Protein 2DM2 (pdb70)

Secondary structure (DSSP, 8-state):
-----S----BSS----EEEETT--EEEEEEB--SS--EEEEE-SS-B--TT-SSEEEEE-TT-EEEEEESS--TTT-S--EEEEE-TT--EEE---EEEE--S--SS--

Structure (mmCIF, N/CA/C/O backbone):
data_2DM2
#
_entry.id   2DM2
#
loop_
_atom_site.group_PDB
_atom_site.id
_atom_site.type_symbol
_atom_site.label_atom_id
_atom_site.label_alt_id
_atom_site.label_comp_id
_atom_site.label_asym_id
_atom_site.label_entity_id
_atom_site.label_seq_id
_atom_site.pdbx_PDB_ins_code
_atom_site.Cartn_x
_atom_site.Cartn_y
_atom_site.Cartn_z
_atom_site.occupancy
_atom_site.B_iso_or_equiv
_atom_site.auth_seq_id
_atom_site.auth_comp_id
_atom_site.auth_asym_id
_atom_site.auth_atom_id
_atom_site.pdbx_PDB_model_num
ATOM 1 N N . GLY A 1 1 ? 8.080 36.745 -7.159 1.00 0.00 1 GLY A N 1
ATOM 2 C CA . GLY A 1 1 ? 6.862 35.999 -6.902 1.00 0.00 1 GLY A CA 1
ATOM 3 C C . GLY A 1 1 ? 7.012 34.522 -7.207 1.00 0.00 1 GLY A C 1
ATOM 4 O O . GLY A 1 1 ? 6.721 34.078 -8.317 1.00 0.00 1 GLY A O 1
ATOM 8 N N . SER A 1 2 ? 7.469 33.759 -6.219 1.00 0.00 2 SER A N 1
ATOM 9 C CA . SER A 1 2 ? 7.663 32.323 -6.389 1.00 0.00 2 SER A CA 1
ATOM 10 C C . SER A 1 2 ? 6.350 31.638 -6.757 1.00 0.00 2 SER A C 1
ATOM 11 O O . SER A 1 2 ? 5.412 31.601 -5.961 1.00 0.00 2 SER A O 1
ATOM 19 N N . SER A 1 3 ? 6.292 31.096 -7.970 1.00 0.00 3 SER A N 1
ATOM 20 C CA . SER A 1 3 ? 5.094 30.415 -8.446 1.00 0.00 3 SER A CA 1
ATOM 21 C C . SER A 1 3 ? 5.094 28.951 -8.016 1.00 0.00 3 SER A C 1
ATOM 22 O O . SER A 1 3 ? 5.489 28.069 -8.777 1.00 0.00 3 SER A O 1
ATOM 30 N N . GLY A 1 4 ? 4.648 28.701 -6.789 1.00 0.00 4 GLY A N 1
ATOM 31 C CA . GLY A 1 4 ? 4.604 27.344 -6.277 1.00 0.00 4 GLY A CA 1
ATOM 32 C C . GLY A 1 4 ? 3.730 27.217 -5.045 1.00 0.00 4 GLY A C 1
ATOM 33 O O . GLY A 1 4 ? 3.445 28.208 -4.373 1.00 0.00 4 GLY A O 1
ATOM 37 N N . SER A 1 5 ? 3.302 25.993 -4.749 1.00 0.00 5 SER A N 1
ATOM 38 C CA . SER A 1 5 ? 2.451 25.740 -3.593 1.00 0.00 5 SER A CA 1
ATOM 39 C C . SER A 1 5 ? 3.221 25.003 -2.501 1.00 0.00 5 SER A C 1
ATOM 40 O O . SER A 1 5 ? 4.096 24.186 -2.788 1.00 0.00 5 SER A O 1
ATOM 48 N N . SER A 1 6 ? 2.890 25.300 -1.249 1.00 0.00 6 SER A N 1
ATOM 49 C CA . SER A 1 6 ? 3.552 24.669 -0.113 1.00 0.00 6 SER A CA 1
ATOM 50 C C . SER A 1 6 ? 2.552 23.889 0.735 1.00 0.00 6 SER A C 1
ATOM 51 O O . SER A 1 6 ? 2.743 23.715 1.938 1.00 0.00 6 SER A O 1
ATOM 59 N N . GLY A 1 7 ? 1.482 23.422 0.098 1.00 0.00 7 GLY A N 1
ATOM 60 C CA . GLY A 1 7 ? 0.467 22.666 0.808 1.00 0.00 7 GLY A CA 1
ATOM 61 C C . GLY A 1 7 ? 0.078 21.394 0.083 1.00 0.00 7 GLY A C 1
ATOM 62 O O . GLY A 1 7 ? -1.061 20.938 0.182 1.00 0.00 7 GLY A O 1
ATOM 66 N N . ALA A 1 8 ? 1.025 20.819 -0.650 1.00 0.00 8 ALA A N 1
ATOM 67 C CA . ALA A 1 8 ? 0.776 19.591 -1.395 1.00 0.00 8 ALA A CA 1
ATOM 68 C C . ALA A 1 8 ? 0.639 18.397 -0.456 1.00 0.00 8 ALA A C 1
ATOM 69 O O . ALA A 1 8 ? 1.113 18.413 0.680 1.00 0.00 8 ALA A O 1
ATOM 76 N N . PRO A 1 9 ? -0.024 17.336 -0.938 1.00 0.00 9 PRO A N 1
ATOM 77 C CA . PRO A 1 9 ? -0.239 16.114 -0.157 1.00 0.00 9 PRO A CA 1
ATOM 78 C C . PRO A 1 9 ? 1.052 15.332 0.060 1.00 0.00 9 PRO A C 1
ATOM 79 O O . PRO A 1 9 ? 2.009 15.470 -0.702 1.00 0.00 9 PRO A O 1
ATOM 90 N N . PHE A 1 10 ? 1.071 14.509 1.104 1.00 0.00 10 PHE A N 1
ATOM 91 C CA . PHE A 1 10 ? 2.245 13.704 1.421 1.00 0.00 10 PHE A CA 1
ATOM 92 C C . PHE A 1 10 ? 1.869 12.523 2.311 1.00 0.00 10 PHE A C 1
ATOM 93 O O . PHE A 1 10 ? 0.917 12.595 3.089 1.00 0.00 10 PHE A O 1
ATOM 110 N N . PHE A 1 11 ? 2.625 11.436 2.192 1.00 0.00 11 PHE A N 1
ATOM 111 C CA . PHE A 1 11 ? 2.371 10.238 2.983 1.00 0.00 11 PHE A CA 1
ATOM 112 C C . PHE A 1 11 ? 3.184 10.258 4.275 1.00 0.00 11 PHE A C 1
ATOM 113 O O . PHE A 1 11 ? 4.402 10.088 4.256 1.00 0.00 11 PHE A O 1
ATOM 130 N N . GLU A 1 12 ? 2.499 10.467 5.395 1.00 0.00 12 GLU A N 1
ATOM 131 C CA . GLU A 1 12 ? 3.157 10.511 6.695 1.00 0.00 12 GLU A CA 1
ATOM 132 C C . GLU A 1 12 ? 3.662 9.128 7.096 1.00 0.00 12 GLU A C 1
ATOM 133 O O . GLU A 1 12 ? 4.740 8.993 7.674 1.00 0.00 12 GLU A O 1
ATOM 145 N N . MET A 1 13 ? 2.873 8.104 6.786 1.00 0.00 13 MET A N 1
ATOM 146 C CA . MET A 1 13 ? 3.240 6.731 7.113 1.00 0.00 13 MET A CA 1
ATOM 147 C C . MET A 1 13 ? 3.169 5.840 5.877 1.00 0.00 13 MET A C 1
ATOM 148 O O . MET A 1 13 ? 2.113 5.299 5.549 1.00 0.00 13 MET A O 1
ATOM 162 N N . LYS A 1 14 ? 4.300 5.691 5.195 1.00 0.00 14 LYS A N 1
ATOM 163 C CA . LYS A 1 14 ? 4.367 4.865 3.996 1.00 0.00 14 LYS A CA 1
ATOM 164 C C . LYS A 1 14 ? 3.796 3.475 4.259 1.00 0.00 14 LYS A C 1
ATOM 165 O O . LYS A 1 14 ? 4.065 2.869 5.298 1.00 0.00 14 LYS A O 1
ATOM 184 N N . LEU A 1 15 ? 3.009 2.975 3.314 1.00 0.00 15 LEU A N 1
ATOM 185 C CA . LEU A 1 15 ? 2.402 1.655 3.443 1.00 0.00 15 LEU A CA 1
ATOM 186 C C . LEU A 1 15 ? 3.435 0.620 3.875 1.00 0.00 15 LEU A C 1
ATOM 187 O O . LEU A 1 15 ? 4.365 0.306 3.131 1.00 0.00 15 LEU A O 1
ATOM 203 N N . LYS A 1 16 ? 3.266 0.089 5.081 1.00 0.00 16 LYS A N 1
ATOM 204 C CA . LYS A 1 16 ? 4.181 -0.914 5.612 1.00 0.00 16 LYS A CA 1
ATOM 205 C C . LYS A 1 16 ? 3.970 -2.260 4.927 1.00 0.00 16 LYS A C 1
ATOM 206 O O . LYS A 1 16 ? 2.922 -2.506 4.329 1.00 0.00 16 LYS A O 1
ATOM 225 N N . HIS A 1 17 ? 4.972 -3.129 5.018 1.00 0.00 17 HIS A N 1
ATOM 226 C CA . HIS A 1 17 ? 4.895 -4.451 4.408 1.00 0.00 17 HIS A CA 1
ATOM 227 C C . HIS A 1 17 ? 4.630 -5.522 5.462 1.00 0.00 17 HIS A C 1
ATOM 228 O O . HIS A 1 17 ? 5.310 -5.578 6.488 1.00 0.00 17 HIS A O 1
ATOM 242 N N . TYR A 1 18 ? 3.639 -6.367 5.204 1.00 0.00 18 TYR A N 1
ATOM 243 C CA . TYR A 1 18 ? 3.283 -7.434 6.132 1.00 0.00 18 TYR A CA 1
ATOM 244 C C . TYR A 1 18 ? 3.275 -8.788 5.430 1.00 0.00 18 TYR A C 1
ATOM 245 O O . TYR A 1 18 ? 2.829 -8.906 4.288 1.00 0.00 18 TYR A O 1
ATOM 263 N N . LYS A 1 19 ? 3.771 -9.809 6.121 1.00 0.00 19 LYS A N 1
ATOM 264 C CA . LYS A 1 19 ? 3.821 -11.156 5.567 1.00 0.00 19 LYS A CA 1
ATOM 265 C C . LYS A 1 19 ? 2.877 -12.089 6.319 1.00 0.00 19 LYS A C 1
ATOM 266 O O . LYS A 1 19 ? 2.971 -12.229 7.539 1.00 0.00 19 LYS A O 1
ATOM 285 N N . ILE A 1 20 ? 1.971 -12.725 5.585 1.00 0.00 20 ILE A N 1
ATOM 286 C CA . ILE A 1 20 ? 1.013 -13.646 6.183 1.00 0.00 20 ILE A CA 1
ATOM 287 C C . ILE A 1 20 ? 0.759 -14.843 5.274 1.00 0.00 20 ILE A C 1
ATOM 288 O O . ILE A 1 20 ? 1.318 -14.936 4.181 1.00 0.00 20 ILE A O 1
ATOM 304 N N . PHE A 1 21 ? -0.089 -15.758 5.731 1.00 0.00 21 PHE A N 1
ATOM 305 C CA . PHE A 1 21 ? -0.419 -16.950 4.959 1.00 0.00 21 PHE A CA 1
ATOM 306 C C . PHE A 1 21 ? -1.779 -16.802 4.284 1.00 0.00 21 PHE A C 1
ATOM 307 O O . PHE A 1 21 ? -2.489 -15.822 4.505 1.00 0.00 21 PHE A O 1
ATOM 324 N N . GLU A 1 22 ? -2.134 -17.783 3.460 1.00 0.00 22 GLU A N 1
ATOM 325 C CA . GLU A 1 22 ? -3.408 -17.761 2.751 1.00 0.00 22 GLU A CA 1
ATOM 326 C C . GLU A 1 22 ? -4.574 -17.921 3.723 1.00 0.00 22 GLU A C 1
ATOM 327 O O . GLU A 1 22 ? -4.592 -18.839 4.541 1.00 0.00 22 GLU A O 1
ATOM 339 N N . GLY A 1 23 ? -5.546 -17.019 3.626 1.00 0.00 23 GLY A N 1
ATOM 340 C CA . GLY A 1 23 ? -6.702 -17.077 4.502 1.00 0.00 23 GLY A CA 1
ATOM 341 C C . GLY A 1 23 ? -6.617 -16.079 5.640 1.00 0.00 23 GLY A C 1
ATOM 342 O O . GLY A 1 23 ? -7.632 -15.532 6.072 1.00 0.00 23 GLY A O 1
ATOM 346 N N . MET A 1 24 ? -5.404 -15.841 6.127 1.00 0.00 24 MET A N 1
ATOM 347 C CA . MET A 1 24 ? -5.191 -14.902 7.223 1.00 0.00 24 MET A CA 1
ATOM 348 C C . MET A 1 24 ? -5.541 -13.480 6.795 1.00 0.00 24 MET A C 1
ATOM 349 O O . MET A 1 24 ? -5.250 -13.053 5.678 1.00 0.00 24 MET A O 1
ATOM 363 N N . PRO A 1 25 ? -6.179 -12.728 7.704 1.00 0.00 25 PRO A N 1
ATOM 364 C CA . PRO A 1 25 ? -6.582 -11.343 7.443 1.00 0.00 25 PRO A CA 1
ATOM 365 C C . PRO A 1 25 ? -5.387 -10.398 7.357 1.00 0.00 25 PRO A C 1
ATOM 366 O O . PRO A 1 25 ? -4.296 -10.717 7.830 1.00 0.00 25 PRO A O 1
ATOM 377 N N . VAL A 1 26 ? -5.601 -9.235 6.751 1.00 0.00 26 VAL A N 1
ATOM 378 C CA . VAL A 1 26 ? -4.542 -8.243 6.604 1.00 0.00 26 VAL A CA 1
ATOM 379 C C . VAL A 1 26 ? -5.069 -6.835 6.857 1.00 0.00 26 VAL A C 1
ATOM 380 O O . VAL A 1 26 ? -6.257 -6.563 6.680 1.00 0.00 26 VAL A O 1
ATOM 393 N N . THR A 1 27 ? -4.177 -5.941 7.273 1.00 0.00 27 THR A N 1
ATOM 394 C CA . THR A 1 27 ? -4.552 -4.561 7.552 1.00 0.00 27 THR A CA 1
ATOM 395 C C . THR A 1 27 ? -3.509 -3.589 7.012 1.00 0.00 27 THR A C 1
ATOM 396 O O . THR A 1 27 ? -2.317 -3.727 7.285 1.00 0.00 27 THR A O 1
ATOM 407 N N . PHE A 1 28 ? -3.966 -2.604 6.244 1.00 0.00 28 PHE A N 1
ATOM 408 C CA . PHE A 1 28 ? -3.071 -1.609 5.666 1.00 0.00 28 PHE A CA 1
ATOM 409 C C . PHE A 1 28 ? -3.471 -0.201 6.100 1.00 0.00 28 PHE A C 1
ATOM 410 O O . PHE A 1 28 ? -4.465 0.349 5.626 1.00 0.00 28 PHE A O 1
ATOM 427 N N . THR A 1 29 ? -2.687 0.376 7.006 1.00 0.00 29 THR A N 1
ATOM 428 C CA . THR A 1 29 ? -2.959 1.718 7.506 1.00 0.00 29 THR A CA 1
ATOM 429 C C . THR A 1 29 ? -1.978 2.730 6.926 1.00 0.00 29 THR A C 1
ATOM 430 O O . THR A 1 29 ? -0.790 2.442 6.775 1.00 0.00 29 THR A O 1
ATOM 441 N N . CYS A 1 30 ? -2.481 3.916 6.602 1.00 0.00 30 CYS A N 1
ATOM 442 C CA . CYS A 1 30 ? -1.648 4.972 6.038 1.00 0.00 30 CYS A CA 1
ATOM 443 C C . CYS A 1 30 ? -2.263 6.345 6.291 1.00 0.00 30 CYS A C 1
ATOM 444 O O . CYS A 1 30 ? -3.485 6.495 6.304 1.00 0.00 30 CYS A O 1
ATOM 452 N N . ARG A 1 31 ? -1.409 7.342 6.494 1.00 0.00 31 ARG A N 1
ATOM 453 C CA . ARG A 1 31 ? -1.869 8.702 6.750 1.00 0.00 31 ARG A CA 1
ATOM 454 C C . ARG A 1 31 ? -1.533 9.619 5.578 1.00 0.00 31 ARG A C 1
ATOM 455 O O . ARG A 1 31 ? -0.364 9.894 5.307 1.00 0.00 31 ARG A O 1
ATOM 476 N N . VAL A 1 32 ? -2.566 10.090 4.886 1.00 0.00 32 VAL A N 1
ATOM 477 C CA . VAL A 1 32 ? -2.380 10.976 3.743 1.00 0.00 32 VAL A CA 1
ATOM 478 C C . VAL A 1 32 ? -2.508 12.438 4.156 1.00 0.00 32 VAL A C 1
ATOM 479 O O . VAL A 1 32 ? -3.359 12.791 4.972 1.00 0.00 32 VAL A O 1
ATOM 492 N N . ALA A 1 33 ? -1.657 13.285 3.586 1.00 0.00 33 ALA A N 1
ATOM 493 C CA . ALA A 1 33 ? -1.676 14.710 3.893 1.00 0.00 33 ALA A CA 1
ATOM 494 C C . ALA A 1 33 ? -2.198 15.519 2.710 1.00 0.00 33 ALA A C 1
ATOM 495 O O . ALA A 1 33 ? -2.470 14.971 1.643 1.00 0.00 33 ALA A O 1
ATOM 502 N N . GLY A 1 34 ? -2.335 16.827 2.908 1.00 0.00 34 GLY A N 1
ATOM 503 C CA . GLY A 1 34 ? -2.824 17.690 1.849 1.00 0.00 34 GLY A CA 1
ATOM 504 C C . GLY A 1 34 ? -4.298 18.010 1.997 1.00 0.00 34 GLY A C 1
ATOM 505 O O . GLY A 1 34 ? -5.093 17.149 2.372 1.00 0.00 34 GLY A O 1
ATOM 509 N N . ASN A 1 35 ? -4.665 19.253 1.703 1.00 0.00 35 ASN A N 1
ATOM 510 C CA . ASN A 1 35 ? -6.054 19.686 1.807 1.00 0.00 35 ASN A CA 1
ATOM 511 C C . ASN A 1 35 ? -6.461 20.506 0.587 1.00 0.00 35 ASN A C 1
ATOM 512 O O . ASN A 1 35 ? -5.626 21.071 -0.120 1.00 0.00 35 ASN A O 1
ATOM 523 N N . PRO A 1 36 ? -7.777 20.574 0.332 1.00 0.00 36 PRO A N 1
ATOM 524 C CA . PRO A 1 36 ? -8.780 19.905 1.166 1.00 0.00 36 PRO A CA 1
ATOM 525 C C . PRO A 1 36 ? -8.732 18.387 1.026 1.00 0.00 36 PRO A C 1
ATOM 526 O O . PRO A 1 36 ? -8.042 17.855 0.156 1.00 0.00 36 PRO A O 1
ATOM 537 N N . LYS A 1 37 ? -9.469 17.695 1.887 1.00 0.00 37 LYS A N 1
ATOM 538 C CA . LYS A 1 37 ? -9.512 16.238 1.859 1.00 0.00 37 LYS A CA 1
ATOM 539 C C . LYS A 1 37 ? -9.419 15.718 0.428 1.00 0.00 37 LYS A C 1
ATOM 540 O O . LYS A 1 37 ? -10.407 15.665 -0.305 1.00 0.00 37 LYS A O 1
ATOM 559 N N . PRO A 1 38 ? -8.204 15.324 0.019 1.00 0.00 38 PRO A N 1
ATOM 560 C CA . PRO A 1 38 ? -7.953 14.800 -1.327 1.00 0.00 38 PRO A CA 1
ATOM 561 C C . PRO A 1 38 ? -8.578 13.425 -1.539 1.00 0.00 38 PRO A C 1
ATOM 562 O O . PRO A 1 38 ? -8.798 12.677 -0.586 1.00 0.00 38 PRO A O 1
ATOM 573 N N . LYS A 1 39 ? -8.862 13.096 -2.795 1.00 0.00 39 LYS A N 1
ATOM 574 C CA . LYS A 1 39 ? -9.460 11.810 -3.134 1.00 0.00 39 LYS A CA 1
ATOM 575 C C . LYS A 1 39 ? -8.457 10.677 -2.944 1.00 0.00 39 LYS A C 1
ATOM 576 O O . LYS A 1 39 ? -7.248 10.880 -3.061 1.00 0.00 39 LYS A O 1
ATOM 595 N N . ILE A 1 40 ? -8.966 9.485 -2.653 1.00 0.00 40 ILE A N 1
ATOM 596 C CA . ILE A 1 40 ? -8.114 8.320 -2.450 1.00 0.00 40 ILE A CA 1
ATOM 597 C C . ILE A 1 40 ? -8.562 7.153 -3.323 1.00 0.00 40 ILE A C 1
ATOM 598 O O . ILE A 1 40 ? -9.740 6.793 -3.341 1.00 0.00 40 ILE A O 1
ATOM 614 N N . TYR A 1 41 ? -7.615 6.564 -4.045 1.00 0.00 41 TYR A N 1
ATOM 615 C CA . TYR A 1 41 ? -7.912 5.437 -4.922 1.00 0.00 41 TYR A CA 1
ATOM 616 C C . TYR A 1 41 ? -6.971 4.269 -4.646 1.00 0.00 41 TYR A C 1
ATOM 617 O O . TYR A 1 41 ? -5.754 4.442 -4.577 1.00 0.00 41 TYR A O 1
ATOM 635 N N . TRP A 1 42 ? -7.543 3.081 -4.488 1.00 0.00 42 TRP A N 1
ATOM 636 C CA . TRP A 1 42 ? -6.755 1.883 -4.220 1.00 0.00 42 TRP A CA 1
ATOM 637 C C . TRP A 1 42 ? -6.632 1.021 -5.472 1.00 0.00 42 TRP A C 1
ATOM 638 O O . TRP A 1 42 ? -7.635 0.639 -6.075 1.00 0.00 42 TRP A O 1
ATOM 659 N N . PHE A 1 43 ? -5.397 0.718 -5.857 1.00 0.00 43 PHE A N 1
ATOM 660 C CA . PHE A 1 43 ? -5.143 -0.099 -7.038 1.00 0.00 43 PHE A CA 1
ATOM 661 C C . PHE A 1 43 ? -4.349 -1.350 -6.674 1.00 0.00 43 PHE A C 1
ATOM 662 O O . PHE A 1 43 ? -3.371 -1.283 -5.927 1.00 0.00 43 PHE A O 1
ATOM 679 N N . LYS A 1 44 ? -4.775 -2.490 -7.205 1.00 0.00 44 LYS A N 1
ATOM 680 C CA . LYS A 1 44 ? -4.106 -3.757 -6.938 1.00 0.00 44 LYS A CA 1
ATOM 681 C C . LYS A 1 44 ? -3.812 -4.501 -8.237 1.00 0.00 44 LYS A C 1
ATOM 682 O O . LYS A 1 44 ? -4.680 -4.629 -9.100 1.00 0.00 44 LYS A O 1
ATOM 701 N N . ASP A 1 45 ? -2.584 -4.991 -8.368 1.00 0.00 45 ASP A N 1
ATOM 702 C CA . ASP A 1 45 ? -2.177 -5.725 -9.560 1.00 0.00 45 ASP A CA 1
ATOM 703 C C . ASP A 1 45 ? -2.857 -5.162 -10.804 1.00 0.00 45 ASP A C 1
ATOM 704 O O . ASP A 1 45 ? -3.420 -5.906 -11.606 1.00 0.00 45 ASP A O 1
ATOM 713 N N . GLY A 1 46 ? -2.802 -3.842 -10.957 1.00 0.00 46 GLY A N 1
ATOM 714 C CA . GLY A 1 46 ? -3.418 -3.202 -12.104 1.00 0.00 46 GLY A CA 1
ATOM 715 C C . GLY A 1 46 ? -4.919 -3.410 -12.148 1.00 0.00 46 GLY A C 1
ATOM 716 O O . GLY A 1 46 ? -5.470 -3.796 -13.179 1.00 0.00 46 GLY A O 1
ATOM 720 N N . LYS A 1 47 ? -5.583 -3.157 -11.025 1.00 0.00 47 LYS A N 1
ATOM 721 C CA . LYS A 1 47 ? -7.029 -3.319 -10.938 1.00 0.00 47 LYS A CA 1
ATOM 722 C C . LYS A 1 47 ? -7.642 -2.255 -10.034 1.00 0.00 47 LYS A C 1
ATOM 723 O O . LYS A 1 47 ? -6.956 -1.668 -9.197 1.00 0.00 47 LYS A O 1
ATOM 742 N N . GLN A 1 48 ? -8.937 -2.011 -10.209 1.00 0.00 48 GLN A N 1
ATOM 743 C CA . GLN A 1 48 ? -9.642 -1.017 -9.407 1.00 0.00 48 GLN A CA 1
ATOM 744 C C . GLN A 1 48 ? -10.441 -1.684 -8.292 1.00 0.00 48 GLN A C 1
ATOM 745 O O . GLN A 1 48 ? -11.051 -2.734 -8.495 1.00 0.00 48 GLN A O 1
ATOM 759 N N . ILE A 1 49 ? -10.431 -1.068 -7.115 1.00 0.00 49 ILE A N 1
ATOM 760 C CA . ILE A 1 49 ? -11.155 -1.602 -5.968 1.00 0.00 49 ILE A CA 1
ATOM 761 C C . ILE A 1 49 ? -12.369 -0.741 -5.636 1.00 0.00 49 ILE A C 1
ATOM 762 O O . ILE A 1 49 ? -12.310 0.486 -5.700 1.00 0.00 49 ILE A O 1
ATOM 778 N N . SER A 1 50 ? -13.471 -1.395 -5.278 1.00 0.00 50 SER A N 1
ATOM 779 C CA . SER A 1 50 ? -14.701 -0.690 -4.937 1.00 0.00 50 SER A CA 1
ATOM 780 C C . SER A 1 50 ? -14.744 -0.362 -3.448 1.00 0.00 50 SER A C 1
ATOM 781 O O . SER A 1 50 ? -14.251 -1.114 -2.606 1.00 0.00 50 SER A O 1
ATOM 789 N N . PRO A 1 51 ? -15.348 0.787 -3.113 1.00 0.00 51 PRO A N 1
ATOM 790 C CA . PRO A 1 51 ? -15.471 1.242 -1.725 1.00 0.00 51 PRO A CA 1
ATOM 791 C C . PRO A 1 51 ? -16.440 0.384 -0.918 1.00 0.00 51 PRO A C 1
ATOM 792 O O . PRO A 1 51 ? -16.165 0.029 0.228 1.00 0.00 51 PRO A O 1
ATOM 803 N N . LYS A 1 52 ? -17.576 0.054 -1.523 1.00 0.00 52 LYS A N 1
ATOM 804 C CA . LYS A 1 52 ? -18.586 -0.764 -0.863 1.00 0.00 52 LYS A CA 1
ATOM 805 C C . LYS A 1 52 ? -18.378 -2.243 -1.174 1.00 0.00 52 LYS A C 1
ATOM 806 O O . LYS A 1 52 ? -19.338 -3.002 -1.298 1.00 0.00 52 LYS A O 1
ATOM 825 N N . SER A 1 53 ? -17.117 -2.645 -1.296 1.00 0.00 53 SER A N 1
ATOM 826 C CA . SER A 1 53 ? -16.782 -4.032 -1.594 1.00 0.00 53 SER A CA 1
ATOM 827 C C . SER A 1 53 ? -16.894 -4.899 -0.344 1.00 0.00 53 SER A C 1
ATOM 828 O O . SER A 1 53 ? -16.644 -4.436 0.770 1.00 0.00 53 SER A O 1
ATOM 836 N N . ASP A 1 54 ? -17.270 -6.158 -0.536 1.00 0.00 54 ASP A N 1
ATOM 837 C CA . ASP A 1 54 ? -17.414 -7.092 0.576 1.00 0.00 54 ASP A CA 1
ATOM 838 C C . ASP A 1 54 ? -16.058 -7.653 0.992 1.00 0.00 54 ASP A C 1
ATOM 839 O O . ASP A 1 54 ? -15.672 -7.572 2.159 1.00 0.00 54 ASP A O 1
ATOM 848 N N . HIS A 1 55 ? -15.339 -8.224 0.031 1.00 0.00 55 HIS A N 1
ATOM 849 C CA . HIS A 1 55 ? -14.026 -8.800 0.299 1.00 0.00 55 HIS A CA 1
ATOM 850 C C . HIS A 1 55 ? -13.139 -7.809 1.046 1.00 0.00 55 HIS A C 1
ATOM 851 O O . HIS A 1 55 ? -12.590 -8.125 2.102 1.00 0.00 55 HIS A O 1
ATOM 865 N N . TYR A 1 56 ? -13.003 -6.609 0.492 1.00 0.00 56 TYR A N 1
ATOM 866 C CA . TYR A 1 56 ? -12.181 -5.573 1.104 1.00 0.00 56 TYR A CA 1
ATOM 867 C C . TYR A 1 56 ? -13.038 -4.609 1.920 1.00 0.00 56 TYR A C 1
ATOM 868 O O . TYR A 1 56 ? -14.241 -4.481 1.690 1.00 0.00 56 TYR A O 1
ATOM 886 N N . THR A 1 57 ? -12.408 -3.932 2.875 1.00 0.00 57 THR A N 1
ATOM 887 C CA . THR A 1 57 ? -13.111 -2.980 3.727 1.00 0.00 57 THR A CA 1
ATOM 888 C C . THR A 1 57 ? -12.315 -1.689 3.880 1.00 0.00 57 THR A C 1
ATOM 889 O O . THR A 1 57 ? -11.296 -1.655 4.571 1.00 0.00 57 THR A O 1
ATOM 900 N N . ILE A 1 58 ? -12.787 -0.628 3.234 1.00 0.00 58 ILE A N 1
ATOM 901 C CA . ILE A 1 58 ? -12.120 0.666 3.302 1.00 0.00 58 ILE A CA 1
ATOM 902 C C . ILE A 1 58 ? -12.795 1.581 4.318 1.00 0.00 58 ILE A C 1
ATOM 903 O O . ILE A 1 58 ? -13.980 1.890 4.198 1.00 0.00 58 ILE A O 1
ATOM 919 N N . GLN A 1 59 ? -12.032 2.011 5.317 1.00 0.00 59 GLN A N 1
ATOM 920 C CA . GLN A 1 59 ? -12.556 2.892 6.354 1.00 0.00 59 GLN A CA 1
ATOM 921 C C . GLN A 1 59 ? -11.573 4.015 6.664 1.00 0.00 59 GLN A C 1
ATOM 922 O O . GLN A 1 59 ? -10.392 3.769 6.909 1.00 0.00 59 GLN A O 1
ATOM 936 N N . ARG A 1 60 ? -12.067 5.249 6.650 1.00 0.00 60 ARG A N 1
ATOM 937 C CA . ARG A 1 60 ? -11.231 6.410 6.928 1.00 0.00 60 ARG A CA 1
ATOM 938 C C . ARG A 1 60 ? -11.674 7.104 8.212 1.00 0.00 60 ARG A C 1
ATOM 939 O O . ARG A 1 60 ? -12.868 7.235 8.479 1.00 0.00 60 ARG A O 1
ATOM 960 N N . ASP A 1 61 ? -10.703 7.547 9.004 1.00 0.00 61 ASP A N 1
ATOM 961 C CA . ASP A 1 61 ? -10.992 8.228 10.260 1.00 0.00 61 ASP A CA 1
ATOM 962 C C . ASP A 1 61 ? -11.342 9.693 10.016 1.00 0.00 61 ASP A C 1
ATOM 963 O O . ASP A 1 61 ? -11.214 10.195 8.899 1.00 0.00 61 ASP A O 1
ATOM 972 N N . LEU A 1 62 ? -11.785 10.373 11.068 1.00 0.00 62 LEU A N 1
ATOM 973 C CA . LEU A 1 62 ? -12.154 11.781 10.968 1.00 0.00 62 LEU A CA 1
ATOM 974 C C . LEU A 1 62 ? -10.966 12.625 10.518 1.00 0.00 62 LEU A C 1
ATOM 975 O O . LEU A 1 62 ? -11.125 13.593 9.774 1.00 0.00 62 LEU A O 1
ATOM 991 N N . ASP A 1 63 ? -9.775 12.251 10.974 1.00 0.00 63 ASP A N 1
ATOM 992 C CA . ASP A 1 63 ? -8.559 12.972 10.616 1.00 0.00 63 ASP A CA 1
ATOM 993 C C . ASP A 1 63 ? -8.194 12.730 9.155 1.00 0.00 63 ASP A C 1
ATOM 994 O O . ASP A 1 63 ? -7.490 13.530 8.539 1.00 0.00 63 ASP A O 1
ATOM 1003 N N . GLY A 1 64 ? -8.677 11.620 8.605 1.00 0.00 64 GLY A N 1
ATOM 1004 C CA . GLY A 1 64 ? -8.390 11.292 7.221 1.00 0.00 64 GLY A CA 1
ATOM 1005 C C . GLY A 1 64 ? -7.359 10.189 7.088 1.00 0.00 64 GLY A C 1
ATOM 1006 O O . GLY A 1 64 ? -6.473 10.256 6.235 1.00 0.00 64 GLY A O 1
ATOM 1010 N N . THR A 1 65 ? -7.470 9.172 7.936 1.00 0.00 65 THR A N 1
ATOM 1011 C CA . THR A 1 65 ? -6.538 8.051 7.912 1.00 0.00 65 THR A CA 1
ATOM 1012 C C . THR A 1 65 ? -7.164 6.829 7.250 1.00 0.00 65 THR A C 1
ATOM 1013 O O . THR A 1 65 ? -7.961 6.119 7.863 1.00 0.00 65 THR A O 1
ATOM 1024 N N . CYS A 1 66 ? -6.797 6.589 5.996 1.00 0.00 66 CYS A N 1
ATOM 1025 C CA . CYS A 1 66 ? -7.323 5.452 5.250 1.00 0.00 66 CYS A CA 1
ATOM 1026 C C . CYS A 1 66 ? -6.824 4.137 5.840 1.00 0.00 66 CYS A C 1
ATOM 1027 O O . CYS A 1 66 ? -5.668 4.028 6.249 1.00 0.00 66 CYS A O 1
ATOM 1035 N N . SER A 1 67 ? -7.703 3.141 5.882 1.00 0.00 67 SER A N 1
ATOM 1036 C CA . SER A 1 67 ? -7.353 1.834 6.427 1.00 0.00 67 SER A CA 1
ATOM 1037 C C . SER A 1 67 ? -8.056 0.719 5.658 1.00 0.00 67 SER A C 1
ATOM 1038 O O . SER A 1 67 ? -9.277 0.577 5.724 1.00 0.00 67 SER A O 1
ATOM 1046 N N . LEU A 1 68 ? -7.275 -0.070 4.928 1.00 0.00 68 LEU A N 1
ATOM 1047 C CA . LEU A 1 68 ? -7.820 -1.173 4.145 1.00 0.00 68 LEU A CA 1
ATOM 1048 C C . LEU A 1 68 ? -7.703 -2.490 4.905 1.00 0.00 68 LEU A C 1
ATOM 1049 O O . LEU A 1 68 ? -6.615 -2.877 5.335 1.00 0.00 68 LEU A O 1
ATOM 1065 N N . HIS A 1 69 ? -8.829 -3.177 5.066 1.00 0.00 69 HIS A N 1
ATOM 1066 C CA . HIS A 1 69 ? -8.853 -4.453 5.773 1.00 0.00 69 HIS A CA 1
ATOM 1067 C C . HIS A 1 69 ? -9.293 -5.580 4.844 1.00 0.00 69 HIS A C 1
ATOM 1068 O O . HIS A 1 69 ? -9.996 -5.350 3.859 1.00 0.00 69 HIS A O 1
ATOM 1082 N N . THR A 1 70 ? -8.873 -6.801 5.162 1.00 0.00 70 THR A N 1
ATOM 1083 C CA . THR A 1 70 ? -9.222 -7.964 4.355 1.00 0.00 70 THR A CA 1
ATOM 1084 C C . THR A 1 70 ? -9.513 -9.175 5.234 1.00 0.00 70 THR A C 1
ATOM 1085 O O . THR A 1 70 ? -8.605 -9.752 5.834 1.00 0.00 70 THR A O 1
ATOM 1096 N N . THR A 1 71 ? -10.784 -9.558 5.305 1.00 0.00 71 THR A N 1
ATOM 1097 C CA . THR A 1 71 ? -11.194 -10.701 6.110 1.00 0.00 71 THR A CA 1
ATOM 1098 C C . THR A 1 71 ? -10.620 -11.999 5.555 1.00 0.00 71 THR A C 1
ATOM 1099 O O . THR A 1 71 ? -10.427 -12.967 6.290 1.00 0.00 71 THR A O 1
ATOM 1110 N N . ALA A 1 72 ? -10.349 -12.012 4.254 1.00 0.00 72 ALA A N 1
ATOM 1111 C CA . ALA A 1 72 ? -9.794 -13.191 3.601 1.00 0.00 72 ALA A CA 1
ATOM 1112 C C . ALA A 1 72 ? -8.806 -12.800 2.508 1.00 0.00 72 ALA A C 1
ATOM 1113 O O . ALA A 1 72 ? -9.154 -12.079 1.573 1.00 0.00 72 ALA A O 1
ATOM 1120 N N . SER A 1 73 ? -7.572 -13.279 2.632 1.00 0.00 73 SER A N 1
ATOM 1121 C CA . SER A 1 73 ? -6.533 -12.974 1.656 1.00 0.00 73 SER A CA 1
ATOM 1122 C C . SER A 1 73 ? -6.100 -14.234 0.912 1.00 0.00 73 SER A C 1
ATOM 1123 O O . SER A 1 73 ? -5.853 -15.276 1.521 1.00 0.00 73 SER A O 1
ATOM 1131 N N . THR A 1 74 ? -6.011 -14.132 -0.411 1.00 0.00 74 THR A N 1
ATOM 1132 C CA . THR A 1 74 ? -5.610 -15.262 -1.239 1.00 0.00 74 THR A CA 1
ATOM 1133 C C . THR A 1 74 ? -4.351 -14.940 -2.037 1.00 0.00 74 THR A C 1
ATOM 1134 O O . THR A 1 74 ? -3.908 -13.791 -2.080 1.00 0.00 74 THR A O 1
ATOM 1145 N N . LEU A 1 75 ? -3.779 -15.959 -2.668 1.00 0.00 75 LEU A N 1
ATOM 1146 C CA . LEU A 1 75 ? -2.571 -15.784 -3.466 1.00 0.00 75 LEU A CA 1
ATOM 1147 C C . LEU A 1 75 ? -2.747 -14.660 -4.481 1.00 0.00 75 LEU A C 1
ATOM 1148 O O . LEU A 1 75 ? -1.851 -13.837 -4.674 1.00 0.00 75 LEU A O 1
ATOM 1164 N N . ASP A 1 76 ? -3.907 -14.629 -5.127 1.00 0.00 76 ASP A N 1
ATOM 1165 C CA . ASP A 1 76 ? -4.203 -13.604 -6.121 1.00 0.00 76 ASP A CA 1
ATOM 1166 C C . ASP A 1 76 ? -4.098 -12.209 -5.511 1.00 0.00 76 ASP A C 1
ATOM 1167 O O . ASP A 1 76 ? -3.481 -11.313 -6.088 1.00 0.00 76 ASP A O 1
ATOM 1176 N N . ASP A 1 77 ? -4.704 -12.034 -4.342 1.00 0.00 77 ASP A N 1
ATOM 1177 C CA . ASP A 1 77 ? -4.679 -10.748 -3.653 1.00 0.00 77 ASP A CA 1
ATOM 1178 C C . ASP A 1 77 ? -3.271 -10.160 -3.652 1.00 0.00 77 ASP A C 1
ATOM 1179 O O . ASP A 1 77 ? -3.092 -8.953 -3.816 1.00 0.00 77 ASP A O 1
ATOM 1188 N N . ASP A 1 78 ? -2.276 -11.020 -3.464 1.00 0.00 78 ASP A N 1
ATOM 1189 C CA . ASP A 1 78 ? -0.884 -10.586 -3.441 1.00 0.00 78 ASP A CA 1
ATOM 1190 C C . ASP A 1 78 ? -0.581 -9.669 -4.621 1.00 0.00 78 ASP A C 1
ATOM 1191 O O . ASP A 1 78 ? -1.333 -9.624 -5.594 1.00 0.00 78 ASP A O 1
ATOM 1200 N N . GLY A 1 79 ? 0.525 -8.938 -4.528 1.00 0.00 79 GLY A N 1
ATOM 1201 C CA . GLY A 1 79 ? 0.907 -8.031 -5.594 1.00 0.00 79 GLY A CA 1
ATOM 1202 C C . GLY A 1 79 ? 1.445 -6.714 -5.070 1.00 0.00 79 GLY A C 1
ATOM 1203 O O . GLY A 1 79 ? 2.231 -6.689 -4.124 1.00 0.00 79 GLY A O 1
ATOM 1207 N N . ASN A 1 80 ? 1.021 -5.616 -5.688 1.00 0.00 80 ASN A N 1
ATOM 1208 C CA . ASN A 1 80 ? 1.467 -4.289 -5.280 1.00 0.00 80 ASN A CA 1
ATOM 1209 C C . ASN A 1 80 ? 0.290 -3.322 -5.195 1.00 0.00 80 ASN A C 1
ATOM 1210 O O . ASN A 1 80 ? -0.181 -2.810 -6.210 1.00 0.00 80 ASN A O 1
ATOM 1221 N N . TYR A 1 81 ? -0.179 -3.076 -3.977 1.00 0.00 81 TYR A N 1
ATOM 1222 C CA . TYR A 1 81 ? -1.302 -2.172 -3.758 1.00 0.00 81 TYR A CA 1
ATOM 1223 C C . TYR A 1 81 ? -0.848 -0.716 -3.812 1.00 0.00 81 TYR A C 1
ATOM 1224 O O . TYR A 1 81 ? -0.241 -0.207 -2.869 1.00 0.00 81 TYR A O 1
ATOM 1242 N N . THR A 1 82 ? -1.148 -0.050 -4.922 1.00 0.00 82 THR A N 1
ATOM 1243 C CA . THR A 1 82 ? -0.771 1.346 -5.101 1.00 0.00 82 THR A CA 1
ATOM 1244 C C . THR A 1 82 ? -1.942 2.275 -4.802 1.00 0.00 82 THR A C 1
ATOM 1245 O O . THR A 1 82 ? -3.058 2.053 -5.273 1.00 0.00 82 THR A O 1
ATOM 1256 N N . ILE A 1 83 ? -1.682 3.314 -4.016 1.00 0.00 83 ILE A N 1
ATOM 1257 C CA . ILE A 1 83 ? -2.715 4.277 -3.656 1.00 0.00 83 ILE A CA 1
ATOM 1258 C C . ILE A 1 83 ? -2.356 5.677 -4.142 1.00 0.00 83 ILE A C 1
ATOM 1259 O O . ILE A 1 83 ? -1.392 6.280 -3.670 1.00 0.00 83 ILE A O 1
ATOM 1275 N N . MET A 1 84 ? -3.138 6.189 -5.086 1.00 0.00 84 MET A N 1
ATOM 1276 C CA . MET A 1 84 ? -2.904 7.521 -5.633 1.00 0.00 84 MET A CA 1
ATOM 1277 C C . MET A 1 84 ? -3.897 8.527 -5.059 1.00 0.00 84 MET A C 1
ATOM 1278 O O . MET A 1 84 ? -5.099 8.269 -5.012 1.00 0.00 84 MET A O 1
ATOM 1292 N N . ALA A 1 85 ? -3.385 9.673 -4.623 1.00 0.00 85 ALA A N 1
ATOM 1293 C CA . ALA A 1 85 ? -4.227 10.718 -4.054 1.00 0.00 85 ALA A CA 1
ATOM 1294 C C . ALA A 1 85 ? -4.216 11.968 -4.928 1.00 0.00 85 ALA A C 1
ATOM 1295 O O . ALA A 1 85 ? -3.188 12.328 -5.501 1.00 0.00 85 ALA A O 1
ATOM 1302 N N . ALA A 1 86 ? -5.367 12.626 -5.025 1.00 0.00 86 ALA A N 1
ATOM 1303 C CA . ALA A 1 86 ? -5.489 13.837 -5.828 1.00 0.00 86 ALA A CA 1
ATOM 1304 C C . ALA A 1 86 ? -5.686 15.064 -4.945 1.00 0.00 86 ALA A C 1
ATOM 1305 O O . ALA A 1 86 ? -6.519 15.061 -4.039 1.00 0.00 86 ALA A O 1
ATOM 1312 N N . ASN A 1 87 ? -4.914 16.112 -5.214 1.00 0.00 87 ASN A N 1
ATOM 1313 C CA . ASN A 1 87 ? -5.004 17.346 -4.442 1.00 0.00 87 ASN A CA 1
ATOM 1314 C C . ASN A 1 87 ? -4.756 18.562 -5.329 1.00 0.00 87 ASN A C 1
ATOM 1315 O O . ASN A 1 87 ? -3.922 18.540 -6.235 1.00 0.00 87 ASN A O 1
ATOM 1326 N N . PRO A 1 88 ? -5.495 19.648 -5.064 1.00 0.00 88 PRO A N 1
ATOM 1327 C CA . PRO A 1 88 ? -5.373 20.895 -5.826 1.00 0.00 88 PRO A CA 1
ATOM 1328 C C . PRO A 1 88 ? -4.052 21.609 -5.561 1.00 0.00 88 PRO A C 1
ATOM 1329 O O . PRO A 1 88 ? -3.823 22.712 -6.057 1.00 0.00 88 PRO A O 1
ATOM 1340 N N . GLN A 1 89 ? -3.187 20.972 -4.778 1.00 0.00 89 GLN A N 1
ATOM 1341 C CA . GLN A 1 89 ? -1.889 21.548 -4.448 1.00 0.00 89 GLN A CA 1
ATOM 1342 C C . GLN A 1 89 ? -0.760 20.589 -4.810 1.00 0.00 89 GLN A C 1
ATOM 1343 O O . GLN A 1 89 ? 0.417 20.930 -4.700 1.00 0.00 89 GLN A O 1
ATOM 1357 N N . GLY A 1 90 ? -1.127 19.386 -5.241 1.00 0.00 90 GLY A N 1
ATOM 1358 C CA . GLY A 1 90 ? -0.133 18.395 -5.612 1.00 0.00 90 GLY A CA 1
ATOM 1359 C C . GLY A 1 90 ? -0.686 16.984 -5.591 1.00 0.00 90 GLY A C 1
ATOM 1360 O O . GLY A 1 90 ? -1.692 16.714 -4.934 1.00 0.00 90 GLY A O 1
ATOM 1364 N N . ARG A 1 91 ? -0.028 16.082 -6.312 1.00 0.00 91 ARG A N 1
ATOM 1365 C CA . ARG A 1 91 ? -0.461 14.691 -6.375 1.00 0.00 91 ARG A CA 1
ATOM 1366 C C . ARG A 1 91 ? 0.698 13.746 -6.073 1.00 0.00 91 ARG A C 1
ATOM 1367 O O . ARG A 1 91 ? 1.776 13.864 -6.657 1.00 0.00 91 ARG A O 1
ATOM 1388 N N . ILE A 1 92 ? 0.469 12.811 -5.157 1.00 0.00 92 ILE A N 1
ATOM 1389 C CA . ILE A 1 92 ? 1.494 11.847 -4.778 1.00 0.00 92 ILE A CA 1
ATOM 1390 C C . ILE A 1 92 ? 1.014 10.417 -5.004 1.00 0.00 92 ILE A C 1
ATOM 1391 O O . ILE A 1 92 ? -0.177 10.175 -5.200 1.00 0.00 92 ILE A O 1
ATOM 1407 N N . SER A 1 93 ? 1.949 9.473 -4.974 1.00 0.00 93 SER A N 1
ATOM 1408 C CA . SER A 1 93 ? 1.622 8.066 -5.177 1.00 0.00 93 SER A CA 1
ATOM 1409 C C . SER A 1 93 ? 2.560 7.169 -4.376 1.00 0.00 93 SER A C 1
ATOM 1410 O O . SER A 1 93 ? 3.653 7.584 -3.988 1.00 0.00 93 SER A O 1
ATOM 1418 N N . CYS A 1 94 ? 2.125 5.938 -4.131 1.00 0.00 94 CYS A N 1
ATOM 1419 C CA . CYS A 1 94 ? 2.925 4.981 -3.375 1.00 0.00 94 CYS A CA 1
ATOM 1420 C C . CYS A 1 94 ? 2.338 3.577 -3.483 1.00 0.00 94 CYS A C 1
ATOM 1421 O O . CYS A 1 94 ? 1.142 3.408 -3.725 1.00 0.00 94 CYS A O 1
ATOM 1429 N N . THR A 1 95 ? 3.188 2.570 -3.303 1.00 0.00 95 THR A N 1
ATOM 1430 C CA . THR A 1 95 ? 2.755 1.181 -3.382 1.00 0.00 95 THR A CA 1
ATOM 1431 C C . THR A 1 95 ? 3.418 0.336 -2.301 1.00 0.00 95 THR A C 1
ATOM 1432 O O . THR A 1 95 ? 4.375 0.769 -1.661 1.00 0.00 95 THR A O 1
ATOM 1443 N N . GLY A 1 96 ? 2.903 -0.874 -2.103 1.00 0.00 96 GLY A N 1
ATOM 1444 C CA . GLY A 1 96 ? 3.459 -1.761 -1.098 1.00 0.00 96 GLY A CA 1
ATOM 1445 C C . GLY A 1 96 ? 3.610 -3.184 -1.600 1.00 0.00 96 GLY A C 1
ATOM 1446 O O . GLY A 1 96 ? 3.137 -3.519 -2.686 1.00 0.00 96 GLY A O 1
ATOM 1450 N N . ARG A 1 97 ? 4.273 -4.021 -0.809 1.00 0.00 97 ARG A N 1
ATOM 1451 C CA . ARG A 1 97 ? 4.488 -5.415 -1.182 1.00 0.00 97 ARG A CA 1
ATOM 1452 C C . ARG A 1 97 ? 3.848 -6.354 -0.163 1.00 0.00 97 ARG A C 1
ATOM 1453 O O . ARG A 1 97 ? 3.912 -6.116 1.043 1.00 0.00 97 ARG A O 1
ATOM 1474 N N . LEU A 1 98 ? 3.232 -7.422 -0.657 1.00 0.00 98 LEU A N 1
ATOM 1475 C CA . LEU A 1 98 ? 2.580 -8.398 0.209 1.00 0.00 98 LEU A CA 1
ATOM 1476 C C . LEU A 1 98 ? 3.146 -9.795 -0.022 1.00 0.00 98 LEU A C 1
ATOM 1477 O O . LEU A 1 98 ? 3.605 -10.116 -1.118 1.00 0.00 98 LEU A O 1
ATOM 1493 N N . MET A 1 99 ? 3.107 -10.623 1.017 1.00 0.00 99 MET A N 1
ATOM 1494 C CA . MET A 1 99 ? 3.613 -11.988 0.925 1.00 0.00 99 MET A CA 1
ATOM 1495 C C . MET A 1 99 ? 2.586 -12.985 1.451 1.00 0.00 99 MET A C 1
ATOM 1496 O O . MET A 1 99 ? 2.363 -13.083 2.658 1.00 0.00 99 MET A O 1
ATOM 1510 N N . VAL A 1 100 ? 1.963 -13.724 0.539 1.00 0.00 100 VAL A N 1
ATOM 1511 C CA . VAL A 1 100 ? 0.960 -14.714 0.911 1.00 0.00 100 VAL A CA 1
ATOM 1512 C C . VAL A 1 100 ? 1.425 -16.124 0.567 1.00 0.00 100 VAL A C 1
ATOM 1513 O O . VAL A 1 100 ? 1.831 -16.395 -0.563 1.00 0.00 100 VAL A O 1
ATOM 1526 N N . GLN A 1 101 ? 1.363 -17.018 1.549 1.00 0.00 101 GLN A N 1
ATOM 1527 C CA . GLN A 1 101 ? 1.779 -18.401 1.349 1.00 0.00 101 GLN A CA 1
ATOM 1528 C C . GLN A 1 101 ? 0.575 -19.337 1.349 1.00 0.00 101 GLN A C 1
ATOM 1529 O O . GLN A 1 101 ? -0.295 -19.245 2.215 1.00 0.00 101 GLN A O 1
ATOM 1543 N N . ALA A 1 102 ? 0.532 -20.237 0.373 1.00 0.00 102 ALA A N 1
ATOM 1544 C CA . ALA A 1 102 ? -0.565 -21.191 0.261 1.00 0.00 102 ALA A CA 1
ATOM 1545 C C . ALA A 1 102 ? -0.576 -22.156 1.442 1.00 0.00 102 ALA A C 1
ATOM 1546 O O . ALA A 1 102 ? 0.303 -23.008 1.569 1.00 0.00 102 ALA A O 1
ATOM 1553 N N . VAL A 1 103 ? -1.577 -22.015 2.306 1.00 0.00 103 VAL A N 1
ATOM 1554 C CA . VAL A 1 103 ? -1.702 -22.874 3.477 1.00 0.00 103 VAL A CA 1
ATOM 1555 C C . VAL A 1 103 ? -2.935 -23.765 3.375 1.00 0.00 103 VAL A C 1
ATOM 1556 O O . VAL A 1 103 ? -3.093 -24.713 4.144 1.00 0.00 103 VAL A O 1
ATOM 1569 N N . ASN A 1 104 ? -3.805 -23.455 2.420 1.00 0.00 104 ASN A N 1
ATOM 1570 C CA . ASN A 1 104 ? -5.025 -24.228 2.217 1.00 0.00 104 ASN A CA 1
ATOM 1571 C C . ASN A 1 104 ? -5.316 -24.405 0.730 1.00 0.00 104 ASN A C 1
ATOM 1572 O O . ASN A 1 104 ? -4.936 -23.570 -0.091 1.00 0.00 104 ASN A O 1
ATOM 1583 N N . SER A 1 105 ? -5.993 -25.497 0.390 1.00 0.00 105 SER A N 1
ATOM 1584 C CA . SER A 1 105 ? -6.332 -25.785 -0.998 1.00 0.00 105 SER A CA 1
ATOM 1585 C C . SER A 1 105 ? -7.815 -25.537 -1.258 1.00 0.00 105 SER A C 1
ATOM 1586 O O . SER A 1 105 ? -8.660 -25.804 -0.404 1.00 0.00 105 SER A O 1
ATOM 1594 N N . GLY A 1 106 ? -8.124 -25.024 -2.445 1.00 0.00 106 GLY A N 1
ATOM 1595 C CA . GLY A 1 106 ? -9.505 -24.747 -2.797 1.00 0.00 106 GLY A CA 1
ATOM 1596 C C . GLY A 1 106 ? -10.395 -25.966 -2.653 1.00 0.00 106 GLY A C 1
ATOM 1597 O O . GLY A 1 106 ? -9.925 -27.081 -2.426 1.00 0.00 106 GLY A O 1
ATOM 1601 N N . PRO A 1 107 ? -11.713 -25.759 -2.786 1.00 0.00 107 PRO A N 1
ATOM 1602 C CA . PRO A 1 107 ? -12.699 -26.838 -2.672 1.00 0.00 107 PRO A CA 1
ATOM 1603 C C . PRO A 1 107 ? -12.634 -27.809 -3.846 1.00 0.00 107 PRO A C 1
ATOM 1604 O O . PRO A 1 107 ? -12.746 -29.022 -3.668 1.00 0.00 107 PRO A O 1
ATOM 1615 N N . SER A 1 108 ? -12.453 -27.267 -5.046 1.00 0.00 108 SER A N 1
ATOM 1616 C CA . SER A 1 108 ? -12.376 -28.086 -6.251 1.00 0.00 108 SER A CA 1
ATOM 1617 C C . SER A 1 108 ? -10.936 -28.503 -6.534 1.00 0.00 108 SER A C 1
ATOM 1618 O O . SER A 1 108 ? -10.044 -27.661 -6.640 1.00 0.00 108 SER A O 1
ATOM 1626 N N . SER A 1 109 ? -10.718 -29.808 -6.655 1.00 0.00 109 SER A N 1
ATOM 1627 C CA . SER A 1 109 ? -9.386 -30.339 -6.922 1.00 0.00 109 SER A CA 1
ATOM 1628 C C . SER A 1 109 ? -8.726 -29.593 -8.077 1.00 0.00 109 SER A C 1
ATOM 1629 O O . SER A 1 109 ? -8.956 -29.904 -9.245 1.00 0.00 109 SER A O 1
ATOM 1637 N N . GLY A 1 110 ? -7.902 -28.604 -7.742 1.00 0.00 110 GLY A N 1
ATOM 1638 C CA . GLY A 1 110 ? -7.221 -27.828 -8.761 1.00 0.00 110 GLY A CA 1
ATOM 1639 C C . GLY A 1 110 ? -6.403 -26.693 -8.177 1.00 0.00 110 GLY A C 1
ATOM 1640 O O . GLY A 1 110 ? -6.494 -26.405 -6.984 1.00 0.00 110 GLY A O 1
ATOM 1644 N N . GLY A 1 1 ? -7.137 34.910 -6.681 1.00 0.00 1 GLY A N 2
ATOM 1645 C CA . GLY A 1 1 ? -5.734 34.637 -6.928 1.00 0.00 1 GLY A CA 2
ATOM 1646 C C . GLY A 1 1 ? -4.974 34.310 -5.658 1.00 0.00 1 GLY A C 2
ATOM 1647 O O . GLY A 1 1 ? -5.446 34.587 -4.555 1.00 0.00 1 GLY A O 2
ATOM 1651 N N . SER A 1 2 ? -3.794 33.718 -5.812 1.00 0.00 2 SER A N 2
ATOM 1652 C CA . SER A 1 2 ? -2.969 33.348 -4.667 1.00 0.00 2 SER A CA 2
ATOM 1653 C C . SER A 1 2 ? -1.488 33.533 -4.983 1.00 0.00 2 SER A C 2
ATOM 1654 O O . SER A 1 2 ? -0.973 32.971 -5.950 1.00 0.00 2 SER A O 2
ATOM 1662 N N . SER A 1 3 ? -0.808 34.324 -4.159 1.00 0.00 3 SER A N 2
ATOM 1663 C CA . SER A 1 3 ? 0.613 34.587 -4.351 1.00 0.00 3 SER A CA 2
ATOM 1664 C C . SER A 1 3 ? 1.345 33.323 -4.792 1.00 0.00 3 SER A C 2
ATOM 1665 O O . SER A 1 3 ? 1.905 33.266 -5.886 1.00 0.00 3 SER A O 2
ATOM 1673 N N . GLY A 1 4 ? 1.335 32.310 -3.931 1.00 0.00 4 GLY A N 2
ATOM 1674 C CA . GLY A 1 4 ? 2.000 31.060 -4.248 1.00 0.00 4 GLY A CA 2
ATOM 1675 C C . GLY A 1 4 ? 2.180 30.174 -3.031 1.00 0.00 4 GLY A C 2
ATOM 1676 O O . GLY A 1 4 ? 3.300 29.973 -2.561 1.00 0.00 4 GLY A O 2
ATOM 1680 N N . SER A 1 5 ? 1.074 29.644 -2.518 1.00 0.00 5 SER A N 2
ATOM 1681 C CA . SER A 1 5 ? 1.114 28.779 -1.345 1.00 0.00 5 SER A CA 2
ATOM 1682 C C . SER A 1 5 ? 1.594 27.380 -1.717 1.00 0.00 5 SER A C 2
ATOM 1683 O O . SER A 1 5 ? 1.397 26.924 -2.844 1.00 0.00 5 SER A O 2
ATOM 1691 N N . SER A 1 6 ? 2.225 26.704 -0.763 1.00 0.00 6 SER A N 2
ATOM 1692 C CA . SER A 1 6 ? 2.737 25.358 -0.990 1.00 0.00 6 SER A CA 2
ATOM 1693 C C . SER A 1 6 ? 2.276 24.408 0.111 1.00 0.00 6 SER A C 2
ATOM 1694 O O . SER A 1 6 ? 2.803 24.425 1.222 1.00 0.00 6 SER A O 2
ATOM 1702 N N . GLY A 1 7 ? 1.287 23.577 -0.208 1.00 0.00 7 GLY A N 2
ATOM 1703 C CA . GLY A 1 7 ? 0.771 22.631 0.764 1.00 0.00 7 GLY A CA 2
ATOM 1704 C C . GLY A 1 7 ? 0.232 21.371 0.117 1.00 0.00 7 GLY A C 2
ATOM 1705 O O . GLY A 1 7 ? -0.893 20.957 0.391 1.00 0.00 7 GLY A O 2
ATOM 1709 N N . ALA A 1 8 ? 1.037 20.761 -0.747 1.00 0.00 8 ALA A N 2
ATOM 1710 C CA . ALA A 1 8 ? 0.635 19.540 -1.435 1.00 0.00 8 ALA A CA 2
ATOM 1711 C C . ALA A 1 8 ? 0.550 18.366 -0.465 1.00 0.00 8 ALA A C 2
ATOM 1712 O O . ALA A 1 8 ? 1.082 18.406 0.644 1.00 0.00 8 ALA A O 2
ATOM 1719 N N . PRO A 1 9 ? -0.136 17.295 -0.891 1.00 0.00 9 PRO A N 2
ATOM 1720 C CA . PRO A 1 9 ? -0.308 16.089 -0.075 1.00 0.00 9 PRO A CA 2
ATOM 1721 C C . PRO A 1 9 ? 0.994 15.312 0.091 1.00 0.00 9 PRO A C 2
ATOM 1722 O O . PRO A 1 9 ? 1.824 15.270 -0.817 1.00 0.00 9 PRO A O 2
ATOM 1733 N N . PHE A 1 10 ? 1.166 14.698 1.257 1.00 0.00 10 PHE A N 2
ATOM 1734 C CA . PHE A 1 10 ? 2.367 13.922 1.542 1.00 0.00 10 PHE A CA 2
ATOM 1735 C C . PHE A 1 10 ? 2.054 12.761 2.481 1.00 0.00 10 PHE A C 2
ATOM 1736 O O . PHE A 1 10 ? 1.349 12.925 3.477 1.00 0.00 10 PHE A O 2
ATOM 1753 N N . PHE A 1 11 ? 2.584 11.586 2.156 1.00 0.00 11 PHE A N 2
ATOM 1754 C CA . PHE A 1 11 ? 2.361 10.396 2.969 1.00 0.00 11 PHE A CA 2
ATOM 1755 C C . PHE A 1 11 ? 3.143 10.476 4.276 1.00 0.00 11 PHE A C 2
ATOM 1756 O O . PHE A 1 11 ? 4.370 10.383 4.283 1.00 0.00 11 PHE A O 2
ATOM 1773 N N . GLU A 1 12 ? 2.423 10.648 5.381 1.00 0.00 12 GLU A N 2
ATOM 1774 C CA . GLU A 1 12 ? 3.050 10.741 6.694 1.00 0.00 12 GLU A CA 2
ATOM 1775 C C . GLU A 1 12 ? 3.599 9.386 7.132 1.00 0.00 12 GLU A C 2
ATOM 1776 O O . GLU A 1 12 ? 4.684 9.301 7.707 1.00 0.00 12 GLU A O 2
ATOM 1788 N N . MET A 1 13 ? 2.841 8.330 6.857 1.00 0.00 13 MET A N 2
ATOM 1789 C CA . MET A 1 13 ? 3.252 6.979 7.222 1.00 0.00 13 MET A CA 2
ATOM 1790 C C . MET A 1 13 ? 3.227 6.057 6.007 1.00 0.00 13 MET A C 2
ATOM 1791 O O . MET A 1 13 ? 2.223 5.400 5.734 1.00 0.00 13 MET A O 2
ATOM 1805 N N . LYS A 1 14 ? 4.339 6.012 5.281 1.00 0.00 14 LYS A N 2
ATOM 1806 C CA . LYS A 1 14 ? 4.446 5.169 4.096 1.00 0.00 14 LYS A CA 2
ATOM 1807 C C . LYS A 1 14 ? 3.910 3.769 4.374 1.00 0.00 14 LYS A C 2
ATOM 1808 O O . LYS A 1 14 ? 3.907 3.309 5.517 1.00 0.00 14 LYS A O 2
ATOM 1827 N N . LEU A 1 15 ? 3.458 3.094 3.323 1.00 0.00 15 LEU A N 2
ATOM 1828 C CA . LEU A 1 15 ? 2.921 1.744 3.454 1.00 0.00 15 LEU A CA 2
ATOM 1829 C C . LEU A 1 15 ? 4.012 0.761 3.866 1.00 0.00 15 LEU A C 2
ATOM 1830 O O . LEU A 1 15 ? 5.111 0.768 3.310 1.00 0.00 15 LEU A O 2
ATOM 1846 N N . LYS A 1 16 ? 3.701 -0.085 4.842 1.00 0.00 16 LYS A N 2
ATOM 1847 C CA . LYS A 1 16 ? 4.653 -1.078 5.327 1.00 0.00 16 LYS A CA 2
ATOM 1848 C C . LYS A 1 16 ? 4.435 -2.422 4.640 1.00 0.00 16 LYS A C 2
ATOM 1849 O O . LYS A 1 16 ? 3.567 -2.556 3.777 1.00 0.00 16 LYS A O 2
ATOM 1868 N N . HIS A 1 17 ? 5.227 -3.416 5.030 1.00 0.00 17 HIS A N 2
ATOM 1869 C CA . HIS A 1 17 ? 5.118 -4.751 4.453 1.00 0.00 17 HIS A CA 2
ATOM 1870 C C . HIS A 1 17 ? 4.709 -5.770 5.513 1.00 0.00 17 HIS A C 2
ATOM 1871 O O . HIS A 1 17 ? 5.255 -5.785 6.616 1.00 0.00 17 HIS A O 2
ATOM 1885 N N . TYR A 1 18 ? 3.746 -6.618 5.171 1.00 0.00 18 TYR A N 2
ATOM 1886 C CA . TYR A 1 18 ? 3.262 -7.637 6.094 1.00 0.00 18 TYR A CA 2
ATOM 1887 C C . TYR A 1 18 ? 3.287 -9.017 5.444 1.00 0.00 18 TYR A C 2
ATOM 1888 O O . TYR A 1 18 ? 2.867 -9.185 4.299 1.00 0.00 18 TYR A O 2
ATOM 1906 N N . LYS A 1 19 ? 3.782 -10.004 6.184 1.00 0.00 19 LYS A N 2
ATOM 1907 C CA . LYS A 1 19 ? 3.861 -11.371 5.683 1.00 0.00 19 LYS A CA 2
ATOM 1908 C C . LYS A 1 19 ? 2.932 -12.292 6.467 1.00 0.00 19 LYS A C 2
ATOM 1909 O O . LYS A 1 19 ? 3.192 -12.609 7.628 1.00 0.00 19 LYS A O 2
ATOM 1928 N N . ILE A 1 20 ? 1.850 -12.719 5.825 1.00 0.00 20 ILE A N 2
ATOM 1929 C CA . ILE A 1 20 ? 0.884 -13.606 6.461 1.00 0.00 20 ILE A CA 2
ATOM 1930 C C . ILE A 1 20 ? 0.641 -14.851 5.616 1.00 0.00 20 ILE A C 2
ATOM 1931 O O . ILE A 1 20 ? 1.159 -14.972 4.506 1.00 0.00 20 ILE A O 2
ATOM 1947 N N . PHE A 1 21 ? -0.153 -15.775 6.148 1.00 0.00 21 PHE A N 2
ATOM 1948 C CA . PHE A 1 21 ? -0.466 -17.012 5.442 1.00 0.00 21 PHE A CA 2
ATOM 1949 C C . PHE A 1 21 ? -1.860 -16.947 4.824 1.00 0.00 21 PHE A C 2
ATOM 1950 O O . PHE A 1 21 ? -2.712 -16.180 5.270 1.00 0.00 21 PHE A O 2
ATOM 1967 N N . GLU A 1 22 ? -2.082 -17.758 3.794 1.00 0.00 22 GLU A N 2
ATOM 1968 C CA . GLU A 1 22 ? -3.372 -17.791 3.114 1.00 0.00 22 GLU A CA 2
ATOM 1969 C C . GLU A 1 22 ? -4.511 -17.952 4.116 1.00 0.00 22 GLU A C 2
ATOM 1970 O O . GLU A 1 22 ? -4.481 -18.836 4.971 1.00 0.00 22 GLU A O 2
ATOM 1982 N N . GLY A 1 23 ? -5.517 -17.089 4.003 1.00 0.00 23 GLY A N 2
ATOM 1983 C CA . GLY A 1 23 ? -6.652 -17.152 4.905 1.00 0.00 23 GLY A CA 2
ATOM 1984 C C . GLY A 1 23 ? -6.596 -16.087 5.983 1.00 0.00 23 GLY A C 2
ATOM 1985 O O . GLY A 1 23 ? -7.604 -15.451 6.289 1.00 0.00 23 GLY A O 2
ATOM 1989 N N . MET A 1 24 ? -5.414 -15.894 6.560 1.00 0.00 24 MET A N 2
ATOM 1990 C CA . MET A 1 24 ? -5.231 -14.900 7.611 1.00 0.00 24 MET A CA 2
ATOM 1991 C C . MET A 1 24 ? -5.562 -13.501 7.099 1.00 0.00 24 MET A C 2
ATOM 1992 O O . MET A 1 24 ? -5.229 -13.132 5.973 1.00 0.00 24 MET A O 2
ATOM 2006 N N . PRO A 1 25 ? -6.233 -12.704 7.943 1.00 0.00 25 PRO A N 2
ATOM 2007 C CA . PRO A 1 25 ? -6.622 -11.334 7.598 1.00 0.00 25 PRO A CA 2
ATOM 2008 C C . PRO A 1 25 ? -5.424 -10.395 7.509 1.00 0.00 25 PRO A C 2
ATOM 2009 O O . PRO A 1 25 ? -4.330 -10.724 7.968 1.00 0.00 25 PRO A O 2
ATOM 2020 N N . VAL A 1 26 ? -5.637 -9.225 6.916 1.00 0.00 26 VAL A N 2
ATOM 2021 C CA . VAL A 1 26 ? -4.575 -8.238 6.768 1.00 0.00 26 VAL A CA 2
ATOM 2022 C C . VAL A 1 26 ? -5.118 -6.820 6.909 1.00 0.00 26 VAL A C 2
ATOM 2023 O O . VAL A 1 26 ? -6.296 -6.566 6.654 1.00 0.00 26 VAL A O 2
ATOM 2036 N N . THR A 1 27 ? -4.252 -5.897 7.315 1.00 0.00 27 THR A N 2
ATOM 2037 C CA . THR A 1 27 ? -4.644 -4.505 7.491 1.00 0.00 27 THR A CA 2
ATOM 2038 C C . THR A 1 27 ? -3.580 -3.561 6.944 1.00 0.00 27 THR A C 2
ATOM 2039 O O . THR A 1 27 ? -2.403 -3.669 7.290 1.00 0.00 27 THR A O 2
ATOM 2050 N N . PHE A 1 28 ? -4.000 -2.634 6.089 1.00 0.00 28 PHE A N 2
ATOM 2051 C CA . PHE A 1 28 ? -3.081 -1.670 5.495 1.00 0.00 28 PHE A CA 2
ATOM 2052 C C . PHE A 1 28 ? -3.491 -0.242 5.844 1.00 0.00 28 PHE A C 2
ATOM 2053 O O . PHE A 1 28 ? -4.487 0.273 5.335 1.00 0.00 28 PHE A O 2
ATOM 2070 N N . THR A 1 29 ? -2.715 0.393 6.717 1.00 0.00 29 THR A N 2
ATOM 2071 C CA . THR A 1 29 ? -2.996 1.760 7.136 1.00 0.00 29 THR A CA 2
ATOM 2072 C C . THR A 1 29 ? -1.973 2.733 6.560 1.00 0.00 29 THR A C 2
ATOM 2073 O O . THR A 1 29 ? -0.785 2.421 6.475 1.00 0.00 29 THR A O 2
ATOM 2084 N N . CYS A 1 30 ? -2.442 3.913 6.168 1.00 0.00 30 CYS A N 2
ATOM 2085 C CA . CYS A 1 30 ? -1.567 4.932 5.600 1.00 0.00 30 CYS A CA 2
ATOM 2086 C C . CYS A 1 30 ? -2.095 6.331 5.901 1.00 0.00 30 CYS A C 2
ATOM 2087 O O . CYS A 1 30 ? -3.291 6.595 5.773 1.00 0.00 30 CYS A O 2
ATOM 2095 N N . ARG A 1 31 ? -1.196 7.223 6.303 1.00 0.00 31 ARG A N 2
ATOM 2096 C CA . ARG A 1 31 ? -1.572 8.595 6.626 1.00 0.00 31 ARG A CA 2
ATOM 2097 C C . ARG A 1 31 ? -1.295 9.525 5.449 1.00 0.00 31 ARG A C 2
ATOM 2098 O O . ARG A 1 31 ? -0.144 9.736 5.068 1.00 0.00 31 ARG A O 2
ATOM 2119 N N . VAL A 1 32 ? -2.359 10.079 4.876 1.00 0.00 32 VAL A N 2
ATOM 2120 C CA . VAL A 1 32 ? -2.231 10.988 3.743 1.00 0.00 32 VAL A CA 2
ATOM 2121 C C . VAL A 1 32 ? -2.394 12.439 4.181 1.00 0.00 32 VAL A C 2
ATOM 2122 O O . VAL A 1 32 ? -3.344 12.783 4.884 1.00 0.00 32 VAL A O 2
ATOM 2135 N N . ALA A 1 33 ? -1.461 13.287 3.760 1.00 0.00 33 ALA A N 2
ATOM 2136 C CA . ALA A 1 33 ? -1.502 14.702 4.107 1.00 0.00 33 ALA A CA 2
ATOM 2137 C C . ALA A 1 33 ? -1.996 15.540 2.933 1.00 0.00 33 ALA A C 2
ATOM 2138 O O . ALA A 1 33 ? -2.238 15.021 1.844 1.00 0.00 33 ALA A O 2
ATOM 2145 N N . GLY A 1 34 ? -2.145 16.842 3.162 1.00 0.00 34 GLY A N 2
ATOM 2146 C CA . GLY A 1 34 ? -2.610 17.731 2.114 1.00 0.00 34 GLY A CA 2
ATOM 2147 C C . GLY A 1 34 ? -4.076 18.086 2.263 1.00 0.00 34 GLY A C 2
ATOM 2148 O O . GLY A 1 34 ? -4.872 17.278 2.740 1.00 0.00 34 GLY A O 2
ATOM 2152 N N . ASN A 1 35 ? -4.434 19.299 1.855 1.00 0.00 35 ASN A N 2
ATOM 2153 C CA . ASN A 1 35 ? -5.815 19.760 1.948 1.00 0.00 35 ASN A CA 2
ATOM 2154 C C . ASN A 1 35 ? -6.192 20.598 0.729 1.00 0.00 35 ASN A C 2
ATOM 2155 O O . ASN A 1 35 ? -5.338 21.159 0.043 1.00 0.00 35 ASN A O 2
ATOM 2166 N N . PRO A 1 36 ? -7.502 20.685 0.454 1.00 0.00 36 PRO A N 2
ATOM 2167 C CA . PRO A 1 36 ? -8.527 20.020 1.264 1.00 0.00 36 PRO A CA 2
ATOM 2168 C C . PRO A 1 36 ? -8.496 18.504 1.108 1.00 0.00 36 PRO A C 2
ATOM 2169 O O . PRO A 1 36 ? -7.843 17.975 0.208 1.00 0.00 36 PRO A O 2
ATOM 2180 N N . LYS A 1 37 ? -9.205 17.808 1.990 1.00 0.00 37 LYS A N 2
ATOM 2181 C CA . LYS A 1 37 ? -9.260 16.352 1.951 1.00 0.00 37 LYS A CA 2
ATOM 2182 C C . LYS A 1 37 ? -9.157 15.842 0.517 1.00 0.00 37 LYS A C 2
ATOM 2183 O O . LYS A 1 37 ? -10.133 15.828 -0.234 1.00 0.00 37 LYS A O 2
ATOM 2202 N N . PRO A 1 38 ? -7.949 15.411 0.127 1.00 0.00 38 PRO A N 2
ATOM 2203 C CA . PRO A 1 38 ? -7.691 14.891 -1.219 1.00 0.00 38 PRO A CA 2
ATOM 2204 C C . PRO A 1 38 ? -8.357 13.540 -1.456 1.00 0.00 38 PRO A C 2
ATOM 2205 O O . PRO A 1 38 ? -8.500 12.737 -0.534 1.00 0.00 38 PRO A O 2
ATOM 2216 N N . LYS A 1 39 ? -8.762 13.294 -2.697 1.00 0.00 39 LYS A N 2
ATOM 2217 C CA . LYS A 1 39 ? -9.412 12.039 -3.056 1.00 0.00 39 LYS A CA 2
ATOM 2218 C C . LYS A 1 39 ? -8.398 10.901 -3.122 1.00 0.00 39 LYS A C 2
ATOM 2219 O O . LYS A 1 39 ? -7.365 11.015 -3.782 1.00 0.00 39 LYS A O 2
ATOM 2238 N N . ILE A 1 40 ? -8.701 9.805 -2.435 1.00 0.00 40 ILE A N 2
ATOM 2239 C CA . ILE A 1 40 ? -7.818 8.646 -2.418 1.00 0.00 40 ILE A CA 2
ATOM 2240 C C . ILE A 1 40 ? -8.371 7.520 -3.285 1.00 0.00 40 ILE A C 2
ATOM 2241 O O . ILE A 1 40 ? -9.577 7.272 -3.304 1.00 0.00 40 ILE A O 2
ATOM 2257 N N . TYR A 1 41 ? -7.482 6.841 -4.001 1.00 0.00 41 TYR A N 2
ATOM 2258 C CA . TYR A 1 41 ? -7.881 5.741 -4.872 1.00 0.00 41 TYR A CA 2
ATOM 2259 C C . TYR A 1 41 ? -6.928 4.559 -4.727 1.00 0.00 41 TYR A C 2
ATOM 2260 O O . TYR A 1 41 ? -5.722 4.690 -4.937 1.00 0.00 41 TYR A O 2
ATOM 2278 N N . TRP A 1 42 ? -7.478 3.405 -4.368 1.00 0.00 42 TRP A N 2
ATOM 2279 C CA . TRP A 1 42 ? -6.678 2.197 -4.195 1.00 0.00 42 TRP A CA 2
ATOM 2280 C C . TRP A 1 42 ? -6.599 1.407 -5.497 1.00 0.00 42 TRP A C 2
ATOM 2281 O O . TRP A 1 42 ? -7.612 1.176 -6.157 1.00 0.00 42 TRP A O 2
ATOM 2302 N N . PHE A 1 43 ? -5.389 0.993 -5.860 1.00 0.00 43 PHE A N 2
ATOM 2303 C CA . PHE A 1 43 ? -5.177 0.229 -7.083 1.00 0.00 43 PHE A CA 2
ATOM 2304 C C . PHE A 1 43 ? -4.453 -1.081 -6.787 1.00 0.00 43 PHE A C 2
ATOM 2305 O O . PHE A 1 43 ? -3.548 -1.130 -5.954 1.00 0.00 43 PHE A O 2
ATOM 2322 N N . LYS A 1 44 ? -4.860 -2.143 -7.475 1.00 0.00 44 LYS A N 2
ATOM 2323 C CA . LYS A 1 44 ? -4.251 -3.455 -7.289 1.00 0.00 44 LYS A CA 2
ATOM 2324 C C . LYS A 1 44 ? -3.796 -4.038 -8.623 1.00 0.00 44 LYS A C 2
ATOM 2325 O O . LYS A 1 44 ? -4.617 -4.452 -9.442 1.00 0.00 44 LYS A O 2
ATOM 2344 N N . ASP A 1 45 ? -2.485 -4.070 -8.833 1.00 0.00 45 ASP A N 2
ATOM 2345 C CA . ASP A 1 45 ? -1.921 -4.605 -10.067 1.00 0.00 45 ASP A CA 2
ATOM 2346 C C . ASP A 1 45 ? -2.516 -3.905 -11.285 1.00 0.00 45 ASP A C 2
ATOM 2347 O O . ASP A 1 45 ? -2.558 -4.468 -12.378 1.00 0.00 45 ASP A O 2
ATOM 2356 N N . GLY A 1 46 ? -2.976 -2.673 -11.087 1.00 0.00 46 GLY A N 2
ATOM 2357 C CA . GLY A 1 46 ? -3.563 -1.917 -12.178 1.00 0.00 46 GLY A CA 2
ATOM 2358 C C . GLY A 1 46 ? -5.065 -2.105 -12.271 1.00 0.00 46 GLY A C 2
ATOM 2359 O O . GLY A 1 46 ? -5.635 -2.081 -13.362 1.00 0.00 46 GLY A O 2
ATOM 2363 N N . LYS A 1 47 ? -5.708 -2.296 -11.124 1.00 0.00 47 LYS A N 2
ATOM 2364 C CA . LYS A 1 47 ? -7.152 -2.489 -11.080 1.00 0.00 47 LYS A CA 2
ATOM 2365 C C . LYS A 1 47 ? -7.788 -1.598 -10.018 1.00 0.00 47 LYS A C 2
ATOM 2366 O O . LYS A 1 47 ? -7.172 -1.299 -8.996 1.00 0.00 47 LYS A O 2
ATOM 2385 N N . GLN A 1 48 ? -9.025 -1.178 -10.268 1.00 0.00 48 GLN A N 2
ATOM 2386 C CA . GLN A 1 48 ? -9.743 -0.321 -9.332 1.00 0.00 48 GLN A CA 2
ATOM 2387 C C . GLN A 1 48 ? -10.590 -1.152 -8.373 1.00 0.00 48 GLN A C 2
ATOM 2388 O O . GLN A 1 48 ? -11.436 -1.938 -8.799 1.00 0.00 48 GLN A O 2
ATOM 2402 N N . ILE A 1 49 ? -10.356 -0.972 -7.078 1.00 0.00 49 ILE A N 2
ATOM 2403 C CA . ILE A 1 49 ? -11.098 -1.705 -6.059 1.00 0.00 49 ILE A CA 2
ATOM 2404 C C . ILE A 1 49 ? -12.371 -0.964 -5.667 1.00 0.00 49 ILE A C 2
ATOM 2405 O O . ILE A 1 49 ? -12.367 0.256 -5.504 1.00 0.00 49 ILE A O 2
ATOM 2421 N N . SER A 1 50 ? -13.461 -1.710 -5.517 1.00 0.00 50 SER A N 2
ATOM 2422 C CA . SER A 1 50 ? -14.744 -1.124 -5.145 1.00 0.00 50 SER A CA 2
ATOM 2423 C C . SER A 1 50 ? -14.808 -0.866 -3.643 1.00 0.00 50 SER A C 2
ATOM 2424 O O . SER A 1 50 ? -14.306 -1.643 -2.831 1.00 0.00 50 SER A O 2
ATOM 2432 N N . PRO A 1 51 ? -15.443 0.253 -3.263 1.00 0.00 51 PRO A N 2
ATOM 2433 C CA . PRO A 1 51 ? -15.590 0.641 -1.857 1.00 0.00 51 PRO A CA 2
ATOM 2434 C C . PRO A 1 51 ? -16.545 -0.274 -1.100 1.00 0.00 51 PRO A C 2
ATOM 2435 O O . PRO A 1 51 ? -16.474 -0.388 0.124 1.00 0.00 51 PRO A O 2
ATOM 2446 N N . LYS A 1 52 ? -17.439 -0.927 -1.835 1.00 0.00 52 LYS A N 2
ATOM 2447 C CA . LYS A 1 52 ? -18.409 -1.835 -1.234 1.00 0.00 52 LYS A CA 2
ATOM 2448 C C . LYS A 1 52 ? -18.054 -3.287 -1.536 1.00 0.00 52 LYS A C 2
ATOM 2449 O O . LYS A 1 52 ? -18.921 -4.162 -1.527 1.00 0.00 52 LYS A O 2
ATOM 2468 N N . SER A 1 53 ? -16.776 -3.537 -1.801 1.00 0.00 53 SER A N 2
ATOM 2469 C CA . SER A 1 53 ? -16.308 -4.883 -2.109 1.00 0.00 53 SER A CA 2
ATOM 2470 C C . SER A 1 53 ? -16.168 -5.713 -0.836 1.00 0.00 53 SER A C 2
ATOM 2471 O O . SER A 1 53 ? -15.329 -5.424 0.017 1.00 0.00 53 SER A O 2
ATOM 2479 N N . ASP A 1 54 ? -16.996 -6.745 -0.717 1.00 0.00 54 ASP A N 2
ATOM 2480 C CA . ASP A 1 54 ? -16.966 -7.619 0.450 1.00 0.00 54 ASP A CA 2
ATOM 2481 C C . ASP A 1 54 ? -15.539 -8.064 0.759 1.00 0.00 54 ASP A C 2
ATOM 2482 O O . ASP A 1 54 ? -15.164 -8.222 1.921 1.00 0.00 54 ASP A O 2
ATOM 2491 N N . HIS A 1 55 ? -14.748 -8.267 -0.290 1.00 0.00 55 HIS A N 2
ATOM 2492 C CA . HIS A 1 55 ? -13.363 -8.694 -0.132 1.00 0.00 55 HIS A CA 2
ATOM 2493 C C . HIS A 1 55 ? -12.546 -7.631 0.596 1.00 0.00 55 HIS A C 2
ATOM 2494 O O . HIS A 1 55 ? -12.034 -7.869 1.690 1.00 0.00 55 HIS A O 2
ATOM 2508 N N . TYR A 1 56 ? -12.427 -6.460 -0.019 1.00 0.00 56 TYR A N 2
ATOM 2509 C CA . TYR A 1 56 ? -11.669 -5.361 0.569 1.00 0.00 56 TYR A CA 2
ATOM 2510 C C . TYR A 1 56 ? -12.593 -4.394 1.303 1.00 0.00 56 TYR A C 2
ATOM 2511 O O . TYR A 1 56 ? -13.555 -3.880 0.732 1.00 0.00 56 TYR A O 2
ATOM 2529 N N . THR A 1 57 ? -12.293 -4.150 2.575 1.00 0.00 57 THR A N 2
ATOM 2530 C CA . THR A 1 57 ? -13.094 -3.246 3.390 1.00 0.00 57 THR A CA 2
ATOM 2531 C C . THR A 1 57 ? -12.352 -1.941 3.655 1.00 0.00 57 THR A C 2
ATOM 2532 O O . THR A 1 57 ? -11.349 -1.921 4.368 1.00 0.00 57 THR A O 2
ATOM 2543 N N . ILE A 1 58 ? -12.852 -0.854 3.077 1.00 0.00 58 ILE A N 2
ATOM 2544 C CA . ILE A 1 58 ? -12.236 0.456 3.253 1.00 0.00 58 ILE A CA 2
ATOM 2545 C C . ILE A 1 58 ? -13.047 1.320 4.213 1.00 0.00 58 ILE A C 2
ATOM 2546 O O . ILE A 1 58 ? -14.172 1.715 3.908 1.00 0.00 58 ILE A O 2
ATOM 2562 N N . GLN A 1 59 ? -12.467 1.610 5.373 1.00 0.00 59 GLN A N 2
ATOM 2563 C CA . GLN A 1 59 ? -13.136 2.428 6.377 1.00 0.00 59 GLN A CA 2
ATOM 2564 C C . GLN A 1 59 ? -12.324 3.682 6.687 1.00 0.00 59 GLN A C 2
ATOM 2565 O O . GLN A 1 59 ? -11.129 3.746 6.399 1.00 0.00 59 GLN A O 2
ATOM 2579 N N . ARG A 1 60 ? -12.982 4.677 7.274 1.00 0.00 60 ARG A N 2
ATOM 2580 C CA . ARG A 1 60 ? -12.321 5.929 7.620 1.00 0.00 60 ARG A CA 2
ATOM 2581 C C . ARG A 1 60 ? -12.063 6.011 9.122 1.00 0.00 60 ARG A C 2
ATOM 2582 O O . ARG A 1 60 ? -12.946 5.722 9.930 1.00 0.00 60 ARG A O 2
ATOM 2603 N N . ASP A 1 61 ? -10.849 6.405 9.488 1.00 0.00 61 ASP A N 2
ATOM 2604 C CA . ASP A 1 61 ? -10.474 6.525 10.892 1.00 0.00 61 ASP A CA 2
ATOM 2605 C C . ASP A 1 61 ? -10.829 7.907 11.433 1.00 0.00 61 ASP A C 2
ATOM 2606 O O . ASP A 1 61 ? -11.350 8.754 10.707 1.00 0.00 61 ASP A O 2
ATOM 2615 N N . LEU A 1 62 ? -10.544 8.127 12.712 1.00 0.00 62 LEU A N 2
ATOM 2616 C CA . LEU A 1 62 ? -10.834 9.406 13.351 1.00 0.00 62 LEU A CA 2
ATOM 2617 C C . LEU A 1 62 ? -10.038 10.533 12.700 1.00 0.00 62 LEU A C 2
ATOM 2618 O O . LEU A 1 62 ? -10.530 11.653 12.560 1.00 0.00 62 LEU A O 2
ATOM 2634 N N . ASP A 1 63 ? -8.809 10.228 12.301 1.00 0.00 63 ASP A N 2
ATOM 2635 C CA . ASP A 1 63 ? -7.946 11.214 11.661 1.00 0.00 63 ASP A CA 2
ATOM 2636 C C . ASP A 1 63 ? -7.966 11.051 10.144 1.00 0.00 63 ASP A C 2
ATOM 2637 O O . ASP A 1 63 ? -6.971 11.307 9.468 1.00 0.00 63 ASP A O 2
ATOM 2646 N N . GLY A 1 64 ? -9.108 10.621 9.615 1.00 0.00 64 GLY A N 2
ATOM 2647 C CA . GLY A 1 64 ? -9.237 10.430 8.182 1.00 0.00 64 GLY A CA 2
ATOM 2648 C C . GLY A 1 64 ? -8.148 9.540 7.616 1.00 0.00 64 GLY A C 2
ATOM 2649 O O . GLY A 1 64 ? -7.842 9.601 6.425 1.00 0.00 64 GLY A O 2
ATOM 2653 N N . THR A 1 65 ? -7.560 8.710 8.472 1.00 0.00 65 THR A N 2
ATOM 2654 C CA . THR A 1 65 ? -6.497 7.806 8.052 1.00 0.00 65 THR A CA 2
ATOM 2655 C C . THR A 1 65 ? -7.065 6.581 7.344 1.00 0.00 65 THR A C 2
ATOM 2656 O O . THR A 1 65 ? -7.817 5.804 7.934 1.00 0.00 65 THR A O 2
ATOM 2667 N N . CYS A 1 66 ? -6.702 6.414 6.077 1.00 0.00 66 CYS A N 2
ATOM 2668 C CA . CYS A 1 66 ? -7.176 5.283 5.288 1.00 0.00 66 CYS A CA 2
ATOM 2669 C C . CYS A 1 66 ? -6.652 3.967 5.854 1.00 0.00 66 CYS A C 2
ATOM 2670 O O . CYS A 1 66 ? -5.492 3.871 6.255 1.00 0.00 66 CYS A O 2
ATOM 2678 N N . SER A 1 67 ? -7.515 2.957 5.886 1.00 0.00 67 SER A N 2
ATOM 2679 C CA . SER A 1 67 ? -7.140 1.648 6.409 1.00 0.00 67 SER A CA 2
ATOM 2680 C C . SER A 1 67 ? -7.896 0.538 5.685 1.00 0.00 67 SER A C 2
ATOM 2681 O O . SER A 1 67 ? -9.121 0.448 5.768 1.00 0.00 67 SER A O 2
ATOM 2689 N N . LEU A 1 68 ? -7.156 -0.306 4.974 1.00 0.00 68 LEU A N 2
ATOM 2690 C CA . LEU A 1 68 ? -7.754 -1.412 4.234 1.00 0.00 68 LEU A CA 2
ATOM 2691 C C . LEU A 1 68 ? -7.783 -2.681 5.080 1.00 0.00 68 LEU A C 2
ATOM 2692 O O . LEU A 1 68 ? -6.910 -2.899 5.921 1.00 0.00 68 LEU A O 2
ATOM 2708 N N . HIS A 1 69 ? -8.791 -3.516 4.851 1.00 0.00 69 HIS A N 2
ATOM 2709 C CA . HIS A 1 69 ? -8.932 -4.765 5.591 1.00 0.00 69 HIS A CA 2
ATOM 2710 C C . HIS A 1 69 ? -9.384 -5.894 4.669 1.00 0.00 69 HIS A C 2
ATOM 2711 O O . HIS A 1 69 ? -10.279 -5.715 3.842 1.00 0.00 69 HIS A O 2
ATOM 2725 N N . THR A 1 70 ? -8.760 -7.059 4.817 1.00 0.00 70 THR A N 2
ATOM 2726 C CA . THR A 1 70 ? -9.096 -8.216 3.997 1.00 0.00 70 THR A CA 2
ATOM 2727 C C . THR A 1 70 ? -9.367 -9.442 4.862 1.00 0.00 70 THR A C 2
ATOM 2728 O O . THR A 1 70 ? -8.438 -10.104 5.326 1.00 0.00 70 THR A O 2
ATOM 2739 N N . THR A 1 71 ? -10.645 -9.740 5.074 1.00 0.00 71 THR A N 2
ATOM 2740 C CA . THR A 1 71 ? -11.037 -10.887 5.883 1.00 0.00 71 THR A CA 2
ATOM 2741 C C . THR A 1 71 ? -10.385 -12.168 5.375 1.00 0.00 71 THR A C 2
ATOM 2742 O O . THR A 1 71 ? -9.993 -13.030 6.161 1.00 0.00 71 THR A O 2
ATOM 2753 N N . ALA A 1 72 ? -10.270 -12.285 4.056 1.00 0.00 72 ALA A N 2
ATOM 2754 C CA . ALA A 1 72 ? -9.662 -13.460 3.444 1.00 0.00 72 ALA A CA 2
ATOM 2755 C C . ALA A 1 72 ? -8.568 -13.061 2.459 1.00 0.00 72 ALA A C 2
ATOM 2756 O O . ALA A 1 72 ? -8.805 -12.282 1.536 1.00 0.00 72 ALA A O 2
ATOM 2763 N N . SER A 1 73 ? -7.370 -13.601 2.662 1.00 0.00 73 SER A N 2
ATOM 2764 C CA . SER A 1 73 ? -6.239 -13.297 1.794 1.00 0.00 73 SER A CA 2
ATOM 2765 C C . SER A 1 73 ? -5.802 -14.536 1.018 1.00 0.00 73 SER A C 2
ATOM 2766 O O . SER A 1 73 ? -5.133 -15.419 1.557 1.00 0.00 73 SER A O 2
ATOM 2774 N N . THR A 1 74 ? -6.185 -14.596 -0.254 1.00 0.00 74 THR A N 2
ATOM 2775 C CA . THR A 1 74 ? -5.836 -15.725 -1.105 1.00 0.00 74 THR A CA 2
ATOM 2776 C C . THR A 1 74 ? -4.540 -15.462 -1.865 1.00 0.00 74 THR A C 2
ATOM 2777 O O . THR A 1 74 ? -4.051 -14.332 -1.904 1.00 0.00 74 THR A O 2
ATOM 2788 N N . LEU A 1 75 ? -3.990 -16.510 -2.467 1.00 0.00 75 LEU A N 2
ATOM 2789 C CA . LEU A 1 75 ? -2.750 -16.391 -3.227 1.00 0.00 75 LEU A CA 2
ATOM 2790 C C . LEU A 1 75 ? -2.923 -15.439 -4.407 1.00 0.00 75 LEU A C 2
ATOM 2791 O O . LEU A 1 75 ? -1.952 -15.067 -5.065 1.00 0.00 75 LEU A O 2
ATOM 2807 N N . ASP A 1 76 ? -4.166 -15.048 -4.667 1.00 0.00 76 ASP A N 2
ATOM 2808 C CA . ASP A 1 76 ? -4.466 -14.137 -5.765 1.00 0.00 76 ASP A CA 2
ATOM 2809 C C . ASP A 1 76 ? -4.424 -12.686 -5.295 1.00 0.00 76 ASP A C 2
ATOM 2810 O O . ASP A 1 76 ? -4.646 -11.763 -6.078 1.00 0.00 76 ASP A O 2
ATOM 2819 N N . ASP A 1 77 ? -4.138 -12.494 -4.012 1.00 0.00 77 ASP A N 2
ATOM 2820 C CA . ASP A 1 77 ? -4.065 -11.156 -3.436 1.00 0.00 77 ASP A CA 2
ATOM 2821 C C . ASP A 1 77 ? -2.618 -10.686 -3.333 1.00 0.00 77 ASP A C 2
ATOM 2822 O O . ASP A 1 77 ? -2.352 -9.530 -3.002 1.00 0.00 77 ASP A O 2
ATOM 2831 N N . ASP A 1 78 ? -1.686 -11.590 -3.617 1.00 0.00 78 ASP A N 2
ATOM 2832 C CA . ASP A 1 78 ? -0.265 -11.268 -3.556 1.00 0.00 78 ASP A CA 2
ATOM 2833 C C . ASP A 1 78 ? 0.176 -10.515 -4.807 1.00 0.00 78 ASP A C 2
ATOM 2834 O O . ASP A 1 78 ? 0.083 -11.032 -5.919 1.00 0.00 78 ASP A O 2
ATOM 2843 N N . GLY A 1 79 ? 0.655 -9.290 -4.616 1.00 0.00 79 GLY A N 2
ATOM 2844 C CA . GLY A 1 79 ? 1.102 -8.485 -5.738 1.00 0.00 79 GLY A CA 2
ATOM 2845 C C . GLY A 1 79 ? 1.755 -7.190 -5.299 1.00 0.00 79 GLY A C 2
ATOM 2846 O O . GLY A 1 79 ? 2.680 -7.197 -4.487 1.00 0.00 79 GLY A O 2
ATOM 2850 N N . ASN A 1 80 ? 1.274 -6.074 -5.837 1.00 0.00 80 ASN A N 2
ATOM 2851 C CA . ASN A 1 80 ? 1.819 -4.764 -5.497 1.00 0.00 80 ASN A CA 2
ATOM 2852 C C . ASN A 1 80 ? 0.715 -3.712 -5.450 1.00 0.00 80 ASN A C 2
ATOM 2853 O O . ASN A 1 80 ? 0.088 -3.408 -6.465 1.00 0.00 80 ASN A O 2
ATOM 2864 N N . TYR A 1 81 ? 0.484 -3.158 -4.264 1.00 0.00 81 TYR A N 2
ATOM 2865 C CA . TYR A 1 81 ? -0.544 -2.141 -4.083 1.00 0.00 81 TYR A CA 2
ATOM 2866 C C . TYR A 1 81 ? -0.068 -0.787 -4.601 1.00 0.00 81 TYR A C 2
ATOM 2867 O O . TYR A 1 81 ? 1.130 -0.508 -4.636 1.00 0.00 81 TYR A O 2
ATOM 2885 N N . THR A 1 82 ? -1.018 0.052 -5.003 1.00 0.00 82 THR A N 2
ATOM 2886 C CA . THR A 1 82 ? -0.698 1.377 -5.520 1.00 0.00 82 THR A CA 2
ATOM 2887 C C . THR A 1 82 ? -1.784 2.384 -5.160 1.00 0.00 82 THR A C 2
ATOM 2888 O O . THR A 1 82 ? -2.919 2.280 -5.626 1.00 0.00 82 THR A O 2
ATOM 2899 N N . ILE A 1 83 ? -1.429 3.359 -4.330 1.00 0.00 83 ILE A N 2
ATOM 2900 C CA . ILE A 1 83 ? -2.374 4.386 -3.910 1.00 0.00 83 ILE A CA 2
ATOM 2901 C C . ILE A 1 83 ? -1.933 5.766 -4.385 1.00 0.00 83 ILE A C 2
ATOM 2902 O O . ILE A 1 83 ? -0.739 6.048 -4.480 1.00 0.00 83 ILE A O 2
ATOM 2918 N N . MET A 1 84 ? -2.905 6.624 -4.679 1.00 0.00 84 MET A N 2
ATOM 2919 C CA . MET A 1 84 ? -2.616 7.976 -5.141 1.00 0.00 84 MET A CA 2
ATOM 2920 C C . MET A 1 84 ? -3.660 8.961 -4.624 1.00 0.00 84 MET A C 2
ATOM 2921 O O . MET A 1 84 ? -4.854 8.663 -4.608 1.00 0.00 84 MET A O 2
ATOM 2935 N N . ALA A 1 85 ? -3.202 10.136 -4.203 1.00 0.00 85 ALA A N 2
ATOM 2936 C CA . ALA A 1 85 ? -4.096 11.165 -3.688 1.00 0.00 85 ALA A CA 2
ATOM 2937 C C . ALA A 1 85 ? -4.217 12.328 -4.667 1.00 0.00 85 ALA A C 2
ATOM 2938 O O . ALA A 1 85 ? -3.253 12.684 -5.344 1.00 0.00 85 ALA A O 2
ATOM 2945 N N . ALA A 1 86 ? -5.407 12.915 -4.737 1.00 0.00 86 ALA A N 2
ATOM 2946 C CA . ALA A 1 86 ? -5.653 14.039 -5.632 1.00 0.00 86 ALA A CA 2
ATOM 2947 C C . ALA A 1 86 ? -5.767 15.346 -4.855 1.00 0.00 86 ALA A C 2
ATOM 2948 O O . ALA A 1 86 ? -6.546 15.450 -3.908 1.00 0.00 86 ALA A O 2
ATOM 2955 N N . ASN A 1 87 ? -4.984 16.341 -5.260 1.00 0.00 87 ASN A N 2
ATOM 2956 C CA . ASN A 1 87 ? -4.997 17.641 -4.600 1.00 0.00 87 ASN A CA 2
ATOM 2957 C C . ASN A 1 87 ? -4.741 18.762 -5.602 1.00 0.00 87 ASN A C 2
ATOM 2958 O O . ASN A 1 87 ? -3.949 18.627 -6.534 1.00 0.00 87 ASN A O 2
ATOM 2969 N N . PRO A 1 88 ? -5.428 19.898 -5.407 1.00 0.00 88 PRO A N 2
ATOM 2970 C CA . PRO A 1 88 ? -5.291 21.066 -6.282 1.00 0.00 88 PRO A CA 2
ATOM 2971 C C . PRO A 1 88 ? -3.934 21.746 -6.135 1.00 0.00 88 PRO A C 2
ATOM 2972 O O . PRO A 1 88 ? -3.683 22.787 -6.740 1.00 0.00 88 PRO A O 2
ATOM 2983 N N . GLN A 1 89 ? -3.063 21.148 -5.328 1.00 0.00 89 GLN A N 2
ATOM 2984 C CA . GLN A 1 89 ? -1.731 21.697 -5.102 1.00 0.00 89 GLN A CA 2
ATOM 2985 C C . GLN A 1 89 ? -0.655 20.663 -5.418 1.00 0.00 89 GLN A C 2
ATOM 2986 O O . GLN A 1 89 ? 0.534 20.979 -5.446 1.00 0.00 89 GLN A O 2
ATOM 3000 N N . GLY A 1 90 ? -1.081 19.426 -5.654 1.00 0.00 90 GLY A N 2
ATOM 3001 C CA . GLY A 1 90 ? -0.142 18.365 -5.964 1.00 0.00 90 GLY A CA 2
ATOM 3002 C C . GLY A 1 90 ? -0.708 16.988 -5.680 1.00 0.00 90 GLY A C 2
ATOM 3003 O O . GLY A 1 90 ? -1.441 16.799 -4.709 1.00 0.00 90 GLY A O 2
ATOM 3007 N N . ARG A 1 91 ? -0.369 16.023 -6.529 1.00 0.00 91 ARG A N 2
ATOM 3008 C CA . ARG A 1 91 ? -0.851 14.657 -6.365 1.00 0.00 91 ARG A CA 2
ATOM 3009 C C . ARG A 1 91 ? 0.312 13.690 -6.161 1.00 0.00 91 ARG A C 2
ATOM 3010 O O . ARG A 1 91 ? 1.226 13.621 -6.984 1.00 0.00 91 ARG A O 2
ATOM 3031 N N . ILE A 1 92 ? 0.272 12.948 -5.060 1.00 0.00 92 ILE A N 2
ATOM 3032 C CA . ILE A 1 92 ? 1.322 11.986 -4.749 1.00 0.00 92 ILE A CA 2
ATOM 3033 C C . ILE A 1 92 ? 0.817 10.555 -4.895 1.00 0.00 92 ILE A C 2
ATOM 3034 O O . ILE A 1 92 ? -0.375 10.324 -5.096 1.00 0.00 92 ILE A O 2
ATOM 3050 N N . SER A 1 93 ? 1.732 9.596 -4.790 1.00 0.00 93 SER A N 2
ATOM 3051 C CA . SER A 1 93 ? 1.380 8.187 -4.912 1.00 0.00 93 SER A CA 2
ATOM 3052 C C . SER A 1 93 ? 2.291 7.322 -4.046 1.00 0.00 93 SER A C 2
ATOM 3053 O O . SER A 1 93 ? 3.341 7.774 -3.586 1.00 0.00 93 SER A O 2
ATOM 3061 N N . CYS A 1 94 ? 1.883 6.077 -3.828 1.00 0.00 94 CYS A N 2
ATOM 3062 C CA . CYS A 1 94 ? 2.661 5.148 -3.016 1.00 0.00 94 CYS A CA 2
ATOM 3063 C C . CYS A 1 94 ? 2.569 3.732 -3.573 1.00 0.00 94 CYS A C 2
ATOM 3064 O O . CYS A 1 94 ? 1.885 3.486 -4.566 1.00 0.00 94 CYS A O 2
ATOM 3072 N N . THR A 1 95 ? 3.266 2.801 -2.927 1.00 0.00 95 THR A N 2
ATOM 3073 C CA . THR A 1 95 ? 3.266 1.409 -3.359 1.00 0.00 95 THR A CA 2
ATOM 3074 C C . THR A 1 95 ? 3.298 0.463 -2.165 1.00 0.00 95 THR A C 2
ATOM 3075 O O . THR A 1 95 ? 3.785 0.818 -1.092 1.00 0.00 95 THR A O 2
ATOM 3086 N N . GLY A 1 96 ? 2.777 -0.745 -2.358 1.00 0.00 96 GLY A N 2
ATOM 3087 C CA . GLY A 1 96 ? 2.757 -1.724 -1.287 1.00 0.00 96 GLY A CA 2
ATOM 3088 C C . GLY A 1 96 ? 3.049 -3.128 -1.780 1.00 0.00 96 GLY A C 2
ATOM 3089 O O . GLY A 1 96 ? 2.955 -3.405 -2.975 1.00 0.00 96 GLY A O 2
ATOM 3093 N N . ARG A 1 97 ? 3.406 -4.015 -0.856 1.00 0.00 97 ARG A N 2
ATOM 3094 C CA . ARG A 1 97 ? 3.716 -5.396 -1.204 1.00 0.00 97 ARG A CA 2
ATOM 3095 C C . ARG A 1 97 ? 3.063 -6.364 -0.221 1.00 0.00 97 ARG A C 2
ATOM 3096 O O . ARG A 1 97 ? 2.868 -6.038 0.951 1.00 0.00 97 ARG A O 2
ATOM 3117 N N . LEU A 1 98 ? 2.727 -7.554 -0.706 1.00 0.00 98 LEU A N 2
ATOM 3118 C CA . LEU A 1 98 ? 2.094 -8.569 0.129 1.00 0.00 98 LEU A CA 2
ATOM 3119 C C . LEU A 1 98 ? 2.706 -9.943 -0.128 1.00 0.00 98 LEU A C 2
ATOM 3120 O O . LEU A 1 98 ? 3.117 -10.251 -1.246 1.00 0.00 98 LEU A O 2
ATOM 3136 N N . MET A 1 99 ? 2.759 -10.765 0.915 1.00 0.00 99 MET A N 2
ATOM 3137 C CA . MET A 1 99 ? 3.317 -12.108 0.801 1.00 0.00 99 MET A CA 2
ATOM 3138 C C . MET A 1 99 ? 2.321 -13.154 1.293 1.00 0.00 99 MET A C 2
ATOM 3139 O O . MET A 1 99 ? 2.079 -13.277 2.494 1.00 0.00 99 MET A O 2
ATOM 3153 N N . VAL A 1 100 ? 1.747 -13.904 0.358 1.00 0.00 100 VAL A N 2
ATOM 3154 C CA . VAL A 1 100 ? 0.779 -14.940 0.698 1.00 0.00 100 VAL A CA 2
ATOM 3155 C C . VAL A 1 100 ? 1.364 -16.331 0.483 1.00 0.00 100 VAL A C 2
ATOM 3156 O O . VAL A 1 100 ? 1.899 -16.632 -0.584 1.00 0.00 100 VAL A O 2
ATOM 3169 N N . GLN A 1 101 ? 1.258 -17.176 1.504 1.00 0.00 101 GLN A N 2
ATOM 3170 C CA . GLN A 1 101 ? 1.777 -18.536 1.427 1.00 0.00 101 GLN A CA 2
ATOM 3171 C C . GLN A 1 101 ? 0.646 -19.556 1.504 1.00 0.00 101 GLN A C 2
ATOM 3172 O O . GLN A 1 101 ? -0.161 -19.533 2.432 1.00 0.00 101 GLN A O 2
ATOM 3186 N N . ALA A 1 102 ? 0.594 -20.450 0.522 1.00 0.00 102 ALA A N 2
ATOM 3187 C CA . ALA A 1 102 ? -0.438 -21.479 0.480 1.00 0.00 102 ALA A CA 2
ATOM 3188 C C . ALA A 1 102 ? -0.449 -22.297 1.767 1.00 0.00 102 ALA A C 2
ATOM 3189 O O . ALA A 1 102 ? 0.475 -23.066 2.034 1.00 0.00 102 ALA A O 2
ATOM 3196 N N . VAL A 1 103 ? -1.501 -22.127 2.561 1.00 0.00 103 VAL A N 2
ATOM 3197 C CA . VAL A 1 103 ? -1.633 -22.851 3.820 1.00 0.00 103 VAL A CA 2
ATOM 3198 C C . VAL A 1 103 ? -2.863 -23.752 3.810 1.00 0.00 103 VAL A C 2
ATOM 3199 O O . VAL A 1 103 ? -3.071 -24.546 4.727 1.00 0.00 103 VAL A O 2
ATOM 3212 N N . ASN A 1 104 ? -3.674 -23.625 2.765 1.00 0.00 104 ASN A N 2
ATOM 3213 C CA . ASN A 1 104 ? -4.884 -24.428 2.635 1.00 0.00 104 ASN A CA 2
ATOM 3214 C C . ASN A 1 104 ? -5.038 -24.954 1.211 1.00 0.00 104 ASN A C 2
ATOM 3215 O O . ASN A 1 104 ? -4.831 -24.223 0.243 1.00 0.00 104 ASN A O 2
ATOM 3226 N N . SER A 1 105 ? -5.401 -26.227 1.092 1.00 0.00 105 SER A N 2
ATOM 3227 C CA . SER A 1 105 ? -5.579 -26.852 -0.213 1.00 0.00 105 SER A CA 2
ATOM 3228 C C . SER A 1 105 ? -6.751 -27.829 -0.192 1.00 0.00 105 SER A C 2
ATOM 3229 O O . SER A 1 105 ? -7.128 -28.342 0.861 1.00 0.00 105 SER A O 2
ATOM 3237 N N . GLY A 1 106 ? -7.323 -28.083 -1.366 1.00 0.00 106 GLY A N 2
ATOM 3238 C CA . GLY A 1 106 ? -8.446 -28.997 -1.461 1.00 0.00 106 GLY A CA 2
ATOM 3239 C C . GLY A 1 106 ? -9.369 -28.663 -2.616 1.00 0.00 106 GLY A C 2
ATOM 3240 O O . GLY A 1 106 ? -9.731 -27.507 -2.834 1.00 0.00 106 GLY A O 2
ATOM 3244 N N . PRO A 1 107 ? -9.764 -29.692 -3.380 1.00 0.00 107 PRO A N 2
ATOM 3245 C CA . PRO A 1 107 ? -10.655 -29.526 -4.532 1.00 0.00 107 PRO A CA 2
ATOM 3246 C C . PRO A 1 107 ? -12.077 -29.161 -4.118 1.00 0.00 107 PRO A C 2
ATOM 3247 O O . PRO A 1 107 ? -12.670 -28.228 -4.658 1.00 0.00 107 PRO A O 2
ATOM 3258 N N . SER A 1 108 ? -12.617 -29.903 -3.157 1.00 0.00 108 SER A N 2
ATOM 3259 C CA . SER A 1 108 ? -13.971 -29.659 -2.673 1.00 0.00 108 SER A CA 2
ATOM 3260 C C . SER A 1 108 ? -13.968 -28.628 -1.548 1.00 0.00 108 SER A C 2
ATOM 3261 O O . SER A 1 108 ? -13.670 -28.949 -0.398 1.00 0.00 108 SER A O 2
ATOM 3269 N N . SER A 1 109 ? -14.302 -27.388 -1.890 1.00 0.00 109 SER A N 2
ATOM 3270 C CA . SER A 1 109 ? -14.334 -26.308 -0.911 1.00 0.00 109 SER A CA 2
ATOM 3271 C C . SER A 1 109 ? -14.867 -25.023 -1.538 1.00 0.00 109 SER A C 2
ATOM 3272 O O . SER A 1 109 ? -14.220 -24.423 -2.397 1.00 0.00 109 SER A O 2
ATOM 3280 N N . GLY A 1 110 ? -16.051 -24.605 -1.102 1.00 0.00 110 GLY A N 2
ATOM 3281 C CA . GLY A 1 110 ? -16.652 -23.394 -1.631 1.00 0.00 110 GLY A CA 2
ATOM 3282 C C . GLY A 1 110 ? -18.152 -23.350 -1.416 1.00 0.00 110 GLY A C 2
ATOM 3283 O O . GLY A 1 110 ? -18.677 -24.009 -0.519 1.00 0.00 110 GLY A O 2
ATOM 3287 N N . GLY A 1 1 ? 4.965 33.611 -1.579 1.00 0.00 1 GLY A N 3
ATOM 3288 C CA . GLY A 1 1 ? 6.213 32.869 -1.586 1.00 0.00 1 GLY A CA 3
ATOM 3289 C C . GLY A 1 1 ? 6.001 31.376 -1.431 1.00 0.00 1 GLY A C 3
ATOM 3290 O O . GLY A 1 1 ? 5.248 30.936 -0.562 1.00 0.00 1 GLY A O 3
ATOM 3294 N N . SER A 1 2 ? 6.664 30.595 -2.278 1.00 0.00 2 SER A N 3
ATOM 3295 C CA . SER A 1 2 ? 6.540 29.143 -2.234 1.00 0.00 2 SER A CA 3
ATOM 3296 C C . SER A 1 2 ? 7.636 28.530 -1.368 1.00 0.00 2 SER A C 3
ATOM 3297 O O . SER A 1 2 ? 8.221 27.505 -1.720 1.00 0.00 2 SER A O 3
ATOM 3305 N N . SER A 1 3 ? 7.909 29.165 -0.232 1.00 0.00 3 SER A N 3
ATOM 3306 C CA . SER A 1 3 ? 8.937 28.685 0.684 1.00 0.00 3 SER A CA 3
ATOM 3307 C C . SER A 1 3 ? 8.403 28.615 2.111 1.00 0.00 3 SER A C 3
ATOM 3308 O O . SER A 1 3 ? 8.524 29.569 2.879 1.00 0.00 3 SER A O 3
ATOM 3316 N N . GLY A 1 4 ? 7.810 27.477 2.460 1.00 0.00 4 GLY A N 3
ATOM 3317 C CA . GLY A 1 4 ? 7.265 27.302 3.794 1.00 0.00 4 GLY A CA 3
ATOM 3318 C C . GLY A 1 4 ? 6.985 25.849 4.119 1.00 0.00 4 GLY A C 3
ATOM 3319 O O . GLY A 1 4 ? 7.720 24.957 3.695 1.00 0.00 4 GLY A O 3
ATOM 3323 N N . SER A 1 5 ? 5.919 25.609 4.876 1.00 0.00 5 SER A N 3
ATOM 3324 C CA . SER A 1 5 ? 5.546 24.253 5.264 1.00 0.00 5 SER A CA 3
ATOM 3325 C C . SER A 1 5 ? 5.085 23.450 4.052 1.00 0.00 5 SER A C 3
ATOM 3326 O O . SER A 1 5 ? 4.713 24.014 3.023 1.00 0.00 5 SER A O 3
ATOM 3334 N N . SER A 1 6 ? 5.113 22.127 4.181 1.00 0.00 6 SER A N 3
ATOM 3335 C CA . SER A 1 6 ? 4.702 21.244 3.096 1.00 0.00 6 SER A CA 3
ATOM 3336 C C . SER A 1 6 ? 3.197 21.335 2.861 1.00 0.00 6 SER A C 3
ATOM 3337 O O . SER A 1 6 ? 2.403 20.815 3.644 1.00 0.00 6 SER A O 3
ATOM 3345 N N . GLY A 1 7 ? 2.813 22.002 1.777 1.00 0.00 7 GLY A N 3
ATOM 3346 C CA . GLY A 1 7 ? 1.405 22.150 1.457 1.00 0.00 7 GLY A CA 3
ATOM 3347 C C . GLY A 1 7 ? 0.834 20.926 0.770 1.00 0.00 7 GLY A C 3
ATOM 3348 O O . GLY A 1 7 ? -0.241 20.449 1.130 1.00 0.00 7 GLY A O 3
ATOM 3352 N N . ALA A 1 8 ? 1.555 20.417 -0.223 1.00 0.00 8 ALA A N 3
ATOM 3353 C CA . ALA A 1 8 ? 1.114 19.240 -0.962 1.00 0.00 8 ALA A CA 3
ATOM 3354 C C . ALA A 1 8 ? 0.977 18.033 -0.041 1.00 0.00 8 ALA A C 3
ATOM 3355 O O . ALA A 1 8 ? 1.505 18.007 1.071 1.00 0.00 8 ALA A O 3
ATOM 3362 N N . PRO A 1 9 ? 0.252 17.007 -0.512 1.00 0.00 9 PRO A N 3
ATOM 3363 C CA . PRO A 1 9 ? 0.029 15.778 0.254 1.00 0.00 9 PRO A CA 3
ATOM 3364 C C . PRO A 1 9 ? 1.298 14.944 0.394 1.00 0.00 9 PRO A C 3
ATOM 3365 O O . PRO A 1 9 ? 2.070 14.806 -0.555 1.00 0.00 9 PRO A O 3
ATOM 3376 N N . PHE A 1 10 ? 1.507 14.388 1.583 1.00 0.00 10 PHE A N 3
ATOM 3377 C CA . PHE A 1 10 ? 2.683 13.568 1.847 1.00 0.00 10 PHE A CA 3
ATOM 3378 C C . PHE A 1 10 ? 2.317 12.345 2.683 1.00 0.00 10 PHE A C 3
ATOM 3379 O O . PHE A 1 10 ? 1.642 12.458 3.707 1.00 0.00 10 PHE A O 3
ATOM 3396 N N . PHE A 1 11 ? 2.766 11.176 2.240 1.00 0.00 11 PHE A N 3
ATOM 3397 C CA . PHE A 1 11 ? 2.485 9.931 2.945 1.00 0.00 11 PHE A CA 3
ATOM 3398 C C . PHE A 1 11 ? 3.201 9.895 4.292 1.00 0.00 11 PHE A C 3
ATOM 3399 O O . PHE A 1 11 ? 4.400 9.629 4.362 1.00 0.00 11 PHE A O 3
ATOM 3416 N N . GLU A 1 12 ? 2.455 10.167 5.359 1.00 0.00 12 GLU A N 3
ATOM 3417 C CA . GLU A 1 12 ? 3.019 10.168 6.704 1.00 0.00 12 GLU A CA 3
ATOM 3418 C C . GLU A 1 12 ? 3.402 8.755 7.134 1.00 0.00 12 GLU A C 3
ATOM 3419 O O . GLU A 1 12 ? 4.451 8.542 7.741 1.00 0.00 12 GLU A O 3
ATOM 3431 N N . MET A 1 13 ? 2.543 7.792 6.814 1.00 0.00 13 MET A N 3
ATOM 3432 C CA . MET A 1 13 ? 2.791 6.399 7.167 1.00 0.00 13 MET A CA 3
ATOM 3433 C C . MET A 1 13 ? 2.861 5.526 5.918 1.00 0.00 13 MET A C 3
ATOM 3434 O O . MET A 1 13 ? 1.971 4.715 5.664 1.00 0.00 13 MET A O 3
ATOM 3448 N N . LYS A 1 14 ? 3.924 5.698 5.140 1.00 0.00 14 LYS A N 3
ATOM 3449 C CA . LYS A 1 14 ? 4.112 4.926 3.918 1.00 0.00 14 LYS A CA 3
ATOM 3450 C C . LYS A 1 14 ? 3.683 3.476 4.119 1.00 0.00 14 LYS A C 3
ATOM 3451 O O . LYS A 1 14 ? 4.025 2.851 5.124 1.00 0.00 14 LYS A O 3
ATOM 3470 N N . LEU A 1 15 ? 2.935 2.947 3.158 1.00 0.00 15 LEU A N 3
ATOM 3471 C CA . LEU A 1 15 ? 2.460 1.569 3.228 1.00 0.00 15 LEU A CA 3
ATOM 3472 C C . LEU A 1 15 ? 3.597 0.620 3.595 1.00 0.00 15 LEU A C 3
ATOM 3473 O O . LEU A 1 15 ? 4.553 0.457 2.836 1.00 0.00 15 LEU A O 3
ATOM 3489 N N . LYS A 1 16 ? 3.486 -0.005 4.761 1.00 0.00 16 LYS A N 3
ATOM 3490 C CA . LYS A 1 16 ? 4.501 -0.942 5.228 1.00 0.00 16 LYS A CA 3
ATOM 3491 C C . LYS A 1 16 ? 4.266 -2.333 4.648 1.00 0.00 16 LYS A C 3
ATOM 3492 O O . LYS A 1 16 ? 3.155 -2.664 4.234 1.00 0.00 16 LYS A O 3
ATOM 3511 N N . HIS A 1 17 ? 5.319 -3.144 4.624 1.00 0.00 17 HIS A N 3
ATOM 3512 C CA . HIS A 1 17 ? 5.226 -4.501 4.097 1.00 0.00 17 HIS A CA 3
ATOM 3513 C C . HIS A 1 17 ? 4.887 -5.493 5.206 1.00 0.00 17 HIS A C 3
ATOM 3514 O O . HIS A 1 17 ? 5.587 -5.574 6.215 1.00 0.00 17 HIS A O 3
ATOM 3528 N N . TYR A 1 18 ? 3.808 -6.243 5.011 1.00 0.00 18 TYR A N 3
ATOM 3529 C CA . TYR A 1 18 ? 3.374 -7.227 5.996 1.00 0.00 18 TYR A CA 3
ATOM 3530 C C . TYR A 1 18 ? 3.359 -8.629 5.395 1.00 0.00 18 TYR A C 3
ATOM 3531 O O . TYR A 1 18 ? 2.855 -8.840 4.291 1.00 0.00 18 TYR A O 3
ATOM 3549 N N . LYS A 1 19 ? 3.914 -9.587 6.130 1.00 0.00 19 LYS A N 3
ATOM 3550 C CA . LYS A 1 19 ? 3.964 -10.971 5.673 1.00 0.00 19 LYS A CA 3
ATOM 3551 C C . LYS A 1 19 ? 3.098 -11.866 6.554 1.00 0.00 19 LYS A C 3
ATOM 3552 O O . LYS A 1 19 ? 3.259 -11.893 7.775 1.00 0.00 19 LYS A O 3
ATOM 3571 N N . ILE A 1 20 ? 2.182 -12.597 5.928 1.00 0.00 20 ILE A N 3
ATOM 3572 C CA . ILE A 1 20 ? 1.294 -13.495 6.656 1.00 0.00 20 ILE A CA 3
ATOM 3573 C C . ILE A 1 20 ? 1.069 -14.790 5.884 1.00 0.00 20 ILE A C 3
ATOM 3574 O O . ILE A 1 20 ? 1.481 -14.918 4.731 1.00 0.00 20 ILE A O 3
ATOM 3590 N N . PHE A 1 21 ? 0.410 -15.749 6.526 1.00 0.00 21 PHE A N 3
ATOM 3591 C CA . PHE A 1 21 ? 0.129 -17.035 5.900 1.00 0.00 21 PHE A CA 3
ATOM 3592 C C . PHE A 1 21 ? -1.246 -17.029 5.238 1.00 0.00 21 PHE A C 3
ATOM 3593 O O . PHE A 1 21 ? -2.184 -16.411 5.740 1.00 0.00 21 PHE A O 3
ATOM 3610 N N . GLU A 1 22 ? -1.355 -17.720 4.108 1.00 0.00 22 GLU A N 3
ATOM 3611 C CA . GLU A 1 22 ? -2.615 -17.793 3.376 1.00 0.00 22 GLU A CA 3
ATOM 3612 C C . GLU A 1 22 ? -3.794 -17.921 4.336 1.00 0.00 22 GLU A C 3
ATOM 3613 O O . GLU A 1 22 ? -3.827 -18.814 5.181 1.00 0.00 22 GLU A O 3
ATOM 3625 N N . GLY A 1 23 ? -4.763 -17.020 4.198 1.00 0.00 23 GLY A N 3
ATOM 3626 C CA . GLY A 1 23 ? -5.931 -17.049 5.058 1.00 0.00 23 GLY A CA 3
ATOM 3627 C C . GLY A 1 23 ? -5.887 -15.978 6.131 1.00 0.00 23 GLY A C 3
ATOM 3628 O O . GLY A 1 23 ? -6.886 -15.308 6.389 1.00 0.00 23 GLY A O 3
ATOM 3632 N N . MET A 1 24 ? -4.726 -15.818 6.757 1.00 0.00 24 MET A N 3
ATOM 3633 C CA . MET A 1 24 ? -4.557 -14.821 7.809 1.00 0.00 24 MET A CA 3
ATOM 3634 C C . MET A 1 24 ? -4.996 -13.443 7.326 1.00 0.00 24 MET A C 3
ATOM 3635 O O . MET A 1 24 ? -4.739 -13.045 6.190 1.00 0.00 24 MET A O 3
ATOM 3649 N N . PRO A 1 25 ? -5.675 -12.695 8.209 1.00 0.00 25 PRO A N 3
ATOM 3650 C CA . PRO A 1 25 ? -6.164 -11.349 7.895 1.00 0.00 25 PRO A CA 3
ATOM 3651 C C . PRO A 1 25 ? -5.032 -10.337 7.761 1.00 0.00 25 PRO A C 3
ATOM 3652 O O . PRO A 1 25 ? -3.965 -10.502 8.353 1.00 0.00 25 PRO A O 3
ATOM 3663 N N . VAL A 1 26 ? -5.270 -9.289 6.979 1.00 0.00 26 VAL A N 3
ATOM 3664 C CA . VAL A 1 26 ? -4.270 -8.249 6.768 1.00 0.00 26 VAL A CA 3
ATOM 3665 C C . VAL A 1 26 ? -4.918 -6.872 6.685 1.00 0.00 26 VAL A C 3
ATOM 3666 O O . VAL A 1 26 ? -6.053 -6.733 6.226 1.00 0.00 26 VAL A O 3
ATOM 3679 N N . THR A 1 27 ? -4.190 -5.853 7.131 1.00 0.00 27 THR A N 3
ATOM 3680 C CA . THR A 1 27 ? -4.694 -4.486 7.109 1.00 0.00 27 THR A CA 3
ATOM 3681 C C . THR A 1 27 ? -3.599 -3.503 6.712 1.00 0.00 27 THR A C 3
ATOM 3682 O O . THR A 1 27 ? -2.493 -3.537 7.253 1.00 0.00 27 THR A O 3
ATOM 3693 N N . PHE A 1 28 ? -3.912 -2.626 5.763 1.00 0.00 28 PHE A N 3
ATOM 3694 C CA . PHE A 1 28 ? -2.953 -1.633 5.293 1.00 0.00 28 PHE A CA 3
ATOM 3695 C C . PHE A 1 28 ? -3.367 -0.230 5.726 1.00 0.00 28 PHE A C 3
ATOM 3696 O O . PHE A 1 28 ? -4.288 0.361 5.162 1.00 0.00 28 PHE A O 3
ATOM 3713 N N . THR A 1 29 ? -2.680 0.299 6.735 1.00 0.00 29 THR A N 3
ATOM 3714 C CA . THR A 1 29 ? -2.977 1.631 7.246 1.00 0.00 29 THR A CA 3
ATOM 3715 C C . THR A 1 29 ? -1.962 2.651 6.742 1.00 0.00 29 THR A C 3
ATOM 3716 O O . THR A 1 29 ? -0.753 2.438 6.838 1.00 0.00 29 THR A O 3
ATOM 3727 N N . CYS A 1 30 ? -2.461 3.760 6.208 1.00 0.00 30 CYS A N 3
ATOM 3728 C CA . CYS A 1 30 ? -1.597 4.815 5.689 1.00 0.00 30 CYS A CA 3
ATOM 3729 C C . CYS A 1 30 ? -2.217 6.189 5.920 1.00 0.00 30 CYS A C 3
ATOM 3730 O O . CYS A 1 30 ? -3.353 6.443 5.519 1.00 0.00 30 CYS A O 3
ATOM 3738 N N . ARG A 1 31 ? -1.464 7.070 6.570 1.00 0.00 31 ARG A N 3
ATOM 3739 C CA . ARG A 1 31 ? -1.941 8.417 6.857 1.00 0.00 31 ARG A CA 3
ATOM 3740 C C . ARG A 1 31 ? -1.516 9.390 5.761 1.00 0.00 31 ARG A C 3
ATOM 3741 O O . ARG A 1 31 ? -0.325 9.583 5.516 1.00 0.00 31 ARG A O 3
ATOM 3762 N N . VAL A 1 32 ? -2.498 10.000 5.105 1.00 0.00 32 VAL A N 3
ATOM 3763 C CA . VAL A 1 32 ? -2.226 10.952 4.035 1.00 0.00 32 VAL A CA 3
ATOM 3764 C C . VAL A 1 32 ? -2.395 12.387 4.521 1.00 0.00 32 VAL A C 3
ATOM 3765 O O . VAL A 1 32 ? -3.322 12.695 5.270 1.00 0.00 32 VAL A O 3
ATOM 3778 N N . ALA A 1 33 ? -1.493 13.263 4.090 1.00 0.00 3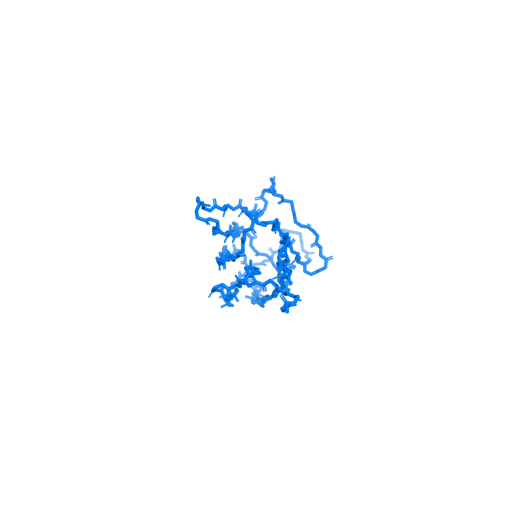3 ALA A N 3
ATOM 3779 C CA . ALA A 1 33 ? -1.544 14.667 4.479 1.00 0.00 33 ALA A CA 3
ATOM 3780 C C . ALA A 1 33 ? -1.960 15.547 3.306 1.00 0.00 33 ALA A C 3
ATOM 3781 O O . ALA A 1 33 ? -2.149 15.063 2.190 1.00 0.00 33 ALA A O 3
ATOM 3788 N N . GLY A 1 34 ? -2.101 16.843 3.565 1.00 0.00 34 GLY A N 3
ATOM 3789 C CA . GLY A 1 34 ? -2.495 17.770 2.520 1.00 0.00 34 GLY A CA 3
ATOM 3790 C C . GLY A 1 34 ? -3.943 18.201 2.643 1.00 0.00 34 GLY A C 3
ATOM 3791 O O . GLY A 1 34 ? -4.783 17.446 3.131 1.00 0.00 34 GLY A O 3
ATOM 3795 N N . ASN A 1 35 ? -4.236 19.420 2.201 1.00 0.00 35 ASN A N 3
ATOM 3796 C CA . ASN A 1 35 ? -5.592 19.952 2.266 1.00 0.00 35 ASN A CA 3
ATOM 3797 C C . ASN A 1 35 ? -5.913 20.778 1.024 1.00 0.00 35 ASN A C 3
ATOM 3798 O O . ASN A 1 35 ? -5.028 21.333 0.372 1.00 0.00 35 ASN A O 3
ATOM 3809 N N . PRO A 1 36 ? -7.209 20.864 0.689 1.00 0.00 36 PRO A N 3
ATOM 3810 C CA . PRO A 1 36 ? -8.270 20.208 1.458 1.00 0.00 36 PRO A CA 3
ATOM 3811 C C . PRO A 1 36 ? -8.234 18.690 1.318 1.00 0.00 36 PRO A C 3
ATOM 3812 O O . PRO A 1 36 ? -7.440 18.146 0.551 1.00 0.00 36 PRO A O 3
ATOM 3823 N N . LYS A 1 37 ? -9.099 18.011 2.063 1.00 0.00 37 LYS A N 3
ATOM 3824 C CA . LYS A 1 37 ? -9.168 16.555 2.021 1.00 0.00 37 LYS A CA 3
ATOM 3825 C C . LYS A 1 37 ? -8.890 16.037 0.614 1.00 0.00 37 LYS A C 3
ATOM 3826 O O . LYS A 1 37 ? -9.717 16.150 -0.290 1.00 0.00 37 LYS A O 3
ATOM 3845 N N . PRO A 1 38 ? -7.697 15.454 0.423 1.00 0.00 38 PRO A N 3
ATOM 3846 C CA . PRO A 1 38 ? -7.283 14.906 -0.872 1.00 0.00 38 PRO A CA 3
ATOM 3847 C C . PRO A 1 38 ? -8.066 13.652 -1.248 1.00 0.00 38 PRO A C 3
ATOM 3848 O O . PRO A 1 38 ? -8.348 12.806 -0.399 1.00 0.00 38 PRO A O 3
ATOM 3859 N N . LYS A 1 39 ? -8.414 13.538 -2.525 1.00 0.00 39 LYS A N 3
ATOM 3860 C CA . LYS A 1 39 ? -9.163 12.387 -3.014 1.00 0.00 39 LYS A CA 3
ATOM 3861 C C . LYS A 1 39 ? -8.278 11.146 -3.072 1.00 0.00 39 LYS A C 3
ATOM 3862 O O . LYS A 1 39 ? -7.283 11.116 -3.797 1.00 0.00 39 LYS A O 3
ATOM 3881 N N . ILE A 1 40 ? -8.647 10.126 -2.306 1.00 0.00 40 ILE A N 3
ATOM 3882 C CA . ILE A 1 40 ? -7.887 8.882 -2.273 1.00 0.00 40 ILE A CA 3
ATOM 3883 C C . ILE A 1 40 ? -8.450 7.868 -3.262 1.00 0.00 40 ILE A C 3
ATOM 3884 O O . ILE A 1 40 ? -9.664 7.771 -3.446 1.00 0.00 40 ILE A O 3
ATOM 3900 N N . TYR A 1 41 ? -7.561 7.112 -3.896 1.00 0.00 41 TYR A N 3
ATOM 3901 C CA . TYR A 1 41 ? -7.969 6.104 -4.868 1.00 0.00 41 TYR A CA 3
ATOM 3902 C C . TYR A 1 41 ? -7.187 4.808 -4.670 1.00 0.00 41 TYR A C 3
ATOM 3903 O O . TYR A 1 41 ? -5.957 4.799 -4.718 1.00 0.00 41 TYR A O 3
ATOM 3921 N N . TRP A 1 42 ? -7.911 3.717 -4.448 1.00 0.00 42 TRP A N 3
ATOM 3922 C CA . TRP A 1 42 ? -7.286 2.415 -4.243 1.00 0.00 42 TRP A CA 3
ATOM 3923 C C . TRP A 1 42 ? -7.248 1.619 -5.543 1.00 0.00 42 TRP A C 3
ATOM 3924 O O . TRP A 1 42 ? -8.281 1.388 -6.171 1.00 0.00 42 TRP A O 3
ATOM 3945 N N . PHE A 1 43 ? -6.051 1.201 -5.941 1.00 0.00 43 PHE A N 3
ATOM 3946 C CA . PHE A 1 43 ? -5.879 0.431 -7.168 1.00 0.00 43 PHE A CA 3
ATOM 3947 C C . PHE A 1 43 ? -5.241 -0.923 -6.874 1.00 0.00 43 PHE A C 3
ATOM 3948 O O . PHE A 1 43 ? -4.482 -1.071 -5.916 1.00 0.00 43 PHE A O 3
ATOM 3965 N N . LYS A 1 44 ? -5.555 -1.911 -7.706 1.00 0.00 44 LYS A N 3
ATOM 3966 C CA . LYS A 1 44 ? -5.013 -3.254 -7.538 1.00 0.00 44 LYS A CA 3
ATOM 3967 C C . LYS A 1 44 ? -4.447 -3.781 -8.853 1.00 0.00 44 LYS A C 3
ATOM 3968 O O . LYS A 1 44 ? -5.156 -3.862 -9.856 1.00 0.00 44 LYS A O 3
ATOM 3987 N N . ASP A 1 45 ? -3.168 -4.138 -8.841 1.00 0.00 45 ASP A N 3
ATOM 3988 C CA . ASP A 1 45 ? -2.508 -4.659 -10.032 1.00 0.00 45 ASP A CA 3
ATOM 3989 C C . ASP A 1 45 ? -2.955 -3.900 -11.277 1.00 0.00 45 ASP A C 3
ATOM 3990 O O . ASP A 1 45 ? -2.993 -4.455 -12.375 1.00 0.00 45 ASP A O 3
ATOM 3999 N N . GLY A 1 46 ? -3.296 -2.627 -11.098 1.00 0.00 46 GLY A N 3
ATOM 4000 C CA . GLY A 1 46 ? -3.738 -1.813 -12.216 1.00 0.00 46 GLY A CA 3
ATOM 4001 C C . GLY A 1 46 ? -5.228 -1.931 -12.465 1.00 0.00 46 GLY A C 3
ATOM 4002 O O . GLY A 1 46 ? -5.662 -2.132 -13.599 1.00 0.00 46 GLY A O 3
ATOM 4006 N N . LYS A 1 47 ? -6.016 -1.807 -11.402 1.00 0.00 47 LYS A N 3
ATOM 4007 C CA . LYS A 1 47 ? -7.467 -1.901 -11.508 1.00 0.00 47 LYS A CA 3
ATOM 4008 C C . LYS A 1 47 ? -8.146 -1.157 -10.363 1.00 0.00 47 LYS A C 3
ATOM 4009 O O . LYS A 1 47 ? -7.535 -0.911 -9.323 1.00 0.00 47 LYS A O 3
ATOM 4028 N N . GLN A 1 48 ? -9.412 -0.805 -10.560 1.00 0.00 48 GLN A N 3
ATOM 4029 C CA . GLN A 1 48 ? -10.173 -0.090 -9.542 1.00 0.00 48 GLN A CA 3
ATOM 4030 C C . GLN A 1 48 ? -10.806 -1.063 -8.553 1.00 0.00 48 GLN A C 3
ATOM 4031 O O . GLN A 1 48 ? -10.972 -2.247 -8.851 1.00 0.00 48 GLN A O 3
ATOM 4045 N N . ILE A 1 49 ? -11.157 -0.557 -7.376 1.00 0.00 49 ILE A N 3
ATOM 4046 C CA . ILE A 1 49 ? -11.772 -1.382 -6.343 1.00 0.00 49 ILE A CA 3
ATOM 4047 C C . ILE A 1 49 ? -13.110 -0.800 -5.899 1.00 0.00 49 ILE A C 3
ATOM 4048 O O . ILE A 1 49 ? -13.193 0.366 -5.512 1.00 0.00 49 ILE A O 3
ATOM 4064 N N . SER A 1 50 ? -14.154 -1.620 -5.955 1.00 0.00 50 SER A N 3
ATOM 4065 C CA . SER A 1 50 ? -15.489 -1.186 -5.560 1.00 0.00 50 SER A CA 3
ATOM 4066 C C . SER A 1 50 ? -15.548 -0.906 -4.061 1.00 0.00 50 SER A C 3
ATOM 4067 O O . SER A 1 50 ? -14.976 -1.630 -3.246 1.00 0.00 50 SER A O 3
ATOM 4075 N N . PRO A 1 51 ? -16.257 0.170 -3.689 1.00 0.00 51 PRO A N 3
ATOM 4076 C CA . PRO A 1 51 ? -16.409 0.572 -2.287 1.00 0.00 51 PRO A CA 3
ATOM 4077 C C . PRO A 1 51 ? -17.282 -0.398 -1.498 1.00 0.00 51 PRO A C 3
ATOM 4078 O O . PRO A 1 51 ? -16.945 -0.783 -0.378 1.00 0.00 51 PRO A O 3
ATOM 4089 N N . LYS A 1 52 ? -18.406 -0.790 -2.089 1.00 0.00 52 LYS A N 3
ATOM 4090 C CA . LYS A 1 52 ? -19.327 -1.717 -1.442 1.00 0.00 52 LYS A CA 3
ATOM 4091 C C . LYS A 1 52 ? -18.883 -3.161 -1.652 1.00 0.00 52 LYS A C 3
ATOM 4092 O O . LYS A 1 52 ? -19.712 -4.061 -1.788 1.00 0.00 52 LYS A O 3
ATOM 4111 N N . SER A 1 53 ? -17.572 -3.375 -1.675 1.00 0.00 53 SER A N 3
ATOM 4112 C CA . SER A 1 53 ? -17.018 -4.709 -1.870 1.00 0.00 53 SER A CA 3
ATOM 4113 C C . SER A 1 53 ? -17.015 -5.493 -0.561 1.00 0.00 53 SER A C 3
ATOM 4114 O O . SER A 1 53 ? -16.692 -4.953 0.498 1.00 0.00 53 SER A O 3
ATOM 4122 N N . ASP A 1 54 ? -17.376 -6.769 -0.641 1.00 0.00 54 ASP A N 3
ATOM 4123 C CA . ASP A 1 54 ? -17.414 -7.628 0.536 1.00 0.00 54 ASP A CA 3
ATOM 4124 C C . ASP A 1 54 ? -16.014 -8.113 0.901 1.00 0.00 54 ASP A C 3
ATOM 4125 O O . ASP A 1 54 ? -15.711 -8.344 2.072 1.00 0.00 54 ASP A O 3
ATOM 4134 N N . HIS A 1 55 ? -15.165 -8.266 -0.110 1.00 0.00 55 HIS A N 3
ATOM 4135 C CA . HIS A 1 55 ? -13.796 -8.724 0.104 1.00 0.00 55 HIS A CA 3
ATOM 4136 C C . HIS A 1 55 ? -12.995 -7.692 0.892 1.00 0.00 55 HIS A C 3
ATOM 4137 O O . HIS A 1 55 ? -12.582 -7.945 2.024 1.00 0.00 55 HIS A O 3
ATOM 4151 N N . TYR A 1 56 ? -12.778 -6.530 0.286 1.00 0.00 56 TYR A N 3
ATOM 4152 C CA . TYR A 1 56 ? -12.024 -5.461 0.929 1.00 0.00 56 TYR A CA 3
ATOM 4153 C C . TYR A 1 56 ? -12.954 -4.509 1.674 1.00 0.00 56 TYR A C 3
ATOM 4154 O O . TYR A 1 56 ? -14.008 -4.125 1.165 1.00 0.00 56 TYR A O 3
ATOM 4172 N N . THR A 1 57 ? -12.557 -4.131 2.885 1.00 0.00 57 THR A N 3
ATOM 4173 C CA . THR A 1 57 ? -13.354 -3.224 3.702 1.00 0.00 57 THR A CA 3
ATOM 4174 C C . THR A 1 57 ? -12.666 -1.873 3.855 1.00 0.00 57 THR A C 3
ATOM 4175 O O . THR A 1 57 ? -11.768 -1.713 4.682 1.00 0.00 57 THR A O 3
ATOM 4186 N N . ILE A 1 58 ? -13.093 -0.903 3.053 1.00 0.00 58 ILE A N 3
ATOM 4187 C CA . ILE A 1 58 ? -12.518 0.436 3.101 1.00 0.00 58 ILE A CA 3
ATOM 4188 C C . ILE A 1 58 ? -13.144 1.263 4.219 1.00 0.00 58 ILE A C 3
ATOM 4189 O O . ILE A 1 58 ? -14.306 1.658 4.135 1.00 0.00 58 ILE A O 3
ATOM 4205 N N . GLN A 1 59 ? -12.364 1.522 5.263 1.00 0.00 59 GLN A N 3
ATOM 4206 C CA . GLN A 1 59 ? -12.842 2.304 6.397 1.00 0.00 59 GLN A CA 3
ATOM 4207 C C . GLN A 1 59 ? -12.110 3.639 6.486 1.00 0.00 59 GLN A C 3
ATOM 4208 O O . GLN A 1 59 ? -10.934 3.691 6.846 1.00 0.00 59 GLN A O 3
ATOM 4222 N N . ARG A 1 60 ? -12.814 4.717 6.154 1.00 0.00 60 ARG A N 3
ATOM 4223 C CA . ARG A 1 60 ? -12.230 6.052 6.195 1.00 0.00 60 ARG A CA 3
ATOM 4224 C C . ARG A 1 60 ? -12.758 6.840 7.390 1.00 0.00 60 ARG A C 3
ATOM 4225 O O . ARG A 1 60 ? -13.965 6.892 7.628 1.00 0.00 60 ARG A O 3
ATOM 4246 N N . ASP A 1 61 ? -11.847 7.452 8.138 1.00 0.00 61 ASP A N 3
ATOM 4247 C CA . ASP A 1 61 ? -12.220 8.238 9.308 1.00 0.00 61 ASP A CA 3
ATOM 4248 C C . ASP A 1 61 ? -12.621 9.654 8.906 1.00 0.00 61 ASP A C 3
ATOM 4249 O O . ASP A 1 61 ? -12.653 9.989 7.721 1.00 0.00 61 ASP A O 3
ATOM 4258 N N . LEU A 1 62 ? -12.927 10.481 9.899 1.00 0.00 62 LEU A N 3
ATOM 4259 C CA . LEU A 1 62 ? -13.328 11.862 9.650 1.00 0.00 62 LEU A CA 3
ATOM 4260 C C . LEU A 1 62 ? -12.123 12.719 9.275 1.00 0.00 62 LEU A C 3
ATOM 4261 O O . LEU A 1 62 ? -12.168 13.484 8.312 1.00 0.00 62 LEU A O 3
ATOM 4277 N N . ASP A 1 63 ? -11.046 12.584 10.042 1.00 0.00 63 ASP A N 3
ATOM 4278 C CA . ASP A 1 63 ? -9.827 13.344 9.789 1.00 0.00 63 ASP A CA 3
ATOM 4279 C C . ASP A 1 63 ? -9.364 13.164 8.346 1.00 0.00 63 ASP A C 3
ATOM 4280 O O . ASP A 1 63 ? -8.919 14.114 7.704 1.00 0.00 63 ASP A O 3
ATOM 4289 N N . GLY A 1 64 ? -9.472 11.937 7.844 1.00 0.00 64 GLY A N 3
ATOM 4290 C CA . GLY A 1 64 ? -9.060 11.655 6.481 1.00 0.00 64 GLY A CA 3
ATOM 4291 C C . GLY A 1 64 ? -8.003 10.570 6.409 1.00 0.00 64 GLY A C 3
ATOM 4292 O O . GLY A 1 64 ? -6.986 10.728 5.733 1.00 0.00 64 GLY A O 3
ATOM 4296 N N . THR A 1 65 ? -8.243 9.465 7.107 1.00 0.00 65 THR A N 3
ATOM 4297 C CA . THR A 1 65 ? -7.304 8.351 7.121 1.00 0.00 65 THR A CA 3
ATOM 4298 C C . THR A 1 65 ? -7.876 7.140 6.394 1.00 0.00 65 THR A C 3
ATOM 4299 O O . THR A 1 65 ? -8.893 6.580 6.806 1.00 0.00 65 THR A O 3
ATOM 4310 N N . CYS A 1 66 ? -7.218 6.739 5.312 1.00 0.00 66 CYS A N 3
ATOM 4311 C CA . CYS A 1 66 ? -7.662 5.593 4.527 1.00 0.00 66 CYS A CA 3
ATOM 4312 C C . CYS A 1 66 ? -6.912 4.330 4.938 1.00 0.00 66 CYS A C 3
ATOM 4313 O O . CYS A 1 66 ? -5.705 4.362 5.176 1.00 0.00 66 CYS A O 3
ATOM 4321 N N . SER A 1 67 ? -7.637 3.218 5.020 1.00 0.00 67 SER A N 3
ATOM 4322 C CA . SER A 1 67 ? -7.042 1.945 5.408 1.00 0.00 67 SER A CA 3
ATOM 4323 C C . SER A 1 67 ? -7.809 0.778 4.794 1.00 0.00 67 SER A C 3
ATOM 4324 O O . SER A 1 67 ? -9.039 0.734 4.843 1.00 0.00 67 SER A O 3
ATOM 4332 N N . LEU A 1 68 ? -7.075 -0.167 4.217 1.00 0.00 68 LEU A N 3
ATOM 4333 C CA . LEU A 1 68 ? -7.685 -1.336 3.593 1.00 0.00 68 LEU A CA 3
ATOM 4334 C C . LEU A 1 68 ? -7.585 -2.554 4.505 1.00 0.00 68 LEU A C 3
ATOM 4335 O O . LEU A 1 68 ? -6.601 -2.724 5.226 1.00 0.00 68 LEU A O 3
ATOM 4351 N N . HIS A 1 69 ? -8.609 -3.401 4.467 1.00 0.00 69 HIS A N 3
ATOM 4352 C CA . HIS A 1 69 ? -8.636 -4.606 5.288 1.00 0.00 69 HIS A CA 3
ATOM 4353 C C . HIS A 1 69 ? -9.056 -5.817 4.462 1.00 0.00 69 HIS A C 3
ATOM 4354 O O . HIS A 1 69 ? -9.758 -5.686 3.459 1.00 0.00 69 HIS A O 3
ATOM 4368 N N . THR A 1 70 ? -8.622 -6.999 4.889 1.00 0.00 70 THR A N 3
ATOM 4369 C CA . THR A 1 70 ? -8.951 -8.234 4.189 1.00 0.00 70 THR A CA 3
ATOM 4370 C C . THR A 1 70 ? -9.123 -9.391 5.165 1.00 0.00 70 THR A C 3
ATOM 4371 O O . THR A 1 70 ? -8.160 -9.844 5.785 1.00 0.00 70 THR A O 3
ATOM 4382 N N . THR A 1 71 ? -10.357 -9.868 5.299 1.00 0.00 71 THR A N 3
ATOM 4383 C CA . THR A 1 71 ? -10.656 -10.973 6.200 1.00 0.00 71 THR A CA 3
ATOM 4384 C C . THR A 1 71 ? -10.036 -12.273 5.702 1.00 0.00 71 THR A C 3
ATOM 4385 O O . THR A 1 71 ? -9.633 -13.123 6.495 1.00 0.00 71 THR A O 3
ATOM 4396 N N . ALA A 1 72 ? -9.962 -12.421 4.383 1.00 0.00 72 ALA A N 3
ATOM 4397 C CA . ALA A 1 72 ? -9.388 -13.616 3.779 1.00 0.00 72 ALA A CA 3
ATOM 4398 C C . ALA A 1 72 ? -8.358 -13.254 2.715 1.00 0.00 72 ALA A C 3
ATOM 4399 O O . ALA A 1 72 ? -8.668 -12.557 1.749 1.00 0.00 72 ALA A O 3
ATOM 4406 N N . SER A 1 73 ? -7.130 -13.729 2.900 1.00 0.00 73 SER A N 3
ATOM 4407 C CA . SER A 1 73 ? -6.053 -13.451 1.958 1.00 0.00 73 SER A CA 3
ATOM 4408 C C . SER A 1 73 ? -5.604 -14.727 1.253 1.00 0.00 73 SER A C 3
ATOM 4409 O O . SER A 1 73 ? -4.907 -15.560 1.834 1.00 0.00 73 SER A O 3
ATOM 4417 N N . THR A 1 74 ? -6.009 -14.875 -0.004 1.00 0.00 74 THR A N 3
ATOM 4418 C CA . THR A 1 74 ? -5.650 -16.049 -0.790 1.00 0.00 74 THR A CA 3
ATOM 4419 C C . THR A 1 74 ? -4.335 -15.835 -1.530 1.00 0.00 74 THR A C 3
ATOM 4420 O O . THR A 1 74 ? -3.671 -14.813 -1.354 1.00 0.00 74 THR A O 3
ATOM 4431 N N . LEU A 1 75 ? -3.964 -16.805 -2.359 1.00 0.00 75 LEU A N 3
ATOM 4432 C CA . LEU A 1 75 ? -2.727 -16.722 -3.128 1.00 0.00 75 LEU A CA 3
ATOM 4433 C C . LEU A 1 75 ? -2.864 -15.726 -4.275 1.00 0.00 75 LEU A C 3
ATOM 4434 O O . LEU A 1 75 ? -1.877 -15.358 -4.912 1.00 0.00 75 LEU A O 3
ATOM 4450 N N . ASP A 1 76 ? -4.093 -15.292 -4.531 1.00 0.00 76 ASP A N 3
ATOM 4451 C CA . ASP A 1 76 ? -4.360 -14.336 -5.599 1.00 0.00 76 ASP A CA 3
ATOM 4452 C C . ASP A 1 76 ? -4.309 -12.905 -5.073 1.00 0.00 76 ASP A C 3
ATOM 4453 O O . ASP A 1 76 ? -3.790 -12.008 -5.736 1.00 0.00 76 ASP A O 3
ATOM 4462 N N . ASP A 1 77 ? -4.852 -12.700 -3.878 1.00 0.00 77 ASP A N 3
ATOM 4463 C CA . ASP A 1 77 ? -4.869 -11.379 -3.263 1.00 0.00 77 ASP A CA 3
ATOM 4464 C C . ASP A 1 77 ? -3.458 -10.810 -3.156 1.00 0.00 77 ASP A C 3
ATOM 4465 O O . ASP A 1 77 ? -3.275 -9.613 -2.939 1.00 0.00 77 ASP A O 3
ATOM 4474 N N . ASP A 1 78 ? -2.463 -11.678 -3.310 1.00 0.00 78 ASP A N 3
ATOM 4475 C CA . ASP A 1 78 ? -1.068 -11.263 -3.231 1.00 0.00 78 ASP A CA 3
ATOM 4476 C C . ASP A 1 78 ? -0.646 -10.530 -4.501 1.00 0.00 78 ASP A C 3
ATOM 4477 O O . ASP A 1 78 ? -0.848 -11.023 -5.610 1.00 0.00 78 ASP A O 3
ATOM 4486 N N . GLY A 1 79 ? -0.061 -9.349 -4.330 1.00 0.00 79 GLY A N 3
ATOM 4487 C CA . GLY A 1 79 ? 0.379 -8.566 -5.470 1.00 0.00 79 GLY A CA 3
ATOM 4488 C C . GLY A 1 79 ? 0.988 -7.239 -5.063 1.00 0.00 79 GLY A C 3
ATOM 4489 O O . GLY A 1 79 ? 1.888 -7.193 -4.226 1.00 0.00 79 GLY A O 3
ATOM 4493 N N . ASN A 1 80 ? 0.497 -6.157 -5.658 1.00 0.00 80 ASN A N 3
ATOM 4494 C CA . ASN A 1 80 ? 1.001 -4.823 -5.354 1.00 0.00 80 ASN A CA 3
ATOM 4495 C C . ASN A 1 80 ? -0.124 -3.794 -5.396 1.00 0.00 80 ASN A C 3
ATOM 4496 O O . ASN A 1 80 ? -0.665 -3.492 -6.460 1.00 0.00 80 ASN A O 3
ATOM 4507 N N . TYR A 1 81 ? -0.472 -3.258 -4.231 1.00 0.00 81 TYR A N 3
ATOM 4508 C CA . TYR A 1 81 ? -1.534 -2.264 -4.134 1.00 0.00 81 TYR A CA 3
ATOM 4509 C C . TYR A 1 81 ? -0.978 -0.853 -4.306 1.00 0.00 81 TYR A C 3
ATOM 4510 O O . TYR A 1 81 ? 0.087 -0.524 -3.782 1.00 0.00 81 TYR A O 3
ATOM 4528 N N . THR A 1 82 ? -1.707 -0.022 -5.044 1.00 0.00 82 THR A N 3
ATOM 4529 C CA . THR A 1 82 ? -1.289 1.352 -5.287 1.00 0.00 82 THR A CA 3
ATOM 4530 C C . THR A 1 82 ? -2.378 2.338 -4.881 1.00 0.00 82 THR A C 3
ATOM 4531 O O . THR A 1 82 ? -3.551 2.150 -5.205 1.00 0.00 82 THR A O 3
ATOM 4542 N N . ILE A 1 83 ? -1.983 3.390 -4.172 1.00 0.00 83 ILE A N 3
ATOM 4543 C CA . ILE A 1 83 ? -2.927 4.407 -3.724 1.00 0.00 83 ILE A CA 3
ATOM 4544 C C . ILE A 1 83 ? -2.444 5.806 -4.092 1.00 0.00 83 ILE A C 3
ATOM 4545 O O . ILE A 1 83 ? -1.459 6.298 -3.543 1.00 0.00 83 ILE A O 3
ATOM 4561 N N . MET A 1 84 ? -3.146 6.441 -5.025 1.00 0.00 84 MET A N 3
ATOM 4562 C CA . MET A 1 84 ? -2.790 7.785 -5.465 1.00 0.00 84 MET A CA 3
ATOM 4563 C C . MET A 1 84 ? -3.797 8.810 -4.952 1.00 0.00 84 MET A C 3
ATOM 4564 O O . MET A 1 84 ? -5.004 8.654 -5.137 1.00 0.00 84 MET A O 3
ATOM 4578 N N . ALA A 1 85 ? -3.293 9.856 -4.306 1.00 0.00 85 ALA A N 3
ATOM 4579 C CA . ALA A 1 85 ? -4.149 10.906 -3.768 1.00 0.00 85 ALA A CA 3
ATOM 4580 C C . ALA A 1 85 ? -4.157 12.129 -4.679 1.00 0.00 85 ALA A C 3
ATOM 4581 O O . ALA A 1 85 ? -3.184 12.395 -5.385 1.00 0.00 85 ALA A O 3
ATOM 4588 N N . ALA A 1 86 ? -5.260 12.870 -4.658 1.00 0.00 86 ALA A N 3
ATOM 4589 C CA . ALA A 1 86 ? -5.393 14.066 -5.482 1.00 0.00 86 ALA A CA 3
ATOM 4590 C C . ALA A 1 86 ? -5.505 15.317 -4.618 1.00 0.00 86 ALA A C 3
ATOM 4591 O O . ALA A 1 86 ? -6.318 15.376 -3.697 1.00 0.00 86 ALA A O 3
ATOM 4598 N N . ASN A 1 87 ? -4.681 16.316 -4.921 1.00 0.00 87 ASN A N 3
ATOM 4599 C CA . ASN A 1 87 ? -4.688 17.566 -4.171 1.00 0.00 87 ASN A CA 3
ATOM 4600 C C . ASN A 1 87 ? -4.400 18.752 -5.087 1.00 0.00 87 ASN A C 3
ATOM 4601 O O . ASN A 1 87 ? -3.591 18.671 -6.012 1.00 0.00 87 ASN A O 3
ATOM 4612 N N . PRO A 1 88 ? -5.077 19.880 -4.826 1.00 0.00 88 PRO A N 3
ATOM 4613 C CA . PRO A 1 88 ? -4.910 21.104 -5.615 1.00 0.00 88 PRO A CA 3
ATOM 4614 C C . PRO A 1 88 ? -3.548 21.754 -5.395 1.00 0.00 88 PRO A C 3
ATOM 4615 O O . PRO A 1 88 ? -3.272 22.831 -5.924 1.00 0.00 88 PRO A O 3
ATOM 4626 N N . GLN A 1 89 ? -2.702 21.093 -4.612 1.00 0.00 89 GLN A N 3
ATOM 4627 C CA . GLN A 1 89 ? -1.368 21.608 -4.323 1.00 0.00 89 GLN A CA 3
ATOM 4628 C C . GLN A 1 89 ? -0.298 20.586 -4.692 1.00 0.00 89 GLN A C 3
ATOM 4629 O O . GLN A 1 89 ? 0.896 20.878 -4.643 1.00 0.00 89 GLN A O 3
ATOM 4643 N N . GLY A 1 90 ? -0.735 19.386 -5.060 1.00 0.00 90 GLY A N 3
ATOM 4644 C CA . GLY A 1 90 ? 0.199 18.339 -5.432 1.00 0.00 90 GLY A CA 3
ATOM 4645 C C . GLY A 1 90 ? -0.385 16.951 -5.253 1.00 0.00 90 GLY A C 3
ATOM 4646 O O . GLY A 1 90 ? -1.135 16.703 -4.309 1.00 0.00 90 GLY A O 3
ATOM 4650 N N . ARG A 1 91 ? -0.042 16.045 -6.163 1.00 0.00 91 ARG A N 3
ATOM 4651 C CA . ARG A 1 91 ? -0.540 14.676 -6.103 1.00 0.00 91 ARG A CA 3
ATOM 4652 C C . ARG A 1 91 ? 0.610 13.685 -5.955 1.00 0.00 91 ARG A C 3
ATOM 4653 O O . ARG A 1 91 ? 1.575 13.720 -6.720 1.00 0.00 91 ARG A O 3
ATOM 4674 N N . ILE A 1 92 ? 0.502 12.804 -4.967 1.00 0.00 92 ILE A N 3
ATOM 4675 C CA . ILE A 1 92 ? 1.533 11.803 -4.719 1.00 0.00 92 ILE A CA 3
ATOM 4676 C C . ILE A 1 92 ? 1.003 10.395 -4.968 1.00 0.00 92 ILE A C 3
ATOM 4677 O O . ILE A 1 92 ? -0.203 10.188 -5.097 1.00 0.00 92 ILE A O 3
ATOM 4693 N N . SER A 1 93 ? 1.914 9.429 -5.032 1.00 0.00 93 SER A N 3
ATOM 4694 C CA . SER A 1 93 ? 1.539 8.040 -5.267 1.00 0.00 93 SER A CA 3
ATOM 4695 C C . SER A 1 93 ? 2.490 7.091 -4.544 1.00 0.00 93 SER A C 3
ATOM 4696 O O . SER A 1 93 ? 3.579 7.485 -4.127 1.00 0.00 93 SER A O 3
ATOM 4704 N N . CYS A 1 94 ? 2.070 5.839 -4.400 1.00 0.00 94 CYS A N 3
ATOM 4705 C CA . CYS A 1 94 ? 2.883 4.832 -3.727 1.00 0.00 94 CYS A CA 3
ATOM 4706 C C . CYS A 1 94 ? 2.421 3.426 -4.094 1.00 0.00 94 CYS A C 3
ATOM 4707 O O . CYS A 1 94 ? 1.454 3.251 -4.836 1.00 0.00 94 CYS A O 3
ATOM 4715 N N . THR A 1 95 ? 3.120 2.423 -3.570 1.00 0.00 95 THR A N 3
ATOM 4716 C CA . THR A 1 95 ? 2.784 1.032 -3.845 1.00 0.00 95 THR A CA 3
ATOM 4717 C C . THR A 1 95 ? 3.032 0.155 -2.623 1.00 0.00 95 THR A C 3
ATOM 4718 O O . THR A 1 95 ? 3.834 0.496 -1.755 1.00 0.00 95 THR A O 3
ATOM 4729 N N . GLY A 1 96 ? 2.339 -0.978 -2.563 1.00 0.00 96 GLY A N 3
ATOM 4730 C CA . GLY A 1 96 ? 2.500 -1.887 -1.443 1.00 0.00 96 GLY A CA 3
ATOM 4731 C C . GLY A 1 96 ? 2.852 -3.294 -1.884 1.00 0.00 96 GLY A C 3
ATOM 4732 O O . GLY A 1 96 ? 2.726 -3.633 -3.061 1.00 0.00 96 GLY A O 3
ATOM 4736 N N . ARG A 1 97 ? 3.296 -4.116 -0.938 1.00 0.00 97 ARG A N 3
ATOM 4737 C CA . ARG A 1 97 ? 3.670 -5.493 -1.237 1.00 0.00 97 ARG A CA 3
ATOM 4738 C C . ARG A 1 97 ? 3.105 -6.448 -0.190 1.00 0.00 97 ARG A C 3
ATOM 4739 O O . ARG A 1 97 ? 3.179 -6.185 1.011 1.00 0.00 97 ARG A O 3
ATOM 4760 N N . LEU A 1 98 ? 2.541 -7.558 -0.653 1.00 0.00 98 LEU A N 3
ATOM 4761 C CA . LEU A 1 98 ? 1.963 -8.554 0.243 1.00 0.00 98 LEU A CA 3
ATOM 4762 C C . LEU A 1 98 ? 2.626 -9.913 0.048 1.00 0.00 98 LEU A C 3
ATOM 4763 O O . LEU A 1 98 ? 3.015 -10.271 -1.064 1.00 0.00 98 LEU A O 3
ATOM 4779 N N . MET A 1 99 ? 2.750 -10.667 1.135 1.00 0.00 99 MET A N 3
ATOM 4780 C CA . MET A 1 99 ? 3.364 -11.989 1.082 1.00 0.00 99 MET A CA 3
ATOM 4781 C C . MET A 1 99 ? 2.427 -13.047 1.659 1.00 0.00 99 MET A C 3
ATOM 4782 O O . MET A 1 99 ? 2.322 -13.199 2.876 1.00 0.00 99 MET A O 3
ATOM 4796 N N . VAL A 1 100 ? 1.749 -13.774 0.777 1.00 0.00 100 VAL A N 3
ATOM 4797 C CA . VAL A 1 100 ? 0.822 -14.818 1.199 1.00 0.00 100 VAL A CA 3
ATOM 4798 C C . VAL A 1 100 ? 1.386 -16.204 0.908 1.00 0.00 100 VAL A C 3
ATOM 4799 O O . VAL A 1 100 ? 1.607 -16.564 -0.248 1.00 0.00 100 VAL A O 3
ATOM 4812 N N . GLN A 1 101 ? 1.616 -16.977 1.964 1.00 0.00 101 GLN A N 3
ATOM 4813 C CA . GLN A 1 101 ? 2.154 -18.325 1.821 1.00 0.00 101 GLN A CA 3
ATOM 4814 C C . GLN A 1 101 ? 1.041 -19.365 1.885 1.00 0.00 101 GLN A C 3
ATOM 4815 O O . GLN A 1 101 ? 0.344 -19.481 2.892 1.00 0.00 101 GLN A O 3
ATOM 4829 N N . ALA A 1 102 ? 0.881 -20.120 0.803 1.00 0.00 102 ALA A N 3
ATOM 4830 C CA . ALA A 1 102 ? -0.146 -21.152 0.737 1.00 0.00 102 ALA A CA 3
ATOM 4831 C C . ALA A 1 102 ? -0.249 -21.910 2.056 1.00 0.00 102 ALA A C 3
ATOM 4832 O O . ALA A 1 102 ? 0.761 -22.316 2.631 1.00 0.00 102 ALA A O 3
ATOM 4839 N N . VAL A 1 103 ? -1.476 -22.096 2.532 1.00 0.00 103 VAL A N 3
ATOM 4840 C CA . VAL A 1 103 ? -1.711 -22.806 3.784 1.00 0.00 103 VAL A CA 3
ATOM 4841 C C . VAL A 1 103 ? -2.920 -23.727 3.675 1.00 0.00 103 VAL A C 3
ATOM 4842 O O . VAL A 1 103 ? -4.056 -23.267 3.566 1.00 0.00 103 VAL A O 3
ATOM 4855 N N . ASN A 1 104 ? -2.668 -25.032 3.706 1.00 0.00 104 ASN A N 3
ATOM 4856 C CA . ASN A 1 104 ? -3.737 -26.019 3.611 1.00 0.00 104 ASN A CA 3
ATOM 4857 C C . ASN A 1 104 ? -4.826 -25.743 4.644 1.00 0.00 104 ASN A C 3
ATOM 4858 O O . ASN A 1 104 ? -4.574 -25.768 5.848 1.00 0.00 104 ASN A O 3
ATOM 4869 N N . SER A 1 105 ? -6.037 -25.481 4.163 1.00 0.00 105 SER A N 3
ATOM 4870 C CA . SER A 1 105 ? -7.164 -25.197 5.043 1.00 0.00 105 SER A CA 3
ATOM 4871 C C . SER A 1 105 ? -8.086 -26.408 5.154 1.00 0.00 105 SER A C 3
ATOM 4872 O O . SER A 1 105 ? -7.953 -27.374 4.404 1.00 0.00 105 SER A O 3
ATOM 4880 N N . GLY A 1 106 ? -9.021 -26.348 6.097 1.00 0.00 106 GLY A N 3
ATOM 4881 C CA . GLY A 1 106 ? -9.951 -27.445 6.290 1.00 0.00 106 GLY A CA 3
ATOM 4882 C C . GLY A 1 106 ? -9.422 -28.493 7.249 1.00 0.00 106 GLY A C 3
ATOM 4883 O O . GLY A 1 106 ? -8.354 -28.339 7.842 1.00 0.00 106 GLY A O 3
ATOM 4887 N N . PRO A 1 107 ? -10.180 -29.587 7.415 1.00 0.00 107 PRO A N 3
ATOM 4888 C CA . PRO A 1 107 ? -9.801 -30.684 8.309 1.00 0.00 107 PRO A CA 3
ATOM 4889 C C . PRO A 1 107 ? -8.605 -31.472 7.786 1.00 0.00 107 PRO A C 3
ATOM 4890 O O . PRO A 1 107 ? -8.610 -31.947 6.651 1.00 0.00 107 PRO A O 3
ATOM 4901 N N . SER A 1 108 ? -7.580 -31.608 8.622 1.00 0.00 108 SER A N 3
ATOM 4902 C CA . SER A 1 108 ? -6.375 -32.336 8.243 1.00 0.00 108 SER A CA 3
ATOM 4903 C C . SER A 1 108 ? -6.466 -33.798 8.669 1.00 0.00 108 SER A C 3
ATOM 4904 O O . SER A 1 108 ? -6.209 -34.136 9.824 1.00 0.00 108 SER A O 3
ATOM 4912 N N . SER A 1 109 ? -6.835 -34.661 7.728 1.00 0.00 109 SER A N 3
ATOM 4913 C CA . SER A 1 109 ? -6.965 -36.086 8.006 1.00 0.00 109 SER A CA 3
ATOM 4914 C C . SER A 1 109 ? -5.881 -36.552 8.974 1.00 0.00 109 SER A C 3
ATOM 4915 O O . SER A 1 109 ? -6.174 -37.124 10.023 1.00 0.00 109 SER A O 3
ATOM 4923 N N . GLY A 1 110 ? -4.626 -36.302 8.612 1.00 0.00 110 GLY A N 3
ATOM 4924 C CA . GLY A 1 110 ? -3.517 -36.701 9.458 1.00 0.00 110 GLY A CA 3
ATOM 4925 C C . GLY A 1 110 ? -2.533 -37.601 8.737 1.00 0.00 110 GLY A C 3
ATOM 4926 O O . GLY A 1 110 ? -1.343 -37.608 9.052 1.00 0.00 110 GLY A O 3
ATOM 4930 N N . GLY A 1 1 ? 6.246 37.927 1.322 1.00 0.00 1 GLY A N 4
ATOM 4931 C CA . GLY A 1 1 ? 5.450 36.831 0.802 1.00 0.00 1 GLY A CA 4
ATOM 4932 C C . GLY A 1 1 ? 5.604 36.663 -0.697 1.00 0.00 1 GLY A C 4
ATOM 4933 O O . GLY A 1 1 ? 5.314 37.582 -1.464 1.00 0.00 1 GLY A O 4
ATOM 4937 N N . SER A 1 2 ? 6.062 35.488 -1.116 1.00 0.00 2 SER A N 4
ATOM 4938 C CA . SER A 1 2 ? 6.259 35.205 -2.533 1.00 0.00 2 SER A CA 4
ATOM 4939 C C . SER A 1 2 ? 5.101 34.383 -3.089 1.00 0.00 2 SER A C 4
ATOM 4940 O O . SER A 1 2 ? 4.775 33.317 -2.566 1.00 0.00 2 SER A O 4
ATOM 4948 N N . SER A 1 3 ? 4.483 34.886 -4.153 1.00 0.00 3 SER A N 4
ATOM 4949 C CA . SER A 1 3 ? 3.359 34.201 -4.779 1.00 0.00 3 SER A CA 4
ATOM 4950 C C . SER A 1 3 ? 3.635 32.706 -4.903 1.00 0.00 3 SER A C 4
ATOM 4951 O O . SER A 1 3 ? 4.479 32.282 -5.692 1.00 0.00 3 SER A O 4
ATOM 4959 N N . GLY A 1 4 ? 2.915 31.910 -4.118 1.00 0.00 4 GLY A N 4
ATOM 4960 C CA . GLY A 1 4 ? 3.096 30.470 -4.155 1.00 0.00 4 GLY A CA 4
ATOM 4961 C C . GLY A 1 4 ? 2.981 29.836 -2.783 1.00 0.00 4 GLY A C 4
ATOM 4962 O O . GLY A 1 4 ? 3.849 30.024 -1.930 1.00 0.00 4 GLY A O 4
ATOM 4966 N N . SER A 1 5 ? 1.906 29.085 -2.568 1.00 0.00 5 SER A N 4
ATOM 4967 C CA . SER A 1 5 ? 1.678 28.426 -1.287 1.00 0.00 5 SER A CA 4
ATOM 4968 C C . SER A 1 5 ? 2.058 26.950 -1.361 1.00 0.00 5 SER A C 4
ATOM 4969 O O . SER A 1 5 ? 2.074 26.355 -2.438 1.00 0.00 5 SER A O 4
ATOM 4977 N N . SER A 1 6 ? 2.363 26.366 -0.207 1.00 0.00 6 SER A N 4
ATOM 4978 C CA . SER A 1 6 ? 2.747 24.961 -0.139 1.00 0.00 6 SER A CA 4
ATOM 4979 C C . SER A 1 6 ? 1.774 24.173 0.733 1.00 0.00 6 SER A C 4
ATOM 4980 O O . SER A 1 6 ? 1.734 24.347 1.950 1.00 0.00 6 SER A O 4
ATOM 4988 N N . GLY A 1 7 ? 0.991 23.305 0.100 1.00 0.00 7 GLY A N 4
ATOM 4989 C CA . GLY A 1 7 ? 0.028 22.503 0.832 1.00 0.00 7 GLY A CA 4
ATOM 4990 C C . GLY A 1 7 ? -0.240 21.168 0.166 1.00 0.00 7 GLY A C 4
ATOM 4991 O O . GLY A 1 7 ? -1.283 20.554 0.390 1.00 0.00 7 GLY A O 4
ATOM 4995 N N . ALA A 1 8 ? 0.703 20.719 -0.656 1.00 0.00 8 ALA A N 4
ATOM 4996 C CA . ALA A 1 8 ? 0.564 19.448 -1.355 1.00 0.00 8 ALA A CA 4
ATOM 4997 C C . ALA A 1 8 ? 0.501 18.284 -0.373 1.00 0.00 8 ALA A C 4
ATOM 4998 O O . ALA A 1 8 ? 1.016 18.353 0.743 1.00 0.00 8 ALA A O 4
ATOM 5005 N N . PRO A 1 9 ? -0.146 17.187 -0.794 1.00 0.00 9 PRO A N 4
ATOM 5006 C CA . PRO A 1 9 ? -0.292 15.986 0.035 1.00 0.00 9 PRO A CA 4
ATOM 5007 C C . PRO A 1 9 ? 1.031 15.252 0.229 1.00 0.00 9 PRO A C 4
ATOM 5008 O O . PRO A 1 9 ? 1.930 15.341 -0.607 1.00 0.00 9 PRO A O 4
ATOM 5019 N N . PHE A 1 10 ? 1.142 14.526 1.336 1.00 0.00 10 PHE A N 4
ATOM 5020 C CA . PHE A 1 10 ? 2.355 13.776 1.640 1.00 0.00 10 PHE A CA 4
ATOM 5021 C C . PHE A 1 10 ? 2.052 12.604 2.570 1.00 0.00 10 PHE A C 4
ATOM 5022 O O . PHE A 1 10 ? 1.389 12.766 3.594 1.00 0.00 10 PHE A O 4
ATOM 5039 N N . PHE A 1 11 ? 2.542 11.424 2.204 1.00 0.00 11 PHE A N 4
ATOM 5040 C CA . PHE A 1 11 ? 2.323 10.225 3.003 1.00 0.00 11 PHE A CA 4
ATOM 5041 C C . PHE A 1 11 ? 3.124 10.282 4.301 1.00 0.00 11 PHE A C 4
ATOM 5042 O O . PHE A 1 11 ? 4.348 10.161 4.293 1.00 0.00 11 PHE A O 4
ATOM 5059 N N . GLU A 1 12 ? 2.422 10.468 5.415 1.00 0.00 12 GLU A N 4
ATOM 5060 C CA . GLU A 1 12 ? 3.067 10.543 6.720 1.00 0.00 12 GLU A CA 4
ATOM 5061 C C . GLU A 1 12 ? 3.656 9.192 7.114 1.00 0.00 12 GLU A C 4
ATOM 5062 O O . GLU A 1 12 ? 4.768 9.117 7.637 1.00 0.00 12 GLU A O 4
ATOM 5074 N N . MET A 1 13 ? 2.902 8.128 6.861 1.00 0.00 13 MET A N 4
ATOM 5075 C CA . MET A 1 13 ? 3.349 6.779 7.188 1.00 0.00 13 MET A CA 4
ATOM 5076 C C . MET A 1 13 ? 3.178 5.844 5.995 1.00 0.00 13 MET A C 4
ATOM 5077 O O . MET A 1 13 ? 2.133 5.215 5.831 1.00 0.00 13 MET A O 4
ATOM 5091 N N . LYS A 1 14 ? 4.211 5.758 5.163 1.00 0.00 14 LYS A N 4
ATOM 5092 C CA . LYS A 1 14 ? 4.176 4.900 3.985 1.00 0.00 14 LYS A CA 4
ATOM 5093 C C . LYS A 1 14 ? 3.668 3.507 4.342 1.00 0.00 14 LYS A C 4
ATOM 5094 O O . LYS A 1 14 ? 3.749 3.082 5.495 1.00 0.00 14 LYS A O 4
ATOM 5113 N N . LEU A 1 15 ? 3.146 2.800 3.346 1.00 0.00 15 LEU A N 4
ATOM 5114 C CA . LEU A 1 15 ? 2.626 1.453 3.554 1.00 0.00 15 LEU A CA 4
ATOM 5115 C C . LEU A 1 15 ? 3.726 0.514 4.039 1.00 0.00 15 LEU A C 4
ATOM 5116 O O . LEU A 1 15 ? 4.840 0.522 3.515 1.00 0.00 15 LEU A O 4
ATOM 5132 N N . LYS A 1 16 ? 3.405 -0.297 5.042 1.00 0.00 16 LYS A N 4
ATOM 5133 C CA . LYS A 1 16 ? 4.364 -1.245 5.596 1.00 0.00 16 LYS A CA 4
ATOM 5134 C C . LYS A 1 16 ? 4.218 -2.614 4.938 1.00 0.00 16 LYS A C 4
ATOM 5135 O O . LYS A 1 16 ? 3.203 -2.903 4.304 1.00 0.00 16 LYS A O 4
ATOM 5154 N N . HIS A 1 17 ? 5.237 -3.452 5.095 1.00 0.00 17 HIS A N 4
ATOM 5155 C CA . HIS A 1 17 ? 5.221 -4.792 4.517 1.00 0.00 17 HIS A CA 4
ATOM 5156 C C . HIS A 1 17 ? 4.796 -5.826 5.556 1.00 0.00 17 HIS A C 4
ATOM 5157 O O . HIS A 1 17 ? 5.441 -5.979 6.594 1.00 0.00 17 HIS A O 4
ATOM 5171 N N . TYR A 1 18 ? 3.709 -6.533 5.269 1.00 0.00 18 TYR A N 4
ATOM 5172 C CA . TYR A 1 18 ? 3.196 -7.550 6.179 1.00 0.00 18 TYR A CA 4
ATOM 5173 C C . TYR A 1 18 ? 3.215 -8.927 5.523 1.00 0.00 18 TYR A C 4
ATOM 5174 O O . TYR A 1 18 ? 2.702 -9.109 4.419 1.00 0.00 18 TYR A O 4
ATOM 5192 N N . LYS A 1 19 ? 3.810 -9.895 6.212 1.00 0.00 19 LYS A N 4
ATOM 5193 C CA . LYS A 1 19 ? 3.895 -11.258 5.700 1.00 0.00 19 LYS A CA 4
ATOM 5194 C C . LYS A 1 19 ? 3.015 -12.201 6.514 1.00 0.00 19 LYS A C 4
ATOM 5195 O O . LYS A 1 19 ? 3.272 -12.441 7.694 1.00 0.00 19 LYS A O 4
ATOM 5214 N N . ILE A 1 20 ? 1.977 -12.733 5.876 1.00 0.00 20 ILE A N 4
ATOM 5215 C CA . ILE A 1 20 ? 1.062 -13.651 6.541 1.00 0.00 20 ILE A CA 4
ATOM 5216 C C . ILE A 1 20 ? 0.791 -14.879 5.677 1.00 0.00 20 ILE A C 4
ATOM 5217 O O . ILE A 1 20 ? 1.324 -15.005 4.574 1.00 0.00 20 ILE A O 4
ATOM 5233 N N . PHE A 1 21 ? -0.043 -15.780 6.185 1.00 0.00 21 PHE A N 4
ATOM 5234 C CA . PHE A 1 21 ? -0.386 -16.998 5.459 1.00 0.00 21 PHE A CA 4
ATOM 5235 C C . PHE A 1 21 ? -1.750 -16.865 4.787 1.00 0.00 21 PHE A C 4
ATOM 5236 O O . PHE A 1 21 ? -2.516 -15.952 5.092 1.00 0.00 21 PHE A O 4
ATOM 5253 N N . GLU A 1 22 ? -2.043 -17.782 3.871 1.00 0.00 22 GLU A N 4
ATOM 5254 C CA . GLU A 1 22 ? -3.313 -17.766 3.154 1.00 0.00 22 GLU A CA 4
ATOM 5255 C C . GLU A 1 22 ? -4.486 -17.897 4.122 1.00 0.00 22 GLU A C 4
ATOM 5256 O O . GLU A 1 22 ? -4.508 -18.789 4.970 1.00 0.00 22 GLU A O 4
ATOM 5268 N N . GLY A 1 23 ? -5.459 -17.001 3.990 1.00 0.00 23 GLY A N 4
ATOM 5269 C CA . GLY A 1 23 ? -6.620 -17.033 4.859 1.00 0.00 23 GLY A CA 4
ATOM 5270 C C . GLY A 1 23 ? -6.588 -15.942 5.910 1.00 0.00 23 GLY A C 4
ATOM 5271 O O . GLY A 1 23 ? -7.590 -15.266 6.143 1.00 0.00 23 GLY A O 4
ATOM 5275 N N . MET A 1 24 ? -5.435 -15.771 6.548 1.00 0.00 24 MET A N 4
ATOM 5276 C CA . MET A 1 24 ? -5.277 -14.754 7.582 1.00 0.00 24 MET A CA 4
ATOM 5277 C C . MET A 1 24 ? -5.578 -13.365 7.028 1.00 0.00 24 MET A C 4
ATOM 5278 O O . MET A 1 24 ? -5.211 -13.026 5.902 1.00 0.00 24 MET A O 4
ATOM 5292 N N . PRO A 1 25 ? -6.263 -12.541 7.835 1.00 0.00 25 PRO A N 4
ATOM 5293 C CA . PRO A 1 25 ? -6.628 -11.175 7.446 1.00 0.00 25 PRO A CA 4
ATOM 5294 C C . PRO A 1 25 ? -5.418 -10.251 7.367 1.00 0.00 25 PRO A C 4
ATOM 5295 O O . PRO A 1 25 ? -4.374 -10.527 7.959 1.00 0.00 25 PRO A O 4
ATOM 5306 N N . VAL A 1 26 ? -5.564 -9.153 6.633 1.00 0.00 26 VAL A N 4
ATOM 5307 C CA . VAL A 1 26 ? -4.483 -8.187 6.479 1.00 0.00 26 VAL A CA 4
ATOM 5308 C C . VAL A 1 26 ? -5.010 -6.758 6.534 1.00 0.00 26 VAL A C 4
ATOM 5309 O O . VAL A 1 26 ? -6.121 -6.475 6.083 1.00 0.00 26 VAL A O 4
ATOM 5322 N N . THR A 1 27 ? -4.206 -5.857 7.091 1.00 0.00 27 THR A N 4
ATOM 5323 C CA . THR A 1 27 ? -4.592 -4.456 7.207 1.00 0.00 27 THR A CA 4
ATOM 5324 C C . THR A 1 27 ? -3.470 -3.537 6.738 1.00 0.00 27 THR A C 4
ATOM 5325 O O . THR A 1 27 ? -2.296 -3.781 7.018 1.00 0.00 27 THR A O 4
ATOM 5336 N N . PHE A 1 28 ? -3.837 -2.478 6.025 1.00 0.00 28 PHE A N 4
ATOM 5337 C CA . PHE A 1 28 ? -2.861 -1.521 5.518 1.00 0.00 28 PHE A CA 4
ATOM 5338 C C . PHE A 1 28 ? -3.199 -0.105 5.973 1.00 0.00 28 PHE A C 4
ATOM 5339 O O . PHE A 1 28 ? -4.120 0.525 5.451 1.00 0.00 28 PHE A O 4
ATOM 5356 N N . THR A 1 29 ? -2.449 0.391 6.952 1.00 0.00 29 THR A N 4
ATOM 5357 C CA . THR A 1 29 ? -2.669 1.731 7.480 1.00 0.00 29 THR A CA 4
ATOM 5358 C C . THR A 1 29 ? -1.653 2.718 6.917 1.00 0.00 29 THR A C 4
ATOM 5359 O O . THR A 1 29 ? -0.464 2.412 6.819 1.00 0.00 29 THR A O 4
ATOM 5370 N N . CYS A 1 30 ? -2.128 3.903 6.548 1.00 0.00 30 CYS A N 4
ATOM 5371 C CA . CYS A 1 30 ? -1.260 4.936 5.994 1.00 0.00 30 CYS A CA 4
ATOM 5372 C C . CYS A 1 30 ? -1.882 6.318 6.164 1.00 0.00 30 CYS A C 4
ATOM 5373 O O . CYS A 1 30 ? -3.054 6.525 5.849 1.00 0.00 30 CYS A O 4
ATOM 5381 N N . ARG A 1 31 ? -1.090 7.260 6.666 1.00 0.00 31 ARG A N 4
ATOM 5382 C CA . ARG A 1 31 ? -1.564 8.622 6.880 1.00 0.00 31 ARG A CA 4
ATOM 5383 C C . ARG A 1 31 ? -1.264 9.499 5.669 1.00 0.00 31 ARG A C 4
ATOM 5384 O O . ARG A 1 31 ? -0.136 9.533 5.177 1.00 0.00 31 ARG A O 4
ATOM 5405 N N . VAL A 1 32 ? -2.283 10.207 5.191 1.00 0.00 32 VAL A N 4
ATOM 5406 C CA . VAL A 1 32 ? -2.129 11.086 4.037 1.00 0.00 32 VAL A CA 4
ATOM 5407 C C . VAL A 1 32 ? -2.349 12.544 4.423 1.00 0.00 32 VAL A C 4
ATOM 5408 O O . VAL A 1 32 ? -3.303 12.873 5.127 1.00 0.00 32 VAL A O 4
ATOM 5421 N N . ALA A 1 33 ? -1.460 13.415 3.956 1.00 0.00 33 ALA A N 4
ATOM 5422 C CA . ALA A 1 33 ? -1.559 14.839 4.250 1.00 0.00 33 ALA A CA 4
ATOM 5423 C C . ALA A 1 33 ? -2.137 15.605 3.065 1.00 0.00 33 ALA A C 4
ATOM 5424 O O . ALA A 1 33 ? -2.401 15.030 2.011 1.00 0.00 33 ALA A O 4
ATOM 5431 N N . GLY A 1 34 ? -2.330 16.908 3.247 1.00 0.00 34 GLY A N 4
ATOM 5432 C CA . GLY A 1 34 ? -2.877 17.732 2.184 1.00 0.00 34 GLY A CA 4
ATOM 5433 C C . GLY A 1 34 ? -4.327 18.101 2.424 1.00 0.00 34 GLY A C 4
ATOM 5434 O O . GLY A 1 34 ? -5.151 17.240 2.732 1.00 0.00 34 GLY A O 4
ATOM 5438 N N . ASN A 1 35 ? -4.641 19.385 2.283 1.00 0.00 35 ASN A N 4
ATOM 5439 C CA . ASN A 1 35 ? -6.002 19.866 2.489 1.00 0.00 35 ASN A CA 4
ATOM 5440 C C . ASN A 1 35 ? -6.481 20.674 1.287 1.00 0.00 35 ASN A C 4
ATOM 5441 O O . ASN A 1 35 ? -5.722 21.416 0.664 1.00 0.00 35 ASN A O 4
ATOM 5452 N N . PRO A 1 36 ? -7.772 20.527 0.952 1.00 0.00 36 PRO A N 4
ATOM 5453 C CA . PRO A 1 36 ? -8.685 19.646 1.686 1.00 0.00 36 PRO A CA 4
ATOM 5454 C C . PRO A 1 36 ? -8.362 18.171 1.475 1.00 0.00 36 PRO A C 4
ATOM 5455 O O . PRO A 1 36 ? -7.529 17.821 0.639 1.00 0.00 36 PRO A O 4
ATOM 5466 N N . LYS A 1 37 ? -9.026 17.310 2.238 1.00 0.00 37 LYS A N 4
ATOM 5467 C CA . LYS A 1 37 ? -8.811 15.871 2.135 1.00 0.00 37 LYS A CA 4
ATOM 5468 C C . LYS A 1 37 ? -8.825 15.423 0.677 1.00 0.00 37 LYS A C 4
ATOM 5469 O O . LYS A 1 37 ? -9.847 15.482 -0.007 1.00 0.00 37 LYS A O 4
ATOM 5488 N N . PRO A 1 38 ? -7.664 14.962 0.188 1.00 0.00 38 PRO A N 4
ATOM 5489 C CA . PRO A 1 38 ? -7.517 14.493 -1.193 1.00 0.00 38 PRO A CA 4
ATOM 5490 C C . PRO A 1 38 ? -8.255 13.182 -1.441 1.00 0.00 38 PRO A C 4
ATOM 5491 O O . PRO A 1 38 ? -8.498 12.409 -0.514 1.00 0.00 38 PRO A O 4
ATOM 5502 N N . LYS A 1 39 ? -8.608 12.936 -2.698 1.00 0.00 39 LYS A N 4
ATOM 5503 C CA . LYS A 1 39 ? -9.317 11.717 -3.070 1.00 0.00 39 LYS A CA 4
ATOM 5504 C C . LYS A 1 39 ? -8.377 10.515 -3.056 1.00 0.00 39 LYS A C 4
ATOM 5505 O O . LYS A 1 39 ? -7.379 10.488 -3.776 1.00 0.00 39 LYS A O 4
ATOM 5524 N N . ILE A 1 40 ? -8.704 9.524 -2.234 1.00 0.00 40 ILE A N 4
ATOM 5525 C CA . ILE A 1 40 ? -7.891 8.319 -2.129 1.00 0.00 40 ILE A CA 4
ATOM 5526 C C . ILE A 1 40 ? -8.451 7.200 -3.000 1.00 0.00 40 ILE A C 4
ATOM 5527 O O . ILE A 1 40 ? -9.666 7.062 -3.146 1.00 0.00 40 ILE A O 4
ATOM 5543 N N . TYR A 1 41 ? -7.558 6.402 -3.575 1.00 0.00 41 TYR A N 4
ATOM 5544 C CA . TYR A 1 41 ? -7.963 5.294 -4.432 1.00 0.00 41 TYR A CA 4
ATOM 5545 C C . TYR A 1 41 ? -7.008 4.113 -4.284 1.00 0.00 41 TYR A C 4
ATOM 5546 O O . TYR A 1 41 ? -5.795 4.260 -4.434 1.00 0.00 41 TYR A O 4
ATOM 5564 N N . TRP A 1 42 ? -7.565 2.944 -3.991 1.00 0.00 42 TRP A N 4
ATOM 5565 C CA . TRP A 1 42 ? -6.764 1.737 -3.823 1.00 0.00 42 TRP A CA 4
ATOM 5566 C C . TRP A 1 42 ? -6.731 0.922 -5.111 1.00 0.00 42 TRP A C 4
ATOM 5567 O O . TRP A 1 42 ? -7.771 0.491 -5.611 1.00 0.00 42 TRP A O 4
ATOM 5588 N N . PHE A 1 43 ? -5.532 0.714 -5.645 1.00 0.00 43 PHE A N 4
ATOM 5589 C CA . PHE A 1 43 ? -5.365 -0.049 -6.876 1.00 0.00 43 PHE A CA 4
ATOM 5590 C C . PHE A 1 43 ? -4.773 -1.426 -6.587 1.00 0.00 43 PHE A C 4
ATOM 5591 O O . PHE A 1 43 ? -3.725 -1.543 -5.951 1.00 0.00 43 PHE A O 4
ATOM 5608 N N . LYS A 1 44 ? -5.452 -2.466 -7.058 1.00 0.00 44 LYS A N 4
ATOM 5609 C CA . LYS A 1 44 ? -4.996 -3.835 -6.852 1.00 0.00 44 LYS A CA 4
ATOM 5610 C C . LYS A 1 44 ? -4.621 -4.489 -8.178 1.00 0.00 44 LYS A C 4
ATOM 5611 O O . LYS A 1 44 ? -5.481 -4.737 -9.024 1.00 0.00 44 LYS A O 4
ATOM 5630 N N . ASP A 1 45 ? -3.334 -4.768 -8.352 1.00 0.00 45 ASP A N 4
ATOM 5631 C CA . ASP A 1 45 ? -2.846 -5.396 -9.575 1.00 0.00 45 ASP A CA 4
ATOM 5632 C C . ASP A 1 45 ? -3.385 -4.676 -10.808 1.00 0.00 45 ASP A C 4
ATOM 5633 O O . ASP A 1 45 ? -3.877 -5.307 -11.742 1.00 0.00 45 ASP A O 4
ATOM 5642 N N . GLY A 1 46 ? -3.289 -3.350 -10.802 1.00 0.00 46 GLY A N 4
ATOM 5643 C CA . GLY A 1 46 ? -3.771 -2.566 -11.924 1.00 0.00 46 GLY A CA 4
ATOM 5644 C C . GLY A 1 46 ? -5.273 -2.669 -12.100 1.00 0.00 46 GLY A C 4
ATOM 5645 O O . GLY A 1 46 ? -5.776 -2.677 -13.224 1.00 0.00 46 GLY A O 4
ATOM 5649 N N . LYS A 1 47 ? -5.993 -2.750 -10.986 1.00 0.00 47 LYS A N 4
ATOM 5650 C CA . LYS A 1 47 ? -7.447 -2.854 -11.020 1.00 0.00 47 LYS A CA 4
ATOM 5651 C C . LYS A 1 47 ? -8.085 -1.891 -10.024 1.00 0.00 47 LYS A C 4
ATOM 5652 O O . LYS A 1 47 ? -7.472 -1.528 -9.020 1.00 0.00 47 LYS A O 4
ATOM 5671 N N . GLN A 1 48 ? -9.318 -1.484 -10.307 1.00 0.00 48 GLN A N 4
ATOM 5672 C CA . GLN A 1 48 ? -10.038 -0.565 -9.433 1.00 0.00 48 GLN A CA 4
ATOM 5673 C C . GLN A 1 48 ? -10.798 -1.324 -8.351 1.00 0.00 48 GLN A C 4
ATOM 5674 O O . GLN A 1 48 ? -11.434 -2.342 -8.624 1.00 0.00 48 GLN A O 4
ATOM 5688 N N . ILE A 1 49 ? -10.726 -0.823 -7.122 1.00 0.00 49 ILE A N 4
ATOM 5689 C CA . ILE A 1 49 ? -11.407 -1.454 -5.999 1.00 0.00 49 ILE A CA 4
ATOM 5690 C C . ILE A 1 49 ? -12.520 -0.562 -5.460 1.00 0.00 49 ILE A C 4
ATOM 5691 O O . ILE A 1 49 ? -12.398 0.663 -5.450 1.00 0.00 49 ILE A O 4
ATOM 5707 N N . SER A 1 50 ? -13.605 -1.185 -5.010 1.00 0.00 50 SER A N 4
ATOM 5708 C CA . SER A 1 50 ? -14.741 -0.448 -4.470 1.00 0.00 50 SER A CA 4
ATOM 5709 C C . SER A 1 50 ? -14.665 -0.371 -2.948 1.00 0.00 50 SER A C 4
ATOM 5710 O O . SER A 1 50 ? -14.242 -1.310 -2.274 1.00 0.00 50 SER A O 4
ATOM 5718 N N . PRO A 1 51 ? -15.086 0.775 -2.392 1.00 0.00 51 PRO A N 4
ATOM 5719 C CA . PRO A 1 51 ? -15.077 1.002 -0.944 1.00 0.00 51 PRO A CA 4
ATOM 5720 C C . PRO A 1 51 ? -16.115 0.155 -0.217 1.00 0.00 51 PRO A C 4
ATOM 5721 O O . PRO A 1 51 ? -15.887 -0.298 0.905 1.00 0.00 51 PRO A O 4
ATOM 5732 N N . LYS A 1 52 ? -17.257 -0.057 -0.864 1.00 0.00 52 LYS A N 4
ATOM 5733 C CA . LYS A 1 52 ? -18.331 -0.853 -0.280 1.00 0.00 52 LYS A CA 4
ATOM 5734 C C . LYS A 1 52 ? -18.041 -2.344 -0.419 1.00 0.00 52 LYS A C 4
ATOM 5735 O O . LYS A 1 52 ? -18.603 -3.165 0.305 1.00 0.00 52 LYS A O 4
ATOM 5754 N N . SER A 1 53 ? -17.158 -2.686 -1.352 1.00 0.00 53 SER A N 4
ATOM 5755 C CA . SER A 1 53 ? -16.796 -4.079 -1.587 1.00 0.00 53 SER A CA 4
ATOM 5756 C C . SER A 1 53 ? -16.761 -4.859 -0.277 1.00 0.00 53 SER A C 4
ATOM 5757 O O . SER A 1 53 ? -16.334 -4.342 0.756 1.00 0.00 53 SER A O 4
ATOM 5765 N N . ASP A 1 54 ? -17.214 -6.107 -0.327 1.00 0.00 54 ASP A N 4
ATOM 5766 C CA . ASP A 1 54 ? -17.235 -6.961 0.855 1.00 0.00 54 ASP A CA 4
ATOM 5767 C C . ASP A 1 54 ? -15.842 -7.504 1.158 1.00 0.00 54 ASP A C 4
ATOM 5768 O O . ASP A 1 54 ? -15.381 -7.460 2.299 1.00 0.00 54 ASP A O 4
ATOM 5777 N N . HIS A 1 55 ? -15.175 -8.017 0.128 1.00 0.00 55 HIS A N 4
ATOM 5778 C CA . HIS A 1 55 ? -13.835 -8.570 0.284 1.00 0.00 55 HIS A CA 4
ATOM 5779 C C . HIS A 1 55 ? -12.878 -7.523 0.846 1.00 0.00 55 HIS A C 4
ATOM 5780 O O . HIS A 1 55 ? -12.196 -7.762 1.843 1.00 0.00 55 HIS A O 4
ATOM 5794 N N . TYR A 1 56 ? -12.831 -6.363 0.200 1.00 0.00 56 TYR A N 4
ATOM 5795 C CA . TYR A 1 56 ? -11.956 -5.281 0.633 1.00 0.00 56 TYR A CA 4
ATOM 5796 C C . TYR A 1 56 ? -12.745 -4.203 1.369 1.00 0.00 56 TYR A C 4
ATOM 5797 O O . TYR A 1 56 ? -13.783 -3.741 0.893 1.00 0.00 56 TYR A O 4
ATOM 5815 N N . THR A 1 57 ? -12.245 -3.804 2.535 1.00 0.00 57 THR A N 4
ATOM 5816 C CA . THR A 1 57 ? -12.902 -2.781 3.338 1.00 0.00 57 THR A CA 4
ATOM 5817 C C . THR A 1 57 ? -12.024 -1.542 3.476 1.00 0.00 57 THR A C 4
ATOM 5818 O O . THR A 1 57 ? -10.926 -1.607 4.030 1.00 0.00 57 THR A O 4
ATOM 5829 N N . ILE A 1 58 ? -12.514 -0.416 2.971 1.00 0.00 58 ILE A N 4
ATOM 5830 C CA . ILE A 1 58 ? -11.774 0.838 3.040 1.00 0.00 58 ILE A CA 4
ATOM 5831 C C . ILE A 1 58 ? -12.530 1.878 3.859 1.00 0.00 58 ILE A C 4
ATOM 5832 O O . ILE A 1 58 ? -13.475 2.498 3.372 1.00 0.00 58 ILE A O 4
ATOM 5848 N N . GLN A 1 59 ? -12.105 2.065 5.105 1.00 0.00 59 GLN A N 4
ATOM 5849 C CA . GLN A 1 59 ? -12.742 3.032 5.991 1.00 0.00 59 GLN A CA 4
ATOM 5850 C C . GLN A 1 59 ? -11.783 4.166 6.338 1.00 0.00 59 GLN A C 4
ATOM 5851 O O . GLN A 1 59 ? -10.657 3.928 6.775 1.00 0.00 59 GLN A O 4
ATOM 5865 N N . ARG A 1 60 ? -12.237 5.400 6.141 1.00 0.00 60 ARG A N 4
ATOM 5866 C CA . ARG A 1 60 ? -11.419 6.571 6.432 1.00 0.00 60 ARG A CA 4
ATOM 5867 C C . ARG A 1 60 ? -11.783 7.165 7.789 1.00 0.00 60 ARG A C 4
ATOM 5868 O O . ARG A 1 60 ? -12.940 7.506 8.039 1.00 0.00 60 ARG A O 4
ATOM 5889 N N . ASP A 1 61 ? -10.790 7.286 8.663 1.00 0.00 61 ASP A N 4
ATOM 5890 C CA . ASP A 1 61 ? -11.005 7.839 9.994 1.00 0.00 61 ASP A CA 4
ATOM 5891 C C . ASP A 1 61 ? -11.346 9.324 9.917 1.00 0.00 61 ASP A C 4
ATOM 5892 O O . ASP A 1 61 ? -11.196 9.953 8.869 1.00 0.00 61 ASP A O 4
ATOM 5901 N N . LEU A 1 62 ? -11.808 9.878 11.033 1.00 0.00 62 LEU A N 4
ATOM 5902 C CA . LEU A 1 62 ? -12.172 11.290 11.092 1.00 0.00 62 LEU A CA 4
ATOM 5903 C C . LEU A 1 62 ? -11.013 12.171 10.635 1.00 0.00 62 LEU A C 4
ATOM 5904 O O . LEU A 1 62 ? -11.166 12.998 9.737 1.00 0.00 62 LEU A O 4
ATOM 5920 N N . ASP A 1 63 ? -9.855 11.985 11.259 1.00 0.00 63 ASP A N 4
ATOM 5921 C CA . ASP A 1 63 ? -8.669 12.761 10.915 1.00 0.00 63 ASP A CA 4
ATOM 5922 C C . ASP A 1 63 ? -8.445 12.771 9.406 1.00 0.00 63 ASP A C 4
ATOM 5923 O O . ASP A 1 63 ? -8.089 13.797 8.828 1.00 0.00 63 ASP A O 4
ATOM 5932 N N . GLY A 1 64 ? -8.655 11.620 8.774 1.00 0.00 64 GLY A N 4
ATOM 5933 C CA . GLY A 1 64 ? -8.470 11.518 7.338 1.00 0.00 64 GLY A CA 4
ATOM 5934 C C . GLY A 1 64 ? -7.461 10.452 6.958 1.00 0.00 64 GLY A C 4
ATOM 5935 O O . GLY A 1 64 ? -6.662 10.641 6.040 1.00 0.00 64 GLY A O 4
ATOM 5939 N N . THR A 1 65 ? -7.495 9.328 7.666 1.00 0.00 65 THR A N 4
ATOM 5940 C CA . THR A 1 65 ? -6.576 8.229 7.400 1.00 0.00 65 THR A CA 4
ATOM 5941 C C . THR A 1 65 ? -7.272 7.099 6.649 1.00 0.00 65 THR A C 4
ATOM 5942 O O . THR A 1 65 ? -8.289 6.574 7.103 1.00 0.00 65 THR A O 4
ATOM 5953 N N . CYS A 1 66 ? -6.718 6.730 5.500 1.00 0.00 66 CYS A N 4
ATOM 5954 C CA . CYS A 1 66 ? -7.286 5.661 4.686 1.00 0.00 66 CYS A CA 4
ATOM 5955 C C . CYS A 1 66 ? -6.602 4.330 4.981 1.00 0.00 66 CYS A C 4
ATOM 5956 O O . CYS A 1 66 ? -5.378 4.221 4.914 1.00 0.00 66 CYS A O 4
ATOM 5964 N N . SER A 1 67 ? -7.402 3.320 5.310 1.00 0.00 67 SER A N 4
ATOM 5965 C CA . SER A 1 67 ? -6.873 1.997 5.622 1.00 0.00 67 SER A CA 4
ATOM 5966 C C . SER A 1 67 ? -7.648 0.914 4.877 1.00 0.00 67 SER A C 4
ATOM 5967 O O . SER A 1 67 ? -8.842 1.060 4.610 1.00 0.00 67 SER A O 4
ATOM 5975 N N . LEU A 1 68 ? -6.960 -0.173 4.544 1.00 0.00 68 LEU A N 4
ATOM 5976 C CA . LEU A 1 68 ? -7.582 -1.282 3.830 1.00 0.00 68 LEU A CA 4
ATOM 5977 C C . LEU A 1 68 ? -7.564 -2.552 4.675 1.00 0.00 68 LEU A C 4
ATOM 5978 O O . LEU A 1 68 ? -6.635 -2.782 5.450 1.00 0.00 68 LEU A O 4
ATOM 5994 N N . HIS A 1 69 ? -8.596 -3.375 4.519 1.00 0.00 69 HIS A N 4
ATOM 5995 C CA . HIS A 1 69 ? -8.697 -4.624 5.266 1.00 0.00 69 HIS A CA 4
ATOM 5996 C C . HIS A 1 69 ? -9.266 -5.736 4.390 1.00 0.00 69 HIS A C 4
ATOM 5997 O O . HIS A 1 69 ? -10.143 -5.499 3.558 1.00 0.00 69 HIS A O 4
ATOM 6011 N N . THR A 1 70 ? -8.762 -6.951 4.582 1.00 0.00 70 THR A N 4
ATOM 6012 C CA . THR A 1 70 ? -9.218 -8.099 3.809 1.00 0.00 70 THR A CA 4
ATOM 6013 C C . THR A 1 70 ? -9.458 -9.307 4.707 1.00 0.00 70 THR A C 4
ATOM 6014 O O . THR A 1 70 ? -8.518 -9.998 5.102 1.00 0.00 70 THR A O 4
ATOM 6025 N N . THR A 1 71 ? -10.724 -9.558 5.028 1.00 0.00 71 THR A N 4
ATOM 6026 C CA . THR A 1 71 ? -11.088 -10.683 5.881 1.00 0.00 71 THR A CA 4
ATOM 6027 C C . THR A 1 71 ? -10.482 -11.983 5.364 1.00 0.00 71 THR A C 4
ATOM 6028 O O . THR A 1 71 ? -10.171 -12.886 6.141 1.00 0.00 71 THR A O 4
ATOM 6039 N N . ALA A 1 72 ? -10.315 -12.071 4.049 1.00 0.00 72 ALA A N 4
ATOM 6040 C CA . ALA A 1 72 ? -9.744 -13.260 3.429 1.00 0.00 72 ALA A CA 4
ATOM 6041 C C . ALA A 1 72 ? -8.645 -12.889 2.439 1.00 0.00 72 ALA A C 4
ATOM 6042 O O . ALA A 1 72 ? -8.887 -12.167 1.472 1.00 0.00 72 ALA A O 4
ATOM 6049 N N . SER A 1 73 ? -7.438 -13.387 2.686 1.00 0.00 73 SER A N 4
ATOM 6050 C CA . SER A 1 73 ? -6.301 -13.104 1.818 1.00 0.00 73 SER A CA 4
ATOM 6051 C C . SER A 1 73 ? -5.858 -14.361 1.076 1.00 0.00 73 SER A C 4
ATOM 6052 O O . SER A 1 73 ? -5.483 -15.360 1.690 1.00 0.00 73 SER A O 4
ATOM 6060 N N . THR A 1 74 ? -5.905 -14.304 -0.252 1.00 0.00 74 THR A N 4
ATOM 6061 C CA . THR A 1 74 ? -5.510 -15.436 -1.080 1.00 0.00 74 THR A CA 4
ATOM 6062 C C . THR A 1 74 ? -4.240 -15.127 -1.865 1.00 0.00 74 THR A C 4
ATOM 6063 O O . THR A 1 74 ? -3.791 -13.981 -1.913 1.00 0.00 74 THR A O 4
ATOM 6074 N N . LEU A 1 75 ? -3.667 -16.155 -2.481 1.00 0.00 75 LEU A N 4
ATOM 6075 C CA . LEU A 1 75 ? -2.448 -15.992 -3.266 1.00 0.00 75 LEU A CA 4
ATOM 6076 C C . LEU A 1 75 ? -2.654 -14.979 -4.388 1.00 0.00 75 LEU A C 4
ATOM 6077 O O . LEU A 1 75 ? -1.813 -14.108 -4.614 1.00 0.00 75 LEU A O 4
ATOM 6093 N N . ASP A 1 76 ? -3.777 -15.098 -5.087 1.00 0.00 76 ASP A N 4
ATOM 6094 C CA . ASP A 1 76 ? -4.096 -14.191 -6.183 1.00 0.00 76 ASP A CA 4
ATOM 6095 C C . ASP A 1 76 ? -4.013 -12.737 -5.727 1.00 0.00 76 ASP A C 4
ATOM 6096 O O . ASP A 1 76 ? -3.380 -11.907 -6.379 1.00 0.00 76 ASP A O 4
ATOM 6105 N N . ASP A 1 77 ? -4.658 -12.437 -4.605 1.00 0.00 77 ASP A N 4
ATOM 6106 C CA . ASP A 1 77 ? -4.658 -11.084 -4.061 1.00 0.00 77 ASP A CA 4
ATOM 6107 C C . ASP A 1 77 ? -3.240 -10.525 -3.996 1.00 0.00 77 ASP A C 4
ATOM 6108 O O . ASP A 1 77 ? -3.004 -9.366 -4.336 1.00 0.00 77 ASP A O 4
ATOM 6117 N N . ASP A 1 78 ? -2.301 -11.356 -3.556 1.00 0.00 78 ASP A N 4
ATOM 6118 C CA . ASP A 1 78 ? -0.907 -10.944 -3.447 1.00 0.00 78 ASP A CA 4
ATOM 6119 C C . ASP A 1 78 ? -0.501 -10.077 -4.635 1.00 0.00 78 ASP A C 4
ATOM 6120 O O . ASP A 1 78 ? -1.132 -10.117 -5.690 1.00 0.00 78 ASP A O 4
ATOM 6129 N N . GLY A 1 79 ? 0.557 -9.292 -4.454 1.00 0.00 79 GLY A N 4
ATOM 6130 C CA . GLY A 1 79 ? 1.028 -8.425 -5.518 1.00 0.00 79 GLY A CA 4
ATOM 6131 C C . GLY A 1 79 ? 1.537 -7.095 -5.000 1.00 0.00 79 GLY A C 4
ATOM 6132 O O . GLY A 1 79 ? 2.275 -7.046 -4.017 1.00 0.00 79 GLY A O 4
ATOM 6136 N N . ASN A 1 80 ? 1.144 -6.013 -5.664 1.00 0.00 80 ASN A N 4
ATOM 6137 C CA . ASN A 1 80 ? 1.568 -4.675 -5.266 1.00 0.00 80 ASN A CA 4
ATOM 6138 C C . ASN A 1 80 ? 0.400 -3.695 -5.322 1.00 0.00 80 ASN A C 4
ATOM 6139 O O . ASN A 1 80 ? -0.110 -3.382 -6.399 1.00 0.00 80 ASN A O 4
ATOM 6150 N N . TYR A 1 81 ? -0.018 -3.214 -4.157 1.00 0.00 81 TYR A N 4
ATOM 6151 C CA . TYR A 1 81 ? -1.126 -2.270 -4.073 1.00 0.00 81 TYR A CA 4
ATOM 6152 C C . TYR A 1 81 ? -0.632 -0.834 -4.221 1.00 0.00 81 TYR A C 4
ATOM 6153 O O . TYR A 1 81 ? 0.311 -0.417 -3.549 1.00 0.00 81 TYR A O 4
ATOM 6171 N N . THR A 1 82 ? -1.277 -0.082 -5.107 1.00 0.00 82 THR A N 4
ATOM 6172 C CA . THR A 1 82 ? -0.905 1.307 -5.345 1.00 0.00 82 THR A CA 4
ATOM 6173 C C . THR A 1 82 ? -2.030 2.254 -4.942 1.00 0.00 82 THR A C 4
ATOM 6174 O O . THR A 1 82 ? -3.174 2.089 -5.365 1.00 0.00 82 THR A O 4
ATOM 6185 N N . ILE A 1 83 ? -1.696 3.247 -4.125 1.00 0.00 83 ILE A N 4
ATOM 6186 C CA . ILE A 1 83 ? -2.678 4.222 -3.667 1.00 0.00 83 ILE A CA 4
ATOM 6187 C C . ILE A 1 83 ? -2.358 5.616 -4.197 1.00 0.00 83 ILE A C 4
ATOM 6188 O O . ILE A 1 83 ? -1.308 6.180 -3.891 1.00 0.00 83 ILE A O 4
ATOM 6204 N N . MET A 1 84 ? -3.270 6.166 -4.991 1.00 0.00 84 MET A N 4
ATOM 6205 C CA . MET A 1 84 ? -3.086 7.496 -5.560 1.00 0.00 84 MET A CA 4
ATOM 6206 C C . MET A 1 84 ? -3.877 8.538 -4.776 1.00 0.00 84 MET A C 4
ATOM 6207 O O . MET A 1 84 ? -4.950 8.248 -4.249 1.00 0.00 84 MET A O 4
ATOM 6221 N N . ALA A 1 85 ? -3.338 9.750 -4.702 1.00 0.00 85 ALA A N 4
ATOM 6222 C CA . ALA A 1 85 ? -3.995 10.835 -3.984 1.00 0.00 85 ALA A CA 4
ATOM 6223 C C . ALA A 1 85 ? -4.103 12.084 -4.853 1.00 0.00 85 ALA A C 4
ATOM 6224 O O . ALA A 1 85 ? -3.120 12.525 -5.447 1.00 0.00 85 ALA A O 4
ATOM 6231 N N . ALA A 1 86 ? -5.304 12.648 -4.924 1.00 0.00 86 ALA A N 4
ATOM 6232 C CA . ALA A 1 86 ? -5.540 13.846 -5.719 1.00 0.00 86 ALA A CA 4
ATOM 6233 C C . ALA A 1 86 ? -5.714 15.071 -4.829 1.00 0.00 86 ALA A C 4
ATOM 6234 O O . ALA A 1 86 ? -6.507 15.058 -3.888 1.00 0.00 86 ALA A O 4
ATOM 6241 N N . ASN A 1 87 ? -4.969 16.129 -5.131 1.00 0.00 87 ASN A N 4
ATOM 6242 C CA . ASN A 1 87 ? -5.041 17.362 -4.357 1.00 0.00 87 ASN A CA 4
ATOM 6243 C C . ASN A 1 87 ? -4.814 18.579 -5.248 1.00 0.00 87 ASN A C 4
ATOM 6244 O O . ASN A 1 87 ? -4.005 18.557 -6.176 1.00 0.00 87 ASN A O 4
ATOM 6255 N N . PRO A 1 88 ? -5.544 19.667 -4.962 1.00 0.00 88 PRO A N 4
ATOM 6256 C CA . PRO A 1 88 ? -5.439 20.914 -5.725 1.00 0.00 88 PRO A CA 4
ATOM 6257 C C . PRO A 1 88 ? -4.110 21.625 -5.495 1.00 0.00 88 PRO A C 4
ATOM 6258 O O . PRO A 1 88 ? -3.894 22.731 -5.989 1.00 0.00 88 PRO A O 4
ATOM 6269 N N . GLN A 1 89 ? -3.223 20.982 -4.742 1.00 0.00 89 GLN A N 4
ATOM 6270 C CA . GLN A 1 89 ? -1.915 21.555 -4.447 1.00 0.00 89 GLN A CA 4
ATOM 6271 C C . GLN A 1 89 ? -0.799 20.587 -4.826 1.00 0.00 89 GLN A C 4
ATOM 6272 O O . GLN A 1 89 ? 0.382 20.918 -4.731 1.00 0.00 89 GLN A O 4
ATOM 6286 N N . GLY A 1 90 ? -1.182 19.389 -5.256 1.00 0.00 90 GLY A N 4
ATOM 6287 C CA . GLY A 1 90 ? -0.202 18.391 -5.643 1.00 0.00 90 GLY A CA 4
ATOM 6288 C C . GLY A 1 90 ? -0.720 16.976 -5.481 1.00 0.00 90 GLY A C 4
ATOM 6289 O O . GLY A 1 90 ? -1.514 16.698 -4.582 1.00 0.00 90 GLY A O 4
ATOM 6293 N N . ARG A 1 91 ? -0.271 16.079 -6.353 1.00 0.00 91 ARG A N 4
ATOM 6294 C CA . ARG A 1 91 ? -0.696 14.686 -6.303 1.00 0.00 91 ARG A CA 4
ATOM 6295 C C . ARG A 1 91 ? 0.468 13.775 -5.926 1.00 0.00 91 ARG A C 4
ATOM 6296 O O . ARG A 1 91 ? 1.618 14.046 -6.271 1.00 0.00 91 ARG A O 4
ATOM 6317 N N . ILE A 1 92 ? 0.161 12.695 -5.216 1.00 0.00 92 ILE A N 4
ATOM 6318 C CA . ILE A 1 92 ? 1.182 11.744 -4.792 1.00 0.00 92 ILE A CA 4
ATOM 6319 C C . ILE A 1 92 ? 0.673 10.310 -4.892 1.00 0.00 92 ILE A C 4
ATOM 6320 O O . ILE A 1 92 ? -0.524 10.075 -5.053 1.00 0.00 92 ILE A O 4
ATOM 6336 N N . SER A 1 93 ? 1.591 9.354 -4.794 1.00 0.00 93 SER A N 4
ATOM 6337 C CA . SER A 1 93 ? 1.236 7.942 -4.875 1.00 0.00 93 SER A CA 4
ATOM 6338 C C . SER A 1 93 ? 2.173 7.096 -4.018 1.00 0.00 93 SER A C 4
ATOM 6339 O O . SER A 1 93 ? 3.305 7.493 -3.740 1.00 0.00 93 SER A O 4
ATOM 6347 N N . CYS A 1 94 ? 1.693 5.929 -3.603 1.00 0.00 94 CYS A N 4
ATOM 6348 C CA . CYS A 1 94 ? 2.486 5.026 -2.777 1.00 0.00 94 CYS A CA 4
ATOM 6349 C C . CYS A 1 94 ? 2.579 3.645 -3.416 1.00 0.00 94 CYS A C 4
ATOM 6350 O O . CYS A 1 94 ? 1.883 3.350 -4.389 1.00 0.00 94 CYS A O 4
ATOM 6358 N N . THR A 1 95 ? 3.444 2.800 -2.864 1.00 0.00 95 THR A N 4
ATOM 6359 C CA . THR A 1 95 ? 3.631 1.450 -3.382 1.00 0.00 95 THR A CA 4
ATOM 6360 C C . THR A 1 95 ? 3.718 0.434 -2.249 1.00 0.00 95 THR A C 4
ATOM 6361 O O . THR A 1 95 ? 4.630 0.485 -1.425 1.00 0.00 95 THR A O 4
ATOM 6372 N N . GLY A 1 96 ? 2.763 -0.491 -2.214 1.00 0.00 96 GLY A N 4
ATOM 6373 C CA . GLY A 1 96 ? 2.751 -1.506 -1.178 1.00 0.00 96 GLY A CA 4
ATOM 6374 C C . GLY A 1 96 ? 3.013 -2.896 -1.725 1.00 0.00 96 GLY A C 4
ATOM 6375 O O . GLY A 1 96 ? 2.859 -3.138 -2.922 1.00 0.00 96 GLY A O 4
ATOM 6379 N N . ARG A 1 97 ? 3.410 -3.811 -0.846 1.00 0.00 97 ARG A N 4
ATOM 6380 C CA . ARG A 1 97 ? 3.696 -5.182 -1.249 1.00 0.00 97 ARG A CA 4
ATOM 6381 C C . ARG A 1 97 ? 3.112 -6.176 -0.249 1.00 0.00 97 ARG A C 4
ATOM 6382 O O . ARG A 1 97 ? 3.217 -5.986 0.964 1.00 0.00 97 ARG A O 4
ATOM 6403 N N . LEU A 1 98 ? 2.496 -7.233 -0.765 1.00 0.00 98 LEU A N 4
ATOM 6404 C CA . LEU A 1 98 ? 1.894 -8.257 0.083 1.00 0.00 98 LEU A CA 4
ATOM 6405 C C . LEU A 1 98 ? 2.496 -9.628 -0.208 1.00 0.00 98 LEU A C 4
ATOM 6406 O O . LEU A 1 98 ? 2.836 -9.938 -1.349 1.00 0.00 98 LEU A O 4
ATOM 6422 N N . MET A 1 99 ? 2.623 -10.445 0.833 1.00 0.00 99 MET A N 4
ATOM 6423 C CA . MET A 1 99 ? 3.181 -11.785 0.688 1.00 0.00 99 MET A CA 4
ATOM 6424 C C . MET A 1 99 ? 2.266 -12.826 1.323 1.00 0.00 99 MET A C 4
ATOM 6425 O O . MET A 1 99 ? 1.989 -12.776 2.522 1.00 0.00 99 MET A O 4
ATOM 6439 N N . VAL A 1 100 ? 1.799 -13.771 0.512 1.00 0.00 100 VAL A N 4
ATOM 6440 C CA . VAL A 1 100 ? 0.915 -14.825 0.996 1.00 0.00 100 VAL A CA 4
ATOM 6441 C C . VAL A 1 100 ? 1.452 -16.204 0.627 1.00 0.00 100 VAL A C 4
ATOM 6442 O O . VAL A 1 100 ? 1.784 -16.462 -0.529 1.00 0.00 100 VAL A O 4
ATOM 6455 N N . GLN A 1 101 ? 1.534 -17.085 1.618 1.00 0.00 101 GLN A N 4
ATOM 6456 C CA . GLN A 1 101 ? 2.030 -18.438 1.398 1.00 0.00 101 GLN A CA 4
ATOM 6457 C C . GLN A 1 101 ? 0.876 -19.426 1.260 1.00 0.00 101 GLN A C 4
ATOM 6458 O O . GLN A 1 101 ? -0.098 -19.365 2.009 1.00 0.00 101 GLN A O 4
ATOM 6472 N N . ALA A 1 102 ? 0.994 -20.334 0.297 1.00 0.00 102 ALA A N 4
ATOM 6473 C CA . ALA A 1 102 ? -0.039 -21.336 0.062 1.00 0.00 102 ALA A CA 4
ATOM 6474 C C . ALA A 1 102 ? -0.067 -22.369 1.184 1.00 0.00 102 ALA A C 4
ATOM 6475 O O . ALA A 1 102 ? 0.861 -23.163 1.334 1.00 0.00 102 ALA A O 4
ATOM 6482 N N . VAL A 1 103 ? -1.139 -22.352 1.970 1.00 0.00 103 VAL A N 4
ATOM 6483 C CA . VAL A 1 103 ? -1.288 -23.287 3.079 1.00 0.00 103 VAL A CA 4
ATOM 6484 C C . VAL A 1 103 ? -2.558 -24.118 2.929 1.00 0.00 103 VAL A C 4
ATOM 6485 O O . VAL A 1 103 ? -2.575 -25.306 3.248 1.00 0.00 103 VAL A O 4
ATOM 6498 N N . ASN A 1 104 ? -3.619 -23.484 2.441 1.00 0.00 104 ASN A N 4
ATOM 6499 C CA . ASN A 1 104 ? -4.894 -24.166 2.249 1.00 0.00 104 ASN A CA 4
ATOM 6500 C C . ASN A 1 104 ? -4.986 -24.762 0.848 1.00 0.00 104 ASN A C 4
ATOM 6501 O O . ASN A 1 104 ? -5.507 -24.133 -0.073 1.00 0.00 104 ASN A O 4
ATOM 6512 N N . SER A 1 105 ? -4.478 -25.981 0.695 1.00 0.00 105 SER A N 4
ATOM 6513 C CA . SER A 1 105 ? -4.500 -26.662 -0.594 1.00 0.00 105 SER A CA 4
ATOM 6514 C C . SER A 1 105 ? -5.898 -27.186 -0.908 1.00 0.00 105 SER A C 4
ATOM 6515 O O . SER A 1 105 ? -6.531 -27.835 -0.076 1.00 0.00 105 SER A O 4
ATOM 6523 N N . GLY A 1 106 ? -6.373 -26.900 -2.116 1.00 0.00 106 GLY A N 4
ATOM 6524 C CA . GLY A 1 106 ? -7.693 -27.349 -2.520 1.00 0.00 106 GLY A CA 4
ATOM 6525 C C . GLY A 1 106 ? -7.922 -27.208 -4.012 1.00 0.00 106 GLY A C 4
ATOM 6526 O O . GLY A 1 106 ? -7.301 -26.382 -4.682 1.00 0.00 106 GLY A O 4
ATOM 6530 N N . PRO A 1 107 ? -8.832 -28.030 -4.555 1.00 0.00 107 PRO A N 4
ATOM 6531 C CA . PRO A 1 107 ? -9.161 -28.014 -5.983 1.00 0.00 107 PRO A CA 4
ATOM 6532 C C . PRO A 1 107 ? -9.915 -26.752 -6.389 1.00 0.00 107 PRO A C 4
ATOM 6533 O O .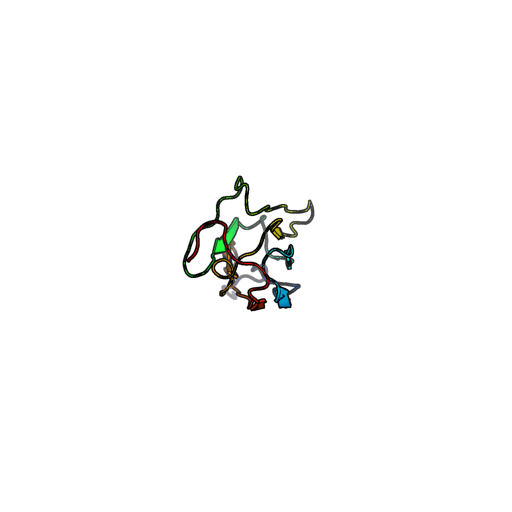 PRO A 1 107 ? -10.448 -26.036 -5.542 1.00 0.00 107 PRO A O 4
ATOM 6544 N N . SER A 1 108 ? -9.956 -26.486 -7.691 1.00 0.00 108 SER A N 4
ATOM 6545 C CA . SER A 1 108 ? -10.642 -25.309 -8.210 1.00 0.00 108 SER A CA 4
ATOM 6546 C C . SER A 1 108 ? -12.082 -25.256 -7.710 1.00 0.00 108 SER A C 4
ATOM 6547 O O . SER A 1 108 ? -12.538 -24.230 -7.204 1.00 0.00 108 SER A O 4
ATOM 6555 N N . SER A 1 109 ? -12.794 -26.368 -7.857 1.00 0.00 109 SER A N 4
ATOM 6556 C CA . SER A 1 109 ? -14.185 -26.449 -7.424 1.00 0.00 109 SER A CA 4
ATOM 6557 C C . SER A 1 109 ? -14.341 -25.930 -5.998 1.00 0.00 109 SER A C 4
ATOM 6558 O O . SER A 1 109 ? -13.577 -26.294 -5.106 1.00 0.00 109 SER A O 4
ATOM 6566 N N . GLY A 1 110 ? -15.338 -25.075 -5.792 1.00 0.00 110 GLY A N 4
ATOM 6567 C CA . GLY A 1 110 ? -15.578 -24.518 -4.474 1.00 0.00 110 GLY A CA 4
ATOM 6568 C C . GLY A 1 110 ? -15.330 -23.024 -4.421 1.00 0.00 110 GLY A C 4
ATOM 6569 O O . GLY A 1 110 ? -16.270 -22.235 -4.324 1.00 0.00 110 GLY A O 4
ATOM 6573 N N . GLY A 1 1 ? -1.691 19.672 -16.728 1.00 0.00 1 GLY A N 5
ATOM 6574 C CA . GLY A 1 1 ? -0.812 20.711 -16.223 1.00 0.00 1 GLY A CA 5
ATOM 6575 C C . GLY A 1 1 ? -0.709 20.699 -14.711 1.00 0.00 1 GLY A C 5
ATOM 6576 O O . GLY A 1 1 ? -1.616 20.232 -14.024 1.00 0.00 1 GLY A O 5
ATOM 6580 N N . SER A 1 2 ? 0.402 21.213 -14.192 1.00 0.00 2 SER A N 5
ATOM 6581 C CA . SER A 1 2 ? 0.623 21.255 -12.751 1.00 0.00 2 SER A CA 5
ATOM 6582 C C . SER A 1 2 ? 1.250 22.583 -12.336 1.00 0.00 2 SER A C 5
ATOM 6583 O O . SER A 1 2 ? 2.212 23.046 -12.949 1.00 0.00 2 SER A O 5
ATOM 6591 N N . SER A 1 3 ? 0.697 23.190 -11.291 1.00 0.00 3 SER A N 5
ATOM 6592 C CA . SER A 1 3 ? 1.199 24.467 -10.796 1.00 0.00 3 SER A CA 5
ATOM 6593 C C . SER A 1 3 ? 2.450 24.266 -9.946 1.00 0.00 3 SER A C 5
ATOM 6594 O O . SER A 1 3 ? 3.523 24.770 -10.273 1.00 0.00 3 SER A O 5
ATOM 6602 N N . GLY A 1 4 ? 2.302 23.525 -8.852 1.00 0.00 4 GLY A N 5
ATOM 6603 C CA . GLY A 1 4 ? 3.427 23.270 -7.971 1.00 0.00 4 GLY A CA 5
ATOM 6604 C C . GLY A 1 4 ? 3.546 24.304 -6.869 1.00 0.00 4 GLY A C 5
ATOM 6605 O O . GLY A 1 4 ? 4.555 25.003 -6.771 1.00 0.00 4 GLY A O 5
ATOM 6609 N N . SER A 1 5 ? 2.514 24.403 -6.038 1.00 0.00 5 SER A N 5
ATOM 6610 C CA . SER A 1 5 ? 2.505 25.364 -4.941 1.00 0.00 5 SER A CA 5
ATOM 6611 C C . SER A 1 5 ? 2.825 24.678 -3.616 1.00 0.00 5 SER A C 5
ATOM 6612 O O . SER A 1 5 ? 2.672 23.464 -3.480 1.00 0.00 5 SER A O 5
ATOM 6620 N N . SER A 1 6 ? 3.271 25.465 -2.642 1.00 0.00 6 SER A N 5
ATOM 6621 C CA . SER A 1 6 ? 3.618 24.934 -1.329 1.00 0.00 6 SER A CA 5
ATOM 6622 C C . SER A 1 6 ? 2.368 24.480 -0.580 1.00 0.00 6 SER A C 5
ATOM 6623 O O . SER A 1 6 ? 1.542 25.297 -0.176 1.00 0.00 6 SER A O 5
ATOM 6631 N N . GLY A 1 7 ? 2.238 23.170 -0.398 1.00 0.00 7 GLY A N 5
ATOM 6632 C CA . GLY A 1 7 ? 1.088 22.629 0.302 1.00 0.00 7 GLY A CA 5
ATOM 6633 C C . GLY A 1 7 ? 0.529 21.390 -0.371 1.00 0.00 7 GLY A C 5
ATOM 6634 O O . GLY A 1 7 ? -0.677 21.148 -0.337 1.00 0.00 7 GLY A O 5
ATOM 6638 N N . ALA A 1 8 ? 1.408 20.605 -0.985 1.00 0.00 8 ALA A N 5
ATOM 6639 C CA . ALA A 1 8 ? 0.996 19.386 -1.669 1.00 0.00 8 ALA A CA 5
ATOM 6640 C C . ALA A 1 8 ? 0.871 18.223 -0.690 1.00 0.00 8 ALA A C 5
ATOM 6641 O O . ALA A 1 8 ? 1.362 18.275 0.439 1.00 0.00 8 ALA A O 5
ATOM 6648 N N . PRO A 1 9 ? 0.199 17.149 -1.128 1.00 0.00 9 PRO A N 5
ATOM 6649 C CA . PRO A 1 9 ? -0.007 15.953 -0.305 1.00 0.00 9 PRO A CA 5
ATOM 6650 C C . PRO A 1 9 ? 1.285 15.175 -0.082 1.00 0.00 9 PRO A C 5
ATOM 6651 O O . PRO A 1 9 ? 2.123 15.072 -0.978 1.00 0.00 9 PRO A O 5
ATOM 6662 N N . PHE A 1 10 ? 1.441 14.627 1.119 1.00 0.00 10 PHE A N 5
ATOM 6663 C CA . PHE A 1 10 ? 2.632 13.858 1.461 1.00 0.00 10 PHE A CA 5
ATOM 6664 C C . PHE A 1 10 ? 2.279 12.684 2.369 1.00 0.00 10 PHE A C 5
ATOM 6665 O O . PHE A 1 10 ? 1.595 12.849 3.379 1.00 0.00 10 PHE A O 5
ATOM 6682 N N . PHE A 1 11 ? 2.750 11.497 2.001 1.00 0.00 11 PHE A N 5
ATOM 6683 C CA . PHE A 1 11 ? 2.483 10.294 2.781 1.00 0.00 11 PHE A CA 5
ATOM 6684 C C . PHE A 1 11 ? 3.172 10.363 4.141 1.00 0.00 11 PHE A C 5
ATOM 6685 O O . PHE A 1 11 ? 4.395 10.268 4.233 1.00 0.00 11 PHE A O 5
ATOM 6702 N N . GLU A 1 12 ? 2.377 10.530 5.192 1.00 0.00 12 GLU A N 5
ATOM 6703 C CA . GLU A 1 12 ? 2.910 10.614 6.547 1.00 0.00 12 GLU A CA 5
ATOM 6704 C C . GLU A 1 12 ? 3.293 9.232 7.067 1.00 0.00 12 GLU A C 5
ATOM 6705 O O . GLU A 1 12 ? 4.329 9.064 7.709 1.00 0.00 12 GLU A O 5
ATOM 6717 N N . MET A 1 13 ? 2.448 8.245 6.786 1.00 0.00 13 MET A N 5
ATOM 6718 C CA . MET A 1 13 ? 2.698 6.877 7.225 1.00 0.00 13 MET A CA 5
ATOM 6719 C C . MET A 1 13 ? 2.594 5.903 6.056 1.00 0.00 13 MET A C 5
ATOM 6720 O O . MET A 1 13 ? 1.582 5.221 5.891 1.00 0.00 13 MET A O 5
ATOM 6734 N N . LYS A 1 14 ? 3.646 5.844 5.246 1.00 0.00 14 LYS A N 5
ATOM 6735 C CA . LYS A 1 14 ? 3.674 4.953 4.092 1.00 0.00 14 LYS A CA 5
ATOM 6736 C C . LYS A 1 14 ? 3.255 3.540 4.485 1.00 0.00 14 LYS A C 5
ATOM 6737 O O . LYS A 1 14 ? 3.494 3.101 5.611 1.00 0.00 14 LYS A O 5
ATOM 6756 N N . LEU A 1 15 ? 2.630 2.832 3.551 1.00 0.00 15 LEU A N 5
ATOM 6757 C CA . LEU A 1 15 ? 2.180 1.467 3.799 1.00 0.00 15 LEU A CA 5
ATOM 6758 C C . LEU A 1 15 ? 3.316 0.608 4.344 1.00 0.00 15 LEU A C 5
ATOM 6759 O O . LEU A 1 15 ? 4.476 0.784 3.970 1.00 0.00 15 LEU A O 5
ATOM 6775 N N . LYS A 1 16 ? 2.976 -0.323 5.229 1.00 0.00 16 LYS A N 5
ATOM 6776 C CA . LYS A 1 16 ? 3.967 -1.212 5.824 1.00 0.00 16 LYS A CA 5
ATOM 6777 C C . LYS A 1 16 ? 3.914 -2.593 5.180 1.00 0.00 16 LYS A C 5
ATOM 6778 O O . LYS A 1 16 ? 2.870 -3.020 4.686 1.00 0.00 16 LYS A O 5
ATOM 6797 N N . HIS A 1 17 ? 5.047 -3.290 5.191 1.00 0.00 17 HIS A N 5
ATOM 6798 C CA . HIS A 1 17 ? 5.128 -4.625 4.609 1.00 0.00 17 HIS A CA 5
ATOM 6799 C C . HIS A 1 17 ? 4.737 -5.688 5.631 1.00 0.00 17 HIS A C 5
ATOM 6800 O O . HIS A 1 17 ? 5.360 -5.807 6.687 1.00 0.00 17 HIS A O 5
ATOM 6814 N N . TYR A 1 18 ? 3.702 -6.456 5.312 1.00 0.00 18 TYR A N 5
ATOM 6815 C CA . TYR A 1 18 ? 3.226 -7.507 6.203 1.00 0.00 18 TYR A CA 5
ATOM 6816 C C . TYR A 1 18 ? 3.275 -8.868 5.516 1.00 0.00 18 TYR A C 5
ATOM 6817 O O . TYR A 1 18 ? 2.894 -9.005 4.354 1.00 0.00 18 TYR A O 5
ATOM 6835 N N . LYS A 1 19 ? 3.746 -9.875 6.245 1.00 0.00 19 LYS A N 5
ATOM 6836 C CA . LYS A 1 19 ? 3.844 -11.228 5.709 1.00 0.00 19 LYS A CA 5
ATOM 6837 C C . LYS A 1 19 ? 2.908 -12.176 6.452 1.00 0.00 19 LYS A C 5
ATOM 6838 O O . LYS A 1 19 ? 3.000 -12.325 7.671 1.00 0.00 19 LYS A O 5
ATOM 6857 N N . ILE A 1 20 ? 2.010 -12.815 5.711 1.00 0.00 20 ILE A N 5
ATOM 6858 C CA . ILE A 1 20 ? 1.060 -13.751 6.300 1.00 0.00 20 ILE A CA 5
ATOM 6859 C C . ILE A 1 20 ? 0.838 -14.955 5.390 1.00 0.00 20 ILE A C 5
ATOM 6860 O O . ILE A 1 20 ? 1.399 -15.032 4.297 1.00 0.00 20 ILE A O 5
ATOM 6876 N N . PHE A 1 21 ? 0.015 -15.892 5.849 1.00 0.00 21 PHE A N 5
ATOM 6877 C CA . PHE A 1 21 ? -0.282 -17.092 5.076 1.00 0.00 21 PHE A CA 5
ATOM 6878 C C . PHE A 1 21 ? -1.675 -17.010 4.458 1.00 0.00 21 PHE A C 5
ATOM 6879 O O . PHE A 1 21 ? -2.605 -16.481 5.066 1.00 0.00 21 PHE A O 5
ATOM 6896 N N . GLU A 1 22 ? -1.809 -17.536 3.244 1.00 0.00 22 GLU A N 5
ATOM 6897 C CA . GLU A 1 22 ? -3.088 -17.521 2.543 1.00 0.00 22 GLU A CA 5
ATOM 6898 C C . GLU A 1 22 ? -4.235 -17.845 3.496 1.00 0.00 22 GLU A C 5
ATOM 6899 O O . GLU A 1 22 ? -4.234 -18.883 4.156 1.00 0.00 22 GLU A O 5
ATOM 6911 N N . GLY A 1 23 ? -5.213 -16.947 3.561 1.00 0.00 23 GLY A N 5
ATOM 6912 C CA . GLY A 1 23 ? -6.353 -17.154 4.436 1.00 0.00 23 GLY A CA 5
ATOM 6913 C C . GLY A 1 23 ? -6.347 -16.217 5.627 1.00 0.00 23 GLY A C 5
ATOM 6914 O O . GLY A 1 23 ? -7.393 -15.712 6.033 1.00 0.00 23 GLY A O 5
ATOM 6918 N N . MET A 1 24 ? -5.166 -15.987 6.191 1.00 0.00 24 MET A N 5
ATOM 6919 C CA . MET A 1 24 ? -5.029 -15.105 7.344 1.00 0.00 24 MET A CA 5
ATOM 6920 C C . MET A 1 24 ? -5.378 -13.667 6.974 1.00 0.00 24 MET A C 5
ATOM 6921 O O . MET A 1 24 ? -5.023 -13.173 5.903 1.00 0.00 24 MET A O 5
ATOM 6935 N N . PRO A 1 25 ? -6.090 -12.979 7.878 1.00 0.00 25 PRO A N 5
ATOM 6936 C CA . PRO A 1 25 ? -6.503 -11.588 7.668 1.00 0.00 25 PRO A CA 5
ATOM 6937 C C . PRO A 1 25 ? -5.325 -10.620 7.714 1.00 0.00 25 PRO A C 5
ATOM 6938 O O . PRO A 1 25 ? -4.312 -10.890 8.360 1.00 0.00 25 PRO A O 5
ATOM 6949 N N . VAL A 1 26 ? -5.464 -9.492 7.026 1.00 0.00 26 VAL A N 5
ATOM 6950 C CA . VAL A 1 26 ? -4.412 -8.483 6.990 1.00 0.00 26 VAL A CA 5
ATOM 6951 C C . VAL A 1 26 ? -4.994 -7.078 7.100 1.00 0.00 26 VAL A C 5
ATOM 6952 O O . VAL A 1 26 ? -6.177 -6.861 6.835 1.00 0.00 26 VAL A O 5
ATOM 6965 N N . THR A 1 27 ? -4.154 -6.125 7.492 1.00 0.00 27 THR A N 5
ATOM 6966 C CA . THR A 1 27 ? -4.584 -4.740 7.638 1.00 0.00 27 THR A CA 5
ATOM 6967 C C . THR A 1 27 ? -3.538 -3.779 7.085 1.00 0.00 27 THR A C 5
ATOM 6968 O O . THR A 1 27 ? -2.336 -3.996 7.241 1.00 0.00 27 THR A O 5
ATOM 6979 N N . PHE A 1 28 ? -4.003 -2.714 6.439 1.00 0.00 28 PHE A N 5
ATOM 6980 C CA . PHE A 1 28 ? -3.107 -1.719 5.862 1.00 0.00 28 PHE A CA 5
ATOM 6981 C C . PHE A 1 28 ? -3.541 -0.308 6.248 1.00 0.00 28 PHE A C 5
ATOM 6982 O O . PHE A 1 28 ? -4.533 0.212 5.734 1.00 0.00 28 PHE A O 5
ATOM 6999 N N . THR A 1 29 ? -2.793 0.308 7.157 1.00 0.00 29 THR A N 5
ATOM 7000 C CA . THR A 1 29 ? -3.100 1.658 7.614 1.00 0.00 29 THR A CA 5
ATOM 7001 C C . THR A 1 29 ? -2.116 2.670 7.039 1.00 0.00 29 THR A C 5
ATOM 7002 O O . THR A 1 29 ? -0.918 2.400 6.944 1.00 0.00 29 THR A O 5
ATOM 7013 N N . CYS A 1 30 ? -2.627 3.835 6.659 1.00 0.00 30 CYS A N 5
ATOM 7014 C CA . CYS A 1 30 ? -1.792 4.889 6.094 1.00 0.00 30 CYS A CA 5
ATOM 7015 C C . CYS A 1 30 ? -2.429 6.259 6.303 1.00 0.00 30 CYS A C 5
ATOM 7016 O O . CYS A 1 30 ? -3.645 6.414 6.188 1.00 0.00 30 CYS A O 5
ATOM 7024 N N . ARG A 1 31 ? -1.600 7.250 6.614 1.00 0.00 31 ARG A N 5
ATOM 7025 C CA . ARG A 1 31 ? -2.082 8.607 6.843 1.00 0.00 31 ARG A CA 5
ATOM 7026 C C . ARG A 1 31 ? -1.626 9.542 5.726 1.00 0.00 31 ARG A C 5
ATOM 7027 O O . ARG A 1 31 ? -0.447 9.882 5.630 1.00 0.00 31 ARG A O 5
ATOM 7048 N N . VAL A 1 32 ? -2.568 9.953 4.884 1.00 0.00 32 VAL A N 5
ATOM 7049 C CA . VAL A 1 32 ? -2.264 10.849 3.774 1.00 0.00 32 VAL A CA 5
ATOM 7050 C C . VAL A 1 32 ? -2.469 12.306 4.172 1.00 0.00 32 VAL A C 5
ATOM 7051 O O . VAL A 1 32 ? -3.464 12.651 4.809 1.00 0.00 32 VAL A O 5
ATOM 7064 N N . ALA A 1 33 ? -1.523 13.157 3.791 1.00 0.00 33 ALA A N 5
ATOM 7065 C CA . ALA A 1 33 ? -1.601 14.578 4.105 1.00 0.00 33 ALA A CA 5
ATOM 7066 C C . ALA A 1 33 ? -2.049 15.385 2.892 1.00 0.00 33 ALA A C 5
ATOM 7067 O O . ALA A 1 33 ? -2.140 14.859 1.783 1.00 0.00 33 ALA A O 5
ATOM 7074 N N . GLY A 1 34 ? -2.330 16.666 3.110 1.00 0.00 34 GLY A N 5
ATOM 7075 C CA . GLY A 1 34 ? -2.767 17.525 2.024 1.00 0.00 34 GLY A CA 5
ATOM 7076 C C . GLY A 1 34 ? -4.208 17.968 2.179 1.00 0.00 34 GLY A C 5
ATOM 7077 O O . GLY A 1 34 ? -5.068 17.180 2.568 1.00 0.00 34 GLY A O 5
ATOM 7081 N N . ASN A 1 35 ? -4.471 19.235 1.876 1.00 0.00 35 ASN A N 5
ATOM 7082 C CA . ASN A 1 35 ? -5.819 19.783 1.987 1.00 0.00 35 ASN A CA 5
ATOM 7083 C C . ASN A 1 35 ? -6.173 20.609 0.753 1.00 0.00 35 ASN A C 5
ATOM 7084 O O . ASN A 1 35 ? -5.309 21.189 0.095 1.00 0.00 35 ASN A O 5
ATOM 7095 N N . PRO A 1 36 ? -7.474 20.664 0.432 1.00 0.00 36 PRO A N 5
ATOM 7096 C CA . PRO A 1 36 ? -8.511 19.977 1.208 1.00 0.00 36 PRO A CA 5
ATOM 7097 C C . PRO A 1 36 ? -8.438 18.462 1.058 1.00 0.00 36 PRO A C 5
ATOM 7098 O O . PRO A 1 36 ? -7.613 17.940 0.308 1.00 0.00 36 PRO A O 5
ATOM 7109 N N . LYS A 1 37 ? -9.307 17.759 1.777 1.00 0.00 37 LYS A N 5
ATOM 7110 C CA . LYS A 1 37 ? -9.343 16.302 1.723 1.00 0.00 37 LYS A CA 5
ATOM 7111 C C . LYS A 1 37 ? -9.141 15.805 0.295 1.00 0.00 37 LYS A C 5
ATOM 7112 O O . LYS A 1 37 ? -10.020 15.921 -0.559 1.00 0.00 37 LYS A O 5
ATOM 7131 N N . PRO A 1 38 ? -7.956 15.236 0.028 1.00 0.00 38 PRO A N 5
ATOM 7132 C CA . PRO A 1 38 ? -7.611 14.708 -1.295 1.00 0.00 38 PRO A CA 5
ATOM 7133 C C . PRO A 1 38 ? -8.403 13.452 -1.642 1.00 0.00 38 PRO A C 5
ATOM 7134 O O . PRO A 1 38 ? -8.883 12.744 -0.757 1.00 0.00 38 PRO A O 5
ATOM 7145 N N . LYS A 1 39 ? -8.535 13.180 -2.936 1.00 0.00 39 LYS A N 5
ATOM 7146 C CA . LYS A 1 39 ? -9.267 12.008 -3.401 1.00 0.00 39 LYS A CA 5
ATOM 7147 C C . LYS A 1 39 ? -8.367 10.776 -3.419 1.00 0.00 39 LYS A C 5
ATOM 7148 O O . LYS A 1 39 ? -7.491 10.649 -4.275 1.00 0.00 39 LYS A O 5
ATOM 7167 N N . ILE A 1 40 ? -8.590 9.872 -2.472 1.00 0.00 40 ILE A N 5
ATOM 7168 C CA . ILE A 1 40 ? -7.800 8.650 -2.382 1.00 0.00 40 ILE A CA 5
ATOM 7169 C C . ILE A 1 40 ? -8.372 7.558 -3.281 1.00 0.00 40 ILE A C 5
ATOM 7170 O O . ILE A 1 40 ? -9.587 7.461 -3.460 1.00 0.00 40 ILE A O 5
ATOM 7186 N N . TYR A 1 41 ? -7.490 6.739 -3.842 1.00 0.00 41 TYR A N 5
ATOM 7187 C CA . TYR A 1 41 ? -7.907 5.654 -4.722 1.00 0.00 41 TYR A CA 5
ATOM 7188 C C . TYR A 1 41 ? -7.004 4.436 -4.552 1.00 0.00 41 TYR A C 5
ATOM 7189 O O . TYR A 1 41 ? -5.793 4.515 -4.756 1.00 0.00 41 TYR A O 5
ATOM 7207 N N . TRP A 1 42 ? -7.603 3.312 -4.177 1.00 0.00 42 TRP A N 5
ATOM 7208 C CA . TRP A 1 42 ? -6.854 2.076 -3.979 1.00 0.00 42 TRP A CA 5
ATOM 7209 C C . TRP A 1 42 ? -6.903 1.204 -5.228 1.00 0.00 42 TRP A C 5
ATOM 7210 O O . TRP A 1 42 ? -7.981 0.848 -5.706 1.00 0.00 42 TRP A O 5
ATOM 7231 N N . PHE A 1 43 ? -5.731 0.862 -5.753 1.00 0.00 43 PHE A N 5
ATOM 7232 C CA . PHE A 1 43 ? -5.642 0.030 -6.948 1.00 0.00 43 PHE A CA 5
ATOM 7233 C C . PHE A 1 43 ? -4.970 -1.303 -6.634 1.00 0.00 43 PHE A C 5
ATOM 7234 O O . PHE A 1 43 ? -4.146 -1.397 -5.724 1.00 0.00 43 PHE A O 5
ATOM 7251 N N . LYS A 1 44 ? -5.327 -2.332 -7.394 1.00 0.00 44 LYS A N 5
ATOM 7252 C CA . LYS A 1 44 ? -4.759 -3.661 -7.200 1.00 0.00 44 LYS A CA 5
ATOM 7253 C C . LYS A 1 44 ? -4.293 -4.253 -8.526 1.00 0.00 44 LYS A C 5
ATOM 7254 O O . LYS A 1 44 ? -5.046 -4.287 -9.500 1.00 0.00 44 LYS A O 5
ATOM 7273 N N . ASP A 1 45 ? -3.050 -4.719 -8.556 1.00 0.00 45 ASP A N 5
ATOM 7274 C CA . ASP A 1 45 ? -2.485 -5.313 -9.763 1.00 0.00 45 ASP A CA 5
ATOM 7275 C C . ASP A 1 45 ? -3.002 -4.604 -11.010 1.00 0.00 45 ASP A C 5
ATOM 7276 O O . ASP A 1 45 ? -3.213 -5.228 -12.049 1.00 0.00 45 ASP A O 5
ATOM 7285 N N . GLY A 1 46 ? -3.206 -3.294 -10.900 1.00 0.00 46 GLY A N 5
ATOM 7286 C CA . GLY A 1 46 ? -3.698 -2.523 -12.026 1.00 0.00 46 GLY A CA 5
ATOM 7287 C C . GLY A 1 46 ? -5.205 -2.610 -12.174 1.00 0.00 46 GLY A C 5
ATOM 7288 O O . GLY A 1 46 ? -5.716 -2.831 -13.272 1.00 0.00 46 GLY A O 5
ATOM 7292 N N . LYS A 1 47 ? -5.918 -2.436 -11.066 1.00 0.00 47 LYS A N 5
ATOM 7293 C CA . LYS A 1 47 ? -7.374 -2.496 -11.076 1.00 0.00 47 LYS A CA 5
ATOM 7294 C C . LYS A 1 47 ? -7.967 -1.496 -10.089 1.00 0.00 47 LYS A C 5
ATOM 7295 O O . LYS A 1 47 ? -7.244 -0.882 -9.305 1.00 0.00 47 LYS A O 5
ATOM 7314 N N . GLN A 1 48 ? -9.286 -1.339 -10.133 1.00 0.00 48 GLN A N 5
ATOM 7315 C CA . GLN A 1 48 ? -9.975 -0.413 -9.241 1.00 0.00 48 GLN A CA 5
ATOM 7316 C C . GLN A 1 48 ? -10.530 -1.143 -8.022 1.00 0.00 48 GLN A C 5
ATOM 7317 O O . GLN A 1 48 ? -10.921 -2.307 -8.109 1.00 0.00 48 GLN A O 5
ATOM 7331 N N . ILE A 1 49 ? -10.560 -0.452 -6.888 1.00 0.00 49 ILE A N 5
ATOM 7332 C CA . ILE A 1 49 ? -11.068 -1.035 -5.652 1.00 0.00 49 ILE A CA 5
ATOM 7333 C C . ILE A 1 49 ? -12.237 -0.224 -5.102 1.00 0.00 49 ILE A C 5
ATOM 7334 O O . ILE A 1 49 ? -12.106 0.970 -4.836 1.00 0.00 49 ILE A O 5
ATOM 7350 N N . SER A 1 50 ? -13.379 -0.883 -4.931 1.00 0.00 50 SER A N 5
ATOM 7351 C CA . SER A 1 50 ? -14.572 -0.223 -4.414 1.00 0.00 50 SER A CA 5
ATOM 7352 C C . SER A 1 50 ? -14.542 -0.164 -2.890 1.00 0.00 50 SER A C 5
ATOM 7353 O O . SER A 1 50 ? -14.086 -1.089 -2.216 1.00 0.00 50 SER A O 5
ATOM 7361 N N . PRO A 1 51 ? -15.040 0.949 -2.331 1.00 0.00 51 PRO A N 5
ATOM 7362 C CA . PRO A 1 51 ? -15.083 1.156 -0.881 1.00 0.00 51 PRO A CA 5
ATOM 7363 C C . PRO A 1 51 ? -16.093 0.243 -0.194 1.00 0.00 51 PRO A C 5
ATOM 7364 O O . PRO A 1 51 ? -15.797 -0.363 0.836 1.00 0.00 51 PRO A O 5
ATOM 7375 N N . LYS A 1 52 ? -17.286 0.148 -0.772 1.00 0.00 52 LYS A N 5
ATOM 7376 C CA . LYS A 1 52 ? -18.340 -0.693 -0.217 1.00 0.00 52 LYS A CA 5
ATOM 7377 C C . LYS A 1 52 ? -18.206 -2.130 -0.711 1.00 0.00 52 LYS A C 5
ATOM 7378 O O . LYS A 1 52 ? -19.192 -2.862 -0.794 1.00 0.00 52 LYS A O 5
ATOM 7397 N N . SER A 1 53 ? -16.980 -2.527 -1.036 1.00 0.00 53 SER A N 5
ATOM 7398 C CA . SER A 1 53 ? -16.718 -3.876 -1.524 1.00 0.00 53 SER A CA 5
ATOM 7399 C C . SER A 1 53 ? -16.794 -4.890 -0.387 1.00 0.00 53 SER A C 5
ATOM 7400 O O . SER A 1 53 ? -16.392 -4.605 0.741 1.00 0.00 53 SER A O 5
ATOM 7408 N N . ASP A 1 54 ? -17.313 -6.074 -0.692 1.00 0.00 54 ASP A N 5
ATOM 7409 C CA . ASP A 1 54 ? -17.442 -7.132 0.304 1.00 0.00 54 ASP A CA 5
ATOM 7410 C C . ASP A 1 54 ? -16.074 -7.691 0.682 1.00 0.00 54 ASP A C 5
ATOM 7411 O O . ASP A 1 54 ? -15.793 -7.930 1.857 1.00 0.00 54 ASP A O 5
ATOM 7420 N N . HIS A 1 55 ? -15.227 -7.899 -0.321 1.00 0.00 55 HIS A N 5
ATOM 7421 C CA . HIS A 1 55 ? -13.888 -8.431 -0.093 1.00 0.00 55 HIS A CA 5
ATOM 7422 C C . HIS A 1 55 ? -13.051 -7.460 0.734 1.00 0.00 55 HIS A C 5
ATOM 7423 O O . HIS A 1 55 ? -12.718 -7.738 1.887 1.00 0.00 55 HIS A O 5
ATOM 7437 N N . TYR A 1 56 ? -12.714 -6.322 0.139 1.00 0.00 56 TYR A N 5
ATOM 7438 C CA . TYR A 1 56 ? -11.913 -5.311 0.820 1.00 0.00 56 TYR A CA 5
ATOM 7439 C C . TYR A 1 56 ? -12.803 -4.326 1.572 1.00 0.00 56 TYR A C 5
ATOM 7440 O O . TYR A 1 56 ? -13.768 -3.797 1.020 1.00 0.00 56 TYR A O 5
ATOM 7458 N N . THR A 1 57 ? -12.470 -4.084 2.836 1.00 0.00 57 THR A N 5
ATOM 7459 C CA . THR A 1 57 ? -13.238 -3.163 3.665 1.00 0.00 57 THR A CA 5
ATOM 7460 C C . THR A 1 57 ? -12.433 -1.908 3.982 1.00 0.00 57 THR A C 5
ATOM 7461 O O . THR A 1 57 ? -11.595 -1.908 4.885 1.00 0.00 57 THR A O 5
ATOM 7472 N N . ILE A 1 58 ? -12.694 -0.839 3.237 1.00 0.00 58 ILE A N 5
ATOM 7473 C CA . ILE A 1 58 ? -11.995 0.423 3.441 1.00 0.00 58 ILE A CA 5
ATOM 7474 C C . ILE A 1 58 ? -12.719 1.294 4.461 1.00 0.00 58 ILE A C 5
ATOM 7475 O O . ILE A 1 58 ? -13.901 1.598 4.304 1.00 0.00 58 ILE A O 5
ATOM 7491 N N . GLN A 1 59 ? -12.002 1.693 5.506 1.00 0.00 59 GLN A N 5
ATOM 7492 C CA . GLN A 1 59 ? -12.577 2.530 6.552 1.00 0.00 59 GLN A CA 5
ATOM 7493 C C . GLN A 1 59 ? -11.743 3.790 6.761 1.00 0.00 59 GLN A C 5
ATOM 7494 O O . GLN A 1 59 ? -10.609 3.725 7.236 1.00 0.00 59 GLN A O 5
ATOM 7508 N N . ARG A 1 60 ? -12.312 4.937 6.402 1.00 0.00 60 ARG A N 5
ATOM 7509 C CA . ARG A 1 60 ? -11.620 6.212 6.548 1.00 0.00 60 ARG A CA 5
ATOM 7510 C C . ARG A 1 60 ? -12.042 6.914 7.835 1.00 0.00 60 ARG A C 5
ATOM 7511 O O . ARG A 1 60 ? -13.230 7.002 8.146 1.00 0.00 60 ARG A O 5
ATOM 7532 N N . ASP A 1 61 ? -11.061 7.413 8.579 1.00 0.00 61 ASP A N 5
ATOM 7533 C CA . ASP A 1 61 ? -11.329 8.109 9.832 1.00 0.00 61 ASP A CA 5
ATOM 7534 C C . ASP A 1 61 ? -11.356 9.619 9.621 1.00 0.00 61 ASP A C 5
ATOM 7535 O O . ASP A 1 61 ? -10.766 10.134 8.670 1.00 0.00 61 ASP A O 5
ATOM 7544 N N . LEU A 1 62 ? -12.046 10.324 10.511 1.00 0.00 62 LEU A N 5
ATOM 7545 C CA . LEU A 1 62 ? -12.151 11.776 10.422 1.00 0.00 62 LEU A CA 5
ATOM 7546 C C . LEU A 1 62 ? -10.770 12.424 10.434 1.00 0.00 62 LEU A C 5
ATOM 7547 O O . LEU A 1 62 ? -10.583 13.520 9.905 1.00 0.00 62 LEU A O 5
ATOM 7563 N N . ASP A 1 63 ? -9.806 11.738 11.038 1.00 0.00 63 ASP A N 5
ATOM 7564 C CA . ASP A 1 63 ? -8.441 12.245 11.116 1.00 0.00 63 ASP A CA 5
ATOM 7565 C C . ASP A 1 63 ? -7.759 12.180 9.753 1.00 0.00 63 ASP A C 5
ATOM 7566 O O . ASP A 1 63 ? -6.652 12.688 9.576 1.00 0.00 63 ASP A O 5
ATOM 7575 N N . GLY A 1 64 ? -8.426 11.549 8.792 1.00 0.00 64 GLY A N 5
ATOM 7576 C CA . GLY A 1 64 ? -7.868 11.427 7.458 1.00 0.00 64 GLY A CA 5
ATOM 7577 C C . GLY A 1 64 ? -6.919 10.252 7.331 1.00 0.00 64 GLY A C 5
ATOM 7578 O O . GLY A 1 64 ? -6.034 10.248 6.474 1.00 0.00 64 GLY A O 5
ATOM 7582 N N . THR A 1 65 ? -7.100 9.252 8.188 1.00 0.00 65 THR A N 5
ATOM 7583 C CA . THR A 1 65 ? -6.251 8.068 8.171 1.00 0.00 65 THR A CA 5
ATOM 7584 C C . THR A 1 65 ? -6.939 6.908 7.460 1.00 0.00 65 THR A C 5
ATOM 7585 O O . THR A 1 65 ? -7.814 6.252 8.026 1.00 0.00 65 THR A O 5
ATOM 7596 N N . CYS A 1 66 ? -6.539 6.660 6.218 1.00 0.00 66 CYS A N 5
ATOM 7597 C CA . CYS A 1 66 ? -7.118 5.579 5.429 1.00 0.00 66 CYS A CA 5
ATOM 7598 C C . CYS A 1 66 ? -6.739 4.220 6.009 1.00 0.00 66 CYS A C 5
ATOM 7599 O O . CYS A 1 66 ? -5.670 4.061 6.598 1.00 0.00 66 CYS A O 5
ATOM 7607 N N . SER A 1 67 ? -7.624 3.242 5.839 1.00 0.00 67 SER A N 5
ATOM 7608 C CA . SER A 1 67 ? -7.385 1.898 6.350 1.00 0.00 67 SER A CA 5
ATOM 7609 C C . SER A 1 67 ? -7.980 0.848 5.417 1.00 0.00 67 SER A C 5
ATOM 7610 O O . SER A 1 67 ? -8.973 1.099 4.733 1.00 0.00 67 SER A O 5
ATOM 7618 N N . LEU A 1 68 ? -7.365 -0.330 5.393 1.00 0.00 68 LEU A N 5
ATOM 7619 C CA . LEU A 1 68 ? -7.832 -1.420 4.544 1.00 0.00 68 LEU A CA 5
ATOM 7620 C C . LEU A 1 68 ? -7.795 -2.748 5.293 1.00 0.00 68 LEU A C 5
ATOM 7621 O O . LEU A 1 68 ? -6.794 -3.090 5.922 1.00 0.00 68 LEU A O 5
ATOM 7637 N N . HIS A 1 69 ? -8.892 -3.494 5.218 1.00 0.00 69 HIS A N 5
ATOM 7638 C CA . HIS A 1 69 ? -8.984 -4.787 5.887 1.00 0.00 69 HIS A CA 5
ATOM 7639 C C . HIS A 1 69 ? -9.343 -5.889 4.894 1.00 0.00 69 HIS A C 5
ATOM 7640 O O . HIS A 1 69 ? -10.012 -5.641 3.890 1.00 0.00 69 HIS A O 5
ATOM 7654 N N . THR A 1 70 ? -8.893 -7.106 5.180 1.00 0.00 70 THR A N 5
ATOM 7655 C CA . THR A 1 70 ? -9.164 -8.245 4.311 1.00 0.00 70 THR A CA 5
ATOM 7656 C C . THR A 1 70 ? -9.389 -9.515 5.124 1.00 0.00 70 THR A C 5
ATOM 7657 O O . THR A 1 70 ? -8.444 -10.103 5.650 1.00 0.00 70 THR A O 5
ATOM 7668 N N . THR A 1 71 ? -10.646 -9.935 5.222 1.00 0.00 71 THR A N 5
ATOM 7669 C CA . THR A 1 71 ? -10.995 -11.136 5.971 1.00 0.00 71 THR A CA 5
ATOM 7670 C C . THR A 1 71 ? -10.397 -12.380 5.324 1.00 0.00 71 THR A C 5
ATOM 7671 O O . THR A 1 71 ? -10.024 -13.330 6.012 1.00 0.00 71 THR A O 5
ATOM 7682 N N . ALA A 1 72 ? -10.309 -12.368 3.998 1.00 0.00 72 ALA A N 5
ATOM 7683 C CA . ALA A 1 72 ? -9.753 -13.495 3.259 1.00 0.00 72 ALA A CA 5
ATOM 7684 C C . ALA A 1 72 ? -8.691 -13.031 2.268 1.00 0.00 72 ALA A C 5
ATOM 7685 O O . ALA A 1 72 ? -8.991 -12.318 1.311 1.00 0.00 72 ALA A O 5
ATOM 7692 N N . SER A 1 73 ? -7.449 -13.441 2.504 1.00 0.00 73 SER A N 5
ATOM 7693 C CA . SER A 1 73 ? -6.341 -13.064 1.635 1.00 0.00 73 SER A CA 5
ATOM 7694 C C . SER A 1 73 ? -5.852 -14.262 0.827 1.00 0.00 73 SER A C 5
ATOM 7695 O O . SER A 1 73 ? -5.126 -15.116 1.338 1.00 0.00 73 SER A O 5
ATOM 7703 N N . THR A 1 74 ? -6.254 -14.319 -0.439 1.00 0.00 74 THR A N 5
ATOM 7704 C CA . THR A 1 74 ? -5.859 -15.412 -1.318 1.00 0.00 74 THR A CA 5
ATOM 7705 C C . THR A 1 74 ? -4.631 -15.040 -2.140 1.00 0.00 74 THR A C 5
ATOM 7706 O O . THR A 1 74 ? -4.237 -13.874 -2.194 1.00 0.00 74 THR A O 5
ATOM 7717 N N . LEU A 1 75 ? -4.029 -16.036 -2.781 1.00 0.00 75 LEU A N 5
ATOM 7718 C CA . LEU A 1 75 ? -2.845 -15.813 -3.603 1.00 0.00 75 LEU A CA 5
ATOM 7719 C C . LEU A 1 75 ? -3.044 -14.620 -4.532 1.00 0.00 75 LEU A C 5
ATOM 7720 O O . LEU A 1 75 ? -2.080 -13.980 -4.953 1.00 0.00 75 LEU A O 5
ATOM 7736 N N . ASP A 1 76 ? -4.301 -14.326 -4.848 1.00 0.00 76 ASP A N 5
ATOM 7737 C CA . ASP A 1 76 ? -4.628 -13.208 -5.726 1.00 0.00 76 ASP A CA 5
ATOM 7738 C C . ASP A 1 76 ? -4.552 -11.885 -4.971 1.00 0.00 76 ASP A C 5
ATOM 7739 O O . ASP A 1 76 ? -4.107 -10.874 -5.513 1.00 0.00 76 ASP A O 5
ATOM 7748 N N . ASP A 1 77 ? -4.992 -11.899 -3.717 1.00 0.00 77 ASP A N 5
ATOM 7749 C CA . ASP A 1 77 ? -4.974 -10.700 -2.887 1.00 0.00 77 ASP A CA 5
ATOM 7750 C C . ASP A 1 77 ? -3.550 -10.182 -2.711 1.00 0.00 77 ASP A C 5
ATOM 7751 O O . ASP A 1 77 ? -3.340 -9.006 -2.414 1.00 0.00 77 ASP A O 5
ATOM 7760 N N . ASP A 1 78 ? -2.577 -11.068 -2.895 1.00 0.00 78 ASP A N 5
ATOM 7761 C CA . ASP A 1 78 ? -1.173 -10.700 -2.756 1.00 0.00 78 ASP A CA 5
ATOM 7762 C C . ASP A 1 78 ? -0.633 -10.114 -4.057 1.00 0.00 78 ASP A C 5
ATOM 7763 O O . ASP A 1 78 ? -1.082 -10.473 -5.145 1.00 0.00 78 ASP A O 5
ATOM 7772 N N . GLY A 1 79 ? 0.332 -9.208 -3.937 1.00 0.00 79 GLY A N 5
ATOM 7773 C CA . GLY A 1 79 ? 0.916 -8.586 -5.111 1.00 0.00 79 GLY A CA 5
ATOM 7774 C C . GLY A 1 79 ? 1.544 -7.241 -4.803 1.00 0.00 79 GLY A C 5
ATOM 7775 O O . GLY A 1 79 ? 2.490 -7.154 -4.022 1.00 0.00 79 GLY A O 5
ATOM 7779 N N . ASN A 1 80 ? 1.016 -6.188 -5.420 1.00 0.00 80 ASN A N 5
ATOM 7780 C CA . ASN A 1 80 ? 1.532 -4.840 -5.209 1.00 0.00 80 ASN A CA 5
ATOM 7781 C C . ASN A 1 80 ? 0.406 -3.813 -5.254 1.00 0.00 80 ASN A C 5
ATOM 7782 O O . ASN A 1 80 ? -0.124 -3.504 -6.322 1.00 0.00 80 ASN A O 5
ATOM 7793 N N . TYR A 1 81 ? 0.045 -3.286 -4.089 1.00 0.00 81 TYR A N 5
ATOM 7794 C CA . TYR A 1 81 ? -1.020 -2.295 -3.996 1.00 0.00 81 TYR A CA 5
ATOM 7795 C C . TYR A 1 81 ? -0.507 -0.908 -4.372 1.00 0.00 81 TYR A C 5
ATOM 7796 O O . TYR A 1 81 ? 0.658 -0.581 -4.146 1.00 0.00 81 TYR A O 5
ATOM 7814 N N . THR A 1 82 ? -1.388 -0.095 -4.947 1.00 0.00 82 THR A N 5
ATOM 7815 C CA . THR A 1 82 ? -1.027 1.257 -5.356 1.00 0.00 82 THR A CA 5
ATOM 7816 C C . THR A 1 82 ? -2.115 2.255 -4.979 1.00 0.00 82 THR A C 5
ATOM 7817 O O . THR A 1 82 ? -3.293 2.042 -5.269 1.00 0.00 82 THR A O 5
ATOM 7828 N N . ILE A 1 83 ? -1.714 3.344 -4.332 1.00 0.00 83 ILE A N 5
ATOM 7829 C CA . ILE A 1 83 ? -2.657 4.375 -3.917 1.00 0.00 83 ILE A CA 5
ATOM 7830 C C . ILE A 1 83 ? -2.205 5.754 -4.386 1.00 0.00 83 ILE A C 5
ATOM 7831 O O . ILE A 1 83 ? -1.049 6.135 -4.204 1.00 0.00 83 ILE A O 5
ATOM 7847 N N . MET A 1 84 ? -3.125 6.499 -4.990 1.00 0.00 84 MET A N 5
ATOM 7848 C CA . MET A 1 84 ? -2.822 7.837 -5.483 1.00 0.00 84 MET A CA 5
ATOM 7849 C C . MET A 1 84 ? -3.790 8.863 -4.903 1.00 0.00 84 MET A C 5
ATOM 7850 O O . MET A 1 84 ? -4.921 8.531 -4.548 1.00 0.00 84 MET A O 5
ATOM 7864 N N . ALA A 1 85 ? -3.339 10.109 -4.809 1.00 0.00 85 ALA A N 5
ATOM 7865 C CA . ALA A 1 85 ? -4.167 11.183 -4.274 1.00 0.00 85 ALA A CA 5
ATOM 7866 C C . ALA A 1 85 ? -4.280 12.335 -5.266 1.00 0.00 85 ALA A C 5
ATOM 7867 O O . ALA A 1 85 ? -3.483 12.446 -6.197 1.00 0.00 85 ALA A O 5
ATOM 7874 N N . ALA A 1 86 ? -5.276 13.191 -5.060 1.00 0.00 86 ALA A N 5
ATOM 7875 C CA . ALA A 1 86 ? -5.493 14.336 -5.936 1.00 0.00 86 ALA A CA 5
ATOM 7876 C C . ALA A 1 86 ? -5.733 15.607 -5.128 1.00 0.00 86 ALA A C 5
ATOM 7877 O O . ALA A 1 86 ? -6.700 15.700 -4.373 1.00 0.00 86 ALA A O 5
ATOM 7884 N N . ASN A 1 87 ? -4.847 16.584 -5.293 1.00 0.00 87 ASN A N 5
ATOM 7885 C CA . ASN A 1 87 ? -4.963 17.849 -4.578 1.00 0.00 87 ASN A CA 5
ATOM 7886 C C . ASN A 1 87 ? -4.715 19.028 -5.514 1.00 0.00 87 ASN A C 5
ATOM 7887 O O . ASN A 1 87 ? -4.001 18.921 -6.511 1.00 0.00 87 ASN A O 5
ATOM 7898 N N . PRO A 1 88 ? -5.318 20.181 -5.187 1.00 0.00 88 PRO A N 5
ATOM 7899 C CA . PRO A 1 88 ? -5.177 21.402 -5.985 1.00 0.00 88 PRO A CA 5
ATOM 7900 C C . PRO A 1 88 ? -3.775 21.996 -5.893 1.00 0.00 88 PRO A C 5
ATOM 7901 O O . PRO A 1 88 ? -3.499 23.047 -6.470 1.00 0.00 88 PRO A O 5
ATOM 7912 N N . GLN A 1 89 ? -2.895 21.315 -5.167 1.00 0.00 89 GLN A N 5
ATOM 7913 C CA . GLN A 1 89 ? -1.522 21.776 -5.000 1.00 0.00 89 GLN A CA 5
ATOM 7914 C C . GLN A 1 89 ? -0.533 20.746 -5.536 1.00 0.00 89 GLN A C 5
ATOM 7915 O O . GLN A 1 89 ? 0.622 21.065 -5.813 1.00 0.00 89 GLN A O 5
ATOM 7929 N N . GLY A 1 90 ? -0.995 19.507 -5.679 1.00 0.00 90 GLY A N 5
ATOM 7930 C CA . GLY A 1 90 ? -0.138 18.449 -6.180 1.00 0.00 90 GLY A CA 5
ATOM 7931 C C . GLY A 1 90 ? -0.677 17.068 -5.865 1.00 0.00 90 GLY A C 5
ATOM 7932 O O . GLY A 1 90 ? -1.516 16.909 -4.977 1.00 0.00 90 GLY A O 5
ATOM 7936 N N . ARG A 1 91 ? -0.197 16.066 -6.594 1.00 0.00 91 ARG A N 5
ATOM 7937 C CA . ARG A 1 91 ? -0.639 14.692 -6.390 1.00 0.00 91 ARG A CA 5
ATOM 7938 C C . ARG A 1 91 ? 0.550 13.772 -6.126 1.00 0.00 91 ARG A C 5
ATOM 7939 O O . ARG A 1 91 ? 1.632 13.967 -6.680 1.00 0.00 91 ARG A O 5
ATOM 7960 N N . ILE A 1 92 ? 0.340 12.772 -5.278 1.00 0.00 92 ILE A N 5
ATOM 7961 C CA . ILE A 1 92 ? 1.394 11.822 -4.942 1.00 0.00 92 ILE A CA 5
ATOM 7962 C C . ILE A 1 92 ? 0.907 10.385 -5.090 1.00 0.00 92 ILE A C 5
ATOM 7963 O O . ILE A 1 92 ? -0.281 10.140 -5.297 1.00 0.00 92 ILE A O 5
ATOM 7979 N N . SER A 1 93 ? 1.833 9.438 -4.980 1.00 0.00 93 SER A N 5
ATOM 7980 C CA . SER A 1 93 ? 1.498 8.024 -5.103 1.00 0.00 93 SER A CA 5
ATOM 7981 C C . SER A 1 93 ? 2.402 7.172 -4.217 1.00 0.00 93 SER A C 5
ATOM 7982 O O . SER A 1 93 ? 3.474 7.613 -3.800 1.00 0.00 93 SER A O 5
ATOM 7990 N N . CYS A 1 94 ? 1.962 5.951 -3.934 1.00 0.00 94 CYS A N 5
ATOM 7991 C CA . CYS A 1 94 ? 2.730 5.037 -3.096 1.00 0.00 94 CYS A CA 5
ATOM 7992 C C . CYS A 1 94 ? 2.571 3.597 -3.575 1.00 0.00 94 CYS A C 5
ATOM 7993 O O . CYS A 1 94 ? 1.642 3.277 -4.318 1.00 0.00 94 CYS A O 5
ATOM 8001 N N . THR A 1 95 ? 3.485 2.732 -3.147 1.00 0.00 95 THR A N 5
ATOM 8002 C CA . THR A 1 95 ? 3.448 1.328 -3.533 1.00 0.00 95 THR A CA 5
ATOM 8003 C C . THR A 1 95 ? 3.744 0.422 -2.344 1.00 0.00 95 THR A C 5
ATOM 8004 O O . THR A 1 95 ? 4.615 0.717 -1.527 1.00 0.00 95 THR A O 5
ATOM 8015 N N . GLY A 1 96 ? 3.011 -0.684 -2.251 1.00 0.00 96 GLY A N 5
ATOM 8016 C CA . GLY A 1 96 ? 3.210 -1.617 -1.158 1.00 0.00 96 GLY A CA 5
ATOM 8017 C C . GLY A 1 96 ? 3.510 -3.022 -1.641 1.00 0.00 96 GLY A C 5
ATOM 8018 O O . GLY A 1 96 ? 3.401 -3.312 -2.833 1.00 0.00 96 GLY A O 5
ATOM 8022 N N . ARG A 1 97 ? 3.888 -3.897 -0.715 1.00 0.00 97 ARG A N 5
ATOM 8023 C CA . ARG A 1 97 ? 4.207 -5.279 -1.054 1.00 0.00 97 ARG A CA 5
ATOM 8024 C C . ARG A 1 97 ? 3.607 -6.241 -0.033 1.00 0.00 97 ARG A C 5
ATOM 8025 O O . ARG A 1 97 ? 3.670 -6.002 1.174 1.00 0.00 97 ARG A O 5
ATOM 8046 N N . LEU A 1 98 ? 3.026 -7.329 -0.525 1.00 0.00 98 LEU A N 5
ATOM 8047 C CA . LEU A 1 98 ? 2.413 -8.329 0.344 1.00 0.00 98 LEU A CA 5
ATOM 8048 C C . LEU A 1 98 ? 2.996 -9.713 0.077 1.00 0.00 98 LEU A C 5
ATOM 8049 O O . LEU A 1 98 ? 3.421 -10.013 -1.038 1.00 0.00 98 LEU A O 5
ATOM 8065 N N . MET A 1 99 ? 3.010 -10.552 1.108 1.00 0.00 99 MET A N 5
ATOM 8066 C CA . MET A 1 99 ? 3.537 -11.906 0.983 1.00 0.00 99 MET A CA 5
ATOM 8067 C C . MET A 1 99 ? 2.537 -12.930 1.511 1.00 0.00 99 MET A C 5
ATOM 8068 O O . MET A 1 99 ? 2.281 -12.999 2.713 1.00 0.00 99 MET A O 5
ATOM 8082 N N . VAL A 1 100 ? 1.974 -13.723 0.605 1.00 0.00 100 VAL A N 5
ATOM 8083 C CA . VAL A 1 100 ? 1.003 -14.743 0.980 1.00 0.00 100 VAL A CA 5
ATOM 8084 C C . VAL A 1 100 ? 1.454 -16.126 0.524 1.00 0.00 100 VAL A C 5
ATOM 8085 O O . VAL A 1 100 ? 1.727 -16.342 -0.656 1.00 0.00 100 VAL A O 5
ATOM 8098 N N . GLN A 1 101 ? 1.530 -17.059 1.468 1.00 0.00 101 GLN A N 5
ATOM 8099 C CA . GLN A 1 101 ? 1.948 -18.422 1.162 1.00 0.00 101 GLN A CA 5
ATOM 8100 C C . GLN A 1 101 ? 0.741 -19.343 1.014 1.00 0.00 101 GLN A C 5
ATOM 8101 O O . GLN A 1 101 ? -0.119 -19.400 1.893 1.00 0.00 101 GLN A O 5
ATOM 8115 N N . ALA A 1 102 ? 0.684 -20.061 -0.102 1.00 0.00 102 ALA A N 5
ATOM 8116 C CA . ALA A 1 102 ? -0.417 -20.980 -0.364 1.00 0.00 102 ALA A CA 5
ATOM 8117 C C . ALA A 1 102 ? -0.778 -21.774 0.886 1.00 0.00 102 ALA A C 5
ATOM 8118 O O . ALA A 1 102 ? 0.084 -22.392 1.512 1.00 0.00 102 ALA A O 5
ATOM 8125 N N . VAL A 1 103 ? -2.057 -21.753 1.247 1.00 0.00 103 VAL A N 5
ATOM 8126 C CA . VAL A 1 103 ? -2.532 -22.471 2.423 1.00 0.00 103 VAL A CA 5
ATOM 8127 C C . VAL A 1 103 ? -3.795 -23.266 2.109 1.00 0.00 103 VAL A C 5
ATOM 8128 O O . VAL A 1 103 ? -4.801 -23.155 2.808 1.00 0.00 103 VAL A O 5
ATOM 8141 N N . ASN A 1 104 ? -3.734 -24.069 1.051 1.00 0.00 104 ASN A N 5
ATOM 8142 C CA . ASN A 1 104 ? -4.873 -24.884 0.644 1.00 0.00 104 ASN A CA 5
ATOM 8143 C C . ASN A 1 104 ? -4.426 -26.292 0.264 1.00 0.00 104 ASN A C 5
ATOM 8144 O O . ASN A 1 104 ? -3.362 -26.479 -0.327 1.00 0.00 104 ASN 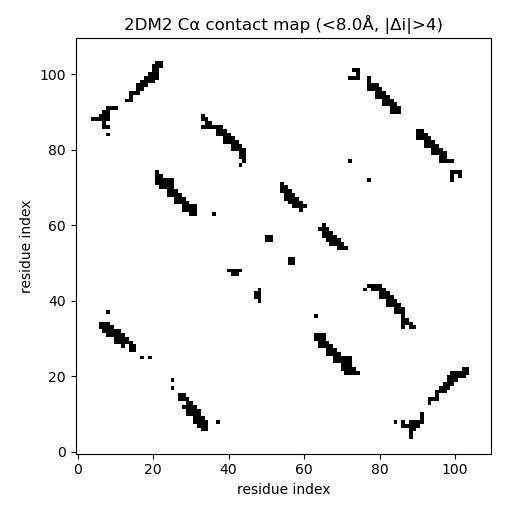A O 5
ATOM 8155 N N . SER A 1 105 ? -5.247 -27.280 0.606 1.00 0.00 105 SER A N 5
ATOM 8156 C CA . SER A 1 105 ? -4.935 -28.672 0.304 1.00 0.00 105 SER A CA 5
ATOM 8157 C C . SER A 1 105 ? -6.159 -29.395 -0.251 1.00 0.00 105 SER A C 5
ATOM 8158 O O . SER A 1 105 ? -7.294 -28.975 -0.032 1.00 0.00 105 SER A O 5
ATOM 8166 N N . GLY A 1 106 ? -5.918 -30.486 -0.972 1.00 0.00 106 GLY A N 5
ATOM 8167 C CA . GLY A 1 106 ? -7.009 -31.250 -1.548 1.00 0.00 106 GLY A CA 5
ATOM 8168 C C . GLY A 1 106 ? -7.816 -30.446 -2.547 1.00 0.00 106 GLY A C 5
ATOM 8169 O O . GLY A 1 106 ? -7.797 -29.215 -2.546 1.00 0.00 106 GLY A O 5
ATOM 8173 N N . PRO A 1 107 ? -8.545 -31.148 -3.427 1.00 0.00 107 PRO A N 5
ATOM 8174 C CA . PRO A 1 107 ? -9.375 -30.512 -4.454 1.00 0.00 107 PRO A CA 5
ATOM 8175 C C . PRO A 1 107 ? -10.590 -29.806 -3.862 1.00 0.00 107 PRO A C 5
ATOM 8176 O O . PRO A 1 107 ? -11.270 -29.040 -4.546 1.00 0.00 107 PRO A O 5
ATOM 8187 N N . SER A 1 108 ? -10.858 -30.068 -2.587 1.00 0.00 108 SER A N 5
ATOM 8188 C CA . SER A 1 108 ? -11.994 -29.460 -1.903 1.00 0.00 108 SER A CA 5
ATOM 8189 C C . SER A 1 108 ? -11.726 -27.987 -1.609 1.00 0.00 108 SER A C 5
ATOM 8190 O O . SER A 1 108 ? -10.575 -27.554 -1.548 1.00 0.00 108 SER A O 5
ATOM 8198 N N . SER A 1 109 ? -12.798 -27.222 -1.429 1.00 0.00 109 SER A N 5
ATOM 8199 C CA . SER A 1 109 ? -12.680 -25.796 -1.146 1.00 0.00 109 SER A CA 5
ATOM 8200 C C . SER A 1 109 ? -13.348 -25.449 0.181 1.00 0.00 109 SER A C 5
ATOM 8201 O O . SER A 1 109 ? -14.410 -25.976 0.511 1.00 0.00 109 SER A O 5
ATOM 8209 N N . GLY A 1 110 ? -12.716 -24.558 0.940 1.00 0.00 110 GLY A N 5
ATOM 8210 C CA . GLY A 1 110 ? -13.262 -24.155 2.222 1.00 0.00 110 GLY A CA 5
ATOM 8211 C C . GLY A 1 110 ? -12.220 -24.155 3.322 1.00 0.00 110 GLY A C 5
ATOM 8212 O O . GLY A 1 110 ? -12.152 -23.222 4.122 1.00 0.00 110 GLY A O 5
ATOM 8216 N N . GLY A 1 1 ? -3.413 22.762 -10.085 1.00 0.00 1 GLY A N 6
ATOM 8217 C CA . GLY A 1 1 ? -2.202 23.553 -9.963 1.00 0.00 1 GLY A CA 6
ATOM 8218 C C . GLY A 1 1 ? -2.490 25.029 -9.775 1.00 0.00 1 GLY A C 6
ATOM 8219 O O . GLY A 1 1 ? -2.426 25.807 -10.726 1.00 0.00 1 GLY A O 6
ATOM 8223 N N . SER A 1 2 ? -2.811 25.416 -8.544 1.00 0.00 2 SER A N 6
ATOM 8224 C CA . SER A 1 2 ? -3.115 26.808 -8.235 1.00 0.00 2 SER A CA 6
ATOM 8225 C C . SER A 1 2 ? -2.031 27.418 -7.353 1.00 0.00 2 SER A C 6
ATOM 8226 O O . SER A 1 2 ? -1.134 26.720 -6.879 1.00 0.00 2 SER A O 6
ATOM 8234 N N . SER A 1 3 ? -2.119 28.727 -7.137 1.00 0.00 3 SER A N 6
ATOM 8235 C CA . SER A 1 3 ? -1.144 29.434 -6.315 1.00 0.00 3 SER A CA 6
ATOM 8236 C C . SER A 1 3 ? -1.828 30.146 -5.152 1.00 0.00 3 SER A C 6
ATOM 8237 O O . SER A 1 3 ? -1.199 30.450 -4.139 1.00 0.00 3 SER A O 6
ATOM 8245 N N . GLY A 1 4 ? -3.122 30.409 -5.306 1.00 0.00 4 GLY A N 6
ATOM 8246 C CA . GLY A 1 4 ? -3.872 31.083 -4.262 1.00 0.00 4 GLY A CA 6
ATOM 8247 C C . GLY A 1 4 ? -3.728 30.404 -2.914 1.00 0.00 4 GLY A C 6
ATOM 8248 O O . GLY A 1 4 ? -3.558 31.068 -1.892 1.00 0.00 4 GLY A O 6
ATOM 8252 N N . SER A 1 5 ? -3.796 29.077 -2.912 1.00 0.00 5 SER A N 6
ATOM 8253 C CA . SER A 1 5 ? -3.678 28.307 -1.679 1.00 0.00 5 SER A CA 6
ATOM 8254 C C . SER A 1 5 ? -2.759 27.105 -1.874 1.00 0.00 5 SER A C 6
ATOM 8255 O O . SER A 1 5 ? -2.819 26.425 -2.898 1.00 0.00 5 SER A O 6
ATOM 8263 N N . SER A 1 6 ? -1.909 26.851 -0.885 1.00 0.00 6 SER A N 6
ATOM 8264 C CA . SER A 1 6 ? -0.974 25.734 -0.948 1.00 0.00 6 SER A CA 6
ATOM 8265 C C . SER A 1 6 ? -1.246 24.733 0.171 1.00 0.00 6 SER A C 6
ATOM 8266 O O . SER A 1 6 ? -1.625 25.111 1.278 1.00 0.00 6 SER A O 6
ATOM 8274 N N . GLY A 1 7 ? -1.051 23.452 -0.129 1.00 0.00 7 GLY A N 6
ATOM 8275 C CA . GLY A 1 7 ? -1.280 22.416 0.860 1.00 0.00 7 GLY A CA 6
ATOM 8276 C C . GLY A 1 7 ? -1.496 21.053 0.233 1.00 0.00 7 GLY A C 6
ATOM 8277 O O . GLY A 1 7 ? -2.409 20.323 0.618 1.00 0.00 7 GLY A O 6
ATOM 8281 N N . ALA A 1 8 ? -0.656 20.710 -0.738 1.00 0.00 8 ALA A N 6
ATOM 8282 C CA . ALA A 1 8 ? -0.760 19.426 -1.420 1.00 0.00 8 ALA A CA 6
ATOM 8283 C C . ALA A 1 8 ? -0.601 18.269 -0.439 1.00 0.00 8 ALA A C 6
ATOM 8284 O O . ALA A 1 8 ? -0.010 18.409 0.633 1.00 0.00 8 ALA A O 6
ATOM 8291 N N . PRO A 1 9 ? -1.139 17.099 -0.811 1.00 0.00 9 PRO A N 6
ATOM 8292 C CA . PRO A 1 9 ? -1.070 15.895 0.023 1.00 0.00 9 PRO A CA 6
ATOM 8293 C C . PRO A 1 9 ? 0.343 15.329 0.107 1.00 0.00 9 PRO A C 6
ATOM 8294 O O . PRO A 1 9 ? 1.154 15.518 -0.800 1.00 0.00 9 PRO A O 6
ATOM 8305 N N . PHE A 1 10 ? 0.633 14.634 1.203 1.00 0.00 10 PHE A N 6
ATOM 8306 C CA . PHE A 1 10 ? 1.949 14.041 1.406 1.00 0.00 10 PHE A CA 6
ATOM 8307 C C . PHE A 1 10 ? 1.866 12.842 2.346 1.00 0.00 10 PHE A C 6
ATOM 8308 O O . PHE A 1 10 ? 1.256 12.916 3.412 1.00 0.00 10 PHE A O 6
ATOM 8325 N N . PHE A 1 11 ? 2.484 11.737 1.942 1.00 0.00 11 PHE A N 6
ATOM 8326 C CA . PHE A 1 11 ? 2.480 10.520 2.746 1.00 0.00 11 PHE A CA 6
ATOM 8327 C C . PHE A 1 11 ? 3.436 10.646 3.928 1.00 0.00 11 PHE A C 6
ATOM 8328 O O . PHE A 1 11 ? 4.654 10.585 3.762 1.00 0.00 11 PHE A O 6
ATOM 8345 N N . GLU A 1 12 ? 2.875 10.823 5.120 1.00 0.00 12 GLU A N 6
ATOM 8346 C CA . GLU A 1 12 ? 3.678 10.959 6.329 1.00 0.00 12 GLU A CA 6
ATOM 8347 C C . GLU A 1 12 ? 4.273 9.615 6.741 1.00 0.00 12 GLU A C 6
ATOM 8348 O O . GLU A 1 12 ? 5.300 9.560 7.417 1.00 0.00 12 GLU A O 6
ATOM 8360 N N . MET A 1 13 ? 3.620 8.534 6.328 1.00 0.00 13 MET A N 6
ATOM 8361 C CA . MET A 1 13 ? 4.084 7.190 6.654 1.00 0.00 13 MET A CA 6
ATOM 8362 C C . MET A 1 13 ? 3.824 6.230 5.497 1.00 0.00 13 MET A C 6
ATOM 8363 O O . MET A 1 13 ? 2.709 6.154 4.979 1.00 0.00 13 MET A O 6
ATOM 8377 N N . LYS A 1 14 ? 4.859 5.500 5.096 1.00 0.00 14 LYS A N 6
ATOM 8378 C CA . LYS A 1 14 ? 4.743 4.544 4.002 1.00 0.00 14 LYS A CA 6
ATOM 8379 C C . LYS A 1 14 ? 4.174 3.217 4.496 1.00 0.00 14 LYS A C 6
ATOM 8380 O O . LYS A 1 14 ? 3.939 3.038 5.691 1.00 0.00 14 LYS A O 6
ATOM 8399 N N . LEU A 1 15 ? 3.956 2.291 3.569 1.00 0.00 15 LEU A N 6
ATOM 8400 C CA . LEU A 1 15 ? 3.416 0.979 3.910 1.00 0.00 15 LEU A CA 6
ATOM 8401 C C . LEU A 1 15 ? 4.537 -0.039 4.098 1.00 0.00 15 LEU A C 6
ATOM 8402 O O . LEU A 1 15 ? 5.513 -0.049 3.347 1.00 0.00 15 LEU A O 6
ATOM 8418 N N . LYS A 1 16 ? 4.389 -0.895 5.103 1.00 0.00 16 LYS A N 6
ATOM 8419 C CA . LYS A 1 16 ? 5.386 -1.921 5.388 1.00 0.00 16 LYS A CA 6
ATOM 8420 C C . LYS A 1 16 ? 5.012 -3.242 4.723 1.00 0.00 16 LYS A C 6
ATOM 8421 O O . LYS A 1 16 ? 3.958 -3.358 4.097 1.00 0.00 16 LYS A O 6
ATOM 8440 N N . HIS A 1 17 ? 5.882 -4.237 4.865 1.00 0.00 17 HIS A N 6
ATOM 8441 C CA . HIS A 1 17 ? 5.642 -5.552 4.280 1.00 0.00 17 HIS A CA 6
ATOM 8442 C C . HIS A 1 17 ? 5.171 -6.541 5.342 1.00 0.00 17 HIS A C 6
ATOM 8443 O O . HIS A 1 17 ? 5.737 -6.611 6.433 1.00 0.00 17 HIS A O 6
ATOM 8457 N N . TYR A 1 18 ? 4.133 -7.303 5.015 1.00 0.00 18 TYR A N 6
ATOM 8458 C CA . TYR A 1 18 ? 3.585 -8.285 5.941 1.00 0.00 18 TYR A CA 6
ATOM 8459 C C . TYR A 1 18 ? 3.323 -9.613 5.236 1.00 0.00 18 TYR A C 6
ATOM 8460 O O . TYR A 1 18 ? 2.870 -9.643 4.092 1.00 0.00 18 TYR A O 6
ATOM 8478 N N . LYS A 1 19 ? 3.612 -10.710 5.928 1.00 0.00 19 LYS A N 6
ATOM 8479 C CA . LYS A 1 19 ? 3.408 -12.042 5.371 1.00 0.00 19 LYS A CA 6
ATOM 8480 C C . LYS A 1 19 ? 2.362 -12.811 6.172 1.00 0.00 19 LYS A C 6
ATOM 8481 O O . LYS A 1 19 ? 2.553 -13.087 7.356 1.00 0.00 19 LYS A O 6
ATOM 8500 N N . ILE A 1 20 ? 1.258 -13.155 5.517 1.00 0.00 20 ILE A N 6
ATOM 8501 C CA . ILE A 1 20 ? 0.183 -13.895 6.168 1.00 0.00 20 ILE A CA 6
ATOM 8502 C C . ILE A 1 20 ? -0.185 -15.142 5.372 1.00 0.00 20 ILE A C 6
ATOM 8503 O O . ILE A 1 20 ? 0.406 -15.424 4.329 1.00 0.00 20 ILE A O 6
ATOM 8519 N N . PHE A 1 21 ? -1.168 -15.886 5.870 1.00 0.00 21 PHE A N 6
ATOM 8520 C CA . PHE A 1 21 ? -1.617 -17.104 5.205 1.00 0.00 21 PHE A CA 6
ATOM 8521 C C . PHE A 1 21 ? -2.902 -16.853 4.420 1.00 0.00 21 PHE A C 6
ATOM 8522 O O . PHE A 1 21 ? -3.698 -15.984 4.776 1.00 0.00 21 PHE A O 6
ATOM 8539 N N . GLU A 1 22 ? -3.095 -17.620 3.352 1.00 0.00 22 GLU A N 6
ATOM 8540 C CA . GLU A 1 22 ? -4.281 -17.480 2.516 1.00 0.00 22 GLU A CA 6
ATOM 8541 C C . GLU A 1 22 ? -5.550 -17.509 3.363 1.00 0.00 22 GLU A C 6
ATOM 8542 O O . GLU A 1 22 ? -5.713 -18.370 4.227 1.00 0.00 22 GLU A O 6
ATOM 8554 N N . GLY A 1 23 ? -6.446 -16.560 3.110 1.00 0.00 23 GLY A N 6
ATOM 8555 C CA . GLY A 1 23 ? -7.688 -16.493 3.858 1.00 0.00 23 GLY A CA 6
ATOM 8556 C C . GLY A 1 23 ? -7.600 -15.559 5.048 1.00 0.00 23 GLY A C 6
ATOM 8557 O O . GLY A 1 23 ? -8.610 -15.020 5.498 1.00 0.00 23 GLY A O 6
ATOM 8561 N N . MET A 1 24 ? -6.388 -15.366 5.558 1.00 0.00 24 MET A N 6
ATOM 8562 C CA . MET A 1 24 ? -6.172 -14.490 6.704 1.00 0.00 24 MET A CA 6
ATOM 8563 C C . MET A 1 24 ? -6.355 -13.028 6.312 1.00 0.00 24 MET A C 6
ATOM 8564 O O . MET A 1 24 ? -5.945 -12.593 5.235 1.00 0.00 24 MET A O 6
ATOM 8578 N N . PRO A 1 25 ? -6.985 -12.249 7.204 1.00 0.00 25 PRO A N 6
ATOM 8579 C CA . PRO A 1 25 ? -7.236 -10.823 6.972 1.00 0.00 25 PRO A CA 6
ATOM 8580 C C . PRO A 1 25 ? -5.956 -9.996 7.008 1.00 0.00 25 PRO A C 6
ATOM 8581 O O . PRO A 1 25 ? -4.979 -10.373 7.656 1.00 0.00 25 PRO A O 6
ATOM 8592 N N . VAL A 1 26 ? -5.967 -8.866 6.308 1.00 0.00 26 VAL A N 6
ATOM 8593 C CA . VAL A 1 26 ? -4.807 -7.984 6.261 1.00 0.00 26 VAL A CA 6
ATOM 8594 C C . VAL A 1 26 ? -5.221 -6.524 6.402 1.00 0.00 26 VAL A C 6
ATOM 8595 O O . VAL A 1 26 ? -6.331 -6.142 6.030 1.00 0.00 26 VAL A O 6
ATOM 8608 N N . THR A 1 27 ? -4.320 -5.708 6.942 1.00 0.00 27 THR A N 6
ATOM 8609 C CA . THR A 1 27 ? -4.591 -4.289 7.132 1.00 0.00 27 THR A CA 6
ATOM 8610 C C . THR A 1 27 ? -3.399 -3.440 6.705 1.00 0.00 27 THR A C 6
ATOM 8611 O O . THR A 1 27 ? -2.250 -3.869 6.806 1.00 0.00 27 THR A O 6
ATOM 8622 N N . PHE A 1 28 ? -3.681 -2.232 6.226 1.00 0.00 28 PHE A N 6
ATOM 8623 C CA . PHE A 1 28 ? -2.632 -1.322 5.783 1.00 0.00 28 PHE A CA 6
ATOM 8624 C C . PHE A 1 28 ? -2.913 0.103 6.252 1.00 0.00 28 PHE A C 6
ATOM 8625 O O . PHE A 1 28 ? -3.780 0.789 5.710 1.00 0.00 28 PHE A O 6
ATOM 8642 N N . THR A 1 29 ? -2.174 0.542 7.266 1.00 0.00 29 THR A N 6
ATOM 8643 C CA . THR A 1 29 ? -2.343 1.883 7.811 1.00 0.00 29 THR A CA 6
ATOM 8644 C C . THR A 1 29 ? -1.359 2.861 7.181 1.00 0.00 29 THR A C 6
ATOM 8645 O O . THR A 1 29 ? -0.169 2.568 7.062 1.00 0.00 29 THR A O 6
ATOM 8656 N N . CYS A 1 30 ? -1.862 4.023 6.780 1.00 0.00 30 CYS A N 6
ATOM 8657 C CA . CYS A 1 30 ? -1.025 5.046 6.161 1.00 0.00 30 CYS A CA 6
ATOM 8658 C C . CYS A 1 30 ? -1.557 6.442 6.468 1.00 0.00 30 CYS A C 6
ATOM 8659 O O . CYS A 1 30 ? -2.766 6.675 6.444 1.00 0.00 30 CYS A O 6
ATOM 8667 N N . ARG A 1 31 ? -0.647 7.366 6.757 1.00 0.00 31 ARG A N 6
ATOM 8668 C CA . ARG A 1 31 ? -1.025 8.739 7.071 1.00 0.00 31 ARG A CA 6
ATOM 8669 C C . ARG A 1 31 ? -0.957 9.619 5.827 1.00 0.00 31 ARG A C 6
ATOM 8670 O O . ARG A 1 31 ? 0.124 9.902 5.311 1.00 0.00 31 ARG A O 6
ATOM 8691 N N . VAL A 1 32 ? -2.121 10.050 5.349 1.00 0.00 32 VAL A N 6
ATOM 8692 C CA . VAL A 1 32 ? -2.194 10.899 4.166 1.00 0.00 32 VAL A CA 6
ATOM 8693 C C . VAL A 1 32 ? -2.460 12.351 4.547 1.00 0.00 32 VAL A C 6
ATOM 8694 O O . VAL A 1 32 ? -3.249 12.632 5.448 1.00 0.00 32 VAL A O 6
ATOM 8707 N N . ALA A 1 33 ? -1.797 13.270 3.853 1.00 0.00 33 ALA A N 6
ATOM 8708 C CA . ALA A 1 33 ? -1.963 14.694 4.117 1.00 0.00 33 ALA A CA 6
ATOM 8709 C C . ALA A 1 33 ? -2.658 15.390 2.952 1.00 0.00 33 ALA A C 6
ATOM 8710 O O . ALA A 1 33 ? -2.955 14.769 1.932 1.00 0.00 33 ALA A O 6
ATOM 8717 N N . GLY A 1 34 ? -2.914 16.685 3.110 1.00 0.00 34 GLY A N 6
ATOM 8718 C CA . GLY A 1 34 ? -3.573 17.444 2.063 1.00 0.00 34 GLY A CA 6
ATOM 8719 C C . GLY A 1 34 ? -5.054 17.630 2.326 1.00 0.00 34 GLY A C 6
ATOM 8720 O O . GLY A 1 34 ? -5.669 16.838 3.039 1.00 0.00 34 GLY A O 6
ATOM 8724 N N . ASN A 1 35 ? -5.629 18.680 1.749 1.00 0.00 35 ASN A N 6
ATOM 8725 C CA . ASN A 1 35 ? -7.047 18.969 1.926 1.00 0.00 35 ASN A CA 6
ATOM 8726 C C . ASN A 1 35 ? -7.606 19.715 0.718 1.00 0.00 35 ASN A C 6
ATOM 8727 O O . ASN A 1 35 ? -6.878 20.364 -0.033 1.00 0.00 35 ASN A O 6
ATOM 8738 N N . PRO A 1 36 ? -8.930 19.622 0.526 1.00 0.00 36 PRO A N 6
ATOM 8739 C CA . PRO A 1 36 ? -9.807 18.852 1.413 1.00 0.00 36 PRO A CA 6
ATOM 8740 C C . PRO A 1 36 ? -9.584 17.349 1.286 1.00 0.00 36 PRO A C 6
ATOM 8741 O O . PRO A 1 36 ? -8.809 16.894 0.444 1.00 0.00 36 PRO A O 6
ATOM 8752 N N . LYS A 1 37 ? -10.268 16.581 2.128 1.00 0.00 37 LYS A N 6
ATOM 8753 C CA . LYS A 1 37 ? -10.147 15.128 2.109 1.00 0.00 37 LYS A CA 6
ATOM 8754 C C . LYS A 1 37 ? -9.959 14.615 0.685 1.00 0.00 37 LYS A C 6
ATOM 8755 O O . LYS A 1 37 ? -10.912 14.479 -0.082 1.00 0.00 37 LYS A O 6
ATOM 8774 N N . PRO A 1 38 ? -8.702 14.323 0.321 1.00 0.00 38 PRO A N 6
ATOM 8775 C CA . PRO A 1 38 ? -8.360 13.819 -1.012 1.00 0.00 38 PRO A CA 6
ATOM 8776 C C . PRO A 1 38 ? -8.861 12.397 -1.240 1.00 0.00 38 PRO A C 6
ATOM 8777 O O . PRO A 1 38 ? -8.821 11.561 -0.337 1.00 0.00 38 PRO A O 6
ATOM 8788 N N . LYS A 1 39 ? -9.331 12.128 -2.453 1.00 0.00 39 LYS A N 6
ATOM 8789 C CA . LYS A 1 39 ? -9.839 10.806 -2.802 1.00 0.00 39 LYS A CA 6
ATOM 8790 C C . LYS A 1 39 ? -8.705 9.787 -2.862 1.00 0.00 39 LYS A C 6
ATOM 8791 O O . LYS A 1 39 ? -7.736 9.965 -3.601 1.00 0.00 39 LYS A O 6
ATOM 8810 N N . ILE A 1 40 ? -8.835 8.71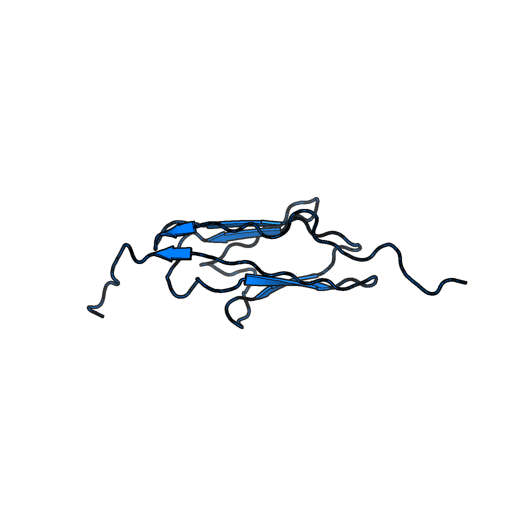9 -2.083 1.00 0.00 40 ILE A N 6
ATOM 8811 C CA . ILE A 1 40 ? -7.822 7.670 -2.050 1.00 0.00 40 ILE A CA 6
ATOM 8812 C C . ILE A 1 40 ? -8.130 6.577 -3.068 1.00 0.00 40 ILE A C 6
ATOM 8813 O O . ILE A 1 40 ? -9.261 6.098 -3.157 1.00 0.00 40 ILE A O 6
ATOM 8829 N N . TYR A 1 41 ? -7.117 6.185 -3.832 1.00 0.00 41 TYR A N 6
ATOM 8830 C CA . TYR A 1 41 ? -7.279 5.148 -4.844 1.00 0.00 41 TYR A CA 6
ATOM 8831 C C . TYR A 1 41 ? -6.204 4.075 -4.701 1.00 0.00 41 TYR A C 6
ATOM 8832 O O . TYR A 1 41 ? -5.009 4.366 -4.756 1.00 0.00 41 TYR A O 6
ATOM 8850 N N . TRP A 1 42 ? -6.638 2.833 -4.518 1.00 0.00 42 TRP A N 6
ATOM 8851 C CA . TRP A 1 42 ? -5.714 1.715 -4.368 1.00 0.00 42 TRP A CA 6
ATOM 8852 C C . TRP A 1 42 ? -5.608 0.919 -5.664 1.00 0.00 42 TRP A C 6
ATOM 8853 O O . TRP A 1 42 ? -6.613 0.454 -6.203 1.00 0.00 42 TRP A O 6
ATOM 8874 N N . PHE A 1 43 ? -4.385 0.765 -6.161 1.00 0.00 43 PHE A N 6
ATOM 8875 C CA . PHE A 1 43 ? -4.148 0.025 -7.395 1.00 0.00 43 PHE A CA 6
ATOM 8876 C C . PHE A 1 43 ? -3.453 -1.302 -7.108 1.00 0.00 43 PHE A C 6
ATOM 8877 O O . PHE A 1 43 ? -2.411 -1.342 -6.454 1.00 0.00 43 PHE A O 6
ATOM 8894 N N . LYS A 1 44 ? -4.038 -2.388 -7.602 1.00 0.00 44 LYS A N 6
ATOM 8895 C CA . LYS A 1 44 ? -3.476 -3.719 -7.401 1.00 0.00 44 LYS A CA 6
ATOM 8896 C C . LYS A 1 44 ? -2.934 -4.284 -8.710 1.00 0.00 44 LYS A C 6
ATOM 8897 O O . LYS A 1 44 ? -3.691 -4.781 -9.544 1.00 0.00 44 LYS A O 6
ATOM 8916 N N . ASP A 1 45 ? -1.619 -4.205 -8.883 1.00 0.00 45 ASP A N 6
ATOM 8917 C CA . ASP A 1 45 ? -0.975 -4.711 -10.090 1.00 0.00 45 ASP A CA 6
ATOM 8918 C C . ASP A 1 45 ? -1.653 -4.159 -11.340 1.00 0.00 45 ASP A C 6
ATOM 8919 O O . ASP A 1 45 ? -1.787 -4.856 -12.345 1.00 0.00 45 ASP A O 6
ATOM 8928 N N . GLY A 1 46 ? -2.081 -2.902 -11.270 1.00 0.00 46 GLY A N 6
ATOM 8929 C CA . GLY A 1 46 ? -2.742 -2.279 -12.401 1.00 0.00 46 GLY A CA 6
ATOM 8930 C C . GLY A 1 46 ? -4.234 -2.546 -12.421 1.00 0.00 46 GLY A C 6
ATOM 8931 O O . GLY A 1 46 ? -4.847 -2.606 -13.487 1.00 0.00 46 GLY A O 6
ATOM 8935 N N . LYS A 1 47 ? -4.820 -2.710 -11.240 1.00 0.00 47 LYS A N 6
ATOM 8936 C CA . LYS A 1 47 ? -6.249 -2.973 -11.125 1.00 0.00 47 LYS A CA 6
ATOM 8937 C C . LYS A 1 47 ? -6.896 -2.030 -10.115 1.00 0.00 47 LYS A C 6
ATOM 8938 O O . LYS A 1 47 ? -6.352 -1.795 -9.036 1.00 0.00 47 LYS A O 6
ATOM 8957 N N . GLN A 1 48 ? -8.060 -1.497 -10.471 1.00 0.00 48 GLN A N 6
ATOM 8958 C CA . GLN A 1 48 ? -8.780 -0.581 -9.595 1.00 0.00 48 GLN A CA 6
ATOM 8959 C C . GLN A 1 48 ? -9.499 -1.342 -8.485 1.00 0.00 48 GLN A C 6
ATOM 8960 O O . GLN A 1 48 ? -10.157 -2.352 -8.737 1.00 0.00 48 GLN A O 6
ATOM 8974 N N . ILE A 1 49 ? -9.369 -0.850 -7.257 1.00 0.00 49 ILE A N 6
ATOM 8975 C CA . ILE A 1 49 ? -10.007 -1.484 -6.110 1.00 0.00 49 ILE A CA 6
ATOM 8976 C C . ILE A 1 49 ? -11.154 -0.632 -5.579 1.00 0.00 49 ILE A C 6
ATOM 8977 O O . ILE A 1 49 ? -10.933 0.408 -4.958 1.00 0.00 49 ILE A O 6
ATOM 8993 N N . SER A 1 50 ? -12.381 -1.080 -5.827 1.00 0.00 50 SER A N 6
ATOM 8994 C CA . SER A 1 50 ? -13.565 -0.358 -5.376 1.00 0.00 50 SER A CA 6
ATOM 8995 C C . SER A 1 50 ? -13.723 -0.466 -3.862 1.00 0.00 50 SER A C 6
ATOM 8996 O O . SER A 1 50 ? -13.432 -1.497 -3.254 1.00 0.00 50 SER A O 6
ATOM 9004 N N . PRO A 1 51 ? -14.196 0.623 -3.238 1.00 0.00 51 PRO A N 6
ATOM 9005 C CA . PRO A 1 51 ? -14.405 0.676 -1.788 1.00 0.00 51 PRO A CA 6
ATOM 9006 C C . PRO A 1 51 ? -15.564 -0.206 -1.337 1.00 0.00 51 PRO A C 6
ATOM 9007 O O . PRO A 1 51 ? -15.544 -0.761 -0.238 1.00 0.00 51 PRO A O 6
ATOM 9018 N N . LYS A 1 52 ? -16.573 -0.333 -2.192 1.00 0.00 52 LYS A N 6
ATOM 9019 C CA . LYS A 1 52 ? -17.741 -1.149 -1.883 1.00 0.00 52 LYS A CA 6
ATOM 9020 C C . LYS A 1 52 ? -17.415 -2.634 -2.008 1.00 0.00 52 LYS A C 6
ATOM 9021 O O . LYS A 1 52 ? -18.140 -3.484 -1.491 1.00 0.00 52 LYS A O 6
ATOM 9040 N N . SER A 1 53 ? -16.319 -2.939 -2.696 1.00 0.00 53 SER A N 6
ATOM 9041 C CA . SER A 1 53 ? -15.899 -4.322 -2.890 1.00 0.00 53 SER A CA 6
ATOM 9042 C C . SER A 1 53 ? -15.688 -5.019 -1.550 1.00 0.00 53 SER A C 6
ATOM 9043 O O . SER A 1 53 ? -14.632 -4.890 -0.930 1.00 0.00 53 SER A O 6
ATOM 9051 N N . ASP A 1 54 ? -16.700 -5.758 -1.109 1.00 0.00 54 ASP A N 6
ATOM 9052 C CA . ASP A 1 54 ? -16.627 -6.477 0.158 1.00 0.00 54 ASP A CA 6
ATOM 9053 C C . ASP A 1 54 ? -15.220 -7.019 0.394 1.00 0.00 54 ASP A C 6
ATOM 9054 O O . ASP A 1 54 ? -14.722 -7.011 1.520 1.00 0.00 54 ASP A O 6
ATOM 9063 N N . HIS A 1 55 ? -14.586 -7.490 -0.674 1.00 0.00 55 HIS A N 6
ATOM 9064 C CA . HIS A 1 55 ? -13.236 -8.036 -0.583 1.00 0.00 55 HIS A CA 6
ATOM 9065 C C . HIS A 1 55 ? -12.301 -7.058 0.121 1.00 0.00 55 HIS A C 6
ATOM 9066 O O . HIS A 1 55 ? -11.605 -7.423 1.070 1.00 0.00 55 HIS A O 6
ATOM 9080 N N . TYR A 1 56 ? -12.288 -5.816 -0.349 1.00 0.00 56 TYR A N 6
ATOM 9081 C CA . TYR A 1 56 ? -11.436 -4.787 0.233 1.00 0.00 56 TYR A CA 6
ATOM 9082 C C . TYR A 1 56 ? -12.263 -3.777 1.023 1.00 0.00 56 TYR A C 6
ATOM 9083 O O . TYR A 1 56 ? -13.407 -3.484 0.674 1.00 0.00 56 TYR A O 6
ATOM 9101 N N . THR A 1 57 ? -11.675 -3.247 2.092 1.00 0.00 57 THR A N 6
ATOM 9102 C CA . THR A 1 57 ? -12.356 -2.271 2.933 1.00 0.00 57 THR A CA 6
ATOM 9103 C C . THR A 1 57 ? -11.467 -1.062 3.202 1.00 0.00 57 THR A C 6
ATOM 9104 O O . THR A 1 57 ? -10.460 -1.164 3.903 1.00 0.00 57 THR A O 6
ATOM 9115 N N . ILE A 1 58 ? -11.845 0.082 2.641 1.00 0.00 58 ILE A N 6
ATOM 9116 C CA . ILE A 1 58 ? -11.082 1.310 2.822 1.00 0.00 58 ILE A CA 6
ATOM 9117 C C . ILE A 1 58 ? -11.809 2.276 3.752 1.00 0.00 58 ILE A C 6
ATOM 9118 O O . ILE A 1 58 ? -12.718 2.991 3.332 1.00 0.00 58 ILE A O 6
ATOM 9134 N N . GLN A 1 59 ? -11.400 2.292 5.017 1.00 0.00 59 GLN A N 6
ATOM 9135 C CA . GLN A 1 59 ? -12.011 3.171 6.006 1.00 0.00 59 GLN A CA 6
ATOM 9136 C C . GLN A 1 59 ? -11.278 4.506 6.075 1.00 0.00 59 GLN A C 6
ATOM 9137 O O . GLN A 1 59 ? -10.072 4.576 5.833 1.00 0.00 59 GLN A O 6
ATOM 9151 N N . ARG A 1 60 ? -12.012 5.563 6.407 1.00 0.00 60 ARG A N 6
ATOM 9152 C CA . ARG A 1 60 ? -11.431 6.896 6.507 1.00 0.00 60 ARG A CA 6
ATOM 9153 C C . ARG A 1 60 ? -11.823 7.563 7.822 1.00 0.00 60 ARG A C 6
ATOM 9154 O O . ARG A 1 60 ? -13.007 7.726 8.118 1.00 0.00 60 ARG A O 6
ATOM 9175 N N . ASP A 1 61 ? -10.822 7.947 8.606 1.00 0.00 61 ASP A N 6
ATOM 9176 C CA . ASP A 1 61 ? -11.062 8.597 9.889 1.00 0.00 61 ASP A CA 6
ATOM 9177 C C . ASP A 1 61 ? -11.188 10.108 9.718 1.00 0.00 61 ASP A C 6
ATOM 9178 O O . ASP A 1 61 ? -10.873 10.652 8.659 1.00 0.00 61 ASP A O 6
ATOM 9187 N N . LEU A 1 62 ? -11.651 10.780 10.766 1.00 0.00 62 LEU A N 6
ATOM 9188 C CA . LEU A 1 62 ? -11.819 12.229 10.732 1.00 0.00 62 LEU A CA 6
ATOM 9189 C C . LEU A 1 62 ? -10.474 12.931 10.575 1.00 0.00 62 LEU A C 6
ATOM 9190 O O . LEU A 1 62 ? -10.216 13.581 9.563 1.00 0.00 62 LEU A O 6
ATOM 9206 N N . ASP A 1 63 ? -9.620 12.792 11.583 1.00 0.00 63 ASP A N 6
ATOM 9207 C CA . ASP A 1 63 ? -8.299 13.410 11.557 1.00 0.00 63 ASP A CA 6
ATOM 9208 C C . ASP A 1 63 ? -7.732 13.419 10.140 1.00 0.00 63 ASP A C 6
ATOM 9209 O O . ASP A 1 63 ? -7.138 14.405 9.705 1.00 0.00 63 ASP A O 6
ATOM 9218 N N . GLY A 1 64 ? -7.919 12.313 9.426 1.00 0.00 64 GLY A N 6
ATOM 9219 C CA . GLY A 1 64 ? -7.420 12.215 8.067 1.00 0.00 64 GLY A CA 6
ATOM 9220 C C . GLY A 1 64 ? -6.496 11.029 7.873 1.00 0.00 64 GLY A C 6
ATOM 9221 O O . GLY A 1 64 ? -5.523 11.105 7.122 1.00 0.00 64 GLY A O 6
ATOM 9225 N N . THR A 1 65 ? -6.799 9.927 8.553 1.00 0.00 65 THR A N 6
ATOM 9226 C CA . THR A 1 65 ? -5.988 8.721 8.455 1.00 0.00 65 THR A CA 6
ATOM 9227 C C . THR A 1 65 ? -6.716 7.630 7.678 1.00 0.00 65 THR A C 6
ATOM 9228 O O . THR A 1 65 ? -7.764 7.145 8.106 1.00 0.00 65 THR A O 6
ATOM 9239 N N . CYS A 1 66 ? -6.155 7.248 6.536 1.00 0.00 66 CYS A N 6
ATOM 9240 C CA . CYS A 1 66 ? -6.752 6.214 5.699 1.00 0.00 66 CYS A CA 6
ATOM 9241 C C . CYS A 1 66 ? -6.127 4.853 5.987 1.00 0.00 66 CYS A C 6
ATOM 9242 O O . CYS A 1 66 ? -4.956 4.763 6.356 1.00 0.00 66 CYS A O 6
ATOM 9250 N N . SER A 1 67 ? -6.916 3.797 5.818 1.00 0.00 67 SER A N 6
ATOM 9251 C CA . SER A 1 67 ? -6.441 2.440 6.065 1.00 0.00 67 SER A CA 6
ATOM 9252 C C . SER A 1 67 ? -7.214 1.432 5.222 1.00 0.00 67 SER A C 6
ATOM 9253 O O . SER A 1 67 ? -8.419 1.576 5.010 1.00 0.00 67 SER A O 6
ATOM 9261 N N . LEU A 1 68 ? -6.513 0.411 4.742 1.00 0.00 68 LEU A N 6
ATOM 9262 C CA . LEU A 1 68 ? -7.133 -0.624 3.920 1.00 0.00 68 LEU A CA 6
ATOM 9263 C C . LEU A 1 68 ? -7.181 -1.954 4.665 1.00 0.00 68 LEU A C 6
ATOM 9264 O O . LEU A 1 68 ? -6.236 -2.320 5.365 1.00 0.00 68 LEU A O 6
ATOM 9280 N N . HIS A 1 69 ? -8.287 -2.675 4.507 1.00 0.00 69 HIS A N 6
ATOM 9281 C CA . HIS A 1 69 ? -8.457 -3.967 5.162 1.00 0.00 69 HIS A CA 6
ATOM 9282 C C . HIS A 1 69 ? -9.071 -4.985 4.206 1.00 0.00 69 HIS A C 6
ATOM 9283 O O . HIS A 1 69 ? -10.058 -4.698 3.527 1.00 0.00 69 HIS A O 6
ATOM 9297 N N . THR A 1 70 ? -8.481 -6.175 4.156 1.00 0.00 70 THR A N 6
ATOM 9298 C CA . THR A 1 70 ? -8.969 -7.234 3.282 1.00 0.00 70 THR A CA 6
ATOM 9299 C C . THR A 1 70 ? -9.438 -8.440 4.088 1.00 0.00 70 THR A C 6
ATOM 9300 O O . THR A 1 70 ? -8.628 -9.240 4.557 1.00 0.00 70 THR A O 6
ATOM 9311 N N . THR A 1 71 ? -10.752 -8.566 4.246 1.00 0.00 71 THR A N 6
ATOM 9312 C CA . THR A 1 71 ? -11.329 -9.674 4.996 1.00 0.00 71 THR A CA 6
ATOM 9313 C C . THR A 1 71 ? -10.769 -11.010 4.521 1.00 0.00 71 THR A C 6
ATOM 9314 O O . THR A 1 71 ? -10.608 -11.941 5.309 1.00 0.00 71 THR A O 6
ATOM 9325 N N . ALA A 1 72 ? -10.473 -11.096 3.229 1.00 0.00 72 ALA A N 6
ATOM 9326 C CA . ALA A 1 72 ? -9.927 -12.318 2.650 1.00 0.00 72 ALA A CA 6
ATOM 9327 C C . ALA A 1 72 ? -8.777 -12.008 1.698 1.00 0.00 72 ALA A C 6
ATOM 9328 O O . ALA A 1 72 ? -8.920 -11.207 0.775 1.00 0.00 72 ALA A O 6
ATOM 9335 N N . SER A 1 73 ? -7.635 -12.648 1.930 1.00 0.00 73 SER A N 6
ATOM 9336 C CA . SER A 1 73 ? -6.458 -12.438 1.096 1.00 0.00 73 SER A CA 6
ATOM 9337 C C . SER A 1 73 ? -6.105 -13.706 0.324 1.00 0.00 73 SER A C 6
ATOM 9338 O O . SER A 1 73 ? -5.815 -14.747 0.915 1.00 0.00 73 SER A O 6
ATOM 9346 N N . THR A 1 74 ? -6.132 -13.611 -1.002 1.00 0.00 74 THR A N 6
ATOM 9347 C CA . THR A 1 74 ? -5.817 -14.749 -1.856 1.00 0.00 74 THR A CA 6
ATOM 9348 C C . THR A 1 74 ? -4.437 -14.597 -2.487 1.00 0.00 74 THR A C 6
ATOM 9349 O O . THR A 1 74 ? -3.905 -13.490 -2.583 1.00 0.00 74 THR A O 6
ATOM 9360 N N . LEU A 1 75 ? -3.862 -15.715 -2.916 1.00 0.00 75 LEU A N 6
ATOM 9361 C CA . LEU A 1 75 ? -2.543 -15.707 -3.540 1.00 0.00 75 LEU A CA 6
ATOM 9362 C C . LEU A 1 75 ? -2.502 -14.732 -4.712 1.00 0.00 75 LEU A C 6
ATOM 9363 O O . LEU A 1 75 ? -1.445 -14.200 -5.053 1.00 0.00 75 LEU A O 6
ATOM 9379 N N . ASP A 1 76 ? -3.658 -14.501 -5.324 1.00 0.00 76 ASP A N 6
ATOM 9380 C CA . ASP A 1 76 ? -3.754 -13.587 -6.457 1.00 0.00 76 ASP A CA 6
ATOM 9381 C C . ASP A 1 76 ? -3.722 -12.136 -5.988 1.00 0.00 76 ASP A C 6
ATOM 9382 O O . ASP A 1 76 ? -3.234 -11.255 -6.697 1.00 0.00 76 ASP A O 6
ATOM 9391 N N . ASP A 1 77 ? -4.246 -11.894 -4.792 1.00 0.00 77 ASP A N 6
ATOM 9392 C CA . ASP A 1 77 ? -4.278 -10.549 -4.229 1.00 0.00 77 ASP A CA 6
ATOM 9393 C C . ASP A 1 77 ? -2.865 -9.998 -4.058 1.00 0.00 77 ASP A C 6
ATOM 9394 O O . ASP A 1 77 ? -2.601 -8.834 -4.360 1.00 0.00 77 ASP A O 6
ATOM 9403 N N . ASP A 1 78 ? -1.962 -10.842 -3.570 1.00 0.00 78 ASP A N 6
ATOM 9404 C CA . ASP A 1 78 ? -0.576 -10.440 -3.359 1.00 0.00 78 ASP A CA 6
ATOM 9405 C C . ASP A 1 78 ? -0.048 -9.660 -4.558 1.00 0.00 78 ASP A C 6
ATOM 9406 O O . ASP A 1 78 ? -0.605 -9.731 -5.653 1.00 0.00 78 ASP A O 6
ATOM 9415 N N . GLY A 1 79 ? 1.032 -8.913 -4.343 1.00 0.00 79 GLY A N 6
ATOM 9416 C CA . GLY A 1 79 ? 1.617 -8.129 -5.415 1.00 0.00 79 GLY A CA 6
ATOM 9417 C C . GLY A 1 79 ? 2.090 -6.768 -4.946 1.00 0.00 79 GLY A C 6
ATOM 9418 O O . GLY A 1 79 ? 2.831 -6.663 -3.970 1.00 0.00 79 GLY A O 6
ATOM 9422 N N . ASN A 1 80 ? 1.661 -5.721 -5.644 1.00 0.00 80 ASN A N 6
ATOM 9423 C CA . ASN A 1 80 ? 2.047 -4.359 -5.294 1.00 0.00 80 ASN A CA 6
ATOM 9424 C C . ASN A 1 80 ? 0.821 -3.456 -5.188 1.00 0.00 80 ASN A C 6
ATOM 9425 O O . ASN A 1 80 ? 0.136 -3.203 -6.179 1.00 0.00 80 ASN A O 6
ATOM 9436 N N . TYR A 1 81 ? 0.552 -2.974 -3.980 1.00 0.00 81 TYR A N 6
ATOM 9437 C CA . TYR A 1 81 ? -0.591 -2.101 -3.743 1.00 0.00 81 TYR A CA 6
ATOM 9438 C C . TYR A 1 81 ? -0.175 -0.634 -3.787 1.00 0.00 81 TYR A C 6
ATOM 9439 O O . TYR A 1 81 ? 0.406 -0.111 -2.835 1.00 0.00 81 TYR A O 6
ATOM 9457 N N . THR A 1 82 ? -0.477 0.027 -4.900 1.00 0.00 82 THR A N 6
ATOM 9458 C CA . THR A 1 82 ? -0.135 1.433 -5.071 1.00 0.00 82 THR A CA 6
ATOM 9459 C C . THR A 1 82 ? -1.324 2.331 -4.749 1.00 0.00 82 THR A C 6
ATOM 9460 O O . THR A 1 82 ? -2.285 2.404 -5.515 1.00 0.00 82 THR A O 6
ATOM 9471 N N . ILE A 1 83 ? -1.252 3.015 -3.612 1.00 0.00 83 ILE A N 6
ATOM 9472 C CA . ILE A 1 83 ? -2.323 3.910 -3.190 1.00 0.00 83 ILE A CA 6
ATOM 9473 C C . ILE A 1 83 ? -1.998 5.358 -3.540 1.00 0.00 83 ILE A C 6
ATOM 9474 O O . ILE A 1 83 ? -1.078 5.952 -2.978 1.00 0.00 83 ILE A O 6
ATOM 9490 N N . MET A 1 84 ? -2.761 5.921 -4.471 1.00 0.00 84 MET A N 6
ATOM 9491 C CA . MET A 1 84 ? -2.557 7.302 -4.893 1.00 0.00 84 MET A CA 6
ATOM 9492 C C . MET A 1 84 ? -3.714 8.186 -4.440 1.00 0.00 84 MET A C 6
ATOM 9493 O O . MET A 1 84 ? -4.881 7.838 -4.618 1.00 0.00 84 MET A O 6
ATOM 9507 N N . ALA A 1 85 ? -3.382 9.332 -3.852 1.00 0.00 85 ALA A N 6
ATOM 9508 C CA . ALA A 1 85 ? -4.394 10.266 -3.375 1.00 0.00 85 ALA A CA 6
ATOM 9509 C C . ALA A 1 85 ? -4.632 11.382 -4.387 1.00 0.00 85 ALA A C 6
ATOM 9510 O O . ALA A 1 85 ? -3.706 11.827 -5.064 1.00 0.00 85 ALA A O 6
ATOM 9517 N N . ALA A 1 86 ? -5.880 11.828 -4.486 1.00 0.00 86 ALA A N 6
ATOM 9518 C CA . ALA A 1 86 ? -6.239 12.892 -5.415 1.00 0.00 86 ALA A CA 6
ATOM 9519 C C . ALA A 1 86 ? -6.574 14.180 -4.671 1.00 0.00 86 ALA A C 6
ATOM 9520 O O . ALA A 1 86 ? -7.396 14.183 -3.756 1.00 0.00 86 ALA A O 6
ATOM 9527 N N . ASN A 1 87 ? -5.932 15.273 -5.070 1.00 0.00 87 ASN A N 6
ATOM 9528 C CA . ASN A 1 87 ? -6.162 16.568 -4.440 1.00 0.00 87 ASN A CA 6
ATOM 9529 C C . ASN A 1 87 ? -6.036 17.698 -5.457 1.00 0.00 87 ASN A C 6
ATOM 9530 O O . ASN A 1 87 ? -5.200 17.664 -6.360 1.00 0.00 87 ASN A O 6
ATOM 9541 N N . PRO A 1 88 ? -6.886 18.725 -5.308 1.00 0.00 88 PRO A N 6
ATOM 9542 C CA . PRO A 1 88 ? -6.890 19.886 -6.203 1.00 0.00 88 PRO A CA 6
ATOM 9543 C C . PRO A 1 88 ? -5.652 20.758 -6.027 1.00 0.00 88 PRO A C 6
ATOM 9544 O O . PRO A 1 88 ? -5.535 21.816 -6.644 1.00 0.00 88 PRO A O 6
ATOM 9555 N N . GLN A 1 89 ? -4.731 20.306 -5.182 1.00 0.00 89 GLN A N 6
ATOM 9556 C CA . GLN A 1 89 ? -3.501 21.046 -4.925 1.00 0.00 89 GLN A CA 6
ATOM 9557 C C . GLN A 1 89 ? -2.277 20.168 -5.163 1.00 0.00 89 GLN A C 6
ATOM 9558 O O . GLN A 1 89 ? -1.142 20.639 -5.106 1.00 0.00 89 GLN A O 6
ATOM 9572 N N . GLY A 1 90 ? -2.516 18.888 -5.430 1.00 0.00 90 GLY A N 6
ATOM 9573 C CA . GLY A 1 90 ? -1.423 17.964 -5.672 1.00 0.00 90 GLY A CA 6
ATOM 9574 C C . GLY A 1 90 ? -1.812 16.524 -5.405 1.00 0.00 90 GLY A C 6
ATOM 9575 O O . GLY A 1 90 ? -2.587 16.242 -4.491 1.00 0.00 90 GLY A O 6
ATOM 9579 N N . ARG A 1 91 ? -1.274 15.609 -6.205 1.00 0.00 91 ARG A N 6
ATOM 9580 C CA . ARG A 1 91 ? -1.571 14.190 -6.052 1.00 0.00 91 ARG A CA 6
ATOM 9581 C C . ARG A 1 91 ? -0.291 13.386 -5.840 1.00 0.00 91 ARG A C 6
ATOM 9582 O O . ARG A 1 91 ? 0.682 13.544 -6.578 1.00 0.00 91 ARG A O 6
ATOM 9603 N N . ILE A 1 92 ? -0.300 12.526 -4.827 1.00 0.00 92 ILE A N 6
ATOM 9604 C CA . ILE A 1 92 ? 0.859 11.698 -4.519 1.00 0.00 92 ILE A CA 6
ATOM 9605 C C . ILE A 1 92 ? 0.528 10.215 -4.657 1.00 0.00 92 ILE A C 6
ATOM 9606 O O . ILE A 1 92 ? -0.626 9.844 -4.866 1.00 0.00 92 ILE A O 6
ATOM 9622 N N . SER A 1 93 ? 1.550 9.373 -4.538 1.00 0.00 93 SER A N 6
ATOM 9623 C CA . SER A 1 93 ? 1.368 7.931 -4.651 1.00 0.00 93 SER A CA 6
ATOM 9624 C C . SER A 1 93 ? 2.354 7.187 -3.756 1.00 0.00 93 SER A C 6
ATOM 9625 O O . SER A 1 93 ? 3.466 7.657 -3.514 1.00 0.00 93 SER A O 6
ATOM 9633 N N . CYS A 1 94 ? 1.938 6.024 -3.266 1.00 0.00 94 CYS A N 6
ATOM 9634 C CA . CYS A 1 94 ? 2.783 5.214 -2.396 1.00 0.00 94 CYS A CA 6
ATOM 9635 C C . CYS A 1 94 ? 2.948 3.805 -2.956 1.00 0.00 94 CYS A C 6
ATOM 9636 O O . CYS A 1 94 ? 2.337 3.451 -3.965 1.00 0.00 94 CYS A O 6
ATOM 9644 N N . THR A 1 95 ? 3.779 3.005 -2.296 1.00 0.00 95 THR A N 6
ATOM 9645 C CA . THR A 1 95 ? 4.028 1.636 -2.729 1.00 0.00 95 THR A CA 6
ATOM 9646 C C . THR A 1 95 ? 3.929 0.663 -1.560 1.00 0.00 95 THR A C 6
ATOM 9647 O O . THR A 1 95 ? 4.242 1.011 -0.422 1.00 0.00 95 THR A O 6
ATOM 9658 N N . GLY A 1 96 ? 3.492 -0.559 -1.848 1.00 0.00 96 GLY A N 6
ATOM 9659 C CA . GLY A 1 96 ? 3.360 -1.564 -0.810 1.00 0.00 96 GLY A CA 6
ATOM 9660 C C . GLY A 1 96 ? 3.439 -2.976 -1.356 1.00 0.00 96 GLY A C 6
ATOM 9661 O O . GLY A 1 96 ? 2.952 -3.253 -2.452 1.00 0.00 96 GLY A O 6
ATOM 9665 N N . ARG A 1 97 ? 4.054 -3.872 -0.591 1.00 0.00 97 ARG A N 6
ATOM 9666 C CA . ARG A 1 97 ? 4.197 -5.262 -1.006 1.00 0.00 97 ARG A CA 6
ATOM 9667 C C . ARG A 1 97 ? 3.535 -6.200 -0.001 1.00 0.00 97 ARG A C 6
ATOM 9668 O O . ARG A 1 97 ? 3.608 -5.983 1.209 1.00 0.00 97 ARG A O 6
ATOM 9689 N N . LEU A 1 98 ? 2.888 -7.243 -0.510 1.00 0.00 98 LEU A N 6
ATOM 9690 C CA . LEU A 1 98 ? 2.212 -8.215 0.342 1.00 0.00 98 LEU A CA 6
ATOM 9691 C C . LEU A 1 98 ? 2.733 -9.624 0.080 1.00 0.00 98 LEU A C 6
ATOM 9692 O O . LEU A 1 98 ? 3.106 -9.960 -1.043 1.00 0.00 98 LEU A O 6
ATOM 9708 N N . MET A 1 99 ? 2.754 -10.445 1.125 1.00 0.00 99 MET A N 6
ATOM 9709 C CA . MET A 1 99 ? 3.226 -11.820 1.007 1.00 0.00 99 MET A CA 6
ATOM 9710 C C . MET A 1 99 ? 2.166 -12.802 1.495 1.00 0.00 99 MET A C 6
ATOM 9711 O O . MET A 1 99 ? 1.991 -12.995 2.698 1.00 0.00 99 MET A O 6
ATOM 9725 N N . VAL A 1 100 ? 1.461 -13.421 0.553 1.00 0.00 100 VAL A N 6
ATOM 9726 C CA . VAL A 1 100 ? 0.419 -14.385 0.887 1.00 0.00 100 VAL A CA 6
ATOM 9727 C C . VAL A 1 100 ? 0.928 -15.815 0.748 1.00 0.00 100 VAL A C 6
ATOM 9728 O O . VAL A 1 100 ? 1.382 -16.221 -0.322 1.00 0.00 100 VAL A O 6
ATOM 9741 N N . GLN A 1 101 ? 0.848 -16.574 1.836 1.00 0.00 101 GLN A N 6
ATOM 9742 C CA . GLN A 1 101 ? 1.301 -17.960 1.835 1.00 0.00 101 GLN A CA 6
ATOM 9743 C C . GLN A 1 101 ? 0.118 -18.920 1.760 1.00 0.00 101 GLN A C 6
ATOM 9744 O O . GLN A 1 101 ? -0.802 -18.850 2.574 1.00 0.00 101 GLN A O 6
ATOM 9758 N N . ALA A 1 102 ? 0.149 -19.814 0.777 1.00 0.00 102 ALA A N 6
ATOM 9759 C CA . ALA A 1 102 ? -0.920 -20.788 0.597 1.00 0.00 102 ALA A CA 6
ATOM 9760 C C . ALA A 1 102 ? -1.104 -21.639 1.848 1.00 0.00 102 ALA A C 6
ATOM 9761 O O . ALA A 1 102 ? -0.131 -22.093 2.451 1.00 0.00 102 ALA A O 6
ATOM 9768 N N . VAL A 1 103 ? -2.358 -21.852 2.235 1.00 0.00 103 VAL A N 6
ATOM 9769 C CA . VAL A 1 103 ? -2.669 -22.650 3.415 1.00 0.00 103 VAL A CA 6
ATOM 9770 C C . VAL A 1 103 ? -3.846 -23.582 3.153 1.00 0.00 103 VAL A C 6
ATOM 9771 O O . VAL A 1 103 ? -4.988 -23.140 3.038 1.00 0.00 103 VAL A O 6
ATOM 9784 N N . ASN A 1 104 ? -3.559 -24.877 3.061 1.00 0.00 104 ASN A N 6
ATOM 9785 C CA . ASN A 1 104 ? -4.595 -25.873 2.813 1.00 0.00 104 ASN A CA 6
ATOM 9786 C C . ASN A 1 104 ? -5.707 -25.772 3.853 1.00 0.00 104 ASN A C 6
ATOM 9787 O O . ASN A 1 104 ? -5.507 -26.091 5.025 1.00 0.00 104 ASN A O 6
ATOM 9798 N N . SER A 1 105 ? -6.881 -25.328 3.414 1.00 0.00 105 SER A N 6
ATOM 9799 C CA . SER A 1 105 ? -8.024 -25.182 4.306 1.00 0.00 105 SER A CA 6
ATOM 9800 C C . SER A 1 105 ? -9.295 -24.883 3.516 1.00 0.00 105 SER A C 6
ATOM 9801 O O . SER A 1 105 ? -9.277 -24.109 2.560 1.00 0.00 105 SER A O 6
ATOM 9809 N N . GLY A 1 106 ? -10.398 -25.503 3.925 1.00 0.00 106 GLY A N 6
ATOM 9810 C CA . GLY A 1 106 ? -11.663 -25.292 3.245 1.00 0.00 106 GLY A CA 6
ATOM 9811 C C . GLY A 1 106 ? -12.705 -26.324 3.627 1.00 0.00 106 GLY A C 6
ATOM 9812 O O . GLY A 1 106 ? -12.391 -27.481 3.908 1.00 0.00 106 GLY A O 6
ATOM 9816 N N . PRO A 1 107 ? -13.980 -25.906 3.641 1.00 0.00 107 PRO A N 6
ATOM 9817 C CA . PRO A 1 107 ? -15.098 -26.787 3.991 1.00 0.00 107 PRO A CA 6
ATOM 9818 C C . PRO A 1 107 ? -15.356 -27.847 2.926 1.00 0.00 107 PRO A C 6
ATOM 9819 O O . PRO A 1 107 ? -14.676 -27.889 1.901 1.00 0.00 107 PRO A O 6
ATOM 9830 N N . SER A 1 108 ? -16.342 -28.703 3.176 1.00 0.00 108 SER A N 6
ATOM 9831 C CA . SER A 1 108 ? -16.687 -29.766 2.240 1.00 0.00 108 SER A CA 6
ATOM 9832 C C . SER A 1 108 ? -18.195 -29.992 2.206 1.00 0.00 108 SER A C 6
ATOM 9833 O O . SER A 1 108 ? -18.813 -30.288 3.228 1.00 0.00 108 SER A O 6
ATOM 9841 N N . SER A 1 109 ? -18.782 -29.849 1.021 1.00 0.00 109 SER A N 6
ATOM 9842 C CA . SER A 1 109 ? -20.219 -30.034 0.853 1.00 0.00 109 SER A CA 6
ATOM 9843 C C . SER A 1 109 ? -20.510 -31.174 -0.117 1.00 0.00 109 SER A C 6
ATOM 9844 O O . SER A 1 109 ? -19.636 -31.603 -0.869 1.00 0.00 109 SER A O 6
ATOM 9852 N N . GLY A 1 110 ? -21.747 -31.662 -0.093 1.00 0.00 110 GLY A N 6
ATOM 9853 C CA . GLY A 1 110 ? -22.133 -32.749 -0.974 1.00 0.00 110 GLY A CA 6
ATOM 9854 C C . GLY A 1 110 ? -22.487 -34.013 -0.215 1.00 0.00 110 GLY A C 6
ATOM 9855 O O . GLY A 1 110 ? -23.660 -34.289 0.031 1.00 0.00 110 GLY A O 6
ATOM 9859 N N . GLY A 1 1 ? 5.222 27.212 -10.846 1.00 0.00 1 GLY A N 7
ATOM 9860 C CA . GLY A 1 1 ? 6.244 27.329 -9.823 1.00 0.00 1 GLY A CA 7
ATOM 9861 C C . GLY A 1 1 ? 5.895 28.363 -8.771 1.00 0.00 1 GLY A C 7
ATOM 9862 O O . GLY A 1 1 ? 6.346 29.506 -8.841 1.00 0.00 1 GLY A O 7
ATOM 9866 N N . SER A 1 2 ? 5.089 27.962 -7.793 1.00 0.00 2 SER A N 7
ATOM 9867 C CA . SER A 1 2 ? 4.676 28.864 -6.724 1.00 0.00 2 SER A CA 7
ATOM 9868 C C . SER A 1 2 ? 5.620 28.760 -5.530 1.00 0.00 2 SER A C 7
ATOM 9869 O O . SER A 1 2 ? 5.586 27.785 -4.781 1.00 0.00 2 SER A O 7
ATOM 9877 N N . SER A 1 3 ? 6.462 29.774 -5.360 1.00 0.00 3 SER A N 7
ATOM 9878 C CA . SER A 1 3 ? 7.419 29.797 -4.260 1.00 0.00 3 SER A CA 7
ATOM 9879 C C . SER A 1 3 ? 6.864 30.577 -3.073 1.00 0.00 3 SER A C 7
ATOM 9880 O O . SER A 1 3 ? 7.467 31.547 -2.616 1.00 0.00 3 SER A O 7
ATOM 9888 N N . GLY A 1 4 ? 5.708 30.145 -2.577 1.00 0.00 4 GLY A N 7
ATOM 9889 C CA . GLY A 1 4 ? 5.089 30.814 -1.448 1.00 0.00 4 GLY A CA 7
ATOM 9890 C C . GLY A 1 4 ? 4.511 29.838 -0.442 1.00 0.00 4 GLY A C 7
ATOM 9891 O O . GLY A 1 4 ? 5.250 29.154 0.264 1.00 0.00 4 GLY A O 7
ATOM 9895 N N . SER A 1 5 ? 3.185 29.776 -0.376 1.00 0.00 5 SER A N 7
ATOM 9896 C CA . SER A 1 5 ? 2.507 28.881 0.555 1.00 0.00 5 SER A CA 7
ATOM 9897 C C . SER A 1 5 ? 2.004 27.631 -0.162 1.00 0.00 5 SER A C 7
ATOM 9898 O O . SER A 1 5 ? 0.929 27.637 -0.761 1.00 0.00 5 SER A O 7
ATOM 9906 N N . SER A 1 6 ? 2.789 26.561 -0.095 1.00 0.00 6 SER A N 7
ATOM 9907 C CA . SER A 1 6 ? 2.426 25.305 -0.740 1.00 0.00 6 SER A CA 7
ATOM 9908 C C . SER A 1 6 ? 1.767 24.354 0.255 1.00 0.00 6 SER A C 7
ATOM 9909 O O . SER A 1 6 ? 2.173 24.271 1.413 1.00 0.00 6 SER A O 7
ATOM 9917 N N . GLY A 1 7 ? 0.747 23.638 -0.208 1.00 0.00 7 GLY A N 7
ATOM 9918 C CA . GLY A 1 7 ? 0.047 22.702 0.653 1.00 0.00 7 GLY A CA 7
ATOM 9919 C C . GLY A 1 7 ? -0.173 21.357 -0.011 1.00 0.00 7 GLY A C 7
ATOM 9920 O O . GLY A 1 7 ? -1.237 20.755 0.130 1.00 0.00 7 GLY A O 7
ATOM 9924 N N . ALA A 1 8 ? 0.835 20.886 -0.737 1.00 0.00 8 ALA A N 7
ATOM 9925 C CA . ALA A 1 8 ? 0.747 19.603 -1.425 1.00 0.00 8 ALA A CA 7
ATOM 9926 C C . ALA A 1 8 ? 0.671 18.451 -0.429 1.00 0.00 8 ALA A C 7
ATOM 9927 O O . ALA A 1 8 ? 1.172 18.533 0.692 1.00 0.00 8 ALA A O 7
ATOM 9934 N N . PRO A 1 9 ? 0.028 17.350 -0.846 1.00 0.00 9 PRO A N 7
ATOM 9935 C CA . PRO A 1 9 ? -0.129 16.159 -0.005 1.00 0.00 9 PRO A CA 7
ATOM 9936 C C . PRO A 1 9 ? 1.190 15.426 0.213 1.00 0.00 9 PRO A C 7
ATOM 9937 O O . PRO A 1 9 ? 2.120 15.550 -0.584 1.00 0.00 9 PRO A O 7
ATOM 9948 N N . PHE A 1 10 ? 1.264 14.661 1.297 1.00 0.00 10 PHE A N 7
ATOM 9949 C CA . PHE A 1 10 ? 2.469 13.907 1.621 1.00 0.00 10 PHE A CA 7
ATOM 9950 C C . PHE A 1 10 ? 2.148 12.738 2.547 1.00 0.00 10 PHE A C 7
ATOM 9951 O O . PHE A 1 10 ? 1.517 12.912 3.589 1.00 0.00 10 PHE A O 7
ATOM 9968 N N . PHE A 1 11 ? 2.586 11.545 2.157 1.00 0.00 11 PHE A N 7
ATOM 9969 C CA . PHE A 1 11 ? 2.344 10.345 2.950 1.00 0.00 11 PHE A CA 7
ATOM 9970 C C . PHE A 1 11 ? 3.137 10.386 4.253 1.00 0.00 11 PHE A C 7
ATOM 9971 O O . PHE A 1 11 ? 4.367 10.370 4.243 1.00 0.00 11 PHE A O 7
ATOM 9988 N N . GLU A 1 12 ? 2.422 10.439 5.372 1.00 0.00 12 GLU A N 7
ATOM 9989 C CA . GLU A 1 12 ? 3.058 10.483 6.684 1.00 0.00 12 GLU A CA 7
ATOM 9990 C C . GLU A 1 12 ? 3.410 9.079 7.166 1.00 0.00 12 GLU A C 7
ATOM 9991 O O . GLU A 1 12 ? 4.350 8.893 7.938 1.00 0.00 12 GLU A O 7
ATOM 10003 N N . MET A 1 13 ? 2.647 8.093 6.704 1.00 0.00 13 MET A N 7
ATOM 10004 C CA . MET A 1 13 ? 2.878 6.705 7.088 1.00 0.00 13 MET A CA 7
ATOM 10005 C C . MET A 1 13 ? 2.825 5.789 5.870 1.00 0.00 13 MET A C 7
ATOM 10006 O O . MET A 1 13 ? 1.797 5.172 5.588 1.00 0.00 13 MET A O 7
ATOM 10020 N N . LYS A 1 14 ? 3.938 5.704 5.149 1.00 0.00 14 LYS A N 7
ATOM 10021 C CA . LYS A 1 14 ? 4.019 4.862 3.962 1.00 0.00 14 LYS A CA 7
ATOM 10022 C C . LYS A 1 14 ? 3.515 3.453 4.258 1.00 0.00 14 LYS A C 7
ATOM 10023 O O . LYS A 1 14 ? 3.472 3.028 5.413 1.00 0.00 14 LYS A O 7
ATOM 10042 N N . LEU A 1 15 ? 3.136 2.732 3.208 1.00 0.00 15 LEU A N 7
ATOM 10043 C CA . LEU A 1 15 ? 2.637 1.370 3.356 1.00 0.00 15 LEU A CA 7
ATOM 10044 C C . LEU A 1 15 ? 3.779 0.398 3.634 1.00 0.00 15 LEU A C 7
ATOM 10045 O O . LEU A 1 15 ? 4.741 0.319 2.870 1.00 0.00 15 LEU A O 7
ATOM 10061 N N . LYS A 1 16 ? 3.665 -0.342 4.732 1.00 0.00 16 LYS A N 7
ATOM 10062 C CA . LYS A 1 16 ? 4.686 -1.312 5.110 1.00 0.00 16 LYS A CA 7
ATOM 10063 C C . LYS A 1 16 ? 4.354 -2.695 4.559 1.00 0.00 16 LYS A C 7
ATOM 10064 O O . LYS A 1 16 ? 3.227 -2.949 4.132 1.00 0.00 16 LYS A O 7
ATOM 10083 N N . HIS A 1 17 ? 5.340 -3.586 4.573 1.00 0.00 17 HIS A N 7
ATOM 10084 C CA . HIS A 1 17 ? 5.151 -4.944 4.077 1.00 0.00 17 HIS A CA 7
ATOM 10085 C C . HIS A 1 17 ? 4.756 -5.886 5.209 1.00 0.00 17 HIS A C 7
ATOM 10086 O O . HIS A 1 17 ? 5.335 -5.845 6.295 1.00 0.00 17 HIS A O 7
ATOM 10100 N N . TYR A 1 18 ? 3.766 -6.733 4.949 1.00 0.00 18 TYR A N 7
ATOM 10101 C CA . TYR A 1 18 ? 3.291 -7.684 5.948 1.00 0.00 18 TYR A CA 7
ATOM 10102 C C . TYR A 1 18 ? 3.147 -9.079 5.347 1.00 0.00 18 TYR A C 7
ATOM 10103 O O . TYR A 1 18 ? 2.391 -9.284 4.397 1.00 0.00 18 TYR A O 7
ATOM 10121 N N . LYS A 1 19 ? 3.878 -10.036 5.909 1.00 0.00 19 LYS A N 7
ATOM 10122 C CA . LYS A 1 19 ? 3.833 -11.413 5.432 1.00 0.00 19 LYS A CA 7
ATOM 10123 C C . LYS A 1 19 ? 2.880 -12.251 6.279 1.00 0.00 19 LYS A C 7
ATOM 10124 O O . LYS A 1 19 ? 3.024 -12.328 7.500 1.00 0.00 19 LYS A O 7
ATOM 10143 N N . ILE A 1 20 ? 1.908 -12.876 5.624 1.00 0.00 20 ILE A N 7
ATOM 10144 C CA . ILE A 1 20 ? 0.934 -13.710 6.318 1.00 0.00 20 ILE A CA 7
ATOM 10145 C C . ILE A 1 20 ? 0.737 -15.040 5.598 1.00 0.00 20 ILE A C 7
ATOM 10146 O O . ILE A 1 20 ? 1.249 -15.244 4.497 1.00 0.00 20 ILE A O 7
ATOM 10162 N N . PHE A 1 21 ? -0.009 -15.942 6.227 1.00 0.00 21 PHE A N 7
ATOM 10163 C CA . PHE A 1 21 ? -0.275 -17.253 5.647 1.00 0.00 21 PHE A CA 7
ATOM 10164 C C . PHE A 1 21 ? -1.608 -17.260 4.905 1.00 0.00 21 PHE A C 7
ATOM 10165 O O . PHE A 1 21 ? -2.577 -16.640 5.344 1.00 0.00 21 PHE A O 7
ATOM 10182 N N . GLU A 1 22 ? -1.649 -17.965 3.779 1.00 0.00 22 GLU A N 7
ATOM 10183 C CA . GLU A 1 22 ? -2.863 -18.051 2.976 1.00 0.00 22 GLU A CA 7
ATOM 10184 C C . GLU A 1 22 ? -4.093 -18.205 3.864 1.00 0.00 22 GLU A C 7
ATOM 10185 O O . GLU A 1 22 ? -4.223 -19.183 4.600 1.00 0.00 22 GLU A O 7
ATOM 10197 N N . GLY A 1 23 ? -4.995 -17.231 3.791 1.00 0.00 23 GLY A N 7
ATOM 10198 C CA . GLY A 1 23 ? -6.203 -17.276 4.594 1.00 0.00 23 GLY A CA 7
ATOM 10199 C C . GLY A 1 23 ? -6.219 -16.217 5.678 1.00 0.00 23 GLY A C 7
ATOM 10200 O O . GLY A 1 23 ? -7.232 -15.550 5.888 1.00 0.00 23 GLY A O 7
ATOM 10204 N N . MET A 1 24 ? -5.095 -16.062 6.368 1.00 0.00 24 MET A N 7
ATOM 10205 C CA . MET A 1 24 ? -4.984 -15.076 7.437 1.00 0.00 24 MET A CA 7
ATOM 10206 C C . MET A 1 24 ? -5.339 -13.682 6.929 1.00 0.00 24 MET A C 7
ATOM 10207 O O . MET A 1 24 ? -5.020 -13.306 5.801 1.00 0.00 24 MET A O 7
ATOM 10221 N N . PRO A 1 25 ? -6.014 -12.895 7.780 1.00 0.00 25 PRO A N 7
ATOM 10222 C CA . PRO A 1 25 ? -6.426 -11.530 7.439 1.00 0.00 25 PRO A CA 7
ATOM 10223 C C . PRO A 1 25 ? -5.242 -10.574 7.341 1.00 0.00 25 PRO A C 7
ATOM 10224 O O . PRO A 1 25 ? -4.099 -10.959 7.589 1.00 0.00 25 PRO A O 7
ATOM 10235 N N . VAL A 1 26 ? -5.523 -9.327 6.978 1.00 0.00 26 VAL A N 7
ATOM 10236 C CA . VAL A 1 26 ? -4.481 -8.315 6.850 1.00 0.00 26 VAL A CA 7
ATOM 10237 C C . VAL A 1 26 ? -5.055 -6.912 7.007 1.00 0.00 26 VAL A C 7
ATOM 10238 O O . VAL A 1 26 ? -6.228 -6.672 6.718 1.00 0.00 26 VAL A O 7
ATOM 10251 N N . THR A 1 27 ? -4.221 -5.985 7.468 1.00 0.00 27 THR A N 7
ATOM 10252 C CA . THR A 1 27 ? -4.645 -4.605 7.665 1.00 0.00 27 THR A CA 7
ATOM 10253 C C . THR A 1 27 ? -3.612 -3.628 7.114 1.00 0.00 27 THR A C 7
ATOM 10254 O O . THR A 1 27 ? -2.416 -3.762 7.374 1.00 0.00 27 THR A O 7
ATOM 10265 N N . PHE A 1 28 ? -4.081 -2.645 6.353 1.00 0.00 28 PHE A N 7
ATOM 10266 C CA . PHE A 1 28 ? -3.197 -1.646 5.765 1.00 0.00 28 PHE A CA 7
ATOM 10267 C C . PHE A 1 28 ? -3.618 -0.238 6.176 1.00 0.00 28 PHE A C 7
ATOM 10268 O O . PHE A 1 28 ? -4.627 0.285 5.700 1.00 0.00 28 PHE A O 7
ATOM 10285 N N . THR A 1 29 ? -2.839 0.372 7.064 1.00 0.00 29 THR A N 7
ATOM 10286 C CA . THR A 1 29 ? -3.131 1.717 7.541 1.00 0.00 29 THR A CA 7
ATOM 10287 C C . THR A 1 29 ? -2.064 2.706 7.084 1.00 0.00 29 THR A C 7
ATOM 10288 O O . THR A 1 29 ? -0.869 2.476 7.275 1.00 0.00 29 THR A O 7
ATOM 10299 N N . CYS A 1 30 ? -2.502 3.806 6.482 1.00 0.00 30 CYS A N 7
ATOM 10300 C CA . CYS A 1 30 ? -1.584 4.831 5.998 1.00 0.00 30 CYS A CA 7
ATOM 10301 C C . CYS A 1 30 ? -2.134 6.227 6.271 1.00 0.00 30 CYS A C 7
ATOM 10302 O O . CYS A 1 30 ? -3.347 6.426 6.331 1.00 0.00 30 CYS A O 7
ATOM 10310 N N . ARG A 1 31 ? -1.233 7.190 6.438 1.00 0.00 31 ARG A N 7
ATOM 10311 C CA . ARG A 1 31 ? -1.628 8.567 6.708 1.00 0.00 31 ARG A CA 7
ATOM 10312 C C . ARG A 1 31 ? -1.278 9.473 5.531 1.00 0.00 31 ARG A C 7
ATOM 10313 O O . ARG A 1 31 ? -0.124 9.541 5.107 1.00 0.00 31 ARG A O 7
ATOM 10334 N N . VAL A 1 32 ? -2.283 10.169 5.008 1.00 0.00 32 VAL A N 7
ATOM 10335 C CA . VAL A 1 32 ? -2.082 11.072 3.881 1.00 0.00 32 VAL A CA 7
ATOM 10336 C C . VAL A 1 32 ? -2.291 12.524 4.296 1.00 0.00 32 VAL A C 7
ATOM 10337 O O . VAL A 1 32 ? -3.199 12.835 5.066 1.00 0.00 32 VAL A O 7
ATOM 10350 N N . ALA A 1 33 ? -1.446 13.410 3.779 1.00 0.00 33 ALA A N 7
ATOM 10351 C CA . ALA A 1 33 ? -1.540 14.830 4.094 1.00 0.00 33 ALA A CA 7
ATOM 10352 C C . ALA A 1 33 ? -2.029 15.627 2.890 1.00 0.00 33 ALA A C 7
ATOM 10353 O O . ALA A 1 33 ? -2.238 15.076 1.811 1.00 0.00 33 ALA A O 7
ATOM 10360 N N . GLY A 1 34 ? -2.213 16.930 3.084 1.00 0.00 34 GLY A N 7
ATOM 10361 C CA . GLY A 1 34 ? -2.678 17.782 2.005 1.00 0.00 34 GLY A CA 7
ATOM 10362 C C . GLY A 1 34 ? -4.065 18.338 2.262 1.00 0.00 34 GLY A C 7
ATOM 10363 O O . GLY A 1 34 ? -4.916 17.659 2.834 1.00 0.00 34 GLY A O 7
ATOM 10367 N N . ASN A 1 35 ? -4.292 19.577 1.838 1.00 0.00 35 ASN A N 7
ATOM 10368 C CA . ASN A 1 35 ? -5.585 20.224 2.028 1.00 0.00 35 ASN A CA 7
ATOM 10369 C C . ASN A 1 35 ? -6.006 20.977 0.769 1.00 0.00 35 ASN A C 7
ATOM 10370 O O . ASN A 1 35 ? -5.188 21.579 0.073 1.00 0.00 35 ASN A O 7
ATOM 10381 N N . PRO A 1 36 ? -7.313 20.944 0.469 1.00 0.00 36 PRO A N 7
ATOM 10382 C CA . PRO A 1 36 ? -8.295 20.230 1.290 1.00 0.00 36 PRO A CA 7
ATOM 10383 C C . PRO A 1 36 ? -8.136 18.716 1.199 1.00 0.00 36 PRO A C 7
ATOM 10384 O O . PRO A 1 36 ? -7.165 18.216 0.630 1.00 0.00 36 PRO A O 7
ATOM 10395 N N . LYS A 1 37 ? -9.096 17.990 1.763 1.00 0.00 37 LYS A N 7
ATOM 10396 C CA . LYS A 1 37 ? -9.064 16.533 1.745 1.00 0.00 37 LYS A CA 7
ATOM 10397 C C . LYS A 1 37 ? -8.902 16.010 0.321 1.00 0.00 37 LYS A C 7
ATOM 10398 O O . LYS A 1 37 ? -9.820 16.072 -0.497 1.00 0.00 37 LYS A O 7
ATOM 10417 N N . PRO A 1 38 ? -7.707 15.481 0.017 1.00 0.00 38 PRO A N 7
ATOM 10418 C CA . PRO A 1 38 ? -7.398 14.935 -1.308 1.00 0.00 38 PRO A CA 7
ATOM 10419 C C . PRO A 1 38 ? -8.153 13.641 -1.593 1.00 0.00 38 PRO A C 7
ATOM 10420 O O . PRO A 1 38 ? -8.331 12.806 -0.707 1.00 0.00 38 PRO A O 7
ATOM 10431 N N . LYS A 1 39 ? -8.595 13.481 -2.836 1.00 0.00 39 LYS A N 7
ATOM 10432 C CA . LYS A 1 39 ? -9.330 12.288 -3.239 1.00 0.00 39 LYS A CA 7
ATOM 10433 C C . LYS A 1 39 ? -8.412 11.070 -3.276 1.00 0.00 39 LYS A C 7
ATOM 10434 O O . LYS A 1 39 ? -7.498 10.996 -4.097 1.00 0.00 39 LYS A O 7
ATOM 10453 N N . ILE A 1 40 ? -8.663 10.119 -2.383 1.00 0.00 40 ILE A N 7
ATOM 10454 C CA . ILE A 1 40 ? -7.861 8.904 -2.317 1.00 0.00 40 ILE A CA 7
ATOM 10455 C C . ILE A 1 40 ? -8.474 7.793 -3.163 1.00 0.00 40 ILE A C 7
ATOM 10456 O O . ILE A 1 40 ? -9.694 7.633 -3.207 1.00 0.00 40 ILE A O 7
ATOM 10472 N N . TYR A 1 41 ? -7.619 7.028 -3.833 1.00 0.00 41 TYR A N 7
ATOM 10473 C CA . TYR A 1 41 ? -8.076 5.932 -4.679 1.00 0.00 41 TYR A CA 7
ATOM 10474 C C . TYR A 1 41 ? -7.214 4.690 -4.474 1.00 0.00 41 TYR A C 7
ATOM 10475 O O . TYR A 1 41 ? -5.986 4.760 -4.513 1.00 0.00 41 TYR A O 7
ATOM 10493 N N . TRP A 1 42 ? -7.867 3.554 -4.256 1.00 0.00 42 TRP A N 7
ATOM 10494 C CA . TRP A 1 42 ? -7.162 2.295 -4.046 1.00 0.00 42 TRP A CA 7
ATOM 10495 C C . TRP A 1 42 ? -7.141 1.462 -5.323 1.00 0.00 42 TRP A C 7
ATOM 10496 O O . TRP A 1 42 ? -8.189 1.149 -5.888 1.00 0.00 42 TRP A O 7
ATOM 10517 N N . PHE A 1 43 ? -5.942 1.107 -5.773 1.00 0.00 43 PHE A N 7
ATOM 10518 C CA . PHE A 1 43 ? -5.786 0.311 -6.984 1.00 0.00 43 PHE A CA 7
ATOM 10519 C C . PHE A 1 43 ? -5.087 -1.011 -6.680 1.00 0.00 43 PHE A C 7
ATOM 10520 O O . PHE A 1 43 ? -4.306 -1.111 -5.734 1.00 0.00 43 PHE A O 7
ATOM 10537 N N . LYS A 1 44 ? -5.375 -2.026 -7.489 1.00 0.00 44 LYS A N 7
ATOM 10538 C CA . LYS A 1 44 ? -4.776 -3.342 -7.309 1.00 0.00 44 LYS A CA 7
ATOM 10539 C C . LYS A 1 44 ? -4.226 -3.875 -8.629 1.00 0.00 44 LYS A C 7
ATOM 10540 O O . LYS A 1 44 ? -4.920 -3.875 -9.646 1.00 0.00 44 LYS A O 7
ATOM 10559 N N . ASP A 1 45 ? -2.978 -4.329 -8.604 1.00 0.00 45 ASP A N 7
ATOM 10560 C CA . ASP A 1 45 ? -2.336 -4.867 -9.798 1.00 0.00 45 ASP A CA 7
ATOM 10561 C C . ASP A 1 45 ? -2.754 -4.084 -11.039 1.00 0.00 45 ASP A C 7
ATOM 10562 O O . ASP A 1 45 ? -2.796 -4.626 -12.142 1.00 0.00 45 ASP A O 7
ATOM 10571 N N . GLY A 1 46 ? -3.063 -2.805 -10.850 1.00 0.00 46 GLY A N 7
ATOM 10572 C CA . GLY A 1 46 ? -3.475 -1.969 -11.962 1.00 0.00 46 GLY A CA 7
ATOM 10573 C C . GLY A 1 46 ? -4.958 -2.081 -12.254 1.00 0.00 46 GLY A C 7
ATOM 10574 O O . GLY A 1 46 ? -5.359 -2.320 -13.393 1.00 0.00 46 GLY A O 7
ATOM 10578 N N . LYS A 1 47 ? -5.777 -1.910 -11.221 1.00 0.00 47 LYS A N 7
ATOM 10579 C CA . LYS A 1 47 ? -7.225 -1.993 -11.371 1.00 0.00 47 LYS A CA 7
ATOM 10580 C C . LYS A 1 47 ? -7.931 -1.124 -10.334 1.00 0.00 47 LYS A C 7
ATOM 10581 O O . LYS A 1 47 ? -7.301 -0.615 -9.408 1.00 0.00 47 LYS A O 7
ATOM 10600 N N . GLN A 1 48 ? -9.240 -0.962 -10.497 1.00 0.00 48 GLN A N 7
ATOM 10601 C CA . GLN A 1 48 ? -10.029 -0.155 -9.574 1.00 0.00 48 GLN A CA 7
ATOM 10602 C C . GLN A 1 48 ? -10.797 -1.040 -8.597 1.00 0.00 48 GLN A C 7
ATOM 10603 O O . GLN A 1 48 ? -11.552 -1.922 -9.006 1.00 0.00 48 GLN A O 7
ATOM 10617 N N . ILE A 1 49 ? -10.597 -0.799 -7.306 1.00 0.00 49 ILE A N 7
ATOM 10618 C CA . ILE A 1 49 ? -11.271 -1.573 -6.271 1.00 0.00 49 ILE A CA 7
ATOM 10619 C C . ILE A 1 49 ? -12.570 -0.902 -5.840 1.00 0.00 49 ILE A C 7
ATOM 10620 O O . ILE A 1 49 ? -12.651 0.324 -5.763 1.00 0.00 49 ILE A O 7
ATOM 10636 N N . SER A 1 50 ? -13.585 -1.713 -5.559 1.00 0.00 50 SER A N 7
ATOM 10637 C CA . SER A 1 50 ? -14.882 -1.197 -5.136 1.00 0.00 50 SER A CA 7
ATOM 10638 C C . SER A 1 50 ? -14.959 -1.100 -3.616 1.00 0.00 50 SER A C 7
ATOM 10639 O O . SER A 1 50 ? -14.469 -1.964 -2.887 1.00 0.00 50 SER A O 7
ATOM 10647 N N . PRO A 1 51 ? -15.588 -0.023 -3.124 1.00 0.00 51 PRO A N 7
ATOM 10648 C CA . PRO A 1 51 ? -15.746 0.214 -1.686 1.00 0.00 51 PRO A CA 7
ATOM 10649 C C . PRO A 1 51 ? -16.715 -0.769 -1.039 1.00 0.00 51 PRO A C 7
ATOM 10650 O O . PRO A 1 51 ? -16.481 -1.250 0.070 1.00 0.00 51 PRO A O 7
ATOM 10661 N N . LYS A 1 52 ? -17.805 -1.066 -1.739 1.00 0.00 52 LYS A N 7
ATOM 10662 C CA . LYS A 1 52 ? -18.810 -1.994 -1.235 1.00 0.00 52 LYS A CA 7
ATOM 10663 C C . LYS A 1 52 ? -18.422 -3.436 -1.542 1.00 0.00 52 LYS A C 7
ATOM 10664 O O . LYS A 1 52 ? -19.282 -4.281 -1.792 1.00 0.00 52 LYS A O 7
ATOM 10683 N N . SER A 1 53 ? -17.122 -3.712 -1.520 1.00 0.00 53 SER A N 7
ATOM 10684 C CA . SER A 1 53 ? -16.620 -5.052 -1.798 1.00 0.00 53 SER A CA 7
ATOM 10685 C C . SER A 1 53 ? -16.570 -5.890 -0.524 1.00 0.00 53 SER A C 7
ATOM 10686 O O . SER A 1 53 ? -15.617 -5.806 0.251 1.00 0.00 53 SER A O 7
ATOM 10694 N N . ASP A 1 54 ? -17.604 -6.697 -0.314 1.00 0.00 54 ASP A N 7
ATOM 10695 C CA . ASP A 1 54 ? -17.680 -7.551 0.866 1.00 0.00 54 ASP A CA 7
ATOM 10696 C C . ASP A 1 54 ? -16.294 -8.044 1.270 1.00 0.00 54 ASP A C 7
ATOM 10697 O O . ASP A 1 54 ? -16.012 -8.234 2.453 1.00 0.00 54 ASP A O 7
ATOM 10706 N N . HIS A 1 55 ? -15.433 -8.251 0.279 1.00 0.00 55 HIS A N 7
ATOM 10707 C CA . HIS A 1 55 ? -14.076 -8.722 0.531 1.00 0.00 55 HIS A CA 7
ATOM 10708 C C . HIS A 1 55 ? -13.246 -7.644 1.222 1.00 0.00 55 HIS A C 7
ATOM 10709 O O . HIS A 1 55 ? -12.832 -7.806 2.370 1.00 0.00 55 HIS A O 7
ATOM 10723 N N . TYR A 1 56 ? -13.006 -6.545 0.515 1.00 0.00 56 TYR A N 7
ATOM 10724 C CA . TYR A 1 56 ? -12.223 -5.442 1.059 1.00 0.00 56 TYR A CA 7
ATOM 10725 C C . TYR A 1 56 ? -13.123 -4.429 1.761 1.00 0.00 56 TYR A C 7
ATOM 10726 O O . TYR A 1 56 ? -14.238 -4.156 1.315 1.00 0.00 56 TYR A O 7
ATOM 10744 N N . THR A 1 57 ? -12.630 -3.873 2.863 1.00 0.00 57 THR A N 7
ATOM 10745 C CA . THR A 1 57 ? -13.387 -2.891 3.628 1.00 0.00 57 THR A CA 7
ATOM 10746 C C . THR A 1 57 ? -12.566 -1.629 3.869 1.00 0.00 57 THR A C 7
ATOM 10747 O O . THR A 1 57 ? -11.732 -1.584 4.774 1.00 0.00 57 THR A O 7
ATOM 10758 N N . ILE A 1 58 ? -12.807 -0.607 3.055 1.00 0.00 58 ILE A N 7
ATOM 10759 C CA . ILE A 1 58 ? -12.090 0.655 3.182 1.00 0.00 58 ILE A CA 7
ATOM 10760 C C . ILE A 1 58 ? -12.754 1.563 4.211 1.00 0.00 58 ILE A C 7
ATOM 10761 O O . ILE A 1 58 ? -13.831 2.108 3.969 1.00 0.00 58 ILE A O 7
ATOM 10777 N N . GLN A 1 59 ? -12.103 1.723 5.359 1.00 0.00 59 GLN A N 7
ATOM 10778 C CA . GLN A 1 59 ? -12.631 2.567 6.425 1.00 0.00 59 GLN A CA 7
ATOM 10779 C C . GLN A 1 59 ? -11.896 3.902 6.477 1.00 0.00 59 GLN A C 7
ATOM 10780 O O . GLN A 1 59 ? -10.667 3.948 6.408 1.00 0.00 59 GLN A O 7
ATOM 10794 N N . ARG A 1 60 ? -12.655 4.986 6.599 1.00 0.00 60 ARG A N 7
ATOM 10795 C CA . ARG A 1 60 ? -12.075 6.322 6.658 1.00 0.00 60 ARG A CA 7
ATOM 10796 C C . ARG A 1 60 ? -12.543 7.062 7.908 1.00 0.00 60 ARG A C 7
ATOM 10797 O O . ARG A 1 60 ? -13.729 7.059 8.236 1.00 0.00 60 ARG A O 7
ATOM 10818 N N . ASP A 1 61 ? -11.602 7.695 8.601 1.00 0.00 61 ASP A N 7
ATOM 10819 C CA . ASP A 1 61 ? -11.918 8.440 9.814 1.00 0.00 61 ASP A CA 7
ATOM 10820 C C . ASP A 1 61 ? -12.298 9.880 9.484 1.00 0.00 61 ASP A C 7
ATOM 10821 O O . ASP A 1 61 ? -12.117 10.338 8.355 1.00 0.00 61 ASP A O 7
ATOM 10830 N N . LEU A 1 62 ? -12.826 10.589 10.476 1.00 0.00 62 LEU A N 7
ATOM 10831 C CA . LEU A 1 62 ? -13.234 11.977 10.291 1.00 0.00 62 LEU A CA 7
ATOM 10832 C C . LEU A 1 62 ? -12.018 12.893 10.197 1.00 0.00 62 LEU A C 7
ATOM 10833 O O . LEU A 1 62 ? -12.151 14.097 9.976 1.00 0.00 62 LEU A O 7
ATOM 10849 N N . ASP A 1 63 ? -10.834 12.315 10.364 1.00 0.00 63 ASP A N 7
ATOM 10850 C CA . ASP A 1 63 ? -9.593 13.079 10.295 1.00 0.00 63 ASP A CA 7
ATOM 10851 C C . ASP A 1 63 ? -8.995 13.018 8.894 1.00 0.00 63 ASP A C 7
ATOM 10852 O O . ASP A 1 63 ? -8.404 13.986 8.417 1.00 0.00 63 ASP A O 7
ATOM 10861 N N . GLY A 1 64 ? -9.151 11.872 8.238 1.00 0.00 64 GLY A N 7
ATOM 10862 C CA . GLY A 1 64 ? -8.620 11.705 6.898 1.00 0.00 64 GLY A CA 7
ATOM 10863 C C . GLY A 1 64 ? -7.637 10.555 6.803 1.00 0.00 64 GLY A C 7
ATOM 10864 O O . GLY A 1 64 ? -6.703 10.590 6.001 1.00 0.00 64 GLY A O 7
ATOM 10868 N N . THR A 1 65 ? -7.844 9.531 7.626 1.00 0.00 65 THR A N 7
ATOM 10869 C CA . THR A 1 65 ? -6.968 8.367 7.633 1.00 0.00 65 THR A CA 7
ATOM 10870 C C . THR A 1 65 ? -7.636 7.171 6.965 1.00 0.00 65 THR A C 7
ATOM 10871 O O . THR A 1 65 ? -8.692 6.713 7.403 1.00 0.00 65 THR A O 7
ATOM 10882 N N . CYS A 1 66 ? -7.016 6.670 5.903 1.00 0.00 66 CYS A N 7
ATOM 10883 C CA . CYS A 1 66 ? -7.551 5.526 5.173 1.00 0.00 66 CYS A CA 7
ATOM 10884 C C . CYS A 1 66 ? -6.972 4.221 5.708 1.00 0.00 66 CYS A C 7
ATOM 10885 O O . CYS A 1 66 ? -5.843 4.185 6.196 1.00 0.00 66 CYS A O 7
ATOM 10893 N N . SER A 1 67 ? -7.754 3.150 5.613 1.00 0.00 67 SER A N 7
ATOM 10894 C CA . SER A 1 67 ? -7.320 1.842 6.092 1.00 0.00 67 SER A CA 7
ATOM 10895 C C . SER A 1 67 ? -8.025 0.724 5.330 1.00 0.00 67 SER A C 7
ATOM 10896 O O . SER A 1 67 ? -9.242 0.755 5.143 1.00 0.00 67 SER A O 7
ATOM 10904 N N . LEU A 1 68 ? -7.252 -0.264 4.893 1.00 0.00 68 LEU A N 7
ATOM 10905 C CA . LEU A 1 68 ? -7.800 -1.394 4.151 1.00 0.00 68 LEU A CA 7
ATOM 10906 C C . LEU A 1 68 ? -7.792 -2.660 5.002 1.00 0.00 68 LEU A C 7
ATOM 10907 O O . LEU A 1 68 ? -6.825 -2.936 5.714 1.00 0.00 68 LEU A O 7
ATOM 10923 N N . HIS A 1 69 ? -8.874 -3.427 4.923 1.00 0.00 69 HIS A N 7
ATOM 10924 C CA . HIS A 1 69 ? -8.990 -4.666 5.684 1.00 0.00 69 HIS A CA 7
ATOM 10925 C C . HIS A 1 69 ? -9.392 -5.825 4.777 1.00 0.00 69 HIS A C 7
ATOM 10926 O O . HIS A 1 69 ? -10.250 -5.678 3.906 1.00 0.00 69 HIS A O 7
ATOM 10940 N N . THR A 1 70 ? -8.766 -6.979 4.987 1.00 0.00 70 THR A N 7
ATOM 10941 C CA . THR A 1 70 ? -9.057 -8.163 4.188 1.00 0.00 70 THR A CA 7
ATOM 10942 C C . THR A 1 70 ? -9.353 -9.367 5.075 1.00 0.00 70 THR A C 7
ATOM 10943 O O . THR A 1 70 ? -8.447 -9.945 5.678 1.00 0.00 70 THR A O 7
ATOM 10954 N N . THR A 1 71 ? -10.626 -9.741 5.151 1.00 0.00 71 THR A N 7
ATOM 10955 C CA . THR A 1 71 ? -11.041 -10.877 5.966 1.00 0.00 71 THR A CA 7
ATOM 10956 C C . THR A 1 71 ? -10.459 -12.180 5.430 1.00 0.00 71 THR A C 7
ATOM 10957 O O . THR A 1 71 ? -10.204 -13.115 6.189 1.00 0.00 71 THR A O 7
ATOM 10968 N N . ALA A 1 72 ? -10.249 -12.234 4.119 1.00 0.00 72 ALA A N 7
ATOM 10969 C CA . ALA A 1 72 ? -9.694 -13.422 3.482 1.00 0.00 72 ALA A CA 7
ATOM 10970 C C . ALA A 1 72 ? -8.598 -13.051 2.489 1.00 0.00 72 ALA A C 7
ATOM 10971 O O . ALA A 1 72 ? -8.809 -12.230 1.596 1.00 0.00 72 ALA A O 7
ATOM 10978 N N . SER A 1 73 ? -7.429 -13.661 2.650 1.00 0.00 73 SER A N 7
ATOM 10979 C CA . SER A 1 73 ? -6.298 -13.391 1.770 1.00 0.00 73 SER A CA 7
ATOM 10980 C C . SER A 1 73 ? -5.932 -14.632 0.960 1.00 0.00 73 SER A C 7
ATOM 10981 O O . SER A 1 73 ? -5.432 -15.617 1.504 1.00 0.00 73 SER A O 7
ATOM 10989 N N . THR A 1 74 ? -6.184 -14.576 -0.344 1.00 0.00 74 THR A N 7
ATOM 10990 C CA . THR A 1 74 ? -5.883 -15.693 -1.229 1.00 0.00 74 THR A CA 7
ATOM 10991 C C . THR A 1 74 ? -4.521 -15.519 -1.891 1.00 0.00 74 THR A C 7
ATOM 10992 O O . THR A 1 74 ? -4.002 -14.406 -1.983 1.00 0.00 74 THR A O 7
ATOM 11003 N N . LEU A 1 75 ? -3.947 -16.624 -2.352 1.00 0.00 75 LEU A N 7
ATOM 11004 C CA . LEU A 1 75 ? -2.644 -16.593 -3.007 1.00 0.00 75 LEU A CA 7
ATOM 11005 C C . LEU A 1 75 ? -2.637 -15.594 -4.160 1.00 0.00 75 LEU A C 7
ATOM 11006 O O . LEU A 1 75 ? -1.659 -14.875 -4.366 1.00 0.00 75 LEU A O 7
ATOM 11022 N N . ASP A 1 76 ? -3.735 -15.552 -4.906 1.00 0.00 76 ASP A N 7
ATOM 11023 C CA . ASP A 1 76 ? -3.858 -14.639 -6.036 1.00 0.00 76 ASP A CA 7
ATOM 11024 C C . ASP A 1 76 ? -3.895 -13.189 -5.561 1.00 0.00 76 ASP A C 7
ATOM 11025 O O . ASP A 1 76 ? -3.515 -12.276 -6.293 1.00 0.00 76 ASP A O 7
ATOM 11034 N N . ASP A 1 77 ? -4.356 -12.987 -4.332 1.00 0.00 77 ASP A N 7
ATOM 11035 C CA . ASP A 1 77 ? -4.443 -11.649 -3.758 1.00 0.00 77 ASP A CA 7
ATOM 11036 C C . ASP A 1 77 ? -3.070 -10.987 -3.712 1.00 0.00 77 ASP A C 7
ATOM 11037 O O . ASP A 1 77 ? -2.951 -9.770 -3.856 1.00 0.00 77 ASP A O 7
ATOM 11046 N N . ASP A 1 78 ? -2.035 -11.795 -3.510 1.00 0.00 78 ASP A N 7
ATOM 11047 C CA . ASP A 1 78 ? -0.670 -11.288 -3.445 1.00 0.00 78 ASP A CA 7
ATOM 11048 C C . ASP A 1 78 ? -0.313 -10.523 -4.715 1.00 0.00 78 ASP A C 7
ATOM 11049 O O . ASP A 1 78 ? -0.624 -10.960 -5.823 1.00 0.00 78 ASP A O 7
ATOM 11058 N N . GLY A 1 79 ? 0.341 -9.378 -4.547 1.00 0.00 79 GLY A N 7
ATOM 11059 C CA . GLY A 1 79 ? 0.728 -8.569 -5.688 1.00 0.00 79 GLY A CA 7
ATOM 11060 C C . GLY A 1 79 ? 1.383 -7.265 -5.279 1.00 0.00 79 GLY A C 7
ATOM 11061 O O . GLY A 1 79 ? 2.333 -7.258 -4.499 1.00 0.00 79 GLY A O 7
ATOM 11065 N N . ASN A 1 80 ? 0.873 -6.157 -5.810 1.00 0.00 80 ASN A N 7
ATOM 11066 C CA . ASN A 1 80 ? 1.416 -4.841 -5.497 1.00 0.00 80 ASN A CA 7
ATOM 11067 C C . ASN A 1 80 ? 0.311 -3.789 -5.470 1.00 0.00 80 ASN A C 7
ATOM 11068 O O . ASN A 1 80 ? -0.201 -3.385 -6.514 1.00 0.00 80 ASN A O 7
ATOM 11079 N N . TYR A 1 81 ? -0.050 -3.350 -4.269 1.00 0.00 81 TYR A N 7
ATOM 11080 C CA . TYR A 1 81 ? -1.095 -2.346 -4.106 1.00 0.00 81 TYR A CA 7
ATOM 11081 C C . TYR A 1 81 ? -0.560 -0.948 -4.400 1.00 0.00 81 TYR A C 7
ATOM 11082 O O . TYR A 1 81 ? 0.611 -0.654 -4.156 1.00 0.00 81 TYR A O 7
ATOM 11100 N N . THR A 1 82 ? -1.426 -0.088 -4.926 1.00 0.00 82 THR A N 7
ATOM 11101 C CA . THR A 1 82 ? -1.043 1.279 -5.254 1.00 0.00 82 THR A CA 7
ATOM 11102 C C . THR A 1 82 ? -2.149 2.263 -4.892 1.00 0.00 82 THR A C 7
ATOM 11103 O O . THR A 1 82 ? -3.314 2.055 -5.234 1.00 0.00 82 THR A O 7
ATOM 11114 N N . ILE A 1 83 ? -1.778 3.334 -4.200 1.00 0.00 83 ILE A N 7
ATOM 11115 C CA . ILE A 1 83 ? -2.740 4.351 -3.793 1.00 0.00 83 ILE A CA 7
ATOM 11116 C C . ILE A 1 83 ? -2.265 5.746 -4.187 1.00 0.00 83 ILE A C 7
ATOM 11117 O O . ILE A 1 83 ? -1.208 6.199 -3.749 1.00 0.00 83 ILE A O 7
ATOM 11133 N N . MET A 1 84 ? -3.055 6.421 -5.016 1.00 0.00 84 MET A N 7
ATOM 11134 C CA . MET A 1 84 ? -2.716 7.766 -5.466 1.00 0.00 84 MET A CA 7
ATOM 11135 C C . MET A 1 84 ? -3.713 8.787 -4.927 1.00 0.00 84 MET A C 7
ATOM 11136 O O . MET A 1 84 ? -4.920 8.548 -4.922 1.00 0.00 84 MET A O 7
ATOM 11150 N N . ALA A 1 85 ? -3.200 9.926 -4.473 1.00 0.00 85 ALA A N 7
ATOM 11151 C CA . ALA A 1 85 ? -4.045 10.984 -3.933 1.00 0.00 85 ALA A CA 7
ATOM 11152 C C . ALA A 1 85 ? -4.065 12.196 -4.858 1.00 0.00 85 ALA A C 7
ATOM 11153 O O . ALA A 1 85 ? -3.057 12.532 -5.478 1.00 0.00 85 ALA A O 7
ATOM 11160 N N . ALA A 1 86 ? -5.220 12.848 -4.946 1.00 0.00 86 ALA A N 7
ATOM 11161 C CA . ALA A 1 86 ? -5.371 14.024 -5.794 1.00 0.00 86 ALA A CA 7
ATOM 11162 C C . ALA A 1 86 ? -5.525 15.289 -4.956 1.00 0.00 86 ALA A C 7
ATOM 11163 O O . ALA A 1 86 ? -6.347 15.342 -4.042 1.00 0.00 86 ALA A O 7
ATOM 11170 N N . ASN A 1 87 ? -4.730 16.305 -5.274 1.00 0.00 87 ASN A N 7
ATOM 11171 C CA . ASN A 1 87 ? -4.778 17.570 -4.550 1.00 0.00 87 ASN A CA 7
ATOM 11172 C C . ASN A 1 87 ? -4.472 18.741 -5.478 1.00 0.00 87 ASN A C 7
ATOM 11173 O O . ASN A 1 87 ? -3.640 18.649 -6.381 1.00 0.00 87 ASN A O 7
ATOM 11184 N N . PRO A 1 88 ? -5.160 19.870 -5.252 1.00 0.00 88 PRO A N 7
ATOM 11185 C CA . PRO A 1 88 ? -4.978 21.082 -6.057 1.00 0.00 88 PRO A CA 7
ATOM 11186 C C . PRO A 1 88 ? -3.625 21.741 -5.815 1.00 0.00 88 PRO A C 7
ATOM 11187 O O . PRO A 1 88 ? -3.344 22.815 -6.347 1.00 0.00 88 PRO A O 7
ATOM 11198 N N . GLN A 1 89 ? -2.792 21.092 -5.008 1.00 0.00 89 GLN A N 7
ATOM 11199 C CA . GLN A 1 89 ? -1.468 21.618 -4.696 1.00 0.00 89 GLN A CA 7
ATOM 11200 C C . GLN A 1 89 ? -0.387 20.584 -4.997 1.00 0.00 89 GLN A C 7
ATOM 11201 O O . GLN A 1 89 ? 0.804 20.859 -4.858 1.00 0.00 89 GLN A O 7
ATOM 11215 N N . GLY A 1 90 ? -0.812 19.394 -5.410 1.00 0.00 90 GLY A N 7
ATOM 11216 C CA . GLY A 1 90 ? 0.132 18.337 -5.724 1.00 0.00 90 GLY A CA 7
ATOM 11217 C C . GLY A 1 90 ? -0.455 16.955 -5.517 1.00 0.00 90 GLY A C 7
ATOM 11218 O O . GLY A 1 90 ? -1.284 16.752 -4.630 1.00 0.00 90 GLY A O 7
ATOM 11222 N N . ARG A 1 91 ? -0.025 16.003 -6.338 1.00 0.00 91 ARG A N 7
ATOM 11223 C CA . ARG A 1 91 ? -0.515 14.633 -6.242 1.00 0.00 91 ARG A CA 7
ATOM 11224 C C . ARG A 1 91 ? 0.635 13.658 -6.010 1.00 0.00 91 ARG A C 7
ATOM 11225 O O . ARG A 1 91 ? 1.659 13.716 -6.692 1.00 0.00 91 ARG A O 7
ATOM 11246 N N . ILE A 1 92 ? 0.461 12.765 -5.042 1.00 0.00 92 ILE A N 7
ATOM 11247 C CA . ILE A 1 92 ? 1.484 11.778 -4.720 1.00 0.00 92 ILE A CA 7
ATOM 11248 C C . ILE A 1 92 ? 0.982 10.361 -4.979 1.00 0.00 92 ILE A C 7
ATOM 11249 O O . ILE A 1 92 ? -0.199 10.151 -5.255 1.00 0.00 92 ILE A O 7
ATOM 11265 N N . SER A 1 93 ? 1.887 9.393 -4.886 1.00 0.00 93 SER A N 7
ATOM 11266 C CA . SER A 1 93 ? 1.538 7.995 -5.112 1.00 0.00 93 SER A CA 7
ATOM 11267 C C . SER A 1 93 ? 2.402 7.073 -4.258 1.00 0.00 93 SER A C 7
ATOM 11268 O O . SER A 1 93 ? 3.578 7.352 -4.019 1.00 0.00 93 SER A O 7
ATOM 11276 N N . CYS A 1 94 ? 1.811 5.975 -3.800 1.00 0.00 94 CYS A N 7
ATOM 11277 C CA . CYS A 1 94 ? 2.526 5.011 -2.971 1.00 0.00 94 CYS A CA 7
ATOM 11278 C C . CYS A 1 94 ? 2.340 3.594 -3.501 1.00 0.00 94 CYS A C 7
ATOM 11279 O O . CYS A 1 94 ? 1.555 3.361 -4.421 1.00 0.00 94 CYS A O 7
ATOM 11287 N N . THR A 1 95 ? 3.068 2.648 -2.916 1.00 0.00 95 THR A N 7
ATOM 11288 C CA . THR A 1 95 ? 2.985 1.253 -3.331 1.00 0.00 95 THR A CA 7
ATOM 11289 C C . THR A 1 95 ? 3.195 0.314 -2.149 1.00 0.00 95 THR A C 7
ATOM 11290 O O . THR A 1 95 ? 3.876 0.658 -1.183 1.00 0.00 95 THR A O 7
ATOM 11301 N N . GLY A 1 96 ? 2.605 -0.875 -2.231 1.00 0.00 96 GLY A N 7
ATOM 11302 C CA . GLY A 1 96 ? 2.739 -1.845 -1.161 1.00 0.00 96 GLY A CA 7
ATOM 11303 C C . GLY A 1 96 ? 2.843 -3.267 -1.677 1.00 0.00 96 GLY A C 7
ATOM 11304 O O . GLY A 1 96 ? 2.324 -3.585 -2.747 1.00 0.00 96 GLY A O 7
ATOM 11308 N N . ARG A 1 97 ? 3.517 -4.123 -0.916 1.00 0.00 97 ARG A N 7
ATOM 11309 C CA . ARG A 1 97 ? 3.690 -5.518 -1.304 1.00 0.00 97 ARG A CA 7
ATOM 11310 C C . ARG A 1 97 ? 3.103 -6.452 -0.250 1.00 0.00 97 ARG A C 7
ATOM 11311 O O . ARG A 1 97 ? 3.207 -6.196 0.950 1.00 0.00 97 ARG A O 7
ATOM 11332 N N . LEU A 1 98 ? 2.485 -7.536 -0.706 1.00 0.00 98 LEU A N 7
ATOM 11333 C CA . LEU A 1 98 ? 1.880 -8.509 0.197 1.00 0.00 98 LEU A CA 7
ATOM 11334 C C . LEU A 1 98 ? 2.496 -9.891 0.000 1.00 0.00 98 LEU A C 7
ATOM 11335 O O . LEU A 1 98 ? 2.554 -10.401 -1.118 1.00 0.00 98 LEU A O 7
ATOM 11351 N N . MET A 1 99 ? 2.953 -10.491 1.094 1.00 0.00 99 MET A N 7
ATOM 11352 C CA . MET A 1 99 ? 3.561 -11.815 1.042 1.00 0.00 99 MET A CA 7
ATOM 11353 C C . MET A 1 99 ? 2.595 -12.878 1.556 1.00 0.00 99 MET A C 7
ATOM 11354 O O . MET A 1 99 ? 2.318 -12.953 2.753 1.00 0.00 99 MET A O 7
ATOM 11368 N N . VAL A 1 100 ? 2.084 -13.698 0.643 1.00 0.00 100 VAL A N 7
ATOM 11369 C CA . VAL A 1 100 ? 1.150 -14.757 1.005 1.00 0.00 100 VAL A CA 7
ATOM 11370 C C . VAL A 1 100 ? 1.786 -16.133 0.837 1.00 0.00 100 VAL A C 7
ATOM 11371 O O . VAL A 1 100 ? 2.188 -16.511 -0.263 1.00 0.00 100 VAL A O 7
ATOM 11384 N N . GLN A 1 101 ? 1.873 -16.876 1.935 1.00 0.00 101 GLN A N 7
ATOM 11385 C CA . GLN A 1 101 ? 2.461 -18.210 1.909 1.00 0.00 101 GLN A CA 7
ATOM 11386 C C . GLN A 1 101 ? 1.382 -19.278 1.762 1.00 0.00 101 GLN A C 7
ATOM 11387 O O . GLN A 1 101 ? 0.554 -19.465 2.654 1.00 0.00 101 GLN A O 7
ATOM 11401 N N . ALA A 1 102 ? 1.396 -19.975 0.631 1.00 0.00 102 ALA A N 7
ATOM 11402 C CA . ALA A 1 102 ? 0.420 -21.025 0.367 1.00 0.00 102 ALA A CA 7
ATOM 11403 C C . ALA A 1 102 ? 0.199 -21.891 1.603 1.00 0.00 102 ALA A C 7
ATOM 11404 O O . ALA A 1 102 ? 1.148 -22.247 2.301 1.00 0.00 102 ALA A O 7
ATOM 11411 N N . VAL A 1 103 ? -1.059 -22.227 1.867 1.00 0.00 103 VAL A N 7
ATOM 11412 C CA . VAL A 1 103 ? -1.405 -23.053 3.018 1.00 0.00 103 VAL A CA 7
ATOM 11413 C C . VAL A 1 103 ? -2.461 -24.090 2.654 1.00 0.00 103 VAL A C 7
ATOM 11414 O O . VAL A 1 103 ? -3.609 -23.749 2.371 1.00 0.00 103 VAL A O 7
ATOM 11427 N N . ASN A 1 104 ? -2.064 -25.359 2.663 1.00 0.00 104 ASN A N 7
ATOM 11428 C CA . ASN A 1 104 ? -2.977 -26.447 2.333 1.00 0.00 104 ASN A CA 7
ATOM 11429 C C . ASN A 1 104 ? -2.849 -27.588 3.338 1.00 0.00 104 ASN A C 7
ATOM 11430 O O . ASN A 1 104 ? -1.744 -27.961 3.732 1.00 0.00 104 ASN A O 7
ATOM 11441 N N . SER A 1 105 ? -3.987 -28.139 3.748 1.00 0.00 105 SER A N 7
ATOM 11442 C CA . SER A 1 105 ? -4.003 -29.235 4.709 1.00 0.00 105 SER A CA 7
ATOM 11443 C C . SER A 1 105 ? -3.669 -30.559 4.028 1.00 0.00 105 SER A C 7
ATOM 11444 O O . SER A 1 105 ? -4.497 -31.132 3.320 1.00 0.00 105 SER A O 7
ATOM 11452 N N . GLY A 1 106 ? -2.450 -31.040 4.249 1.00 0.00 106 GLY A N 7
ATOM 11453 C CA . GLY A 1 106 ? -2.027 -32.293 3.651 1.00 0.00 106 GLY A CA 7
ATOM 11454 C C . GLY A 1 106 ? -2.247 -33.478 4.570 1.00 0.00 106 GLY A C 7
ATOM 11455 O O . GLY A 1 106 ? -2.505 -33.325 5.764 1.00 0.00 106 GLY A O 7
ATOM 11459 N N . PRO A 1 107 ? -2.146 -34.693 4.010 1.00 0.00 107 PRO A N 7
ATOM 11460 C CA . PRO A 1 107 ? -2.334 -35.933 4.770 1.00 0.00 107 PRO A CA 7
ATOM 11461 C C . PRO A 1 107 ? -1.199 -36.186 5.756 1.00 0.00 107 PRO A C 7
ATOM 11462 O O . PRO A 1 107 ? -0.156 -35.534 5.698 1.00 0.00 107 PRO A O 7
ATOM 11473 N N . SER A 1 108 ? -1.408 -37.136 6.661 1.00 0.00 108 SER A N 7
ATOM 11474 C CA . SER A 1 108 ? -0.403 -37.473 7.663 1.00 0.00 108 SER A CA 7
ATOM 11475 C C . SER A 1 108 ? 0.231 -38.828 7.362 1.00 0.00 108 SER A C 7
ATOM 11476 O O . SER A 1 108 ? -0.404 -39.871 7.517 1.00 0.00 108 SER A O 7
ATOM 11484 N N . SER A 1 109 ? 1.488 -38.803 6.931 1.00 0.00 109 SER A N 7
ATOM 11485 C CA . SER A 1 109 ? 2.208 -40.028 6.604 1.00 0.00 109 SER A CA 7
ATOM 11486 C C . SER A 1 109 ? 1.281 -41.043 5.942 1.00 0.00 109 SER A C 7
ATOM 11487 O O . SER A 1 109 ? 1.324 -42.234 6.249 1.00 0.00 109 SER A O 7
ATOM 11495 N N . GLY A 1 110 ? 0.442 -40.562 5.030 1.00 0.00 110 GLY A N 7
ATOM 11496 C CA . GLY A 1 110 ? -0.485 -41.439 4.338 1.00 0.00 110 GLY A CA 7
ATOM 11497 C C . GLY A 1 110 ? -1.369 -42.218 5.292 1.00 0.00 110 GLY A C 7
ATOM 11498 O O . GLY A 1 110 ? -2.124 -43.094 4.873 1.00 0.00 110 GLY A O 7
ATOM 11502 N N . GLY A 1 1 ? 3.899 31.797 -6.319 1.00 0.00 1 GLY A N 8
ATOM 11503 C CA . GLY A 1 1 ? 4.989 31.524 -5.401 1.00 0.00 1 GLY A CA 8
ATOM 11504 C C . GLY A 1 1 ? 4.710 30.331 -4.509 1.00 0.00 1 GLY A C 8
ATOM 11505 O O . GLY A 1 1 ? 4.643 29.196 -4.981 1.00 0.00 1 GLY A O 8
ATOM 11509 N N . SER A 1 2 ? 4.548 30.586 -3.214 1.00 0.00 2 SER A N 8
ATOM 11510 C CA . SER A 1 2 ? 4.281 29.523 -2.253 1.00 0.00 2 SER A CA 8
ATOM 11511 C C . SER A 1 2 ? 3.993 30.101 -0.870 1.00 0.00 2 SER A C 8
ATOM 11512 O O . SER A 1 2 ? 4.875 30.666 -0.225 1.00 0.00 2 SER A O 8
ATOM 11520 N N . SER A 1 3 ? 2.750 29.955 -0.423 1.00 0.00 3 SER A N 8
ATOM 11521 C CA . SER A 1 3 ? 2.342 30.465 0.881 1.00 0.00 3 SER A CA 8
ATOM 11522 C C . SER A 1 3 ? 2.193 29.327 1.887 1.00 0.00 3 SER A C 8
ATOM 11523 O O . SER A 1 3 ? 1.186 28.621 1.898 1.00 0.00 3 SER A O 8
ATOM 11531 N N . GLY A 1 4 ? 3.205 29.157 2.733 1.00 0.00 4 GLY A N 8
ATOM 11532 C CA . GLY A 1 4 ? 3.168 28.104 3.731 1.00 0.00 4 GLY A CA 8
ATOM 11533 C C . GLY A 1 4 ? 4.430 27.264 3.735 1.00 0.00 4 GLY A C 8
ATOM 11534 O O . GLY A 1 4 ? 5.460 27.677 3.201 1.00 0.00 4 GLY A O 8
ATOM 11538 N N . SER A 1 5 ? 4.351 26.084 4.340 1.00 0.00 5 SER A N 8
ATOM 11539 C CA . SER A 1 5 ? 5.498 25.186 4.417 1.00 0.00 5 SER A CA 8
ATOM 11540 C C . SER A 1 5 ? 5.234 23.900 3.640 1.00 0.00 5 SER A C 8
ATOM 11541 O O . SER A 1 5 ? 6.013 23.517 2.767 1.00 0.00 5 SER A O 8
ATOM 11549 N N . SER A 1 6 ? 4.128 23.237 3.964 1.00 0.00 6 SER A N 8
ATOM 11550 C CA . SER A 1 6 ? 3.762 21.991 3.300 1.00 0.00 6 SER A CA 8
ATOM 11551 C C . SER A 1 6 ? 2.289 22.001 2.901 1.00 0.00 6 SER A C 8
ATOM 11552 O O . SER A 1 6 ? 1.413 21.701 3.711 1.00 0.00 6 SER A O 8
ATOM 11560 N N . GLY A 1 7 ? 2.025 22.349 1.645 1.00 0.00 7 GLY A N 8
ATOM 11561 C CA . GLY A 1 7 ? 0.658 22.393 1.160 1.00 0.00 7 GLY A CA 8
ATOM 11562 C C . GLY A 1 7 ? 0.257 21.119 0.442 1.00 0.00 7 GLY A C 8
ATOM 11563 O O . GLY A 1 7 ? -0.794 20.545 0.723 1.00 0.00 7 GLY A O 8
ATOM 11567 N N . ALA A 1 8 ? 1.097 20.678 -0.490 1.00 0.00 8 ALA A N 8
ATOM 11568 C CA . ALA A 1 8 ? 0.824 19.465 -1.250 1.00 0.00 8 ALA A CA 8
ATOM 11569 C C . ALA A 1 8 ? 0.708 18.254 -0.330 1.00 0.00 8 ALA A C 8
ATOM 11570 O O . ALA A 1 8 ? 1.175 18.263 0.810 1.00 0.00 8 ALA A O 8
ATOM 11577 N N . PRO A 1 9 ? 0.069 17.187 -0.832 1.00 0.00 9 PRO A N 8
ATOM 11578 C CA . PRO A 1 9 ? -0.124 15.950 -0.070 1.00 0.00 9 PRO A CA 8
ATOM 11579 C C . PRO A 1 9 ? 1.181 15.191 0.143 1.00 0.00 9 PRO A C 8
ATOM 11580 O O . PRO A 1 9 ? 2.055 15.184 -0.724 1.00 0.00 9 PRO A O 8
ATOM 11591 N N . PHE A 1 10 ? 1.306 14.552 1.302 1.00 0.00 10 PHE A N 8
ATOM 11592 C CA . PHE A 1 10 ? 2.505 13.789 1.629 1.00 0.00 10 PHE A CA 8
ATOM 11593 C C . PHE A 1 10 ? 2.182 12.657 2.599 1.00 0.00 10 PHE A C 8
ATOM 11594 O O . PHE A 1 10 ? 1.613 12.883 3.667 1.00 0.00 10 PHE A O 8
ATOM 11611 N N . PHE A 1 11 ? 2.549 11.438 2.219 1.00 0.00 11 PHE A N 8
ATOM 11612 C CA . PHE A 1 11 ? 2.297 10.268 3.053 1.00 0.00 11 PHE A CA 8
ATOM 11613 C C . PHE A 1 11 ? 3.149 10.310 4.319 1.00 0.00 11 PHE A C 8
ATOM 11614 O O . PHE A 1 11 ? 4.376 10.240 4.256 1.00 0.00 11 PHE A O 8
ATOM 11631 N N . GLU A 1 12 ? 2.487 10.426 5.466 1.00 0.00 12 GLU A N 8
ATOM 11632 C CA . GLU A 1 12 ? 3.183 10.478 6.746 1.00 0.00 12 GLU A CA 8
ATOM 11633 C C . GLU A 1 12 ? 3.700 9.098 7.142 1.00 0.00 12 GLU A C 8
ATOM 11634 O O . GLU A 1 12 ? 4.823 8.959 7.626 1.00 0.00 12 GLU A O 8
ATOM 11646 N N . MET A 1 13 ? 2.871 8.080 6.933 1.00 0.00 13 MET A N 8
ATOM 11647 C CA . MET A 1 13 ? 3.244 6.711 7.267 1.00 0.00 13 MET A CA 8
ATOM 11648 C C . MET A 1 13 ? 3.086 5.794 6.058 1.00 0.00 13 MET A C 8
ATOM 11649 O O . MET A 1 13 ? 2.123 5.033 5.964 1.00 0.00 13 MET A O 8
ATOM 11663 N N . LYS A 1 14 ? 4.038 5.871 5.134 1.00 0.00 14 LYS A N 8
ATOM 11664 C CA . LYS A 1 14 ? 4.006 5.048 3.931 1.00 0.00 14 LYS A CA 8
ATOM 11665 C C . LYS A 1 14 ? 3.536 3.633 4.252 1.00 0.00 14 LYS A C 8
ATOM 11666 O O . LYS A 1 14 ? 3.771 3.124 5.349 1.00 0.00 14 LYS A O 8
ATOM 11685 N N . LEU A 1 15 ? 2.874 3.002 3.290 1.00 0.00 15 LEU A N 8
ATOM 11686 C CA . LEU A 1 15 ? 2.372 1.644 3.470 1.00 0.00 15 LEU A CA 8
ATOM 11687 C C . LEU A 1 15 ? 3.492 0.703 3.902 1.00 0.00 15 LEU A C 8
ATOM 11688 O O . LEU A 1 15 ? 4.514 0.584 3.226 1.00 0.00 15 LEU A O 8
ATOM 11704 N N . LYS A 1 16 ? 3.292 0.033 5.032 1.00 0.00 16 LYS A N 8
ATOM 11705 C CA . LYS A 1 16 ? 4.283 -0.901 5.554 1.00 0.00 16 LYS A CA 8
ATOM 11706 C C . LYS A 1 16 ? 4.119 -2.278 4.920 1.00 0.00 16 LYS A C 8
ATOM 11707 O O . LYS A 1 16 ? 3.018 -2.666 4.529 1.00 0.00 16 LYS A O 8
ATOM 11726 N N . HIS A 1 17 ? 5.222 -3.015 4.822 1.00 0.00 17 HIS A N 8
ATOM 11727 C CA . HIS A 1 17 ? 5.199 -4.350 4.237 1.00 0.00 17 HIS A CA 8
ATOM 11728 C C . HIS A 1 17 ? 4.882 -5.402 5.296 1.00 0.00 17 HIS A C 8
ATOM 11729 O O . HIS A 1 17 ? 5.408 -5.356 6.408 1.00 0.00 17 HIS A O 8
ATOM 11743 N N . TYR A 1 18 ? 4.019 -6.348 4.943 1.00 0.00 18 TYR A N 8
ATOM 11744 C CA . TYR A 1 18 ? 3.630 -7.409 5.864 1.00 0.00 18 TYR A CA 8
ATOM 11745 C C . TYR A 1 18 ? 3.674 -8.771 5.176 1.00 0.00 18 TYR A C 8
ATOM 11746 O O . TYR A 1 18 ? 3.533 -8.869 3.957 1.00 0.00 18 TYR A O 8
ATOM 11764 N N . LYS A 1 19 ? 3.870 -9.820 5.968 1.00 0.00 19 LYS A N 8
ATOM 11765 C CA . LYS A 1 19 ? 3.931 -11.177 5.439 1.00 0.00 19 LYS A CA 8
ATOM 11766 C C . LYS A 1 19 ? 3.011 -12.108 6.221 1.00 0.00 19 LYS A C 8
ATOM 11767 O O . LYS A 1 19 ? 3.247 -12.385 7.398 1.00 0.00 19 LYS A O 8
ATOM 11786 N N . ILE A 1 20 ? 1.962 -12.589 5.561 1.00 0.00 20 ILE A N 8
ATOM 11787 C CA . ILE A 1 20 ? 1.009 -13.491 6.196 1.00 0.00 20 ILE A CA 8
ATOM 11788 C C . ILE A 1 20 ? 0.747 -14.714 5.324 1.00 0.00 20 ILE A C 8
ATOM 11789 O O . ILE A 1 20 ? 1.318 -14.854 4.243 1.00 0.00 20 ILE A O 8
ATOM 11805 N N . PHE A 1 21 ? -0.123 -15.599 5.802 1.00 0.00 21 PHE A N 8
ATOM 11806 C CA . PHE A 1 21 ? -0.462 -16.811 5.066 1.00 0.00 21 PHE A CA 8
ATOM 11807 C C . PHE A 1 21 ? -1.869 -16.717 4.482 1.00 0.00 21 PHE A C 8
ATOM 11808 O O . PHE A 1 21 ? -2.652 -15.847 4.862 1.00 0.00 21 PHE A O 8
ATOM 11825 N N . GLU A 1 22 ? -2.180 -17.617 3.555 1.00 0.00 22 GLU A N 8
ATOM 11826 C CA . GLU A 1 22 ? -3.491 -17.635 2.917 1.00 0.00 22 GLU A CA 8
ATOM 11827 C C . GLU A 1 22 ? -4.601 -17.756 3.957 1.00 0.00 22 GLU A C 8
ATOM 11828 O O . GLU A 1 22 ? -4.538 -18.597 4.853 1.00 0.00 22 GLU A O 8
ATOM 11840 N N . GLY A 1 23 ? -5.617 -16.907 3.831 1.00 0.00 23 GLY A N 8
ATOM 11841 C CA . GLY A 1 23 ? -6.726 -16.935 4.767 1.00 0.00 23 GLY A CA 8
ATOM 11842 C C . GLY A 1 23 ? -6.586 -15.896 5.862 1.00 0.00 23 GLY A C 8
ATOM 11843 O O . GLY A 1 23 ? -7.563 -15.252 6.244 1.00 0.00 23 GLY A O 8
ATOM 11847 N N . MET A 1 24 ? -5.369 -15.734 6.370 1.00 0.00 24 MET A N 8
ATOM 11848 C CA . MET A 1 24 ? -5.106 -14.766 7.429 1.00 0.00 24 MET A CA 8
ATOM 11849 C C . MET A 1 24 ? -5.457 -13.353 6.974 1.00 0.00 24 MET A C 8
ATOM 11850 O O . MET A 1 24 ? -5.169 -12.949 5.847 1.00 0.00 24 MET A O 8
ATOM 11864 N N . PRO A 1 25 ? -6.095 -12.584 7.868 1.00 0.00 25 PRO A N 8
ATOM 11865 C CA . PRO A 1 25 ? -6.499 -11.204 7.580 1.00 0.00 25 PRO A CA 8
ATOM 11866 C C . PRO A 1 25 ? -5.305 -10.261 7.473 1.00 0.00 25 PRO A C 8
ATOM 11867 O O . PRO A 1 25 ? -4.273 -10.475 8.109 1.00 0.00 25 PRO A O 8
ATOM 11878 N N . VAL A 1 26 ? -5.453 -9.217 6.664 1.00 0.00 26 VAL A N 8
ATOM 11879 C CA . VAL A 1 26 ? -4.388 -8.240 6.475 1.00 0.00 26 VAL A CA 8
ATOM 11880 C C . VAL A 1 26 ? -4.901 -6.819 6.685 1.00 0.00 26 VAL A C 8
ATOM 11881 O O . VAL A 1 26 ? -6.051 -6.509 6.372 1.00 0.00 26 VAL A O 8
ATOM 11894 N N . THR A 1 27 ? -4.040 -5.958 7.218 1.00 0.00 27 THR A N 8
ATOM 11895 C CA . THR A 1 27 ? -4.405 -4.570 7.471 1.00 0.00 27 THR A CA 8
ATOM 11896 C C . THR A 1 27 ? -3.321 -3.617 6.980 1.00 0.00 27 THR A C 8
ATOM 11897 O O . THR A 1 27 ? -2.143 -3.786 7.296 1.00 0.00 27 THR A O 8
ATOM 11908 N N . PHE A 1 28 ? -3.726 -2.616 6.206 1.00 0.00 28 PHE A N 8
ATOM 11909 C CA . PHE A 1 28 ? -2.788 -1.636 5.671 1.00 0.00 28 PHE A CA 8
ATOM 11910 C C . PHE A 1 28 ? -3.165 -0.224 6.112 1.00 0.00 28 PHE A C 8
ATOM 11911 O O . PHE A 1 28 ? -4.111 0.369 5.594 1.00 0.00 28 PHE A O 8
ATOM 11928 N N . THR A 1 29 ? -2.418 0.308 7.075 1.00 0.00 29 THR A N 8
ATOM 11929 C CA . THR A 1 29 ? -2.674 1.648 7.588 1.00 0.00 29 THR A CA 8
ATOM 11930 C C . THR A 1 29 ? -1.740 2.669 6.950 1.00 0.00 29 THR A C 8
ATOM 11931 O O . THR A 1 29 ? -0.546 2.413 6.782 1.00 0.00 29 THR A O 8
ATOM 11942 N N . CYS A 1 30 ? -2.288 3.825 6.595 1.00 0.00 30 CYS A N 8
ATOM 11943 C CA . CYS A 1 30 ? -1.503 4.886 5.975 1.00 0.00 30 CYS A CA 8
ATOM 11944 C C . CYS A 1 30 ? -2.188 6.239 6.141 1.00 0.00 30 CYS A C 8
ATOM 11945 O O . CYS A 1 30 ? -3.362 6.397 5.806 1.00 0.00 30 CYS A O 8
ATOM 11953 N N . ARG A 1 31 ? -1.447 7.211 6.662 1.00 0.00 31 ARG A N 8
ATOM 11954 C CA . ARG A 1 31 ? -1.983 8.549 6.876 1.00 0.00 31 ARG A CA 8
ATOM 11955 C C . ARG A 1 31 ? -1.645 9.465 5.703 1.00 0.00 31 ARG A C 8
ATOM 11956 O O . ARG A 1 31 ? -0.475 9.724 5.422 1.00 0.00 31 ARG A O 8
ATOM 11977 N N . VAL A 1 32 ? -2.677 9.952 5.022 1.00 0.00 32 VAL A N 8
ATOM 11978 C CA . VAL A 1 32 ? -2.490 10.839 3.880 1.00 0.00 32 VAL A CA 8
ATOM 11979 C C . VAL A 1 32 ? -2.716 12.295 4.272 1.00 0.00 32 VAL A C 8
ATOM 11980 O O . VAL A 1 32 ? -3.725 12.632 4.891 1.00 0.00 32 VAL A O 8
ATOM 11993 N N . ALA A 1 33 ? -1.771 13.154 3.907 1.00 0.00 33 ALA A N 8
ATOM 11994 C CA . ALA A 1 33 ? -1.868 14.575 4.218 1.00 0.00 33 ALA A CA 8
ATOM 11995 C C . ALA A 1 33 ? -2.344 15.370 3.007 1.00 0.00 33 ALA A C 8
ATOM 11996 O O . ALA A 1 33 ? -2.521 14.820 1.921 1.00 0.00 33 ALA A O 8
ATOM 12003 N N . GLY A 1 34 ? -2.551 16.669 3.203 1.00 0.00 34 GLY A N 8
ATOM 12004 C CA . GLY A 1 34 ? -3.006 17.519 2.118 1.00 0.00 34 GLY A CA 8
ATOM 12005 C C . GLY A 1 34 ? -4.466 17.905 2.256 1.00 0.00 34 GLY A C 8
ATOM 12006 O O . GLY A 1 34 ? -5.298 17.083 2.639 1.00 0.00 34 GLY A O 8
ATOM 12010 N N . ASN A 1 35 ? -4.777 19.159 1.946 1.00 0.00 35 ASN A N 8
ATOM 12011 C CA . ASN A 1 35 ? -6.146 19.653 2.040 1.00 0.00 35 ASN A CA 8
ATOM 12012 C C . ASN A 1 35 ? -6.522 20.454 0.798 1.00 0.00 35 ASN A C 8
ATOM 12013 O O . ASN A 1 35 ? -5.679 21.072 0.148 1.00 0.00 35 ASN A O 8
ATOM 12024 N N . PRO A 1 36 ? -7.820 20.445 0.458 1.00 0.00 36 PRO A N 8
ATOM 12025 C CA . PRO A 1 36 ? -8.833 19.713 1.224 1.00 0.00 36 PRO A CA 8
ATOM 12026 C C . PRO A 1 36 ? -8.685 18.201 1.084 1.00 0.00 36 PRO A C 8
ATOM 12027 O O . PRO A 1 36 ? -7.766 17.715 0.425 1.00 0.00 36 PRO A O 8
ATOM 12038 N N . LYS A 1 37 ? -9.597 17.462 1.707 1.00 0.00 37 LYS A N 8
ATOM 12039 C CA . LYS A 1 37 ? -9.570 16.005 1.651 1.00 0.00 37 LYS A CA 8
ATOM 12040 C C . LYS A 1 37 ? -9.343 15.520 0.223 1.00 0.00 37 LYS A C 8
ATOM 12041 O O . LYS A 1 37 ? -10.212 15.635 -0.642 1.00 0.00 37 LYS A O 8
ATOM 12060 N N . PRO A 1 38 ? -8.150 14.962 -0.031 1.00 0.00 38 PRO A N 8
ATOM 12061 C CA . PRO A 1 38 ? -7.784 14.446 -1.353 1.00 0.00 38 PRO A CA 8
ATOM 12062 C C . PRO A 1 38 ? -8.561 13.186 -1.720 1.00 0.00 38 PRO A C 8
ATOM 12063 O O . PRO A 1 38 ? -9.057 12.474 -0.846 1.00 0.00 38 PRO A O 8
ATOM 12074 N N . LYS A 1 39 ? -8.662 12.915 -3.016 1.00 0.00 39 LYS A N 8
ATOM 12075 C CA . LYS A 1 39 ? -9.377 11.740 -3.500 1.00 0.00 39 LYS A CA 8
ATOM 12076 C C . LYS A 1 39 ? -8.497 10.497 -3.421 1.00 0.00 39 LYS A C 8
ATOM 12077 O O . LYS A 1 39 ? -7.571 10.330 -4.216 1.00 0.00 39 LYS A O 8
ATOM 12096 N N . ILE A 1 40 ? -8.793 9.627 -2.461 1.00 0.00 40 ILE A N 8
ATOM 12097 C CA . ILE A 1 40 ? -8.029 8.399 -2.282 1.00 0.00 40 ILE A CA 8
ATOM 12098 C C . ILE A 1 40 ? -8.552 7.289 -3.188 1.00 0.00 40 ILE A C 8
ATOM 12099 O O . ILE A 1 40 ? -9.762 7.096 -3.315 1.00 0.00 40 ILE A O 8
ATOM 12115 N N . TYR A 1 41 ? -7.634 6.562 -3.814 1.00 0.00 41 TYR A N 8
ATOM 12116 C CA . TYR A 1 41 ? -8.002 5.471 -4.709 1.00 0.00 41 TYR A CA 8
ATOM 12117 C C . TYR A 1 41 ? -7.066 4.280 -4.531 1.00 0.00 41 TYR A C 8
ATOM 12118 O O . TYR A 1 41 ? -5.855 4.394 -4.725 1.00 0.00 41 TYR A O 8
ATOM 12136 N N . TRP A 1 42 ? -7.635 3.139 -4.161 1.00 0.00 42 TRP A N 8
ATOM 12137 C CA . TRP A 1 42 ? -6.852 1.925 -3.957 1.00 0.00 42 TRP A CA 8
ATOM 12138 C C . TRP A 1 42 ? -6.919 1.021 -5.183 1.00 0.00 42 TRP A C 8
ATOM 12139 O O . TRP A 1 42 ? -7.973 0.875 -5.801 1.00 0.00 42 TRP A O 8
ATOM 12160 N N . PHE A 1 43 ? -5.788 0.416 -5.529 1.00 0.00 43 PHE A N 8
ATOM 12161 C CA . PHE A 1 43 ? -5.719 -0.473 -6.683 1.00 0.00 43 PHE A CA 8
ATOM 12162 C C . PHE A 1 43 ? -4.941 -1.742 -6.346 1.00 0.00 43 PHE A C 8
ATOM 12163 O O . PHE A 1 43 ? -4.225 -1.798 -5.345 1.00 0.00 43 PHE A O 8
ATOM 12180 N N . LYS A 1 44 ? -5.087 -2.759 -7.187 1.00 0.00 44 LYS A N 8
ATOM 12181 C CA . LYS A 1 44 ? -4.399 -4.028 -6.981 1.00 0.00 44 LYS A CA 8
ATOM 12182 C C . LYS A 1 44 ? -3.804 -4.543 -8.288 1.00 0.00 44 LYS A C 8
ATOM 12183 O O . LYS A 1 44 ? -4.496 -4.637 -9.302 1.00 0.00 44 LYS A O 8
ATOM 12202 N N . ASP A 1 45 ? -2.518 -4.877 -8.257 1.00 0.00 45 ASP A N 8
ATOM 12203 C CA . ASP A 1 45 ? -1.832 -5.385 -9.438 1.00 0.00 45 ASP A CA 8
ATOM 12204 C C . ASP A 1 45 ? -2.319 -4.676 -10.698 1.00 0.00 45 ASP A C 8
ATOM 12205 O O . ASP A 1 45 ? -2.302 -5.244 -11.789 1.00 0.00 45 ASP A O 8
ATOM 12214 N N . GLY A 1 46 ? -2.755 -3.430 -10.538 1.00 0.00 46 GLY A N 8
ATOM 12215 C CA . GLY A 1 46 ? -3.243 -2.664 -11.670 1.00 0.00 46 GLY A CA 8
ATOM 12216 C C . GLY A 1 46 ? -4.734 -2.835 -11.887 1.00 0.00 46 GLY A C 8
ATOM 12217 O O . GLY A 1 46 ? -5.191 -2.988 -13.020 1.00 0.00 46 GLY A O 8
ATOM 12221 N N . LYS A 1 47 ? -5.495 -2.812 -10.798 1.00 0.00 47 LYS A N 8
ATOM 12222 C CA . LYS A 1 47 ? -6.943 -2.966 -10.873 1.00 0.00 47 LYS A CA 8
ATOM 12223 C C . LYS A 1 47 ? -7.641 -2.036 -9.886 1.00 0.00 47 LYS A C 8
ATOM 12224 O O . LYS A 1 47 ? -6.998 -1.439 -9.023 1.00 0.00 47 LYS A O 8
ATOM 12243 N N . GLN A 1 48 ? -8.958 -1.921 -10.018 1.00 0.00 48 GLN A N 8
ATOM 12244 C CA . GLN A 1 48 ? -9.742 -1.065 -9.136 1.00 0.00 48 GLN A CA 8
ATOM 12245 C C . GLN A 1 48 ? -10.453 -1.889 -8.068 1.00 0.00 48 GLN A C 8
ATOM 12246 O O . GLN A 1 48 ? -11.292 -2.735 -8.380 1.00 0.00 48 GLN A O 8
ATOM 12260 N N . ILE A 1 49 ? -10.113 -1.636 -6.809 1.00 0.00 49 ILE A N 8
ATOM 12261 C CA . ILE A 1 49 ? -10.721 -2.354 -5.695 1.00 0.00 49 ILE A CA 8
ATOM 12262 C C . ILE A 1 49 ? -12.021 -1.690 -5.257 1.00 0.00 49 ILE A C 8
ATOM 12263 O O . ILE A 1 49 ? -12.070 -0.480 -5.037 1.00 0.00 49 ILE A O 8
ATOM 12279 N N . SER A 1 50 ? -13.074 -2.491 -5.129 1.00 0.00 50 SER A N 8
ATOM 12280 C CA . SER A 1 50 ? -14.377 -1.982 -4.718 1.00 0.00 50 SER A CA 8
ATOM 12281 C C . SER A 1 50 ? -14.390 -1.661 -3.227 1.00 0.00 50 SER A C 8
ATOM 12282 O O . SER A 1 50 ? -13.742 -2.326 -2.418 1.00 0.00 50 SER A O 8
ATOM 12290 N N . PRO A 1 51 ? -15.145 -0.618 -2.853 1.00 0.00 51 PRO A N 8
ATOM 12291 C CA . PRO A 1 51 ? -15.262 -0.185 -1.457 1.00 0.00 51 PRO A CA 8
ATOM 12292 C C . PRO A 1 51 ? -16.041 -1.180 -0.604 1.00 0.00 51 PRO A C 8
ATOM 12293 O O . PRO A 1 51 ? -15.625 -1.526 0.502 1.00 0.00 51 PRO A O 8
ATOM 12304 N N . LYS A 1 52 ? -17.174 -1.639 -1.126 1.00 0.00 52 LYS A N 8
ATOM 12305 C CA . LYS A 1 52 ? -18.012 -2.596 -0.414 1.00 0.00 52 LYS A CA 8
ATOM 12306 C C . LYS A 1 52 ? -17.730 -4.020 -0.882 1.00 0.00 52 LYS A C 8
ATOM 12307 O O . LYS A 1 52 ? -18.642 -4.839 -0.996 1.00 0.00 52 LYS A O 8
ATOM 12326 N N . SER A 1 53 ? -16.461 -4.309 -1.152 1.00 0.00 53 SER A N 8
ATOM 12327 C CA . SER A 1 53 ? -16.059 -5.634 -1.610 1.00 0.00 53 SER A CA 8
ATOM 12328 C C . SER A 1 53 ? -16.521 -6.710 -0.633 1.00 0.00 53 SER A C 8
ATOM 12329 O O . SER A 1 53 ? -17.234 -6.425 0.330 1.00 0.00 53 SER A O 8
ATOM 12337 N N . ASP A 1 54 ? -16.110 -7.947 -0.887 1.00 0.00 54 ASP A N 8
ATOM 12338 C CA . ASP A 1 54 ? -16.480 -9.068 -0.030 1.00 0.00 54 ASP A CA 8
ATOM 12339 C C . ASP A 1 54 ? -15.585 -9.127 1.203 1.00 0.00 54 ASP A C 8
ATOM 12340 O O . ASP A 1 54 ? -16.023 -9.526 2.283 1.00 0.00 54 ASP A O 8
ATOM 12349 N N . HIS A 1 55 ? -14.328 -8.728 1.036 1.00 0.00 55 HIS A N 8
ATOM 12350 C CA . HIS A 1 55 ? -13.370 -8.737 2.136 1.00 0.00 55 HIS A CA 8
ATOM 12351 C C . HIS A 1 55 ? -12.673 -7.385 2.259 1.00 0.00 55 HIS A C 8
ATOM 12352 O O . HIS A 1 55 ? -12.246 -6.993 3.346 1.00 0.00 55 HIS A O 8
ATOM 12366 N N . TYR A 1 56 ? -12.561 -6.678 1.140 1.00 0.00 56 TYR A N 8
ATOM 12367 C CA . TYR A 1 56 ? -11.913 -5.372 1.123 1.00 0.00 56 TYR A CA 8
ATOM 12368 C C . TYR A 1 56 ? -12.833 -4.300 1.700 1.00 0.00 56 TYR A C 8
ATOM 12369 O O . TYR A 1 56 ? -13.955 -4.108 1.230 1.00 0.00 56 TYR A O 8
ATOM 12387 N N . THR A 1 57 ? -12.348 -3.602 2.723 1.00 0.00 57 THR A N 8
ATOM 12388 C CA . THR A 1 57 ? -13.125 -2.549 3.365 1.00 0.00 57 THR A CA 8
ATOM 12389 C C . THR A 1 57 ? -12.286 -1.292 3.566 1.00 0.00 57 THR A C 8
ATOM 12390 O O . THR A 1 57 ? -11.550 -1.177 4.546 1.00 0.00 57 THR A O 8
ATOM 12401 N N . ILE A 1 58 ? -12.403 -0.353 2.633 1.00 0.00 58 ILE A N 8
ATOM 12402 C CA . ILE A 1 58 ? -11.656 0.896 2.710 1.00 0.00 58 ILE A CA 8
ATOM 12403 C C . ILE A 1 58 ? -12.420 1.945 3.511 1.00 0.00 58 ILE A C 8
ATOM 12404 O O . ILE A 1 58 ? -13.346 2.575 3.002 1.00 0.00 58 ILE A O 8
ATOM 12420 N N . GLN A 1 59 ? -12.024 2.126 4.767 1.00 0.00 59 GLN A N 8
ATOM 12421 C CA . GLN A 1 59 ? -12.672 3.100 5.638 1.00 0.00 59 GLN A CA 8
ATOM 12422 C C . GLN A 1 59 ? -11.643 4.024 6.281 1.00 0.00 59 GLN A C 8
ATOM 12423 O O . GLN A 1 59 ? -10.654 3.566 6.853 1.00 0.00 59 GLN A O 8
ATOM 12437 N N . ARG A 1 60 ? -11.882 5.328 6.181 1.00 0.00 60 ARG A N 8
ATOM 12438 C CA . ARG A 1 60 ? -10.975 6.317 6.752 1.00 0.00 60 ARG A CA 8
ATOM 12439 C C . ARG A 1 60 ? -11.667 7.120 7.849 1.00 0.00 60 ARG A C 8
ATOM 12440 O O . ARG A 1 60 ? -12.892 7.242 7.864 1.00 0.00 60 ARG A O 8
ATOM 12461 N N . ASP A 1 61 ? -10.874 7.665 8.765 1.00 0.00 61 ASP A N 8
ATOM 12462 C CA . ASP A 1 61 ? -11.410 8.458 9.866 1.00 0.00 61 ASP A CA 8
ATOM 12463 C C . ASP A 1 61 ? -11.505 9.930 9.479 1.00 0.00 61 ASP A C 8
ATOM 12464 O O . ASP A 1 61 ? -10.913 10.363 8.490 1.00 0.00 61 ASP A O 8
ATOM 12473 N N . LEU A 1 62 ? -12.254 10.696 10.265 1.00 0.00 62 LEU A N 8
ATOM 12474 C CA . LEU A 1 62 ? -12.428 12.120 10.005 1.00 0.00 62 LEU A CA 8
ATOM 12475 C C . LEU A 1 62 ? -11.083 12.798 9.762 1.00 0.00 62 LEU A C 8
ATOM 12476 O O . LEU A 1 62 ? -10.991 13.760 9.000 1.00 0.00 62 LEU A O 8
ATOM 12492 N N . ASP A 1 63 ? -10.044 12.288 10.412 1.00 0.00 63 ASP A N 8
ATOM 12493 C CA . ASP A 1 63 ? -8.703 12.841 10.265 1.00 0.00 63 ASP A CA 8
ATOM 12494 C C . ASP A 1 63 ? -8.171 12.609 8.854 1.00 0.00 63 ASP A C 8
ATOM 12495 O O . ASP A 1 63 ? -7.452 13.442 8.305 1.00 0.00 63 ASP A O 8
ATOM 12504 N N . GLY A 1 64 ? -8.531 11.468 8.272 1.00 0.00 64 GLY A N 8
ATOM 12505 C CA . GLY A 1 64 ? -8.080 11.146 6.930 1.00 0.00 64 GLY A CA 8
ATOM 12506 C C . GLY A 1 64 ? -7.106 9.985 6.909 1.00 0.00 64 GLY A C 8
ATOM 12507 O O . GLY A 1 64 ? -6.136 9.992 6.150 1.00 0.00 64 GLY A O 8
ATOM 12511 N N . THR A 1 65 ? -7.361 8.985 7.746 1.00 0.00 65 THR A N 8
ATOM 12512 C CA . THR A 1 65 ? -6.498 7.813 7.823 1.00 0.00 65 THR A CA 8
ATOM 12513 C C . THR A 1 65 ? -7.161 6.599 7.183 1.00 0.00 65 THR A C 8
ATOM 12514 O O . THR A 1 65 ? -7.989 5.932 7.805 1.00 0.00 65 THR A O 8
ATOM 12525 N N . CYS A 1 66 ? -6.791 6.316 5.939 1.00 0.00 66 CYS A N 8
ATOM 12526 C CA . CYS A 1 66 ? -7.351 5.180 5.215 1.00 0.00 66 CYS A CA 8
ATOM 12527 C C . CYS A 1 66 ? -6.719 3.873 5.681 1.00 0.00 66 CYS A C 8
ATOM 12528 O O . CYS A 1 66 ? -5.521 3.815 5.959 1.00 0.00 66 CYS A O 8
ATOM 12536 N N . SER A 1 67 ? -7.533 2.825 5.766 1.00 0.00 67 SER A N 8
ATOM 12537 C CA . SER A 1 67 ? -7.055 1.519 6.204 1.00 0.00 67 SER A CA 8
ATOM 12538 C C . SER A 1 67 ? -7.796 0.399 5.480 1.00 0.00 67 SER A C 8
ATOM 12539 O O . SER A 1 67 ? -9.017 0.278 5.585 1.00 0.00 67 SER A O 8
ATOM 12547 N N . LEU A 1 68 ? -7.048 -0.418 4.747 1.00 0.00 68 LEU A N 8
ATOM 12548 C CA . LEU A 1 68 ? -7.632 -1.530 4.005 1.00 0.00 68 LEU A CA 8
ATOM 12549 C C . LEU A 1 68 ? -7.638 -2.803 4.846 1.00 0.00 68 LEU A C 8
ATOM 12550 O O . LEU A 1 68 ? -6.626 -3.168 5.444 1.00 0.00 68 LEU A O 8
ATOM 12566 N N . HIS A 1 69 ? -8.784 -3.475 4.885 1.00 0.00 69 HIS A N 8
ATOM 12567 C CA . HIS A 1 69 ? -8.920 -4.710 5.650 1.00 0.00 69 HIS A CA 8
ATOM 12568 C C . HIS A 1 69 ? -9.473 -5.832 4.777 1.00 0.00 69 HIS A C 8
ATOM 12569 O O . HIS A 1 69 ? -10.385 -5.620 3.977 1.00 0.00 69 HIS A O 8
ATOM 12583 N N . THR A 1 70 ? -8.914 -7.028 4.934 1.00 0.00 70 THR A N 8
ATOM 12584 C CA . THR A 1 70 ? -9.349 -8.183 4.160 1.00 0.00 70 THR A CA 8
ATOM 12585 C C . THR A 1 70 ? -9.507 -9.412 5.047 1.00 0.00 70 THR A C 8
ATOM 12586 O O . THR A 1 70 ? -8.527 -10.071 5.395 1.00 0.00 70 THR A O 8
ATOM 12597 N N . THR A 1 71 ? -10.749 -9.718 5.411 1.00 0.00 71 THR A N 8
ATOM 12598 C CA . THR A 1 71 ? -11.036 -10.868 6.259 1.00 0.00 71 THR A CA 8
ATOM 12599 C C . THR A 1 71 ? -10.465 -12.148 5.660 1.00 0.00 71 THR A C 8
ATOM 12600 O O . THR A 1 71 ? -9.965 -13.012 6.380 1.00 0.00 71 THR A O 8
ATOM 12611 N N . ALA A 1 72 ? -10.542 -12.264 4.339 1.00 0.00 72 ALA A N 8
ATOM 12612 C CA . ALA A 1 72 ? -10.029 -13.438 3.643 1.00 0.00 72 ALA A CA 8
ATOM 12613 C C . ALA A 1 72 ? -9.009 -13.045 2.581 1.00 0.00 72 ALA A C 8
ATOM 12614 O O . ALA A 1 72 ? -9.320 -12.298 1.653 1.00 0.00 72 ALA A O 8
ATOM 12621 N N . SER A 1 73 ? -7.788 -13.552 2.723 1.00 0.00 73 SER A N 8
ATOM 12622 C CA . SER A 1 73 ? -6.720 -13.250 1.778 1.00 0.00 73 SER A CA 8
ATOM 12623 C C . SER A 1 73 ? -6.416 -14.458 0.898 1.00 0.00 73 SER A C 8
ATOM 12624 O O . SER A 1 73 ? -6.095 -15.539 1.394 1.00 0.00 73 SER A O 8
ATOM 12632 N N . THR A 1 74 ? -6.518 -14.268 -0.414 1.00 0.00 74 THR A N 8
ATOM 12633 C CA . THR A 1 74 ? -6.256 -15.341 -1.365 1.00 0.00 74 THR A CA 8
ATOM 12634 C C . THR A 1 74 ? -4.923 -15.132 -2.075 1.00 0.00 74 THR A C 8
ATOM 12635 O O . THR A 1 74 ? -4.423 -14.009 -2.162 1.00 0.00 74 THR A O 8
ATOM 12646 N N . LEU A 1 75 ? -4.352 -16.218 -2.583 1.00 0.00 75 LEU A N 8
ATOM 12647 C CA . LEU A 1 75 ? -3.077 -16.154 -3.288 1.00 0.00 75 LEU A CA 8
ATOM 12648 C C . LEU A 1 75 ? -3.043 -14.968 -4.246 1.00 0.00 75 LEU A C 8
ATOM 12649 O O . LEU A 1 75 ? -1.972 -14.484 -4.614 1.00 0.00 75 LEU A O 8
ATOM 12665 N N . ASP A 1 76 ? -4.222 -14.502 -4.644 1.00 0.00 76 ASP A N 8
ATOM 12666 C CA . ASP A 1 76 ? -4.327 -13.369 -5.556 1.00 0.00 76 ASP A CA 8
ATOM 12667 C C . ASP A 1 76 ? -4.172 -12.050 -4.806 1.00 0.00 76 ASP A C 8
ATOM 12668 O O . ASP A 1 76 ? -3.412 -11.175 -5.220 1.00 0.00 76 ASP A O 8
ATOM 12677 N N . ASP A 1 77 ? -4.898 -11.915 -3.702 1.00 0.00 77 ASP A N 8
ATOM 12678 C CA . ASP A 1 77 ? -4.841 -10.703 -2.893 1.00 0.00 77 ASP A CA 8
ATOM 12679 C C . ASP A 1 77 ? -3.402 -10.221 -2.737 1.00 0.00 77 ASP A C 8
ATOM 12680 O O . ASP A 1 77 ? -3.155 -9.036 -2.510 1.00 0.00 77 ASP A O 8
ATOM 12689 N N . ASP A 1 78 ? -2.457 -11.146 -2.858 1.00 0.00 78 ASP A N 8
ATOM 12690 C CA . ASP A 1 78 ? -1.043 -10.816 -2.730 1.00 0.00 78 ASP A CA 8
ATOM 12691 C C . ASP A 1 78 ? -0.561 -10.016 -3.936 1.00 0.00 78 ASP A C 8
ATOM 12692 O O . ASP A 1 78 ? -1.192 -10.023 -4.992 1.00 0.00 78 ASP A O 8
ATOM 12701 N N . GLY A 1 79 ? 0.563 -9.324 -3.770 1.00 0.00 79 GLY A N 8
ATOM 12702 C CA . GLY A 1 79 ? 1.110 -8.527 -4.853 1.00 0.00 79 GLY A CA 8
ATOM 12703 C C . GLY A 1 79 ? 1.663 -7.200 -4.373 1.00 0.00 79 GLY A C 8
ATOM 12704 O O . GLY A 1 79 ? 2.489 -7.157 -3.462 1.00 0.00 79 GLY A O 8
ATOM 12708 N N . ASN A 1 80 ? 1.208 -6.114 -4.990 1.00 0.00 80 ASN A N 8
ATOM 12709 C CA . ASN A 1 80 ? 1.665 -4.778 -4.622 1.00 0.00 80 ASN A CA 8
ATOM 12710 C C . ASN A 1 80 ? 0.541 -3.758 -4.775 1.00 0.00 80 ASN A C 8
ATOM 12711 O O . ASN A 1 80 ? 0.168 -3.394 -5.891 1.00 0.00 80 ASN A O 8
ATOM 12722 N N . TYR A 1 81 ? 0.007 -3.300 -3.649 1.00 0.00 81 TYR A N 8
ATOM 12723 C CA . TYR A 1 81 ? -1.075 -2.322 -3.657 1.00 0.00 81 TYR A CA 8
ATOM 12724 C C . TYR A 1 81 ? -0.542 -0.923 -3.951 1.00 0.00 81 TYR A C 8
ATOM 12725 O O . TYR A 1 81 ? 0.598 -0.597 -3.622 1.00 0.00 81 TYR A O 8
ATOM 12743 N N . THR A 1 82 ? -1.378 -0.098 -4.575 1.00 0.00 82 THR A N 8
ATOM 12744 C CA . THR A 1 82 ? -0.994 1.266 -4.914 1.00 0.00 82 THR A CA 8
ATOM 12745 C C . THR A 1 82 ? -2.138 2.240 -4.659 1.00 0.00 82 THR A C 8
ATOM 12746 O O . THR A 1 82 ? -3.235 2.078 -5.196 1.00 0.00 82 THR A O 8
ATOM 12757 N N . ILE A 1 83 ? -1.877 3.250 -3.836 1.00 0.00 83 ILE A N 8
ATOM 12758 C CA . ILE A 1 83 ? -2.886 4.251 -3.511 1.00 0.00 83 ILE A CA 8
ATOM 12759 C C . ILE A 1 83 ? -2.587 5.577 -4.203 1.00 0.00 83 ILE A C 8
ATOM 12760 O O . ILE A 1 83 ? -1.445 6.034 -4.222 1.00 0.00 83 ILE A O 8
ATOM 12776 N N . MET A 1 84 ? -3.622 6.190 -4.767 1.00 0.00 84 MET A N 8
ATOM 12777 C CA . MET A 1 84 ? -3.471 7.466 -5.456 1.00 0.00 84 MET A CA 8
ATOM 12778 C C . MET A 1 84 ? -4.213 8.575 -4.716 1.00 0.00 84 MET A C 8
ATOM 12779 O O . MET A 1 84 ? -5.278 8.348 -4.145 1.00 0.00 84 MET A O 8
ATOM 12793 N N . ALA A 1 85 ? -3.641 9.775 -4.732 1.00 0.00 85 ALA A N 8
ATOM 12794 C CA . ALA A 1 85 ? -4.249 10.919 -4.064 1.00 0.00 85 ALA A CA 8
ATOM 12795 C C . ALA A 1 85 ? -4.189 12.164 -4.942 1.00 0.00 85 ALA A C 8
ATOM 12796 O O . ALA A 1 85 ? -3.139 12.496 -5.492 1.00 0.00 85 ALA A O 8
ATOM 12803 N N . ALA A 1 86 ? -5.321 12.848 -5.070 1.00 0.00 86 ALA A N 8
ATOM 12804 C CA . ALA A 1 86 ? -5.395 14.057 -5.881 1.00 0.00 86 ALA A CA 8
ATOM 12805 C C . ALA A 1 86 ? -5.651 15.285 -5.014 1.00 0.00 86 ALA A C 8
ATOM 12806 O O . ALA A 1 86 ? -6.557 15.291 -4.183 1.00 0.00 86 ALA A O 8
ATOM 12813 N N . ASN A 1 87 ? -4.844 16.322 -5.213 1.00 0.00 87 ASN A N 8
ATOM 12814 C CA . ASN A 1 87 ? -4.983 17.556 -4.448 1.00 0.00 87 ASN A CA 8
ATOM 12815 C C . ASN A 1 87 ? -4.761 18.776 -5.337 1.00 0.00 87 ASN A C 8
ATOM 12816 O O . ASN A 1 87 ? -4.001 18.739 -6.305 1.00 0.00 87 ASN A O 8
ATOM 12827 N N . PRO A 1 88 ? -5.439 19.883 -5.002 1.00 0.00 88 PRO A N 8
ATOM 12828 C CA . PRO A 1 88 ? -5.332 21.136 -5.756 1.00 0.00 88 PRO A CA 8
ATOM 12829 C C . PRO A 1 88 ? -3.971 21.800 -5.586 1.00 0.00 88 PRO A C 8
ATOM 12830 O O . PRO A 1 88 ? -3.736 22.894 -6.100 1.00 0.00 88 PRO A O 8
ATOM 12841 N N . GLN A 1 89 ? -3.077 21.133 -4.863 1.00 0.00 89 GLN A N 8
ATOM 12842 C CA . GLN A 1 89 ? -1.739 21.660 -4.626 1.00 0.00 89 GLN A CA 8
ATOM 12843 C C . GLN A 1 89 ? -0.677 20.724 -5.193 1.00 0.00 89 GLN A C 8
ATOM 12844 O O . GLN A 1 89 ? 0.439 21.145 -5.495 1.00 0.00 89 GLN A O 8
ATOM 12858 N N . GLY A 1 90 ? -1.032 19.450 -5.334 1.00 0.00 90 GLY A N 8
ATOM 12859 C CA . GLY A 1 90 ? -0.097 18.474 -5.864 1.00 0.00 90 GLY A CA 8
ATOM 12860 C C . GLY A 1 90 ? -0.638 17.059 -5.800 1.00 0.00 90 GLY A C 8
ATOM 12861 O O . GLY A 1 90 ? -1.596 16.786 -5.076 1.00 0.00 90 GLY A O 8
ATOM 12865 N N . ARG A 1 91 ? -0.026 16.159 -6.561 1.00 0.00 91 ARG A N 8
ATOM 12866 C CA . ARG A 1 91 ? -0.454 14.765 -6.590 1.00 0.00 91 ARG A CA 8
ATOM 12867 C C . ARG A 1 91 ? 0.695 13.835 -6.210 1.00 0.00 91 ARG A C 8
ATOM 12868 O O . ARG A 1 91 ? 1.829 14.022 -6.651 1.00 0.00 91 ARG A O 8
ATOM 12889 N N . ILE A 1 92 ? 0.392 12.835 -5.390 1.00 0.00 92 ILE A N 8
ATOM 12890 C CA . ILE A 1 92 ? 1.399 11.876 -4.951 1.00 0.00 92 ILE A CA 8
ATOM 12891 C C . ILE A 1 92 ? 0.904 10.444 -5.119 1.00 0.00 92 ILE A C 8
ATOM 12892 O O . ILE A 1 92 ? -0.269 10.212 -5.412 1.00 0.00 92 ILE A O 8
ATOM 12908 N N . SER A 1 93 ? 1.805 9.486 -4.928 1.00 0.00 93 SER A N 8
ATOM 12909 C CA . SER A 1 93 ? 1.461 8.075 -5.059 1.00 0.00 93 SER A CA 8
ATOM 12910 C C . SER A 1 93 ? 2.300 7.220 -4.114 1.00 0.00 93 SER A C 8
ATOM 12911 O O . SER A 1 93 ? 3.366 7.640 -3.661 1.00 0.00 93 SER A O 8
ATOM 12919 N N . CYS A 1 94 ? 1.812 6.020 -3.821 1.00 0.00 94 CYS A N 8
ATOM 12920 C CA . CYS A 1 94 ? 2.515 5.106 -2.929 1.00 0.00 94 CYS A CA 8
ATOM 12921 C C . CYS A 1 94 ? 2.535 3.693 -3.503 1.00 0.00 94 CYS A C 8
ATOM 12922 O O . CYS A 1 94 ? 1.786 3.376 -4.428 1.00 0.00 94 CYS A O 8
ATOM 12930 N N . THR A 1 95 ? 3.398 2.847 -2.951 1.00 0.00 95 THR A N 8
ATOM 12931 C CA . THR A 1 95 ? 3.518 1.469 -3.410 1.00 0.00 95 THR A CA 8
ATOM 12932 C C . THR A 1 95 ? 3.735 0.516 -2.239 1.00 0.00 95 THR A C 8
ATOM 12933 O O . THR A 1 95 ? 4.623 0.724 -1.413 1.00 0.00 95 THR A O 8
ATOM 12944 N N . GLY A 1 96 ? 2.918 -0.531 -2.175 1.00 0.00 96 GLY A N 8
ATOM 12945 C CA . GLY A 1 96 ? 3.038 -1.500 -1.101 1.00 0.00 96 GLY A CA 8
ATOM 12946 C C . GLY A 1 96 ? 3.307 -2.901 -1.613 1.00 0.00 96 GLY A C 8
ATOM 12947 O O . GLY A 1 96 ? 3.232 -3.155 -2.815 1.00 0.00 96 GLY A O 8
ATOM 12951 N N . ARG A 1 97 ? 3.625 -3.813 -0.699 1.00 0.00 97 ARG A N 8
ATOM 12952 C CA . ARG A 1 97 ? 3.909 -5.195 -1.065 1.00 0.00 97 ARG A CA 8
ATOM 12953 C C . ARG A 1 97 ? 3.223 -6.163 -0.106 1.00 0.00 97 ARG A C 8
ATOM 12954 O O . ARG A 1 97 ? 2.977 -5.834 1.055 1.00 0.00 97 ARG A O 8
ATOM 12975 N N . LEU A 1 98 ? 2.918 -7.359 -0.599 1.00 0.00 98 LEU A N 8
ATOM 12976 C CA . LEU A 1 98 ? 2.260 -8.376 0.214 1.00 0.00 98 LEU A CA 8
ATOM 12977 C C . LEU A 1 98 ? 2.769 -9.769 -0.140 1.00 0.00 98 LEU A C 8
ATOM 12978 O O . LEU A 1 98 ? 3.056 -10.059 -1.301 1.00 0.00 98 LEU A O 8
ATOM 12994 N N . MET A 1 99 ? 2.877 -10.628 0.868 1.00 0.00 99 MET A N 8
ATOM 12995 C CA . MET A 1 99 ? 3.349 -11.993 0.662 1.00 0.00 99 MET A CA 8
ATOM 12996 C C . MET A 1 99 ? 2.343 -13.003 1.204 1.00 0.00 99 MET A C 8
ATOM 12997 O O . MET A 1 99 ? 2.023 -12.999 2.393 1.00 0.00 99 MET A O 8
ATOM 13011 N N . VAL A 1 100 ? 1.847 -13.868 0.325 1.00 0.00 100 VAL A N 8
ATOM 13012 C CA . VAL A 1 100 ? 0.878 -14.885 0.715 1.00 0.00 100 VAL A CA 8
ATOM 13013 C C . VAL A 1 100 ? 1.443 -16.287 0.519 1.00 0.00 100 VAL A C 8
ATOM 13014 O O . VAL A 1 100 ? 1.939 -16.621 -0.557 1.00 0.00 100 VAL A O 8
ATOM 13027 N N . GLN A 1 101 ? 1.363 -17.103 1.564 1.00 0.00 101 GLN A N 8
ATOM 13028 C CA . GLN A 1 101 ? 1.867 -18.470 1.506 1.00 0.00 101 GLN A CA 8
ATOM 13029 C C . GLN A 1 101 ? 0.719 -19.474 1.498 1.00 0.00 101 GLN A C 8
ATOM 13030 O O . GLN A 1 101 ? 0.038 -19.660 2.506 1.00 0.00 101 GLN A O 8
ATOM 13044 N N . ALA A 1 102 ? 0.510 -20.117 0.355 1.00 0.00 102 ALA A N 8
ATOM 13045 C CA . ALA A 1 102 ? -0.555 -21.103 0.217 1.00 0.00 102 ALA A CA 8
ATOM 13046 C C . ALA A 1 102 ? -0.564 -22.070 1.396 1.00 0.00 102 ALA A C 8
ATOM 13047 O O . ALA A 1 102 ? 0.363 -22.860 1.571 1.00 0.00 102 ALA A O 8
ATOM 13054 N N . VAL A 1 103 ? -1.619 -22.001 2.203 1.00 0.00 103 VAL A N 8
ATOM 13055 C CA . VAL A 1 103 ? -1.749 -22.871 3.366 1.00 0.00 103 VAL A CA 8
ATOM 13056 C C . VAL A 1 103 ? -3.080 -23.613 3.351 1.00 0.00 103 VAL A C 8
ATOM 13057 O O . VAL A 1 103 ? -3.300 -24.532 4.139 1.00 0.00 103 VAL A O 8
ATOM 13070 N N . ASN A 1 104 ? -3.967 -23.208 2.447 1.00 0.00 104 ASN A N 8
ATOM 13071 C CA . ASN A 1 104 ? -5.279 -23.835 2.329 1.00 0.00 104 ASN A CA 8
ATOM 13072 C C . ASN A 1 104 ? -5.422 -24.548 0.988 1.00 0.00 104 ASN A C 8
ATOM 13073 O O . ASN A 1 104 ? -5.967 -23.994 0.033 1.00 0.00 104 ASN A O 8
ATOM 13084 N N . SER A 1 105 ? -4.928 -25.781 0.923 1.00 0.00 105 SER A N 8
ATOM 13085 C CA . SER A 1 105 ? -4.998 -26.569 -0.301 1.00 0.00 105 SER A CA 8
ATOM 13086 C C . SER A 1 105 ? -6.214 -27.490 -0.286 1.00 0.00 105 SER A C 8
ATOM 13087 O O . SER A 1 105 ? -6.248 -28.504 -0.981 1.00 0.00 105 SER A O 8
ATOM 13095 N N . GLY A 1 106 ? -7.213 -27.128 0.513 1.00 0.00 106 GLY A N 8
ATOM 13096 C CA . GLY A 1 106 ? -8.418 -27.931 0.605 1.00 0.00 106 GLY A CA 8
ATOM 13097 C C . GLY A 1 106 ? -9.569 -27.344 -0.188 1.00 0.00 106 GLY A C 8
ATOM 13098 O O . GLY A 1 106 ? -9.635 -26.137 -0.426 1.00 0.00 106 GLY A O 8
ATOM 13102 N N . PRO A 1 107 ? -10.502 -28.208 -0.614 1.00 0.00 107 PRO A N 8
ATOM 13103 C CA . PRO A 1 107 ? -11.671 -27.791 -1.393 1.00 0.00 107 PRO A CA 8
ATOM 13104 C C . PRO A 1 107 ? -12.661 -26.980 -0.563 1.00 0.00 107 PRO A C 8
ATOM 13105 O O . PRO A 1 107 ? -13.402 -26.155 -1.096 1.00 0.00 107 PRO A O 8
ATOM 13116 N N . SER A 1 108 ? -12.667 -27.221 0.744 1.00 0.00 108 SER A N 8
ATOM 13117 C CA . SER A 1 108 ? -13.569 -26.516 1.647 1.00 0.00 108 SER A CA 8
ATOM 13118 C C . SER A 1 108 ? -12.931 -25.225 2.152 1.00 0.00 108 SER A C 8
ATOM 13119 O O . SER A 1 108 ? -12.004 -25.253 2.960 1.00 0.00 108 SER A O 8
ATOM 13127 N N . SER A 1 109 ? -13.437 -24.094 1.669 1.00 0.00 109 SER A N 8
ATOM 13128 C CA . SER A 1 109 ? -12.915 -22.792 2.068 1.00 0.00 109 SER A CA 8
ATOM 13129 C C . SER A 1 109 ? -13.847 -22.117 3.070 1.00 0.00 109 SER A C 8
ATOM 13130 O O . SER A 1 109 ? -15.031 -21.921 2.799 1.00 0.00 109 SER A O 8
ATOM 13138 N N . GLY A 1 110 ? -13.302 -21.765 4.231 1.00 0.00 110 GLY A N 8
ATOM 13139 C CA . GLY A 1 110 ? -14.098 -21.116 5.257 1.00 0.00 110 GLY A CA 8
ATOM 13140 C C . GLY A 1 110 ? -13.523 -19.778 5.676 1.00 0.00 110 GLY A C 8
ATOM 13141 O O . GLY A 1 110 ? -12.471 -19.719 6.313 1.00 0.00 110 GLY A O 8
ATOM 13145 N N . GLY A 1 1 ? 10.987 27.282 -3.159 1.00 0.00 1 GLY A N 9
ATOM 13146 C CA . GLY A 1 1 ? 12.276 26.640 -3.342 1.00 0.00 1 GLY A CA 9
ATOM 13147 C C . GLY A 1 1 ? 12.313 25.754 -4.571 1.00 0.00 1 GLY A C 9
ATOM 13148 O O . GLY A 1 1 ? 11.270 25.366 -5.096 1.00 0.00 1 GLY A O 9
ATOM 13152 N N . SER A 1 2 ? 13.518 25.435 -5.032 1.00 0.00 2 SER A N 9
ATOM 13153 C CA . SER A 1 2 ? 13.687 24.594 -6.211 1.00 0.00 2 SER A CA 9
ATOM 13154 C C . SER A 1 2 ? 13.116 23.200 -5.970 1.00 0.00 2 SER A C 9
ATOM 13155 O O . SER A 1 2 ? 12.428 22.642 -6.825 1.00 0.00 2 SER A O 9
ATOM 13163 N N . SER A 1 3 ? 13.408 22.643 -4.799 1.00 0.00 3 SER A N 9
ATOM 13164 C CA . SER A 1 3 ? 12.927 21.312 -4.446 1.00 0.00 3 SER A CA 9
ATOM 13165 C C . SER A 1 3 ? 12.204 21.335 -3.103 1.00 0.00 3 SER A C 9
ATOM 13166 O O . SER A 1 3 ? 12.789 21.031 -2.064 1.00 0.00 3 SER A O 9
ATOM 13174 N N . GLY A 1 4 ? 10.925 21.697 -3.132 1.00 0.00 4 GLY A N 9
ATOM 13175 C CA . GLY A 1 4 ? 10.141 21.754 -1.912 1.00 0.00 4 GLY A CA 9
ATOM 13176 C C . GLY A 1 4 ? 8.785 22.398 -2.123 1.00 0.00 4 GLY A C 9
ATOM 13177 O O . GLY A 1 4 ? 8.668 23.623 -2.138 1.00 0.00 4 GLY A O 9
ATOM 13181 N N . SER A 1 5 ? 7.758 21.570 -2.288 1.00 0.00 5 SER A N 9
ATOM 13182 C CA . SER A 1 5 ? 6.404 22.066 -2.506 1.00 0.00 5 SER A CA 9
ATOM 13183 C C . SER A 1 5 ? 5.625 22.109 -1.195 1.00 0.00 5 SER A C 9
ATOM 13184 O O . SER A 1 5 ? 5.593 21.132 -0.446 1.00 0.00 5 SER A O 9
ATOM 13192 N N . SER A 1 6 ? 4.997 23.248 -0.924 1.00 0.00 6 SER A N 9
ATOM 13193 C CA . SER A 1 6 ? 4.220 23.422 0.298 1.00 0.00 6 SER A CA 9
ATOM 13194 C C . SER A 1 6 ? 2.727 23.479 -0.011 1.00 0.00 6 SER A C 9
ATOM 13195 O O . SER A 1 6 ? 2.293 24.211 -0.899 1.00 0.00 6 SER A O 9
ATOM 13203 N N . GLY A 1 7 ? 1.946 22.700 0.731 1.00 0.00 7 GLY A N 9
ATOM 13204 C CA . GLY A 1 7 ? 0.510 22.675 0.522 1.00 0.00 7 GLY A CA 9
ATOM 13205 C C . GLY A 1 7 ? 0.035 21.372 -0.089 1.00 0.00 7 GLY A C 9
ATOM 13206 O O . GLY A 1 7 ? -1.060 20.899 0.214 1.00 0.00 7 GLY A O 9
ATOM 13210 N N . ALA A 1 8 ? 0.859 20.790 -0.954 1.00 0.00 8 ALA A N 9
ATOM 13211 C CA . ALA A 1 8 ? 0.517 19.534 -1.609 1.00 0.00 8 ALA A CA 9
ATOM 13212 C C . ALA A 1 8 ? 0.482 18.385 -0.607 1.00 0.00 8 ALA A C 9
ATOM 13213 O O . ALA A 1 8 ? 1.020 18.474 0.496 1.00 0.00 8 ALA A O 9
ATOM 13220 N N . PRO A 1 9 ? -0.167 17.278 -0.998 1.00 0.00 9 PRO A N 9
ATOM 13221 C CA . PRO A 1 9 ? -0.288 16.089 -0.148 1.00 0.00 9 PRO A CA 9
ATOM 13222 C C . PRO A 1 9 ? 1.043 15.365 0.029 1.00 0.00 9 PRO A C 9
ATOM 13223 O O . PRO A 1 9 ? 1.906 15.409 -0.848 1.00 0.00 9 PRO A O 9
ATOM 13234 N N . PHE A 1 10 ? 1.201 14.699 1.167 1.00 0.00 10 PHE A N 9
ATOM 13235 C CA . PHE A 1 10 ? 2.427 13.966 1.460 1.00 0.00 10 PHE A CA 9
ATOM 13236 C C . PHE A 1 10 ? 2.150 12.795 2.398 1.00 0.00 10 PHE A C 9
ATOM 13237 O O . PHE A 1 10 ? 1.360 12.909 3.335 1.00 0.00 10 PHE A O 9
ATOM 13254 N N . PHE A 1 11 ? 2.806 11.668 2.138 1.00 0.00 11 PHE A N 9
ATOM 13255 C CA . PHE A 1 11 ? 2.630 10.475 2.958 1.00 0.00 11 PHE A CA 9
ATOM 13256 C C . PHE A 1 11 ? 3.447 10.572 4.243 1.00 0.00 11 PHE A C 9
ATOM 13257 O O . PHE A 1 11 ? 4.677 10.591 4.208 1.00 0.00 11 PHE A O 9
ATOM 13274 N N . GLU A 1 12 ? 2.754 10.633 5.375 1.00 0.00 12 GLU A N 9
ATOM 13275 C CA . GLU A 1 12 ? 3.415 10.730 6.671 1.00 0.00 12 GLU A CA 9
ATOM 13276 C C . GLU A 1 12 ? 3.920 9.364 7.127 1.00 0.00 12 GLU A C 9
ATOM 13277 O O . GLU A 1 12 ? 4.976 9.257 7.750 1.00 0.00 12 GLU A O 9
ATOM 13289 N N . MET A 1 13 ? 3.157 8.323 6.813 1.00 0.00 13 MET A N 9
ATOM 13290 C CA . MET A 1 13 ? 3.526 6.963 7.190 1.00 0.00 13 MET A CA 9
ATOM 13291 C C . MET A 1 13 ? 3.399 6.016 6.002 1.00 0.00 13 MET A C 9
ATOM 13292 O O . MET A 1 13 ? 2.336 5.444 5.761 1.00 0.00 13 MET A O 9
ATOM 13306 N N . LYS A 1 14 ? 4.490 5.854 5.261 1.00 0.00 14 LYS A N 9
ATOM 13307 C CA . LYS A 1 14 ? 4.502 4.975 4.097 1.00 0.00 14 LYS A CA 9
ATOM 13308 C C . LYS A 1 14 ? 3.852 3.634 4.422 1.00 0.00 14 LYS A C 9
ATOM 13309 O O . LYS A 1 14 ? 3.663 3.291 5.589 1.00 0.00 14 LYS A O 9
ATOM 13328 N N . LEU A 1 15 ? 3.514 2.879 3.382 1.00 0.00 15 LEU A N 9
ATOM 13329 C CA . LEU A 1 15 ? 2.886 1.574 3.557 1.00 0.00 15 LEU A CA 9
ATOM 13330 C C . LEU A 1 15 ? 3.904 0.538 4.023 1.00 0.00 15 LEU A C 9
ATOM 13331 O O . LEU A 1 15 ? 4.932 0.328 3.379 1.00 0.00 15 LEU A O 9
ATOM 13347 N N . LYS A 1 16 ? 3.611 -0.109 5.146 1.00 0.00 16 LYS A N 9
ATOM 13348 C CA . LYS A 1 16 ? 4.498 -1.126 5.697 1.00 0.00 16 LYS A CA 9
ATOM 13349 C C . LYS A 1 16 ? 4.259 -2.476 5.030 1.00 0.00 16 LYS A C 9
ATOM 13350 O O . LYS A 1 16 ? 3.152 -2.769 4.577 1.00 0.00 16 LYS A O 9
ATOM 13369 N N . HIS A 1 17 ? 5.304 -3.296 4.973 1.00 0.00 17 HIS A N 9
ATOM 13370 C CA . HIS A 1 17 ? 5.207 -4.617 4.362 1.00 0.00 17 HIS A CA 9
ATOM 13371 C C . HIS A 1 17 ? 4.796 -5.664 5.394 1.00 0.00 17 HIS A C 9
ATOM 13372 O O . HIS A 1 17 ? 5.405 -5.773 6.458 1.00 0.00 17 HIS A O 9
ATOM 13386 N N . TYR A 1 18 ? 3.761 -6.431 5.072 1.00 0.00 18 TYR A N 9
ATOM 13387 C CA . TYR A 1 18 ? 3.267 -7.466 5.972 1.00 0.00 18 TYR A CA 9
ATOM 13388 C C . TYR A 1 18 ? 3.324 -8.838 5.307 1.00 0.00 18 TYR A C 9
ATOM 13389 O O . TYR A 1 18 ? 2.965 -8.992 4.139 1.00 0.00 18 TYR A O 9
ATOM 13407 N N . LYS A 1 19 ? 3.779 -9.834 6.060 1.00 0.00 19 LYS A N 9
ATOM 13408 C CA . LYS A 1 19 ? 3.883 -11.195 5.548 1.00 0.00 19 LYS A CA 9
ATOM 13409 C C . LYS A 1 19 ? 2.966 -12.139 6.320 1.00 0.00 19 LYS A C 9
ATOM 13410 O O . LYS A 1 19 ? 3.181 -12.397 7.504 1.00 0.00 19 LYS A O 9
ATOM 13429 N N . ILE A 1 20 ? 1.944 -12.651 5.641 1.00 0.00 20 ILE A N 9
ATOM 13430 C CA . ILE A 1 20 ? 0.997 -13.567 6.263 1.00 0.00 20 ILE A CA 9
ATOM 13431 C C . ILE A 1 20 ? 0.761 -14.793 5.387 1.00 0.00 20 ILE A C 9
ATOM 13432 O O . ILE A 1 20 ? 1.333 -14.914 4.303 1.00 0.00 20 ILE A O 9
ATOM 13448 N N . PHE A 1 21 ? -0.086 -15.700 5.862 1.00 0.00 21 PHE A N 9
ATOM 13449 C CA . PHE A 1 21 ? -0.398 -16.916 5.122 1.00 0.00 21 PHE A CA 9
ATOM 13450 C C . PHE A 1 21 ? -1.744 -16.790 4.412 1.00 0.00 21 PHE A C 9
ATOM 13451 O O . PHE A 1 21 ? -2.520 -15.878 4.691 1.00 0.00 21 PHE A O 9
ATOM 13468 N N . GLU A 1 22 ? -2.010 -17.714 3.494 1.00 0.00 22 GLU A N 9
ATOM 13469 C CA . GLU A 1 22 ? -3.260 -17.705 2.743 1.00 0.00 22 GLU A CA 9
ATOM 13470 C C . GLU A 1 22 ? -4.456 -17.866 3.677 1.00 0.00 22 GLU A C 9
ATOM 13471 O O . GLU A 1 22 ? -4.485 -18.762 4.519 1.00 0.00 22 GLU A O 9
ATOM 13483 N N . GLY A 1 23 ? -5.444 -16.988 3.521 1.00 0.00 23 GLY A N 9
ATOM 13484 C CA . GLY A 1 23 ? -6.629 -17.049 4.357 1.00 0.00 23 GLY A CA 9
ATOM 13485 C C . GLY A 1 23 ? -6.583 -16.056 5.501 1.00 0.00 23 GLY A C 9
ATOM 13486 O O . GLY A 1 23 ? -7.597 -15.452 5.848 1.00 0.00 23 GLY A O 9
ATOM 13490 N N . MET A 1 24 ? -5.403 -15.887 6.089 1.00 0.00 24 MET A N 9
ATOM 13491 C CA . MET A 1 24 ? -5.229 -14.960 7.201 1.00 0.00 24 MET A CA 9
ATOM 13492 C C . MET A 1 24 ? -5.573 -13.535 6.780 1.00 0.00 24 MET A C 9
ATOM 13493 O O . MET A 1 24 ? -5.282 -13.104 5.663 1.00 0.00 24 MET A O 9
ATOM 13507 N N . PRO A 1 25 ? -6.208 -12.783 7.692 1.00 0.00 25 PRO A N 9
ATOM 13508 C CA . PRO A 1 25 ? -6.604 -11.395 7.437 1.00 0.00 25 PRO A CA 9
ATOM 13509 C C . PRO A 1 25 ? -5.406 -10.456 7.353 1.00 0.00 25 PRO A C 9
ATOM 13510 O O . PRO A 1 25 ? -4.334 -10.752 7.881 1.00 0.00 25 PRO A O 9
ATOM 13521 N N . VAL A 1 26 ? -5.595 -9.321 6.687 1.00 0.00 26 VAL A N 9
ATOM 13522 C CA . VAL A 1 26 ? -4.530 -8.337 6.535 1.00 0.00 26 VAL A CA 9
ATOM 13523 C C . VAL A 1 26 ? -5.070 -6.918 6.668 1.00 0.00 26 VAL A C 9
ATOM 13524 O O . VAL A 1 26 ? -6.233 -6.653 6.364 1.00 0.00 26 VAL A O 9
ATOM 13537 N N . THR A 1 27 ? -4.217 -6.006 7.126 1.00 0.00 27 THR A N 9
ATOM 13538 C CA . THR A 1 27 ? -4.608 -4.613 7.300 1.00 0.00 27 THR A CA 9
ATOM 13539 C C . THR A 1 27 ? -3.542 -3.671 6.754 1.00 0.00 27 THR A C 9
ATOM 13540 O O . THR A 1 27 ? -2.345 -3.911 6.915 1.00 0.00 27 THR A O 9
ATOM 13551 N N . PHE A 1 28 ? -3.983 -2.596 6.108 1.00 0.00 28 PHE A N 9
ATOM 13552 C CA . PHE A 1 28 ? -3.066 -1.617 5.538 1.00 0.00 28 PHE A CA 9
ATOM 13553 C C . PHE A 1 28 ? -3.433 -0.204 5.984 1.00 0.00 28 PHE A C 9
ATOM 13554 O O . PHE A 1 28 ? -4.450 0.348 5.564 1.00 0.00 28 PHE A O 9
ATOM 13571 N N . THR A 1 29 ? -2.596 0.376 6.839 1.00 0.00 29 THR A N 9
ATOM 13572 C CA . THR A 1 29 ? -2.831 1.723 7.344 1.00 0.00 29 THR A CA 9
ATOM 13573 C C . THR A 1 29 ? -1.832 2.713 6.757 1.00 0.00 29 THR A C 9
ATOM 13574 O O . THR A 1 29 ? -0.658 2.389 6.573 1.00 0.00 29 THR A O 9
ATOM 13585 N N . CYS A 1 30 ? -2.304 3.919 6.465 1.00 0.00 30 CYS A N 9
ATOM 13586 C CA . CYS A 1 30 ? -1.450 4.958 5.898 1.00 0.00 30 CYS A CA 9
ATOM 13587 C C . CYS A 1 30 ? -2.050 6.341 6.129 1.00 0.00 30 CYS A C 9
ATOM 13588 O O . CYS A 1 30 ? -3.223 6.576 5.836 1.00 0.00 30 CYS A O 9
ATOM 13596 N N . ARG A 1 31 ? -1.239 7.251 6.657 1.00 0.00 31 ARG A N 9
ATOM 13597 C CA . ARG A 1 31 ? -1.691 8.611 6.930 1.00 0.00 31 ARG A CA 9
ATOM 13598 C C . ARG A 1 31 ? -1.340 9.542 5.774 1.00 0.00 31 ARG A C 9
ATOM 13599 O O . ARG A 1 31 ? -0.167 9.772 5.481 1.00 0.00 31 ARG A O 9
ATOM 13620 N N . VAL A 1 32 ? -2.366 10.076 5.118 1.00 0.00 32 VAL A N 9
ATOM 13621 C CA . VAL A 1 32 ? -2.167 10.983 3.994 1.00 0.00 32 VAL A CA 9
ATOM 13622 C C . VAL A 1 32 ? -2.383 12.433 4.414 1.00 0.00 32 VAL A C 9
ATOM 13623 O O . VAL A 1 32 ? -3.329 12.747 5.135 1.00 0.00 32 VAL A O 9
ATOM 13636 N N . ALA A 1 33 ? -1.498 13.313 3.956 1.00 0.00 33 ALA A N 9
ATOM 13637 C CA . ALA A 1 33 ? -1.593 14.731 4.281 1.00 0.00 33 ALA A CA 9
ATOM 13638 C C . ALA A 1 33 ? -2.114 15.533 3.094 1.00 0.00 33 ALA A C 9
ATOM 13639 O O . ALA A 1 33 ? -2.342 14.987 2.015 1.00 0.00 33 ALA A O 9
ATOM 13646 N N . GLY A 1 34 ? -2.301 16.834 3.300 1.00 0.00 34 GLY A N 9
ATOM 13647 C CA . GLY A 1 34 ? -2.795 17.689 2.237 1.00 0.00 34 GLY A CA 9
ATOM 13648 C C . GLY A 1 34 ? -4.245 18.083 2.435 1.00 0.00 34 GLY A C 9
ATOM 13649 O O . GLY A 1 34 ? -5.057 17.277 2.887 1.00 0.00 34 GLY A O 9
ATOM 13653 N N . ASN A 1 35 ? -4.571 19.326 2.098 1.00 0.00 35 ASN A N 9
ATOM 13654 C CA . ASN A 1 35 ? -5.933 19.825 2.244 1.00 0.00 35 ASN A CA 9
ATOM 13655 C C . ASN A 1 35 ? -6.329 20.686 1.048 1.00 0.00 35 ASN A C 9
ATOM 13656 O O . ASN A 1 35 ? -5.505 21.380 0.452 1.00 0.00 35 ASN A O 9
ATOM 13667 N N . PRO A 1 36 ? -7.620 20.640 0.687 1.00 0.00 36 PRO A N 9
ATOM 13668 C CA . PRO A 1 36 ? -8.609 19.816 1.388 1.00 0.00 36 PRO A CA 9
ATOM 13669 C C . PRO A 1 36 ? -8.390 18.325 1.157 1.00 0.00 36 PRO A C 9
ATOM 13670 O O . PRO A 1 36 ? -7.768 17.923 0.173 1.00 0.00 36 PRO A O 9
ATOM 13681 N N . LYS A 1 37 ? -8.905 17.507 2.069 1.00 0.00 37 LYS A N 9
ATOM 13682 C CA . LYS A 1 37 ? -8.768 16.059 1.965 1.00 0.00 37 LYS A CA 9
ATOM 13683 C C . LYS A 1 37 ? -8.748 15.619 0.504 1.00 0.00 37 LYS A C 9
ATOM 13684 O O . LYS A 1 37 ? -9.749 15.704 -0.208 1.00 0.00 37 LYS A O 9
ATOM 13703 N N . PRO A 1 38 ? -7.584 15.134 0.047 1.00 0.00 38 PRO A N 9
ATOM 13704 C CA . PRO A 1 38 ? -7.408 14.669 -1.332 1.00 0.00 38 PRO A CA 9
ATOM 13705 C C . PRO A 1 38 ? -8.167 13.376 -1.609 1.00 0.00 38 PRO A C 9
ATOM 13706 O O . PRO A 1 38 ? -8.461 12.607 -0.692 1.00 0.00 38 PRO A O 9
ATOM 13717 N N . LYS A 1 39 ? -8.483 13.140 -2.878 1.00 0.00 39 LYS A N 9
ATOM 13718 C CA . LYS A 1 39 ? -9.207 11.939 -3.276 1.00 0.00 39 LYS A CA 9
ATOM 13719 C C . LYS A 1 39 ? -8.306 10.711 -3.203 1.00 0.00 39 LYS A C 9
ATOM 13720 O O . LYS A 1 39 ? -7.335 10.597 -3.951 1.00 0.00 39 LYS A O 9
ATOM 13739 N N . ILE A 1 40 ? -8.634 9.795 -2.298 1.00 0.00 40 ILE A N 9
ATOM 13740 C CA . ILE A 1 40 ? -7.855 8.574 -2.130 1.00 0.00 40 ILE A CA 9
ATOM 13741 C C . ILE A 1 40 ? -8.341 7.478 -3.072 1.00 0.00 40 ILE A C 9
ATOM 13742 O O . ILE A 1 40 ? -9.544 7.274 -3.236 1.00 0.00 40 ILE A O 9
ATOM 13758 N N . TYR A 1 41 ? -7.398 6.773 -3.687 1.00 0.00 41 TYR A N 9
ATOM 13759 C CA . TYR A 1 41 ? -7.730 5.697 -4.613 1.00 0.00 41 TYR A CA 9
ATOM 13760 C C . TYR A 1 41 ? -6.804 4.501 -4.413 1.00 0.00 41 TYR A C 9
ATOM 13761 O O . TYR A 1 41 ? -5.581 4.634 -4.464 1.00 0.00 41 TYR A O 9
ATOM 13779 N N . TRP A 1 42 ? -7.396 3.335 -4.185 1.00 0.00 42 TRP A N 9
ATOM 13780 C CA . TRP A 1 42 ? -6.626 2.114 -3.977 1.00 0.00 42 TRP A CA 9
ATOM 13781 C C . TRP A 1 42 ? -6.567 1.284 -5.254 1.00 0.00 42 TRP A C 9
ATOM 13782 O O . TRP A 1 42 ? -7.599 0.905 -5.808 1.00 0.00 42 TRP A O 9
ATOM 13803 N N . PHE A 1 43 ? -5.353 1.003 -5.717 1.00 0.00 43 PHE A N 9
ATOM 13804 C CA . PHE A 1 43 ? -5.160 0.217 -6.930 1.00 0.00 43 PHE A CA 9
ATOM 13805 C C . PHE A 1 43 ? -4.567 -1.150 -6.604 1.00 0.00 43 PHE A C 9
ATOM 13806 O O . PHE A 1 43 ? -3.528 -1.249 -5.951 1.00 0.00 43 PHE A O 9
ATOM 13823 N N . LYS A 1 44 ? -5.235 -2.203 -7.064 1.00 0.00 44 LYS A N 9
ATOM 13824 C CA . LYS A 1 44 ? -4.775 -3.565 -6.823 1.00 0.00 44 LYS A CA 9
ATOM 13825 C C . LYS A 1 44 ? -4.363 -4.239 -8.128 1.00 0.00 44 LYS A C 9
ATOM 13826 O O . LYS A 1 44 ? -5.211 -4.663 -8.914 1.00 0.00 44 LYS A O 9
ATOM 13845 N N . ASP A 1 45 ? -3.057 -4.336 -8.351 1.00 0.00 45 ASP A N 9
ATOM 13846 C CA . ASP A 1 45 ? -2.532 -4.961 -9.559 1.00 0.00 45 ASP A CA 9
ATOM 13847 C C . ASP A 1 45 ? -3.154 -4.340 -10.806 1.00 0.00 45 ASP A C 9
ATOM 13848 O O . ASP A 1 45 ? -3.600 -5.047 -11.709 1.00 0.00 45 ASP A O 9
ATOM 13857 N N . GLY A 1 46 ? -3.180 -3.011 -10.849 1.00 0.00 46 GLY A N 9
ATOM 13858 C CA . GLY A 1 46 ? -3.750 -2.316 -11.988 1.00 0.00 46 GLY A CA 9
ATOM 13859 C C . GLY A 1 46 ? -5.260 -2.442 -12.049 1.00 0.00 46 GLY A C 9
ATOM 13860 O O . GLY A 1 46 ? -5.840 -2.541 -13.130 1.00 0.00 46 GLY A O 9
ATOM 13864 N N . LYS A 1 47 ? -5.899 -2.440 -10.884 1.00 0.00 47 LYS A N 9
ATOM 13865 C CA . LYS A 1 47 ? -7.350 -2.555 -10.807 1.00 0.00 47 LYS A CA 9
ATOM 13866 C C . LYS A 1 47 ? -7.923 -1.557 -9.805 1.00 0.00 47 LYS A C 9
ATOM 13867 O O . LYS A 1 47 ? -7.262 -1.191 -8.834 1.00 0.00 47 LYS A O 9
ATOM 13886 N N . GLN A 1 48 ? -9.155 -1.121 -10.049 1.00 0.00 48 GLN A N 9
ATOM 13887 C CA . GLN A 1 48 ? -9.815 -0.166 -9.168 1.00 0.00 48 GLN A CA 9
ATOM 13888 C C . GLN A 1 48 ? -10.650 -0.885 -8.113 1.00 0.00 48 GLN A C 9
ATOM 13889 O O . GLN A 1 48 ? -11.609 -1.586 -8.438 1.00 0.00 48 GLN A O 9
ATOM 13903 N N . ILE A 1 49 ? -10.278 -0.708 -6.850 1.00 0.00 49 ILE A N 9
ATOM 13904 C CA . ILE A 1 49 ? -10.993 -1.340 -5.748 1.00 0.00 49 ILE A CA 9
ATOM 13905 C C . ILE A 1 49 ? -12.197 -0.506 -5.324 1.00 0.00 49 ILE A C 9
ATOM 13906 O O . ILE A 1 49 ? -12.083 0.700 -5.105 1.00 0.00 49 ILE A O 9
ATOM 13922 N N . SER A 1 50 ? -13.349 -1.158 -5.207 1.00 0.00 50 SER A N 9
ATOM 13923 C CA . SER A 1 50 ? -14.576 -0.476 -4.811 1.00 0.00 50 SER A CA 9
ATOM 13924 C C . SER A 1 50 ? -14.583 -0.199 -3.310 1.00 0.00 50 SER A C 9
ATOM 13925 O O . SER A 1 50 ? -14.090 -0.988 -2.505 1.00 0.00 50 SER A O 9
ATOM 13933 N N . PRO A 1 51 ? -15.155 0.951 -2.925 1.00 0.00 51 PRO A N 9
ATOM 13934 C CA . PRO A 1 51 ? -15.241 1.361 -1.520 1.00 0.00 51 PRO A CA 9
ATOM 13935 C C . PRO A 1 51 ? -16.212 0.496 -0.722 1.00 0.00 51 PRO A C 9
ATOM 13936 O O . PRO A 1 51 ? -15.876 -0.006 0.351 1.00 0.00 51 PRO A O 9
ATOM 13947 N N . LYS A 1 52 ? -17.418 0.325 -1.253 1.00 0.00 52 LYS A N 9
ATOM 13948 C CA . LYS A 1 52 ? -18.438 -0.481 -0.593 1.00 0.00 52 LYS A CA 9
ATOM 13949 C C . LYS A 1 52 ? -18.353 -1.937 -1.037 1.00 0.00 52 LYS A C 9
ATOM 13950 O O . LYS A 1 52 ? -19.374 -2.596 -1.237 1.00 0.00 52 LYS A O 9
ATOM 13969 N N . SER A 1 53 ? -17.130 -2.435 -1.188 1.00 0.00 53 SER A N 9
ATOM 13970 C CA . SER A 1 53 ? -16.912 -3.813 -1.611 1.00 0.00 53 SER A CA 9
ATOM 13971 C C . SER A 1 53 ? -17.020 -4.768 -0.426 1.00 0.00 53 SER A C 9
ATOM 13972 O O . SER A 1 53 ? -16.887 -4.361 0.728 1.00 0.00 53 SER A O 9
ATOM 13980 N N . ASP A 1 54 ? -17.262 -6.041 -0.720 1.00 0.00 54 ASP A N 9
ATOM 13981 C CA . ASP A 1 54 ? -17.387 -7.056 0.319 1.00 0.00 54 ASP A CA 9
ATOM 13982 C C . ASP A 1 54 ? -16.023 -7.633 0.682 1.00 0.00 54 ASP A C 9
ATOM 13983 O O . ASP A 1 54 ? -15.625 -7.628 1.848 1.00 0.00 54 ASP A O 9
ATOM 13992 N N . HIS A 1 55 ? -15.310 -8.132 -0.323 1.00 0.00 55 HIS A N 9
ATOM 13993 C CA . HIS A 1 55 ? -13.990 -8.713 -0.110 1.00 0.00 55 HIS A CA 9
ATOM 13994 C C . HIS A 1 55 ? -13.100 -7.764 0.687 1.00 0.00 55 HIS A C 9
ATOM 13995 O O . HIS A 1 55 ? -12.371 -8.187 1.584 1.00 0.00 55 HIS A O 9
ATOM 14009 N N . TYR A 1 56 ? -13.165 -6.480 0.353 1.00 0.00 56 TYR A N 9
ATOM 14010 C CA . TYR A 1 56 ? -12.363 -5.471 1.035 1.00 0.00 56 TYR A CA 9
ATOM 14011 C C . TYR A 1 56 ? -13.244 -4.546 1.868 1.00 0.00 56 TYR A C 9
ATOM 14012 O O . TYR A 1 56 ? -14.406 -4.309 1.535 1.00 0.00 56 TYR A O 9
ATOM 14030 N N . THR A 1 57 ? -12.683 -4.025 2.954 1.00 0.00 57 THR A N 9
ATOM 14031 C CA . THR A 1 57 ? -13.416 -3.126 3.837 1.00 0.00 57 THR A CA 9
ATOM 14032 C C . THR A 1 57 ? -12.630 -1.845 4.094 1.00 0.00 57 THR A C 9
ATOM 14033 O O . THR A 1 57 ? -11.727 -1.818 4.930 1.00 0.00 57 THR A O 9
ATOM 14044 N N . ILE A 1 58 ? -12.979 -0.787 3.371 1.00 0.00 58 ILE A N 9
ATOM 14045 C CA . ILE A 1 58 ? -12.307 0.497 3.522 1.00 0.00 58 ILE A CA 9
ATOM 14046 C C . ILE A 1 58 ? -13.047 1.392 4.510 1.00 0.00 58 ILE A C 9
ATOM 14047 O O . ILE A 1 58 ? -14.203 1.753 4.289 1.00 0.00 58 ILE A O 9
ATOM 14063 N N . GLN A 1 59 ? -12.373 1.748 5.599 1.00 0.00 59 GLN A N 9
ATOM 14064 C CA . GLN A 1 59 ? -12.968 2.602 6.620 1.00 0.00 59 GLN A CA 9
ATOM 14065 C C . GLN A 1 59 ? -12.260 3.952 6.679 1.00 0.00 59 GLN A C 9
ATOM 14066 O O . GLN A 1 59 ? -11.110 4.043 7.109 1.00 0.00 59 GLN A O 9
ATOM 14080 N N . ARG A 1 60 ? -12.956 4.998 6.245 1.00 0.00 60 ARG A N 9
ATOM 14081 C CA . ARG A 1 60 ? -12.393 6.344 6.248 1.00 0.00 60 ARG A CA 9
ATOM 14082 C C . ARG A 1 60 ? -12.732 7.072 7.545 1.00 0.00 60 ARG A C 9
ATOM 14083 O O . ARG A 1 60 ? -13.903 7.275 7.867 1.00 0.00 60 ARG A O 9
ATOM 14104 N N . ASP A 1 61 ? -11.701 7.463 8.285 1.00 0.00 61 ASP A N 9
ATOM 14105 C CA . ASP A 1 61 ? -11.889 8.169 9.547 1.00 0.00 61 ASP A CA 9
ATOM 14106 C C . ASP A 1 61 ? -12.026 9.670 9.314 1.00 0.00 61 ASP A C 9
ATOM 14107 O O . ASP A 1 61 ? -11.856 10.154 8.194 1.00 0.00 61 ASP A O 9
ATOM 14116 N N . LEU A 1 62 ? -12.337 10.403 10.378 1.00 0.00 62 LEU A N 9
ATOM 14117 C CA . LEU A 1 62 ? -12.499 11.850 10.289 1.00 0.00 62 LEU A CA 9
ATOM 14118 C C . LEU A 1 62 ? -11.156 12.535 10.057 1.00 0.00 62 LEU A C 9
ATOM 14119 O O . LEU A 1 62 ? -10.973 13.245 9.068 1.00 0.00 62 LEU A O 9
ATOM 14135 N N . ASP A 1 63 ? -10.220 12.315 10.973 1.00 0.00 63 ASP A N 9
ATOM 14136 C CA . ASP A 1 63 ? -8.892 12.909 10.867 1.00 0.00 63 ASP A CA 9
ATOM 14137 C C . ASP A 1 63 ? -8.383 12.847 9.431 1.00 0.00 63 ASP A C 9
ATOM 14138 O O . ASP A 1 63 ? -7.809 13.809 8.923 1.00 0.00 63 ASP A O 9
ATOM 14147 N N . GLY A 1 64 ? -8.596 11.707 8.781 1.00 0.00 64 GLY A N 9
ATOM 14148 C CA . GLY A 1 64 ? -8.151 11.540 7.410 1.00 0.00 64 GLY A CA 9
ATOM 14149 C C . GLY A 1 64 ? -7.187 10.381 7.250 1.00 0.00 64 GLY A C 9
ATOM 14150 O O . GLY A 1 64 ? -6.196 10.483 6.525 1.00 0.00 64 GLY A O 9
ATOM 14154 N N . THR A 1 65 ? -7.474 9.275 7.930 1.00 0.00 65 THR A N 9
ATOM 14155 C CA . THR A 1 65 ? -6.624 8.094 7.863 1.00 0.00 65 THR A CA 9
ATOM 14156 C C . THR A 1 65 ? -7.341 6.939 7.172 1.00 0.00 65 THR A C 9
ATOM 14157 O O . THR A 1 65 ? -8.451 6.568 7.555 1.00 0.00 65 THR A O 9
ATOM 14168 N N . CYS A 1 66 ? -6.700 6.375 6.155 1.00 0.00 66 CYS A N 9
ATOM 14169 C CA . CYS A 1 66 ? -7.277 5.261 5.411 1.00 0.00 66 CYS A CA 9
ATOM 14170 C C . CYS A 1 66 ? -6.807 3.926 5.978 1.00 0.00 66 CYS A C 9
ATOM 14171 O O . CYS A 1 66 ? -5.709 3.825 6.526 1.00 0.00 66 CYS A O 9
ATOM 14179 N N . SER A 1 67 ? -7.646 2.904 5.845 1.00 0.00 67 SER A N 9
ATOM 14180 C CA . SER A 1 67 ? -7.319 1.575 6.350 1.00 0.00 67 SER A CA 9
ATOM 14181 C C . SER A 1 67 ? -8.070 0.499 5.572 1.00 0.00 67 SER A C 9
ATOM 14182 O O . SER A 1 67 ? -9.301 0.472 5.557 1.00 0.00 67 SER A O 9
ATOM 14190 N N . LEU A 1 68 ? -7.320 -0.387 4.927 1.00 0.00 68 LEU A N 9
ATOM 14191 C CA . LEU A 1 68 ? -7.913 -1.468 4.146 1.00 0.00 68 LEU A CA 9
ATOM 14192 C C . LEU A 1 68 ? -7.808 -2.797 4.888 1.00 0.00 68 LEU A C 9
ATOM 14193 O O . LEU A 1 68 ? -6.713 -3.245 5.228 1.00 0.00 68 LEU A O 9
ATOM 14209 N N . HIS A 1 69 ? -8.955 -3.423 5.133 1.00 0.00 69 HIS A N 9
ATOM 14210 C CA . HIS A 1 69 ? -8.992 -4.703 5.833 1.00 0.00 69 HIS A CA 9
ATOM 14211 C C . HIS A 1 69 ? -9.537 -5.802 4.925 1.00 0.00 69 HIS A C 9
ATOM 14212 O O . HIS A 1 69 ? -10.560 -5.626 4.263 1.00 0.00 69 HIS A O 9
ATOM 14226 N N . THR A 1 70 ? -8.845 -6.937 4.898 1.00 0.00 70 THR A N 9
ATOM 14227 C CA . THR A 1 70 ? -9.258 -8.064 4.071 1.00 0.00 70 THR A CA 9
ATOM 14228 C C . THR A 1 70 ? -9.512 -9.304 4.919 1.00 0.00 70 THR A C 9
ATOM 14229 O O . THR A 1 70 ? -8.576 -10.001 5.315 1.00 0.00 70 THR A O 9
ATOM 14240 N N . THR A 1 71 ? -10.783 -9.578 5.194 1.00 0.00 71 THR A N 9
ATOM 14241 C CA . THR A 1 71 ? -11.160 -10.735 5.995 1.00 0.00 71 THR A CA 9
ATOM 14242 C C . THR A 1 71 ? -10.586 -12.020 5.410 1.00 0.00 71 THR A C 9
ATOM 14243 O O . THR A 1 71 ? -10.177 -12.919 6.144 1.00 0.00 71 THR A O 9
ATOM 14254 N N . ALA A 1 72 ? -10.557 -12.099 4.084 1.00 0.00 72 ALA A N 9
ATOM 14255 C CA . ALA A 1 72 ? -10.030 -13.274 3.400 1.00 0.00 72 ALA A CA 9
ATOM 14256 C C . ALA A 1 72 ? -9.006 -12.879 2.341 1.00 0.00 72 ALA A C 9
ATOM 14257 O O . ALA A 1 72 ? -9.338 -12.213 1.361 1.00 0.00 72 ALA A O 9
ATOM 14264 N N . SER A 1 73 ? -7.760 -13.294 2.546 1.00 0.00 73 SER A N 9
ATOM 14265 C CA . SER A 1 73 ? -6.687 -12.979 1.610 1.00 0.00 73 SER A CA 9
ATOM 14266 C C . SER A 1 73 ? -6.200 -14.238 0.898 1.00 0.00 73 SER A C 9
ATOM 14267 O O . SER A 1 73 ? -5.460 -15.041 1.467 1.00 0.00 73 SER A O 9
ATOM 14275 N N . THR A 1 74 ? -6.622 -14.404 -0.351 1.00 0.00 74 THR A N 9
ATOM 14276 C CA . THR A 1 74 ? -6.232 -15.565 -1.142 1.00 0.00 74 THR A CA 9
ATOM 14277 C C . THR A 1 74 ? -4.898 -15.331 -1.841 1.00 0.00 74 THR A C 9
ATOM 14278 O O . THR A 1 74 ? -4.430 -14.196 -1.944 1.00 0.00 74 THR A O 9
ATOM 14289 N N . LEU A 1 75 ? -4.289 -16.410 -2.320 1.00 0.00 75 LEU A N 9
ATOM 14290 C CA . LEU A 1 75 ? -3.007 -16.321 -3.011 1.00 0.00 75 LEU A CA 9
ATOM 14291 C C . LEU A 1 75 ? -3.011 -15.179 -4.021 1.00 0.00 75 LEU A C 9
ATOM 14292 O O . LEU A 1 75 ? -2.058 -14.403 -4.100 1.00 0.00 75 LEU A O 9
ATOM 14308 N N . ASP A 1 76 ? -4.089 -15.081 -4.792 1.00 0.00 76 ASP A N 9
ATOM 14309 C CA . ASP A 1 76 ? -4.218 -14.031 -5.795 1.00 0.00 76 ASP A CA 9
ATOM 14310 C C . ASP A 1 76 ? -3.870 -12.668 -5.204 1.00 0.00 76 ASP A C 9
ATOM 14311 O O . ASP A 1 76 ? -3.061 -11.926 -5.763 1.00 0.00 76 ASP A O 9
ATOM 14320 N N . ASP A 1 77 ? -4.486 -12.345 -4.073 1.00 0.00 77 ASP A N 9
ATOM 14321 C CA . ASP A 1 77 ? -4.241 -11.071 -3.406 1.00 0.00 77 ASP A CA 9
ATOM 14322 C C . ASP A 1 77 ? -2.777 -10.662 -3.537 1.00 0.00 77 ASP A C 9
ATOM 14323 O O . ASP A 1 77 ? -2.470 -9.509 -3.841 1.00 0.00 77 ASP A O 9
ATOM 14332 N N . ASP A 1 78 ? -1.879 -11.612 -3.305 1.00 0.00 78 ASP A N 9
ATOM 14333 C CA . ASP A 1 78 ? -0.447 -11.351 -3.397 1.00 0.00 78 ASP A CA 9
ATOM 14334 C C . ASP A 1 78 ? -0.128 -10.504 -4.625 1.00 0.00 78 ASP A C 9
ATOM 14335 O O . ASP A 1 78 ? -0.493 -10.856 -5.746 1.00 0.00 78 ASP A O 9
ATOM 14344 N N . GLY A 1 79 ? 0.556 -9.385 -4.405 1.00 0.00 79 GLY A N 9
ATOM 14345 C CA . GLY A 1 79 ? 0.912 -8.506 -5.503 1.00 0.00 79 GLY A CA 9
ATOM 14346 C C . GLY A 1 79 ? 1.534 -7.207 -5.028 1.00 0.00 79 GLY A C 9
ATOM 14347 O O . GLY A 1 79 ? 2.395 -7.209 -4.149 1.00 0.00 79 GLY A O 9
ATOM 14351 N N . ASN A 1 80 ? 1.097 -6.096 -5.610 1.00 0.00 80 ASN A N 9
ATOM 14352 C CA . ASN A 1 80 ? 1.618 -4.784 -5.242 1.00 0.00 80 ASN A CA 9
ATOM 14353 C C . ASN A 1 80 ? 0.503 -3.743 -5.217 1.00 0.00 80 ASN A C 9
ATOM 14354 O O . ASN A 1 80 ? -0.087 -3.425 -6.250 1.00 0.00 80 ASN A O 9
ATOM 14365 N N . TYR A 1 81 ? 0.220 -3.216 -4.031 1.00 0.00 81 TYR A N 9
ATOM 14366 C CA . TYR A 1 81 ? -0.825 -2.212 -3.871 1.00 0.00 81 TYR A CA 9
ATOM 14367 C C . TYR A 1 81 ? -0.299 -0.819 -4.205 1.00 0.00 81 TYR A C 9
ATOM 14368 O O . TYR A 1 81 ? 0.823 -0.462 -3.843 1.00 0.00 81 TYR A O 9
ATOM 14386 N N . THR A 1 82 ? -1.118 -0.034 -4.898 1.00 0.00 82 THR A N 9
ATOM 14387 C CA . THR A 1 82 ? -0.737 1.319 -5.282 1.00 0.00 82 THR A CA 9
ATOM 14388 C C . THR A 1 82 ? -1.851 2.312 -4.972 1.00 0.00 82 THR A C 9
ATOM 14389 O O . THR A 1 82 ? -2.981 2.156 -5.434 1.00 0.00 82 THR A O 9
ATOM 14400 N N . ILE A 1 83 ? -1.524 3.334 -4.188 1.00 0.00 83 ILE A N 9
ATOM 14401 C CA . ILE A 1 83 ? -2.498 4.354 -3.818 1.00 0.00 83 ILE A CA 9
ATOM 14402 C C . ILE A 1 83 ? -1.997 5.749 -4.180 1.00 0.00 83 ILE A C 9
ATOM 14403 O O . ILE A 1 83 ? -0.867 6.116 -3.861 1.00 0.00 83 ILE A O 9
ATOM 14419 N N . MET A 1 84 ? -2.848 6.522 -4.847 1.00 0.00 84 MET A N 9
ATOM 14420 C CA . MET A 1 84 ? -2.493 7.878 -5.250 1.00 0.00 84 MET A CA 9
ATOM 14421 C C . MET A 1 84 ? -3.505 8.886 -4.716 1.00 0.00 84 MET A C 9
ATOM 14422 O O . MET A 1 84 ? -4.714 8.678 -4.814 1.00 0.00 84 MET A O 9
ATOM 14436 N N . ALA A 1 85 ? -3.002 9.979 -4.151 1.00 0.00 85 ALA A N 9
ATOM 14437 C CA . ALA A 1 85 ? -3.863 11.020 -3.603 1.00 0.00 85 ALA A CA 9
ATOM 14438 C C . ALA A 1 85 ? -4.060 12.153 -4.604 1.00 0.00 85 ALA A C 9
ATOM 14439 O O . ALA A 1 85 ? -3.124 12.550 -5.298 1.00 0.00 85 ALA A O 9
ATOM 14446 N N . ALA A 1 86 ? -5.283 12.669 -4.674 1.00 0.00 86 ALA A N 9
ATOM 14447 C CA . ALA A 1 86 ? -5.601 13.757 -5.590 1.00 0.00 86 ALA A CA 9
ATOM 14448 C C . ALA A 1 86 ? -5.754 15.077 -4.842 1.00 0.00 86 ALA A C 9
ATOM 14449 O O . ALA A 1 86 ? -6.518 15.173 -3.883 1.00 0.00 86 ALA A O 9
ATOM 14456 N N . ASN A 1 87 ? -5.021 16.093 -5.287 1.00 0.00 87 ASN A N 9
ATOM 14457 C CA . ASN A 1 87 ? -5.074 17.407 -4.658 1.00 0.00 87 ASN A CA 9
ATOM 14458 C C . ASN A 1 87 ? -4.871 18.513 -5.690 1.00 0.00 87 ASN A C 9
ATOM 14459 O O . ASN A 1 87 ? -4.097 18.377 -6.638 1.00 0.00 87 ASN A O 9
ATOM 14470 N N . PRO A 1 88 ? -5.581 19.635 -5.503 1.00 0.00 88 PRO A N 9
ATOM 14471 C CA . PRO A 1 88 ? -5.496 20.786 -6.407 1.00 0.00 88 PRO A CA 9
ATOM 14472 C C . PRO A 1 88 ? -4.154 21.503 -6.306 1.00 0.00 88 PRO A C 9
ATOM 14473 O O . PRO A 1 88 ? -3.950 22.547 -6.925 1.00 0.00 88 PRO A O 9
ATOM 14484 N N . GLN A 1 89 ? -3.241 20.934 -5.524 1.00 0.00 89 GLN A N 9
ATOM 14485 C CA . GLN A 1 89 ? -1.918 21.521 -5.344 1.00 0.00 89 GLN A CA 9
ATOM 14486 C C . GLN A 1 89 ? -0.825 20.496 -5.628 1.00 0.00 89 GLN A C 9
ATOM 14487 O O . GLN A 1 89 ? 0.356 20.834 -5.689 1.00 0.00 89 GLN A O 9
ATOM 14501 N N . GLY A 1 90 ? -1.228 19.241 -5.802 1.00 0.00 90 GLY A N 9
ATOM 14502 C CA . GLY A 1 90 ? -0.271 18.186 -6.077 1.00 0.00 90 GLY A CA 9
ATOM 14503 C C . GLY A 1 90 ? -0.810 16.810 -5.738 1.00 0.00 90 GLY A C 9
ATOM 14504 O O . GLY A 1 90 ? -1.539 16.646 -4.759 1.00 0.00 90 GLY A O 9
ATOM 14508 N N . ARG A 1 91 ? -0.453 15.820 -6.549 1.00 0.00 91 ARG A N 9
ATOM 14509 C CA . ARG A 1 91 ? -0.908 14.452 -6.331 1.00 0.00 91 ARG A CA 9
ATOM 14510 C C . ARG A 1 91 ? 0.273 13.519 -6.080 1.00 0.00 91 ARG A C 9
ATOM 14511 O O . ARG A 1 91 ? 1.223 13.481 -6.862 1.00 0.00 91 ARG A O 9
ATOM 14532 N N . ILE A 1 92 ? 0.206 12.770 -4.984 1.00 0.00 92 ILE A N 9
ATOM 14533 C CA . ILE A 1 92 ? 1.269 11.838 -4.631 1.00 0.00 92 ILE A CA 9
ATOM 14534 C C . ILE A 1 92 ? 0.814 10.393 -4.807 1.00 0.00 92 ILE A C 9
ATOM 14535 O O . ILE A 1 92 ? -0.374 10.122 -4.977 1.00 0.00 92 ILE A O 9
ATOM 14551 N N . SER A 1 93 ? 1.768 9.469 -4.763 1.00 0.00 93 SER A N 9
ATOM 14552 C CA . SER A 1 93 ? 1.466 8.051 -4.920 1.00 0.00 93 SER A CA 9
ATOM 14553 C C . SER A 1 93 ? 2.398 7.199 -4.063 1.00 0.00 93 SER A C 9
ATOM 14554 O O . SER A 1 93 ? 3.570 7.532 -3.881 1.00 0.00 93 SER A O 9
ATOM 14562 N N . CYS A 1 94 ? 1.868 6.099 -3.538 1.00 0.00 94 CYS A N 9
ATOM 14563 C CA . CYS A 1 94 ? 2.651 5.199 -2.699 1.00 0.00 94 CYS A CA 9
ATOM 14564 C C . CYS A 1 94 ? 2.715 3.803 -3.311 1.00 0.00 94 CYS A C 9
ATOM 14565 O O . CYS A 1 94 ? 2.130 3.547 -4.364 1.00 0.00 94 CYS A O 9
ATOM 14573 N N . THR A 1 95 ? 3.430 2.902 -2.644 1.00 0.00 95 THR A N 9
ATOM 14574 C CA . THR A 1 95 ? 3.573 1.533 -3.123 1.00 0.00 95 THR A CA 9
ATOM 14575 C C . THR A 1 95 ? 3.605 0.546 -1.962 1.00 0.00 95 THR A C 9
ATOM 14576 O O . THR A 1 95 ? 4.008 0.890 -0.852 1.00 0.00 95 THR A O 9
ATOM 14587 N N . GLY A 1 96 ? 3.177 -0.686 -2.226 1.00 0.00 96 GLY A N 9
ATOM 14588 C CA . GLY A 1 96 ? 3.166 -1.705 -1.194 1.00 0.00 96 GLY A CA 9
ATOM 14589 C C . GLY A 1 96 ? 3.317 -3.104 -1.758 1.00 0.00 96 GLY A C 9
ATOM 14590 O O . GLY A 1 96 ? 3.078 -3.331 -2.944 1.00 0.00 96 GLY A O 9
ATOM 14594 N N . ARG A 1 97 ? 3.716 -4.043 -0.907 1.00 0.00 97 ARG A N 9
ATOM 14595 C CA . ARG A 1 97 ? 3.902 -5.427 -1.328 1.00 0.00 97 ARG A CA 9
ATOM 14596 C C . ARG A 1 97 ? 3.270 -6.389 -0.327 1.00 0.00 97 ARG A C 9
ATOM 14597 O O . ARG A 1 97 ? 3.246 -6.123 0.876 1.00 0.00 97 ARG A O 9
ATOM 14618 N N . LEU A 1 98 ? 2.761 -7.508 -0.830 1.00 0.00 98 LEU A N 9
ATOM 14619 C CA . LEU A 1 98 ? 2.129 -8.511 0.021 1.00 0.00 98 LEU A CA 9
ATOM 14620 C C . LEU A 1 98 ? 2.758 -9.883 -0.196 1.00 0.00 98 LEU A C 9
ATOM 14621 O O . LEU A 1 98 ? 3.308 -10.164 -1.261 1.00 0.00 98 LEU A O 9
ATOM 14637 N N . MET A 1 99 ? 2.671 -10.736 0.820 1.00 0.00 99 MET A N 9
ATOM 14638 C CA . MET A 1 99 ? 3.229 -12.080 0.738 1.00 0.00 99 MET A CA 9
ATOM 14639 C C . MET A 1 99 ? 2.237 -13.113 1.263 1.00 0.00 99 MET A C 9
ATOM 14640 O O . MET A 1 99 ? 2.077 -13.277 2.473 1.00 0.00 99 MET A O 9
ATOM 14654 N N . VAL A 1 100 ? 1.571 -13.808 0.346 1.00 0.00 100 VAL A N 9
ATOM 14655 C CA . VAL A 1 100 ? 0.595 -14.825 0.716 1.00 0.00 100 VAL A CA 9
ATOM 14656 C C . VAL A 1 100 ? 1.154 -16.227 0.501 1.00 0.00 100 VAL A C 9
ATOM 14657 O O . VAL A 1 100 ? 1.390 -16.643 -0.633 1.00 0.00 100 VAL A O 9
ATOM 14670 N N . GLN A 1 101 ? 1.362 -16.951 1.596 1.00 0.00 101 GLN A N 9
ATOM 14671 C CA . GLN A 1 101 ? 1.893 -18.307 1.526 1.00 0.00 101 GLN A CA 9
ATOM 14672 C C . GLN A 1 101 ? 0.766 -19.334 1.533 1.00 0.00 101 GLN A C 9
ATOM 14673 O O . GLN A 1 101 ? -0.018 -19.404 2.479 1.00 0.00 101 GLN A O 9
ATOM 14687 N N . ALA A 1 102 ? 0.690 -20.129 0.470 1.00 0.00 102 ALA A N 9
ATOM 14688 C CA . ALA A 1 102 ? -0.340 -21.153 0.354 1.00 0.00 102 ALA A CA 9
ATOM 14689 C C . ALA A 1 102 ? -0.391 -22.024 1.605 1.00 0.00 102 ALA A C 9
ATOM 14690 O O . ALA A 1 102 ? 0.643 -22.446 2.122 1.00 0.00 102 ALA A O 9
ATOM 14697 N N . VAL A 1 103 ? -1.601 -22.289 2.087 1.00 0.00 103 VAL A N 9
ATOM 14698 C CA . VAL A 1 103 ? -1.787 -23.110 3.277 1.00 0.00 103 VAL A CA 9
ATOM 14699 C C . VAL A 1 103 ? -2.979 -24.048 3.117 1.00 0.00 103 VAL A C 9
ATOM 14700 O O . VAL A 1 103 ? -4.129 -23.613 3.129 1.00 0.00 103 VAL A O 9
ATOM 14713 N N . ASN A 1 104 ? -2.694 -25.338 2.968 1.00 0.00 104 ASN A N 9
ATOM 14714 C CA . ASN A 1 104 ? -3.743 -26.338 2.806 1.00 0.00 104 ASN A CA 9
ATOM 14715 C C . ASN A 1 104 ? -3.879 -27.192 4.062 1.00 0.00 104 ASN A C 9
ATOM 14716 O O . ASN A 1 104 ? -3.452 -28.346 4.090 1.00 0.00 104 ASN A O 9
ATOM 14727 N N . SER A 1 105 ? -4.478 -26.617 5.100 1.00 0.00 105 SER A N 9
ATOM 14728 C CA . SER A 1 105 ? -4.668 -27.324 6.361 1.00 0.00 105 SER A CA 9
ATOM 14729 C C . SER A 1 105 ? -5.088 -28.770 6.115 1.00 0.00 105 SER A C 9
ATOM 14730 O O . SER A 1 105 ? -6.142 -29.033 5.539 1.00 0.00 105 SER A O 9
ATOM 14738 N N . GLY A 1 106 ? -4.253 -29.706 6.558 1.00 0.00 106 GLY A N 9
ATOM 14739 C CA . GLY A 1 106 ? -4.553 -31.114 6.377 1.00 0.00 106 GLY A CA 9
ATOM 14740 C C . GLY A 1 106 ? -3.775 -32.000 7.330 1.00 0.00 106 GLY A C 9
ATOM 14741 O O . GLY A 1 106 ? -3.117 -31.525 8.256 1.00 0.00 106 GLY A O 9
ATOM 14745 N N . PRO A 1 107 ? -3.847 -33.321 7.107 1.00 0.00 107 PRO A N 9
ATOM 14746 C CA . PRO A 1 107 ? -3.151 -34.303 7.944 1.00 0.00 107 PRO A CA 9
ATOM 14747 C C . PRO A 1 107 ? -1.638 -34.254 7.758 1.00 0.00 107 PRO A C 9
ATOM 14748 O O . PRO A 1 107 ? -1.139 -33.656 6.805 1.00 0.00 107 PRO A O 9
ATOM 14759 N N . SER A 1 108 ? -0.913 -34.888 8.674 1.00 0.00 108 SER A N 9
ATOM 14760 C CA . SER A 1 108 ? 0.543 -34.914 8.613 1.00 0.00 108 SER A CA 9
ATOM 14761 C C . SER A 1 108 ? 1.064 -36.347 8.676 1.00 0.00 108 SER A C 9
ATOM 14762 O O . SER A 1 108 ? 1.883 -36.758 7.854 1.00 0.00 108 SER A O 9
ATOM 14770 N N . SER A 1 109 ? 0.583 -37.102 9.658 1.00 0.00 109 SER A N 9
ATOM 14771 C CA . SER A 1 109 ? 1.002 -38.488 9.832 1.00 0.00 109 SER A CA 9
ATOM 14772 C C . SER A 1 109 ? 0.388 -39.380 8.757 1.00 0.00 109 SER A C 9
ATOM 14773 O O . SER A 1 109 ? -0.783 -39.236 8.409 1.00 0.00 109 SER A O 9
ATOM 14781 N N . GLY A 1 110 ? 1.189 -40.304 8.235 1.00 0.00 110 GLY A N 9
ATOM 14782 C CA . GLY A 1 110 ? 0.708 -41.207 7.205 1.00 0.00 110 GLY A CA 9
ATOM 14783 C C . GLY A 1 110 ? 1.219 -42.621 7.390 1.00 0.00 110 GLY A C 9
ATOM 14784 O O . GLY A 1 110 ? 0.872 -43.519 6.622 1.00 0.00 110 GLY A O 9
ATOM 14788 N N . GLY A 1 1 ? -7.688 36.081 6.447 1.00 0.00 1 GLY A N 10
ATOM 14789 C CA . GLY A 1 1 ? -6.333 36.599 6.471 1.00 0.00 1 GLY A CA 10
ATOM 14790 C C . GLY A 1 1 ? -5.293 35.499 6.552 1.00 0.00 1 GLY A C 10
ATOM 14791 O O . GLY A 1 1 ? -4.367 35.569 7.360 1.00 0.00 1 GLY A O 10
ATOM 14795 N N . SER A 1 2 ? -5.447 34.478 5.715 1.00 0.00 2 SER A N 10
ATOM 14796 C CA . SER A 1 2 ? -4.517 33.355 5.699 1.00 0.00 2 SER A CA 10
ATOM 14797 C C . SER A 1 2 ? -4.392 32.773 4.294 1.00 0.00 2 SER A C 10
ATOM 14798 O O . SER A 1 2 ? -5.378 32.662 3.567 1.00 0.00 2 SER A O 10
ATOM 14806 N N . SER A 1 3 ? -3.171 32.403 3.921 1.00 0.00 3 SER A N 10
ATOM 14807 C CA . SER A 1 3 ? -2.915 31.835 2.602 1.00 0.00 3 SER A CA 10
ATOM 14808 C C . SER A 1 3 ? -1.780 30.816 2.660 1.00 0.00 3 SER A C 10
ATOM 14809 O O . SER A 1 3 ? -0.677 31.125 3.108 1.00 0.00 3 SER A O 10
ATOM 14817 N N . GLY A 1 4 ? -2.061 29.600 2.204 1.00 0.00 4 GLY A N 10
ATOM 14818 C CA . GLY A 1 4 ? -1.056 28.553 2.212 1.00 0.00 4 GLY A CA 10
ATOM 14819 C C . GLY A 1 4 ? -0.256 28.508 0.925 1.00 0.00 4 GLY A C 10
ATOM 14820 O O . GLY A 1 4 ? -0.820 28.575 -0.167 1.00 0.00 4 GLY A O 10
ATOM 14824 N N . SER A 1 5 ? 1.062 28.394 1.054 1.00 0.00 5 SER A N 10
ATOM 14825 C CA . SER A 1 5 ? 1.942 28.344 -0.108 1.00 0.00 5 SER A CA 10
ATOM 14826 C C . SER A 1 5 ? 2.250 26.901 -0.496 1.00 0.00 5 SER A C 10
ATOM 14827 O O . SER A 1 5 ? 2.171 26.531 -1.667 1.00 0.00 5 SER A O 10
ATOM 14835 N N . SER A 1 6 ? 2.601 26.091 0.497 1.00 0.00 6 SER A N 10
ATOM 14836 C CA . SER A 1 6 ? 2.925 24.689 0.261 1.00 0.00 6 SER A CA 10
ATOM 14837 C C . SER A 1 6 ? 2.045 23.777 1.111 1.00 0.00 6 SER A C 10
ATOM 14838 O O . SER A 1 6 ? 2.367 23.480 2.260 1.00 0.00 6 SER A O 10
ATOM 14846 N N . GLY A 1 7 ? 0.930 23.337 0.536 1.00 0.00 7 GLY A N 10
ATOM 14847 C CA . GLY A 1 7 ? 0.020 22.464 1.253 1.00 0.00 7 GLY A CA 10
ATOM 14848 C C . GLY A 1 7 ? -0.276 21.185 0.495 1.00 0.00 7 GLY A C 10
ATOM 14849 O O . GLY A 1 7 ? -1.387 20.659 0.561 1.00 0.00 7 GLY A O 10
ATOM 14853 N N . ALA A 1 8 ? 0.720 20.683 -0.227 1.00 0.00 8 ALA A N 10
ATOM 14854 C CA . ALA A 1 8 ? 0.562 19.458 -1.000 1.00 0.00 8 ALA A CA 10
ATOM 14855 C C . ALA A 1 8 ? 0.510 18.236 -0.089 1.00 0.00 8 ALA A C 10
ATOM 14856 O O . ALA A 1 8 ? 1.001 18.252 1.040 1.00 0.00 8 ALA A O 10
ATOM 14863 N N . PRO A 1 9 ? -0.101 17.151 -0.587 1.00 0.00 9 PRO A N 10
ATOM 14864 C CA . PRO A 1 9 ? -0.232 15.900 0.166 1.00 0.00 9 PRO A CA 10
ATOM 14865 C C . PRO A 1 9 ? 1.105 15.188 0.344 1.00 0.00 9 PRO A C 10
ATOM 14866 O O . PRO A 1 9 ? 1.980 15.265 -0.519 1.00 0.00 9 PRO A O 10
ATOM 14877 N N . PHE A 1 10 ? 1.255 14.494 1.467 1.00 0.00 10 PHE A N 10
ATOM 14878 C CA . PHE A 1 10 ? 2.486 13.768 1.758 1.00 0.00 10 PHE A CA 10
ATOM 14879 C C . PHE A 1 10 ? 2.197 12.516 2.582 1.00 0.00 10 PHE A C 10
ATOM 14880 O O . PHE A 1 10 ? 1.460 12.564 3.566 1.00 0.00 10 PHE A O 10
ATOM 14897 N N . PHE A 1 11 ? 2.784 11.397 2.171 1.00 0.00 11 PHE A N 10
ATOM 14898 C CA . PHE A 1 11 ? 2.589 10.131 2.869 1.00 0.00 11 PHE A CA 10
ATOM 14899 C C . PHE A 1 11 ? 3.347 10.118 4.192 1.00 0.00 11 PHE A C 10
ATOM 14900 O O . PHE A 1 11 ? 4.566 9.947 4.219 1.00 0.00 11 PHE A O 10
ATOM 14917 N N . GLU A 1 12 ? 2.617 10.300 5.288 1.00 0.00 12 GLU A N 10
ATOM 14918 C CA . GLU A 1 12 ? 3.221 10.310 6.615 1.00 0.00 12 GLU A CA 10
ATOM 14919 C C . GLU A 1 12 ? 3.701 8.916 7.005 1.00 0.00 12 GLU A C 10
ATOM 14920 O O . GLU A 1 12 ? 4.793 8.754 7.549 1.00 0.00 12 GLU A O 10
ATOM 14932 N N . MET A 1 13 ? 2.877 7.912 6.724 1.00 0.00 13 MET A N 10
ATOM 14933 C CA . MET A 1 13 ? 3.218 6.531 7.044 1.00 0.00 13 MET A CA 10
ATOM 14934 C C . MET A 1 13 ? 3.121 5.645 5.806 1.00 0.00 13 MET A C 10
ATOM 14935 O O . MET A 1 13 ? 2.093 5.015 5.559 1.00 0.00 13 MET A O 10
ATOM 14949 N N . LYS A 1 14 ? 4.198 5.603 5.029 1.00 0.00 14 LYS A N 10
ATOM 14950 C CA . LYS A 1 14 ? 4.236 4.794 3.816 1.00 0.00 14 LYS A CA 10
ATOM 14951 C C . LYS A 1 14 ? 3.637 3.413 4.064 1.00 0.00 14 LYS A C 10
ATOM 14952 O O . LYS A 1 14 ? 3.659 2.909 5.187 1.00 0.00 14 LYS A O 10
ATOM 14971 N N . LEU A 1 15 ? 3.105 2.807 3.009 1.00 0.00 15 LEU A N 10
ATOM 14972 C CA . LEU A 1 15 ? 2.502 1.482 3.112 1.00 0.00 15 LEU A CA 10
ATOM 14973 C C . LEU A 1 15 ? 3.497 0.473 3.674 1.00 0.00 15 LEU A C 10
ATOM 14974 O O . LEU A 1 15 ? 4.375 -0.013 2.962 1.00 0.00 15 LEU A O 10
ATOM 14990 N N . LYS A 1 16 ? 3.352 0.159 4.957 1.00 0.00 16 LYS A N 10
ATOM 14991 C CA . LYS A 1 16 ? 4.235 -0.796 5.617 1.00 0.00 16 LYS A CA 10
ATOM 14992 C C . LYS A 1 16 ? 4.077 -2.188 5.014 1.00 0.00 16 LYS A C 10
ATOM 14993 O O . LYS A 1 16 ? 3.037 -2.514 4.441 1.00 0.00 16 LYS A O 10
ATOM 15012 N N . HIS A 1 17 ? 5.116 -3.007 5.149 1.00 0.00 17 HIS A N 10
ATOM 15013 C CA . HIS A 1 17 ? 5.091 -4.366 4.620 1.00 0.00 17 HIS A CA 10
ATOM 15014 C C . HIS A 1 17 ? 4.648 -5.359 5.691 1.00 0.00 17 HIS A C 10
ATOM 15015 O O . HIS A 1 17 ? 5.013 -5.230 6.859 1.00 0.00 17 HIS A O 10
ATOM 15029 N N . TYR A 1 18 ? 3.859 -6.347 5.284 1.00 0.00 18 TYR A N 10
ATOM 15030 C CA . TYR A 1 18 ? 3.364 -7.359 6.209 1.00 0.00 18 TYR A CA 10
ATOM 15031 C C . TYR A 1 18 ? 3.507 -8.757 5.615 1.00 0.00 18 TYR A C 10
ATOM 15032 O O . TYR A 1 18 ? 3.398 -8.944 4.403 1.00 0.00 18 TYR A O 10
ATOM 15050 N N . LYS A 1 19 ? 3.750 -9.738 6.478 1.00 0.00 19 LYS A N 10
ATOM 15051 C CA . LYS A 1 19 ? 3.907 -11.120 6.042 1.00 0.00 19 LYS A CA 10
ATOM 15052 C C . LYS A 1 19 ? 2.889 -12.026 6.729 1.00 0.00 19 LYS A C 10
ATOM 15053 O O . LYS A 1 19 ? 2.889 -12.156 7.954 1.00 0.00 19 LYS A O 10
ATOM 15072 N N . ILE A 1 20 ? 2.027 -12.649 5.934 1.00 0.00 20 ILE A N 10
ATOM 15073 C CA . ILE A 1 20 ? 1.007 -13.544 6.467 1.00 0.00 20 ILE A CA 10
ATOM 15074 C C . ILE A 1 20 ? 0.828 -14.767 5.573 1.00 0.00 20 ILE A C 10
ATOM 15075 O O . ILE A 1 20 ? 1.515 -14.917 4.562 1.00 0.00 20 ILE A O 10
ATOM 15091 N N . PHE A 1 21 ? -0.101 -15.639 5.952 1.00 0.00 21 PHE A N 10
ATOM 15092 C CA . PHE A 1 21 ? -0.372 -16.849 5.185 1.00 0.00 21 PHE A CA 10
ATOM 15093 C C . PHE A 1 21 ? -1.735 -16.767 4.504 1.00 0.00 21 PHE A C 10
ATOM 15094 O O . PHE A 1 21 ? -2.494 -15.824 4.724 1.00 0.00 21 PHE A O 10
ATOM 15111 N N . GLU A 1 22 ? -2.036 -17.762 3.675 1.00 0.00 22 GLU A N 10
ATOM 15112 C CA . GLU A 1 22 ? -3.307 -17.802 2.961 1.00 0.00 22 GLU A CA 10
ATOM 15113 C C . GLU A 1 22 ? -4.477 -17.887 3.936 1.00 0.00 22 GLU A C 10
ATOM 15114 O O . GLU A 1 22 ? -4.498 -18.736 4.826 1.00 0.00 22 GLU A O 10
ATOM 15126 N N . GLY A 1 23 ? -5.451 -16.998 3.762 1.00 0.00 23 GLY A N 10
ATOM 15127 C CA . GLY A 1 23 ? -6.611 -16.988 4.633 1.00 0.00 23 GLY A CA 10
ATOM 15128 C C . GLY A 1 23 ? -6.510 -15.936 5.720 1.00 0.00 23 GLY A C 10
ATOM 15129 O O . GLY A 1 23 ? -7.478 -15.229 6.000 1.00 0.00 23 GLY A O 10
ATOM 15133 N N . MET A 1 24 ? -5.337 -15.834 6.336 1.00 0.00 24 MET A N 10
ATOM 15134 C CA . MET A 1 24 ? -5.115 -14.861 7.399 1.00 0.00 24 MET A CA 10
ATOM 15135 C C . MET A 1 24 ? -5.461 -13.452 6.928 1.00 0.00 24 MET A C 10
ATOM 15136 O O . MET A 1 24 ? -5.169 -13.060 5.798 1.00 0.00 24 MET A O 10
ATOM 15150 N N . PRO A 1 25 ? -6.099 -12.672 7.813 1.00 0.00 25 PRO A N 10
ATOM 15151 C CA . PRO A 1 25 ? -6.499 -11.295 7.509 1.00 0.00 25 PRO A CA 10
ATOM 15152 C C . PRO A 1 25 ? -5.303 -10.355 7.395 1.00 0.00 25 PRO A C 10
ATOM 15153 O O . PRO A 1 25 ? -4.238 -10.620 7.952 1.00 0.00 25 PRO A O 10
ATOM 15164 N N . VAL A 1 26 ? -5.487 -9.257 6.670 1.00 0.00 26 VAL A N 10
ATOM 15165 C CA . VAL A 1 26 ? -4.423 -8.277 6.484 1.00 0.00 26 VAL A CA 10
ATOM 15166 C C . VAL A 1 26 ? -4.951 -6.856 6.643 1.00 0.00 26 VAL A C 10
ATOM 15167 O O . VAL A 1 26 ? -6.050 -6.535 6.190 1.00 0.00 26 VAL A O 10
ATOM 15180 N N . THR A 1 27 ? -4.160 -6.005 7.290 1.00 0.00 27 THR A N 10
ATOM 15181 C CA . THR A 1 27 ? -4.547 -4.617 7.509 1.00 0.00 27 THR A CA 10
ATOM 15182 C C . THR A 1 27 ? -3.495 -3.659 6.963 1.00 0.00 27 THR A C 10
ATOM 15183 O O . THR A 1 27 ? -2.316 -3.756 7.305 1.00 0.00 27 THR A O 10
ATOM 15194 N N . PHE A 1 28 ? -3.927 -2.735 6.112 1.00 0.00 28 PHE A N 10
ATOM 15195 C CA . PHE A 1 28 ? -3.021 -1.759 5.518 1.00 0.00 28 PHE A CA 10
ATOM 15196 C C . PHE A 1 28 ? -3.401 -0.340 5.933 1.00 0.00 28 PHE A C 10
ATOM 15197 O O . PHE A 1 28 ? -4.376 0.225 5.435 1.00 0.00 28 PHE A O 10
ATOM 15214 N N . THR A 1 29 ? -2.625 0.230 6.849 1.00 0.00 29 THR A N 10
ATOM 15215 C CA . THR A 1 29 ? -2.880 1.581 7.334 1.00 0.00 29 THR A CA 10
ATOM 15216 C C . THR A 1 29 ? -1.840 2.560 6.803 1.00 0.00 29 THR A C 10
ATOM 15217 O O . THR A 1 29 ? -0.663 2.221 6.673 1.00 0.00 29 THR A O 10
ATOM 15228 N N . CYS A 1 30 ? -2.281 3.776 6.498 1.00 0.00 30 CYS A N 10
ATOM 15229 C CA . CYS A 1 30 ? -1.386 4.806 5.981 1.00 0.00 30 CYS A CA 10
ATOM 15230 C C . CYS A 1 30 ? -1.928 6.199 6.285 1.00 0.00 30 CYS A C 10
ATOM 15231 O O . CYS A 1 30 ? -3.133 6.439 6.203 1.00 0.00 30 CYS A O 10
ATOM 15239 N N . ARG A 1 31 ? -1.030 7.113 6.639 1.00 0.00 31 ARG A N 10
ATOM 15240 C CA . ARG A 1 31 ? -1.418 8.481 6.959 1.00 0.00 31 ARG A CA 10
ATOM 15241 C C . ARG A 1 31 ? -1.162 9.410 5.775 1.00 0.00 31 ARG A C 10
ATOM 15242 O O . ARG A 1 31 ? -0.016 9.740 5.469 1.00 0.00 31 ARG A O 10
ATOM 15263 N N . VAL A 1 32 ? -2.236 9.827 5.113 1.00 0.00 32 VAL A N 10
ATOM 15264 C CA . VAL A 1 32 ? -2.128 10.717 3.964 1.00 0.00 32 VAL A CA 10
ATOM 15265 C C . VAL A 1 32 ? -2.431 12.159 4.355 1.00 0.00 32 VAL A C 10
ATOM 15266 O O . VAL A 1 32 ? -3.423 12.435 5.030 1.00 0.00 32 VAL A O 10
ATOM 15279 N N . ALA A 1 33 ? -1.570 13.076 3.926 1.00 0.00 33 ALA A N 10
ATOM 15280 C CA . ALA A 1 33 ? -1.747 14.491 4.230 1.00 0.00 33 ALA A CA 10
ATOM 15281 C C . ALA A 1 33 ? -2.392 15.227 3.061 1.00 0.00 33 ALA A C 10
ATOM 15282 O O . ALA A 1 33 ? -2.582 14.659 1.986 1.00 0.00 33 ALA A O 10
ATOM 15289 N N . GLY A 1 34 ? -2.729 16.495 3.278 1.00 0.00 34 GLY A N 10
ATOM 15290 C CA . GLY A 1 34 ? -3.351 17.287 2.234 1.00 0.00 34 GLY A CA 10
ATOM 15291 C C . GLY A 1 34 ? -4.641 17.938 2.690 1.00 0.00 34 GLY A C 10
ATOM 15292 O O . GLY A 1 34 ? -5.491 17.288 3.297 1.00 0.00 34 GLY A O 10
ATOM 15296 N N . ASN A 1 35 ? -4.788 19.226 2.398 1.00 0.00 35 ASN A N 10
ATOM 15297 C CA . ASN A 1 35 ? -5.984 19.966 2.784 1.00 0.00 35 ASN A CA 10
ATOM 15298 C C . ASN A 1 35 ? -6.457 20.868 1.648 1.00 0.00 35 ASN A C 10
ATOM 15299 O O . ASN A 1 35 ? -5.714 21.707 1.138 1.00 0.00 35 ASN A O 10
ATOM 15310 N N . PRO A 1 36 ? -7.723 20.692 1.241 1.00 0.00 36 PRO A N 10
ATOM 15311 C CA . PRO A 1 36 ? -8.615 19.695 1.840 1.00 0.00 36 PRO A CA 10
ATOM 15312 C C . PRO A 1 36 ? -8.203 18.268 1.497 1.00 0.00 36 PRO A C 10
ATOM 15313 O O . PRO A 1 36 ? -7.502 18.032 0.513 1.00 0.00 36 PRO A O 10
ATOM 15324 N N . LYS A 1 37 ? -8.643 17.317 2.315 1.00 0.00 37 LYS A N 10
ATOM 15325 C CA . LYS A 1 37 ? -8.322 15.912 2.099 1.00 0.00 37 LYS A CA 10
ATOM 15326 C C . LYS A 1 37 ? -8.375 15.564 0.615 1.00 0.00 37 LYS A C 10
ATOM 15327 O O . LYS A 1 37 ? -9.393 15.742 -0.053 1.00 0.00 37 LYS A O 10
ATOM 15346 N N . PRO A 1 38 ? -7.253 15.054 0.085 1.00 0.00 38 PRO A N 10
ATOM 15347 C CA . PRO A 1 38 ? -7.147 14.669 -1.325 1.00 0.00 38 PRO A CA 10
ATOM 15348 C C . PRO A 1 38 ? -7.980 13.434 -1.653 1.00 0.00 38 PRO A C 10
ATOM 15349 O O . PRO A 1 38 ? -8.282 12.625 -0.775 1.00 0.00 38 PRO A O 10
ATOM 15360 N N . LYS A 1 39 ? -8.348 13.293 -2.922 1.00 0.00 39 LYS A N 10
ATOM 15361 C CA . LYS A 1 39 ? -9.144 12.155 -3.366 1.00 0.00 39 LYS A CA 10
ATOM 15362 C C . LYS A 1 39 ? -8.320 10.872 -3.343 1.00 0.00 39 LYS A C 10
ATOM 15363 O O . LYS A 1 39 ? -7.373 10.718 -4.115 1.00 0.00 39 LYS A O 10
ATOM 15382 N N . ILE A 1 40 ? -8.688 9.954 -2.456 1.00 0.00 40 ILE A N 10
ATOM 15383 C CA . ILE A 1 40 ? -7.984 8.684 -2.335 1.00 0.00 40 ILE A CA 10
ATOM 15384 C C . ILE A 1 40 ? -8.510 7.666 -3.341 1.00 0.00 40 ILE A C 10
ATOM 15385 O O . ILE A 1 40 ? -9.701 7.645 -3.654 1.00 0.00 40 ILE A O 10
ATOM 15401 N N . TYR A 1 41 ? -7.616 6.821 -3.843 1.00 0.00 41 TYR A N 10
ATOM 15402 C CA . TYR A 1 41 ? -7.990 5.800 -4.814 1.00 0.00 41 TYR A CA 10
ATOM 15403 C C . TYR A 1 41 ? -7.106 4.565 -4.674 1.00 0.00 41 TYR A C 10
ATOM 15404 O O . TYR A 1 41 ? -5.886 4.641 -4.819 1.00 0.00 41 TYR A O 10
ATOM 15422 N N . TRP A 1 42 ? -7.731 3.427 -4.392 1.00 0.00 42 TRP A N 10
ATOM 15423 C CA . TRP A 1 42 ? -7.003 2.174 -4.232 1.00 0.00 42 TRP A CA 10
ATOM 15424 C C . TRP A 1 42 ? -6.971 1.392 -5.541 1.00 0.00 42 TRP A C 10
ATOM 15425 O O . TRP A 1 42 ? -7.997 1.224 -6.200 1.00 0.00 42 TRP A O 10
ATOM 15446 N N . PHE A 1 43 ? -5.787 0.916 -5.912 1.00 0.00 43 PHE A N 10
ATOM 15447 C CA . PHE A 1 43 ? -5.623 0.152 -7.143 1.00 0.00 43 PHE A CA 10
ATOM 15448 C C . PHE A 1 43 ? -4.839 -1.132 -6.886 1.00 0.00 43 PHE A C 10
ATOM 15449 O O . PHE A 1 43 ? -3.710 -1.096 -6.395 1.00 0.00 43 PHE A O 10
ATOM 15466 N N . LYS A 1 44 ? -5.445 -2.266 -7.221 1.00 0.00 44 LYS A N 10
ATOM 15467 C CA . LYS A 1 44 ? -4.806 -3.562 -7.028 1.00 0.00 44 LYS A CA 10
ATOM 15468 C C . LYS A 1 44 ? -4.366 -4.155 -8.363 1.00 0.00 44 LYS A C 10
ATOM 15469 O O . LYS A 1 44 ? -5.167 -4.287 -9.288 1.00 0.00 44 LYS A O 10
ATOM 15488 N N . ASP A 1 45 ? -3.090 -4.513 -8.454 1.00 0.00 45 ASP A N 10
ATOM 15489 C CA . ASP A 1 45 ? -2.544 -5.095 -9.674 1.00 0.00 45 ASP A CA 10
ATOM 15490 C C . ASP A 1 45 ? -3.087 -4.380 -10.908 1.00 0.00 45 ASP A C 10
ATOM 15491 O O . ASP A 1 45 ? -3.187 -4.966 -11.984 1.00 0.00 45 ASP A O 10
ATOM 15500 N N . GLY A 1 46 ? -3.437 -3.107 -10.742 1.00 0.00 46 GLY A N 10
ATOM 15501 C CA . GLY A 1 46 ? -3.966 -2.333 -11.849 1.00 0.00 46 GLY A CA 10
ATOM 15502 C C . GLY A 1 46 ? -5.456 -2.537 -12.039 1.00 0.00 46 GLY A C 10
ATOM 15503 O O . GLY A 1 46 ? -5.943 -2.605 -13.168 1.00 0.00 46 GLY A O 10
ATOM 15507 N N . LYS A 1 47 ? -6.184 -2.637 -10.931 1.00 0.00 47 LYS A N 10
ATOM 15508 C CA . LYS A 1 47 ? -7.628 -2.835 -10.979 1.00 0.00 47 LYS A CA 10
ATOM 15509 C C . LYS A 1 47 ? -8.322 -2.045 -9.874 1.00 0.00 47 LYS A C 10
ATOM 15510 O O . LYS A 1 47 ? -7.845 -1.997 -8.741 1.00 0.00 47 LYS A O 10
ATOM 15529 N N . GLN A 1 48 ? -9.450 -1.430 -10.212 1.00 0.00 48 GLN A N 10
ATOM 15530 C CA . GLN A 1 48 ? -10.210 -0.644 -9.248 1.00 0.00 48 GLN A CA 10
ATOM 15531 C C . GLN A 1 48 ? -10.948 -1.550 -8.267 1.00 0.00 48 GLN A C 10
ATOM 15532 O O . GLN A 1 48 ? -11.550 -2.548 -8.663 1.00 0.00 48 GLN A O 10
ATOM 15546 N N . ILE A 1 49 ? -10.896 -1.195 -6.988 1.00 0.00 49 ILE A N 10
ATOM 15547 C CA . ILE A 1 49 ? -11.560 -1.976 -5.952 1.00 0.00 49 ILE A CA 10
ATOM 15548 C C . ILE A 1 49 ? -12.787 -1.246 -5.415 1.00 0.00 49 ILE A C 10
ATOM 15549 O O . ILE A 1 49 ? -12.669 -0.216 -4.752 1.00 0.00 49 ILE A O 10
ATOM 15565 N N . SER A 1 50 ? -13.966 -1.789 -5.705 1.00 0.00 50 SER A N 10
ATOM 15566 C CA . SER A 1 50 ? -15.215 -1.188 -5.253 1.00 0.00 50 SER A CA 10
ATOM 15567 C C . SER A 1 50 ? -15.312 -1.216 -3.731 1.00 0.00 50 SER A C 10
ATOM 15568 O O . SER A 1 50 ? -14.882 -2.163 -3.073 1.00 0.00 50 SER A O 10
ATOM 15576 N N . PRO A 1 51 ? -15.891 -0.151 -3.157 1.00 0.00 51 PRO A N 10
ATOM 15577 C CA . PRO A 1 51 ? -16.059 -0.028 -1.706 1.00 0.00 51 PRO A CA 10
ATOM 15578 C C . PRO A 1 51 ? -17.090 -1.008 -1.156 1.00 0.00 51 PRO A C 10
ATOM 15579 O O . PRO A 1 51 ? -16.936 -1.535 -0.054 1.00 0.00 51 PRO A O 10
ATOM 15590 N N . LYS A 1 52 ? -18.143 -1.248 -1.931 1.00 0.00 52 LYS A N 10
ATOM 15591 C CA . LYS A 1 52 ? -19.200 -2.166 -1.523 1.00 0.00 52 LYS A CA 10
ATOM 15592 C C . LYS A 1 52 ? -18.660 -3.585 -1.374 1.00 0.00 52 LYS A C 10
ATOM 15593 O O . LYS A 1 52 ? -19.029 -4.305 -0.447 1.00 0.00 52 LYS A O 10
ATOM 15612 N N . SER A 1 53 ? -17.784 -3.980 -2.293 1.00 0.00 53 SER A N 10
ATOM 15613 C CA . SER A 1 53 ? -17.195 -5.313 -2.264 1.00 0.00 53 SER A CA 10
ATOM 15614 C C . SER A 1 53 ? -16.889 -5.742 -0.832 1.00 0.00 53 SER A C 10
ATOM 15615 O O . SER A 1 53 ? -15.832 -5.422 -0.289 1.00 0.00 53 SER A O 10
ATOM 15623 N N . ASP A 1 54 ? -17.823 -6.468 -0.227 1.00 0.00 54 ASP A N 10
ATOM 15624 C CA . ASP A 1 54 ? -17.654 -6.942 1.142 1.00 0.00 54 ASP A CA 10
ATOM 15625 C C . ASP A 1 54 ? -16.230 -7.435 1.375 1.00 0.00 54 ASP A C 10
ATOM 15626 O O . ASP A 1 54 ? -15.656 -7.225 2.444 1.00 0.00 54 ASP A O 10
ATOM 15635 N N . HIS A 1 55 ? -15.664 -8.092 0.367 1.00 0.00 55 HIS A N 10
ATOM 15636 C CA . HIS A 1 55 ? -14.306 -8.615 0.462 1.00 0.00 55 HIS A CA 10
ATOM 15637 C C . HIS A 1 55 ? -13.378 -7.602 1.127 1.00 0.00 55 HIS A C 10
ATOM 15638 O O . HIS A 1 55 ? -12.789 -7.878 2.173 1.00 0.00 55 HIS A O 10
ATOM 15652 N N . TYR A 1 56 ? -13.253 -6.431 0.514 1.00 0.00 56 TYR A N 10
ATOM 15653 C CA . TYR A 1 56 ? -12.395 -5.378 1.045 1.00 0.00 56 TYR A CA 10
ATOM 15654 C C . TYR A 1 56 ? -13.214 -4.336 1.800 1.00 0.00 56 TYR A C 10
ATOM 15655 O O . TYR A 1 56 ? -14.262 -3.892 1.329 1.00 0.00 56 TYR A O 10
ATOM 15673 N N . THR A 1 57 ? -12.729 -3.949 2.975 1.00 0.00 57 THR A N 10
ATOM 15674 C CA . THR A 1 57 ? -13.414 -2.960 3.797 1.00 0.00 57 THR A CA 10
ATOM 15675 C C . THR A 1 57 ? -12.618 -1.662 3.875 1.00 0.00 57 THR A C 10
ATOM 15676 O O . THR A 1 57 ? -11.596 -1.590 4.558 1.00 0.00 57 THR A O 10
ATOM 15687 N N . ILE A 1 58 ? -13.092 -0.640 3.171 1.00 0.00 58 ILE A N 10
ATOM 15688 C CA . ILE A 1 58 ? -12.425 0.656 3.163 1.00 0.00 58 ILE A CA 10
ATOM 15689 C C . ILE A 1 58 ? -13.080 1.618 4.147 1.00 0.00 58 ILE A C 10
ATOM 15690 O O . ILE A 1 58 ? -14.251 1.968 4.001 1.00 0.00 58 ILE A O 10
ATOM 15706 N N . GLN A 1 59 ? -12.316 2.044 5.148 1.00 0.00 59 GLN A N 10
ATOM 15707 C CA . GLN A 1 59 ? -12.822 2.967 6.156 1.00 0.00 59 GLN A CA 10
ATOM 15708 C C . GLN A 1 59 ? -11.930 4.200 6.263 1.00 0.00 59 GLN A C 10
ATOM 15709 O O . GLN A 1 59 ? -10.722 4.087 6.469 1.00 0.00 59 GLN A O 10
ATOM 15723 N N . ARG A 1 60 ? -12.534 5.375 6.120 1.00 0.00 60 ARG A N 10
ATOM 15724 C CA . ARG A 1 60 ? -11.793 6.629 6.198 1.00 0.00 60 ARG A CA 10
ATOM 15725 C C . ARG A 1 60 ? -12.180 7.411 7.450 1.00 0.00 60 ARG A C 10
ATOM 15726 O O . ARG A 1 60 ? -13.356 7.693 7.680 1.00 0.00 60 ARG A O 10
ATOM 15747 N N . ASP A 1 61 ? -11.183 7.757 8.256 1.00 0.00 61 ASP A N 10
ATOM 15748 C CA . ASP A 1 61 ? -11.418 8.507 9.485 1.00 0.00 61 ASP A CA 10
ATOM 15749 C C . ASP A 1 61 ? -11.465 10.006 9.206 1.00 0.00 61 ASP A C 10
ATOM 15750 O O . ASP A 1 61 ? -10.903 10.483 8.219 1.00 0.00 61 ASP A O 10
ATOM 15759 N N . LEU A 1 62 ? -12.140 10.744 10.080 1.00 0.00 62 LEU A N 10
ATOM 15760 C CA . LEU A 1 62 ? -12.262 12.190 9.928 1.00 0.00 62 LEU A CA 10
ATOM 15761 C C . LEU A 1 62 ? -10.923 12.812 9.546 1.00 0.00 62 LEU A C 10
ATOM 15762 O O . LEU A 1 62 ? -10.777 13.383 8.465 1.00 0.00 62 LEU A O 10
ATOM 15778 N N . ASP A 1 63 ? -9.947 12.697 10.441 1.00 0.00 63 ASP A N 10
ATOM 15779 C CA . ASP A 1 63 ? -8.618 13.246 10.197 1.00 0.00 63 ASP A CA 10
ATOM 15780 C C . ASP A 1 63 ? -8.210 13.053 8.740 1.00 0.00 63 ASP A C 10
ATOM 15781 O O . ASP A 1 63 ? -7.629 13.946 8.124 1.00 0.00 63 ASP A O 10
ATOM 15790 N N . GLY A 1 64 ? -8.516 11.880 8.194 1.00 0.00 64 GLY A N 10
ATOM 15791 C CA . GLY A 1 64 ? -8.172 11.591 6.814 1.00 0.00 64 GLY A CA 10
ATOM 15792 C C . GLY A 1 64 ? -7.228 10.412 6.687 1.00 0.00 64 GLY A C 10
ATOM 15793 O O . GLY A 1 64 ? -6.304 10.431 5.872 1.00 0.00 64 GLY A O 10
ATOM 15797 N N . THR A 1 65 ? -7.458 9.381 7.495 1.00 0.00 65 THR A N 10
ATOM 15798 C CA . THR A 1 65 ? -6.619 8.190 7.471 1.00 0.00 65 THR A CA 10
ATOM 15799 C C . THR A 1 65 ? -7.308 7.047 6.734 1.00 0.00 65 THR A C 10
ATOM 15800 O O . THR A 1 65 ? -8.520 6.864 6.849 1.00 0.00 65 THR A O 10
ATOM 15811 N N . CYS A 1 66 ? -6.528 6.282 5.979 1.00 0.00 66 CYS A N 10
ATOM 15812 C CA . CYS A 1 66 ? -7.064 5.156 5.222 1.00 0.00 66 CYS A CA 10
ATOM 15813 C C . CYS A 1 66 ? -6.633 3.830 5.842 1.00 0.00 66 CYS A C 10
ATOM 15814 O O . CYS A 1 66 ? -5.531 3.713 6.377 1.00 0.00 66 CYS A O 10
ATOM 15822 N N . SER A 1 67 ? -7.510 2.834 5.766 1.00 0.00 67 SER A N 10
ATOM 15823 C CA . SER A 1 67 ? -7.223 1.518 6.324 1.00 0.00 67 SER A CA 10
ATOM 15824 C C . SER A 1 67 ? -7.977 0.430 5.566 1.00 0.00 67 SER A C 10
ATOM 15825 O O . SER A 1 67 ? -9.205 0.350 5.630 1.00 0.00 67 SER A O 10
ATOM 15833 N N . LEU A 1 68 ? -7.235 -0.405 4.848 1.00 0.00 68 LEU A N 10
ATOM 15834 C CA . LEU A 1 68 ? -7.832 -1.490 4.077 1.00 0.00 68 LEU A CA 10
ATOM 15835 C C . LEU A 1 68 ? -7.772 -2.804 4.848 1.00 0.00 68 LEU A C 10
ATOM 15836 O O . LEU A 1 68 ? -6.695 -3.261 5.234 1.00 0.00 68 LEU A O 10
ATOM 15852 N N . HIS A 1 69 ? -8.935 -3.410 5.068 1.00 0.00 69 HIS A N 10
ATOM 15853 C CA . HIS A 1 69 ? -9.014 -4.674 5.791 1.00 0.00 69 HIS A CA 10
ATOM 15854 C C . HIS A 1 69 ? -9.524 -5.789 4.882 1.00 0.00 69 HIS A C 10
ATOM 15855 O O . HIS A 1 69 ? -10.401 -5.570 4.045 1.00 0.00 69 HIS A O 10
ATOM 15869 N N . THR A 1 70 ? -8.969 -6.985 5.051 1.00 0.00 70 THR A N 10
ATOM 15870 C CA . THR A 1 70 ? -9.366 -8.133 4.246 1.00 0.00 70 THR A CA 10
ATOM 15871 C C . THR A 1 70 ? -9.560 -9.372 5.113 1.00 0.00 70 THR A C 10
ATOM 15872 O O . THR A 1 70 ? -8.593 -10.022 5.511 1.00 0.00 70 THR A O 10
ATOM 15883 N N . THR A 1 71 ? -10.816 -9.695 5.402 1.00 0.00 71 THR A N 10
ATOM 15884 C CA . THR A 1 71 ? -11.137 -10.857 6.222 1.00 0.00 71 THR A CA 10
ATOM 15885 C C . THR A 1 71 ? -10.592 -12.137 5.600 1.00 0.00 71 THR A C 10
ATOM 15886 O O . THR A 1 71 ? -10.268 -13.092 6.305 1.00 0.00 71 THR A O 10
ATOM 15897 N N . ALA A 1 72 ? -10.492 -12.149 4.275 1.00 0.00 72 ALA A N 10
ATOM 15898 C CA . ALA A 1 72 ? -9.982 -13.311 3.558 1.00 0.00 72 ALA A CA 10
ATOM 15899 C C . ALA A 1 72 ? -8.915 -12.908 2.546 1.00 0.00 72 ALA A C 10
ATOM 15900 O O . ALA A 1 72 ? -9.190 -12.172 1.599 1.00 0.00 72 ALA A O 10
ATOM 15907 N N . SER A 1 73 ? -7.695 -13.395 2.754 1.00 0.00 73 SER A N 10
ATOM 15908 C CA . SER A 1 73 ? -6.585 -13.081 1.862 1.00 0.00 73 SER A CA 10
ATOM 15909 C C . SER A 1 73 ? -6.127 -14.325 1.106 1.00 0.00 73 SER A C 10
ATOM 15910 O O . SER A 1 73 ? -5.407 -15.165 1.646 1.00 0.00 73 SER A O 10
ATOM 15918 N N . THR A 1 74 ? -6.551 -14.436 -0.149 1.00 0.00 74 THR A N 10
ATOM 15919 C CA . THR A 1 74 ? -6.187 -15.576 -0.981 1.00 0.00 74 THR A CA 10
ATOM 15920 C C . THR A 1 74 ? -4.895 -15.309 -1.745 1.00 0.00 74 THR A C 10
ATOM 15921 O O . THR A 1 74 ? -4.561 -14.160 -2.037 1.00 0.00 74 THR A O 10
ATOM 15932 N N . LEU A 1 75 ? -4.173 -16.376 -2.067 1.00 0.00 75 LEU A N 10
ATOM 15933 C CA . LEU A 1 75 ? -2.916 -16.257 -2.799 1.00 0.00 75 LEU A CA 10
ATOM 15934 C C . LEU A 1 75 ? -2.981 -15.117 -3.810 1.00 0.00 75 LEU A C 10
ATOM 15935 O O . LEU A 1 75 ? -2.040 -14.335 -3.940 1.00 0.00 75 LEU A O 10
ATOM 15951 N N . ASP A 1 76 ? -4.099 -15.029 -4.523 1.00 0.00 76 ASP A N 10
ATOM 15952 C CA . ASP A 1 76 ? -4.289 -13.983 -5.521 1.00 0.00 76 ASP A CA 10
ATOM 15953 C C . ASP A 1 76 ? -3.980 -12.609 -4.933 1.00 0.00 76 ASP A C 10
ATOM 15954 O O . ASP A 1 76 ? -3.244 -11.820 -5.527 1.00 0.00 76 ASP A O 10
ATOM 15963 N N . ASP A 1 77 ? -4.547 -12.330 -3.765 1.00 0.00 77 ASP A N 10
ATOM 15964 C CA . ASP A 1 77 ? -4.332 -11.051 -3.097 1.00 0.00 77 ASP A CA 10
ATOM 15965 C C . ASP A 1 77 ? -2.864 -10.641 -3.169 1.00 0.00 77 ASP A C 10
ATOM 15966 O O . ASP A 1 77 ? -2.546 -9.476 -3.409 1.00 0.00 77 ASP A O 10
ATOM 15975 N N . ASP A 1 78 ? -1.975 -11.605 -2.958 1.00 0.00 78 ASP A N 10
ATOM 15976 C CA . ASP A 1 78 ? -0.540 -11.343 -2.998 1.00 0.00 78 ASP A CA 10
ATOM 15977 C C . ASP A 1 78 ? -0.153 -10.635 -4.292 1.00 0.00 78 ASP A C 10
ATOM 15978 O O . ASP A 1 78 ? -0.311 -11.182 -5.383 1.00 0.00 78 ASP A O 10
ATOM 15987 N N . GLY A 1 79 ? 0.353 -9.412 -4.163 1.00 0.00 79 GLY A N 10
ATOM 15988 C CA . GLY A 1 79 ? 0.753 -8.647 -5.330 1.00 0.00 79 GLY A CA 10
ATOM 15989 C C . GLY A 1 79 ? 1.321 -7.290 -4.967 1.00 0.00 79 GLY A C 10
ATOM 15990 O O . GLY A 1 79 ? 2.261 -7.193 -4.179 1.00 0.00 79 GLY A O 10
ATOM 15994 N N . ASN A 1 80 ? 0.750 -6.237 -5.544 1.00 0.00 80 ASN A N 10
ATOM 15995 C CA . ASN A 1 80 ? 1.207 -4.878 -5.278 1.00 0.00 80 ASN A CA 10
ATOM 15996 C C . ASN A 1 80 ? 0.035 -3.901 -5.273 1.00 0.00 80 ASN A C 10
ATOM 15997 O O . ASN A 1 80 ? -0.754 -3.857 -6.217 1.00 0.00 80 ASN A O 10
ATOM 16008 N N . TYR A 1 81 ? -0.072 -3.120 -4.204 1.00 0.00 81 TYR A N 10
ATOM 16009 C CA . TYR A 1 81 ? -1.148 -2.145 -4.074 1.00 0.00 81 TYR A CA 10
ATOM 16010 C C . TYR A 1 81 ? -0.640 -0.733 -4.349 1.00 0.00 81 TYR A C 10
ATOM 16011 O O . TYR A 1 81 ? 0.432 -0.344 -3.884 1.00 0.00 81 TYR A O 10
ATOM 16029 N N . THR A 1 82 ? -1.418 0.032 -5.109 1.00 0.00 82 THR A N 10
ATOM 16030 C CA . THR A 1 82 ? -1.048 1.401 -5.447 1.00 0.00 82 THR A CA 10
ATOM 16031 C C . THR A 1 82 ? -2.165 2.375 -5.092 1.00 0.00 82 THR A C 10
ATOM 16032 O O . THR A 1 82 ? -3.306 2.212 -5.526 1.00 0.00 82 THR A O 10
ATOM 16043 N N . ILE A 1 83 ? -1.830 3.389 -4.301 1.00 0.00 83 ILE A N 10
ATOM 16044 C CA . ILE A 1 83 ? -2.805 4.391 -3.890 1.00 0.00 83 ILE A CA 10
ATOM 16045 C C . ILE A 1 83 ? -2.367 5.790 -4.310 1.00 0.00 83 ILE A C 10
ATOM 16046 O O . ILE A 1 83 ? -1.372 6.316 -3.812 1.00 0.00 83 ILE A O 10
ATOM 16062 N N . MET A 1 84 ? -3.118 6.388 -5.229 1.00 0.00 84 MET A N 10
ATOM 16063 C CA . MET A 1 84 ? -2.809 7.728 -5.715 1.00 0.00 84 MET A CA 10
ATOM 16064 C C . MET A 1 84 ? -3.808 8.746 -5.175 1.00 0.00 84 MET A C 10
ATOM 16065 O O . MET A 1 84 ? -5.016 8.601 -5.358 1.00 0.00 84 MET A O 10
ATOM 16079 N N . ALA A 1 85 ? -3.295 9.776 -4.508 1.00 0.00 85 ALA A N 10
ATOM 16080 C CA . ALA A 1 85 ? -4.143 10.818 -3.944 1.00 0.00 85 ALA A CA 10
ATOM 16081 C C . ALA A 1 85 ? -4.138 12.065 -4.821 1.00 0.00 85 ALA A C 10
ATOM 16082 O O . ALA A 1 85 ? -3.104 12.446 -5.369 1.00 0.00 85 ALA A O 10
ATOM 16089 N N . ALA A 1 86 ? -5.300 12.697 -4.950 1.00 0.00 86 ALA A N 10
ATOM 16090 C CA . ALA A 1 86 ? -5.428 13.903 -5.760 1.00 0.00 86 ALA A CA 10
ATOM 16091 C C . ALA A 1 86 ? -5.660 15.130 -4.885 1.00 0.00 86 ALA A C 10
ATOM 16092 O O . ALA A 1 86 ? -6.525 15.126 -4.011 1.00 0.00 86 ALA A O 10
ATOM 16099 N N . ASN A 1 87 ? -4.879 16.179 -5.126 1.00 0.00 87 ASN A N 10
ATOM 16100 C CA . ASN A 1 87 ? -4.999 17.413 -4.359 1.00 0.00 87 ASN A CA 10
ATOM 16101 C C . ASN A 1 87 ? -4.734 18.629 -5.240 1.00 0.00 87 ASN A C 10
ATOM 16102 O O . ASN A 1 87 ? -3.874 18.613 -6.122 1.00 0.00 87 ASN A O 10
ATOM 16113 N N . PRO A 1 88 ? -5.488 19.712 -4.998 1.00 0.00 88 PRO A N 10
ATOM 16114 C CA . PRO A 1 88 ? -5.352 20.958 -5.758 1.00 0.00 88 PRO A CA 10
ATOM 16115 C C . PRO A 1 88 ? -4.043 21.681 -5.456 1.00 0.00 88 PRO A C 10
ATOM 16116 O O . PRO A 1 88 ? -3.810 22.788 -5.941 1.00 0.00 88 PRO A O 10
ATOM 16127 N N . GLN A 1 89 ? -3.194 21.048 -4.654 1.00 0.00 89 GLN A N 10
ATOM 16128 C CA . GLN A 1 89 ? -1.909 21.632 -4.288 1.00 0.00 89 GLN A CA 10
ATOM 16129 C C . GLN A 1 89 ? -0.765 20.677 -4.613 1.00 0.00 89 GLN A C 10
ATOM 16130 O O . GLN A 1 89 ? 0.407 21.031 -4.486 1.00 0.00 89 GLN A O 10
ATOM 16144 N N . GLY A 1 90 ? -1.113 19.464 -5.032 1.00 0.00 90 GLY A N 10
ATOM 16145 C CA . GLY A 1 90 ? -0.104 18.477 -5.367 1.00 0.00 90 GLY A CA 10
ATOM 16146 C C . GLY A 1 90 ? -0.623 17.057 -5.261 1.00 0.00 90 GLY A C 10
ATOM 16147 O O . GLY A 1 90 ? -1.448 16.754 -4.399 1.00 0.00 90 GLY A O 10
ATOM 16151 N N . ARG A 1 91 ? -0.142 16.185 -6.140 1.00 0.00 91 ARG A N 10
ATOM 16152 C CA . ARG A 1 91 ? -0.565 14.790 -6.143 1.00 0.00 91 ARG A CA 10
ATOM 16153 C C . ARG A 1 91 ? 0.632 13.858 -5.978 1.00 0.00 91 ARG A C 10
ATOM 16154 O O . ARG A 1 91 ? 1.667 14.042 -6.618 1.00 0.00 91 ARG A O 10
ATOM 16175 N N . ILE A 1 92 ? 0.482 12.859 -5.115 1.00 0.00 92 ILE A N 10
ATOM 16176 C CA . ILE A 1 92 ? 1.550 11.898 -4.866 1.00 0.00 92 ILE A CA 10
ATOM 16177 C C . ILE A 1 92 ? 1.080 10.472 -5.132 1.00 0.00 92 ILE A C 10
ATOM 16178 O O . ILE A 1 92 ? -0.110 10.227 -5.331 1.00 0.00 92 ILE A O 10
ATOM 16194 N N . SER A 1 93 ? 2.022 9.535 -5.133 1.00 0.00 93 SER A N 10
ATOM 16195 C CA . SER A 1 93 ? 1.706 8.133 -5.377 1.00 0.00 93 SER A CA 10
ATOM 16196 C C . SER A 1 93 ? 2.661 7.219 -4.615 1.00 0.00 93 SER A C 10
ATOM 16197 O O . SER A 1 93 ? 3.711 7.657 -4.141 1.00 0.00 93 SER A O 10
ATOM 16205 N N . CYS A 1 94 ? 2.291 5.949 -4.501 1.00 0.00 94 CYS A N 10
ATOM 16206 C CA . CYS A 1 94 ? 3.114 4.973 -3.797 1.00 0.00 94 CYS A CA 10
ATOM 16207 C C . CYS A 1 94 ? 2.723 3.550 -4.184 1.00 0.00 94 CYS A C 10
ATOM 16208 O O . CYS A 1 94 ? 1.806 3.341 -4.979 1.00 0.00 94 CYS A O 10
ATOM 16216 N N . THR A 1 95 ? 3.425 2.573 -3.618 1.00 0.00 95 THR A N 10
ATOM 16217 C CA . THR A 1 95 ? 3.152 1.171 -3.906 1.00 0.00 95 THR A CA 10
ATOM 16218 C C . THR A 1 95 ? 3.351 0.307 -2.666 1.00 0.00 95 THR A C 10
ATOM 16219 O O . THR A 1 95 ? 4.065 0.688 -1.739 1.00 0.00 95 THR A O 10
ATOM 16230 N N . GLY A 1 96 ? 2.714 -0.861 -2.655 1.00 0.00 96 GLY A N 10
ATOM 16231 C CA . GLY A 1 96 ? 2.834 -1.761 -1.524 1.00 0.00 96 GLY A CA 10
ATOM 16232 C C . GLY A 1 96 ? 3.181 -3.176 -1.943 1.00 0.00 96 GLY A C 10
ATOM 16233 O O . GLY A 1 96 ? 3.103 -3.517 -3.123 1.00 0.00 96 GLY A O 10
ATOM 16237 N N . ARG A 1 97 ? 3.565 -4.001 -0.975 1.00 0.00 97 ARG A N 10
ATOM 16238 C CA . ARG A 1 97 ? 3.927 -5.386 -1.250 1.00 0.00 97 ARG A CA 10
ATOM 16239 C C . ARG A 1 97 ? 3.354 -6.320 -0.188 1.00 0.00 97 ARG A C 10
ATOM 16240 O O . ARG A 1 97 ? 3.394 -6.018 1.006 1.00 0.00 97 ARG A O 10
ATOM 16261 N N . LEU A 1 98 ? 2.821 -7.453 -0.629 1.00 0.00 98 LEU A N 10
ATOM 16262 C CA . LEU A 1 98 ? 2.238 -8.431 0.283 1.00 0.00 98 LEU A CA 10
ATOM 16263 C C . LEU A 1 98 ? 2.931 -9.783 0.146 1.00 0.00 98 LEU A C 10
ATOM 16264 O O . LEU A 1 98 ? 3.415 -10.138 -0.929 1.00 0.00 98 LEU A O 10
ATOM 16280 N N . MET A 1 99 ? 2.972 -10.535 1.241 1.00 0.00 99 MET A N 10
ATOM 16281 C CA . MET A 1 99 ? 3.602 -11.850 1.242 1.00 0.00 99 MET A CA 10
ATOM 16282 C C . MET A 1 99 ? 2.645 -12.911 1.775 1.00 0.00 99 MET A C 10
ATOM 16283 O O . MET A 1 99 ? 2.452 -13.037 2.984 1.00 0.00 99 MET A O 10
ATOM 16297 N N . VAL A 1 100 ? 2.047 -13.674 0.865 1.00 0.00 100 VAL A N 10
ATOM 16298 C CA . VAL A 1 100 ? 1.110 -14.725 1.243 1.00 0.00 100 VAL A CA 10
ATOM 16299 C C . VAL A 1 100 ? 1.645 -16.101 0.863 1.00 0.00 100 VAL A C 10
ATOM 16300 O O . VAL A 1 100 ? 1.920 -16.369 -0.306 1.00 0.00 100 VAL A O 10
ATOM 16313 N N . GLN A 1 101 ? 1.790 -16.970 1.859 1.00 0.00 101 GLN A N 10
ATOM 16314 C CA . GLN A 1 101 ? 2.292 -18.319 1.628 1.00 0.00 101 GLN A CA 10
ATOM 16315 C C . GLN A 1 101 ? 1.157 -19.337 1.670 1.00 0.00 101 GLN A C 10
ATOM 16316 O O . GLN A 1 101 ? 0.354 -19.347 2.602 1.00 0.00 101 GLN A O 10
ATOM 16330 N N . ALA A 1 102 ? 1.098 -20.192 0.654 1.00 0.00 102 ALA A N 10
ATOM 16331 C CA . ALA A 1 102 ? 0.062 -21.215 0.576 1.00 0.00 102 ALA A CA 10
ATOM 16332 C C . ALA A 1 102 ? 0.055 -22.085 1.828 1.00 0.00 102 ALA A C 10
ATOM 16333 O O . ALA A 1 102 ? 0.952 -22.903 2.033 1.00 0.00 102 ALA A O 10
ATOM 16340 N N . VAL A 1 103 ? -0.962 -21.902 2.664 1.00 0.00 103 VAL A N 10
ATOM 16341 C CA . VAL A 1 103 ? -1.087 -22.671 3.897 1.00 0.00 103 VAL A CA 10
ATOM 16342 C C . VAL A 1 103 ? -2.161 -23.745 3.768 1.00 0.00 103 VAL A C 10
ATOM 16343 O O . VAL A 1 103 ? -2.088 -24.790 4.413 1.00 0.00 103 VAL A O 10
ATOM 16356 N N . ASN A 1 104 ? -3.158 -23.480 2.930 1.00 0.00 104 ASN A N 10
ATOM 16357 C CA . ASN A 1 104 ? -4.249 -24.424 2.717 1.00 0.00 104 ASN A CA 10
ATOM 16358 C C . ASN A 1 104 ? -3.712 -25.789 2.296 1.00 0.00 104 ASN A C 10
ATOM 16359 O O . ASN A 1 104 ? -4.166 -26.823 2.785 1.00 0.00 104 ASN A O 10
ATOM 16370 N N . SER A 1 105 ? -2.743 -25.783 1.387 1.00 0.00 105 SER A N 10
ATOM 16371 C CA . SER A 1 105 ? -2.146 -27.020 0.897 1.00 0.00 105 SER A CA 10
ATOM 16372 C C . SER A 1 105 ? -1.771 -27.938 2.057 1.00 0.00 105 SER A C 10
ATOM 16373 O O . SER A 1 105 ? -1.117 -27.518 3.010 1.00 0.00 105 SER A O 10
ATOM 16381 N N . GLY A 1 106 ? -2.192 -29.196 1.967 1.00 0.00 106 GLY A N 10
ATOM 16382 C CA . GLY A 1 106 ? -1.892 -30.155 3.015 1.00 0.00 106 GLY A CA 10
ATOM 16383 C C . GLY A 1 106 ? -2.913 -31.274 3.086 1.00 0.00 106 GLY A C 10
ATOM 16384 O O . GLY A 1 106 ? -3.942 -31.248 2.411 1.00 0.00 106 GLY A O 10
ATOM 16388 N N . PRO A 1 107 ? -2.630 -32.286 3.920 1.00 0.00 107 PRO A N 10
ATOM 16389 C CA . PRO A 1 107 ? -3.518 -33.438 4.096 1.00 0.00 107 PRO A CA 10
ATOM 16390 C C . PRO A 1 107 ? -4.808 -33.071 4.822 1.00 0.00 107 PRO A C 10
ATOM 16391 O O . PRO A 1 107 ? -5.654 -33.928 5.076 1.00 0.00 107 PRO A O 10
ATOM 16402 N N . SER A 1 108 ? -4.951 -31.792 5.153 1.00 0.00 108 SER A N 10
ATOM 16403 C CA . SER A 1 108 ? -6.136 -31.311 5.854 1.00 0.00 108 SER A CA 10
ATOM 16404 C C . SER A 1 108 ? -6.298 -32.018 7.196 1.00 0.00 108 SER A C 10
ATOM 16405 O O . SER A 1 108 ? -7.354 -32.578 7.492 1.00 0.00 108 SER A O 10
ATOM 16413 N N . SER A 1 109 ? -5.243 -31.988 8.004 1.00 0.00 109 SER A N 10
ATOM 16414 C CA . SER A 1 109 ? -5.266 -32.629 9.314 1.00 0.00 109 SER A CA 10
ATOM 16415 C C . SER A 1 109 ? -5.509 -31.603 10.417 1.00 0.00 109 SER A C 10
ATOM 16416 O O . SER A 1 109 ? -5.030 -30.472 10.345 1.00 0.00 109 SER A O 10
ATOM 16424 N N . GLY A 1 110 ? -6.259 -32.007 11.438 1.00 0.00 110 GLY A N 10
ATOM 16425 C CA . GLY A 1 110 ? -6.554 -31.113 12.542 1.00 0.00 110 GLY A CA 10
ATOM 16426 C C . GLY A 1 110 ? -7.877 -31.432 13.209 1.00 0.00 110 GLY A C 10
ATOM 16427 O O . GLY A 1 110 ? -8.385 -32.547 13.093 1.00 0.00 110 GLY A O 10
ATOM 16431 N N . GLY A 1 1 ? 17.249 28.531 -3.790 1.00 0.00 1 GLY A N 11
ATOM 16432 C CA . GLY A 1 1 ? 16.622 29.831 -3.938 1.00 0.00 1 GLY A CA 11
ATOM 16433 C C . GLY A 1 1 ? 15.594 30.105 -2.858 1.00 0.00 1 GLY A C 11
ATOM 16434 O O . GLY A 1 1 ? 15.795 30.969 -2.005 1.00 0.00 1 GLY A O 11
ATOM 16438 N N . SER A 1 2 ? 14.488 29.369 -2.896 1.00 0.00 2 SER A N 11
ATOM 16439 C CA . SER A 1 2 ? 13.421 29.541 -1.916 1.00 0.00 2 SER A CA 11
ATOM 16440 C C . SER A 1 2 ? 13.332 28.330 -0.992 1.00 0.00 2 SER A C 11
ATOM 16441 O O . SER A 1 2 ? 13.937 27.290 -1.253 1.00 0.00 2 SER A O 11
ATOM 16449 N N . SER A 1 3 ? 12.573 28.473 0.089 1.00 0.00 3 SER A N 11
ATOM 16450 C CA . SER A 1 3 ? 12.406 27.393 1.055 1.00 0.00 3 SER A CA 11
ATOM 16451 C C . SER A 1 3 ? 11.034 27.464 1.718 1.00 0.00 3 SER A C 11
ATOM 16452 O O . SER A 1 3 ? 10.371 28.500 1.690 1.00 0.00 3 SER A O 11
ATOM 16460 N N . GLY A 1 4 ? 10.613 26.352 2.313 1.00 0.00 4 GLY A N 11
ATOM 16461 C CA . GLY A 1 4 ? 9.322 26.307 2.975 1.00 0.00 4 GLY A CA 11
ATOM 16462 C C . GLY A 1 4 ? 8.216 25.831 2.055 1.00 0.00 4 GLY A C 11
ATOM 16463 O O . GLY A 1 4 ? 7.616 26.625 1.331 1.00 0.00 4 GLY A O 11
ATOM 16467 N N . SER A 1 5 ? 7.946 24.530 2.081 1.00 0.00 5 SER A N 11
ATOM 16468 C CA . SER A 1 5 ? 6.908 23.947 1.239 1.00 0.00 5 SER A CA 11
ATOM 16469 C C . SER A 1 5 ? 5.778 23.372 2.088 1.00 0.00 5 SER A C 11
ATOM 16470 O O . SER A 1 5 ? 6.006 22.525 2.952 1.00 0.00 5 SER A O 11
ATOM 16478 N N . SER A 1 6 ? 4.560 23.838 1.836 1.00 0.00 6 SER A N 11
ATOM 16479 C CA . SER A 1 6 ? 3.394 23.374 2.579 1.00 0.00 6 SER A CA 11
ATOM 16480 C C . SER A 1 6 ? 2.119 23.566 1.764 1.00 0.00 6 SER A C 11
ATOM 16481 O O . SER A 1 6 ? 1.968 24.555 1.049 1.00 0.00 6 SER A O 11
ATOM 16489 N N . GLY A 1 7 ? 1.201 22.610 1.879 1.00 0.00 7 GLY A N 11
ATOM 16490 C CA . GLY A 1 7 ? -0.050 22.692 1.148 1.00 0.00 7 GLY A CA 11
ATOM 16491 C C . GLY A 1 7 ? -0.362 21.417 0.389 1.00 0.00 7 GLY A C 11
ATOM 16492 O O . GLY A 1 7 ? -1.507 20.966 0.364 1.00 0.00 7 GLY A O 11
ATOM 16496 N N . ALA A 1 8 ? 0.658 20.836 -0.233 1.00 0.00 8 ALA A N 11
ATOM 16497 C CA . ALA A 1 8 ? 0.487 19.606 -0.997 1.00 0.00 8 ALA A CA 11
ATOM 16498 C C . ALA A 1 8 ? 0.392 18.396 -0.074 1.00 0.00 8 ALA A C 11
ATOM 16499 O O . ALA A 1 8 ? 0.856 18.417 1.067 1.00 0.00 8 ALA A O 11
ATOM 16506 N N . PRO A 1 9 ? -0.222 17.315 -0.575 1.00 0.00 9 PRO A N 11
ATOM 16507 C CA . PRO A 1 9 ? -0.392 16.075 0.188 1.00 0.00 9 PRO A CA 11
ATOM 16508 C C . PRO A 1 9 ? 0.928 15.344 0.407 1.00 0.00 9 PRO A C 11
ATOM 16509 O O . PRO A 1 9 ? 1.826 15.398 -0.433 1.00 0.00 9 PRO A O 11
ATOM 16520 N N . PHE A 1 10 ? 1.039 14.660 1.541 1.00 0.00 10 PHE A N 11
ATOM 16521 C CA . PHE A 1 10 ? 2.251 13.918 1.871 1.00 0.00 10 PHE A CA 11
ATOM 16522 C C . PHE A 1 10 ? 1.925 12.698 2.728 1.00 0.00 10 PHE A C 11
ATOM 16523 O O . PHE A 1 10 ? 1.126 12.777 3.662 1.00 0.00 10 PHE A O 11
ATOM 16540 N N . PHE A 1 11 ? 2.550 11.571 2.405 1.00 0.00 11 PHE A N 11
ATOM 16541 C CA . PHE A 1 11 ? 2.326 10.334 3.144 1.00 0.00 11 PHE A CA 11
ATOM 16542 C C . PHE A 1 11 ? 3.108 10.334 4.454 1.00 0.00 11 PHE A C 11
ATOM 16543 O O . PHE A 1 11 ? 4.334 10.226 4.457 1.00 0.00 11 PHE A O 11
ATOM 16560 N N . GLU A 1 12 ? 2.389 10.458 5.566 1.00 0.00 12 GLU A N 11
ATOM 16561 C CA . GLU A 1 12 ? 3.016 10.474 6.882 1.00 0.00 12 GLU A CA 11
ATOM 16562 C C . GLU A 1 12 ? 3.454 9.071 7.293 1.00 0.00 12 GLU A C 11
ATOM 16563 O O . GLU A 1 12 ? 4.528 8.888 7.867 1.00 0.00 12 GLU A O 11
ATOM 16575 N N . MET A 1 13 ? 2.615 8.084 6.996 1.00 0.00 13 MET A N 11
ATOM 16576 C CA . MET A 1 13 ? 2.916 6.698 7.334 1.00 0.00 13 MET A CA 11
ATOM 16577 C C . MET A 1 13 ? 2.716 5.788 6.126 1.00 0.00 13 MET A C 11
ATOM 16578 O O . MET A 1 13 ? 1.738 5.044 6.051 1.00 0.00 13 MET A O 11
ATOM 16592 N N . LYS A 1 14 ? 3.647 5.853 5.181 1.00 0.00 14 LYS A N 11
ATOM 16593 C CA . LYS A 1 14 ? 3.574 5.035 3.976 1.00 0.00 14 LYS A CA 11
ATOM 16594 C C . LYS A 1 14 ? 3.160 3.606 4.313 1.00 0.00 14 LYS A C 11
ATOM 16595 O O . LYS A 1 14 ? 3.218 3.189 5.470 1.00 0.00 14 LYS A O 11
ATOM 16614 N N . LEU A 1 15 ? 2.743 2.861 3.296 1.00 0.00 15 LEU A N 11
ATOM 16615 C CA . LEU A 1 15 ? 2.321 1.477 3.484 1.00 0.00 15 LEU A CA 11
ATOM 16616 C C . LEU A 1 15 ? 3.500 0.598 3.888 1.00 0.00 15 LEU A C 11
ATOM 16617 O O . LEU A 1 15 ? 4.556 0.628 3.256 1.00 0.00 15 LEU A O 11
ATOM 16633 N N . LYS A 1 16 ? 3.312 -0.186 4.944 1.00 0.00 16 LYS A N 11
ATOM 16634 C CA . LYS A 1 16 ? 4.358 -1.078 5.431 1.00 0.00 16 LYS A CA 11
ATOM 16635 C C . LYS A 1 16 ? 4.227 -2.463 4.806 1.00 0.00 16 LYS A C 11
ATOM 16636 O O . LYS A 1 16 ? 3.151 -2.849 4.347 1.00 0.00 16 LYS A O 11
ATOM 16655 N N . HIS A 1 17 ? 5.328 -3.208 4.793 1.00 0.00 17 HIS A N 11
ATOM 16656 C CA . HIS A 1 17 ? 5.335 -4.552 4.226 1.00 0.00 17 HIS A CA 11
ATOM 16657 C C . HIS A 1 17 ? 4.956 -5.588 5.280 1.00 0.00 17 HIS A C 11
ATOM 16658 O O . HIS A 1 17 ? 5.494 -5.587 6.387 1.00 0.00 17 HIS A O 11
ATOM 16672 N N . TYR A 1 18 ? 4.027 -6.470 4.928 1.00 0.00 18 TYR A N 11
ATOM 16673 C CA . TYR A 1 18 ? 3.574 -7.509 5.844 1.00 0.00 18 TYR A CA 11
ATOM 16674 C C . TYR A 1 18 ? 3.617 -8.881 5.177 1.00 0.00 18 TYR A C 11
ATOM 16675 O O . TYR A 1 18 ? 3.335 -9.014 3.986 1.00 0.00 18 TYR A O 11
ATOM 16693 N N . LYS A 1 19 ? 3.971 -9.898 5.954 1.00 0.00 19 LYS A N 11
ATOM 16694 C CA . LYS A 1 19 ? 4.050 -11.261 5.442 1.00 0.00 19 LYS A CA 11
ATOM 16695 C C . LYS A 1 19 ? 3.205 -12.210 6.287 1.00 0.00 19 LYS A C 11
ATOM 16696 O O . LYS A 1 19 ? 3.531 -12.484 7.442 1.00 0.00 19 LYS A O 11
ATOM 16715 N N . ILE A 1 20 ? 2.121 -12.708 5.703 1.00 0.00 20 ILE A N 11
ATOM 16716 C CA . ILE A 1 20 ? 1.232 -13.628 6.402 1.00 0.00 20 ILE A CA 11
ATOM 16717 C C . ILE A 1 20 ? 0.977 -14.883 5.573 1.00 0.00 20 ILE A C 11
ATOM 16718 O O . ILE A 1 20 ? 1.479 -15.015 4.456 1.00 0.00 20 ILE A O 11
ATOM 16734 N N . PHE A 1 21 ? 0.193 -15.802 6.127 1.00 0.00 21 PHE A N 11
ATOM 16735 C CA . PHE A 1 21 ? -0.130 -17.046 5.439 1.00 0.00 21 PHE A CA 11
ATOM 16736 C C . PHE A 1 21 ? -1.484 -16.947 4.742 1.00 0.00 21 PHE A C 11
ATOM 16737 O O . PHE A 1 21 ? -2.267 -16.036 5.012 1.00 0.00 21 PHE A O 11
ATOM 16754 N N . GLU A 1 22 ? -1.752 -17.890 3.844 1.00 0.00 22 GLU A N 11
ATOM 16755 C CA . GLU A 1 22 ? -3.010 -17.908 3.108 1.00 0.00 22 GLU A CA 11
ATOM 16756 C C . GLU A 1 22 ? -4.199 -17.949 4.064 1.00 0.00 22 GLU A C 11
ATOM 16757 O O . GLU A 1 22 ? -4.232 -18.748 4.998 1.00 0.00 22 GLU A O 11
ATOM 16769 N N . GLY A 1 23 ? -5.176 -17.079 3.822 1.00 0.00 23 GLY A N 11
ATOM 16770 C CA . GLY A 1 23 ? -6.353 -17.031 4.669 1.00 0.00 23 GLY A CA 11
ATOM 16771 C C . GLY A 1 23 ? -6.230 -16.001 5.775 1.00 0.00 23 GLY A C 11
ATOM 16772 O O . GLY A 1 23 ? -7.183 -15.280 6.069 1.00 0.00 23 GLY A O 11
ATOM 16776 N N . MET A 1 24 ? -5.054 -15.933 6.390 1.00 0.00 24 MET A N 11
ATOM 16777 C CA . MET A 1 24 ? -4.810 -14.984 7.470 1.00 0.00 24 MET A CA 11
ATOM 16778 C C . MET A 1 24 ? -5.189 -13.568 7.045 1.00 0.00 24 MET A C 11
ATOM 16779 O O . MET A 1 24 ? -4.939 -13.146 5.916 1.00 0.00 24 MET A O 11
ATOM 16793 N N . PRO A 1 25 ? -5.805 -12.817 7.969 1.00 0.00 25 PRO A N 11
ATOM 16794 C CA . PRO A 1 25 ? -6.231 -11.438 7.713 1.00 0.00 25 PRO A CA 11
ATOM 16795 C C . PRO A 1 25 ? -5.050 -10.482 7.583 1.00 0.00 25 PRO A C 11
ATOM 16796 O O . PRO A 1 25 ? -3.943 -10.782 8.029 1.00 0.00 25 PRO A O 11
ATOM 16807 N N . VAL A 1 26 ? -5.293 -9.329 6.968 1.00 0.00 26 VAL A N 11
ATOM 16808 C CA . VAL A 1 26 ? -4.250 -8.327 6.780 1.00 0.00 26 VAL A CA 11
ATOM 16809 C C . VAL A 1 26 ? -4.828 -6.917 6.817 1.00 0.00 26 VAL A C 11
ATOM 16810 O O . VAL A 1 26 ? -5.962 -6.688 6.395 1.00 0.00 26 VAL A O 11
ATOM 16823 N N . THR A 1 27 ? -4.041 -5.974 7.325 1.00 0.00 27 THR A N 11
ATOM 16824 C CA . THR A 1 27 ? -4.475 -4.585 7.417 1.00 0.00 27 THR A CA 11
ATOM 16825 C C . THR A 1 27 ? -3.379 -3.635 6.949 1.00 0.00 27 THR A C 11
ATOM 16826 O O . THR A 1 27 ? -2.208 -3.804 7.292 1.00 0.00 27 THR A O 11
ATOM 16837 N N . PHE A 1 28 ? -3.765 -2.634 6.165 1.00 0.00 28 PHE A N 11
ATOM 16838 C CA . PHE A 1 28 ? -2.814 -1.656 5.649 1.00 0.00 28 PHE A CA 11
ATOM 16839 C C . PHE A 1 28 ? -3.224 -0.240 6.043 1.00 0.00 28 PHE A C 11
ATOM 16840 O O . PHE A 1 28 ? -4.153 0.332 5.472 1.00 0.00 28 PHE A O 11
ATOM 16857 N N . THR A 1 29 ? -2.524 0.321 7.024 1.00 0.00 29 THR A N 11
ATOM 16858 C CA . THR A 1 29 ? -2.814 1.669 7.496 1.00 0.00 29 THR A CA 11
ATOM 16859 C C . THR A 1 29 ? -1.896 2.692 6.837 1.00 0.00 29 THR A C 11
ATOM 16860 O O . THR A 1 29 ? -0.691 2.471 6.714 1.00 0.00 29 THR A O 11
ATOM 16871 N N . CYS A 1 30 ? -2.473 3.812 6.415 1.00 0.00 30 CYS A N 11
ATOM 16872 C CA . CYS A 1 30 ? -1.706 4.871 5.767 1.00 0.00 30 CYS A CA 11
ATOM 16873 C C . CYS A 1 30 ? -2.350 6.233 6.007 1.00 0.00 30 CYS A C 11
ATOM 16874 O O . CYS A 1 30 ? -3.555 6.401 5.823 1.00 0.00 30 CYS A O 11
ATOM 16882 N N . ARG A 1 31 ? -1.538 7.201 6.419 1.00 0.00 31 ARG A N 11
ATOM 16883 C CA . ARG A 1 31 ? -2.028 8.547 6.686 1.00 0.00 31 ARG A CA 11
ATOM 16884 C C . ARG A 1 31 ? -1.737 9.475 5.510 1.00 0.00 31 ARG A C 11
ATOM 16885 O O . ARG A 1 31 ? -0.586 9.640 5.106 1.00 0.00 31 ARG A O 11
ATOM 16906 N N . VAL A 1 32 ? -2.789 10.079 4.966 1.00 0.00 32 VAL A N 11
ATOM 16907 C CA . VAL A 1 32 ? -2.646 10.991 3.837 1.00 0.00 32 VAL A CA 11
ATOM 16908 C C . VAL A 1 32 ? -2.909 12.433 4.258 1.00 0.00 32 VAL A C 11
ATOM 16909 O O . VAL A 1 32 ? -3.882 12.719 4.955 1.00 0.00 32 VAL A O 11
ATOM 16922 N N . ALA A 1 33 ? -2.034 13.337 3.830 1.00 0.00 33 ALA A N 11
ATOM 16923 C CA . ALA A 1 33 ? -2.173 14.750 4.161 1.00 0.00 33 ALA A CA 11
ATOM 16924 C C . ALA A 1 33 ? -2.581 15.563 2.937 1.00 0.00 33 ALA A C 11
ATOM 16925 O O . ALA A 1 33 ? -2.653 15.038 1.827 1.00 0.00 33 ALA A O 11
ATOM 16932 N N . GLY A 1 34 ? -2.849 16.848 3.148 1.00 0.00 34 GLY A N 11
ATOM 16933 C CA . GLY A 1 34 ? -3.248 17.712 2.053 1.00 0.00 34 GLY A CA 11
ATOM 16934 C C . GLY A 1 34 ? -4.628 18.306 2.256 1.00 0.00 34 GLY A C 11
ATOM 16935 O O . GLY A 1 34 ? -5.529 17.640 2.763 1.00 0.00 34 GLY A O 11
ATOM 16939 N N . ASN A 1 35 ? -4.793 19.565 1.861 1.00 0.00 35 ASN A N 11
ATOM 16940 C CA . ASN A 1 35 ? -6.072 20.250 2.005 1.00 0.00 35 ASN A CA 11
ATOM 16941 C C . ASN A 1 35 ? -6.433 21.003 0.728 1.00 0.00 35 ASN A C 11
ATOM 16942 O O . ASN A 1 35 ? -5.590 21.637 0.093 1.00 0.00 35 ASN A O 11
ATOM 16953 N N . PRO A 1 36 ? -7.715 20.932 0.342 1.00 0.00 36 PRO A N 11
ATOM 16954 C CA . PRO A 1 36 ? -8.727 20.179 1.089 1.00 0.00 36 PRO A CA 11
ATOM 16955 C C . PRO A 1 36 ? -8.514 18.672 0.996 1.00 0.00 36 PRO A C 11
ATOM 16956 O O . PRO A 1 36 ? -7.531 18.208 0.417 1.00 0.00 36 PRO A O 11
ATOM 16967 N N . LYS A 1 37 ? -9.441 17.912 1.569 1.00 0.00 37 LYS A N 11
ATOM 16968 C CA . LYS A 1 37 ? -9.357 16.456 1.549 1.00 0.00 37 LYS A CA 11
ATOM 16969 C C . LYS A 1 37 ? -9.081 15.946 0.138 1.00 0.00 37 LYS A C 11
ATOM 16970 O O . LYS A 1 37 ? -9.896 16.095 -0.772 1.00 0.00 37 LYS A O 11
ATOM 16989 N N . PRO A 1 38 ? -7.905 15.329 -0.049 1.00 0.00 38 PRO A N 11
ATOM 16990 C CA . PRO A 1 38 ? -7.495 14.782 -1.346 1.00 0.00 38 PRO A CA 11
ATOM 16991 C C . PRO A 1 38 ? -8.313 13.558 -1.744 1.00 0.00 38 PRO A C 11
ATOM 16992 O O . PRO A 1 38 ? -8.882 12.875 -0.892 1.00 0.00 38 PRO A O 11
ATOM 17003 N N . LYS A 1 39 ? -8.367 13.285 -3.043 1.00 0.00 39 LYS A N 11
ATOM 17004 C CA . LYS A 1 39 ? -9.113 12.141 -3.554 1.00 0.00 39 LYS A CA 11
ATOM 17005 C C . LYS A 1 39 ? -8.287 10.863 -3.452 1.00 0.00 39 LYS A C 11
ATOM 17006 O O . LYS A 1 39 ? -7.251 10.729 -4.104 1.00 0.00 39 LYS A O 11
ATOM 17025 N N . ILE A 1 40 ? -8.753 9.926 -2.633 1.00 0.00 40 ILE A N 11
ATOM 17026 C CA . ILE A 1 40 ? -8.058 8.658 -2.449 1.00 0.00 40 ILE A CA 11
ATOM 17027 C C . ILE A 1 40 ? -8.516 7.627 -3.475 1.00 0.00 40 ILE A C 11
ATOM 17028 O O . ILE A 1 40 ? -9.706 7.515 -3.770 1.00 0.00 40 ILE A O 11
ATOM 17044 N N . TYR A 1 41 ? -7.563 6.874 -4.013 1.00 0.00 41 TYR A N 11
ATOM 17045 C CA . TYR A 1 41 ? -7.868 5.851 -5.007 1.00 0.00 41 TYR A CA 11
ATOM 17046 C C . TYR A 1 41 ? -7.017 4.605 -4.785 1.00 0.00 41 TYR A C 11
ATOM 17047 O O . TYR A 1 41 ? -5.787 4.666 -4.816 1.00 0.00 41 TYR A O 11
ATOM 17065 N N . TRP A 1 42 ? -7.679 3.476 -4.562 1.00 0.00 42 TRP A N 11
ATOM 17066 C CA . TRP A 1 42 ? -6.984 2.214 -4.335 1.00 0.00 42 TRP A CA 11
ATOM 17067 C C . TRP A 1 42 ? -6.980 1.360 -5.598 1.00 0.00 42 TRP A C 11
ATOM 17068 O O . TRP A 1 42 ? -8.022 1.149 -6.220 1.00 0.00 42 TRP A O 11
ATOM 17089 N N . PHE A 1 43 ? -5.803 0.870 -5.972 1.00 0.00 43 PHE A N 11
ATOM 17090 C CA . PHE A 1 43 ? -5.664 0.039 -7.162 1.00 0.00 43 PHE A CA 11
ATOM 17091 C C . PHE A 1 43 ? -5.099 -1.333 -6.805 1.00 0.00 43 PHE A C 11
ATOM 17092 O O . PHE A 1 43 ? -4.490 -1.511 -5.750 1.00 0.00 43 PHE A O 11
ATOM 17109 N N . LYS A 1 44 ? -5.304 -2.300 -7.692 1.00 0.00 44 LYS A N 11
ATOM 17110 C CA . LYS A 1 44 ? -4.816 -3.656 -7.473 1.00 0.00 44 LYS A CA 11
ATOM 17111 C C . LYS A 1 44 ? -4.225 -4.235 -8.755 1.00 0.00 44 LYS A C 11
ATOM 17112 O O . LYS A 1 44 ? -4.922 -4.384 -9.759 1.00 0.00 44 LYS A O 11
ATOM 17131 N N . ASP A 1 45 ? -2.938 -4.561 -8.713 1.00 0.00 45 ASP A N 11
ATOM 17132 C CA . ASP A 1 45 ? -2.254 -5.126 -9.870 1.00 0.00 45 ASP A CA 11
ATOM 17133 C C . ASP A 1 45 ? -2.738 -4.472 -11.161 1.00 0.00 45 ASP A C 11
ATOM 17134 O O . ASP A 1 45 ? -2.765 -5.103 -12.216 1.00 0.00 45 ASP A O 11
ATOM 17143 N N . GLY A 1 46 ? -3.120 -3.202 -11.067 1.00 0.00 46 GLY A N 11
ATOM 17144 C CA . GLY A 1 46 ? -3.599 -2.483 -12.233 1.00 0.00 46 GLY A CA 11
ATOM 17145 C C . GLY A 1 46 ? -5.099 -2.606 -12.414 1.00 0.00 46 GLY A C 11
ATOM 17146 O O . GLY A 1 46 ? -5.585 -2.794 -13.530 1.00 0.00 46 GLY A O 11
ATOM 17150 N N . LYS A 1 47 ? -5.837 -2.501 -11.314 1.00 0.00 47 LYS A N 11
ATOM 17151 C CA . LYS A 1 47 ? -7.291 -2.602 -11.355 1.00 0.00 47 LYS A CA 11
ATOM 17152 C C . LYS A 1 47 ? -7.929 -1.683 -10.318 1.00 0.00 47 LYS A C 11
ATOM 17153 O O . LYS A 1 47 ? -7.302 -1.330 -9.320 1.00 0.00 47 LYS A O 11
ATOM 17172 N N . GLN A 1 48 ? -9.178 -1.301 -10.562 1.00 0.00 48 GLN A N 11
ATOM 17173 C CA . GLN A 1 48 ? -9.901 -0.423 -9.649 1.00 0.00 48 GLN A CA 11
ATOM 17174 C C . GLN A 1 48 ? -10.623 -1.230 -8.575 1.00 0.00 48 GLN A C 11
ATOM 17175 O O . GLN A 1 48 ? -11.140 -2.315 -8.843 1.00 0.00 48 GLN A O 11
ATOM 17189 N N . ILE A 1 49 ? -10.653 -0.694 -7.360 1.00 0.00 49 ILE A N 11
ATOM 17190 C CA . ILE A 1 49 ? -11.312 -1.365 -6.246 1.00 0.00 49 ILE A CA 11
ATOM 17191 C C . ILE A 1 49 ? -12.485 -0.541 -5.725 1.00 0.00 49 ILE A C 11
ATOM 17192 O O . ILE A 1 49 ? -12.368 0.668 -5.525 1.00 0.00 49 ILE A O 11
ATOM 17208 N N . SER A 1 50 ? -13.616 -1.205 -5.506 1.00 0.00 50 SER A N 11
ATOM 17209 C CA . SER A 1 50 ? -14.812 -0.534 -5.009 1.00 0.00 50 SER A CA 11
ATOM 17210 C C . SER A 1 50 ? -14.718 -0.300 -3.504 1.00 0.00 50 SER A C 11
ATOM 17211 O O . SER A 1 50 ? -14.201 -1.127 -2.753 1.00 0.00 50 SER A O 11
ATOM 17219 N N . PRO A 1 51 ? -15.231 0.854 -3.053 1.00 0.00 51 PRO A N 11
ATOM 17220 C CA . PRO A 1 51 ? -15.218 1.225 -1.635 1.00 0.00 51 PRO A CA 11
ATOM 17221 C C . PRO A 1 51 ? -16.164 0.366 -0.803 1.00 0.00 51 PRO A C 11
ATOM 17222 O O . PRO A 1 51 ? -15.833 -0.042 0.311 1.00 0.00 51 PRO A O 11
ATOM 17233 N N . LYS A 1 52 ? -17.345 0.094 -1.349 1.00 0.00 52 LYS A N 11
ATOM 17234 C CA . LYS A 1 52 ? -18.339 -0.718 -0.659 1.00 0.00 52 LYS A CA 11
ATOM 17235 C C . LYS A 1 52 ? -18.177 -2.193 -1.012 1.00 0.00 52 LYS A C 11
ATOM 17236 O O . LYS A 1 52 ? -19.152 -2.945 -1.041 1.00 0.00 52 LYS A O 11
ATOM 17255 N N . SER A 1 53 ? -16.940 -2.601 -1.277 1.00 0.00 53 SER A N 11
ATOM 17256 C CA . SER A 1 53 ? -16.651 -3.986 -1.630 1.00 0.00 53 SER A CA 11
ATOM 17257 C C . SER A 1 53 ? -16.786 -4.896 -0.413 1.00 0.00 53 SER A C 11
ATOM 17258 O O . SER A 1 53 ? -16.648 -4.451 0.727 1.00 0.00 53 SER A O 11
ATOM 17266 N N . ASP A 1 54 ? -17.056 -6.172 -0.664 1.00 0.00 54 ASP A N 11
ATOM 17267 C CA . ASP A 1 54 ? -17.208 -7.147 0.411 1.00 0.00 54 ASP A CA 11
ATOM 17268 C C . ASP A 1 54 ? -15.856 -7.728 0.813 1.00 0.00 54 ASP A C 11
ATOM 17269 O O . ASP A 1 54 ? -15.639 -8.074 1.974 1.00 0.00 54 ASP A O 11
ATOM 17278 N N . HIS A 1 55 ? -14.951 -7.833 -0.155 1.00 0.00 55 HIS A N 11
ATOM 17279 C CA . HIS A 1 55 ? -13.620 -8.373 0.098 1.00 0.00 55 HIS A CA 11
ATOM 17280 C C . HIS A 1 55 ? -12.757 -7.362 0.847 1.00 0.00 55 HIS A C 11
ATOM 17281 O O . HIS A 1 55 ? -12.419 -7.564 2.014 1.00 0.00 55 HIS A O 11
ATOM 17295 N N . TYR A 1 56 ? -12.404 -6.276 0.169 1.00 0.00 56 TYR A N 11
ATOM 17296 C CA . TYR A 1 56 ? -11.578 -5.235 0.769 1.00 0.00 56 TYR A CA 11
ATOM 17297 C C . TYR A 1 56 ? -12.443 -4.162 1.422 1.00 0.00 56 TYR A C 11
ATOM 17298 O O . TYR A 1 56 ? -13.340 -3.600 0.791 1.00 0.00 56 TYR A O 11
ATOM 17316 N N . THR A 1 57 ? -12.168 -3.880 2.692 1.00 0.00 57 THR A N 11
ATOM 17317 C CA . THR A 1 57 ? -12.920 -2.875 3.432 1.00 0.00 57 THR A CA 11
ATOM 17318 C C . THR A 1 57 ? -12.083 -1.622 3.663 1.00 0.00 57 THR A C 11
ATOM 17319 O O . THR A 1 57 ? -11.141 -1.631 4.455 1.00 0.00 57 THR A O 11
ATOM 17330 N N . ILE A 1 58 ? -12.433 -0.546 2.966 1.00 0.00 58 ILE A N 11
ATOM 17331 C CA . ILE A 1 58 ? -11.715 0.716 3.097 1.00 0.00 58 ILE A CA 11
ATOM 17332 C C . ILE A 1 58 ? -12.381 1.624 4.125 1.00 0.00 58 ILE A C 11
ATOM 17333 O O . ILE A 1 58 ? -13.519 2.054 3.941 1.00 0.00 58 ILE A O 11
ATOM 17349 N N . GLN A 1 59 ? -11.663 1.912 5.206 1.00 0.00 59 GLN A N 11
ATOM 17350 C CA . GLN A 1 59 ? -12.186 2.771 6.262 1.00 0.00 59 GLN A CA 11
ATOM 17351 C C . GLN A 1 59 ? -11.386 4.066 6.356 1.00 0.00 59 GLN A C 11
ATOM 17352 O O . GLN A 1 59 ? -10.168 4.069 6.177 1.00 0.00 59 GLN A O 11
ATOM 17366 N N . ARG A 1 60 ? -12.079 5.165 6.638 1.00 0.00 60 ARG A N 11
ATOM 17367 C CA . ARG A 1 60 ? -11.433 6.467 6.754 1.00 0.00 60 ARG A CA 11
ATOM 17368 C C . ARG A 1 60 ? -12.014 7.260 7.920 1.00 0.00 60 ARG A C 11
ATOM 17369 O O . ARG A 1 60 ? -13.196 7.133 8.243 1.00 0.00 60 ARG A O 11
ATOM 17390 N N . ASP A 1 61 ? -11.177 8.077 8.549 1.00 0.00 61 ASP A N 11
ATOM 17391 C CA . ASP A 1 61 ? -11.607 8.891 9.680 1.00 0.00 61 ASP A CA 11
ATOM 17392 C C . ASP A 1 61 ? -11.790 10.347 9.263 1.00 0.00 61 ASP A C 11
ATOM 17393 O O . ASP A 1 61 ? -11.577 10.703 8.103 1.00 0.00 61 ASP A O 11
ATOM 17402 N N . LEU A 1 62 ? -12.186 11.184 10.215 1.00 0.00 62 LEU A N 11
ATOM 17403 C CA . LEU A 1 62 ? -12.399 12.602 9.946 1.00 0.00 62 LEU A CA 11
ATOM 17404 C C . LEU A 1 62 ? -11.085 13.293 9.596 1.00 0.00 62 LEU A C 11
ATOM 17405 O O . LEU A 1 62 ? -11.061 14.241 8.811 1.00 0.00 62 LEU A O 11
ATOM 17421 N N . ASP A 1 63 ? -9.995 12.811 10.182 1.00 0.00 63 ASP A N 11
ATOM 17422 C CA . ASP A 1 63 ? -8.676 13.380 9.929 1.00 0.00 63 ASP A CA 11
ATOM 17423 C C . ASP A 1 63 ? -8.191 13.027 8.526 1.00 0.00 63 ASP A C 11
ATOM 17424 O O . ASP A 1 63 ? -7.362 13.730 7.950 1.00 0.00 63 ASP A O 11
ATOM 17433 N N . GLY A 1 64 ? -8.715 11.933 7.982 1.00 0.00 64 GLY A N 11
ATOM 17434 C CA . GLY A 1 64 ? -8.324 11.506 6.652 1.00 0.00 64 GLY A CA 11
ATOM 17435 C C . GLY A 1 64 ? -7.408 10.298 6.677 1.00 0.00 64 GLY A C 11
ATOM 17436 O O . GLY A 1 64 ? -6.661 10.054 5.729 1.00 0.00 64 GLY A O 11
ATOM 17440 N N . THR A 1 65 ? -7.463 9.538 7.767 1.00 0.00 65 THR A N 11
ATOM 17441 C CA . THR A 1 65 ? -6.630 8.351 7.914 1.00 0.00 65 THR A CA 11
ATOM 17442 C C . THR A 1 65 ? -7.225 7.166 7.161 1.00 0.00 65 THR A C 11
ATOM 17443 O O . THR A 1 65 ? -8.136 6.499 7.653 1.00 0.00 65 THR A O 11
ATOM 17454 N N . CYS A 1 66 ? -6.704 6.909 5.966 1.00 0.00 66 CYS A N 11
ATOM 17455 C CA . CYS A 1 66 ? -7.183 5.803 5.145 1.00 0.00 66 CYS A CA 11
ATOM 17456 C C . CYS A 1 66 ? -6.554 4.486 5.585 1.00 0.00 66 CYS A C 11
ATOM 17457 O O . CYS A 1 66 ? -5.372 4.434 5.927 1.00 0.00 66 CYS A O 11
ATOM 17465 N N . SER A 1 67 ? -7.352 3.423 5.576 1.00 0.00 67 SER A N 11
ATOM 17466 C CA . SER A 1 67 ? -6.874 2.105 5.980 1.00 0.00 67 SER A CA 11
ATOM 17467 C C . SER A 1 67 ? -7.653 1.003 5.268 1.00 0.00 67 SER A C 11
ATOM 17468 O O . SER A 1 67 ? -8.874 1.082 5.126 1.00 0.00 67 SER A O 11
ATOM 17476 N N . LEU A 1 68 ? -6.938 -0.023 4.821 1.00 0.00 68 LEU A N 11
ATOM 17477 C CA . LEU A 1 68 ? -7.560 -1.143 4.123 1.00 0.00 68 LEU A CA 11
ATOM 17478 C C . LEU A 1 68 ? -7.578 -2.390 5.001 1.00 0.00 68 LEU A C 11
ATOM 17479 O O . LEU A 1 68 ? -6.726 -2.561 5.873 1.00 0.00 68 LEU A O 11
ATOM 17495 N N . HIS A 1 69 ? -8.555 -3.260 4.764 1.00 0.00 69 HIS A N 11
ATOM 17496 C CA . HIS A 1 69 ? -8.683 -4.493 5.531 1.00 0.00 69 HIS A CA 11
ATOM 17497 C C . HIS A 1 69 ? -9.065 -5.660 4.625 1.00 0.00 69 HIS A C 11
ATOM 17498 O O . HIS A 1 69 ? -9.732 -5.476 3.606 1.00 0.00 69 HIS A O 11
ATOM 17512 N N . THR A 1 70 ? -8.638 -6.861 5.003 1.00 0.00 70 THR A N 11
ATOM 17513 C CA . THR A 1 70 ? -8.934 -8.057 4.224 1.00 0.00 70 THR A CA 11
ATOM 17514 C C . THR A 1 70 ? -9.134 -9.267 5.129 1.00 0.00 70 THR A C 11
ATOM 17515 O O . THR A 1 70 ? -8.175 -9.815 5.673 1.00 0.00 70 THR A O 11
ATOM 17526 N N . THR A 1 71 ? -10.388 -9.681 5.287 1.00 0.00 71 THR A N 11
ATOM 17527 C CA . THR A 1 71 ? -10.714 -10.826 6.127 1.00 0.00 71 THR A CA 11
ATOM 17528 C C . THR A 1 71 ? -10.186 -12.121 5.520 1.00 0.00 71 THR A C 11
ATOM 17529 O O . THR A 1 71 ? -9.752 -13.022 6.237 1.00 0.00 71 THR A O 11
ATOM 17540 N N . ALA A 1 72 ? -10.226 -12.207 4.194 1.00 0.00 72 ALA A N 11
ATOM 17541 C CA . ALA A 1 72 ? -9.749 -13.392 3.491 1.00 0.00 72 ALA A CA 11
ATOM 17542 C C . ALA A 1 72 ? -8.681 -13.028 2.465 1.00 0.00 72 ALA A C 11
ATOM 17543 O O . ALA A 1 72 ? -8.954 -12.323 1.494 1.00 0.00 72 ALA A O 11
ATOM 17550 N N . SER A 1 73 ? -7.463 -13.513 2.688 1.00 0.00 73 SER A N 11
ATOM 17551 C CA . SER A 1 73 ? -6.353 -13.235 1.784 1.00 0.00 73 SER A CA 11
ATOM 17552 C C . SER A 1 73 ? -5.947 -14.491 1.020 1.00 0.00 73 SER A C 11
ATOM 17553 O O . SER A 1 73 ? -5.262 -15.364 1.554 1.00 0.00 73 SER A O 11
ATOM 17561 N N . THR A 1 74 ? -6.374 -14.576 -0.236 1.00 0.00 74 THR A N 11
ATOM 17562 C CA . THR A 1 74 ? -6.057 -15.725 -1.075 1.00 0.00 74 THR A CA 11
ATOM 17563 C C . THR A 1 74 ? -4.838 -15.449 -1.948 1.00 0.00 74 THR A C 11
ATOM 17564 O O . THR A 1 74 ? -4.528 -14.296 -2.252 1.00 0.00 74 THR A O 11
ATOM 17575 N N . LEU A 1 75 ? -4.151 -16.512 -2.349 1.00 0.00 75 LEU A N 11
ATOM 17576 C CA . LEU A 1 75 ? -2.965 -16.384 -3.189 1.00 0.00 75 LEU A CA 11
ATOM 17577 C C . LEU A 1 75 ? -3.184 -15.349 -4.288 1.00 0.00 75 LEU A C 11
ATOM 17578 O O . LEU A 1 75 ? -2.275 -14.594 -4.634 1.00 0.00 75 LEU A O 11
ATOM 17594 N N . ASP A 1 76 ? -4.396 -15.318 -4.830 1.00 0.00 76 ASP A N 11
ATOM 17595 C CA . ASP A 1 76 ? -4.737 -14.374 -5.888 1.00 0.00 76 ASP A CA 11
ATOM 17596 C C . ASP A 1 76 ? -4.649 -12.937 -5.382 1.00 0.00 76 ASP A C 11
ATOM 17597 O O . ASP A 1 76 ? -4.150 -12.053 -6.078 1.00 0.00 76 ASP A O 11
ATOM 17606 N N . ASP A 1 77 ? -5.138 -12.712 -4.168 1.00 0.00 77 ASP A N 11
ATOM 17607 C CA . ASP A 1 77 ? -5.115 -11.383 -3.568 1.00 0.00 77 ASP A CA 11
ATOM 17608 C C . ASP A 1 77 ? -3.696 -10.823 -3.544 1.00 0.00 77 ASP A C 11
ATOM 17609 O O . ASP A 1 77 ? -3.475 -9.652 -3.853 1.00 0.00 77 ASP A O 11
ATOM 17618 N N . ASP A 1 78 ? -2.739 -11.666 -3.173 1.00 0.00 78 ASP A N 11
ATOM 17619 C CA . ASP A 1 78 ? -1.341 -11.255 -3.107 1.00 0.00 78 ASP A CA 11
ATOM 17620 C C . ASP A 1 78 ? -0.948 -10.467 -4.353 1.00 0.00 78 ASP A C 11
ATOM 17621 O O . ASP A 1 78 ? -1.562 -10.608 -5.409 1.00 0.00 78 ASP A O 11
ATOM 17630 N N . GLY A 1 79 ? 0.081 -9.635 -4.220 1.00 0.00 79 GLY A N 11
ATOM 17631 C CA . GLY A 1 79 ? 0.538 -8.835 -5.342 1.00 0.00 79 GLY A CA 11
ATOM 17632 C C . GLY A 1 79 ? 1.152 -7.520 -4.904 1.00 0.00 79 GLY A C 11
ATOM 17633 O O . GLY A 1 79 ? 1.942 -7.479 -3.963 1.00 0.00 79 GLY A O 11
ATOM 17637 N N . ASN A 1 80 ? 0.788 -6.442 -5.591 1.00 0.00 80 ASN A N 11
ATOM 17638 C CA . ASN A 1 80 ? 1.311 -5.119 -5.269 1.00 0.00 80 ASN A CA 11
ATOM 17639 C C . ASN A 1 80 ? 0.216 -4.061 -5.371 1.00 0.00 80 ASN A C 11
ATOM 17640 O O . ASN A 1 80 ? -0.231 -3.719 -6.466 1.00 0.00 80 ASN A O 11
ATOM 17651 N N . TYR A 1 81 ? -0.212 -3.548 -4.223 1.00 0.00 81 TYR A N 11
ATOM 17652 C CA . TYR A 1 81 ? -1.256 -2.531 -4.183 1.00 0.00 81 TYR A CA 11
ATOM 17653 C C . TYR A 1 81 ? -0.675 -1.143 -4.433 1.00 0.00 81 TYR A C 11
ATOM 17654 O O . TYR A 1 81 ? 0.499 -0.890 -4.162 1.00 0.00 81 TYR A O 11
ATOM 17672 N N . THR A 1 82 ? -1.506 -0.245 -4.954 1.00 0.00 82 THR A N 11
ATOM 17673 C CA . THR A 1 82 ? -1.077 1.117 -5.242 1.00 0.00 82 THR A CA 11
ATOM 17674 C C . THR A 1 82 ? -2.180 2.120 -4.925 1.00 0.00 82 THR A C 11
ATOM 17675 O O . THR A 1 82 ? -3.350 1.887 -5.230 1.00 0.00 82 THR A O 11
ATOM 17686 N N . ILE A 1 83 ? -1.800 3.236 -4.312 1.00 0.00 83 ILE A N 11
ATOM 17687 C CA . ILE A 1 83 ? -2.758 4.275 -3.956 1.00 0.00 83 ILE A CA 11
ATOM 17688 C C . ILE A 1 83 ? -2.225 5.659 -4.309 1.00 0.00 83 ILE A C 11
ATOM 17689 O O . ILE A 1 83 ? -1.130 6.038 -3.894 1.00 0.00 83 ILE A O 11
ATOM 17705 N N . MET A 1 84 ? -3.007 6.411 -5.077 1.00 0.00 84 MET A N 11
ATOM 17706 C CA . MET A 1 84 ? -2.615 7.755 -5.483 1.00 0.00 84 MET A CA 11
ATOM 17707 C C . MET A 1 84 ? -3.646 8.784 -5.030 1.00 0.00 84 MET A C 11
ATOM 17708 O O . MET A 1 84 ? -4.849 8.587 -5.202 1.00 0.00 84 MET A O 11
ATOM 17722 N N . ALA A 1 85 ? -3.168 9.880 -4.450 1.00 0.00 85 ALA A N 11
ATOM 17723 C CA . ALA A 1 85 ? -4.049 10.939 -3.974 1.00 0.00 85 ALA A CA 11
ATOM 17724 C C . ALA A 1 85 ? -4.056 12.121 -4.938 1.00 0.00 85 ALA A C 11
ATOM 17725 O O . ALA A 1 85 ? -3.070 12.378 -5.627 1.00 0.00 85 ALA A O 11
ATOM 17732 N N . ALA A 1 86 ? -5.174 12.837 -4.979 1.00 0.00 86 ALA A N 11
ATOM 17733 C CA . ALA A 1 86 ? -5.309 13.993 -5.857 1.00 0.00 86 ALA A CA 11
ATOM 17734 C C . ALA A 1 86 ? -5.534 15.269 -5.054 1.00 0.00 86 ALA A C 11
ATOM 17735 O O . ALA A 1 86 ? -6.413 15.326 -4.195 1.00 0.00 86 ALA A O 11
ATOM 17742 N N . ASN A 1 87 ? -4.734 16.292 -5.338 1.00 0.00 87 ASN A N 11
ATOM 17743 C CA . ASN A 1 87 ? -4.846 17.568 -4.640 1.00 0.00 87 ASN A CA 11
ATOM 17744 C C . ASN A 1 87 ? -4.496 18.727 -5.567 1.00 0.00 87 ASN A C 11
ATOM 17745 O O . ASN A 1 87 ? -3.600 18.634 -6.408 1.00 0.00 87 ASN A O 11
ATOM 17756 N N . PRO A 1 88 ? -5.217 19.848 -5.412 1.00 0.00 88 PRO A N 11
ATOM 17757 C CA . PRO A 1 88 ? -4.999 21.048 -6.226 1.00 0.00 88 PRO A CA 11
ATOM 17758 C C . PRO A 1 88 ? -3.678 21.736 -5.901 1.00 0.00 88 PRO A C 11
ATOM 17759 O O . PRO A 1 88 ? -3.380 22.807 -6.430 1.00 0.00 88 PRO A O 11
ATOM 17770 N N . GLN A 1 89 ? -2.890 21.115 -5.029 1.00 0.00 89 GLN A N 11
ATOM 17771 C CA . GLN A 1 89 ? -1.601 21.669 -4.635 1.00 0.00 89 GLN A CA 11
ATOM 17772 C C . GLN A 1 89 ? -0.484 20.651 -4.842 1.00 0.00 89 GLN A C 11
ATOM 17773 O O . GLN A 1 89 ? 0.689 20.947 -4.618 1.00 0.00 89 GLN A O 11
ATOM 17787 N N . GLY A 1 90 ? -0.858 19.449 -5.272 1.00 0.00 90 GLY A N 11
ATOM 17788 C CA . GLY A 1 90 ? 0.124 18.405 -5.501 1.00 0.00 90 GLY A CA 11
ATOM 17789 C C . GLY A 1 90 ? -0.449 17.016 -5.302 1.00 0.00 90 GLY A C 11
ATOM 17790 O O . GLY A 1 90 ? -1.309 16.809 -4.445 1.00 0.00 90 GLY A O 11
ATOM 17794 N N . ARG A 1 91 ? 0.025 16.062 -6.096 1.00 0.00 91 ARG A N 11
ATOM 17795 C CA . ARG A 1 91 ? -0.448 14.687 -6.005 1.00 0.00 91 ARG A CA 11
ATOM 17796 C C . ARG A 1 91 ? 0.700 13.738 -5.674 1.00 0.00 91 ARG A C 11
ATOM 17797 O O . ARG A 1 91 ? 1.852 13.997 -6.022 1.00 0.00 91 ARG A O 11
ATOM 17818 N N . ILE A 1 92 ? 0.377 12.638 -5.001 1.00 0.00 92 ILE A N 11
ATOM 17819 C CA . ILE A 1 92 ? 1.381 11.651 -4.624 1.00 0.00 92 ILE A CA 11
ATOM 17820 C C . ILE A 1 92 ? 0.860 10.232 -4.828 1.00 0.00 92 ILE A C 11
ATOM 17821 O O . ILE A 1 92 ? -0.320 10.028 -5.111 1.00 0.00 92 ILE A O 11
ATOM 17837 N N . SER A 1 93 ? 1.749 9.255 -4.679 1.00 0.00 93 SER A N 11
ATOM 17838 C CA . SER A 1 93 ? 1.380 7.854 -4.848 1.00 0.00 93 SER A CA 11
ATOM 17839 C C . SER A 1 93 ? 2.202 6.961 -3.925 1.00 0.00 93 SER A C 11
ATOM 17840 O O . SER A 1 93 ? 3.252 7.366 -3.424 1.00 0.00 93 SER A O 11
ATOM 17848 N N . CYS A 1 94 ? 1.717 5.744 -3.705 1.00 0.00 94 CYS A N 11
ATOM 17849 C CA . CYS A 1 94 ? 2.406 4.791 -2.841 1.00 0.00 94 CYS A CA 11
ATOM 17850 C C . CYS A 1 94 ? 2.475 3.415 -3.495 1.00 0.00 94 CYS A C 11
ATOM 17851 O O . CYS A 1 94 ? 1.924 3.200 -4.576 1.00 0.00 94 CYS A O 11
ATOM 17859 N N . THR A 1 95 ? 3.157 2.485 -2.834 1.00 0.00 95 THR A N 11
ATOM 17860 C CA . THR A 1 95 ? 3.301 1.130 -3.352 1.00 0.00 95 THR A CA 11
ATOM 17861 C C . THR A 1 95 ? 3.376 0.113 -2.219 1.00 0.00 95 THR A C 11
ATOM 17862 O O . THR A 1 95 ? 4.331 0.103 -1.443 1.00 0.00 95 THR A O 11
ATOM 17873 N N . GLY A 1 96 ? 2.363 -0.743 -2.130 1.00 0.00 96 GLY A N 11
ATOM 17874 C CA . GLY A 1 96 ? 2.335 -1.753 -1.088 1.00 0.00 96 GLY A CA 11
ATOM 17875 C C . GLY A 1 96 ? 2.643 -3.139 -1.617 1.00 0.00 96 GLY A C 11
ATOM 17876 O O . GLY A 1 96 ? 2.554 -3.387 -2.820 1.00 0.00 96 GLY A O 11
ATOM 17880 N N . ARG A 1 97 ? 3.008 -4.047 -0.717 1.00 0.00 97 ARG A N 11
ATOM 17881 C CA . ARG A 1 97 ? 3.333 -5.415 -1.100 1.00 0.00 97 ARG A CA 11
ATOM 17882 C C . ARG A 1 97 ? 2.745 -6.412 -0.106 1.00 0.00 97 ARG A C 11
ATOM 17883 O O . ARG A 1 97 ? 2.621 -6.120 1.084 1.00 0.00 97 ARG A O 11
ATOM 17904 N N . LEU A 1 98 ? 2.384 -7.591 -0.602 1.00 0.00 98 LEU A N 11
ATOM 17905 C CA . LEU A 1 98 ? 1.808 -8.632 0.243 1.00 0.00 98 LEU A CA 11
ATOM 17906 C C . LEU A 1 98 ? 2.380 -10.000 -0.115 1.00 0.00 98 LEU A C 11
ATOM 17907 O O . LEU A 1 98 ? 2.477 -10.356 -1.289 1.00 0.00 98 LEU A O 11
ATOM 17923 N N . MET A 1 99 ? 2.755 -10.764 0.906 1.00 0.00 99 MET A N 11
ATOM 17924 C CA . MET A 1 99 ? 3.314 -12.095 0.700 1.00 0.00 99 MET A CA 11
ATOM 17925 C C . MET A 1 99 ? 2.384 -13.168 1.259 1.00 0.00 99 MET A C 11
ATOM 17926 O O . MET A 1 99 ? 2.328 -13.385 2.469 1.00 0.00 99 MET A O 11
ATOM 17940 N N . VAL A 1 100 ? 1.655 -13.835 0.369 1.00 0.00 100 VAL A N 11
ATOM 17941 C CA . VAL A 1 100 ? 0.728 -14.885 0.774 1.00 0.00 100 VAL A CA 11
ATOM 17942 C C . VAL A 1 100 ? 1.340 -16.266 0.571 1.00 0.00 100 VAL A C 11
ATOM 17943 O O . VAL A 1 100 ? 1.820 -16.589 -0.516 1.00 0.00 100 VAL A O 11
ATOM 17956 N N . GLN A 1 101 ? 1.320 -17.077 1.623 1.00 0.00 101 GLN A N 11
ATOM 17957 C CA . GLN A 1 101 ? 1.873 -18.425 1.560 1.00 0.00 101 GLN A CA 11
ATOM 17958 C C . GLN A 1 101 ? 0.765 -19.472 1.612 1.00 0.00 101 GLN A C 11
ATOM 17959 O O . GLN A 1 101 ? 0.038 -19.571 2.600 1.00 0.00 101 GLN A O 11
ATOM 17973 N N . ALA A 1 102 ? 0.642 -20.250 0.542 1.00 0.00 102 ALA A N 11
ATOM 17974 C CA . ALA A 1 102 ? -0.376 -21.290 0.467 1.00 0.00 102 ALA A CA 11
ATOM 17975 C C . ALA A 1 102 ? -0.251 -22.266 1.633 1.00 0.00 102 ALA A C 11
ATOM 17976 O O . ALA A 1 102 ? 0.733 -22.997 1.741 1.00 0.00 102 ALA A O 11
ATOM 17983 N N . VAL A 1 103 ? -1.255 -22.271 2.504 1.00 0.00 103 VAL A N 11
ATOM 17984 C CA . VAL A 1 103 ? -1.258 -23.157 3.662 1.00 0.00 103 VAL A CA 11
ATOM 17985 C C . VAL A 1 103 ? -2.541 -23.977 3.724 1.00 0.00 103 VAL A C 11
ATOM 17986 O O . VAL A 1 103 ? -2.750 -24.752 4.656 1.00 0.00 103 VAL A O 11
ATOM 17999 N N . ASN A 1 104 ? -3.398 -23.800 2.723 1.00 0.00 104 ASN A N 11
ATOM 18000 C CA . ASN A 1 104 ? -4.663 -24.525 2.663 1.00 0.00 104 ASN A CA 11
ATOM 18001 C C . ASN A 1 104 ? -5.306 -24.384 1.287 1.00 0.00 104 ASN A C 11
ATOM 18002 O O . ASN A 1 104 ? -5.430 -23.279 0.759 1.00 0.00 104 ASN A O 11
ATOM 18013 N N . SER A 1 105 ? -5.713 -25.511 0.712 1.00 0.00 105 SER A N 11
ATOM 18014 C CA . SER A 1 105 ? -6.341 -25.514 -0.604 1.00 0.00 105 SER A CA 11
ATOM 18015 C C . SER A 1 105 ? -7.592 -24.640 -0.612 1.00 0.00 105 SER A C 11
ATOM 18016 O O . SER A 1 105 ? -8.393 -24.675 0.321 1.00 0.00 105 SER A O 11
ATOM 18024 N N . GLY A 1 106 ? -7.751 -23.856 -1.674 1.00 0.00 106 GLY A N 11
ATOM 18025 C CA . GLY A 1 106 ? -8.906 -22.983 -1.784 1.00 0.00 106 GLY A CA 11
ATOM 18026 C C . GLY A 1 106 ? -10.021 -23.599 -2.605 1.00 0.00 106 GLY A C 11
ATOM 18027 O O . GLY A 1 106 ? -10.068 -24.811 -2.819 1.00 0.00 106 GLY A O 11
ATOM 18031 N N . PRO A 1 107 ? -10.948 -22.754 -3.079 1.00 0.00 107 PRO A N 11
ATOM 18032 C CA . PRO A 1 107 ? -12.087 -23.200 -3.888 1.00 0.00 107 PRO A CA 11
ATOM 18033 C C . PRO A 1 107 ? -11.664 -23.669 -5.275 1.00 0.00 107 PRO A C 11
ATOM 18034 O O . PRO A 1 107 ? -12.486 -24.150 -6.056 1.00 0.00 107 PRO A O 11
ATOM 18045 N N . SER A 1 108 ? -10.377 -23.527 -5.577 1.00 0.00 108 SER A N 11
ATOM 18046 C CA . SER A 1 108 ? -9.846 -23.934 -6.872 1.00 0.00 108 SER A CA 11
ATOM 18047 C C . SER A 1 108 ? -10.395 -25.298 -7.281 1.00 0.00 108 SER A C 11
ATOM 18048 O O . SER A 1 108 ? -10.350 -26.254 -6.507 1.00 0.00 108 SER A O 11
ATOM 18056 N N . SER A 1 109 ? -10.913 -25.378 -8.502 1.00 0.00 109 SER A N 11
ATOM 18057 C CA . SER A 1 109 ? -11.475 -26.623 -9.013 1.00 0.00 109 SER A CA 11
ATOM 18058 C C . SER A 1 109 ? -10.382 -27.668 -9.218 1.00 0.00 109 SER A C 11
ATOM 18059 O O . SER A 1 109 ? -9.367 -27.404 -9.861 1.00 0.00 109 SER A O 11
ATOM 18067 N N . GLY A 1 110 ? -10.599 -28.858 -8.665 1.00 0.00 110 GLY A N 11
ATOM 18068 C CA . GLY A 1 110 ? -9.626 -29.926 -8.798 1.00 0.00 110 GLY A CA 11
ATOM 18069 C C . GLY A 1 110 ? -9.593 -30.834 -7.584 1.00 0.00 110 GLY A C 11
ATOM 18070 O O . GLY A 1 110 ? -8.698 -31.668 -7.449 1.00 0.00 110 GLY A O 11
ATOM 18074 N N . GLY A 1 1 ? 0.785 29.430 -11.310 1.00 0.00 1 GLY A N 12
ATOM 18075 C CA . GLY A 1 1 ? 1.662 29.869 -10.240 1.00 0.00 1 GLY A CA 12
ATOM 18076 C C . GLY A 1 1 ? 0.898 30.418 -9.052 1.00 0.00 1 GLY A C 12
ATOM 18077 O O . GLY A 1 1 ? -0.053 31.183 -9.216 1.00 0.00 1 GLY A O 12
ATOM 18081 N N . SER A 1 2 ? 1.313 30.026 -7.852 1.00 0.00 2 SER A N 12
ATOM 18082 C CA . SER A 1 2 ? 0.657 30.480 -6.631 1.00 0.00 2 SER A CA 12
ATOM 18083 C C . SER A 1 2 ? 1.532 31.481 -5.884 1.00 0.00 2 SER A C 12
ATOM 18084 O O . SER A 1 2 ? 1.067 32.545 -5.475 1.00 0.00 2 SER A O 12
ATOM 18092 N N . SER A 1 3 ? 2.803 31.132 -5.709 1.00 0.00 3 SER A N 12
ATOM 18093 C CA . SER A 1 3 ? 3.744 31.998 -5.008 1.00 0.00 3 SER A CA 12
ATOM 18094 C C . SER A 1 3 ? 3.169 32.454 -3.670 1.00 0.00 3 SER A C 12
ATOM 18095 O O . SER A 1 3 ? 3.271 33.624 -3.305 1.00 0.00 3 SER A O 12
ATOM 18103 N N . GLY A 1 4 ? 2.564 31.519 -2.943 1.00 0.00 4 GLY A N 12
ATOM 18104 C CA . GLY A 1 4 ? 1.982 31.844 -1.654 1.00 0.00 4 GLY A CA 12
ATOM 18105 C C . GLY A 1 4 ? 2.259 30.782 -0.609 1.00 0.00 4 GLY A C 12
ATOM 18106 O O . GLY A 1 4 ? 3.020 31.010 0.331 1.00 0.00 4 GLY A O 12
ATOM 18110 N N . SER A 1 5 ? 1.638 29.618 -0.771 1.00 0.00 5 SER A N 12
ATOM 18111 C CA . SER A 1 5 ? 1.817 28.518 0.170 1.00 0.00 5 SER A CA 12
ATOM 18112 C C . SER A 1 5 ? 1.570 27.175 -0.511 1.00 0.00 5 SER A C 12
ATOM 18113 O O . SER A 1 5 ? 0.550 26.981 -1.172 1.00 0.00 5 SER A O 12
ATOM 18121 N N . SER A 1 6 ? 2.511 26.251 -0.343 1.00 0.00 6 SER A N 12
ATOM 18122 C CA . SER A 1 6 ? 2.398 24.928 -0.944 1.00 0.00 6 SER A CA 12
ATOM 18123 C C . SER A 1 6 ? 1.899 23.909 0.076 1.00 0.00 6 SER A C 12
ATOM 18124 O O . SER A 1 6 ? 2.642 23.484 0.960 1.00 0.00 6 SER A O 12
ATOM 18132 N N . GLY A 1 7 ? 0.634 23.521 -0.053 1.00 0.00 7 GLY A N 12
ATOM 18133 C CA . GLY A 1 7 ? 0.056 22.556 0.864 1.00 0.00 7 GLY A CA 12
ATOM 18134 C C . GLY A 1 7 ? -0.301 21.250 0.181 1.00 0.00 7 GLY A C 12
ATOM 18135 O O . GLY A 1 7 ? -1.364 20.683 0.430 1.00 0.00 7 GLY A O 12
ATOM 18139 N N . ALA A 1 8 ? 0.588 20.773 -0.683 1.00 0.00 8 ALA A N 12
ATOM 18140 C CA . ALA A 1 8 ? 0.361 19.527 -1.403 1.00 0.00 8 ALA A CA 12
ATOM 18141 C C . ALA A 1 8 ? 0.337 18.338 -0.448 1.00 0.00 8 ALA A C 12
ATOM 18142 O O . ALA A 1 8 ? 0.848 18.399 0.670 1.00 0.00 8 ALA A O 12
ATOM 18149 N N . PRO A 1 9 ? -0.271 17.230 -0.897 1.00 0.00 9 PRO A N 12
ATOM 18150 C CA . PRO A 1 9 ? -0.376 16.005 -0.098 1.00 0.00 9 PRO A CA 12
ATOM 18151 C C . PRO A 1 9 ? 0.971 15.312 0.082 1.00 0.00 9 PRO A C 12
ATOM 18152 O O . PRO A 1 9 ? 1.768 15.232 -0.853 1.00 0.00 9 PRO A O 12
ATOM 18163 N N . PHE A 1 10 ? 1.218 14.813 1.288 1.00 0.00 10 PHE A N 12
ATOM 18164 C CA . PHE A 1 10 ? 2.469 14.127 1.590 1.00 0.00 10 PHE A CA 12
ATOM 18165 C C . PHE A 1 10 ? 2.232 12.955 2.538 1.00 0.00 10 PHE A C 12
ATOM 18166 O O . PHE A 1 10 ? 1.657 13.120 3.614 1.00 0.00 10 PHE A O 12
ATOM 18183 N N . PHE A 1 11 ? 2.677 11.772 2.129 1.00 0.00 11 PHE A N 12
ATOM 18184 C CA . PHE A 1 11 ? 2.513 10.571 2.941 1.00 0.00 11 PHE A CA 12
ATOM 18185 C C . PHE A 1 11 ? 3.266 10.700 4.262 1.00 0.00 11 PHE A C 12
ATOM 18186 O O . PHE A 1 11 ? 4.493 10.792 4.281 1.00 0.00 11 PHE A O 12
ATOM 18203 N N . GLU A 1 12 ? 2.521 10.706 5.362 1.00 0.00 12 GLU A N 12
ATOM 18204 C CA . GLU A 1 12 ? 3.118 10.825 6.687 1.00 0.00 12 GLU A CA 12
ATOM 18205 C C . GLU A 1 12 ? 3.679 9.484 7.154 1.00 0.00 12 GLU A C 12
ATOM 18206 O O . GLU A 1 12 ? 4.737 9.426 7.780 1.00 0.00 12 GLU A O 12
ATOM 18218 N N . MET A 1 13 ? 2.961 8.409 6.844 1.00 0.00 13 MET A N 12
ATOM 18219 C CA . MET A 1 13 ? 3.387 7.069 7.231 1.00 0.00 13 MET A CA 12
ATOM 18220 C C . MET A 1 13 ? 3.311 6.112 6.046 1.00 0.00 13 MET A C 12
ATOM 18221 O O . MET A 1 13 ? 2.271 5.503 5.792 1.00 0.00 13 MET A O 12
ATOM 18235 N N . LYS A 1 14 ? 4.418 5.982 5.323 1.00 0.00 14 LYS A N 12
ATOM 18236 C CA . LYS A 1 14 ? 4.478 5.098 4.165 1.00 0.00 14 LYS A CA 12
ATOM 18237 C C . LYS A 1 14 ? 3.853 3.743 4.482 1.00 0.00 14 LYS A C 12
ATOM 18238 O O . LYS A 1 14 ? 3.773 3.342 5.644 1.00 0.00 14 LYS A O 12
ATOM 18257 N N . LEU A 1 15 ? 3.414 3.042 3.443 1.00 0.00 15 LEU A N 12
ATOM 18258 C CA . LEU A 1 15 ? 2.798 1.730 3.611 1.00 0.00 15 LEU A CA 12
ATOM 18259 C C . LEU A 1 15 ? 3.799 0.727 4.177 1.00 0.00 15 LEU A C 12
ATOM 18260 O O . LEU A 1 15 ? 4.937 0.641 3.715 1.00 0.00 15 LEU A O 12
ATOM 18276 N N . LYS A 1 16 ? 3.366 -0.033 5.177 1.00 0.00 16 LYS A N 12
ATOM 18277 C CA . LYS A 1 16 ? 4.222 -1.033 5.804 1.00 0.00 16 LYS A CA 12
ATOM 18278 C C . LYS A 1 16 ? 4.056 -2.391 5.129 1.00 0.00 16 LYS A C 12
ATOM 18279 O O . LYS A 1 16 ? 3.011 -2.682 4.546 1.00 0.00 16 LYS A O 12
ATOM 18298 N N . HIS A 1 17 ? 5.093 -3.219 5.213 1.00 0.00 17 HIS A N 12
ATOM 18299 C CA . HIS A 1 17 ? 5.061 -4.547 4.611 1.00 0.00 17 HIS A CA 12
ATOM 18300 C C . HIS A 1 17 ? 4.647 -5.598 5.637 1.00 0.00 17 HIS A C 12
ATOM 18301 O O . HIS A 1 17 ? 5.278 -5.740 6.684 1.00 0.00 17 HIS A O 12
ATOM 18315 N N . TYR A 1 18 ? 3.584 -6.332 5.329 1.00 0.00 18 TYR A N 12
ATOM 18316 C CA . TYR A 1 18 ? 3.084 -7.368 6.225 1.00 0.00 18 TYR A CA 12
ATOM 18317 C C . TYR A 1 18 ? 3.075 -8.728 5.535 1.00 0.00 18 TYR A C 12
ATOM 18318 O O . TYR A 1 18 ? 2.494 -8.890 4.461 1.00 0.00 18 TYR A O 12
ATOM 18336 N N . LYS A 1 19 ? 3.724 -9.705 6.159 1.00 0.00 19 LYS A N 12
ATOM 18337 C CA . LYS A 1 19 ? 3.791 -11.054 5.609 1.00 0.00 19 LYS A CA 12
ATOM 18338 C C . LYS A 1 19 ? 2.816 -11.983 6.324 1.00 0.00 19 LYS A C 12
ATOM 18339 O O . LYS A 1 19 ? 2.863 -12.125 7.546 1.00 0.00 19 LYS A O 12
ATOM 18358 N N . ILE A 1 20 ? 1.934 -12.613 5.555 1.00 0.00 20 ILE A N 12
ATOM 18359 C CA . ILE A 1 20 ? 0.950 -13.530 6.116 1.00 0.00 20 ILE A CA 12
ATOM 18360 C C . ILE A 1 20 ? 0.734 -14.731 5.202 1.00 0.00 20 ILE A C 12
ATOM 18361 O O . ILE A 1 20 ? 1.307 -14.809 4.115 1.00 0.00 20 ILE A O 12
ATOM 18377 N N . PHE A 1 21 ? -0.097 -15.667 5.649 1.00 0.00 21 PHE A N 12
ATOM 18378 C CA . PHE A 1 21 ? -0.389 -16.865 4.871 1.00 0.00 21 PHE A CA 12
ATOM 18379 C C . PHE A 1 21 ? -1.747 -16.750 4.185 1.00 0.00 21 PHE A C 12
ATOM 18380 O O . PHE A 1 21 ? -2.466 -15.769 4.370 1.00 0.00 21 PHE A O 12
ATOM 18397 N N . GLU A 1 22 ? -2.090 -17.759 3.390 1.00 0.00 22 GLU A N 12
ATOM 18398 C CA . GLU A 1 22 ? -3.360 -17.770 2.675 1.00 0.00 22 GLU A CA 12
ATOM 18399 C C . GLU A 1 22 ? -4.528 -17.943 3.642 1.00 0.00 22 GLU A C 12
ATOM 18400 O O . GLU A 1 22 ? -4.589 -18.917 4.390 1.00 0.00 22 GLU A O 12
ATOM 18412 N N . GLY A 1 23 ? -5.453 -16.988 3.619 1.00 0.00 23 GLY A N 12
ATOM 18413 C CA . GLY A 1 23 ? -6.606 -17.052 4.498 1.00 0.00 23 GLY A CA 12
ATOM 18414 C C . GLY A 1 23 ? -6.553 -16.013 5.601 1.00 0.00 23 GLY A C 12
ATOM 18415 O O . GLY A 1 23 ? -7.559 -15.375 5.910 1.00 0.00 23 GLY A O 12
ATOM 18419 N N . MET A 1 24 ? -5.377 -15.844 6.196 1.00 0.00 24 MET A N 12
ATOM 18420 C CA . MET A 1 24 ? -5.197 -14.876 7.271 1.00 0.00 24 MET A CA 12
ATOM 18421 C C . MET A 1 24 ? -5.561 -13.470 6.803 1.00 0.00 24 MET A C 12
ATOM 18422 O O . MET A 1 24 ? -5.322 -13.091 5.657 1.00 0.00 24 MET A O 12
ATOM 18436 N N . PRO A 1 25 ? -6.152 -12.678 7.710 1.00 0.00 25 PRO A N 12
ATOM 18437 C CA . PRO A 1 25 ? -6.560 -11.302 7.412 1.00 0.00 25 PRO A CA 12
ATOM 18438 C C . PRO A 1 25 ? -5.367 -10.369 7.230 1.00 0.00 25 PRO A C 12
ATOM 18439 O O . PRO A 1 25 ? -4.244 -10.701 7.609 1.00 0.00 25 PRO A O 12
ATOM 18450 N N . VAL A 1 26 ? -5.618 -9.201 6.649 1.00 0.00 26 VAL A N 12
ATOM 18451 C CA . VAL A 1 26 ? -4.565 -8.219 6.418 1.00 0.00 26 VAL A CA 12
ATOM 18452 C C . VAL A 1 26 ? -5.070 -6.803 6.669 1.00 0.00 26 VAL A C 12
ATOM 18453 O O . VAL A 1 26 ? -6.242 -6.500 6.445 1.00 0.00 26 VAL A O 12
ATOM 18466 N N . THR A 1 27 ? -4.176 -5.936 7.135 1.00 0.00 27 THR A N 12
ATOM 18467 C CA . THR A 1 27 ? -4.530 -4.551 7.417 1.00 0.00 27 THR A CA 12
ATOM 18468 C C . THR A 1 27 ? -3.473 -3.593 6.879 1.00 0.00 27 THR A C 12
ATOM 18469 O O . THR A 1 27 ? -2.277 -3.786 7.096 1.00 0.00 27 THR A O 12
ATOM 18480 N N . PHE A 1 28 ? -3.922 -2.558 6.176 1.00 0.00 28 PHE A N 12
ATOM 18481 C CA . PHE A 1 28 ? -3.015 -1.569 5.606 1.00 0.00 28 PHE A CA 12
ATOM 18482 C C . PHE A 1 28 ? -3.373 -0.164 6.082 1.00 0.00 28 PHE A C 12
ATOM 18483 O O . PHE A 1 28 ? -4.397 0.395 5.689 1.00 0.00 28 PHE A O 12
ATOM 18500 N N . THR A 1 29 ? -2.521 0.402 6.931 1.00 0.00 29 THR A N 12
ATOM 18501 C CA . THR A 1 29 ? -2.747 1.740 7.462 1.00 0.00 29 THR A CA 12
ATOM 18502 C C . THR A 1 29 ? -1.747 2.736 6.888 1.00 0.00 29 THR A C 12
ATOM 18503 O O . THR A 1 29 ? -0.575 2.410 6.692 1.00 0.00 29 THR A O 12
ATOM 18514 N N . CYS A 1 30 ? -2.214 3.950 6.621 1.00 0.00 30 CYS A N 12
ATOM 18515 C CA . CYS A 1 30 ? -1.359 4.994 6.069 1.00 0.00 30 CYS A CA 12
ATOM 18516 C C . CYS A 1 30 ? -1.974 6.373 6.287 1.00 0.00 30 CYS A C 12
ATOM 18517 O O . CYS A 1 30 ? -3.165 6.576 6.053 1.00 0.00 30 CYS A O 12
ATOM 18525 N N . ARG A 1 31 ? -1.154 7.316 6.739 1.00 0.00 31 ARG A N 12
ATOM 18526 C CA . ARG A 1 31 ? -1.618 8.675 6.992 1.00 0.00 31 ARG A CA 12
ATOM 18527 C C . ARG A 1 31 ? -1.303 9.586 5.809 1.00 0.00 31 ARG A C 12
ATOM 18528 O O . ARG A 1 31 ? -0.138 9.820 5.485 1.00 0.00 31 ARG A O 12
ATOM 18549 N N . VAL A 1 32 ? -2.348 10.099 5.168 1.00 0.00 32 VAL A N 12
ATOM 18550 C CA . VAL A 1 32 ? -2.183 10.985 4.022 1.00 0.00 32 VAL A CA 12
ATOM 18551 C C . VAL A 1 32 ? -2.423 12.439 4.413 1.00 0.00 32 VAL A C 12
ATOM 18552 O O . VAL A 1 32 ? -3.400 12.757 5.090 1.00 0.00 32 VAL A O 12
ATOM 18565 N N . ALA A 1 33 ? -1.525 13.318 3.980 1.00 0.00 33 ALA A N 12
ATOM 18566 C CA . ALA A 1 33 ? -1.640 14.739 4.282 1.00 0.00 33 ALA A CA 12
ATOM 18567 C C . ALA A 1 33 ? -2.162 15.516 3.078 1.00 0.00 33 ALA A C 12
ATOM 18568 O O . ALA A 1 33 ? -2.373 14.950 2.006 1.00 0.00 33 ALA A O 12
ATOM 18575 N N . GLY A 1 34 ? -2.368 16.816 3.262 1.00 0.00 34 GLY A N 12
ATOM 18576 C CA . GLY A 1 34 ? -2.864 17.649 2.182 1.00 0.00 34 GLY A CA 12
ATOM 18577 C C . GLY A 1 34 ? -4.322 18.023 2.361 1.00 0.00 34 GLY A C 12
ATOM 18578 O O . GLY A 1 34 ? -5.167 17.159 2.587 1.00 0.00 34 GLY A O 12
ATOM 18582 N N . ASN A 1 35 ? -4.616 19.315 2.261 1.00 0.00 35 ASN A N 12
ATOM 18583 C CA . ASN A 1 35 ? -5.982 19.802 2.416 1.00 0.00 35 ASN A CA 12
ATOM 18584 C C . ASN A 1 35 ? -6.424 20.583 1.182 1.00 0.00 35 ASN A C 12
ATOM 18585 O O . ASN A 1 35 ? -5.632 21.265 0.531 1.00 0.00 35 ASN A O 12
ATOM 18596 N N . PRO A 1 36 ? -7.720 20.484 0.852 1.00 0.00 36 PRO A N 12
ATOM 18597 C CA . PRO A 1 36 ? -8.673 19.675 1.619 1.00 0.00 36 PRO A CA 12
ATOM 18598 C C . PRO A 1 36 ? -8.418 18.180 1.466 1.00 0.00 36 PRO A C 12
ATOM 18599 O O . PRO A 1 36 ? -7.456 17.766 0.818 1.00 0.00 36 PRO A O 12
ATOM 18610 N N . LYS A 1 37 ? -9.286 17.372 2.066 1.00 0.00 37 LYS A N 12
ATOM 18611 C CA . LYS A 1 37 ? -9.157 15.921 1.996 1.00 0.00 37 LYS A CA 12
ATOM 18612 C C . LYS A 1 37 ? -9.066 15.453 0.547 1.00 0.00 37 LYS A C 12
ATOM 18613 O O . LYS A 1 37 ? -10.037 15.502 -0.209 1.00 0.00 37 LYS A O 12
ATOM 18632 N N . PRO A 1 38 ? -7.874 14.986 0.149 1.00 0.00 38 PRO A N 12
ATOM 18633 C CA . PRO A 1 38 ? -7.629 14.498 -1.212 1.00 0.00 38 PRO A CA 12
ATOM 18634 C C . PRO A 1 38 ? -8.347 13.183 -1.494 1.00 0.00 38 PRO A C 12
ATOM 18635 O O . PRO A 1 38 ? -8.547 12.367 -0.593 1.00 0.00 38 PRO A O 12
ATOM 18646 N N . LYS A 1 39 ? -8.733 12.982 -2.749 1.00 0.00 39 LYS A N 12
ATOM 18647 C CA . LYS A 1 39 ? -9.428 11.765 -3.151 1.00 0.00 39 LYS A CA 12
ATOM 18648 C C . LYS A 1 39 ? -8.473 10.575 -3.172 1.00 0.00 39 LYS A C 12
ATOM 18649 O O . LYS A 1 39 ? -7.450 10.600 -3.857 1.00 0.00 39 LYS A O 12
ATOM 18668 N N . ILE A 1 40 ? -8.816 9.535 -2.419 1.00 0.00 40 ILE A N 12
ATOM 18669 C CA . ILE A 1 40 ? -7.990 8.335 -2.354 1.00 0.00 40 ILE A CA 12
ATOM 18670 C C . ILE A 1 40 ? -8.447 7.297 -3.373 1.00 0.00 40 ILE A C 12
ATOM 18671 O O . ILE A 1 40 ? -9.617 7.261 -3.757 1.00 0.00 40 ILE A O 12
ATOM 18687 N N . TYR A 1 41 ? -7.518 6.453 -3.807 1.00 0.00 41 TYR A N 12
ATOM 18688 C CA . TYR A 1 41 ? -7.825 5.413 -4.782 1.00 0.00 41 TYR A CA 12
ATOM 18689 C C . TYR A 1 41 ? -6.938 4.190 -4.573 1.00 0.00 41 TYR A C 12
ATOM 18690 O O . TYR A 1 41 ? -5.711 4.289 -4.591 1.00 0.00 41 TYR A O 12
ATOM 18708 N N . TRP A 1 42 ? -7.568 3.038 -4.375 1.00 0.00 42 TRP A N 12
ATOM 18709 C CA . TRP A 1 42 ? -6.836 1.794 -4.162 1.00 0.00 42 TRP A CA 12
ATOM 18710 C C . TRP A 1 42 ? -6.694 1.017 -5.466 1.00 0.00 42 TRP A C 12
ATOM 18711 O O . TRP A 1 42 ? -7.682 0.551 -6.034 1.00 0.00 42 TRP A O 12
ATOM 18732 N N . PHE A 1 43 ? -5.458 0.880 -5.936 1.00 0.00 43 PHE A N 12
ATOM 18733 C CA . PHE A 1 43 ? -5.187 0.159 -7.174 1.00 0.00 43 PHE A CA 12
ATOM 18734 C C . PHE A 1 43 ? -4.547 -1.196 -6.886 1.00 0.00 43 PHE A C 12
ATOM 18735 O O . PHE A 1 43 ? -3.521 -1.280 -6.211 1.00 0.00 43 PHE A O 12
ATOM 18752 N N . LYS A 1 44 ? -5.162 -2.255 -7.402 1.00 0.00 44 LYS A N 12
ATOM 18753 C CA . LYS A 1 44 ? -4.655 -3.607 -7.202 1.00 0.00 44 LYS A CA 12
ATOM 18754 C C . LYS A 1 44 ? -4.130 -4.191 -8.510 1.00 0.00 44 LYS A C 12
ATOM 18755 O O . LYS A 1 44 ? -4.903 -4.492 -9.420 1.00 0.00 44 LYS A O 12
ATOM 18774 N N . ASP A 1 45 ? -2.814 -4.348 -8.597 1.00 0.00 45 ASP A N 12
ATOM 18775 C CA . ASP A 1 45 ? -2.187 -4.898 -9.793 1.00 0.00 45 ASP A CA 12
ATOM 18776 C C . ASP A 1 45 ? -2.686 -4.184 -11.045 1.00 0.00 45 ASP A C 12
ATOM 18777 O O . ASP A 1 45 ? -2.893 -4.807 -12.086 1.00 0.00 45 ASP A O 12
ATOM 18786 N N . GLY A 1 46 ? -2.878 -2.873 -10.936 1.00 0.00 46 GLY A N 12
ATOM 18787 C CA . GLY A 1 46 ? -3.353 -2.096 -12.066 1.00 0.00 46 GLY A CA 12
ATOM 18788 C C . GLY A 1 46 ? -4.850 -2.221 -12.268 1.00 0.00 46 GLY A C 12
ATOM 18789 O O . GLY A 1 46 ? -5.332 -2.254 -13.400 1.00 0.00 46 GLY A O 12
ATOM 18793 N N . LYS A 1 47 ? -5.590 -2.291 -11.166 1.00 0.00 47 LYS A N 12
ATOM 18794 C CA . LYS A 1 47 ? -7.042 -2.413 -11.225 1.00 0.00 47 LYS A CA 12
ATOM 18795 C C . LYS A 1 47 ? -7.704 -1.539 -10.164 1.00 0.00 47 LYS A C 12
ATOM 18796 O O . LYS A 1 47 ? -7.174 -1.372 -9.066 1.00 0.00 47 LYS A O 12
ATOM 18815 N N . GLN A 1 48 ? -8.866 -0.987 -10.500 1.00 0.00 48 GLN A N 12
ATOM 18816 C CA . GLN A 1 48 ? -9.600 -0.132 -9.576 1.00 0.00 48 GLN A CA 12
ATOM 18817 C C . GLN A 1 48 ? -10.454 -0.965 -8.625 1.00 0.00 48 GLN A C 12
ATOM 18818 O O . GLN A 1 48 ? -11.314 -1.733 -9.059 1.00 0.00 48 GLN A O 12
ATOM 18832 N N . ILE A 1 49 ? -10.212 -0.808 -7.329 1.00 0.00 49 ILE A N 12
ATOM 18833 C CA . ILE A 1 49 ? -10.960 -1.545 -6.318 1.00 0.00 49 ILE A CA 12
ATOM 18834 C C . ILE A 1 49 ? -12.218 -0.789 -5.905 1.00 0.00 49 ILE A C 12
ATOM 18835 O O . ILE A 1 49 ? -12.149 0.354 -5.453 1.00 0.00 49 ILE A O 12
ATOM 18851 N N . SER A 1 50 ? -13.369 -1.436 -6.063 1.00 0.00 50 SER A N 12
ATOM 18852 C CA . SER A 1 50 ? -14.644 -0.825 -5.708 1.00 0.00 50 SER A CA 12
ATOM 18853 C C . SER A 1 50 ? -14.794 -0.720 -4.194 1.00 0.00 50 SER A C 12
ATOM 18854 O O . SER A 1 50 ? -14.384 -1.604 -3.441 1.00 0.00 50 SER A O 12
ATOM 18862 N N . PRO A 1 51 ? -15.397 0.387 -3.735 1.00 0.00 51 PRO A N 12
ATOM 18863 C CA . PRO A 1 51 ? -15.616 0.634 -2.307 1.00 0.00 51 PRO A CA 12
ATOM 18864 C C . PRO A 1 51 ? -16.663 -0.301 -1.710 1.00 0.00 51 PRO A C 12
ATOM 18865 O O . PRO A 1 51 ? -16.451 -0.892 -0.651 1.00 0.00 51 PRO A O 12
ATOM 18876 N N . LYS A 1 52 ? -17.793 -0.431 -2.397 1.00 0.00 52 LYS A N 12
ATOM 18877 C CA . LYS A 1 52 ? -18.873 -1.296 -1.936 1.00 0.00 52 LYS A CA 12
ATOM 18878 C C . LYS A 1 52 ? -18.378 -2.724 -1.736 1.00 0.00 52 LYS A C 12
ATOM 18879 O O . LYS A 1 52 ? -18.870 -3.446 -0.868 1.00 0.00 52 LYS A O 12
ATOM 18898 N N . SER A 1 53 ? -17.401 -3.126 -2.542 1.00 0.00 53 SER A N 12
ATOM 18899 C CA . SER A 1 53 ? -16.841 -4.470 -2.454 1.00 0.00 53 SER A CA 12
ATOM 18900 C C . SER A 1 53 ? -16.779 -4.939 -1.004 1.00 0.00 53 SER A C 12
ATOM 18901 O O . SER A 1 53 ? -16.247 -4.244 -0.138 1.00 0.00 53 SER A O 12
ATOM 18909 N N . ASP A 1 54 ? -17.327 -6.121 -0.747 1.00 0.00 54 ASP A N 12
ATOM 18910 C CA . ASP A 1 54 ? -17.334 -6.685 0.598 1.00 0.00 54 ASP A CA 12
ATOM 18911 C C . ASP A 1 54 ? -15.963 -7.251 0.957 1.00 0.00 54 ASP A C 12
ATOM 18912 O O . ASP A 1 54 ? -15.512 -7.137 2.097 1.00 0.00 54 ASP A O 12
ATOM 18921 N N . HIS A 1 55 ? -15.306 -7.862 -0.024 1.00 0.00 55 HIS A N 12
ATOM 18922 C CA . HIS A 1 55 ? -13.987 -8.447 0.189 1.00 0.00 55 HIS A CA 12
ATOM 18923 C C . HIS A 1 55 ? -13.037 -7.431 0.816 1.00 0.00 55 HIS A C 12
ATOM 18924 O O . HIS A 1 55 ? -12.313 -7.743 1.761 1.00 0.00 55 HIS A O 12
ATOM 18938 N N . TYR A 1 56 ? -13.044 -6.214 0.283 1.00 0.00 56 TYR A N 12
ATOM 18939 C CA . TYR A 1 56 ? -12.181 -5.153 0.788 1.00 0.00 56 TYR A CA 12
ATOM 18940 C C . TYR A 1 56 ? -12.984 -4.134 1.591 1.00 0.00 56 TYR A C 12
ATOM 18941 O O . TYR A 1 56 ? -14.043 -3.678 1.158 1.00 0.00 56 TYR A O 12
ATOM 18959 N N . THR A 1 57 ? -12.471 -3.779 2.765 1.00 0.00 57 THR A N 12
ATOM 18960 C CA . THR A 1 57 ? -13.138 -2.815 3.631 1.00 0.00 57 THR A CA 12
ATOM 18961 C C . THR A 1 57 ? -12.328 -1.529 3.749 1.00 0.00 57 THR A C 12
ATOM 18962 O O . THR A 1 57 ? -11.329 -1.478 4.468 1.00 0.00 57 THR A O 12
ATOM 18973 N N . ILE A 1 58 ? -12.763 -0.493 3.041 1.00 0.00 58 ILE A N 12
ATOM 18974 C CA . ILE A 1 58 ? -12.078 0.793 3.069 1.00 0.00 58 ILE A CA 12
ATOM 18975 C C . ILE A 1 58 ? -12.762 1.760 4.029 1.00 0.00 58 ILE A C 12
ATOM 18976 O O . ILE A 1 58 ? -13.933 2.098 3.855 1.00 0.00 58 ILE A O 12
ATOM 18992 N N . GLN A 1 59 ? -12.023 2.202 5.042 1.00 0.00 59 GLN A N 12
ATOM 18993 C CA . GLN A 1 59 ? -12.559 3.131 6.030 1.00 0.00 59 GLN A CA 12
ATOM 18994 C C . GLN A 1 59 ? -11.523 4.186 6.403 1.00 0.00 59 GLN A C 12
ATOM 18995 O O . GLN A 1 59 ? -10.328 3.898 6.476 1.00 0.00 59 GLN A O 12
ATOM 19009 N N . ARG A 1 60 ? -11.988 5.408 6.638 1.00 0.00 60 ARG A N 12
ATOM 19010 C CA . ARG A 1 60 ? -11.102 6.506 7.002 1.00 0.00 60 ARG A CA 12
ATOM 19011 C C . ARG A 1 60 ? -11.707 7.344 8.125 1.00 0.00 60 ARG A C 12
ATOM 19012 O O . ARG A 1 60 ? -12.914 7.581 8.154 1.00 0.00 60 ARG A O 12
ATOM 19033 N N . ASP A 1 61 ? -10.860 7.788 9.047 1.00 0.00 61 ASP A N 12
ATOM 19034 C CA . ASP A 1 61 ? -11.310 8.600 10.172 1.00 0.00 61 ASP A CA 12
ATOM 19035 C C . ASP A 1 61 ? -11.456 10.062 9.763 1.00 0.00 61 ASP A C 12
ATOM 19036 O O . ASP A 1 61 ? -11.018 10.462 8.684 1.00 0.00 61 ASP A O 12
ATOM 19045 N N . LEU A 1 62 ? -12.075 10.855 10.631 1.00 0.00 62 LEU A N 12
ATOM 19046 C CA . LEU A 1 62 ? -12.280 12.273 10.360 1.00 0.00 62 LEU A CA 12
ATOM 19047 C C . LEU A 1 62 ? -10.962 12.957 10.010 1.00 0.00 62 LEU A C 12
ATOM 19048 O O . LEU A 1 62 ? -10.928 13.887 9.205 1.00 0.00 62 LEU A O 12
ATOM 19064 N N . ASP A 1 63 ? -9.878 12.488 10.620 1.00 0.00 63 ASP A N 12
ATOM 19065 C CA . ASP A 1 63 ? -8.557 13.052 10.371 1.00 0.00 63 ASP A CA 12
ATOM 19066 C C . ASP A 1 63 ? -8.113 12.784 8.936 1.00 0.00 63 ASP A C 12
ATOM 19067 O O . ASP A 1 63 ? -7.452 13.615 8.315 1.00 0.00 63 ASP A O 12
ATOM 19076 N N . GLY A 1 64 ? -8.480 11.617 8.417 1.00 0.00 64 GLY A N 12
ATOM 19077 C CA . GLY A 1 64 ? -8.111 11.259 7.060 1.00 0.00 64 GLY A CA 12
ATOM 19078 C C . GLY A 1 64 ? -7.168 10.073 7.009 1.00 0.00 64 GLY A C 12
ATOM 19079 O O . GLY A 1 64 ? -6.315 9.986 6.125 1.00 0.00 64 GLY A O 12
ATOM 19083 N N . THR A 1 65 ? -7.320 9.157 7.960 1.00 0.00 65 THR A N 12
ATOM 19084 C CA . THR A 1 65 ? -6.474 7.972 8.022 1.00 0.00 65 THR A CA 12
ATOM 19085 C C . THR A 1 65 ? -7.172 6.765 7.406 1.00 0.00 65 THR A C 12
ATOM 19086 O O . THR A 1 65 ? -8.054 6.165 8.021 1.00 0.00 65 THR A O 12
ATOM 19097 N N . CYS A 1 66 ? -6.772 6.415 6.189 1.00 0.00 66 CYS A N 12
ATOM 19098 C CA . CYS A 1 66 ? -7.360 5.278 5.488 1.00 0.00 66 CYS A CA 12
ATOM 19099 C C . CYS A 1 66 ? -6.878 3.962 6.088 1.00 0.00 66 CYS A C 12
ATOM 19100 O O . CYS A 1 66 ? -5.788 3.889 6.657 1.00 0.00 66 CYS A O 12
ATOM 19108 N N . SER A 1 67 ? -7.697 2.923 5.958 1.00 0.00 67 SER A N 12
ATOM 19109 C CA . SER A 1 67 ? -7.356 1.609 6.492 1.00 0.00 67 SER A CA 12
ATOM 19110 C C . SER A 1 67 ? -8.070 0.506 5.716 1.00 0.00 67 SER A C 12
ATOM 19111 O O . SER A 1 67 ? -9.291 0.368 5.792 1.00 0.00 67 SER A O 12
ATOM 19119 N N . LEU A 1 68 ? -7.299 -0.278 4.971 1.00 0.00 68 LEU A N 12
ATOM 19120 C CA . LEU A 1 68 ? -7.855 -1.370 4.180 1.00 0.00 68 LEU A CA 12
ATOM 19121 C C . LEU A 1 68 ? -7.781 -2.688 4.944 1.00 0.00 68 LEU A C 12
ATOM 19122 O O . LEU A 1 68 ? -6.704 -3.118 5.358 1.00 0.00 68 LEU A O 12
ATOM 19138 N N . HIS A 1 69 ? -8.933 -3.326 5.126 1.00 0.00 69 HIS A N 12
ATOM 19139 C CA . HIS A 1 69 ? -8.998 -4.598 5.838 1.00 0.00 69 HIS A CA 12
ATOM 19140 C C . HIS A 1 69 ? -9.548 -5.698 4.936 1.00 0.00 69 HIS A C 12
ATOM 19141 O O . HIS A 1 69 ? -10.465 -5.469 4.147 1.00 0.00 69 HIS A O 12
ATOM 19155 N N . THR A 1 70 ? -8.982 -6.895 5.057 1.00 0.00 70 THR A N 12
ATOM 19156 C CA . THR A 1 70 ? -9.413 -8.030 4.252 1.00 0.00 70 THR A CA 12
ATOM 19157 C C . THR A 1 70 ? -9.595 -9.276 5.111 1.00 0.00 70 THR A C 12
ATOM 19158 O O . THR A 1 70 ? -8.620 -9.897 5.538 1.00 0.00 70 THR A O 12
ATOM 19169 N N . THR A 1 71 ? -10.849 -9.640 5.361 1.00 0.00 71 THR A N 12
ATOM 19170 C CA . THR A 1 71 ? -11.158 -10.812 6.169 1.00 0.00 71 THR A CA 12
ATOM 19171 C C . THR A 1 71 ? -10.577 -12.077 5.548 1.00 0.00 71 THR A C 12
ATOM 19172 O O . THR A 1 71 ? -10.151 -12.988 6.257 1.00 0.00 71 THR A O 12
ATOM 19183 N N . ALA A 1 72 ? -10.563 -12.126 4.220 1.00 0.00 72 ALA A N 12
ATOM 19184 C CA . ALA A 1 72 ? -10.031 -13.279 3.504 1.00 0.00 72 ALA A CA 12
ATOM 19185 C C . ALA A 1 72 ? -9.021 -12.849 2.445 1.00 0.00 72 ALA A C 12
ATOM 19186 O O . ALA A 1 72 ? -9.353 -12.105 1.523 1.00 0.00 72 ALA A O 12
ATOM 19193 N N . SER A 1 73 ? -7.787 -13.323 2.585 1.00 0.00 73 SER A N 12
ATOM 19194 C CA . SER A 1 73 ? -6.727 -12.984 1.643 1.00 0.00 73 SER A CA 12
ATOM 19195 C C . SER A 1 73 ? -6.299 -14.210 0.842 1.00 0.00 73 SER A C 12
ATOM 19196 O O . SER A 1 73 ? -5.579 -15.074 1.343 1.00 0.00 73 SER A O 12
ATOM 19204 N N . THR A 1 74 ? -6.749 -14.279 -0.407 1.00 0.00 74 THR A N 12
ATOM 19205 C CA . THR A 1 74 ? -6.415 -15.399 -1.278 1.00 0.00 74 THR A CA 12
ATOM 19206 C C . THR A 1 74 ? -5.066 -15.185 -1.956 1.00 0.00 74 THR A C 12
ATOM 19207 O O . THR A 1 74 ? -4.564 -14.062 -2.022 1.00 0.00 74 THR A O 12
ATOM 19218 N N . LEU A 1 75 ? -4.484 -16.268 -2.459 1.00 0.00 75 LEU A N 12
ATOM 19219 C CA . LEU A 1 75 ? -3.192 -16.199 -3.133 1.00 0.00 75 LEU A CA 12
ATOM 19220 C C . LEU A 1 75 ? -3.126 -14.990 -4.061 1.00 0.00 75 LEU A C 12
ATOM 19221 O O . LEU A 1 75 ? -2.132 -14.263 -4.080 1.00 0.00 75 LEU A O 12
ATOM 19237 N N . ASP A 1 76 ? -4.191 -14.779 -4.826 1.00 0.00 76 ASP A N 12
ATOM 19238 C CA . ASP A 1 76 ? -4.255 -13.656 -5.754 1.00 0.00 76 ASP A CA 12
ATOM 19239 C C . ASP A 1 76 ? -4.270 -12.329 -5.001 1.00 0.00 76 ASP A C 12
ATOM 19240 O O . ASP A 1 76 ? -3.761 -11.321 -5.490 1.00 0.00 76 ASP A O 12
ATOM 19249 N N . ASP A 1 77 ? -4.857 -12.338 -3.809 1.00 0.00 77 ASP A N 12
ATOM 19250 C CA . ASP A 1 77 ? -4.938 -11.135 -2.988 1.00 0.00 77 ASP A CA 12
ATOM 19251 C C . ASP A 1 77 ? -3.592 -10.418 -2.941 1.00 0.00 77 ASP A C 12
ATOM 19252 O O . ASP A 1 77 ? -3.533 -9.188 -2.941 1.00 0.00 77 ASP A O 12
ATOM 19261 N N . ASP A 1 78 ? -2.515 -11.194 -2.899 1.00 0.00 78 ASP A N 12
ATOM 19262 C CA . ASP A 1 78 ? -1.170 -10.633 -2.851 1.00 0.00 78 ASP A CA 12
ATOM 19263 C C . ASP A 1 78 ? -0.841 -9.898 -4.147 1.00 0.00 78 ASP A C 12
ATOM 19264 O O . ASP A 1 78 ? -1.628 -9.903 -5.092 1.00 0.00 78 ASP A O 12
ATOM 19273 N N . GLY A 1 79 ? 0.328 -9.266 -4.183 1.00 0.00 79 GLY A N 12
ATOM 19274 C CA . GLY A 1 79 ? 0.740 -8.535 -5.367 1.00 0.00 79 GLY A CA 12
ATOM 19275 C C . GLY A 1 79 ? 1.414 -7.219 -5.030 1.00 0.00 79 GLY A C 12
ATOM 19276 O O . GLY A 1 79 ? 2.391 -7.188 -4.283 1.00 0.00 79 GLY A O 12
ATOM 19280 N N . ASN A 1 80 ? 0.891 -6.130 -5.584 1.00 0.00 80 ASN A N 12
ATOM 19281 C CA . ASN A 1 80 ? 1.450 -4.805 -5.340 1.00 0.00 80 ASN A CA 12
ATOM 19282 C C . ASN A 1 80 ? 0.352 -3.747 -5.320 1.00 0.00 80 ASN A C 12
ATOM 19283 O O . ASN A 1 80 ? -0.186 -3.375 -6.363 1.00 0.00 80 ASN A O 12
ATOM 19294 N N . TYR A 1 81 ? 0.024 -3.265 -4.126 1.00 0.00 81 TYR A N 12
ATOM 19295 C CA . TYR A 1 81 ? -1.011 -2.251 -3.968 1.00 0.00 81 TYR A CA 12
ATOM 19296 C C . TYR A 1 81 ? -0.435 -0.851 -4.159 1.00 0.00 81 TYR A C 12
ATOM 19297 O O . TYR A 1 81 ? 0.644 -0.535 -3.656 1.00 0.00 81 TYR A O 12
ATOM 19315 N N . THR A 1 82 ? -1.164 -0.013 -4.889 1.00 0.00 82 THR A N 12
ATOM 19316 C CA . THR A 1 82 ? -0.728 1.354 -5.148 1.00 0.00 82 THR A CA 12
ATOM 19317 C C . THR A 1 82 ? -1.845 2.351 -4.862 1.00 0.00 82 THR A C 12
ATOM 19318 O O . THR A 1 82 ? -2.894 2.323 -5.505 1.00 0.00 82 THR A O 12
ATOM 19329 N N . ILE A 1 83 ? -1.612 3.231 -3.894 1.00 0.00 83 ILE A N 12
ATOM 19330 C CA . ILE A 1 83 ? -2.599 4.238 -3.524 1.00 0.00 83 ILE A CA 12
ATOM 19331 C C . ILE A 1 83 ? -2.213 5.610 -4.066 1.00 0.00 83 ILE A C 12
ATOM 19332 O O . ILE A 1 83 ? -1.183 6.170 -3.692 1.00 0.00 83 ILE A O 12
ATOM 19348 N N . MET A 1 84 ? -3.048 6.148 -4.950 1.00 0.00 84 MET A N 12
ATOM 19349 C CA . MET A 1 84 ? -2.796 7.457 -5.541 1.00 0.00 84 MET A CA 12
ATOM 19350 C C . MET A 1 84 ? -3.780 8.493 -5.008 1.00 0.00 84 MET A C 12
ATOM 19351 O O . MET A 1 84 ? -4.990 8.271 -5.007 1.00 0.00 84 MET A O 12
ATOM 19365 N N . ALA A 1 85 ? -3.252 9.625 -4.555 1.00 0.00 85 ALA A N 12
ATOM 19366 C CA . ALA A 1 85 ? -4.084 10.696 -4.021 1.00 0.00 85 ALA A CA 12
ATOM 19367 C C . ALA A 1 85 ? -4.194 11.852 -5.010 1.00 0.00 85 ALA A C 12
ATOM 19368 O O . ALA A 1 85 ? -3.282 12.094 -5.799 1.00 0.00 85 ALA A O 12
ATOM 19375 N N . ALA A 1 86 ? -5.317 12.561 -4.961 1.00 0.00 86 ALA A N 12
ATOM 19376 C CA . ALA A 1 86 ? -5.544 13.692 -5.852 1.00 0.00 86 ALA A CA 12
ATOM 19377 C C . ALA A 1 86 ? -5.781 14.975 -5.062 1.00 0.00 86 ALA A C 12
ATOM 19378 O O . ALA A 1 86 ? -6.702 15.053 -4.250 1.00 0.00 86 ALA A O 12
ATOM 19385 N N . ASN A 1 87 ? -4.944 15.978 -5.305 1.00 0.00 87 ASN A N 12
ATOM 19386 C CA . ASN A 1 87 ? -5.062 17.257 -4.615 1.00 0.00 87 ASN A CA 12
ATOM 19387 C C . ASN A 1 87 ? -4.823 18.418 -5.575 1.00 0.00 87 ASN A C 12
ATOM 19388 O O . ASN A 1 87 ? -3.972 18.356 -6.463 1.00 0.00 87 ASN A O 12
ATOM 19399 N N . PRO A 1 88 ? -5.590 19.503 -5.395 1.00 0.00 88 PRO A N 12
ATOM 19400 C CA . PRO A 1 88 ? -5.479 20.700 -6.234 1.00 0.00 88 PRO A CA 12
ATOM 19401 C C . PRO A 1 88 ? -4.178 21.458 -5.994 1.00 0.00 88 PRO A C 12
ATOM 19402 O O . PRO A 1 88 ? -3.961 22.530 -6.559 1.00 0.00 88 PRO A O 12
ATOM 19413 N N . GLN A 1 89 ? -3.316 20.895 -5.153 1.00 0.00 89 GLN A N 12
ATOM 19414 C CA . GLN A 1 89 ? -2.037 21.519 -4.839 1.00 0.00 89 GLN A CA 12
ATOM 19415 C C . GLN A 1 89 ? -0.880 20.571 -5.138 1.00 0.00 89 GLN A C 12
ATOM 19416 O O . GLN A 1 89 ? 0.285 20.964 -5.095 1.00 0.00 89 GLN A O 12
ATOM 19430 N N . GLY A 1 90 ? -1.211 19.319 -5.441 1.00 0.00 90 GLY A N 12
ATOM 19431 C CA . GLY A 1 90 ? -0.188 18.334 -5.742 1.00 0.00 90 GLY A CA 12
ATOM 19432 C C . GLY A 1 90 ? -0.690 16.912 -5.590 1.00 0.00 90 GLY A C 12
ATOM 19433 O O . GLY A 1 90 ? -1.502 16.624 -4.710 1.00 0.00 90 GLY A O 12
ATOM 19437 N N . ARG A 1 91 ? -0.207 16.021 -6.449 1.00 0.00 91 ARG A N 12
ATOM 19438 C CA . ARG A 1 91 ? -0.614 14.621 -6.407 1.00 0.00 91 ARG A CA 12
ATOM 19439 C C . ARG A 1 91 ? 0.565 13.723 -6.044 1.00 0.00 91 ARG A C 12
ATOM 19440 O O . ARG A 1 91 ? 1.708 14.007 -6.404 1.00 0.00 91 ARG A O 12
ATOM 19461 N N . ILE A 1 92 ? 0.278 12.639 -5.331 1.00 0.00 92 ILE A N 12
ATOM 19462 C CA . ILE A 1 92 ? 1.314 11.699 -4.920 1.00 0.00 92 ILE A CA 12
ATOM 19463 C C . ILE A 1 92 ? 0.824 10.259 -5.028 1.00 0.00 92 ILE A C 12
ATOM 19464 O O . ILE A 1 92 ? -0.366 10.011 -5.223 1.00 0.00 92 ILE A O 12
ATOM 19480 N N . SER A 1 93 ? 1.749 9.314 -4.898 1.00 0.00 93 SER A N 12
ATOM 19481 C CA . SER A 1 93 ? 1.412 7.898 -4.982 1.00 0.00 93 SER A CA 12
ATOM 19482 C C . SER A 1 93 ? 2.319 7.069 -4.078 1.00 0.00 93 SER A C 12
ATOM 19483 O O . SER A 1 93 ? 3.413 7.501 -3.713 1.00 0.00 93 SER A O 12
ATOM 19491 N N . CYS A 1 94 ? 1.856 5.876 -3.719 1.00 0.00 94 CYS A N 12
ATOM 19492 C CA . CYS A 1 94 ? 2.623 4.986 -2.857 1.00 0.00 94 CYS A CA 12
ATOM 19493 C C . CYS A 1 94 ? 2.651 3.570 -3.424 1.00 0.00 94 CYS A C 12
ATOM 19494 O O . CYS A 1 94 ? 1.980 3.272 -4.413 1.00 0.00 94 CYS A O 12
ATOM 19502 N N . THR A 1 95 ? 3.433 2.700 -2.792 1.00 0.00 95 THR A N 12
ATOM 19503 C CA . THR A 1 95 ? 3.550 1.316 -3.234 1.00 0.00 95 THR A CA 12
ATOM 19504 C C . THR A 1 95 ? 3.610 0.362 -2.047 1.00 0.00 95 THR A C 12
ATOM 19505 O O . THR A 1 95 ? 4.133 0.706 -0.988 1.00 0.00 95 THR A O 12
ATOM 19516 N N . GLY A 1 96 ? 3.070 -0.839 -2.230 1.00 0.00 96 GLY A N 12
ATOM 19517 C CA . GLY A 1 96 ? 3.073 -1.825 -1.165 1.00 0.00 96 GLY A CA 12
ATOM 19518 C C . GLY A 1 96 ? 3.332 -3.228 -1.675 1.00 0.00 96 GLY A C 12
ATOM 19519 O O . GLY A 1 96 ? 3.122 -3.517 -2.853 1.00 0.00 96 GLY A O 12
ATOM 19523 N N . ARG A 1 97 ? 3.791 -4.104 -0.786 1.00 0.00 97 ARG A N 12
ATOM 19524 C CA . ARG A 1 97 ? 4.081 -5.484 -1.153 1.00 0.00 97 ARG A CA 12
ATOM 19525 C C . ARG A 1 97 ? 3.450 -6.455 -0.160 1.00 0.00 97 ARG A C 12
ATOM 19526 O O . ARG A 1 97 ? 3.510 -6.247 1.052 1.00 0.00 97 ARG A O 12
ATOM 19547 N N . LEU A 1 98 ? 2.845 -7.517 -0.682 1.00 0.00 98 LEU A N 12
ATOM 19548 C CA . LEU A 1 98 ? 2.202 -8.521 0.158 1.00 0.00 98 LEU A CA 12
ATOM 19549 C C . LEU A 1 98 ? 2.812 -9.899 -0.076 1.00 0.00 98 LEU A C 12
ATOM 19550 O O . LEU A 1 98 ? 3.176 -10.245 -1.199 1.00 0.00 98 LEU A O 12
ATOM 19566 N N . MET A 1 99 ? 2.920 -10.682 0.993 1.00 0.00 99 MET A N 12
ATOM 19567 C CA . MET A 1 99 ? 3.483 -12.024 0.903 1.00 0.00 99 MET A CA 12
ATOM 19568 C C . MET A 1 99 ? 2.500 -13.063 1.434 1.00 0.00 99 MET A C 12
ATOM 19569 O O . MET A 1 99 ? 2.313 -13.193 2.644 1.00 0.00 99 MET A O 12
ATOM 19583 N N . VAL A 1 100 ? 1.874 -13.800 0.522 1.00 0.00 100 VAL A N 12
ATOM 19584 C CA . VAL A 1 100 ? 0.911 -14.827 0.899 1.00 0.00 100 VAL A CA 12
ATOM 19585 C C . VAL A 1 100 ? 1.401 -16.214 0.496 1.00 0.00 100 VAL A C 12
ATOM 19586 O O . VAL A 1 100 ? 1.756 -16.445 -0.659 1.00 0.00 100 VAL A O 12
ATOM 19599 N N . GLN A 1 101 ? 1.417 -17.132 1.457 1.00 0.00 101 GLN A N 12
ATOM 19600 C CA . GLN A 1 101 ? 1.863 -18.497 1.201 1.00 0.00 101 GLN A CA 12
ATOM 19601 C C . GLN A 1 101 ? 0.684 -19.463 1.194 1.00 0.00 101 GLN A C 12
ATOM 19602 O O . GLN A 1 101 ? -0.106 -19.500 2.137 1.00 0.00 101 GLN A O 12
ATOM 19616 N N . ALA A 1 102 ? 0.571 -20.244 0.125 1.00 0.00 102 ALA A N 12
ATOM 19617 C CA . ALA A 1 102 ? -0.511 -21.212 -0.004 1.00 0.00 102 ALA A CA 12
ATOM 19618 C C . ALA A 1 102 ? -0.547 -22.157 1.193 1.00 0.00 102 ALA A C 12
ATOM 19619 O O . ALA A 1 102 ? 0.485 -22.671 1.622 1.00 0.00 102 ALA A O 12
ATOM 19626 N N . VAL A 1 103 ? -1.743 -22.381 1.728 1.00 0.00 103 VAL A N 12
ATOM 19627 C CA . VAL A 1 103 ? -1.914 -23.264 2.875 1.00 0.00 103 VAL A CA 12
ATOM 19628 C C . VAL A 1 103 ? -3.284 -23.933 2.854 1.00 0.00 103 VAL A C 12
ATOM 19629 O O . VAL A 1 103 ? -4.313 -23.266 2.949 1.00 0.00 103 VAL A O 12
ATOM 19642 N N . ASN A 1 104 ? -3.288 -25.257 2.730 1.00 0.00 104 ASN A N 12
ATOM 19643 C CA . ASN A 1 104 ? -4.532 -26.017 2.697 1.00 0.00 104 ASN A CA 12
ATOM 19644 C C . ASN A 1 104 ? -5.334 -25.805 3.977 1.00 0.00 104 ASN A C 12
ATOM 19645 O O . ASN A 1 104 ? -4.788 -25.400 5.003 1.00 0.00 104 ASN A O 12
ATOM 19656 N N . SER A 1 105 ? -6.632 -26.081 3.909 1.00 0.00 105 SER A N 12
ATOM 19657 C CA . SER A 1 105 ? -7.511 -25.918 5.061 1.00 0.00 105 SER A CA 12
ATOM 19658 C C . SER A 1 105 ? -8.864 -26.575 4.810 1.00 0.00 105 SER A C 12
ATOM 19659 O O . SER A 1 105 ? -9.153 -27.025 3.702 1.00 0.00 105 SER A O 12
ATOM 19667 N N . GLY A 1 106 ? -9.692 -26.628 5.850 1.00 0.00 106 GLY A N 12
ATOM 19668 C CA . GLY A 1 106 ? -11.005 -27.232 5.723 1.00 0.00 106 GLY A CA 12
ATOM 19669 C C . GLY A 1 106 ? -11.201 -28.397 6.672 1.00 0.00 106 GLY A C 12
ATOM 19670 O O . GLY A 1 106 ? -10.344 -28.700 7.503 1.00 0.00 106 GLY A O 12
ATOM 19674 N N . PRO A 1 107 ? -12.354 -29.073 6.556 1.00 0.00 107 PRO A N 12
ATOM 19675 C CA . PRO A 1 107 ? -12.688 -30.221 7.403 1.00 0.00 107 PRO A CA 12
ATOM 19676 C C . PRO A 1 107 ? -11.828 -31.442 7.090 1.00 0.00 107 PRO A C 12
ATOM 19677 O O . PRO A 1 107 ? -11.399 -31.635 5.953 1.00 0.00 107 PRO A O 12
ATOM 19688 N N . SER A 1 108 ? -11.581 -32.262 8.107 1.00 0.00 108 SER A N 12
ATOM 19689 C CA . SER A 1 108 ? -10.770 -33.462 7.940 1.00 0.00 108 SER A CA 12
ATOM 19690 C C . SER A 1 108 ? -11.236 -34.270 6.733 1.00 0.00 108 SER A C 12
ATOM 19691 O O . SER A 1 108 ? -12.372 -34.743 6.690 1.00 0.00 108 SER A O 12
ATOM 19699 N N . SER A 1 109 ? -10.350 -34.424 5.754 1.00 0.00 109 SER A N 12
ATOM 19700 C CA . SER A 1 109 ? -10.671 -35.171 4.544 1.00 0.00 109 SER A CA 12
ATOM 19701 C C . SER A 1 109 ? -9.967 -36.525 4.539 1.00 0.00 109 SER A C 12
ATOM 19702 O O . SER A 1 109 ? -8.915 -36.692 5.154 1.00 0.00 109 SER A O 12
ATOM 19710 N N . GLY A 1 110 ? -10.557 -37.489 3.838 1.00 0.00 110 GLY A N 12
ATOM 19711 C CA . GLY A 1 110 ? -9.973 -38.816 3.765 1.00 0.00 110 GLY A CA 12
ATOM 19712 C C . GLY A 1 110 ? -10.994 -39.879 3.413 1.00 0.00 110 GLY A C 12
ATOM 19713 O O . GLY A 1 110 ? -11.091 -40.904 4.088 1.00 0.00 110 GLY A O 12
ATOM 19717 N N . GLY A 1 1 ? -2.529 28.480 -12.217 1.00 0.00 1 GLY A N 13
ATOM 19718 C CA . GLY A 1 1 ? -1.882 29.614 -12.851 1.00 0.00 1 GLY A CA 13
ATOM 19719 C C . GLY A 1 1 ? -0.875 30.290 -11.942 1.00 0.00 1 GLY A C 13
ATOM 19720 O O . GLY A 1 1 ? 0.332 30.092 -12.086 1.00 0.00 1 GLY A O 13
ATOM 19724 N N . SER A 1 2 ? -1.370 31.090 -11.003 1.00 0.00 2 SER A N 13
ATOM 19725 C CA . SER A 1 2 ? -0.504 31.801 -10.071 1.00 0.00 2 SER A CA 13
ATOM 19726 C C . SER A 1 2 ? -0.064 30.887 -8.932 1.00 0.00 2 SER A C 13
ATOM 19727 O O . SER A 1 2 ? -0.849 30.084 -8.427 1.00 0.00 2 SER A O 13
ATOM 19735 N N . SER A 1 3 ? 1.197 31.014 -8.532 1.00 0.00 3 SER A N 13
ATOM 19736 C CA . SER A 1 3 ? 1.744 30.197 -7.455 1.00 0.00 3 SER A CA 13
ATOM 19737 C C . SER A 1 3 ? 1.550 30.878 -6.104 1.00 0.00 3 SER A C 13
ATOM 19738 O O . SER A 1 3 ? 1.071 32.009 -6.029 1.00 0.00 3 SER A O 13
ATOM 19746 N N . GLY A 1 4 ? 1.927 30.180 -5.036 1.00 0.00 4 GLY A N 13
ATOM 19747 C CA . GLY A 1 4 ? 1.787 30.733 -3.702 1.00 0.00 4 GLY A CA 13
ATOM 19748 C C . GLY A 1 4 ? 2.203 29.753 -2.622 1.00 0.00 4 GLY A C 13
ATOM 19749 O O . GLY A 1 4 ? 3.175 29.015 -2.786 1.00 0.00 4 GLY A O 13
ATOM 19753 N N . SER A 1 5 ? 1.469 29.748 -1.515 1.00 0.00 5 SER A N 13
ATOM 19754 C CA . SER A 1 5 ? 1.771 28.855 -0.402 1.00 0.00 5 SER A CA 13
ATOM 19755 C C . SER A 1 5 ? 1.722 27.397 -0.846 1.00 0.00 5 SER A C 13
ATOM 19756 O O . SER A 1 5 ? 0.725 26.940 -1.405 1.00 0.00 5 SER A O 13
ATOM 19764 N N . SER A 1 6 ? 2.806 26.671 -0.593 1.00 0.00 6 SER A N 13
ATOM 19765 C CA . SER A 1 6 ? 2.890 25.265 -0.970 1.00 0.00 6 SER A CA 13
ATOM 19766 C C . SER A 1 6 ? 2.238 24.379 0.087 1.00 0.00 6 SER A C 13
ATOM 19767 O O . SER A 1 6 ? 2.606 24.420 1.260 1.00 0.00 6 SER A O 13
ATOM 19775 N N . GLY A 1 7 ? 1.265 23.578 -0.338 1.00 0.00 7 GLY A N 13
ATOM 19776 C CA . GLY A 1 7 ? 0.576 22.694 0.583 1.00 0.00 7 GLY A CA 13
ATOM 19777 C C . GLY A 1 7 ? 0.202 21.371 -0.054 1.00 0.00 7 GLY A C 13
ATOM 19778 O O . GLY A 1 7 ? -0.894 20.856 0.167 1.00 0.00 7 GLY A O 13
ATOM 19782 N N . ALA A 1 8 ? 1.113 20.820 -0.849 1.00 0.00 8 ALA A N 13
ATOM 19783 C CA . ALA A 1 8 ? 0.873 19.548 -1.520 1.00 0.00 8 ALA A CA 13
ATOM 19784 C C . ALA A 1 8 ? 0.745 18.411 -0.513 1.00 0.00 8 ALA A C 13
ATOM 19785 O O . ALA A 1 8 ? 1.248 18.484 0.609 1.00 0.00 8 ALA A O 13
ATOM 19792 N N . PRO A 1 9 ? 0.057 17.334 -0.919 1.00 0.00 9 PRO A N 13
ATOM 19793 C CA . PRO A 1 9 ? -0.153 16.160 -0.065 1.00 0.00 9 PRO A CA 13
ATOM 19794 C C . PRO A 1 9 ? 1.133 15.373 0.164 1.00 0.00 9 PRO A C 13
ATOM 19795 O O . PRO A 1 9 ? 2.108 15.529 -0.572 1.00 0.00 9 PRO A O 13
ATOM 19806 N N . PHE A 1 10 ? 1.129 14.527 1.189 1.00 0.00 10 PHE A N 13
ATOM 19807 C CA . PHE A 1 10 ? 2.296 13.716 1.515 1.00 0.00 10 PHE A CA 13
ATOM 19808 C C . PHE A 1 10 ? 1.907 12.537 2.403 1.00 0.00 10 PHE A C 13
ATOM 19809 O O . PHE A 1 10 ? 1.042 12.658 3.271 1.00 0.00 10 PHE A O 13
ATOM 19826 N N . PHE A 1 11 ? 2.553 11.398 2.179 1.00 0.00 11 PHE A N 13
ATOM 19827 C CA . PHE A 1 11 ? 2.275 10.196 2.958 1.00 0.00 11 PHE A CA 13
ATOM 19828 C C . PHE A 1 11 ? 3.014 10.230 4.292 1.00 0.00 11 PHE A C 13
ATOM 19829 O O . PHE A 1 11 ? 4.213 9.961 4.356 1.00 0.00 11 PHE A O 13
ATOM 19846 N N . GLU A 1 12 ? 2.288 10.562 5.356 1.00 0.00 12 GLU A N 13
ATOM 19847 C CA . GLU A 1 12 ? 2.875 10.632 6.689 1.00 0.00 12 GLU A CA 13
ATOM 19848 C C . GLU A 1 12 ? 3.248 9.241 7.192 1.00 0.00 12 GLU A C 13
ATOM 19849 O O . GLU A 1 12 ? 4.270 9.064 7.855 1.00 0.00 12 GLU A O 13
ATOM 19861 N N . MET A 1 13 ? 2.413 8.258 6.873 1.00 0.00 13 MET A N 13
ATOM 19862 C CA . MET A 1 13 ? 2.656 6.883 7.293 1.00 0.00 13 MET A CA 13
ATOM 19863 C C . MET A 1 13 ? 2.581 5.931 6.103 1.00 0.00 13 MET A C 13
ATOM 19864 O O . MET A 1 13 ? 1.576 5.249 5.903 1.00 0.00 13 MET A O 13
ATOM 19878 N N . LYS A 1 14 ? 3.651 5.889 5.316 1.00 0.00 14 LYS A N 13
ATOM 19879 C CA . LYS A 1 14 ? 3.708 5.020 4.147 1.00 0.00 14 LYS A CA 13
ATOM 19880 C C . LYS A 1 14 ? 3.300 3.595 4.508 1.00 0.00 14 LYS A C 13
ATOM 19881 O O . LYS A 1 14 ? 3.423 3.175 5.659 1.00 0.00 14 LYS A O 13
ATOM 19900 N N . LEU A 1 15 ? 2.814 2.855 3.517 1.00 0.00 15 LEU A N 13
ATOM 19901 C CA . LEU A 1 15 ? 2.389 1.476 3.730 1.00 0.00 15 LEU A CA 13
ATOM 19902 C C . LEU A 1 15 ? 3.559 0.609 4.184 1.00 0.00 15 LEU A C 13
ATOM 19903 O O . LEU A 1 15 ? 4.707 0.854 3.813 1.00 0.00 15 LEU A O 13
ATOM 19919 N N . LYS A 1 16 ? 3.260 -0.407 4.986 1.00 0.00 16 LYS A N 13
ATOM 19920 C CA . LYS A 1 16 ? 4.285 -1.314 5.488 1.00 0.00 16 LYS A CA 13
ATOM 19921 C C . LYS A 1 16 ? 4.181 -2.679 4.816 1.00 0.00 16 LYS A C 13
ATOM 19922 O O . LYS A 1 16 ? 3.173 -2.996 4.184 1.00 0.00 16 LYS A O 13
ATOM 19941 N N . HIS A 1 17 ? 5.229 -3.485 4.957 1.00 0.00 17 HIS A N 13
ATOM 19942 C CA . HIS A 1 17 ? 5.254 -4.817 4.365 1.00 0.00 17 HIS A CA 13
ATOM 19943 C C . HIS A 1 17 ? 4.739 -5.860 5.352 1.00 0.00 17 HIS A C 13
ATOM 19944 O O . HIS A 1 17 ? 5.192 -5.924 6.495 1.00 0.00 17 HIS A O 13
ATOM 19958 N N . TYR A 1 18 ? 3.791 -6.675 4.903 1.00 0.00 18 TYR A N 13
ATOM 19959 C CA . TYR A 1 18 ? 3.213 -7.713 5.748 1.00 0.00 18 TYR A CA 13
ATOM 19960 C C . TYR A 1 18 ? 3.394 -9.091 5.119 1.00 0.00 18 TYR A C 13
ATOM 19961 O O . TYR A 1 18 ? 3.065 -9.303 3.952 1.00 0.00 18 TYR A O 13
ATOM 19979 N N . LYS A 1 19 ? 3.920 -10.027 5.903 1.00 0.00 19 LYS A N 13
ATOM 19980 C CA . LYS A 1 19 ? 4.144 -11.387 5.426 1.00 0.00 19 LYS A CA 13
ATOM 19981 C C . LYS A 1 19 ? 3.266 -12.380 6.181 1.00 0.00 19 LYS A C 13
ATOM 19982 O O . LYS A 1 19 ? 3.485 -12.641 7.364 1.00 0.00 19 LYS A O 13
ATOM 20001 N N . ILE A 1 20 ? 2.275 -12.930 5.489 1.00 0.00 20 ILE A N 13
ATOM 20002 C CA . ILE A 1 20 ? 1.366 -13.896 6.094 1.00 0.00 20 ILE A CA 13
ATOM 20003 C C . ILE A 1 20 ? 1.071 -15.047 5.138 1.00 0.00 20 ILE A C 13
ATOM 20004 O O . ILE A 1 20 ? 1.595 -15.094 4.025 1.00 0.00 20 ILE A O 13
ATOM 20020 N N . PHE A 1 21 ? 0.228 -15.974 5.579 1.00 0.00 21 PHE A N 13
ATOM 20021 C CA . PHE A 1 21 ? -0.138 -17.126 4.763 1.00 0.00 21 PHE A CA 13
ATOM 20022 C C . PHE A 1 21 ? -1.521 -16.937 4.145 1.00 0.00 21 PHE A C 13
ATOM 20023 O O . PHE A 1 21 ? -2.284 -16.066 4.561 1.00 0.00 21 PHE A O 13
ATOM 20040 N N . GLU A 1 22 ? -1.835 -17.760 3.149 1.00 0.00 22 GLU A N 13
ATOM 20041 C CA . GLU A 1 22 ? -3.125 -17.683 2.474 1.00 0.00 22 GLU A CA 13
ATOM 20042 C C . GLU A 1 22 ? -4.266 -17.970 3.445 1.00 0.00 22 GLU A C 13
ATOM 20043 O O . GLU A 1 22 ? -4.377 -19.072 3.981 1.00 0.00 22 GLU A O 13
ATOM 20055 N N . GLY A 1 23 ? -5.113 -16.969 3.667 1.00 0.00 23 GLY A N 13
ATOM 20056 C CA . GLY A 1 23 ? -6.234 -17.133 4.573 1.00 0.00 23 GLY A CA 13
ATOM 20057 C C . GLY A 1 23 ? -6.059 -16.350 5.859 1.00 0.00 23 GLY A C 13
ATOM 20058 O O . GLY A 1 23 ? -6.932 -16.364 6.726 1.00 0.00 23 GLY A O 13
ATOM 20062 N N . MET A 1 24 ? -4.926 -15.666 5.984 1.00 0.00 24 MET A N 13
ATOM 20063 C CA . MET A 1 24 ? -4.640 -14.874 7.175 1.00 0.00 24 MET A CA 13
ATOM 20064 C C . MET A 1 24 ? -5.060 -13.421 6.975 1.00 0.00 24 MET A C 13
ATOM 20065 O O . MET A 1 24 ? -4.929 -12.856 5.889 1.00 0.00 24 MET A O 13
ATOM 20079 N N . PRO A 1 25 ? -5.577 -12.801 8.046 1.00 0.00 25 PRO A N 13
ATOM 20080 C CA . PRO A 1 25 ? -6.026 -11.406 8.013 1.00 0.00 25 PRO A CA 13
ATOM 20081 C C . PRO A 1 25 ? -4.865 -10.426 7.884 1.00 0.00 25 PRO A C 13
ATOM 20082 O O . PRO A 1 25 ? -3.761 -10.690 8.360 1.00 0.00 25 PRO A O 13
ATOM 20093 N N . VAL A 1 26 ? -5.122 -9.293 7.237 1.00 0.00 26 VAL A N 13
ATOM 20094 C CA . VAL A 1 26 ? -4.099 -8.273 7.047 1.00 0.00 26 VAL A CA 13
ATOM 20095 C C . VAL A 1 26 ? -4.678 -6.874 7.224 1.00 0.00 26 VAL A C 13
ATOM 20096 O O . VAL A 1 26 ? -5.880 -6.662 7.063 1.00 0.00 26 VAL A O 13
ATOM 20109 N N . THR A 1 27 ? -3.814 -5.919 7.557 1.00 0.00 27 THR A N 13
ATOM 20110 C CA . THR A 1 27 ? -4.239 -4.540 7.757 1.00 0.00 27 THR A CA 13
ATOM 20111 C C . THR A 1 27 ? -3.276 -3.565 7.089 1.00 0.00 27 THR A C 13
ATOM 20112 O O . THR A 1 27 ? -2.059 -3.731 7.162 1.00 0.00 27 THR A O 13
ATOM 20123 N N . PHE A 1 28 ? -3.829 -2.547 6.438 1.00 0.00 28 PHE A N 13
ATOM 20124 C CA . PHE A 1 28 ? -3.018 -1.545 5.756 1.00 0.00 28 PHE A CA 13
ATOM 20125 C C . PHE A 1 28 ? -3.494 -0.136 6.098 1.00 0.00 28 PHE A C 13
ATOM 20126 O O . PHE A 1 28 ? -4.550 0.304 5.641 1.00 0.00 28 PHE A O 13
ATOM 20143 N N . THR A 1 29 ? -2.708 0.568 6.906 1.00 0.00 29 THR A N 13
ATOM 20144 C CA . THR A 1 29 ? -3.048 1.926 7.312 1.00 0.00 29 THR A CA 13
ATOM 20145 C C . THR A 1 29 ? -2.094 2.940 6.691 1.00 0.00 29 THR A C 13
ATOM 20146 O O . THR A 1 29 ? -0.905 2.667 6.523 1.00 0.00 29 THR A O 13
ATOM 20157 N N . CYS A 1 30 ? -2.622 4.111 6.352 1.00 0.00 30 CYS A N 13
ATOM 20158 C CA . CYS A 1 30 ? -1.817 5.167 5.749 1.00 0.00 30 CYS A CA 13
ATOM 20159 C C . CYS A 1 30 ? -2.456 6.534 5.973 1.00 0.00 30 CYS A C 13
ATOM 20160 O O . CYS A 1 30 ? -3.645 6.723 5.718 1.00 0.00 30 CYS A O 13
ATOM 20168 N N . ARG A 1 31 ? -1.658 7.482 6.453 1.00 0.00 31 ARG A N 13
ATOM 20169 C CA . ARG A 1 31 ? -2.147 8.831 6.715 1.00 0.00 31 ARG A CA 13
ATOM 20170 C C . ARG A 1 31 ? -1.770 9.776 5.578 1.00 0.00 31 ARG A C 13
ATOM 20171 O O . ARG A 1 31 ? -0.611 10.167 5.441 1.00 0.00 31 ARG A O 13
ATOM 20192 N N . VAL A 1 32 ? -2.757 10.139 4.766 1.00 0.00 32 VAL A N 13
ATOM 20193 C CA . VAL A 1 32 ? -2.530 11.038 3.641 1.00 0.00 32 VAL A CA 13
ATOM 20194 C C . VAL A 1 32 ? -2.628 12.497 4.075 1.00 0.00 32 VAL A C 13
ATOM 20195 O O . VAL A 1 32 ? -3.532 12.873 4.821 1.00 0.00 32 VAL A O 13
ATOM 20208 N N . ALA A 1 33 ? -1.693 13.313 3.602 1.00 0.00 33 ALA A N 13
ATOM 20209 C CA . ALA A 1 33 ? -1.676 14.732 3.939 1.00 0.00 33 ALA A CA 13
ATOM 20210 C C . ALA A 1 33 ? -2.121 15.583 2.754 1.00 0.00 33 ALA A C 13
ATOM 20211 O O . ALA A 1 33 ? -2.289 15.080 1.644 1.00 0.00 33 ALA A O 13
ATOM 20218 N N . GLY A 1 34 ? -2.313 16.875 2.999 1.00 0.00 34 GLY A N 13
ATOM 20219 C CA . GLY A 1 34 ? -2.739 17.775 1.943 1.00 0.00 34 GLY A CA 13
ATOM 20220 C C . GLY A 1 34 ? -4.118 18.352 2.194 1.00 0.00 34 GLY A C 13
ATOM 20221 O O . GLY A 1 34 ? -4.946 17.731 2.858 1.00 0.00 34 GLY A O 13
ATOM 20225 N N . ASN A 1 35 ? -4.364 19.546 1.663 1.00 0.00 35 ASN A N 13
ATOM 20226 C CA . ASN A 1 35 ? -5.651 20.208 1.835 1.00 0.00 35 ASN A CA 13
ATOM 20227 C C . ASN A 1 35 ? -6.018 21.016 0.594 1.00 0.00 35 ASN A C 13
ATOM 20228 O O . ASN A 1 35 ? -5.163 21.597 -0.074 1.00 0.00 35 ASN A O 13
ATOM 20239 N N . PRO A 1 36 ? -7.321 21.054 0.276 1.00 0.00 36 PRO A N 13
ATOM 20240 C CA . PRO A 1 36 ? -8.348 20.365 1.063 1.00 0.00 36 PRO A CA 13
ATOM 20241 C C . PRO A 1 36 ? -8.259 18.848 0.930 1.00 0.00 36 PRO A C 13
ATOM 20242 O O . PRO A 1 36 ? -7.455 18.328 0.157 1.00 0.00 36 PRO A O 13
ATOM 20253 N N . LYS A 1 37 ? -9.092 18.143 1.689 1.00 0.00 37 LYS A N 13
ATOM 20254 C CA . LYS A 1 37 ? -9.110 16.686 1.655 1.00 0.00 37 LYS A CA 13
ATOM 20255 C C . LYS A 1 37 ? -9.021 16.173 0.221 1.00 0.00 37 LYS A C 13
ATOM 20256 O O . LYS A 1 37 ? -9.994 16.197 -0.533 1.00 0.00 37 LYS A O 13
ATOM 20275 N N . PRO A 1 38 ? -7.828 15.697 -0.165 1.00 0.00 38 PRO A N 13
ATOM 20276 C CA . PRO A 1 38 ? -7.586 15.168 -1.511 1.00 0.00 38 PRO A CA 13
ATOM 20277 C C . PRO A 1 38 ? -8.302 13.843 -1.750 1.00 0.00 38 PRO A C 13
ATOM 20278 O O . PRO A 1 38 ? -8.588 13.101 -0.811 1.00 0.00 38 PRO A O 13
ATOM 20289 N N . LYS A 1 39 ? -8.589 13.551 -3.015 1.00 0.00 39 LYS A N 13
ATOM 20290 C CA . LYS A 1 39 ? -9.270 12.315 -3.379 1.00 0.00 39 LYS A CA 13
ATOM 20291 C C . LYS A 1 39 ? -8.321 11.124 -3.292 1.00 0.00 39 LYS A C 13
ATOM 20292 O O . LYS A 1 39 ? -7.188 11.186 -3.771 1.00 0.00 39 LYS A O 13
ATOM 20311 N N . ILE A 1 40 ? -8.790 10.042 -2.680 1.00 0.00 40 ILE A N 13
ATOM 20312 C CA . ILE A 1 40 ? -7.983 8.837 -2.534 1.00 0.00 40 ILE A CA 13
ATOM 20313 C C . ILE A 1 40 ? -8.428 7.755 -3.512 1.00 0.00 40 ILE A C 13
ATOM 20314 O O . ILE A 1 40 ? -9.615 7.627 -3.814 1.00 0.00 40 ILE A O 13
ATOM 20330 N N . TYR A 1 41 ? -7.470 6.977 -4.001 1.00 0.00 41 TYR A N 13
ATOM 20331 C CA . TYR A 1 41 ? -7.763 5.905 -4.945 1.00 0.00 41 TYR A CA 13
ATOM 20332 C C . TYR A 1 41 ? -6.869 4.695 -4.691 1.00 0.00 41 TYR A C 13
ATOM 20333 O O . TYR A 1 41 ? -5.643 4.790 -4.756 1.00 0.00 41 TYR A O 13
ATOM 20351 N N . TRP A 1 42 ? -7.492 3.559 -4.400 1.00 0.00 42 TRP A N 13
ATOM 20352 C CA . TRP A 1 42 ? -6.754 2.329 -4.136 1.00 0.00 42 TRP A CA 13
ATOM 20353 C C . TRP A 1 42 ? -6.701 1.448 -5.379 1.00 0.00 42 TRP A C 13
ATOM 20354 O O . TRP A 1 42 ? -7.725 1.188 -6.012 1.00 0.00 42 TRP A O 13
ATOM 20375 N N . PHE A 1 43 ? -5.502 0.991 -5.725 1.00 0.00 43 PHE A N 13
ATOM 20376 C CA . PHE A 1 43 ? -5.316 0.140 -6.894 1.00 0.00 43 PHE A CA 13
ATOM 20377 C C . PHE A 1 43 ? -4.818 -1.244 -6.485 1.00 0.00 43 PHE A C 13
ATOM 20378 O O . PHE A 1 43 ? -4.138 -1.397 -5.470 1.00 0.00 43 PHE A O 13
ATOM 20395 N N . LYS A 1 44 ? -5.160 -2.249 -7.284 1.00 0.00 44 LYS A N 13
ATOM 20396 C CA . LYS A 1 44 ? -4.749 -3.620 -7.008 1.00 0.00 44 LYS A CA 13
ATOM 20397 C C . LYS A 1 44 ? -4.208 -4.289 -8.267 1.00 0.00 44 LYS A C 13
ATOM 20398 O O . LYS A 1 44 ? -4.969 -4.832 -9.069 1.00 0.00 44 LYS A O 13
ATOM 20417 N N . ASP A 1 45 ? -2.891 -4.249 -8.435 1.00 0.00 45 ASP A N 13
ATOM 20418 C CA . ASP A 1 45 ? -2.248 -4.854 -9.595 1.00 0.00 45 ASP A CA 13
ATOM 20419 C C . ASP A 1 45 ? -2.740 -4.208 -10.887 1.00 0.00 45 ASP A C 13
ATOM 20420 O O . ASP A 1 45 ? -2.765 -4.843 -11.940 1.00 0.00 45 ASP A O 13
ATOM 20429 N N . GLY A 1 46 ? -3.132 -2.940 -10.797 1.00 0.00 46 GLY A N 13
ATOM 20430 C CA . GLY A 1 46 ? -3.619 -2.230 -11.965 1.00 0.00 46 GLY A CA 13
ATOM 20431 C C . GLY A 1 46 ? -5.127 -2.299 -12.098 1.00 0.00 46 GLY A C 13
ATOM 20432 O O . GLY A 1 46 ? -5.686 -1.915 -13.126 1.00 0.00 46 GLY A O 13
ATOM 20436 N N . LYS A 1 47 ? -5.790 -2.792 -11.057 1.00 0.00 47 LYS A N 13
ATOM 20437 C CA . LYS A 1 47 ? -7.243 -2.912 -11.061 1.00 0.00 47 LYS A CA 13
ATOM 20438 C C . LYS A 1 47 ? -7.856 -2.128 -9.905 1.00 0.00 47 LYS A C 13
ATOM 20439 O O . LYS A 1 47 ? -7.384 -2.206 -8.772 1.00 0.00 47 LYS A O 13
ATOM 20458 N N . GLN A 1 48 ? -8.911 -1.376 -10.201 1.00 0.00 48 GLN A N 13
ATOM 20459 C CA . GLN A 1 48 ? -9.589 -0.579 -9.185 1.00 0.00 48 GLN A CA 13
ATOM 20460 C C . GLN A 1 48 ? -10.322 -1.474 -8.191 1.00 0.00 48 GLN A C 13
ATOM 20461 O O . GLN A 1 48 ? -10.653 -2.619 -8.499 1.00 0.00 48 GLN A O 13
ATOM 20475 N N . ILE A 1 49 ? -10.573 -0.944 -6.999 1.00 0.00 49 ILE A N 13
ATOM 20476 C CA . ILE A 1 49 ? -11.268 -1.695 -5.960 1.00 0.00 49 ILE A CA 13
ATOM 20477 C C . ILE A 1 49 ? -12.505 -0.947 -5.476 1.00 0.00 49 ILE A C 13
ATOM 20478 O O . ILE A 1 49 ? -12.428 0.222 -5.099 1.00 0.00 49 ILE A O 13
ATOM 20494 N N . SER A 1 50 ? -13.645 -1.630 -5.487 1.00 0.00 50 SER A N 13
ATOM 20495 C CA . SER A 1 50 ? -14.900 -1.030 -5.050 1.00 0.00 50 SER A CA 13
ATOM 20496 C C . SER A 1 50 ? -14.933 -0.883 -3.532 1.00 0.00 50 SER A C 13
ATOM 20497 O O . SER A 1 50 ? -14.474 -1.751 -2.788 1.00 0.00 50 SER A O 13
ATOM 20505 N N . PRO A 1 51 ? -15.488 0.243 -3.059 1.00 0.00 51 PRO A N 13
ATOM 20506 C CA . PRO A 1 51 ? -15.595 0.531 -1.626 1.00 0.00 51 PRO A CA 13
ATOM 20507 C C . PRO A 1 51 ? -16.601 -0.376 -0.925 1.00 0.00 51 PRO A C 13
ATOM 20508 O O . PRO A 1 51 ? -16.477 -0.654 0.268 1.00 0.00 51 PRO A O 13
ATOM 20519 N N . LYS A 1 52 ? -17.598 -0.836 -1.674 1.00 0.00 52 LYS A N 13
ATOM 20520 C CA . LYS A 1 52 ? -18.625 -1.713 -1.126 1.00 0.00 52 LYS A CA 13
ATOM 20521 C C . LYS A 1 52 ? -18.207 -3.176 -1.236 1.00 0.00 52 LYS A C 13
ATOM 20522 O O . LYS A 1 52 ? -19.000 -4.080 -0.974 1.00 0.00 52 LYS A O 13
ATOM 20541 N N . SER A 1 53 ? -16.956 -3.401 -1.625 1.00 0.00 53 SER A N 13
ATOM 20542 C CA . SER A 1 53 ? -16.433 -4.754 -1.771 1.00 0.00 53 SER A CA 13
ATOM 20543 C C . SER A 1 53 ? -16.333 -5.448 -0.416 1.00 0.00 53 SER A C 13
ATOM 20544 O O . SER A 1 53 ? -15.360 -5.267 0.316 1.00 0.00 53 SER A O 13
ATOM 20552 N N . ASP A 1 54 ? -17.346 -6.243 -0.090 1.00 0.00 54 ASP A N 13
ATOM 20553 C CA . ASP A 1 54 ? -17.374 -6.966 1.176 1.00 0.00 54 ASP A CA 13
ATOM 20554 C C . ASP A 1 54 ? -15.997 -7.533 1.509 1.00 0.00 54 ASP A C 13
ATOM 20555 O O . ASP A 1 54 ? -15.604 -7.593 2.674 1.00 0.00 54 ASP A O 13
ATOM 20564 N N . HIS A 1 55 ? -15.269 -7.949 0.477 1.00 0.00 55 HIS A N 13
ATOM 20565 C CA . HIS A 1 55 ? -13.936 -8.512 0.659 1.00 0.00 55 HIS A CA 13
ATOM 20566 C C . HIS A 1 55 ? -13.031 -7.535 1.403 1.00 0.00 55 HIS A C 13
ATOM 20567 O O . HIS A 1 55 ? -12.551 -7.828 2.499 1.00 0.00 55 HIS A O 13
ATOM 20581 N N . TYR A 1 56 ? -12.802 -6.373 0.802 1.00 0.00 56 TYR A N 13
ATOM 20582 C CA . TYR A 1 56 ? -11.951 -5.354 1.406 1.00 0.00 56 TYR A CA 13
ATOM 20583 C C . TYR A 1 56 ? -12.784 -4.346 2.192 1.00 0.00 56 TYR A C 13
ATOM 20584 O O . TYR A 1 56 ? -13.731 -3.759 1.667 1.00 0.00 56 TYR A O 13
ATOM 20602 N N . THR A 1 57 ? -12.423 -4.148 3.456 1.00 0.00 57 THR A N 13
ATOM 20603 C CA . THR A 1 57 ? -13.135 -3.212 4.317 1.00 0.00 57 THR A CA 13
ATOM 20604 C C . THR A 1 57 ? -12.364 -1.906 4.465 1.00 0.00 57 THR A C 13
ATOM 20605 O O . THR A 1 57 ? -11.447 -1.805 5.281 1.00 0.00 57 THR A O 13
ATOM 20616 N N . ILE A 1 58 ? -12.741 -0.908 3.673 1.00 0.00 58 ILE A N 13
ATOM 20617 C CA . ILE A 1 58 ? -12.085 0.393 3.719 1.00 0.00 58 ILE A CA 13
ATOM 20618 C C . ILE A 1 58 ? -12.760 1.314 4.730 1.00 0.00 58 ILE A C 13
ATOM 20619 O O . ILE A 1 58 ? -13.885 1.765 4.518 1.00 0.00 58 ILE A O 13
ATOM 20635 N N . GLN A 1 59 ? -12.063 1.589 5.828 1.00 0.00 59 GLN A N 13
ATOM 20636 C CA . GLN A 1 59 ? -12.596 2.458 6.872 1.00 0.00 59 GLN A CA 13
ATOM 20637 C C . GLN A 1 59 ? -12.170 3.905 6.645 1.00 0.00 59 GLN A C 13
ATOM 20638 O O . GLN A 1 59 ? -10.979 4.215 6.617 1.00 0.00 59 GLN A O 13
ATOM 20652 N N . ARG A 1 60 ? -13.151 4.787 6.484 1.00 0.00 60 ARG A N 13
ATOM 20653 C CA . ARG A 1 60 ? -12.878 6.201 6.258 1.00 0.00 60 ARG A CA 13
ATOM 20654 C C . ARG A 1 60 ? -12.890 6.974 7.573 1.00 0.00 60 ARG A C 13
ATOM 20655 O O . ARG A 1 60 ? -13.704 6.703 8.457 1.00 0.00 60 ARG A O 13
ATOM 20676 N N . ASP A 1 61 ? -11.983 7.936 7.696 1.00 0.00 61 ASP A N 13
ATOM 20677 C CA . ASP A 1 61 ? -11.889 8.749 8.904 1.00 0.00 61 ASP A CA 13
ATOM 20678 C C . ASP A 1 61 ? -12.304 10.190 8.622 1.00 0.00 61 ASP A C 13
ATOM 20679 O O . ASP A 1 61 ? -12.523 10.571 7.471 1.00 0.00 61 ASP A O 13
ATOM 20688 N N . LEU A 1 62 ? -12.410 10.987 9.680 1.00 0.00 62 LEU A N 13
ATOM 20689 C CA . LEU A 1 62 ? -12.800 12.386 9.547 1.00 0.00 62 LEU A CA 13
ATOM 20690 C C . LEU A 1 62 ? -11.574 13.280 9.387 1.00 0.00 62 LEU A C 13
ATOM 20691 O O . LEU A 1 62 ? -11.626 14.306 8.709 1.00 0.00 62 LEU A O 13
ATOM 20707 N N . ASP A 1 63 ? -10.473 12.882 10.014 1.00 0.00 63 ASP A N 13
ATOM 20708 C CA . ASP A 1 63 ? -9.232 13.645 9.940 1.00 0.00 63 ASP A CA 13
ATOM 20709 C C . ASP A 1 63 ? -8.637 13.578 8.537 1.00 0.00 63 ASP A C 13
ATOM 20710 O O . ASP A 1 63 ? -8.029 14.537 8.063 1.00 0.00 63 ASP A O 13
ATOM 20719 N N . GLY A 1 64 ? -8.814 12.437 7.878 1.00 0.00 64 GLY A N 13
ATOM 20720 C CA . GLY A 1 64 ? -8.287 12.265 6.537 1.00 0.00 64 GLY A CA 13
ATOM 20721 C C . GLY A 1 64 ? -7.365 11.067 6.425 1.00 0.00 64 GLY A C 13
ATOM 20722 O O . GLY A 1 64 ? -6.389 11.092 5.674 1.00 0.00 64 GLY A O 13
ATOM 20726 N N . THR A 1 65 ? -7.673 10.013 7.175 1.00 0.00 65 THR A N 13
ATOM 20727 C CA . THR A 1 65 ? -6.863 8.802 7.159 1.00 0.00 65 THR A CA 13
ATOM 20728 C C . THR A 1 65 ? -7.631 7.635 6.549 1.00 0.00 65 THR A C 13
ATOM 20729 O O . THR A 1 65 ? -8.831 7.482 6.778 1.00 0.00 65 THR A O 13
ATOM 20740 N N . CYS A 1 66 ? -6.932 6.815 5.772 1.00 0.00 66 CYS A N 13
ATOM 20741 C CA . CYS A 1 66 ? -7.549 5.661 5.128 1.00 0.00 66 CYS A CA 13
ATOM 20742 C C . CYS A 1 66 ? -6.921 4.362 5.621 1.00 0.00 66 CYS A C 13
ATOM 20743 O O . CYS A 1 66 ? -5.766 4.342 6.047 1.00 0.00 66 CYS A O 13
ATOM 20751 N N . SER A 1 67 ? -7.689 3.279 5.562 1.00 0.00 67 SER A N 13
ATOM 20752 C CA . SER A 1 67 ? -7.209 1.976 6.008 1.00 0.00 67 SER A CA 13
ATOM 20753 C C . SER A 1 67 ? -7.882 0.852 5.226 1.00 0.00 67 SER A C 13
ATOM 20754 O O . SER A 1 67 ? -9.038 0.970 4.818 1.00 0.00 67 SER A O 13
ATOM 20762 N N . LEU A 1 68 ? -7.151 -0.237 5.021 1.00 0.00 68 LEU A N 13
ATOM 20763 C CA . LEU A 1 68 ? -7.675 -1.384 4.288 1.00 0.00 68 LEU A CA 13
ATOM 20764 C C . LEU A 1 68 ? -7.514 -2.668 5.097 1.00 0.00 68 LEU A C 13
ATOM 20765 O O . LEU A 1 68 ? -6.399 -3.064 5.436 1.00 0.00 68 LEU A O 13
ATOM 20781 N N . HIS A 1 69 ? -8.635 -3.314 5.400 1.00 0.00 69 HIS A N 13
ATOM 20782 C CA . HIS A 1 69 ? -8.618 -4.555 6.167 1.00 0.00 69 HIS A CA 13
ATOM 20783 C C . HIS A 1 69 ? -9.142 -5.718 5.330 1.00 0.00 69 HIS A C 13
ATOM 20784 O O . HIS A 1 69 ? -10.071 -5.558 4.538 1.00 0.00 69 HIS A O 13
ATOM 20798 N N . THR A 1 70 ? -8.539 -6.889 5.509 1.00 0.00 70 THR A N 13
ATOM 20799 C CA . THR A 1 70 ? -8.943 -8.078 4.770 1.00 0.00 70 THR A CA 13
ATOM 20800 C C . THR A 1 70 ? -9.064 -9.285 5.693 1.00 0.00 70 THR A C 13
ATOM 20801 O O . THR A 1 70 ? -8.064 -9.904 6.059 1.00 0.00 70 THR A O 13
ATOM 20812 N N . THR A 1 71 ? -10.296 -9.617 6.066 1.00 0.00 71 THR A N 13
ATOM 20813 C CA . THR A 1 71 ? -10.548 -10.751 6.947 1.00 0.00 71 THR A CA 13
ATOM 20814 C C . THR A 1 71 ? -10.057 -12.052 6.324 1.00 0.00 71 THR A C 13
ATOM 20815 O O . THR A 1 71 ? -9.632 -12.967 7.028 1.00 0.00 71 THR A O 13
ATOM 20826 N N . ALA A 1 72 ? -10.118 -12.127 4.998 1.00 0.00 72 ALA A N 13
ATOM 20827 C CA . ALA A 1 72 ? -9.677 -13.316 4.280 1.00 0.00 72 ALA A CA 13
ATOM 20828 C C . ALA A 1 72 ? -8.922 -12.941 3.009 1.00 0.00 72 ALA A C 13
ATOM 20829 O O . ALA A 1 72 ? -9.456 -12.256 2.137 1.00 0.00 72 ALA A O 13
ATOM 20836 N N . SER A 1 73 ? -7.676 -13.394 2.912 1.00 0.00 73 SER A N 13
ATOM 20837 C CA . SER A 1 73 ? -6.845 -13.101 1.749 1.00 0.00 73 SER A CA 13
ATOM 20838 C C . SER A 1 73 ? -6.707 -14.331 0.857 1.00 0.00 73 SER A C 13
ATOM 20839 O O . SER A 1 73 ? -6.614 -15.459 1.344 1.00 0.00 73 SER A O 13
ATOM 20847 N N . THR A 1 74 ? -6.694 -14.106 -0.453 1.00 0.00 74 THR A N 13
ATOM 20848 C CA . THR A 1 74 ? -6.568 -15.194 -1.414 1.00 0.00 74 THR A CA 13
ATOM 20849 C C . THR A 1 74 ? -5.285 -15.065 -2.227 1.00 0.00 74 THR A C 13
ATOM 20850 O O . THR A 1 74 ? -4.824 -13.957 -2.507 1.00 0.00 74 THR A O 13
ATOM 20861 N N . LEU A 1 75 ? -4.711 -16.202 -2.603 1.00 0.00 75 LEU A N 13
ATOM 20862 C CA . LEU A 1 75 ? -3.479 -16.216 -3.385 1.00 0.00 75 LEU A CA 13
ATOM 20863 C C . LEU A 1 75 ? -3.444 -15.048 -4.365 1.00 0.00 75 LEU A C 13
ATOM 20864 O O . LEU A 1 75 ? -2.415 -14.390 -4.526 1.00 0.00 75 LEU A O 13
ATOM 20880 N N . ASP A 1 76 ? -4.574 -14.795 -5.016 1.00 0.00 76 ASP A N 13
ATOM 20881 C CA . ASP A 1 76 ? -4.673 -13.704 -5.979 1.00 0.00 76 ASP A CA 13
ATOM 20882 C C . ASP A 1 76 ? -4.332 -12.369 -5.324 1.00 0.00 76 ASP A C 13
ATOM 20883 O O . ASP A 1 76 ? -3.567 -11.574 -5.872 1.00 0.00 76 ASP A O 13
ATOM 20892 N N . ASP A 1 77 ? -4.905 -12.128 -4.150 1.00 0.00 77 ASP A N 13
ATOM 20893 C CA . ASP A 1 77 ? -4.663 -10.889 -3.420 1.00 0.00 77 ASP A CA 13
ATOM 20894 C C . ASP A 1 77 ? -3.198 -10.474 -3.526 1.00 0.00 77 ASP A C 13
ATOM 20895 O O . ASP A 1 77 ? -2.889 -9.308 -3.769 1.00 0.00 77 ASP A O 13
ATOM 20904 N N . ASP A 1 78 ? -2.302 -11.437 -3.340 1.00 0.00 78 ASP A N 13
ATOM 20905 C CA . ASP A 1 78 ? -0.869 -11.172 -3.414 1.00 0.00 78 ASP A CA 13
ATOM 20906 C C . ASP A 1 78 ? -0.535 -10.332 -4.643 1.00 0.00 78 ASP A C 13
ATOM 20907 O O . ASP A 1 78 ? -1.076 -10.553 -5.725 1.00 0.00 78 ASP A O 13
ATOM 20916 N N . GLY A 1 79 ? 0.361 -9.365 -4.467 1.00 0.00 79 GLY A N 13
ATOM 20917 C CA . GLY A 1 79 ? 0.751 -8.505 -5.569 1.00 0.00 79 GLY A CA 13
ATOM 20918 C C . GLY A 1 79 ? 1.370 -7.204 -5.099 1.00 0.00 79 GLY A C 13
ATOM 20919 O O . GLY A 1 79 ? 2.258 -7.204 -4.247 1.00 0.00 79 GLY A O 13
ATOM 20923 N N . ASN A 1 80 ? 0.902 -6.092 -5.656 1.00 0.00 80 ASN A N 13
ATOM 20924 C CA . ASN A 1 80 ? 1.418 -4.778 -5.290 1.00 0.00 80 ASN A CA 13
ATOM 20925 C C . ASN A 1 80 ? 0.308 -3.731 -5.318 1.00 0.00 80 ASN A C 13
ATOM 20926 O O . ASN A 1 80 ? -0.200 -3.379 -6.382 1.00 0.00 80 ASN A O 13
ATOM 20937 N N . TYR A 1 81 ? -0.061 -3.237 -4.141 1.00 0.00 81 TYR A N 13
ATOM 20938 C CA . TYR A 1 81 ? -1.111 -2.232 -4.030 1.00 0.00 81 TYR A CA 13
ATOM 20939 C C . TYR A 1 81 ? -0.541 -0.827 -4.201 1.00 0.00 81 TYR A C 13
ATOM 20940 O O . TYR A 1 81 ? 0.576 -0.541 -3.770 1.00 0.00 81 TYR A O 13
ATOM 20958 N N . THR A 1 82 ? -1.318 0.047 -4.833 1.00 0.00 82 THR A N 13
ATOM 20959 C CA . THR A 1 82 ? -0.892 1.422 -5.062 1.00 0.00 82 THR A CA 13
ATOM 20960 C C . THR A 1 82 ? -2.014 2.404 -4.748 1.00 0.00 82 THR A C 13
ATOM 20961 O O . THR A 1 82 ? -3.169 2.179 -5.113 1.00 0.00 82 THR A O 13
ATOM 20972 N N . ILE A 1 83 ? -1.668 3.494 -4.071 1.00 0.00 83 ILE A N 13
ATOM 20973 C CA . ILE A 1 83 ? -2.647 4.512 -3.710 1.00 0.00 83 ILE A CA 13
ATOM 20974 C C . ILE A 1 83 ? -2.141 5.908 -4.056 1.00 0.00 83 ILE A C 13
ATOM 20975 O O . ILE A 1 83 ? -1.139 6.369 -3.509 1.00 0.00 83 ILE A O 13
ATOM 20991 N N . MET A 1 84 ? -2.842 6.578 -4.965 1.00 0.00 84 MET A N 13
ATOM 20992 C CA . MET A 1 84 ? -2.466 7.924 -5.380 1.00 0.00 84 MET A CA 13
ATOM 20993 C C . MET A 1 84 ? -3.511 8.942 -4.937 1.00 0.00 84 MET A C 13
ATOM 20994 O O . MET A 1 84 ? -4.702 8.778 -5.201 1.00 0.00 84 MET A O 13
ATOM 21008 N N . ALA A 1 85 ? -3.058 9.993 -4.262 1.00 0.00 85 ALA A N 13
ATOM 21009 C CA . ALA A 1 85 ? -3.954 11.039 -3.784 1.00 0.00 85 ALA A CA 13
ATOM 21010 C C . ALA A 1 85 ? -3.992 12.215 -4.753 1.00 0.00 85 ALA A C 13
ATOM 21011 O O . ALA A 1 85 ? -2.974 12.581 -5.340 1.00 0.00 85 ALA A O 13
ATOM 21018 N N . ALA A 1 86 ? -5.173 12.802 -4.918 1.00 0.00 86 ALA A N 13
ATOM 21019 C CA . ALA A 1 86 ? -5.343 13.938 -5.816 1.00 0.00 86 ALA A CA 13
ATOM 21020 C C . ALA A 1 86 ? -5.502 15.237 -5.033 1.00 0.00 86 ALA A C 13
ATOM 21021 O O . ALA A 1 86 ? -6.324 15.328 -4.123 1.00 0.00 86 ALA A O 13
ATOM 21028 N N . ASN A 1 87 ? -4.709 16.241 -5.395 1.00 0.00 87 ASN A N 13
ATOM 21029 C CA . ASN A 1 87 ? -4.761 17.535 -4.725 1.00 0.00 87 ASN A CA 13
ATOM 21030 C C . ASN A 1 87 ? -4.466 18.667 -5.705 1.00 0.00 87 ASN A C 13
ATOM 21031 O O . ASN A 1 87 ? -3.645 18.537 -6.613 1.00 0.00 87 ASN A O 13
ATOM 21042 N N . PRO A 1 88 ? -5.151 19.805 -5.518 1.00 0.00 88 PRO A N 13
ATOM 21043 C CA . PRO A 1 88 ? -4.979 20.982 -6.375 1.00 0.00 88 PRO A CA 13
ATOM 21044 C C . PRO A 1 88 ? -3.622 21.650 -6.176 1.00 0.00 88 PRO A C 13
ATOM 21045 O O . PRO A 1 88 ? -3.358 22.715 -6.733 1.00 0.00 88 PRO A O 13
ATOM 21056 N N . GLN A 1 89 ? -2.767 21.018 -5.379 1.00 0.00 89 GLN A N 13
ATOM 21057 C CA . GLN A 1 89 ? -1.438 21.552 -5.107 1.00 0.00 89 GLN A CA 13
ATOM 21058 C C . GLN A 1 89 ? -0.366 20.496 -5.352 1.00 0.00 89 GLN A C 13
ATOM 21059 O O . GLN A 1 89 ? 0.828 20.771 -5.239 1.00 0.00 89 GLN A O 13
ATOM 21073 N N . GLY A 1 90 ? -0.801 19.285 -5.689 1.00 0.00 90 GLY A N 13
ATOM 21074 C CA . GLY A 1 90 ? 0.135 18.206 -5.945 1.00 0.00 90 GLY A CA 13
ATOM 21075 C C . GLY A 1 90 ? -0.448 16.845 -5.623 1.00 0.00 90 GLY A C 13
ATOM 21076 O O . GLY A 1 90 ? -1.256 16.710 -4.704 1.00 0.00 90 GLY A O 13
ATOM 21080 N N . ARG A 1 91 ? -0.040 15.833 -6.382 1.00 0.00 91 ARG A N 13
ATOM 21081 C CA . ARG A 1 91 ? -0.530 14.476 -6.173 1.00 0.00 91 ARG A CA 13
ATOM 21082 C C . ARG A 1 91 ? 0.617 13.530 -5.828 1.00 0.00 91 ARG A C 13
ATOM 21083 O O . ARG A 1 91 ? 1.707 13.629 -6.393 1.00 0.00 91 ARG A O 13
ATOM 21104 N N . ILE A 1 92 ? 0.364 12.617 -4.897 1.00 0.00 92 ILE A N 13
ATOM 21105 C CA . ILE A 1 92 ? 1.375 11.654 -4.478 1.00 0.00 92 ILE A CA 13
ATOM 21106 C C . ILE A 1 92 ? 0.885 10.223 -4.670 1.00 0.00 92 ILE A C 13
ATOM 21107 O O . ILE A 1 92 ? -0.299 9.989 -4.912 1.00 0.00 92 ILE A O 13
ATOM 21123 N N . SER A 1 93 ? 1.804 9.269 -4.560 1.00 0.00 93 SER A N 13
ATOM 21124 C CA . SER A 1 93 ? 1.466 7.860 -4.724 1.00 0.00 93 SER A CA 13
ATOM 21125 C C . SER A 1 93 ? 2.330 6.985 -3.820 1.00 0.00 93 SER A C 13
ATOM 21126 O O . SER A 1 93 ? 3.383 7.414 -3.346 1.00 0.00 93 SER A O 13
ATOM 21134 N N . CYS A 1 94 ? 1.877 5.759 -3.586 1.00 0.00 94 CYS A N 13
ATOM 21135 C CA . CYS A 1 94 ? 2.608 4.823 -2.739 1.00 0.00 94 CYS A CA 13
ATOM 21136 C C . CYS A 1 94 ? 2.472 3.396 -3.261 1.00 0.00 94 CYS A C 13
ATOM 21137 O O . CYS A 1 94 ? 1.701 3.132 -4.185 1.00 0.00 94 CYS A O 13
ATOM 21145 N N . THR A 1 95 ? 3.228 2.479 -2.666 1.00 0.00 95 THR A N 13
ATOM 21146 C CA . THR A 1 95 ? 3.195 1.080 -3.073 1.00 0.00 95 THR A CA 13
ATOM 21147 C C . THR A 1 95 ? 3.242 0.154 -1.863 1.00 0.00 95 THR A C 13
ATOM 21148 O O . THR A 1 95 ? 3.823 0.492 -0.832 1.00 0.00 95 THR A O 13
ATOM 21159 N N . GLY A 1 96 ? 2.626 -1.017 -1.994 1.00 0.00 96 GLY A N 13
ATOM 21160 C CA . GLY A 1 96 ? 2.610 -1.974 -0.904 1.00 0.00 96 GLY A CA 13
ATOM 21161 C C . GLY A 1 96 ? 2.998 -3.369 -1.351 1.00 0.00 96 GLY A C 13
ATOM 21162 O O . GLY A 1 96 ? 3.100 -3.639 -2.548 1.00 0.00 96 GLY A O 13
ATOM 21166 N N . ARG A 1 97 ? 3.217 -4.258 -0.387 1.00 0.00 97 ARG A N 13
ATOM 21167 C CA . ARG A 1 97 ? 3.599 -5.633 -0.689 1.00 0.00 97 ARG A CA 13
ATOM 21168 C C . ARG A 1 97 ? 2.845 -6.615 0.204 1.00 0.00 97 ARG A C 13
ATOM 21169 O O . ARG A 1 97 ? 2.594 -6.337 1.377 1.00 0.00 97 ARG A O 13
ATOM 21190 N N . LEU A 1 98 ? 2.486 -7.762 -0.360 1.00 0.00 98 LEU A N 13
ATOM 21191 C CA . LEU A 1 98 ? 1.760 -8.786 0.383 1.00 0.00 98 LEU A CA 13
ATOM 21192 C C . LEU A 1 98 ? 2.277 -10.179 0.039 1.00 0.00 98 LEU A C 13
ATOM 21193 O O . LEU A 1 98 ? 2.010 -10.701 -1.043 1.00 0.00 98 LEU A O 13
ATOM 21209 N N . MET A 1 99 ? 3.017 -10.777 0.967 1.00 0.00 99 MET A N 13
ATOM 21210 C CA . MET A 1 99 ? 3.568 -12.111 0.763 1.00 0.00 99 MET A CA 13
ATOM 21211 C C . MET A 1 99 ? 2.582 -13.182 1.217 1.00 0.00 99 MET A C 13
ATOM 21212 O O . MET A 1 99 ? 2.478 -13.480 2.407 1.00 0.00 99 MET A O 13
ATOM 21226 N N . VAL A 1 100 ? 1.859 -13.758 0.262 1.00 0.00 100 VAL A N 13
ATOM 21227 C CA . VAL A 1 100 ? 0.881 -14.797 0.565 1.00 0.00 100 VAL A CA 13
ATOM 21228 C C . VAL A 1 100 ? 1.404 -16.174 0.172 1.00 0.00 100 VAL A C 13
ATOM 21229 O O . VAL A 1 100 ? 1.784 -16.400 -0.977 1.00 0.00 100 VAL A O 13
ATOM 21242 N N . GLN A 1 101 ? 1.418 -17.092 1.133 1.00 0.00 101 GLN A N 13
ATOM 21243 C CA . GLN A 1 101 ? 1.894 -18.448 0.887 1.00 0.00 101 GLN A CA 13
ATOM 21244 C C . GLN A 1 101 ? 0.738 -19.442 0.899 1.00 0.00 101 GLN A C 13
ATOM 21245 O O . GLN A 1 101 ? 0.089 -19.642 1.925 1.00 0.00 101 GLN A O 13
ATOM 21259 N N . ALA A 1 102 ? 0.485 -20.061 -0.250 1.00 0.00 102 ALA A N 13
ATOM 21260 C CA . ALA A 1 102 ? -0.593 -21.035 -0.371 1.00 0.00 102 ALA A CA 13
ATOM 21261 C C . ALA A 1 102 ? -0.567 -22.029 0.785 1.00 0.00 102 ALA A C 13
ATOM 21262 O O . ALA A 1 102 ? 0.441 -22.693 1.024 1.00 0.00 102 ALA A O 13
ATOM 21269 N N . VAL A 1 103 ? -1.683 -22.125 1.501 1.00 0.00 103 VAL A N 13
ATOM 21270 C CA . VAL A 1 103 ? -1.789 -23.039 2.633 1.00 0.00 103 VAL A CA 13
ATOM 21271 C C . VAL A 1 103 ? -3.070 -23.862 2.557 1.00 0.00 103 VAL A C 13
ATOM 21272 O O . VAL A 1 103 ? -4.162 -23.352 2.803 1.00 0.00 103 VAL A O 13
ATOM 21285 N N . ASN A 1 104 ? -2.927 -25.138 2.216 1.00 0.00 104 ASN A N 13
ATOM 21286 C CA . ASN A 1 104 ? -4.074 -26.033 2.108 1.00 0.00 104 ASN A CA 13
ATOM 21287 C C . ASN A 1 104 ? -4.647 -26.352 3.486 1.00 0.00 104 ASN A C 13
ATOM 21288 O O . ASN A 1 104 ? -3.908 -26.488 4.461 1.00 0.00 104 ASN A O 13
ATOM 21299 N N . SER A 1 105 ? -5.969 -26.469 3.558 1.00 0.00 105 SER A N 13
ATOM 21300 C CA . SER A 1 105 ? -6.642 -26.769 4.816 1.00 0.00 105 SER A CA 13
ATOM 21301 C C . SER A 1 105 ? -7.382 -28.100 4.733 1.00 0.00 105 SER A C 13
ATOM 21302 O O . SER A 1 105 ? -7.092 -29.033 5.481 1.00 0.00 105 SER A O 13
ATOM 21310 N N . GLY A 1 106 ? -8.342 -28.181 3.816 1.00 0.00 106 GLY A N 13
ATOM 21311 C CA . GLY A 1 106 ? -9.110 -29.401 3.651 1.00 0.00 106 GLY A CA 13
ATOM 21312 C C . GLY A 1 106 ? -10.222 -29.252 2.632 1.00 0.00 106 GLY A C 13
ATOM 21313 O O . GLY A 1 106 ? -10.156 -28.422 1.725 1.00 0.00 106 GLY A O 13
ATOM 21317 N N . PRO A 1 107 ? -11.273 -30.073 2.773 1.00 0.00 107 PRO A N 13
ATOM 21318 C CA . PRO A 1 107 ? -12.424 -30.050 1.866 1.00 0.00 107 PRO A CA 13
ATOM 21319 C C . PRO A 1 107 ? -13.264 -28.787 2.027 1.00 0.00 107 PRO A C 13
ATOM 21320 O O . PRO A 1 107 ? -13.523 -28.341 3.145 1.00 0.00 107 PRO A O 13
ATOM 21331 N N . SER A 1 108 ? -13.687 -28.216 0.904 1.00 0.00 108 SER A N 13
ATOM 21332 C CA . SER A 1 108 ? -14.495 -27.002 0.922 1.00 0.00 108 SER A CA 13
ATOM 21333 C C . SER A 1 108 ? -15.770 -27.210 1.733 1.00 0.00 108 SER A C 13
ATOM 21334 O O . SER A 1 108 ? -16.383 -28.276 1.685 1.00 0.00 108 SER A O 13
ATOM 21342 N N . SER A 1 109 ? -16.164 -26.182 2.479 1.00 0.00 109 SER A N 13
ATOM 21343 C CA . SER A 1 109 ? -17.364 -26.252 3.304 1.00 0.00 109 SER A CA 13
ATOM 21344 C C . SER A 1 109 ? -18.391 -25.216 2.859 1.00 0.00 109 SER A C 13
ATOM 21345 O O . SER A 1 109 ? -18.039 -24.171 2.312 1.00 0.00 109 SER A O 13
ATOM 21353 N N . GLY A 1 110 ? -19.665 -25.514 3.097 1.00 0.00 110 GLY A N 13
ATOM 21354 C CA . GLY A 1 110 ? -20.725 -24.599 2.714 1.00 0.00 110 GLY A CA 13
ATOM 21355 C C . GLY A 1 110 ? -21.312 -24.928 1.356 1.00 0.00 110 GLY A C 13
ATOM 21356 O O . GLY A 1 110 ? -22.451 -24.566 1.062 1.00 0.00 110 GLY A O 13
ATOM 21360 N N . GLY A 1 1 ? 10.431 36.844 1.848 1.00 0.00 1 GLY A N 14
ATOM 21361 C CA . GLY A 1 1 ? 10.993 35.515 1.697 1.00 0.00 1 GLY A CA 14
ATOM 21362 C C . GLY A 1 1 ? 9.987 34.518 1.157 1.00 0.00 1 GLY A C 14
ATOM 21363 O O . GLY A 1 1 ? 8.940 34.902 0.635 1.00 0.00 1 GLY A O 14
ATOM 21367 N N . SER A 1 2 ? 10.305 33.233 1.280 1.00 0.00 2 SER A N 14
ATOM 21368 C CA . SER A 1 2 ? 9.423 32.178 0.795 1.00 0.00 2 SER A CA 14
ATOM 21369 C C . SER A 1 2 ? 8.605 31.585 1.938 1.00 0.00 2 SER A C 14
ATOM 21370 O O . SER A 1 2 ? 9.158 31.080 2.915 1.00 0.00 2 SER A O 14
ATOM 21378 N N . SER A 1 3 ? 7.284 31.652 1.809 1.00 0.00 3 SER A N 14
ATOM 21379 C CA . SER A 1 3 ? 6.388 31.127 2.832 1.00 0.00 3 SER A CA 14
ATOM 21380 C C . SER A 1 3 ? 6.643 29.641 3.066 1.00 0.00 3 SER A C 14
ATOM 21381 O O . SER A 1 3 ? 6.994 28.907 2.143 1.00 0.00 3 SER A O 14
ATOM 21389 N N . GLY A 1 4 ? 6.463 29.204 4.309 1.00 0.00 4 GLY A N 14
ATOM 21390 C CA . GLY A 1 4 ? 6.678 27.808 4.643 1.00 0.00 4 GLY A CA 14
ATOM 21391 C C . GLY A 1 4 ? 5.385 27.082 4.959 1.00 0.00 4 GLY A C 14
ATOM 21392 O O . GLY A 1 4 ? 4.894 27.136 6.086 1.00 0.00 4 GLY A O 14
ATOM 21396 N N . SER A 1 5 ? 4.831 26.403 3.960 1.00 0.00 5 SER A N 14
ATOM 21397 C CA . SER A 1 5 ? 3.584 25.667 4.135 1.00 0.00 5 SER A CA 14
ATOM 21398 C C . SER A 1 5 ? 3.502 24.497 3.160 1.00 0.00 5 SER A C 14
ATOM 21399 O O . SER A 1 5 ? 3.864 24.622 1.991 1.00 0.00 5 SER A O 14
ATOM 21407 N N . SER A 1 6 ? 3.023 23.358 3.651 1.00 0.00 6 SER A N 14
ATOM 21408 C CA . SER A 1 6 ? 2.896 22.163 2.826 1.00 0.00 6 SER A CA 14
ATOM 21409 C C . SER A 1 6 ? 1.486 22.043 2.256 1.00 0.00 6 SER A C 14
ATOM 21410 O O . SER A 1 6 ? 0.599 21.464 2.883 1.00 0.00 6 SER A O 14
ATOM 21418 N N . GLY A 1 7 ? 1.287 22.594 1.063 1.00 0.00 7 GLY A N 14
ATOM 21419 C CA . GLY A 1 7 ? -0.017 22.538 0.428 1.00 0.00 7 GLY A CA 14
ATOM 21420 C C . GLY A 1 7 ? -0.284 21.200 -0.232 1.00 0.00 7 GLY A C 14
ATOM 21421 O O . GLY A 1 7 ? -1.384 20.658 -0.128 1.00 0.00 7 GLY A O 14
ATOM 21425 N N . ALA A 1 8 ? 0.724 20.667 -0.914 1.00 0.00 8 ALA A N 14
ATOM 21426 C CA . ALA A 1 8 ? 0.593 19.383 -1.593 1.00 0.00 8 ALA A CA 14
ATOM 21427 C C . ALA A 1 8 ? 0.485 18.240 -0.589 1.00 0.00 8 ALA A C 14
ATOM 21428 O O . ALA A 1 8 ? 0.977 18.321 0.536 1.00 0.00 8 ALA A O 14
ATOM 21435 N N . PRO A 1 9 ? -0.174 17.148 -1.004 1.00 0.00 9 PRO A N 14
ATOM 21436 C CA . PRO A 1 9 ? -0.361 15.967 -0.156 1.00 0.00 9 PRO A CA 14
ATOM 21437 C C . PRO A 1 9 ? 0.941 15.211 0.081 1.00 0.00 9 PRO A C 14
ATOM 21438 O O . PRO A 1 9 ? 1.871 15.288 -0.723 1.00 0.00 9 PRO A O 14
ATOM 21449 N N . PHE A 1 10 ? 1.002 14.479 1.189 1.00 0.00 10 PHE A N 14
ATOM 21450 C CA . PHE A 1 10 ? 2.192 13.709 1.532 1.00 0.00 10 PHE A CA 14
ATOM 21451 C C . PHE A 1 10 ? 1.843 12.560 2.474 1.00 0.00 10 PHE A C 14
ATOM 21452 O O . PHE A 1 10 ? 1.156 12.752 3.477 1.00 0.00 10 PHE A O 14
ATOM 21469 N N . PHE A 1 11 ? 2.322 11.366 2.143 1.00 0.00 11 PHE A N 14
ATOM 21470 C CA . PHE A 1 11 ? 2.060 10.185 2.958 1.00 0.00 11 PHE A CA 14
ATOM 21471 C C . PHE A 1 11 ? 2.813 10.260 4.283 1.00 0.00 11 PHE A C 14
ATOM 21472 O O . PHE A 1 11 ? 4.023 10.043 4.334 1.00 0.00 11 PHE A O 14
ATOM 21489 N N . GLU A 1 12 ? 2.087 10.571 5.352 1.00 0.00 12 GLU A N 14
ATOM 21490 C CA . GLU A 1 12 ? 2.687 10.677 6.677 1.00 0.00 12 GLU A CA 14
ATOM 21491 C C . GLU A 1 12 ? 3.108 9.305 7.195 1.00 0.00 12 GLU A C 14
ATOM 21492 O O . GLU A 1 12 ? 4.117 9.174 7.887 1.00 0.00 12 GLU A O 14
ATOM 21504 N N . MET A 1 13 ? 2.326 8.285 6.855 1.00 0.00 13 MET A N 14
ATOM 21505 C CA . MET A 1 13 ? 2.618 6.922 7.285 1.00 0.00 13 MET A CA 14
ATOM 21506 C C . MET A 1 13 ? 2.549 5.954 6.108 1.00 0.00 13 MET A C 14
ATOM 21507 O O . MET A 1 13 ? 1.524 5.311 5.879 1.00 0.00 13 MET A O 14
ATOM 21521 N N . LYS A 1 14 ? 3.645 5.856 5.364 1.00 0.00 14 LYS A N 14
ATOM 21522 C CA . LYS A 1 14 ? 3.710 4.966 4.210 1.00 0.00 14 LYS A CA 14
ATOM 21523 C C . LYS A 1 14 ? 3.211 3.570 4.572 1.00 0.00 14 LYS A C 14
ATOM 21524 O O . LYS A 1 14 ? 2.987 3.264 5.743 1.00 0.00 14 LYS A O 14
ATOM 21543 N N . LEU A 1 15 ? 3.042 2.727 3.559 1.00 0.00 15 LEU A N 14
ATOM 21544 C CA . LEU A 1 15 ? 2.572 1.362 3.770 1.00 0.00 15 LEU A CA 14
ATOM 21545 C C . LEU A 1 15 ? 3.677 0.490 4.358 1.00 0.00 15 LEU A C 14
ATOM 21546 O O . LEU A 1 15 ? 4.839 0.594 3.966 1.00 0.00 15 LEU A O 14
ATOM 21562 N N . LYS A 1 16 ? 3.306 -0.371 5.299 1.00 0.00 16 LYS A N 14
ATOM 21563 C CA . LYS A 1 16 ? 4.264 -1.265 5.939 1.00 0.00 16 LYS A CA 14
ATOM 21564 C C . LYS A 1 16 ? 4.326 -2.605 5.214 1.00 0.00 16 LYS A C 14
ATOM 21565 O O . LYS A 1 16 ? 3.498 -2.894 4.349 1.00 0.00 16 LYS A O 14
ATOM 21584 N N . HIS A 1 17 ? 5.312 -3.422 5.572 1.00 0.00 17 HIS A N 14
ATOM 21585 C CA . HIS A 1 17 ? 5.480 -4.734 4.957 1.00 0.00 17 HIS A CA 14
ATOM 21586 C C . HIS A 1 17 ? 5.008 -5.839 5.896 1.00 0.00 17 HIS A C 14
ATOM 21587 O O . HIS A 1 17 ? 5.611 -6.077 6.943 1.00 0.00 17 HIS A O 14
ATOM 21601 N N . TYR A 1 18 ? 3.927 -6.511 5.516 1.00 0.00 18 TYR A N 14
ATOM 21602 C CA . TYR A 1 18 ? 3.373 -7.589 6.326 1.00 0.00 18 TYR A CA 14
ATOM 21603 C C . TYR A 1 18 ? 3.382 -8.907 5.558 1.00 0.00 18 TYR A C 14
ATOM 21604 O O . TYR A 1 18 ? 3.062 -8.950 4.369 1.00 0.00 18 TYR A O 14
ATOM 21622 N N . LYS A 1 19 ? 3.749 -9.983 6.246 1.00 0.00 19 LYS A N 14
ATOM 21623 C CA . LYS A 1 19 ? 3.798 -11.305 5.632 1.00 0.00 19 LYS A CA 14
ATOM 21624 C C . LYS A 1 19 ? 2.809 -12.253 6.301 1.00 0.00 19 LYS A C 14
ATOM 21625 O O . LYS A 1 19 ? 3.016 -12.681 7.437 1.00 0.00 19 LYS A O 14
ATOM 21644 N N . ILE A 1 20 ? 1.734 -12.578 5.590 1.00 0.00 20 ILE A N 14
ATOM 21645 C CA . ILE A 1 20 ? 0.715 -13.477 6.115 1.00 0.00 20 ILE A CA 14
ATOM 21646 C C . ILE A 1 20 ? 0.516 -14.679 5.197 1.00 0.00 20 ILE A C 14
ATOM 21647 O O . ILE A 1 20 ? 0.994 -14.693 4.062 1.00 0.00 20 ILE A O 14
ATOM 21663 N N . PHE A 1 21 ? -0.193 -15.686 5.695 1.00 0.00 21 PHE A N 14
ATOM 21664 C CA . PHE A 1 21 ? -0.456 -16.893 4.920 1.00 0.00 21 PHE A CA 14
ATOM 21665 C C . PHE A 1 21 ? -1.803 -16.801 4.210 1.00 0.00 21 PHE A C 14
ATOM 21666 O O . PHE A 1 21 ? -2.583 -15.881 4.455 1.00 0.00 21 PHE A O 14
ATOM 21683 N N . GLU A 1 22 ? -2.068 -17.761 3.329 1.00 0.00 22 GLU A N 14
ATOM 21684 C CA . GLU A 1 22 ? -3.321 -17.787 2.583 1.00 0.00 22 GLU A CA 14
ATOM 21685 C C . GLU A 1 22 ? -4.516 -17.870 3.528 1.00 0.00 22 GLU A C 14
ATOM 21686 O O . GLU A 1 22 ? -4.552 -18.708 4.428 1.00 0.00 22 GLU A O 14
ATOM 21698 N N . GLY A 1 23 ? -5.493 -16.994 3.316 1.00 0.00 23 GLY A N 14
ATOM 21699 C CA . GLY A 1 23 ? -6.676 -16.984 4.156 1.00 0.00 23 GLY A CA 14
ATOM 21700 C C . GLY A 1 23 ? -6.557 -16.012 5.313 1.00 0.00 23 GLY A C 14
ATOM 21701 O O . GLY A 1 23 ? -7.549 -15.425 5.743 1.00 0.00 23 GLY A O 14
ATOM 21705 N N . MET A 1 24 ? -5.340 -15.844 5.820 1.00 0.00 24 MET A N 14
ATOM 21706 C CA . MET A 1 24 ? -5.096 -14.937 6.936 1.00 0.00 24 MET A CA 14
ATOM 21707 C C . MET A 1 24 ? -5.397 -13.495 6.539 1.00 0.00 24 MET A C 14
ATOM 21708 O O . MET A 1 24 ? -5.068 -13.046 5.441 1.00 0.00 24 MET A O 14
ATOM 21722 N N . PRO A 1 25 ? -6.039 -12.751 7.452 1.00 0.00 25 PRO A N 14
ATOM 21723 C CA . PRO A 1 25 ? -6.398 -11.349 7.220 1.00 0.00 25 PRO A CA 14
ATOM 21724 C C . PRO A 1 25 ? -5.178 -10.435 7.190 1.00 0.00 25 PRO A C 14
ATOM 21725 O O . PRO A 1 25 ? -4.093 -10.817 7.627 1.00 0.00 25 PRO A O 14
ATOM 21736 N N . VAL A 1 26 ? -5.363 -9.225 6.671 1.00 0.00 26 VAL A N 14
ATOM 21737 C CA . VAL A 1 26 ? -4.277 -8.256 6.585 1.00 0.00 26 VAL A CA 14
ATOM 21738 C C . VAL A 1 26 ? -4.793 -6.834 6.777 1.00 0.00 26 VAL A C 14
ATOM 21739 O O . VAL A 1 26 ? -5.921 -6.515 6.399 1.00 0.00 26 VAL A O 14
ATOM 21752 N N . THR A 1 27 ? -3.960 -5.982 7.365 1.00 0.00 27 THR A N 14
ATOM 21753 C CA . THR A 1 27 ? -4.331 -4.594 7.608 1.00 0.00 27 THR A CA 14
ATOM 21754 C C . THR A 1 27 ? -3.286 -3.638 7.044 1.00 0.00 27 THR A C 14
ATOM 21755 O O . THR A 1 27 ? -2.084 -3.853 7.203 1.00 0.00 27 THR A O 14
ATOM 21766 N N . PHE A 1 28 ? -3.751 -2.583 6.384 1.00 0.00 28 PHE A N 14
ATOM 21767 C CA . PHE A 1 28 ? -2.855 -1.594 5.796 1.00 0.00 28 PHE A CA 14
ATOM 21768 C C . PHE A 1 28 ? -3.233 -0.184 6.242 1.00 0.00 28 PHE A C 14
ATOM 21769 O O . PHE A 1 28 ? -4.213 0.389 5.765 1.00 0.00 28 PHE A O 14
ATOM 21786 N N . THR A 1 29 ? -2.448 0.370 7.161 1.00 0.00 29 THR A N 14
ATOM 21787 C CA . THR A 1 29 ? -2.700 1.711 7.674 1.00 0.00 29 THR A CA 14
ATOM 21788 C C . THR A 1 29 ? -1.785 2.733 7.012 1.00 0.00 29 THR A C 14
ATOM 21789 O O . THR A 1 29 ? -0.570 2.541 6.943 1.00 0.00 29 THR A O 14
ATOM 21800 N N . CYS A 1 30 ? -2.373 3.821 6.526 1.00 0.00 30 CYS A N 14
ATOM 21801 C CA . CYS A 1 30 ? -1.609 4.875 5.868 1.00 0.00 30 CYS A CA 14
ATOM 21802 C C . CYS A 1 30 ? -2.246 6.239 6.110 1.00 0.00 30 CYS A C 14
ATOM 21803 O O . CYS A 1 30 ? -3.464 6.391 6.021 1.00 0.00 30 CYS A O 14
ATOM 21811 N N . ARG A 1 31 ? -1.414 7.229 6.418 1.00 0.00 31 ARG A N 14
ATOM 21812 C CA . ARG A 1 31 ? -1.896 8.580 6.676 1.00 0.00 31 ARG A CA 14
ATOM 21813 C C . ARG A 1 31 ? -1.534 9.515 5.526 1.00 0.00 31 ARG A C 14
ATOM 21814 O O . ARG A 1 31 ? -0.360 9.685 5.196 1.00 0.00 31 ARG A O 14
ATOM 21835 N N . VAL A 1 32 ? -2.550 10.119 4.919 1.00 0.00 32 VAL A N 14
ATOM 21836 C CA . VAL A 1 32 ? -2.340 11.037 3.806 1.00 0.00 32 VAL A CA 14
ATOM 21837 C C . VAL A 1 32 ? -2.590 12.481 4.229 1.00 0.00 32 VAL A C 14
ATOM 21838 O O . VAL A 1 32 ? -3.589 12.783 4.881 1.00 0.00 32 VAL A O 14
ATOM 21851 N N . ALA A 1 33 ? -1.675 13.369 3.854 1.00 0.00 33 ALA A N 14
ATOM 21852 C CA . ALA A 1 33 ? -1.798 14.781 4.192 1.00 0.00 33 ALA A CA 14
ATOM 21853 C C . ALA A 1 33 ? -2.317 15.587 3.006 1.00 0.00 33 ALA A C 14
ATOM 21854 O O . ALA A 1 33 ? -2.522 15.048 1.919 1.00 0.00 33 ALA A O 14
ATOM 21861 N N . GLY A 1 34 ? -2.529 16.881 3.223 1.00 0.00 34 GLY A N 14
ATOM 21862 C CA . GLY A 1 34 ? -3.023 17.740 2.162 1.00 0.00 34 GLY A CA 14
ATOM 21863 C C . GLY A 1 34 ? -4.405 18.289 2.458 1.00 0.00 34 GLY A C 14
ATOM 21864 O O . GLY A 1 34 ? -5.253 17.590 3.011 1.00 0.00 34 GLY A O 14
ATOM 21868 N N . ASN A 1 35 ? -4.631 19.547 2.090 1.00 0.00 35 ASN A N 14
ATOM 21869 C CA . ASN A 1 35 ? -5.919 20.191 2.321 1.00 0.00 35 ASN A CA 14
ATOM 21870 C C . ASN A 1 35 ? -6.364 20.974 1.090 1.00 0.00 35 ASN A C 14
ATOM 21871 O O . ASN A 1 35 ? -5.592 21.714 0.482 1.00 0.00 35 ASN A O 14
ATOM 21882 N N . PRO A 1 36 ? -7.641 20.808 0.714 1.00 0.00 36 PRO A N 14
ATOM 21883 C CA . PRO A 1 36 ? -8.570 19.929 1.430 1.00 0.00 36 PRO A CA 14
ATOM 21884 C C . PRO A 1 36 ? -8.224 18.454 1.254 1.00 0.00 36 PRO A C 14
ATOM 21885 O O . PRO A 1 36 ? -7.312 18.104 0.504 1.00 0.00 36 PRO A O 14
ATOM 21896 N N . LYS A 1 37 ? -8.958 17.592 1.950 1.00 0.00 37 LYS A N 14
ATOM 21897 C CA . LYS A 1 37 ? -8.731 16.154 1.870 1.00 0.00 37 LYS A CA 14
ATOM 21898 C C . LYS A 1 37 ? -8.676 15.692 0.417 1.00 0.00 37 LYS A C 14
ATOM 21899 O O . LYS A 1 37 ? -9.647 15.801 -0.332 1.00 0.00 37 LYS A O 14
ATOM 21918 N N . PRO A 1 38 ? -7.514 15.161 0.008 1.00 0.00 38 PRO A N 14
ATOM 21919 C CA . PRO A 1 38 ? -7.306 14.670 -1.358 1.00 0.00 38 PRO A CA 14
ATOM 21920 C C . PRO A 1 38 ? -8.099 13.399 -1.644 1.00 0.00 38 PRO A C 14
ATOM 21921 O O . PRO A 1 38 ? -8.425 12.640 -0.732 1.00 0.00 38 PRO A O 14
ATOM 21932 N N . LYS A 1 39 ? -8.407 13.174 -2.917 1.00 0.00 39 LYS A N 14
ATOM 21933 C CA . LYS A 1 39 ? -9.161 11.995 -3.325 1.00 0.00 39 LYS A CA 14
ATOM 21934 C C . LYS A 1 39 ? -8.284 10.748 -3.287 1.00 0.00 39 LYS A C 14
ATOM 21935 O O . LYS A 1 39 ? -7.374 10.593 -4.103 1.00 0.00 39 LYS A O 14
ATOM 21954 N N . ILE A 1 40 ? -8.563 9.861 -2.338 1.00 0.00 40 ILE A N 14
ATOM 21955 C CA . ILE A 1 40 ? -7.800 8.627 -2.197 1.00 0.00 40 ILE A CA 14
ATOM 21956 C C . ILE A 1 40 ? -8.336 7.541 -3.123 1.00 0.00 40 ILE A C 14
ATOM 21957 O O . ILE A 1 40 ? -9.548 7.361 -3.250 1.00 0.00 40 ILE A O 14
ATOM 21973 N N . TYR A 1 41 ? -7.426 6.818 -3.766 1.00 0.00 41 TYR A N 14
ATOM 21974 C CA . TYR A 1 41 ? -7.807 5.749 -4.682 1.00 0.00 41 TYR A CA 14
ATOM 21975 C C . TYR A 1 41 ? -6.878 4.548 -4.533 1.00 0.00 41 TYR A C 14
ATOM 21976 O O . TYR A 1 41 ? -5.664 4.665 -4.694 1.00 0.00 41 TYR A O 14
ATOM 21994 N N . TRP A 1 42 ? -7.459 3.394 -4.226 1.00 0.00 42 TRP A N 14
ATOM 21995 C CA . TRP A 1 42 ? -6.685 2.170 -4.056 1.00 0.00 42 TRP A CA 14
ATOM 21996 C C . TRP A 1 42 ? -6.631 1.375 -5.356 1.00 0.00 42 TRP A C 14
ATOM 21997 O O . TRP A 1 42 ? -7.642 1.216 -6.040 1.00 0.00 42 TRP A O 14
ATOM 22018 N N . PHE A 1 43 ? -5.445 0.878 -5.692 1.00 0.00 43 PHE A N 14
ATOM 22019 C CA . PHE A 1 43 ? -5.259 0.099 -6.911 1.00 0.00 43 PHE A CA 14
ATOM 22020 C C . PHE A 1 43 ? -4.692 -1.281 -6.594 1.00 0.00 43 PHE A C 14
ATOM 22021 O O . PHE A 1 43 ? -3.669 -1.405 -5.920 1.00 0.00 43 PHE A O 14
ATOM 22038 N N . LYS A 1 44 ? -5.363 -2.317 -7.085 1.00 0.00 44 LYS A N 14
ATOM 22039 C CA . LYS A 1 44 ? -4.928 -3.690 -6.857 1.00 0.00 44 LYS A CA 14
ATOM 22040 C C . LYS A 1 44 ? -4.616 -4.389 -8.176 1.00 0.00 44 LYS A C 14
ATOM 22041 O O . LYS A 1 44 ? -5.481 -4.513 -9.043 1.00 0.00 44 LYS A O 14
ATOM 22060 N N . ASP A 1 45 ? -3.376 -4.844 -8.321 1.00 0.00 45 ASP A N 14
ATOM 22061 C CA . ASP A 1 45 ? -2.951 -5.533 -9.534 1.00 0.00 45 ASP A CA 14
ATOM 22062 C C . ASP A 1 45 ? -3.365 -4.750 -10.776 1.00 0.00 45 ASP A C 14
ATOM 22063 O O . ASP A 1 45 ? -3.707 -5.334 -11.804 1.00 0.00 45 ASP A O 14
ATOM 22072 N N . GLY A 1 46 ? -3.332 -3.425 -10.674 1.00 0.00 46 GLY A N 14
ATOM 22073 C CA . GLY A 1 46 ? -3.707 -2.584 -11.795 1.00 0.00 46 GLY A CA 14
ATOM 22074 C C . GLY A 1 46 ? -5.201 -2.598 -12.056 1.00 0.00 46 GLY A C 14
ATOM 22075 O O . GLY A 1 46 ? -5.638 -2.643 -13.206 1.00 0.00 46 GLY A O 14
ATOM 22079 N N . LYS A 1 47 ? -5.987 -2.560 -10.986 1.00 0.00 47 LYS A N 14
ATOM 22080 C CA . LYS A 1 47 ? -7.440 -2.569 -11.103 1.00 0.00 47 LYS A CA 14
ATOM 22081 C C . LYS A 1 47 ? -8.078 -1.707 -10.017 1.00 0.00 47 LYS A C 14
ATOM 22082 O O . LYS A 1 47 ? -7.666 -1.748 -8.859 1.00 0.00 47 LYS A O 14
ATOM 22101 N N . GLN A 1 48 ? -9.086 -0.931 -10.401 1.00 0.00 48 GLN A N 14
ATOM 22102 C CA . GLN A 1 48 ? -9.781 -0.061 -9.460 1.00 0.00 48 GLN A CA 14
ATOM 22103 C C . GLN A 1 48 ? -10.619 -0.877 -8.481 1.00 0.00 48 GLN A C 14
ATOM 22104 O O . GLN A 1 48 ? -11.197 -1.901 -8.847 1.00 0.00 48 GLN A O 14
ATOM 22118 N N . ILE A 1 49 ? -10.681 -0.417 -7.236 1.00 0.00 49 ILE A N 14
ATOM 22119 C CA . ILE A 1 49 ? -11.449 -1.104 -6.205 1.00 0.00 49 ILE A CA 14
ATOM 22120 C C . ILE A 1 49 ? -12.611 -0.244 -5.721 1.00 0.00 49 ILE A C 14
ATOM 22121 O O . ILE A 1 49 ? -12.511 0.981 -5.669 1.00 0.00 49 ILE A O 14
ATOM 22137 N N . SER A 1 50 ? -13.714 -0.896 -5.365 1.00 0.00 50 SER A N 14
ATOM 22138 C CA . SER A 1 50 ? -14.897 -0.191 -4.886 1.00 0.00 50 SER A CA 14
ATOM 22139 C C . SER A 1 50 ? -14.944 -0.182 -3.361 1.00 0.00 50 SER A C 14
ATOM 22140 O O . SER A 1 50 ? -14.598 -1.160 -2.698 1.00 0.00 50 SER A O 14
ATOM 22148 N N . PRO A 1 51 ? -15.383 0.949 -2.789 1.00 0.00 51 PRO A N 14
ATOM 22149 C CA . PRO A 1 51 ? -15.486 1.114 -1.336 1.00 0.00 51 PRO A CA 14
ATOM 22150 C C . PRO A 1 51 ? -16.599 0.263 -0.734 1.00 0.00 51 PRO A C 14
ATOM 22151 O O . PRO A 1 51 ? -16.452 -0.289 0.356 1.00 0.00 51 PRO A O 14
ATOM 22162 N N . LYS A 1 52 ? -17.713 0.160 -1.451 1.00 0.00 52 LYS A N 14
ATOM 22163 C CA . LYS A 1 52 ? -18.851 -0.625 -0.989 1.00 0.00 52 LYS A CA 14
ATOM 22164 C C . LYS A 1 52 ? -18.590 -2.118 -1.166 1.00 0.00 52 LYS A C 14
ATOM 22165 O O . LYS A 1 52 ? -19.450 -2.947 -0.871 1.00 0.00 52 LYS A O 14
ATOM 22184 N N . SER A 1 53 ? -17.397 -2.452 -1.648 1.00 0.00 53 SER A N 14
ATOM 22185 C CA . SER A 1 53 ? -17.024 -3.845 -1.865 1.00 0.00 53 SER A CA 14
ATOM 22186 C C . SER A 1 53 ? -16.988 -4.610 -0.546 1.00 0.00 53 SER A C 14
ATOM 22187 O O . SER A 1 53 ? -16.712 -4.038 0.509 1.00 0.00 53 SER A O 14
ATOM 22195 N N . ASP A 1 54 ? -17.269 -5.907 -0.614 1.00 0.00 54 ASP A N 14
ATOM 22196 C CA . ASP A 1 54 ? -17.268 -6.753 0.574 1.00 0.00 54 ASP A CA 14
ATOM 22197 C C . ASP A 1 54 ? -15.856 -7.225 0.904 1.00 0.00 54 ASP A C 14
ATOM 22198 O O . ASP A 1 54 ? -15.398 -7.099 2.040 1.00 0.00 54 ASP A O 14
ATOM 22207 N N . HIS A 1 55 ? -15.170 -7.769 -0.096 1.00 0.00 55 HIS A N 14
ATOM 22208 C CA . HIS A 1 55 ? -13.809 -8.260 0.088 1.00 0.00 55 HIS A CA 14
ATOM 22209 C C . HIS A 1 55 ? -12.976 -7.266 0.891 1.00 0.00 55 HIS A C 14
ATOM 22210 O O . HIS A 1 55 ? -12.622 -7.524 2.042 1.00 0.00 55 HIS A O 14
ATOM 22224 N N . TYR A 1 56 ? -12.666 -6.130 0.277 1.00 0.00 56 TYR A N 14
ATOM 22225 C CA . TYR A 1 56 ? -11.872 -5.098 0.934 1.00 0.00 56 TYR A CA 14
ATOM 22226 C C . TYR A 1 56 ? -12.771 -4.075 1.623 1.00 0.00 56 TYR A C 14
ATOM 22227 O O . TYR A 1 56 ? -13.784 -3.647 1.070 1.00 0.00 56 TYR A O 14
ATOM 22245 N N . THR A 1 57 ? -12.391 -3.687 2.837 1.00 0.00 57 THR A N 14
ATOM 22246 C CA . THR A 1 57 ? -13.160 -2.715 3.604 1.00 0.00 57 THR A CA 14
ATOM 22247 C C . THR A 1 57 ? -12.325 -1.481 3.924 1.00 0.00 57 THR A C 14
ATOM 22248 O O . THR A 1 57 ? -11.468 -1.512 4.808 1.00 0.00 57 THR A O 14
ATOM 22259 N N . ILE A 1 58 ? -12.579 -0.396 3.200 1.00 0.00 58 ILE A N 14
ATOM 22260 C CA . ILE A 1 58 ? -11.851 0.849 3.409 1.00 0.00 58 ILE A CA 14
ATOM 22261 C C . ILE A 1 58 ? -12.624 1.790 4.327 1.00 0.00 58 ILE A C 14
ATOM 22262 O O . ILE A 1 58 ? -13.693 2.282 3.969 1.00 0.00 58 ILE A O 14
ATOM 22278 N N . GLN A 1 59 ? -12.074 2.037 5.512 1.00 0.00 59 GLN A N 14
ATOM 22279 C CA . GLN A 1 59 ? -12.711 2.920 6.481 1.00 0.00 59 GLN A CA 14
ATOM 22280 C C . GLN A 1 59 ? -11.933 4.224 6.622 1.00 0.00 59 GLN A C 14
ATOM 22281 O O . GLN A 1 59 ? -10.724 4.265 6.394 1.00 0.00 59 GLN A O 14
ATOM 22295 N N . ARG A 1 60 ? -12.635 5.288 7.000 1.00 0.00 60 ARG A N 14
ATOM 22296 C CA . ARG A 1 60 ? -12.010 6.594 7.171 1.00 0.00 60 ARG A CA 14
ATOM 22297 C C . ARG A 1 60 ? -11.796 6.906 8.650 1.00 0.00 60 ARG A C 14
ATOM 22298 O O . ARG A 1 60 ? -12.644 6.600 9.488 1.00 0.00 60 ARG A O 14
ATOM 22319 N N . ASP A 1 61 ? -10.657 7.514 8.962 1.00 0.00 61 ASP A N 14
ATOM 22320 C CA . ASP A 1 61 ? -10.332 7.868 10.338 1.00 0.00 61 ASP A CA 14
ATOM 22321 C C . ASP A 1 61 ? -10.422 9.376 10.548 1.00 0.00 61 ASP A C 14
ATOM 22322 O O . ASP A 1 61 ? -10.737 10.124 9.622 1.00 0.00 61 ASP A O 14
ATOM 22331 N N . LEU A 1 62 ? -10.145 9.816 11.771 1.00 0.00 62 LEU A N 14
ATOM 22332 C CA . LEU A 1 62 ? -10.196 11.235 12.103 1.00 0.00 62 LEU A CA 14
ATOM 22333 C C . LEU A 1 62 ? -9.039 11.988 11.455 1.00 0.00 62 LEU A C 14
ATOM 22334 O O . LEU A 1 62 ? -9.227 13.060 10.880 1.00 0.00 62 LEU A O 14
ATOM 22350 N N . ASP A 1 63 ? -7.842 11.419 11.549 1.00 0.00 63 ASP A N 14
ATOM 22351 C CA . ASP A 1 63 ? -6.654 12.034 10.969 1.00 0.00 63 ASP A CA 14
ATOM 22352 C C . ASP A 1 63 ? -6.525 11.678 9.491 1.00 0.00 63 ASP A C 14
ATOM 22353 O O . ASP A 1 63 ? -5.419 11.527 8.974 1.00 0.00 63 ASP A O 14
ATOM 22362 N N . GLY A 1 64 ? -7.663 11.544 8.818 1.00 0.00 64 GLY A N 14
ATOM 22363 C CA . GLY A 1 64 ? -7.655 11.206 7.407 1.00 0.00 64 GLY A CA 14
ATOM 22364 C C . GLY A 1 64 ? -6.675 10.096 7.083 1.00 0.00 64 GLY A C 14
ATOM 22365 O O . GLY A 1 64 ? -5.939 10.173 6.098 1.00 0.00 64 GLY A O 14
ATOM 22369 N N . THR A 1 65 ? -6.661 9.058 7.914 1.00 0.00 65 THR A N 14
ATOM 22370 C CA . THR A 1 65 ? -5.763 7.929 7.713 1.00 0.00 65 THR A CA 14
ATOM 22371 C C . THR A 1 65 ? -6.506 6.731 7.133 1.00 0.00 65 THR A C 14
ATOM 22372 O O . THR A 1 65 ? -7.240 6.042 7.842 1.00 0.00 65 THR A O 14
ATOM 22383 N N . CYS A 1 66 ? -6.310 6.488 5.842 1.00 0.00 66 CYS A N 14
ATOM 22384 C CA . CYS A 1 66 ? -6.963 5.372 5.167 1.00 0.00 66 CYS A CA 14
ATOM 22385 C C . CYS A 1 66 ? -6.521 4.041 5.766 1.00 0.00 66 CYS A C 14
ATOM 22386 O O . CYS A 1 66 ? -5.373 3.886 6.181 1.00 0.00 66 CYS A O 14
ATOM 22394 N N . SER A 1 67 ? -7.441 3.082 5.808 1.00 0.00 67 SER A N 14
ATOM 22395 C CA . SER A 1 67 ? -7.148 1.765 6.361 1.00 0.00 67 SER A CA 14
ATOM 22396 C C . SER A 1 67 ? -7.895 0.676 5.596 1.00 0.00 67 SER A C 14
ATOM 22397 O O . SER A 1 67 ? -9.121 0.582 5.665 1.00 0.00 67 SER A O 14
ATOM 22405 N N . LEU A 1 68 ? -7.147 -0.144 4.867 1.00 0.00 68 LEU A N 14
ATOM 22406 C CA . LEU A 1 68 ? -7.736 -1.228 4.089 1.00 0.00 68 LEU A CA 14
ATOM 22407 C C . LEU A 1 68 ? -7.653 -2.550 4.845 1.00 0.00 68 LEU A C 14
ATOM 22408 O O . LEU A 1 68 ? -6.581 -2.952 5.298 1.00 0.00 68 LEU A O 14
ATOM 22424 N N . HIS A 1 69 ? -8.792 -3.223 4.976 1.00 0.00 69 HIS A N 14
ATOM 22425 C CA . HIS A 1 69 ? -8.848 -4.502 5.675 1.00 0.00 69 HIS A CA 14
ATOM 22426 C C . HIS A 1 69 ? -9.291 -5.617 4.733 1.00 0.00 69 HIS A C 14
ATOM 22427 O O . HIS A 1 69 ? -10.109 -5.401 3.838 1.00 0.00 69 HIS A O 14
ATOM 22441 N N . THR A 1 70 ? -8.745 -6.812 4.940 1.00 0.00 70 THR A N 14
ATOM 22442 C CA . THR A 1 70 ? -9.083 -7.960 4.109 1.00 0.00 70 THR A CA 14
ATOM 22443 C C . THR A 1 70 ? -9.366 -9.192 4.961 1.00 0.00 70 THR A C 14
ATOM 22444 O O . THR A 1 70 ? -8.447 -9.824 5.483 1.00 0.00 70 THR A O 14
ATOM 22455 N N . THR A 1 71 ? -10.645 -9.530 5.099 1.00 0.00 71 THR A N 14
ATOM 22456 C CA . THR A 1 71 ? -11.049 -10.686 5.889 1.00 0.00 71 THR A CA 14
ATOM 22457 C C . THR A 1 71 ? -10.556 -11.983 5.257 1.00 0.00 71 THR A C 14
ATOM 22458 O O . THR A 1 71 ? -10.186 -12.924 5.959 1.00 0.00 71 THR A O 14
ATOM 22469 N N . ALA A 1 72 ? -10.551 -12.025 3.929 1.00 0.00 72 ALA A N 14
ATOM 22470 C CA . ALA A 1 72 ? -10.100 -13.206 3.204 1.00 0.00 72 ALA A CA 14
ATOM 22471 C C . ALA A 1 72 ? -9.072 -12.837 2.140 1.00 0.00 72 ALA A C 14
ATOM 22472 O O . ALA A 1 72 ? -9.366 -12.080 1.214 1.00 0.00 72 ALA A O 14
ATOM 22479 N N . SER A 1 73 ? -7.865 -13.376 2.277 1.00 0.00 73 SER A N 14
ATOM 22480 C CA . SER A 1 73 ? -6.792 -13.099 1.330 1.00 0.00 73 SER A CA 14
ATOM 22481 C C . SER A 1 73 ? -6.401 -14.362 0.568 1.00 0.00 73 SER A C 14
ATOM 22482 O O . SER A 1 73 ? -5.867 -15.310 1.144 1.00 0.00 73 SER A O 14
ATOM 22490 N N . THR A 1 74 ? -6.672 -14.368 -0.734 1.00 0.00 74 THR A N 14
ATOM 22491 C CA . THR A 1 74 ? -6.352 -15.513 -1.576 1.00 0.00 74 THR A CA 14
ATOM 22492 C C . THR A 1 74 ? -4.996 -15.337 -2.251 1.00 0.00 74 THR A C 14
ATOM 22493 O O . THR A 1 74 ? -4.561 -14.214 -2.509 1.00 0.00 74 THR A O 14
ATOM 22504 N N . LEU A 1 75 ? -4.333 -16.452 -2.535 1.00 0.00 75 LEU A N 14
ATOM 22505 C CA . LEU A 1 75 ? -3.025 -16.421 -3.182 1.00 0.00 75 LEU A CA 14
ATOM 22506 C C . LEU A 1 75 ? -2.942 -15.278 -4.188 1.00 0.00 75 LEU A C 14
ATOM 22507 O O . LEU A 1 75 ? -1.902 -14.635 -4.328 1.00 0.00 75 LEU A O 14
ATOM 22523 N N . ASP A 1 76 ? -4.046 -15.029 -4.885 1.00 0.00 76 ASP A N 14
ATOM 22524 C CA . ASP A 1 76 ? -4.099 -13.960 -5.876 1.00 0.00 76 ASP A CA 14
ATOM 22525 C C . ASP A 1 76 ? -3.888 -12.599 -5.220 1.00 0.00 76 ASP A C 14
ATOM 22526 O O . ASP A 1 76 ? -3.106 -11.781 -5.704 1.00 0.00 76 ASP A O 14
ATOM 22535 N N . ASP A 1 77 ? -4.589 -12.365 -4.117 1.00 0.00 77 ASP A N 14
ATOM 22536 C CA . ASP A 1 77 ? -4.479 -11.103 -3.394 1.00 0.00 77 ASP A CA 14
ATOM 22537 C C . ASP A 1 77 ? -3.040 -10.595 -3.405 1.00 0.00 77 ASP A C 14
ATOM 22538 O O . ASP A 1 77 ? -2.797 -9.389 -3.347 1.00 0.00 77 ASP A O 14
ATOM 22547 N N . ASP A 1 78 ? -2.092 -11.521 -3.479 1.00 0.00 78 ASP A N 14
ATOM 22548 C CA . ASP A 1 78 ? -0.677 -11.168 -3.498 1.00 0.00 78 ASP A CA 14
ATOM 22549 C C . ASP A 1 78 ? -0.340 -10.342 -4.735 1.00 0.00 78 ASP A C 14
ATOM 22550 O O . ASP A 1 78 ? -0.605 -10.757 -5.863 1.00 0.00 78 ASP A O 14
ATOM 22559 N N . GLY A 1 79 ? 0.247 -9.169 -4.516 1.00 0.00 79 GLY A N 14
ATOM 22560 C CA . GLY A 1 79 ? 0.610 -8.303 -5.623 1.00 0.00 79 GLY A CA 14
ATOM 22561 C C . GLY A 1 79 ? 1.187 -6.980 -5.159 1.00 0.00 79 GLY A C 14
ATOM 22562 O O . GLY A 1 79 ? 2.151 -6.949 -4.395 1.00 0.00 79 GLY A O 14
ATOM 22566 N N . ASN A 1 80 ? 0.595 -5.883 -5.622 1.00 0.00 80 ASN A N 14
ATOM 22567 C CA . ASN A 1 80 ? 1.058 -4.551 -5.251 1.00 0.00 80 ASN A CA 14
ATOM 22568 C C . ASN A 1 80 ? -0.112 -3.577 -5.150 1.00 0.00 80 ASN A C 14
ATOM 22569 O O . ASN A 1 80 ? -0.753 -3.255 -6.151 1.00 0.00 80 ASN A O 14
ATOM 22580 N N . TYR A 1 81 ? -0.385 -3.113 -3.936 1.00 0.00 81 TYR A N 14
ATOM 22581 C CA . TYR A 1 81 ? -1.479 -2.177 -3.704 1.00 0.00 81 TYR A CA 14
ATOM 22582 C C . TYR A 1 81 ? -0.982 -0.735 -3.751 1.00 0.00 81 TYR A C 14
ATOM 22583 O O . TYR A 1 81 ? -0.441 -0.220 -2.772 1.00 0.00 81 TYR A O 14
ATOM 22601 N N . THR A 1 82 ? -1.172 -0.088 -4.896 1.00 0.00 82 THR A N 14
ATOM 22602 C CA . THR A 1 82 ? -0.743 1.294 -5.073 1.00 0.00 82 THR A CA 14
ATOM 22603 C C . THR A 1 82 ? -1.879 2.265 -4.770 1.00 0.00 82 THR A C 14
ATOM 22604 O O . THR A 1 82 ? -2.965 2.162 -5.341 1.00 0.00 82 THR A O 14
ATOM 22615 N N . ILE A 1 83 ? -1.621 3.207 -3.869 1.00 0.00 83 ILE A N 14
ATOM 22616 C CA . ILE A 1 83 ? -2.621 4.197 -3.492 1.00 0.00 83 ILE A CA 14
ATOM 22617 C C . ILE A 1 83 ? -2.233 5.587 -3.985 1.00 0.00 83 ILE A C 14
ATOM 22618 O O . ILE A 1 83 ? -1.220 6.145 -3.565 1.00 0.00 83 ILE A O 14
ATOM 22634 N N . MET A 1 84 ? -3.047 6.140 -4.879 1.00 0.00 84 MET A N 14
ATOM 22635 C CA . MET A 1 84 ? -2.790 7.466 -5.427 1.00 0.00 84 MET A CA 14
ATOM 22636 C C . MET A 1 84 ? -3.734 8.499 -4.818 1.00 0.00 84 MET A C 14
ATOM 22637 O O . MET A 1 84 ? -4.886 8.195 -4.511 1.00 0.00 84 MET A O 14
ATOM 22651 N N . ALA A 1 85 ? -3.237 9.719 -4.647 1.00 0.00 85 ALA A N 14
ATOM 22652 C CA . ALA A 1 85 ? -4.036 10.796 -4.076 1.00 0.00 85 ALA A CA 14
ATOM 22653 C C . ALA A 1 85 ? -4.114 11.986 -5.027 1.00 0.00 85 ALA A C 14
ATOM 22654 O O . ALA A 1 85 ? -3.132 12.334 -5.682 1.00 0.00 85 ALA A O 14
ATOM 22661 N N . ALA A 1 86 ? -5.287 12.605 -5.098 1.00 0.00 86 ALA A N 14
ATOM 22662 C CA . ALA A 1 86 ? -5.492 13.756 -5.968 1.00 0.00 86 ALA A CA 14
ATOM 22663 C C . ALA A 1 86 ? -5.682 15.032 -5.155 1.00 0.00 86 ALA A C 14
ATOM 22664 O O . ALA A 1 86 ? -6.551 15.102 -4.287 1.00 0.00 86 ALA A O 14
ATOM 22671 N N . ASN A 1 87 ? -4.863 16.039 -5.442 1.00 0.00 87 ASN A N 14
ATOM 22672 C CA . ASN A 1 87 ? -4.940 17.313 -4.736 1.00 0.00 87 ASN A CA 14
ATOM 22673 C C . ASN A 1 87 ? -4.665 18.477 -5.682 1.00 0.00 87 ASN A C 14
ATOM 22674 O O . ASN A 1 87 ? -3.818 18.399 -6.572 1.00 0.00 87 ASN A O 14
ATOM 22685 N N . PRO A 1 88 ? -5.396 19.584 -5.486 1.00 0.00 88 PRO A N 14
ATOM 22686 C CA . PRO A 1 88 ? -5.248 20.787 -6.311 1.00 0.00 88 PRO A CA 14
ATOM 22687 C C . PRO A 1 88 ? -3.923 21.500 -6.064 1.00 0.00 88 PRO A C 14
ATOM 22688 O O . PRO A 1 88 ? -3.669 22.568 -6.621 1.00 0.00 88 PRO A O 14
ATOM 22699 N N . GLN A 1 89 ? -3.082 20.902 -5.226 1.00 0.00 89 GLN A N 14
ATOM 22700 C CA . GLN A 1 89 ? -1.783 21.481 -4.906 1.00 0.00 89 GLN A CA 14
ATOM 22701 C C . GLN A 1 89 ? -0.657 20.504 -5.227 1.00 0.00 89 GLN A C 14
ATOM 22702 O O . GLN A 1 89 ? 0.520 20.860 -5.182 1.00 0.00 89 GLN A O 14
ATOM 22716 N N . GLY A 1 90 ? -1.026 19.268 -5.550 1.00 0.00 90 GLY A N 14
ATOM 22717 C CA . GLY A 1 90 ? -0.036 18.258 -5.873 1.00 0.00 90 GLY A CA 14
ATOM 22718 C C . GLY A 1 90 ? -0.571 16.849 -5.713 1.00 0.00 90 GLY A C 14
ATOM 22719 O O . GLY A 1 90 ? -1.388 16.584 -4.831 1.00 0.00 90 GLY A O 14
ATOM 22723 N N . ARG A 1 91 ? -0.112 15.942 -6.570 1.00 0.00 91 ARG A N 14
ATOM 22724 C CA . ARG A 1 91 ? -0.552 14.554 -6.521 1.00 0.00 91 ARG A CA 14
ATOM 22725 C C . ARG A 1 91 ? 0.605 13.629 -6.155 1.00 0.00 91 ARG A C 14
ATOM 22726 O O . ARG A 1 91 ? 1.721 13.788 -6.652 1.00 0.00 91 ARG A O 14
ATOM 22747 N N . ILE A 1 92 ? 0.331 12.663 -5.284 1.00 0.00 92 ILE A N 14
ATOM 22748 C CA . ILE A 1 92 ? 1.349 11.713 -4.853 1.00 0.00 92 ILE A CA 14
ATOM 22749 C C . ILE A 1 92 ? 0.839 10.279 -4.951 1.00 0.00 92 ILE A C 14
ATOM 22750 O O . ILE A 1 92 ? -0.365 10.042 -5.042 1.00 0.00 92 ILE A O 14
ATOM 22766 N N . SER A 1 93 ? 1.765 9.326 -4.932 1.00 0.00 93 SER A N 14
ATOM 22767 C CA . SER A 1 93 ? 1.410 7.914 -5.021 1.00 0.00 93 SER A CA 14
ATOM 22768 C C . SER A 1 93 ? 2.398 7.055 -4.237 1.00 0.00 93 SER A C 14
ATOM 22769 O O . SER A 1 93 ? 3.585 7.373 -4.156 1.00 0.00 93 SER A O 14
ATOM 22777 N N . CYS A 1 94 ? 1.899 5.966 -3.663 1.00 0.00 94 CYS A N 14
ATOM 22778 C CA . CYS A 1 94 ? 2.737 5.060 -2.885 1.00 0.00 94 CYS A CA 14
ATOM 22779 C C . CYS A 1 94 ? 2.702 3.652 -3.468 1.00 0.00 94 CYS A C 14
ATOM 22780 O O . CYS A 1 94 ? 1.924 3.363 -4.378 1.00 0.00 94 CYS A O 14
ATOM 22788 N N . THR A 1 95 ? 3.553 2.777 -2.940 1.00 0.00 95 THR A N 14
ATOM 22789 C CA . THR A 1 95 ? 3.623 1.399 -3.410 1.00 0.00 95 THR A CA 14
ATOM 22790 C C . THR A 1 95 ? 3.714 0.424 -2.242 1.00 0.00 95 THR A C 14
ATOM 22791 O O . THR A 1 95 ? 4.483 0.633 -1.305 1.00 0.00 95 THR A O 14
ATOM 22802 N N . GLY A 1 96 ? 2.925 -0.644 -2.305 1.00 0.00 96 GLY A N 14
ATOM 22803 C CA . GLY A 1 96 ? 2.933 -1.636 -1.246 1.00 0.00 96 GLY A CA 14
ATOM 22804 C C . GLY A 1 96 ? 3.114 -3.046 -1.773 1.00 0.00 96 GLY A C 14
ATOM 22805 O O . GLY A 1 96 ? 2.842 -3.318 -2.943 1.00 0.00 96 GLY A O 14
ATOM 22809 N N . ARG A 1 97 ? 3.576 -3.944 -0.910 1.00 0.00 97 ARG A N 14
ATOM 22810 C CA . ARG A 1 97 ? 3.796 -5.332 -1.297 1.00 0.00 97 ARG A CA 14
ATOM 22811 C C . ARG A 1 97 ? 3.195 -6.285 -0.268 1.00 0.00 97 ARG A C 14
ATOM 22812 O O . ARG A 1 97 ? 3.133 -5.973 0.922 1.00 0.00 97 ARG A O 14
ATOM 22833 N N . LEU A 1 98 ? 2.753 -7.448 -0.734 1.00 0.00 98 LEU A N 14
ATOM 22834 C CA . LEU A 1 98 ? 2.155 -8.447 0.146 1.00 0.00 98 LEU A CA 14
ATOM 22835 C C . LEU A 1 98 ? 2.745 -9.829 -0.120 1.00 0.00 98 LEU A C 14
ATOM 22836 O O . LEU A 1 98 ? 2.935 -10.222 -1.270 1.00 0.00 98 LEU A O 14
ATOM 22852 N N . MET A 1 99 ? 3.030 -10.561 0.952 1.00 0.00 99 MET A N 14
ATOM 22853 C CA . MET A 1 99 ? 3.595 -11.900 0.834 1.00 0.00 99 MET A CA 14
ATOM 22854 C C . MET A 1 99 ? 2.605 -12.952 1.324 1.00 0.00 99 MET A C 14
ATOM 22855 O O . MET A 1 99 ? 2.399 -13.113 2.527 1.00 0.00 99 MET A O 14
ATOM 22869 N N . VAL A 1 100 ? 1.995 -13.668 0.384 1.00 0.00 100 VAL A N 14
ATOM 22870 C CA . VAL A 1 100 ? 1.027 -14.705 0.720 1.00 0.00 100 VAL A CA 14
ATOM 22871 C C . VAL A 1 100 ? 1.599 -16.094 0.462 1.00 0.00 100 VAL A C 14
ATOM 22872 O O . VAL A 1 100 ? 2.032 -16.401 -0.648 1.00 0.00 100 VAL A O 14
ATOM 22885 N N . GLN A 1 101 ? 1.596 -16.931 1.495 1.00 0.00 101 GLN A N 14
ATOM 22886 C CA . GLN A 1 101 ? 2.115 -18.289 1.379 1.00 0.00 101 GLN A CA 14
ATOM 22887 C C . GLN A 1 101 ? 0.982 -19.309 1.412 1.00 0.00 101 GLN A C 14
ATOM 22888 O O . GLN A 1 101 ? 0.256 -19.414 2.400 1.00 0.00 101 GLN A O 14
ATOM 22902 N N . ALA A 1 102 ? 0.837 -20.060 0.325 1.00 0.00 102 ALA A N 14
ATOM 22903 C CA . ALA A 1 102 ? -0.207 -21.073 0.230 1.00 0.00 102 ALA A CA 14
ATOM 22904 C C . ALA A 1 102 ? -0.149 -22.033 1.414 1.00 0.00 102 ALA A C 14
ATOM 22905 O O . ALA A 1 102 ? 0.833 -22.754 1.595 1.00 0.00 102 ALA A O 14
ATOM 22912 N N . VAL A 1 103 ? -1.207 -22.036 2.219 1.00 0.00 103 VAL A N 14
ATOM 22913 C CA . VAL A 1 103 ? -1.277 -22.908 3.386 1.00 0.00 103 VAL A CA 14
ATOM 22914 C C . VAL A 1 103 ? -2.484 -23.835 3.308 1.00 0.00 103 VAL A C 14
ATOM 22915 O O . VAL A 1 103 ? -2.438 -24.972 3.775 1.00 0.00 103 VAL A O 14
ATOM 22928 N N . ASN A 1 104 ? -3.565 -23.340 2.714 1.00 0.00 104 ASN A N 14
ATOM 22929 C CA . ASN A 1 104 ? -4.787 -24.125 2.575 1.00 0.00 104 ASN A CA 14
ATOM 22930 C C . ASN A 1 104 ? -5.428 -23.895 1.210 1.00 0.00 104 ASN A C 14
ATOM 22931 O O . ASN A 1 104 ? -5.791 -22.771 0.864 1.00 0.00 104 ASN A O 14
ATOM 22942 N N . SER A 1 105 ? -5.564 -24.969 0.438 1.00 0.00 105 SER A N 14
ATOM 22943 C CA . SER A 1 105 ? -6.159 -24.884 -0.891 1.00 0.00 105 SER A CA 14
ATOM 22944 C C . SER A 1 105 ? -6.873 -26.184 -1.250 1.00 0.00 105 SER A C 14
ATOM 22945 O O . SER A 1 105 ? -6.761 -27.183 -0.542 1.00 0.00 105 SER A O 14
ATOM 22953 N N . GLY A 1 106 ? -7.609 -26.161 -2.357 1.00 0.00 106 GLY A N 14
ATOM 22954 C CA . GLY A 1 106 ? -8.332 -27.342 -2.792 1.00 0.00 106 GLY A CA 14
ATOM 22955 C C . GLY A 1 106 ? -9.288 -27.858 -1.736 1.00 0.00 106 GLY A C 14
ATOM 22956 O O . GLY A 1 106 ? -9.537 -27.206 -0.722 1.00 0.00 106 GLY A O 14
ATOM 22960 N N . PRO A 1 107 ? -9.844 -29.056 -1.970 1.00 0.00 107 PRO A N 14
ATOM 22961 C CA . PRO A 1 107 ? -10.789 -29.685 -1.043 1.00 0.00 107 PRO A CA 14
ATOM 22962 C C . PRO A 1 107 ? -10.117 -30.140 0.248 1.00 0.00 107 PRO A C 14
ATOM 22963 O O . PRO A 1 107 ? -10.648 -29.936 1.340 1.00 0.00 107 PRO A O 14
ATOM 22974 N N . SER A 1 108 ? -8.947 -30.757 0.116 1.00 0.00 108 SER A N 14
ATOM 22975 C CA . SER A 1 108 ? -8.205 -31.244 1.273 1.00 0.00 108 SER A CA 14
ATOM 22976 C C . SER A 1 108 ? -8.221 -30.217 2.401 1.00 0.00 108 SER A C 14
ATOM 22977 O O . SER A 1 108 ? -7.710 -29.107 2.252 1.00 0.00 108 SER A O 14
ATOM 22985 N N . SER A 1 109 ? -8.814 -30.595 3.529 1.00 0.00 109 SER A N 14
ATOM 22986 C CA . SER A 1 109 ? -8.901 -29.707 4.682 1.00 0.00 109 SER A CA 14
ATOM 22987 C C . SER A 1 109 ? -7.834 -30.052 5.716 1.00 0.00 109 SER A C 14
ATOM 22988 O O . SER A 1 109 ? -7.901 -31.091 6.371 1.00 0.00 109 SER A O 14
ATOM 22996 N N . GLY A 1 110 ? -6.848 -29.171 5.856 1.00 0.00 110 GLY A N 14
ATOM 22997 C CA . GLY A 1 110 ? -5.779 -29.399 6.811 1.00 0.00 110 GLY A CA 14
ATOM 22998 C C . GLY A 1 110 ? -4.572 -30.066 6.182 1.00 0.00 110 GLY A C 14
ATOM 22999 O O . GLY A 1 110 ? -4.340 -31.258 6.379 1.00 0.00 110 GLY A O 14
ATOM 23003 N N . GLY A 1 1 ? 7.234 22.728 15.328 1.00 0.00 1 GLY A N 15
ATOM 23004 C CA . GLY A 1 1 ? 6.789 22.601 13.952 1.00 0.00 1 GLY A CA 15
ATOM 23005 C C . GLY A 1 1 ? 7.900 22.870 12.957 1.00 0.00 1 GLY A C 15
ATOM 23006 O O . GLY A 1 1 ? 7.726 23.647 12.018 1.00 0.00 1 GLY A O 15
ATOM 23010 N N . SER A 1 2 ? 9.045 22.227 13.162 1.00 0.00 2 SER A N 15
ATOM 23011 C CA . SER A 1 2 ? 10.190 22.405 12.278 1.00 0.00 2 SER A CA 15
ATOM 23012 C C . SER A 1 2 ? 9.830 22.041 10.841 1.00 0.00 2 SER A C 15
ATOM 23013 O O . SER A 1 2 ? 9.918 20.879 10.443 1.00 0.00 2 SER A O 15
ATOM 23021 N N . SER A 1 3 ? 9.423 23.042 10.067 1.00 0.00 3 SER A N 15
ATOM 23022 C CA . SER A 1 3 ? 9.044 22.827 8.675 1.00 0.00 3 SER A CA 15
ATOM 23023 C C . SER A 1 3 ? 9.256 24.095 7.853 1.00 0.00 3 SER A C 15
ATOM 23024 O O . SER A 1 3 ? 9.294 25.199 8.393 1.00 0.00 3 SER A O 15
ATOM 23032 N N . GLY A 1 4 ? 9.394 23.926 6.541 1.00 0.00 4 GLY A N 15
ATOM 23033 C CA . GLY A 1 4 ? 9.601 25.064 5.664 1.00 0.00 4 GLY A CA 15
ATOM 23034 C C . GLY A 1 4 ? 8.306 25.578 5.067 1.00 0.00 4 GLY A C 15
ATOM 23035 O O . GLY A 1 4 ? 7.939 26.736 5.265 1.00 0.00 4 GLY A O 15
ATOM 23039 N N . SER A 1 5 ? 7.612 24.715 4.331 1.00 0.00 5 SER A N 15
ATOM 23040 C CA . SER A 1 5 ? 6.353 25.090 3.697 1.00 0.00 5 SER A CA 15
ATOM 23041 C C . SER A 1 5 ? 5.321 23.975 3.838 1.00 0.00 5 SER A C 15
ATOM 23042 O O . SER A 1 5 ? 5.634 22.879 4.304 1.00 0.00 5 SER A O 15
ATOM 23050 N N . SER A 1 6 ? 4.089 24.263 3.432 1.00 0.00 6 SER A N 15
ATOM 23051 C CA . SER A 1 6 ? 3.009 23.288 3.515 1.00 0.00 6 SER A CA 15
ATOM 23052 C C . SER A 1 6 ? 1.935 23.575 2.470 1.00 0.00 6 SER A C 15
ATOM 23053 O O . SER A 1 6 ? 1.959 24.611 1.807 1.00 0.00 6 SER A O 15
ATOM 23061 N N . GLY A 1 7 ? 0.992 22.648 2.329 1.00 0.00 7 GLY A N 15
ATOM 23062 C CA . GLY A 1 7 ? -0.078 22.819 1.364 1.00 0.00 7 GLY A CA 15
ATOM 23063 C C . GLY A 1 7 ? -0.371 21.548 0.592 1.00 0.00 7 GLY A C 15
ATOM 23064 O O . GLY A 1 7 ? -1.449 20.968 0.724 1.00 0.00 7 GLY A O 15
ATOM 23068 N N . ALA A 1 8 ? 0.589 21.114 -0.218 1.00 0.00 8 ALA A N 15
ATOM 23069 C CA . ALA A 1 8 ? 0.428 19.904 -1.014 1.00 0.00 8 ALA A CA 15
ATOM 23070 C C . ALA A 1 8 ? 0.338 18.669 -0.123 1.00 0.00 8 ALA A C 15
ATOM 23071 O O . ALA A 1 8 ? 0.726 18.687 1.045 1.00 0.00 8 ALA A O 15
ATOM 23078 N N . PRO A 1 9 ? -0.188 17.571 -0.684 1.00 0.00 9 PRO A N 15
ATOM 23079 C CA . PRO A 1 9 ? -0.342 16.307 0.042 1.00 0.00 9 PRO A CA 15
ATOM 23080 C C . PRO A 1 9 ? 0.997 15.637 0.331 1.00 0.00 9 PRO A C 15
ATOM 23081 O O . PRO A 1 9 ? 1.966 15.822 -0.405 1.00 0.00 9 PRO A O 15
ATOM 23092 N N . PHE A 1 10 ? 1.044 14.858 1.407 1.00 0.00 10 PHE A N 15
ATOM 23093 C CA . PHE A 1 10 ? 2.265 14.161 1.793 1.00 0.00 10 PHE A CA 15
ATOM 23094 C C . PHE A 1 10 ? 1.950 12.969 2.692 1.00 0.00 10 PHE A C 15
ATOM 23095 O O . PHE A 1 10 ? 1.262 13.105 3.704 1.00 0.00 10 PHE A O 15
ATOM 23112 N N . PHE A 1 11 ? 2.458 11.801 2.314 1.00 0.00 11 PHE A N 15
ATOM 23113 C CA . PHE A 1 11 ? 2.230 10.583 3.084 1.00 0.00 11 PHE A CA 15
ATOM 23114 C C . PHE A 1 11 ? 2.988 10.627 4.407 1.00 0.00 11 PHE A C 15
ATOM 23115 O O . PHE A 1 11 ? 4.216 10.562 4.433 1.00 0.00 11 PHE A O 15
ATOM 23132 N N . GLU A 1 12 ? 2.245 10.739 5.504 1.00 0.00 12 GLU A N 15
ATOM 23133 C CA . GLU A 1 12 ? 2.848 10.792 6.831 1.00 0.00 12 GLU A CA 15
ATOM 23134 C C . GLU A 1 12 ? 3.313 9.408 7.274 1.00 0.00 12 GLU A C 15
ATOM 23135 O O . GLU A 1 12 ? 4.311 9.275 7.983 1.00 0.00 12 GLU A O 15
ATOM 23147 N N . MET A 1 13 ? 2.583 8.381 6.851 1.00 0.00 13 MET A N 15
ATOM 23148 C CA . MET A 1 13 ? 2.922 7.007 7.203 1.00 0.00 13 MET A CA 15
ATOM 23149 C C . MET A 1 13 ? 2.840 6.097 5.982 1.00 0.00 13 MET A C 15
ATOM 23150 O O . MET A 1 13 ? 1.774 5.577 5.652 1.00 0.00 13 MET A O 15
ATOM 23164 N N . LYS A 1 14 ? 3.972 5.909 5.313 1.00 0.00 14 LYS A N 15
ATOM 23165 C CA . LYS A 1 14 ? 4.030 5.061 4.128 1.00 0.00 14 LYS A CA 15
ATOM 23166 C C . LYS A 1 14 ? 3.511 3.660 4.436 1.00 0.00 14 LYS A C 15
ATOM 23167 O O . LYS A 1 14 ? 3.345 3.290 5.599 1.00 0.00 14 LYS A O 15
ATOM 23186 N N . LEU A 1 15 ? 3.257 2.885 3.387 1.00 0.00 15 LEU A N 15
ATOM 23187 C CA . LEU A 1 15 ? 2.758 1.523 3.546 1.00 0.00 15 LEU A CA 15
ATOM 23188 C C . LEU A 1 15 ? 3.874 0.582 3.987 1.00 0.00 15 LEU A C 15
ATOM 23189 O O . LEU A 1 15 ? 5.032 0.753 3.606 1.00 0.00 15 LEU A O 15
ATOM 23205 N N . LYS A 1 16 ? 3.518 -0.414 4.791 1.00 0.00 16 LYS A N 15
ATOM 23206 C CA . LYS A 1 16 ? 4.487 -1.385 5.283 1.00 0.00 16 LYS A CA 15
ATOM 23207 C C . LYS A 1 16 ? 4.289 -2.740 4.609 1.00 0.00 16 LYS A C 15
ATOM 23208 O O . LYS A 1 16 ? 3.199 -3.053 4.131 1.00 0.00 16 LYS A O 15
ATOM 23227 N N . HIS A 1 17 ? 5.350 -3.540 4.577 1.00 0.00 17 HIS A N 15
ATOM 23228 C CA . HIS A 1 17 ? 5.292 -4.862 3.963 1.00 0.00 17 HIS A CA 15
ATOM 23229 C C . HIS A 1 17 ? 4.950 -5.927 5.001 1.00 0.00 17 HIS A C 15
ATOM 23230 O O . HIS A 1 17 ? 5.660 -6.092 5.993 1.00 0.00 17 HIS A O 15
ATOM 23244 N N . TYR A 1 18 ? 3.859 -6.647 4.765 1.00 0.00 18 TYR A N 15
ATOM 23245 C CA . TYR A 1 18 ? 3.421 -7.694 5.681 1.00 0.00 18 TYR A CA 15
ATOM 23246 C C . TYR A 1 18 ? 3.325 -9.038 4.965 1.00 0.00 18 TYR A C 15
ATOM 23247 O O . TYR A 1 18 ? 2.776 -9.133 3.867 1.00 0.00 18 TYR A O 15
ATOM 23265 N N . LYS A 1 19 ? 3.862 -10.076 5.596 1.00 0.00 19 LYS A N 15
ATOM 23266 C CA . LYS A 1 19 ? 3.836 -11.417 5.024 1.00 0.00 19 LYS A CA 15
ATOM 23267 C C . LYS A 1 19 ? 3.005 -12.361 5.886 1.00 0.00 19 LYS A C 15
ATOM 23268 O O . LYS A 1 19 ? 3.438 -12.779 6.960 1.00 0.00 19 LYS A O 15
ATOM 23287 N N . ILE A 1 20 ? 1.811 -12.695 5.408 1.00 0.00 20 ILE A N 15
ATOM 23288 C CA . ILE A 1 20 ? 0.921 -13.592 6.135 1.00 0.00 20 ILE A CA 15
ATOM 23289 C C . ILE A 1 20 ? 0.680 -14.879 5.354 1.00 0.00 20 ILE A C 15
ATOM 23290 O O . ILE A 1 20 ? 1.199 -15.055 4.251 1.00 0.00 20 ILE A O 15
ATOM 23306 N N . PHE A 1 21 ? -0.113 -15.776 5.931 1.00 0.00 21 PHE A N 15
ATOM 23307 C CA . PHE A 1 21 ? -0.424 -17.047 5.289 1.00 0.00 21 PHE A CA 15
ATOM 23308 C C . PHE A 1 21 ? -1.829 -17.027 4.694 1.00 0.00 21 PHE A C 15
ATOM 23309 O O . PHE A 1 21 ? -2.685 -16.256 5.126 1.00 0.00 21 PHE A O 15
ATOM 23326 N N . GLU A 1 22 ? -2.057 -17.879 3.699 1.00 0.00 22 GLU A N 15
ATOM 23327 C CA . GLU A 1 22 ? -3.357 -17.957 3.044 1.00 0.00 22 GLU A CA 15
ATOM 23328 C C . GLU A 1 22 ? -4.477 -18.091 4.072 1.00 0.00 22 GLU A C 15
ATOM 23329 O O . GLU A 1 22 ? -4.446 -18.973 4.928 1.00 0.00 22 GLU A O 15
ATOM 23341 N N . GLY A 1 23 ? -5.466 -17.206 3.979 1.00 0.00 23 GLY A N 15
ATOM 23342 C CA . GLY A 1 23 ? -6.581 -17.242 4.907 1.00 0.00 23 GLY A CA 15
ATOM 23343 C C . GLY A 1 23 ? -6.483 -16.168 5.972 1.00 0.00 23 GLY A C 15
ATOM 23344 O O . GLY A 1 23 ? -7.489 -15.569 6.353 1.00 0.00 23 GLY A O 15
ATOM 23348 N N . MET A 1 24 ? -5.270 -15.925 6.456 1.00 0.00 24 MET A N 15
ATOM 23349 C CA . MET A 1 24 ? -5.045 -14.917 7.485 1.00 0.00 24 MET A CA 15
ATOM 23350 C C . MET A 1 24 ? -5.403 -13.526 6.970 1.00 0.00 24 MET A C 15
ATOM 23351 O O . MET A 1 24 ? -5.135 -13.175 5.821 1.00 0.00 24 MET A O 15
ATOM 23365 N N . PRO A 1 25 ? -6.023 -12.714 7.839 1.00 0.00 25 PRO A N 15
ATOM 23366 C CA . PRO A 1 25 ? -6.431 -11.349 7.494 1.00 0.00 25 PRO A CA 15
ATOM 23367 C C . PRO A 1 25 ? -5.238 -10.414 7.321 1.00 0.00 25 PRO A C 15
ATOM 23368 O O . PRO A 1 25 ? -4.104 -10.773 7.637 1.00 0.00 25 PRO A O 15
ATOM 23379 N N . VAL A 1 26 ? -5.502 -9.212 6.818 1.00 0.00 26 VAL A N 15
ATOM 23380 C CA . VAL A 1 26 ? -4.451 -8.225 6.604 1.00 0.00 26 VAL A CA 15
ATOM 23381 C C . VAL A 1 26 ? -4.992 -6.807 6.745 1.00 0.00 26 VAL A C 15
ATOM 23382 O O . VAL A 1 26 ? -6.156 -6.541 6.444 1.00 0.00 26 VAL A O 15
ATOM 23395 N N . THR A 1 27 ? -4.138 -5.897 7.206 1.00 0.00 27 THR A N 15
ATOM 23396 C CA . THR A 1 27 ? -4.530 -4.505 7.388 1.00 0.00 27 THR A CA 15
ATOM 23397 C C . THR A 1 27 ? -3.476 -3.559 6.825 1.00 0.00 27 THR A C 15
ATOM 23398 O O . THR A 1 27 ? -2.279 -3.846 6.875 1.00 0.00 27 THR A O 15
ATOM 23409 N N . PHE A 1 28 ? -3.927 -2.430 6.289 1.00 0.00 28 PHE A N 15
ATOM 23410 C CA . PHE A 1 28 ? -3.021 -1.441 5.715 1.00 0.00 28 PHE A CA 15
ATOM 23411 C C . PHE A 1 28 ? -3.396 -0.033 6.169 1.00 0.00 28 PHE A C 15
ATOM 23412 O O . PHE A 1 28 ? -4.407 0.523 5.737 1.00 0.00 28 PHE A O 15
ATOM 23429 N N . THR A 1 29 ? -2.574 0.540 7.043 1.00 0.00 29 THR A N 15
ATOM 23430 C CA . THR A 1 29 ? -2.819 1.881 7.557 1.00 0.00 29 THR A CA 15
ATOM 23431 C C . THR A 1 29 ? -1.806 2.876 7.003 1.00 0.00 29 THR A C 15
ATOM 23432 O O . THR A 1 29 ? -0.608 2.592 6.950 1.00 0.00 29 THR A O 15
ATOM 23443 N N . CYS A 1 30 ? -2.292 4.041 6.591 1.00 0.00 30 CYS A N 15
ATOM 23444 C CA . CYS A 1 30 ? -1.428 5.079 6.040 1.00 0.00 30 CYS A CA 15
ATOM 23445 C C . CYS A 1 30 ? -2.057 6.458 6.211 1.00 0.00 30 CYS A C 15
ATOM 23446 O O . CYS A 1 30 ? -3.256 6.635 5.997 1.00 0.00 30 CYS A O 15
ATOM 23454 N N . ARG A 1 31 ? -1.239 7.431 6.599 1.00 0.00 31 ARG A N 15
ATOM 23455 C CA . ARG A 1 31 ? -1.716 8.794 6.801 1.00 0.00 31 ARG A CA 15
ATOM 23456 C C . ARG A 1 31 ? -1.389 9.669 5.595 1.00 0.00 31 ARG A C 15
ATOM 23457 O O . ARG A 1 31 ? -0.248 9.711 5.135 1.00 0.00 31 ARG A O 15
ATOM 23478 N N . VAL A 1 32 ? -2.399 10.368 5.085 1.00 0.00 32 VAL A N 15
ATOM 23479 C CA . VAL A 1 32 ? -2.220 11.243 3.933 1.00 0.00 32 VAL A CA 15
ATOM 23480 C C . VAL A 1 32 ? -2.506 12.695 4.296 1.00 0.00 32 VAL A C 15
ATOM 23481 O O . VAL A 1 32 ? -3.402 12.982 5.089 1.00 0.00 32 VAL A O 15
ATOM 23494 N N . ALA A 1 33 ? -1.739 13.608 3.709 1.00 0.00 33 ALA A N 15
ATOM 23495 C CA . ALA A 1 33 ? -1.912 15.032 3.969 1.00 0.00 33 ALA A CA 15
ATOM 23496 C C . ALA A 1 33 ? -2.574 15.729 2.785 1.00 0.00 33 ALA A C 15
ATOM 23497 O O . ALA A 1 33 ? -2.765 15.131 1.727 1.00 0.00 33 ALA A O 15
ATOM 23504 N N . GLY A 1 34 ? -2.923 16.999 2.971 1.00 0.00 34 GLY A N 15
ATOM 23505 C CA . GLY A 1 34 ? -3.561 17.756 1.910 1.00 0.00 34 GLY A CA 15
ATOM 23506 C C . GLY A 1 34 ? -4.910 18.311 2.324 1.00 0.00 34 GLY A C 15
ATOM 23507 O O . GLY A 1 34 ? -5.721 17.605 2.922 1.00 0.00 34 GLY A O 15
ATOM 23511 N N . ASN A 1 35 ? -5.149 19.579 2.006 1.00 0.00 35 ASN A N 15
ATOM 23512 C CA . ASN A 1 35 ? -6.409 20.228 2.351 1.00 0.00 35 ASN A CA 15
ATOM 23513 C C . ASN A 1 35 ? -6.935 21.052 1.179 1.00 0.00 35 ASN A C 15
ATOM 23514 O O . ASN A 1 35 ? -6.280 21.974 0.693 1.00 0.00 35 ASN A O 15
ATOM 23525 N N . PRO A 1 36 ? -8.146 20.712 0.713 1.00 0.00 36 PRO A N 15
ATOM 23526 C CA . PRO A 1 36 ? -8.934 19.615 1.283 1.00 0.00 36 PRO A CA 15
ATOM 23527 C C . PRO A 1 36 ? -8.327 18.248 0.983 1.00 0.00 36 PRO A C 15
ATOM 23528 O O . PRO A 1 36 ? -7.720 18.044 -0.069 1.00 0.00 36 PRO A O 15
ATOM 23539 N N . LYS A 1 37 ? -8.494 17.315 1.913 1.00 0.00 37 LYS A N 15
ATOM 23540 C CA . LYS A 1 37 ? -7.965 15.966 1.748 1.00 0.00 37 LYS A CA 15
ATOM 23541 C C . LYS A 1 37 ? -8.011 15.538 0.285 1.00 0.00 37 LYS A C 15
ATOM 23542 O O . LYS A 1 37 ? -8.996 15.760 -0.421 1.00 0.00 37 LYS A O 15
ATOM 23561 N N . PRO A 1 38 ? -6.923 14.910 -0.184 1.00 0.00 38 PRO A N 15
ATOM 23562 C CA . PRO A 1 38 ? -6.816 14.436 -1.567 1.00 0.00 38 PRO A CA 15
ATOM 23563 C C . PRO A 1 38 ? -7.739 13.256 -1.848 1.00 0.00 38 PRO A C 15
ATOM 23564 O O . PRO A 1 38 ? -8.290 12.652 -0.928 1.00 0.00 38 PRO A O 15
ATOM 23575 N N . LYS A 1 39 ? -7.905 12.932 -3.126 1.00 0.00 39 LYS A N 15
ATOM 23576 C CA . LYS A 1 39 ? -8.760 11.822 -3.530 1.00 0.00 39 LYS A CA 15
ATOM 23577 C C . LYS A 1 39 ? -7.991 10.504 -3.502 1.00 0.00 39 LYS A C 15
ATOM 23578 O O . LYS A 1 39 ? -7.174 10.233 -4.382 1.00 0.00 39 LYS A O 15
ATOM 23597 N N . ILE A 1 40 ? -8.260 9.690 -2.487 1.00 0.00 40 ILE A N 15
ATOM 23598 C CA . ILE A 1 40 ? -7.595 8.400 -2.347 1.00 0.00 40 ILE A CA 15
ATOM 23599 C C . ILE A 1 40 ? -8.271 7.337 -3.207 1.00 0.00 40 ILE A C 15
ATOM 23600 O O . ILE A 1 40 ? -9.498 7.263 -3.270 1.00 0.00 40 ILE A O 15
ATOM 23616 N N . TYR A 1 41 ? -7.461 6.516 -3.866 1.00 0.00 41 TYR A N 15
ATOM 23617 C CA . TYR A 1 41 ? -7.980 5.457 -4.723 1.00 0.00 41 TYR A CA 15
ATOM 23618 C C . TYR A 1 41 ? -7.105 4.210 -4.639 1.00 0.00 41 TYR A C 15
ATOM 23619 O O . TYR A 1 41 ? -5.916 4.251 -4.953 1.00 0.00 41 TYR A O 15
ATOM 23637 N N . TRP A 1 42 ? -7.703 3.103 -4.214 1.00 0.00 42 TRP A N 15
ATOM 23638 C CA . TRP A 1 42 ? -6.979 1.843 -4.088 1.00 0.00 42 TRP A CA 15
ATOM 23639 C C . TRP A 1 42 ? -6.940 1.103 -5.421 1.00 0.00 42 TRP A C 15
ATOM 23640 O O . TRP A 1 42 ? -7.928 1.073 -6.155 1.00 0.00 42 TRP A O 15
ATOM 23661 N N . PHE A 1 43 ? -5.792 0.508 -5.728 1.00 0.00 43 PHE A N 15
ATOM 23662 C CA . PHE A 1 43 ? -5.625 -0.232 -6.974 1.00 0.00 43 PHE A CA 15
ATOM 23663 C C . PHE A 1 43 ? -4.934 -1.570 -6.723 1.00 0.00 43 PHE A C 15
ATOM 23664 O O . PHE A 1 43 ? -3.851 -1.623 -6.142 1.00 0.00 43 PHE A O 15
ATOM 23681 N N . LYS A 1 44 ? -5.571 -2.649 -7.166 1.00 0.00 44 LYS A N 15
ATOM 23682 C CA . LYS A 1 44 ? -5.020 -3.988 -6.992 1.00 0.00 44 LYS A CA 15
ATOM 23683 C C . LYS A 1 44 ? -4.470 -4.525 -8.309 1.00 0.00 44 LYS A C 15
ATOM 23684 O O . LYS A 1 44 ? -5.229 -4.905 -9.201 1.00 0.00 44 LYS A O 15
ATOM 23703 N N . ASP A 1 45 ? -3.147 -4.556 -8.424 1.00 0.00 45 ASP A N 15
ATOM 23704 C CA . ASP A 1 45 ? -2.496 -5.050 -9.632 1.00 0.00 45 ASP A CA 15
ATOM 23705 C C . ASP A 1 45 ? -3.192 -4.519 -10.881 1.00 0.00 45 ASP A C 15
ATOM 23706 O O . ASP A 1 45 ? -3.186 -5.163 -11.929 1.00 0.00 45 ASP A O 15
ATOM 23715 N N . GLY A 1 46 ? -3.793 -3.338 -10.761 1.00 0.00 46 GLY A N 15
ATOM 23716 C CA . GLY A 1 46 ? -4.486 -2.741 -11.887 1.00 0.00 46 GLY A CA 15
ATOM 23717 C C . GLY A 1 46 ? -5.969 -3.056 -11.888 1.00 0.00 46 GLY A C 15
ATOM 23718 O O . GLY A 1 46 ? -6.529 -3.441 -12.915 1.00 0.00 46 GLY A O 15
ATOM 23722 N N . LYS A 1 47 ? -6.607 -2.894 -10.735 1.00 0.00 47 LYS A N 15
ATOM 23723 C CA . LYS A 1 47 ? -8.034 -3.164 -10.605 1.00 0.00 47 LYS A CA 15
ATOM 23724 C C . LYS A 1 47 ? -8.650 -2.316 -9.496 1.00 0.00 47 LYS A C 15
ATOM 23725 O O . LYS A 1 47 ? -8.340 -2.498 -8.319 1.00 0.00 47 LYS A O 15
ATOM 23744 N N . GLN A 1 48 ? -9.523 -1.391 -9.881 1.00 0.00 48 GLN A N 15
ATOM 23745 C CA . GLN A 1 48 ? -10.182 -0.516 -8.918 1.00 0.00 48 GLN A CA 15
ATOM 23746 C C . GLN A 1 48 ? -10.932 -1.329 -7.869 1.00 0.00 48 GLN A C 15
ATOM 23747 O O . GLN A 1 48 ? -11.541 -2.353 -8.181 1.00 0.00 48 GLN A O 15
ATOM 23761 N N . ILE A 1 49 ? -10.884 -0.866 -6.624 1.00 0.00 49 ILE A N 15
ATOM 23762 C CA . ILE A 1 49 ? -11.560 -1.551 -5.529 1.00 0.00 49 ILE A CA 15
ATOM 23763 C C . ILE A 1 49 ? -12.602 -0.648 -4.877 1.00 0.00 49 ILE A C 15
ATOM 23764 O O . ILE A 1 49 ? -12.278 0.425 -4.368 1.00 0.00 49 ILE A O 15
ATOM 23780 N N . SER A 1 50 ? -13.855 -1.092 -4.894 1.00 0.00 50 SER A N 15
ATOM 23781 C CA . SER A 1 50 ? -14.946 -0.324 -4.306 1.00 0.00 50 SER A CA 15
ATOM 23782 C C . SER A 1 50 ? -14.951 -0.462 -2.786 1.00 0.00 50 SER A C 15
ATOM 23783 O O . SER A 1 50 ? -14.643 -1.517 -2.232 1.00 0.00 50 SER A O 15
ATOM 23791 N N . PRO A 1 51 ? -15.307 0.631 -2.095 1.00 0.00 51 PRO A N 15
ATOM 23792 C CA . PRO A 1 51 ? -15.361 0.658 -0.630 1.00 0.00 51 PRO A CA 15
ATOM 23793 C C . PRO A 1 51 ? -16.504 -0.185 -0.076 1.00 0.00 51 PRO A C 15
ATOM 23794 O O . PRO A 1 51 ? -16.462 -0.631 1.071 1.00 0.00 51 PRO A O 15
ATOM 23805 N N . LYS A 1 52 ? -17.526 -0.401 -0.898 1.00 0.00 52 LYS A N 15
ATOM 23806 C CA . LYS A 1 52 ? -18.681 -1.192 -0.492 1.00 0.00 52 LYS A CA 15
ATOM 23807 C C . LYS A 1 52 ? -18.512 -2.652 -0.903 1.00 0.00 52 LYS A C 15
ATOM 23808 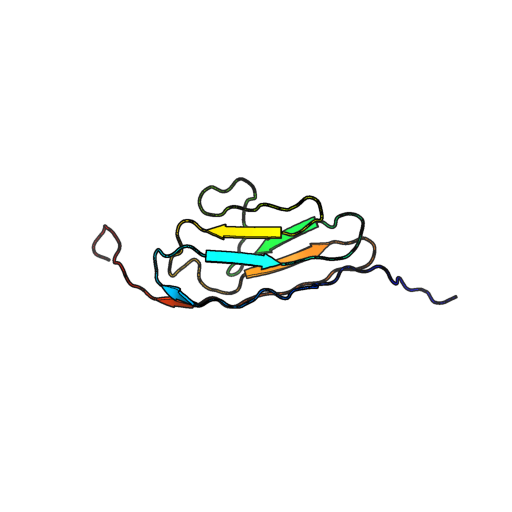O O . LYS A 1 52 ? -19.494 -3.365 -1.110 1.00 0.00 52 LYS A O 15
ATOM 23827 N N . SER A 1 53 ? -17.263 -3.089 -1.018 1.00 0.00 53 SER A N 15
ATOM 23828 C CA . SER A 1 53 ? -16.966 -4.462 -1.407 1.00 0.00 53 SER A CA 15
ATOM 23829 C C . SER A 1 53 ? -17.138 -5.411 -0.225 1.00 0.00 53 SER A C 15
ATOM 23830 O O . SER A 1 53 ? -16.770 -5.087 0.904 1.00 0.00 53 SER A O 15
ATOM 23838 N N . ASP A 1 54 ? -17.701 -6.584 -0.493 1.00 0.00 54 ASP A N 15
ATOM 23839 C CA . ASP A 1 54 ? -17.922 -7.582 0.548 1.00 0.00 54 ASP A CA 15
ATOM 23840 C C . ASP A 1 54 ? -16.607 -8.229 0.968 1.00 0.00 54 ASP A C 15
ATOM 23841 O O . ASP A 1 54 ? -16.546 -8.944 1.969 1.00 0.00 54 ASP A O 15
ATOM 23850 N N . HIS A 1 55 ? -15.555 -7.975 0.196 1.00 0.00 55 HIS A N 15
ATOM 23851 C CA . HIS A 1 55 ? -14.239 -8.534 0.488 1.00 0.00 55 HIS A CA 15
ATOM 23852 C C . HIS A 1 55 ? -13.339 -7.490 1.143 1.00 0.00 55 HIS A C 15
ATOM 23853 O O . HIS A 1 55 ? -13.045 -7.570 2.336 1.00 0.00 55 HIS A O 15
ATOM 23867 N N . TYR A 1 56 ? -12.904 -6.513 0.355 1.00 0.00 56 TYR A N 15
ATOM 23868 C CA . TYR A 1 56 ? -12.035 -5.456 0.857 1.00 0.00 56 TYR A CA 15
ATOM 23869 C C . TYR A 1 56 ? -12.841 -4.394 1.598 1.00 0.00 56 TYR A C 15
ATOM 23870 O O . TYR A 1 56 ? -13.833 -3.877 1.083 1.00 0.00 56 TYR A O 15
ATOM 23888 N N . THR A 1 57 ? -12.407 -4.072 2.813 1.00 0.00 57 THR A N 15
ATOM 23889 C CA . THR A 1 57 ? -13.086 -3.072 3.627 1.00 0.00 57 THR A CA 15
ATOM 23890 C C . THR A 1 57 ? -12.303 -1.764 3.659 1.00 0.00 57 THR A C 15
ATOM 23891 O O . THR A 1 57 ? -11.267 -1.667 4.318 1.00 0.00 57 THR A O 15
ATOM 23902 N N . ILE A 1 58 ? -12.804 -0.762 2.945 1.00 0.00 58 ILE A N 15
ATOM 23903 C CA . ILE A 1 58 ? -12.151 0.540 2.895 1.00 0.00 58 ILE A CA 15
ATOM 23904 C C . ILE A 1 58 ? -12.899 1.563 3.743 1.00 0.00 58 ILE A C 15
ATOM 23905 O O . ILE A 1 58 ? -13.911 2.117 3.315 1.00 0.00 58 ILE A O 15
ATOM 23921 N N . GLN A 1 59 ? -12.391 1.810 4.947 1.00 0.00 59 GLN A N 15
ATOM 23922 C CA . GLN A 1 59 ? -13.011 2.768 5.854 1.00 0.00 59 GLN A CA 15
ATOM 23923 C C . GLN A 1 59 ? -11.971 3.722 6.432 1.00 0.00 59 GLN A C 15
ATOM 23924 O O . GLN A 1 59 ? -10.938 3.292 6.945 1.00 0.00 59 GLN A O 15
ATOM 23938 N N . ARG A 1 60 ? -12.251 5.018 6.345 1.00 0.00 60 ARG A N 15
ATOM 23939 C CA . ARG A 1 60 ? -11.338 6.033 6.858 1.00 0.00 60 ARG A CA 15
ATOM 23940 C C . ARG A 1 60 ? -11.940 6.744 8.068 1.00 0.00 60 ARG A C 15
ATOM 23941 O O . ARG A 1 60 ? -13.153 6.932 8.149 1.00 0.00 60 ARG A O 15
ATOM 23962 N N . ASP A 1 61 ? -11.082 7.135 9.004 1.00 0.00 61 ASP A N 15
ATOM 23963 C CA . ASP A 1 61 ? -11.528 7.825 10.208 1.00 0.00 61 ASP A CA 15
ATOM 23964 C C . ASP A 1 61 ? -11.844 9.288 9.911 1.00 0.00 61 ASP A C 15
ATOM 23965 O O . ASP A 1 61 ? -11.547 9.790 8.827 1.00 0.00 61 ASP A O 15
ATOM 23974 N N . LEU A 1 62 ? -12.448 9.966 10.881 1.00 0.00 62 LEU A N 15
ATOM 23975 C CA . LEU A 1 62 ? -12.805 11.372 10.723 1.00 0.00 62 LEU A CA 15
ATOM 23976 C C . LEU A 1 62 ? -11.581 12.208 10.364 1.00 0.00 62 LEU A C 15
ATOM 23977 O O . LEU A 1 62 ? -11.591 12.952 9.383 1.00 0.00 62 LEU A O 15
ATOM 23993 N N . ASP A 1 63 ? -10.527 12.078 11.162 1.00 0.00 63 ASP A N 15
ATOM 23994 C CA . ASP A 1 63 ? -9.293 12.819 10.926 1.00 0.00 63 ASP A CA 15
ATOM 23995 C C . ASP A 1 63 ? -8.825 12.650 9.484 1.00 0.00 63 ASP A C 15
ATOM 23996 O O . ASP A 1 63 ? -8.331 13.593 8.867 1.00 0.00 63 ASP A O 15
ATOM 24005 N N . GLY A 1 64 ? -8.984 11.442 8.953 1.00 0.00 64 GLY A N 15
ATOM 24006 C CA . GLY A 1 64 ? -8.572 11.171 7.588 1.00 0.00 64 GLY A CA 15
ATOM 24007 C C . GLY A 1 64 ? -7.474 10.129 7.510 1.00 0.00 64 GLY A C 15
ATOM 24008 O O . GLY A 1 64 ? -6.455 10.337 6.851 1.00 0.00 64 GLY A O 15
ATOM 24012 N N . THR A 1 65 ? -7.680 9.003 8.185 1.00 0.00 65 THR A N 15
ATOM 24013 C CA . THR A 1 65 ? -6.699 7.925 8.192 1.00 0.00 65 THR A CA 15
ATOM 24014 C C . THR A 1 65 ? -7.237 6.688 7.481 1.00 0.00 65 THR A C 15
ATOM 24015 O O . THR A 1 65 ? -7.985 5.902 8.064 1.00 0.00 65 THR A O 15
ATOM 24026 N N . CYS A 1 66 ? -6.851 6.521 6.221 1.00 0.00 66 CYS A N 15
ATOM 24027 C CA . CYS A 1 66 ? -7.295 5.378 5.431 1.00 0.00 66 CYS A CA 15
ATOM 24028 C C . CYS A 1 66 ? -6.804 4.070 6.043 1.00 0.00 66 CYS A C 15
ATOM 24029 O O . CYS A 1 66 ? -5.703 4.003 6.588 1.00 0.00 66 CYS A O 15
ATOM 24037 N N . SER A 1 67 ? -7.630 3.033 5.950 1.00 0.00 67 SER A N 15
ATOM 24038 C CA . SER A 1 67 ? -7.283 1.728 6.499 1.00 0.00 67 SER A CA 15
ATOM 24039 C C . SER A 1 67 ? -8.012 0.613 5.754 1.00 0.00 67 SER A C 15
ATOM 24040 O O . SER A 1 67 ? -9.239 0.517 5.803 1.00 0.00 67 SER A O 15
ATOM 24048 N N . LEU A 1 68 ? -7.248 -0.226 5.065 1.00 0.00 68 LEU A N 15
ATOM 24049 C CA . LEU A 1 68 ? -7.819 -1.335 4.308 1.00 0.00 68 LEU A CA 15
ATOM 24050 C C . LEU A 1 68 ? -7.704 -2.642 5.087 1.00 0.00 68 LEU A C 15
ATOM 24051 O O . LEU A 1 68 ? -6.655 -2.949 5.654 1.00 0.00 68 LEU A O 15
ATOM 24067 N N . HIS A 1 69 ? -8.789 -3.410 5.108 1.00 0.00 69 HIS A N 15
ATOM 24068 C CA . HIS A 1 69 ? -8.809 -4.686 5.815 1.00 0.00 69 HIS A CA 15
ATOM 24069 C C . HIS A 1 69 ? -9.331 -5.799 4.912 1.00 0.00 69 HIS A C 15
ATOM 24070 O O . HIS A 1 69 ? -10.206 -5.575 4.075 1.00 0.00 69 HIS A O 15
ATOM 24084 N N . THR A 1 70 ? -8.788 -7.000 5.086 1.00 0.00 70 THR A N 15
ATOM 24085 C CA . THR A 1 70 ? -9.197 -8.147 4.286 1.00 0.00 70 THR A CA 15
ATOM 24086 C C . THR A 1 70 ? -9.441 -9.370 5.162 1.00 0.00 70 THR A C 15
ATOM 24087 O O . THR A 1 70 ? -8.498 -10.031 5.601 1.00 0.00 70 THR A O 15
ATOM 24098 N N . THR A 1 71 ? -10.711 -9.668 5.415 1.00 0.00 71 THR A N 15
ATOM 24099 C CA . THR A 1 71 ? -11.079 -10.811 6.240 1.00 0.00 71 THR A CA 15
ATOM 24100 C C . THR A 1 71 ? -10.499 -12.104 5.678 1.00 0.00 71 THR A C 15
ATOM 24101 O O . THR A 1 71 ? -10.082 -12.986 6.428 1.00 0.00 71 THR A O 15
ATOM 24112 N N . ALA A 1 72 ? -10.475 -12.210 4.353 1.00 0.00 72 ALA A N 15
ATOM 24113 C CA . ALA A 1 72 ? -9.942 -13.394 3.691 1.00 0.00 72 ALA A CA 15
ATOM 24114 C C . ALA A 1 72 ? -8.946 -13.013 2.602 1.00 0.00 72 ALA A C 15
ATOM 24115 O O . ALA A 1 72 ? -9.252 -12.208 1.722 1.00 0.00 72 ALA A O 15
ATOM 24122 N N . SER A 1 73 ? -7.753 -13.595 2.667 1.00 0.00 73 SER A N 15
ATOM 24123 C CA . SER A 1 73 ? -6.710 -13.313 1.688 1.00 0.00 73 SER A CA 15
ATOM 24124 C C . SER A 1 73 ? -6.402 -14.549 0.850 1.00 0.00 73 SER A C 15
ATOM 24125 O O . SER A 1 73 ? -6.281 -15.657 1.375 1.00 0.00 73 SER A O 15
ATOM 24133 N N . THR A 1 74 ? -6.276 -14.353 -0.459 1.00 0.00 74 THR A N 15
ATOM 24134 C CA . THR A 1 74 ? -5.983 -15.451 -1.372 1.00 0.00 74 THR A CA 15
ATOM 24135 C C . THR A 1 74 ? -4.727 -15.168 -2.188 1.00 0.00 74 THR A C 15
ATOM 24136 O O . THR A 1 74 ? -4.473 -14.029 -2.581 1.00 0.00 74 THR A O 15
ATOM 24147 N N . LEU A 1 75 ? -3.944 -16.211 -2.440 1.00 0.00 75 LEU A N 15
ATOM 24148 C CA . LEU A 1 75 ? -2.713 -16.075 -3.211 1.00 0.00 75 LEU A CA 15
ATOM 24149 C C . LEU A 1 75 ? -2.864 -15.014 -4.296 1.00 0.00 75 LEU A C 15
ATOM 24150 O O . LEU A 1 75 ? -1.936 -14.252 -4.567 1.00 0.00 75 LEU A O 15
ATOM 24166 N N . ASP A 1 76 ? -4.041 -14.969 -4.912 1.00 0.00 76 ASP A N 15
ATOM 24167 C CA . ASP A 1 76 ? -4.316 -14.000 -5.966 1.00 0.00 76 ASP A CA 15
ATOM 24168 C C . ASP A 1 76 ? -4.238 -12.575 -5.426 1.00 0.00 76 ASP A C 15
ATOM 24169 O O . ASP A 1 76 ? -3.581 -11.714 -6.012 1.00 0.00 76 ASP A O 15
ATOM 24178 N N . ASP A 1 77 ? -4.913 -12.333 -4.309 1.00 0.00 77 ASP A N 15
ATOM 24179 C CA . ASP A 1 77 ? -4.921 -11.012 -3.690 1.00 0.00 77 ASP A CA 15
ATOM 24180 C C . ASP A 1 77 ? -3.504 -10.460 -3.570 1.00 0.00 77 ASP A C 15
ATOM 24181 O O . ASP A 1 77 ? -3.299 -9.246 -3.565 1.00 0.00 77 ASP A O 15
ATOM 24190 N N . ASP A 1 78 ? -2.531 -11.359 -3.472 1.00 0.00 78 ASP A N 15
ATOM 24191 C CA . ASP A 1 78 ? -1.133 -10.962 -3.351 1.00 0.00 78 ASP A CA 15
ATOM 24192 C C . ASP A 1 78 ? -0.715 -10.082 -4.525 1.00 0.00 78 ASP A C 15
ATOM 24193 O O . ASP A 1 78 ? -1.339 -10.106 -5.585 1.00 0.00 78 ASP A O 15
ATOM 24202 N N . GLY A 1 79 ? 0.346 -9.305 -4.328 1.00 0.00 79 GLY A N 15
ATOM 24203 C CA . GLY A 1 79 ? 0.828 -8.427 -5.378 1.00 0.00 79 GLY A CA 15
ATOM 24204 C C . GLY A 1 79 ? 1.328 -7.101 -4.841 1.00 0.00 79 GLY A C 15
ATOM 24205 O O . GLY A 1 79 ? 2.177 -7.064 -3.951 1.00 0.00 79 GLY A O 15
ATOM 24209 N N . ASN A 1 80 ? 0.801 -6.008 -5.384 1.00 0.00 80 ASN A N 15
ATOM 24210 C CA . ASN A 1 80 ? 1.200 -4.672 -4.955 1.00 0.00 80 ASN A CA 15
ATOM 24211 C C . ASN A 1 80 ? 0.023 -3.705 -5.021 1.00 0.00 80 ASN A C 15
ATOM 24212 O O . ASN A 1 80 ? -0.487 -3.405 -6.101 1.00 0.00 80 ASN A O 15
ATOM 24223 N N . TYR A 1 81 ? -0.403 -3.219 -3.861 1.00 0.00 81 TYR A N 15
ATOM 24224 C CA . TYR A 1 81 ? -1.521 -2.286 -3.787 1.00 0.00 81 TYR A CA 15
ATOM 24225 C C . TYR A 1 81 ? -1.041 -0.846 -3.941 1.00 0.00 81 TYR A C 15
ATOM 24226 O O . TYR A 1 81 ? -0.407 -0.290 -3.044 1.00 0.00 81 TYR A O 15
ATOM 24244 N N . THR A 1 82 ? -1.348 -0.247 -5.087 1.00 0.00 82 THR A N 15
ATOM 24245 C CA . THR A 1 82 ? -0.948 1.128 -5.362 1.00 0.00 82 THR A CA 15
ATOM 24246 C C . THR A 1 82 ? -2.041 2.110 -4.955 1.00 0.00 82 THR A C 15
ATOM 24247 O O . THR A 1 82 ? -3.204 1.946 -5.323 1.00 0.00 82 THR A O 15
ATOM 24258 N N . ILE A 1 83 ? -1.659 3.130 -4.194 1.00 0.00 83 ILE A N 15
ATOM 24259 C CA . ILE A 1 83 ? -2.607 4.139 -3.739 1.00 0.00 83 ILE A CA 15
ATOM 24260 C C . ILE A 1 83 ? -2.248 5.517 -4.285 1.00 0.00 83 ILE A C 15
ATOM 24261 O O . ILE A 1 83 ? -1.213 6.084 -3.936 1.00 0.00 83 ILE A O 15
ATOM 24277 N N . MET A 1 84 ? -3.111 6.051 -5.143 1.00 0.00 84 MET A N 15
ATOM 24278 C CA . MET A 1 84 ? -2.886 7.365 -5.735 1.00 0.00 84 MET A CA 15
ATOM 24279 C C . MET A 1 84 ? -3.664 8.441 -4.983 1.00 0.00 84 MET A C 15
ATOM 24280 O O . MET A 1 84 ? -4.733 8.177 -4.435 1.00 0.00 84 MET A O 15
ATOM 24294 N N . ALA A 1 85 ? -3.119 9.653 -4.963 1.00 0.00 85 ALA A N 15
ATOM 24295 C CA . ALA A 1 85 ? -3.763 10.768 -4.280 1.00 0.00 85 ALA A CA 15
ATOM 24296 C C . ALA A 1 85 ? -3.761 12.020 -5.151 1.00 0.00 85 ALA A C 15
ATOM 24297 O O . ALA A 1 85 ? -2.734 12.392 -5.717 1.00 0.00 85 ALA A O 15
ATOM 24304 N N . ALA A 1 86 ? -4.919 12.664 -5.254 1.00 0.00 86 ALA A N 15
ATOM 24305 C CA . ALA A 1 86 ? -5.050 13.875 -6.056 1.00 0.00 86 ALA A CA 15
ATOM 24306 C C . ALA A 1 86 ? -5.347 15.085 -5.177 1.00 0.00 86 ALA A C 15
ATOM 24307 O O . ALA A 1 86 ? -6.223 15.038 -4.315 1.00 0.00 86 ALA A O 15
ATOM 24314 N N . ASN A 1 87 ? -4.611 16.169 -5.402 1.00 0.00 87 ASN A N 15
ATOM 24315 C CA . ASN A 1 87 ? -4.796 17.392 -4.629 1.00 0.00 87 ASN A CA 15
ATOM 24316 C C . ASN A 1 87 ? -4.542 18.624 -5.491 1.00 0.00 87 ASN A C 15
ATOM 24317 O O . ASN A 1 87 ? -3.655 18.643 -6.346 1.00 0.00 87 ASN A O 15
ATOM 24328 N N . PRO A 1 88 ? -5.337 19.680 -5.264 1.00 0.00 88 PRO A N 15
ATOM 24329 C CA . PRO A 1 88 ? -5.217 20.937 -6.009 1.00 0.00 88 PRO A CA 15
ATOM 24330 C C . PRO A 1 88 ? -3.943 21.698 -5.661 1.00 0.00 88 PRO A C 15
ATOM 24331 O O . PRO A 1 88 ? -3.729 22.815 -6.130 1.00 0.00 88 PRO A O 15
ATOM 24342 N N . GLN A 1 89 ? -3.099 21.085 -4.836 1.00 0.00 89 GLN A N 15
ATOM 24343 C CA . GLN A 1 89 ? -1.846 21.706 -4.425 1.00 0.00 89 GLN A CA 15
ATOM 24344 C C . GLN A 1 89 ? -0.664 20.782 -4.701 1.00 0.00 89 GLN A C 15
ATOM 24345 O O . GLN A 1 89 ? 0.490 21.160 -4.508 1.00 0.00 89 GLN A O 15
ATOM 24359 N N . GLY A 1 90 ? -0.962 19.568 -5.154 1.00 0.00 90 GLY A N 15
ATOM 24360 C CA . GLY A 1 90 ? 0.087 18.609 -5.448 1.00 0.00 90 GLY A CA 15
ATOM 24361 C C . GLY A 1 90 ? -0.430 17.185 -5.504 1.00 0.00 90 GLY A C 15
ATOM 24362 O O . GLY A 1 90 ? -1.409 16.846 -4.839 1.00 0.00 90 GLY A O 15
ATOM 24366 N N . ARG A 1 91 ? 0.229 16.349 -6.300 1.00 0.00 91 ARG A N 15
ATOM 24367 C CA . ARG A 1 91 ? -0.171 14.954 -6.442 1.00 0.00 91 ARG A CA 15
ATOM 24368 C C . ARG A 1 91 ? 0.959 14.019 -6.021 1.00 0.00 91 ARG A C 15
ATOM 24369 O O . ARG A 1 91 ? 2.128 14.274 -6.309 1.00 0.00 91 ARG A O 15
ATOM 24390 N N . ILE A 1 92 ? 0.601 12.936 -5.339 1.00 0.00 92 ILE A N 15
ATOM 24391 C CA . ILE A 1 92 ? 1.584 11.964 -4.880 1.00 0.00 92 ILE A CA 15
ATOM 24392 C C . ILE A 1 92 ? 1.066 10.539 -5.043 1.00 0.00 92 ILE A C 15
ATOM 24393 O O . ILE A 1 92 ? -0.128 10.322 -5.253 1.00 0.00 92 ILE A O 15
ATOM 24409 N N . SER A 1 93 ? 1.971 9.571 -4.943 1.00 0.00 93 SER A N 15
ATOM 24410 C CA . SER A 1 93 ? 1.605 8.166 -5.081 1.00 0.00 93 SER A CA 15
ATOM 24411 C C . SER A 1 93 ? 2.475 7.288 -4.186 1.00 0.00 93 SER A C 15
ATOM 24412 O O . SER A 1 93 ? 3.521 7.720 -3.701 1.00 0.00 93 SER A O 15
ATOM 24420 N N . CYS A 1 94 ? 2.034 6.053 -3.971 1.00 0.00 94 CYS A N 15
ATOM 24421 C CA . CYS A 1 94 ? 2.770 5.113 -3.134 1.00 0.00 94 CYS A CA 15
ATOM 24422 C C . CYS A 1 94 ? 2.669 3.696 -3.688 1.00 0.00 94 CYS A C 15
ATOM 24423 O O . CYS A 1 94 ? 1.956 3.447 -4.661 1.00 0.00 94 CYS A O 15
ATOM 24431 N N . THR A 1 95 ? 3.388 2.768 -3.064 1.00 0.00 95 THR A N 15
ATOM 24432 C CA . THR A 1 95 ? 3.381 1.376 -3.496 1.00 0.00 95 THR A CA 15
ATOM 24433 C C . THR A 1 95 ? 3.452 0.430 -2.303 1.00 0.00 95 THR A C 15
ATOM 24434 O O . THR A 1 95 ? 4.039 0.758 -1.272 1.00 0.00 95 THR A O 15
ATOM 24445 N N . GLY A 1 96 ? 2.851 -0.747 -2.450 1.00 0.00 96 GLY A N 15
ATOM 24446 C CA . GLY A 1 96 ? 2.859 -1.723 -1.376 1.00 0.00 96 GLY A CA 15
ATOM 24447 C C . GLY A 1 96 ? 3.202 -3.117 -1.863 1.00 0.00 96 GLY A C 15
ATOM 24448 O O . GLY A 1 96 ? 3.195 -3.382 -3.065 1.00 0.00 96 GLY A O 15
ATOM 24452 N N . ARG A 1 97 ? 3.506 -4.011 -0.927 1.00 0.00 97 ARG A N 15
ATOM 24453 C CA . ARG A 1 97 ? 3.856 -5.385 -1.268 1.00 0.00 97 ARG A CA 15
ATOM 24454 C C . ARG A 1 97 ? 3.173 -6.370 -0.323 1.00 0.00 97 ARG A C 15
ATOM 24455 O O . ARG A 1 97 ? 3.113 -6.147 0.886 1.00 0.00 97 ARG A O 15
ATOM 24476 N N . LEU A 1 98 ? 2.660 -7.459 -0.884 1.00 0.00 98 LEU A N 15
ATOM 24477 C CA . LEU A 1 98 ? 1.981 -8.479 -0.093 1.00 0.00 98 LEU A CA 15
ATOM 24478 C C . LEU A 1 98 ? 2.527 -9.868 -0.410 1.00 0.00 98 LEU A C 15
ATOM 24479 O O . LEU A 1 98 ? 2.658 -10.243 -1.574 1.00 0.00 98 LEU A O 15
ATOM 24495 N N . MET A 1 99 ? 2.843 -10.627 0.635 1.00 0.00 99 MET A N 15
ATOM 24496 C CA . MET A 1 99 ? 3.371 -11.976 0.467 1.00 0.00 99 MET A CA 15
ATOM 24497 C C . MET A 1 99 ? 2.501 -12.995 1.196 1.00 0.00 99 MET A C 15
ATOM 24498 O O . MET A 1 99 ? 2.556 -13.110 2.420 1.00 0.00 99 MET A O 15
ATOM 24512 N N . VAL A 1 100 ? 1.698 -13.732 0.435 1.00 0.00 100 VAL A N 15
ATOM 24513 C CA . VAL A 1 100 ? 0.817 -14.743 1.009 1.00 0.00 100 VAL A CA 15
ATOM 24514 C C . VAL A 1 100 ? 1.396 -16.142 0.830 1.00 0.00 100 VAL A C 15
ATOM 24515 O O . VAL A 1 100 ? 1.709 -16.556 -0.285 1.00 0.00 100 VAL A O 15
ATOM 24528 N N . GLN A 1 101 ? 1.534 -16.864 1.937 1.00 0.00 101 GLN A N 15
ATOM 24529 C CA . GLN A 1 101 ? 2.076 -18.218 1.902 1.00 0.00 101 GLN A CA 15
ATOM 24530 C C . GLN A 1 101 ? 0.955 -19.251 1.846 1.00 0.00 101 GLN A C 15
ATOM 24531 O O . GLN A 1 101 ? 0.179 -19.391 2.790 1.00 0.00 101 GLN A O 15
ATOM 24545 N N . ALA A 1 102 ? 0.878 -19.973 0.732 1.00 0.00 102 ALA A N 15
ATOM 24546 C CA . ALA A 1 102 ? -0.147 -20.994 0.554 1.00 0.00 102 ALA A CA 15
ATOM 24547 C C . ALA A 1 102 ? -0.154 -21.974 1.722 1.00 0.00 102 ALA A C 15
ATOM 24548 O O . ALA A 1 102 ? 0.774 -22.766 1.887 1.00 0.00 102 ALA A O 15
ATOM 24555 N N . VAL A 1 103 ? -1.207 -21.915 2.532 1.00 0.00 103 VAL A N 15
ATOM 24556 C CA . VAL A 1 103 ? -1.335 -22.798 3.685 1.00 0.00 103 VAL A CA 15
ATOM 24557 C C . VAL A 1 103 ? -2.512 -23.752 3.518 1.00 0.00 103 VAL A C 15
ATOM 24558 O O . VAL A 1 103 ? -2.848 -24.505 4.432 1.00 0.00 103 VAL A O 15
ATOM 24571 N N . ASN A 1 104 ? -3.135 -23.715 2.345 1.00 0.00 104 ASN A N 15
ATOM 24572 C CA . ASN A 1 104 ? -4.276 -24.577 2.058 1.00 0.00 104 ASN A CA 15
ATOM 24573 C C . ASN A 1 104 ? -4.214 -25.104 0.628 1.00 0.00 104 ASN A C 15
ATOM 24574 O O . ASN A 1 104 ? -3.766 -24.407 -0.282 1.00 0.00 104 ASN A O 15
ATOM 24585 N N . SER A 1 105 ? -4.666 -26.340 0.439 1.00 0.00 105 SER A N 15
ATOM 24586 C CA . SER A 1 105 ? -4.658 -26.963 -0.880 1.00 0.00 105 SER A CA 15
ATOM 24587 C C . SER A 1 105 ? -6.075 -27.075 -1.436 1.00 0.00 105 SER A C 15
ATOM 24588 O O . SER A 1 105 ? -6.982 -27.560 -0.762 1.00 0.00 105 SER A O 15
ATOM 24596 N N . GLY A 1 106 ? -6.256 -26.621 -2.673 1.00 0.00 106 GLY A N 15
ATOM 24597 C CA . GLY A 1 106 ? -7.564 -26.678 -3.300 1.00 0.00 106 GLY A CA 15
ATOM 24598 C C . GLY A 1 106 ? -7.656 -25.798 -4.530 1.00 0.00 106 GLY A C 15
ATOM 24599 O O . GLY A 1 106 ? -7.041 -24.734 -4.606 1.00 0.00 106 GLY A O 15
ATOM 24603 N N . PRO A 1 107 ? -8.438 -26.244 -5.524 1.00 0.00 107 PRO A N 15
ATOM 24604 C CA . PRO A 1 107 ? -8.626 -25.505 -6.776 1.00 0.00 107 PRO A CA 15
ATOM 24605 C C . PRO A 1 107 ? -9.436 -24.228 -6.580 1.00 0.00 107 PRO A C 15
ATOM 24606 O O . PRO A 1 107 ? -10.493 -24.244 -5.949 1.00 0.00 107 PRO A O 15
ATOM 24617 N N . SER A 1 108 ? -8.934 -23.124 -7.124 1.00 0.00 108 SER A N 15
ATOM 24618 C CA . SER A 1 108 ? -9.610 -21.838 -7.005 1.00 0.00 108 SER A CA 15
ATOM 24619 C C . SER A 1 108 ? -10.112 -21.360 -8.364 1.00 0.00 108 SER A C 15
ATOM 24620 O O . SER A 1 108 ? -9.705 -21.877 -9.405 1.00 0.00 108 SER A O 15
ATOM 24628 N N . SER A 1 109 ? -10.998 -20.370 -8.346 1.00 0.00 109 SER A N 15
ATOM 24629 C CA . SER A 1 109 ? -11.560 -19.824 -9.576 1.00 0.00 109 SER A CA 15
ATOM 24630 C C . SER A 1 109 ? -11.400 -18.308 -9.620 1.00 0.00 109 SER A C 15
ATOM 24631 O O . SER A 1 109 ? -10.756 -17.766 -10.518 1.00 0.00 109 SER A O 15
ATOM 24639 N N . GLY A 1 110 ? -11.992 -17.628 -8.643 1.00 0.00 110 GLY A N 15
ATOM 24640 C CA . GLY A 1 110 ? -11.904 -16.180 -8.588 1.00 0.00 110 GLY A CA 15
ATOM 24641 C C . GLY A 1 110 ? -10.811 -15.701 -7.653 1.00 0.00 110 GLY A C 15
ATOM 24642 O O . GLY A 1 110 ? -9.869 -16.437 -7.360 1.00 0.00 110 GLY A O 15
ATOM 24646 N N . GLY A 1 1 ? 11.362 10.114 2.486 1.00 0.00 1 GLY A N 16
ATOM 24647 C CA . GLY A 1 1 ? 10.711 11.340 2.909 1.00 0.00 1 GLY A CA 16
ATOM 24648 C C . GLY A 1 1 ? 11.045 12.514 2.011 1.00 0.00 1 GLY A C 16
ATOM 24649 O O . GLY A 1 1 ? 12.211 12.751 1.695 1.00 0.00 1 GLY A O 16
ATOM 24653 N N . SER A 1 2 ? 10.019 13.250 1.596 1.00 0.00 2 SER A N 16
ATOM 24654 C CA . SER A 1 2 ? 10.208 14.403 0.723 1.00 0.00 2 SER A CA 16
ATOM 24655 C C . SER A 1 2 ? 9.553 15.647 1.316 1.00 0.00 2 SER A C 16
ATOM 24656 O O . SER A 1 2 ? 8.836 15.568 2.313 1.00 0.00 2 SER A O 16
ATOM 24664 N N . SER A 1 3 ? 9.807 16.794 0.695 1.00 0.00 3 SER A N 16
ATOM 24665 C CA . SER A 1 3 ? 9.245 18.056 1.162 1.00 0.00 3 SER A CA 16
ATOM 24666 C C . SER A 1 3 ? 8.382 18.700 0.082 1.00 0.00 3 SER A C 16
ATOM 24667 O O . SER A 1 3 ? 7.263 19.139 0.345 1.00 0.00 3 SER A O 16
ATOM 24675 N N . GLY A 1 4 ? 8.911 18.752 -1.137 1.00 0.00 4 GLY A N 16
ATOM 24676 C CA . GLY A 1 4 ? 8.176 19.343 -2.240 1.00 0.00 4 GLY A CA 16
ATOM 24677 C C . GLY A 1 4 ? 7.640 20.722 -1.907 1.00 0.00 4 GLY A C 16
ATOM 24678 O O . GLY A 1 4 ? 8.235 21.452 -1.115 1.00 0.00 4 GLY A O 16
ATOM 24682 N N . SER A 1 5 ? 6.513 21.079 -2.514 1.00 0.00 5 SER A N 16
ATOM 24683 C CA . SER A 1 5 ? 5.899 22.382 -2.282 1.00 0.00 5 SER A CA 16
ATOM 24684 C C . SER A 1 5 ? 4.882 22.308 -1.147 1.00 0.00 5 SER A C 16
ATOM 24685 O O . SER A 1 5 ? 3.919 21.544 -1.210 1.00 0.00 5 SER A O 16
ATOM 24693 N N . SER A 1 6 ? 5.103 23.109 -0.110 1.00 0.00 6 SER A N 16
ATOM 24694 C CA . SER A 1 6 ? 4.209 23.134 1.041 1.00 0.00 6 SER A CA 16
ATOM 24695 C C . SER A 1 6 ? 2.751 23.196 0.596 1.00 0.00 6 SER A C 16
ATOM 24696 O O . SER A 1 6 ? 2.415 23.875 -0.374 1.00 0.00 6 SER A O 16
ATOM 24704 N N . GLY A 1 7 ? 1.888 22.482 1.312 1.00 0.00 7 GLY A N 16
ATOM 24705 C CA . GLY A 1 7 ? 0.476 22.469 0.976 1.00 0.00 7 GLY A CA 16
ATOM 24706 C C . GLY A 1 7 ? 0.054 21.181 0.298 1.00 0.00 7 GLY A C 16
ATOM 24707 O O . GLY A 1 7 ? -1.033 20.664 0.556 1.00 0.00 7 GLY A O 16
ATOM 24711 N N . ALA A 1 8 ? 0.913 20.663 -0.573 1.00 0.00 8 ALA A N 16
ATOM 24712 C CA . ALA A 1 8 ? 0.623 19.427 -1.290 1.00 0.00 8 ALA A CA 16
ATOM 24713 C C . ALA A 1 8 ? 0.510 18.249 -0.329 1.00 0.00 8 ALA A C 16
ATOM 24714 O O . ALA A 1 8 ? 1.006 18.285 0.797 1.00 0.00 8 ALA A O 16
ATOM 24721 N N . PRO A 1 9 ? -0.159 17.178 -0.781 1.00 0.00 9 PRO A N 16
ATOM 24722 C CA . PRO A 1 9 ? -0.354 15.968 0.023 1.00 0.00 9 PRO A CA 16
ATOM 24723 C C . PRO A 1 9 ? 0.944 15.193 0.228 1.00 0.00 9 PRO A C 16
ATOM 24724 O O . PRO A 1 9 ? 1.696 14.962 -0.719 1.00 0.00 9 PRO A O 16
ATOM 24735 N N . PHE A 1 10 ? 1.200 14.794 1.469 1.00 0.00 10 PHE A N 16
ATOM 24736 C CA . PHE A 1 10 ? 2.407 14.045 1.798 1.00 0.00 10 PHE A CA 16
ATOM 24737 C C . PHE A 1 10 ? 2.091 12.892 2.746 1.00 0.00 10 PHE A C 16
ATOM 24738 O O . PHE A 1 10 ? 1.450 13.082 3.780 1.00 0.00 10 PHE A O 16
ATOM 24755 N N . PHE A 1 11 ? 2.546 11.697 2.387 1.00 0.00 11 PHE A N 16
ATOM 24756 C CA . PHE A 1 11 ? 2.311 10.512 3.205 1.00 0.00 11 PHE A CA 16
ATOM 24757 C C . PHE A 1 11 ? 3.043 10.618 4.539 1.00 0.00 11 PHE A C 16
ATOM 24758 O O . PHE A 1 11 ? 4.273 10.613 4.586 1.00 0.00 11 PHE A O 16
ATOM 24775 N N . GLU A 1 12 ? 2.277 10.715 5.621 1.00 0.00 12 GLU A N 16
ATOM 24776 C CA . GLU A 1 12 ? 2.853 10.825 6.957 1.00 0.00 12 GLU A CA 16
ATOM 24777 C C . GLU A 1 12 ? 3.375 9.473 7.436 1.00 0.00 12 GLU A C 16
ATOM 24778 O O . GLU A 1 12 ? 4.393 9.398 8.124 1.00 0.00 12 GLU A O 16
ATOM 24790 N N . MET A 1 13 ? 2.669 8.409 7.069 1.00 0.00 13 MET A N 16
ATOM 24791 C CA . MET A 1 13 ? 3.062 7.060 7.460 1.00 0.00 13 MET A CA 16
ATOM 24792 C C . MET A 1 13 ? 3.083 6.128 6.253 1.00 0.00 13 MET A C 16
ATOM 24793 O O . MET A 1 13 ? 2.102 5.438 5.971 1.00 0.00 13 MET A O 16
ATOM 24807 N N . LYS A 1 14 ? 4.206 6.111 5.544 1.00 0.00 14 LYS A N 16
ATOM 24808 C CA . LYS A 1 14 ? 4.356 5.263 4.367 1.00 0.00 14 LYS A CA 16
ATOM 24809 C C . LYS A 1 14 ? 3.933 3.829 4.672 1.00 0.00 14 LYS A C 16
ATOM 24810 O O . LYS A 1 14 ? 4.163 3.324 5.772 1.00 0.00 14 LYS A O 16
ATOM 24829 N N . LEU A 1 15 ? 3.316 3.178 3.693 1.00 0.00 15 LEU A N 16
ATOM 24830 C CA . LEU A 1 15 ? 2.862 1.801 3.856 1.00 0.00 15 LEU A CA 16
ATOM 24831 C C . LEU A 1 15 ? 4.020 0.889 4.246 1.00 0.00 15 LEU A C 16
ATOM 24832 O O . LEU A 1 15 ? 5.187 1.232 4.054 1.00 0.00 15 LEU A O 16
ATOM 24848 N N . LYS A 1 16 ? 3.691 -0.277 4.792 1.00 0.00 16 LYS A N 16
ATOM 24849 C CA . LYS A 1 16 ? 4.703 -1.242 5.205 1.00 0.00 16 LYS A CA 16
ATOM 24850 C C . LYS A 1 16 ? 4.498 -2.580 4.503 1.00 0.00 16 LYS A C 16
ATOM 24851 O O . LYS A 1 16 ? 3.543 -2.755 3.745 1.00 0.00 16 LYS A O 16
ATOM 24870 N N . HIS A 1 17 ? 5.400 -3.522 4.759 1.00 0.00 17 HIS A N 16
ATOM 24871 C CA . HIS A 1 17 ? 5.316 -4.846 4.152 1.00 0.00 17 HIS A CA 16
ATOM 24872 C C . HIS A 1 17 ? 4.948 -5.898 5.193 1.00 0.00 17 HIS A C 16
ATOM 24873 O O . HIS A 1 17 ? 5.656 -6.080 6.184 1.00 0.00 17 HIS A O 16
ATOM 24887 N N . TYR A 1 18 ? 3.837 -6.589 4.962 1.00 0.00 18 TYR A N 16
ATOM 24888 C CA . TYR A 1 18 ? 3.373 -7.621 5.882 1.00 0.00 18 TYR A CA 16
ATOM 24889 C C . TYR A 1 18 ? 3.266 -8.970 5.178 1.00 0.00 18 TYR A C 16
ATOM 24890 O O . TYR A 1 18 ? 2.586 -9.101 4.160 1.00 0.00 18 TYR A O 16
ATOM 24908 N N . LYS A 1 19 ? 3.943 -9.972 5.728 1.00 0.00 19 LYS A N 16
ATOM 24909 C CA . LYS A 1 19 ? 3.925 -11.313 5.156 1.00 0.00 19 LYS A CA 16
ATOM 24910 C C . LYS A 1 19 ? 3.051 -12.247 5.987 1.00 0.00 19 LYS A C 16
ATOM 24911 O O . LYS A 1 19 ? 3.375 -12.560 7.133 1.00 0.00 19 LYS A O 16
ATOM 24930 N N . ILE A 1 20 ? 1.943 -12.690 5.402 1.00 0.00 20 ILE A N 16
ATOM 24931 C CA . ILE A 1 20 ? 1.025 -13.590 6.088 1.00 0.00 20 ILE A CA 16
ATOM 24932 C C . ILE A 1 20 ? 0.703 -14.808 5.228 1.00 0.00 20 ILE A C 16
ATOM 24933 O O . ILE A 1 20 ? 1.053 -14.858 4.048 1.00 0.00 20 ILE A O 16
ATOM 24949 N N . PHE A 1 21 ? 0.031 -15.786 5.825 1.00 0.00 21 PHE A N 16
ATOM 24950 C CA . PHE A 1 21 ? -0.340 -17.004 5.114 1.00 0.00 21 PHE A CA 16
ATOM 24951 C C . PHE A 1 21 ? -1.708 -16.854 4.455 1.00 0.00 21 PHE A C 16
ATOM 24952 O O . PHE A 1 21 ? -2.405 -15.863 4.669 1.00 0.00 21 PHE A O 16
ATOM 24969 N N . GLU A 1 22 ? -2.085 -17.846 3.654 1.00 0.00 22 GLU A N 16
ATOM 24970 C CA . GLU A 1 22 ? -3.369 -17.823 2.963 1.00 0.00 22 GLU A CA 16
ATOM 24971 C C . GLU A 1 22 ? -4.523 -17.878 3.959 1.00 0.00 22 GLU A C 16
ATOM 24972 O O . GLU A 1 22 ? -4.535 -18.707 4.868 1.00 0.00 22 GLU A O 16
ATOM 24984 N N . GLY A 1 23 ? -5.494 -16.987 3.781 1.00 0.00 23 GLY A N 16
ATOM 24985 C CA . GLY A 1 23 ? -6.640 -16.950 4.671 1.00 0.00 23 GLY A CA 16
ATOM 24986 C C . GLY A 1 23 ? -6.465 -15.953 5.800 1.00 0.00 23 GLY A C 16
ATOM 24987 O O . GLY A 1 23 ? -7.427 -15.319 6.232 1.00 0.00 23 GLY A O 16
ATOM 24991 N N . MET A 1 24 ? -5.233 -15.816 6.280 1.00 0.00 24 MET A N 16
ATOM 24992 C CA . MET A 1 24 ? -4.936 -14.890 7.367 1.00 0.00 24 MET A CA 16
ATOM 24993 C C . MET A 1 24 ? -5.334 -13.466 6.991 1.00 0.00 24 MET A C 16
ATOM 24994 O O . MET A 1 24 ? -5.198 -13.040 5.844 1.00 0.00 24 MET A O 16
ATOM 25008 N N . PRO A 1 25 ? -5.838 -12.712 7.979 1.00 0.00 25 PRO A N 16
ATOM 25009 C CA . PRO A 1 25 ? -6.265 -11.324 7.776 1.00 0.00 25 PRO A CA 16
ATOM 25010 C C . PRO A 1 25 ? -5.090 -10.386 7.527 1.00 0.00 25 PRO A C 16
ATOM 25011 O O . PRO A 1 25 ? -3.938 -10.736 7.783 1.00 0.00 25 PRO A O 16
ATOM 25022 N N . VAL A 1 26 ? -5.388 -9.191 7.026 1.00 0.00 26 VAL A N 16
ATOM 25023 C CA . VAL A 1 26 ? -4.355 -8.201 6.744 1.00 0.00 26 VAL A CA 16
ATOM 25024 C C . VAL A 1 26 ? -4.873 -6.786 6.975 1.00 0.00 26 VAL A C 16
ATOM 25025 O O . VAL A 1 26 ? -6.068 -6.520 6.845 1.00 0.00 26 VAL A O 16
ATOM 25038 N N . THR A 1 27 ? -3.964 -5.878 7.320 1.00 0.00 27 THR A N 16
ATOM 25039 C CA . THR A 1 27 ? -4.328 -4.490 7.571 1.00 0.00 27 THR A CA 16
ATOM 25040 C C . THR A 1 27 ? -3.287 -3.536 6.996 1.00 0.00 27 THR A C 16
ATOM 25041 O O . THR A 1 27 ? -2.086 -3.719 7.195 1.00 0.00 27 THR A O 16
ATOM 25052 N N . PHE A 1 28 ? -3.755 -2.517 6.282 1.00 0.00 28 PHE A N 16
ATOM 25053 C CA . PHE A 1 28 ? -2.863 -1.534 5.677 1.00 0.00 28 PHE A CA 16
ATOM 25054 C C . PHE A 1 28 ? -3.230 -0.122 6.123 1.00 0.00 28 PHE A C 16
ATOM 25055 O O . PHE A 1 28 ? -4.216 0.452 5.660 1.00 0.00 28 PHE A O 16
ATOM 25072 N N . THR A 1 29 ? -2.428 0.435 7.025 1.00 0.00 29 THR A N 16
ATOM 25073 C CA . THR A 1 29 ? -2.667 1.779 7.535 1.00 0.00 29 THR A CA 16
ATOM 25074 C C . THR A 1 29 ? -1.695 2.781 6.923 1.00 0.00 29 THR A C 16
ATOM 25075 O O . THR A 1 29 ? -0.506 2.497 6.779 1.00 0.00 29 THR A O 16
ATOM 25086 N N . CYS A 1 30 ? -2.209 3.952 6.564 1.00 0.00 30 CYS A N 16
ATOM 25087 C CA . CYS A 1 30 ? -1.385 4.997 5.966 1.00 0.00 30 CYS A CA 16
ATOM 25088 C C . CYS A 1 30 ? -2.018 6.370 6.166 1.00 0.00 30 CYS A C 16
ATOM 25089 O O . CYS A 1 30 ? -3.200 6.567 5.879 1.00 0.00 30 CYS A O 16
ATOM 25097 N N . ARG A 1 31 ? -1.226 7.316 6.660 1.00 0.00 31 ARG A N 16
ATOM 25098 C CA . ARG A 1 31 ? -1.710 8.669 6.901 1.00 0.00 31 ARG A CA 16
ATOM 25099 C C . ARG A 1 31 ? -1.397 9.578 5.716 1.00 0.00 31 ARG A C 16
ATOM 25100 O O . ARG A 1 31 ? -0.246 9.691 5.294 1.00 0.00 31 ARG A O 16
ATOM 25121 N N . VAL A 1 32 ? -2.429 10.223 5.182 1.00 0.00 32 VAL A N 16
ATOM 25122 C CA . VAL A 1 32 ? -2.265 11.122 4.046 1.00 0.00 32 VAL A CA 16
ATOM 25123 C C . VAL A 1 32 ? -2.527 12.569 4.448 1.00 0.00 32 VAL A C 16
ATOM 25124 O O . VAL A 1 32 ? -3.503 12.866 5.135 1.00 0.00 32 VAL A O 16
ATOM 25137 N N . ALA A 1 33 ? -1.648 13.466 4.013 1.00 0.00 33 ALA A N 16
ATOM 25138 C CA . ALA A 1 33 ? -1.785 14.884 4.325 1.00 0.00 33 ALA A CA 16
ATOM 25139 C C . ALA A 1 33 ? -2.366 15.652 3.143 1.00 0.00 33 ALA A C 16
ATOM 25140 O O . ALA A 1 33 ? -2.533 15.103 2.055 1.00 0.00 33 ALA A O 16
ATOM 25147 N N . GLY A 1 34 ? -2.673 16.927 3.365 1.00 0.00 34 GLY A N 16
ATOM 25148 C CA . GLY A 1 34 ? -3.233 17.749 2.309 1.00 0.00 34 GLY A CA 16
ATOM 25149 C C . GLY A 1 34 ? -4.520 18.433 2.727 1.00 0.00 34 GLY A C 16
ATOM 25150 O O . GLY A 1 34 ? -5.196 17.985 3.652 1.00 0.00 34 GLY A O 16
ATOM 25154 N N . ASN A 1 35 ? -4.858 19.523 2.045 1.00 0.00 35 ASN A N 16
ATOM 25155 C CA . ASN A 1 35 ? -6.071 20.271 2.352 1.00 0.00 35 ASN A CA 16
ATOM 25156 C C . ASN A 1 35 ? -6.548 21.058 1.135 1.00 0.00 35 ASN A C 16
ATOM 25157 O O . ASN A 1 35 ? -5.815 21.862 0.559 1.00 0.00 35 ASN A O 16
ATOM 25168 N N . PRO A 1 36 ? -7.806 20.823 0.735 1.00 0.00 36 PRO A N 16
ATOM 25169 C CA . PRO A 1 36 ? -8.688 19.868 1.413 1.00 0.00 36 PRO A CA 16
ATOM 25170 C C . PRO A 1 36 ? -8.247 18.423 1.204 1.00 0.00 36 PRO A C 16
ATOM 25171 O O . PRO A 1 36 ? -7.351 18.145 0.406 1.00 0.00 36 PRO A O 16
ATOM 25182 N N . LYS A 1 37 ? -8.882 17.505 1.925 1.00 0.00 37 LYS A N 16
ATOM 25183 C CA . LYS A 1 37 ? -8.558 16.088 1.817 1.00 0.00 37 LYS A CA 16
ATOM 25184 C C . LYS A 1 37 ? -8.570 15.635 0.361 1.00 0.00 37 LYS A C 16
ATOM 25185 O O . LYS A 1 37 ? -9.574 15.753 -0.342 1.00 0.00 37 LYS A O 16
ATOM 25204 N N . PRO A 1 38 ? -7.429 15.104 -0.104 1.00 0.00 38 PRO A N 16
ATOM 25205 C CA . PRO A 1 38 ? -7.285 14.622 -1.481 1.00 0.00 38 PRO A CA 16
ATOM 25206 C C . PRO A 1 38 ? -8.095 13.356 -1.740 1.00 0.00 38 PRO A C 16
ATOM 25207 O O . PRO A 1 38 ? -8.405 12.605 -0.814 1.00 0.00 38 PRO A O 16
ATOM 25218 N N . LYS A 1 39 ? -8.434 13.124 -3.003 1.00 0.00 39 LYS A N 16
ATOM 25219 C CA . LYS A 1 39 ? -9.206 11.948 -3.385 1.00 0.00 39 LYS A CA 16
ATOM 25220 C C . LYS A 1 39 ? -8.353 10.686 -3.303 1.00 0.00 39 LYS A C 16
ATOM 25221 O O . LYS A 1 39 ? -7.311 10.587 -3.952 1.00 0.00 39 LYS A O 16
ATOM 25240 N N . ILE A 1 40 ? -8.802 9.724 -2.504 1.00 0.00 40 ILE A N 16
ATOM 25241 C CA . ILE A 1 40 ? -8.080 8.468 -2.340 1.00 0.00 40 ILE A CA 16
ATOM 25242 C C . ILE A 1 40 ? -8.615 7.400 -3.288 1.00 0.00 40 ILE A C 16
ATOM 25243 O O . ILE A 1 40 ? -9.822 7.300 -3.510 1.00 0.00 40 ILE A O 16
ATOM 25259 N N . TYR A 1 41 ? -7.709 6.602 -3.842 1.00 0.00 41 TYR A N 16
ATOM 25260 C CA . TYR A 1 41 ? -8.089 5.541 -4.767 1.00 0.00 41 TYR A CA 16
ATOM 25261 C C . TYR A 1 41 ? -7.191 4.320 -4.593 1.00 0.00 41 TYR A C 16
ATOM 25262 O O . TYR A 1 41 ? -5.972 4.405 -4.743 1.00 0.00 41 TYR A O 16
ATOM 25280 N N . TRP A 1 42 ? -7.803 3.185 -4.275 1.00 0.00 42 TRP A N 16
ATOM 25281 C CA . TRP A 1 42 ? -7.060 1.945 -4.080 1.00 0.00 42 TRP A CA 16
ATOM 25282 C C . TRP A 1 42 ? -6.978 1.150 -5.379 1.00 0.00 42 TRP A C 16
ATOM 25283 O O . TRP A 1 42 ? -7.995 0.712 -5.915 1.00 0.00 42 TRP A O 16
ATOM 25304 N N . PHE A 1 43 ? -5.760 0.967 -5.880 1.00 0.00 43 PHE A N 16
ATOM 25305 C CA . PHE A 1 43 ? -5.546 0.225 -7.117 1.00 0.00 43 PHE A CA 16
ATOM 25306 C C . PHE A 1 43 ? -4.801 -1.079 -6.847 1.00 0.00 43 PHE A C 16
ATOM 25307 O O . PHE A 1 43 ? -3.702 -1.076 -6.292 1.00 0.00 43 PHE A O 16
ATOM 25324 N N . LYS A 1 44 ? -5.407 -2.193 -7.243 1.00 0.00 44 LYS A N 16
ATOM 25325 C CA . LYS A 1 44 ? -4.802 -3.505 -7.046 1.00 0.00 44 LYS A CA 16
ATOM 25326 C C . LYS A 1 44 ? -4.178 -4.017 -8.340 1.00 0.00 44 LYS A C 16
ATOM 25327 O O . LYS A 1 44 ? -4.885 -4.348 -9.292 1.00 0.00 44 LYS A O 16
ATOM 25346 N N . ASP A 1 45 ? -2.852 -4.079 -8.368 1.00 0.00 45 ASP A N 16
ATOM 25347 C CA . ASP A 1 45 ? -2.133 -4.553 -9.545 1.00 0.00 45 ASP A CA 16
ATOM 25348 C C . ASP A 1 45 ? -2.856 -4.145 -10.824 1.00 0.00 45 ASP A C 16
ATOM 25349 O O . ASP A 1 45 ? -3.084 -4.968 -11.710 1.00 0.00 45 ASP A O 16
ATOM 25358 N N . GLY A 1 46 ? -3.216 -2.868 -10.913 1.00 0.00 46 GLY A N 16
ATOM 25359 C CA . GLY A 1 46 ? -3.911 -2.374 -12.087 1.00 0.00 46 GLY A CA 16
ATOM 25360 C C . GLY A 1 46 ? -5.388 -2.717 -12.075 1.00 0.00 46 GLY A C 16
ATOM 25361 O O . GLY A 1 46 ? -5.990 -2.942 -13.125 1.00 0.00 46 GLY A O 16
ATOM 25365 N N . LYS A 1 47 ? -5.973 -2.760 -10.883 1.00 0.00 47 LYS A N 16
ATOM 25366 C CA . LYS A 1 47 ? -7.388 -3.080 -10.737 1.00 0.00 47 LYS A CA 16
ATOM 25367 C C . LYS A 1 47 ? -8.083 -2.069 -9.829 1.00 0.00 47 LYS A C 16
ATOM 25368 O O . LYS A 1 47 ? -7.440 -1.413 -9.011 1.00 0.00 47 LYS A O 16
ATOM 25387 N N . GLN A 1 48 ? -9.398 -1.952 -9.980 1.00 0.00 48 GLN A N 16
ATOM 25388 C CA . GLN A 1 48 ? -10.179 -1.021 -9.173 1.00 0.00 48 GLN A CA 16
ATOM 25389 C C . GLN A 1 48 ? -10.868 -1.746 -8.022 1.00 0.00 48 GLN A C 16
ATOM 25390 O O . GLN A 1 48 ? -11.619 -2.698 -8.235 1.00 0.00 48 GLN A O 16
ATOM 25404 N N . ILE A 1 49 ? -10.608 -1.289 -6.801 1.00 0.00 49 ILE A N 16
ATOM 25405 C CA . ILE A 1 49 ? -11.205 -1.893 -5.617 1.00 0.00 49 ILE A CA 16
ATOM 25406 C C . ILE A 1 49 ? -12.362 -1.049 -5.092 1.00 0.00 49 ILE A C 16
ATOM 25407 O O . ILE A 1 49 ? -12.176 0.103 -4.702 1.00 0.00 49 ILE A O 16
ATOM 25423 N N . SER A 1 50 ? -13.556 -1.633 -5.084 1.00 0.00 50 SER A N 16
ATOM 25424 C CA . SER A 1 50 ? -14.744 -0.934 -4.608 1.00 0.00 50 SER A CA 16
ATOM 25425 C C . SER A 1 50 ? -14.684 -0.724 -3.098 1.00 0.00 50 SER A C 16
ATOM 25426 O O . SER A 1 50 ? -14.194 -1.568 -2.348 1.00 0.00 50 SER A O 16
ATOM 25434 N N . PRO A 1 51 ? -15.193 0.429 -2.642 1.00 0.00 51 PRO A N 16
ATOM 25435 C CA . PRO A 1 51 ? -15.210 0.779 -1.218 1.00 0.00 51 PRO A CA 16
ATOM 25436 C C . PRO A 1 51 ? -16.185 -0.081 -0.421 1.00 0.00 51 PRO A C 16
ATOM 25437 O O . PRO A 1 51 ? -15.855 -0.579 0.655 1.00 0.00 51 PRO A O 16
ATOM 25448 N N . LYS A 1 52 ? -17.389 -0.253 -0.957 1.00 0.00 52 LYS A N 16
ATOM 25449 C CA . LYS A 1 52 ? -18.413 -1.055 -0.298 1.00 0.00 52 LYS A CA 16
ATOM 25450 C C . LYS A 1 52 ? -18.277 -2.527 -0.674 1.00 0.00 52 LYS A C 16
ATOM 25451 O O . LYS A 1 52 ? -19.274 -3.220 -0.878 1.00 0.00 52 LYS A O 16
ATOM 25470 N N . SER A 1 53 ? -17.038 -2.999 -0.761 1.00 0.00 53 SER A N 16
ATOM 25471 C CA . SER A 1 53 ? -16.772 -4.389 -1.114 1.00 0.00 53 SER A CA 16
ATOM 25472 C C . SER A 1 53 ? -16.761 -5.273 0.129 1.00 0.00 53 SER A C 16
ATOM 25473 O O . SER A 1 53 ? -16.351 -4.842 1.207 1.00 0.00 53 SER A O 16
ATOM 25481 N N . ASP A 1 54 ? -17.215 -6.511 -0.030 1.00 0.00 54 ASP A N 16
ATOM 25482 C CA . ASP A 1 54 ? -17.257 -7.458 1.079 1.00 0.00 54 ASP A CA 16
ATOM 25483 C C . ASP A 1 54 ? -15.857 -7.957 1.421 1.00 0.00 54 ASP A C 16
ATOM 25484 O O . ASP A 1 54 ? -15.487 -8.046 2.592 1.00 0.00 54 ASP A O 16
ATOM 25493 N N . HIS A 1 55 ? -15.082 -8.282 0.391 1.00 0.00 55 HIS A N 16
ATOM 25494 C CA . HIS A 1 55 ? -13.722 -8.773 0.582 1.00 0.00 55 HIS A CA 16
ATOM 25495 C C . HIS A 1 55 ? -12.850 -7.713 1.247 1.00 0.00 55 HIS A C 16
ATOM 25496 O O . HIS A 1 55 ? -12.329 -7.922 2.343 1.00 0.00 55 HIS A O 16
ATOM 25510 N N . TYR A 1 56 ? -12.696 -6.576 0.578 1.00 0.00 56 TYR A N 16
ATOM 25511 C CA . TYR A 1 56 ? -11.884 -5.484 1.102 1.00 0.00 56 TYR A CA 16
ATOM 25512 C C . TYR A 1 56 ? -12.748 -4.476 1.854 1.00 0.00 56 TYR A C 16
ATOM 25513 O O . TYR A 1 56 ? -13.783 -4.032 1.356 1.00 0.00 56 TYR A O 16
ATOM 25531 N N . THR A 1 57 ? -12.315 -4.118 3.059 1.00 0.00 57 THR A N 16
ATOM 25532 C CA . THR A 1 57 ? -13.046 -3.163 3.882 1.00 0.00 57 THR A CA 16
ATOM 25533 C C . THR A 1 57 ? -12.267 -1.862 4.040 1.00 0.00 57 THR A C 16
ATOM 25534 O O . THR A 1 57 ? -11.271 -1.809 4.762 1.00 0.00 57 THR A O 16
ATOM 25545 N N . ILE A 1 58 ? -12.726 -0.817 3.360 1.00 0.00 58 ILE A N 16
ATOM 25546 C CA . ILE A 1 58 ? -12.072 0.484 3.428 1.00 0.00 58 ILE A CA 16
ATOM 25547 C C . ILE A 1 58 ? -12.756 1.391 4.445 1.00 0.00 58 ILE A C 16
ATOM 25548 O O . ILE A 1 58 ? -13.974 1.565 4.416 1.00 0.00 58 ILE A O 16
ATOM 25564 N N . GLN A 1 59 ? -11.963 1.968 5.342 1.00 0.00 59 GLN A N 16
ATOM 25565 C CA . GLN A 1 59 ? -12.492 2.859 6.368 1.00 0.00 59 GLN A CA 16
ATOM 25566 C C . GLN A 1 59 ? -11.901 4.258 6.232 1.00 0.00 59 GLN A C 16
ATOM 25567 O O . GLN A 1 59 ? -10.684 4.437 6.295 1.00 0.00 59 GLN A O 16
ATOM 25581 N N . ARG A 1 60 ? -12.769 5.247 6.045 1.00 0.00 60 ARG A N 16
ATOM 25582 C CA . ARG A 1 60 ? -12.332 6.630 5.899 1.00 0.00 60 ARG A CA 16
ATOM 25583 C C . ARG A 1 60 ? -12.624 7.429 7.166 1.00 0.00 60 ARG A C 16
ATOM 25584 O O . ARG A 1 60 ? -13.769 7.795 7.431 1.00 0.00 60 ARG A O 16
ATOM 25605 N N . ASP A 1 61 ? -11.581 7.697 7.944 1.00 0.00 61 ASP A N 16
ATOM 25606 C CA . ASP A 1 61 ? -11.725 8.453 9.182 1.00 0.00 61 ASP A CA 16
ATOM 25607 C C . ASP A 1 61 ? -11.863 9.945 8.895 1.00 0.00 61 ASP A C 16
ATOM 25608 O O . ASP A 1 61 ? -11.222 10.476 7.987 1.00 0.00 61 ASP A O 16
ATOM 25617 N N . LEU A 1 62 ? -12.706 10.616 9.673 1.00 0.00 62 LEU A N 16
ATOM 25618 C CA . LEU A 1 62 ? -12.930 12.047 9.502 1.00 0.00 62 LEU A CA 16
ATOM 25619 C C . LEU A 1 62 ? -11.622 12.771 9.201 1.00 0.00 62 LEU A C 16
ATOM 25620 O O . LEU A 1 62 ? -11.483 13.416 8.161 1.00 0.00 62 LEU A O 16
ATOM 25636 N N . ASP A 1 63 ? -10.665 12.659 10.116 1.00 0.00 63 ASP A N 16
ATOM 25637 C CA . ASP A 1 63 ? -9.366 13.300 9.947 1.00 0.00 63 ASP A CA 16
ATOM 25638 C C . ASP A 1 63 ? -8.865 13.144 8.514 1.00 0.00 63 ASP A C 16
ATOM 25639 O O . ASP A 1 63 ? -8.338 14.086 7.924 1.00 0.00 63 ASP A O 16
ATOM 25648 N N . GLY A 1 64 ? -9.034 11.947 7.960 1.00 0.00 64 GLY A N 16
ATOM 25649 C CA . GLY A 1 64 ? -8.593 11.690 6.602 1.00 0.00 64 GLY A CA 16
ATOM 25650 C C . GLY A 1 64 ? -7.615 10.534 6.519 1.00 0.00 64 GLY A C 16
ATOM 25651 O O . GLY A 1 64 ? -6.666 10.569 5.735 1.00 0.00 64 GLY A O 16
ATOM 25655 N N . THR A 1 65 ? -7.846 9.506 7.330 1.00 0.00 65 THR A N 16
ATOM 25656 C CA . THR A 1 65 ? -6.977 8.337 7.347 1.00 0.00 65 THR A CA 16
ATOM 25657 C C . THR A 1 65 ? -7.610 7.170 6.597 1.00 0.00 65 THR A C 16
ATOM 25658 O O . THR A 1 65 ? -8.725 6.752 6.909 1.00 0.00 65 THR A O 16
ATOM 25669 N N . CYS A 1 66 ? -6.892 6.650 5.608 1.00 0.00 66 CYS A N 16
ATOM 25670 C CA . CYS A 1 66 ? -7.384 5.530 4.813 1.00 0.00 66 CYS A CA 16
ATOM 25671 C C . CYS A 1 66 ? -6.741 4.222 5.259 1.00 0.00 66 CYS A C 16
ATOM 25672 O O . CYS A 1 66 ? -5.524 4.143 5.429 1.00 0.00 66 CYS A O 16
ATOM 25680 N N . SER A 1 67 ? -7.566 3.197 5.449 1.00 0.00 67 SER A N 16
ATOM 25681 C CA . SER A 1 67 ? -7.078 1.893 5.882 1.00 0.00 67 SER A CA 16
ATOM 25682 C C . SER A 1 67 ? -7.770 0.772 5.112 1.00 0.00 67 SER A C 16
ATOM 25683 O O . SER A 1 67 ? -8.977 0.819 4.874 1.00 0.00 67 SER A O 16
ATOM 25691 N N . LEU A 1 68 ? -6.996 -0.236 4.724 1.00 0.00 68 LEU A N 16
ATOM 25692 C CA . LEU A 1 68 ? -7.532 -1.371 3.980 1.00 0.00 68 LEU A CA 16
ATOM 25693 C C . LEU A 1 68 ? -7.437 -2.653 4.801 1.00 0.00 68 LEU A C 16
ATOM 25694 O O . LEU A 1 68 ? -6.355 -3.041 5.243 1.00 0.00 68 LEU A O 16
ATOM 25710 N N . HIS A 1 69 ? -8.576 -3.309 4.998 1.00 0.00 69 HIS A N 16
ATOM 25711 C CA . HIS A 1 69 ? -8.621 -4.550 5.762 1.00 0.00 69 HIS A CA 16
ATOM 25712 C C . HIS A 1 69 ? -9.177 -5.691 4.915 1.00 0.00 69 HIS A C 16
ATOM 25713 O O . HIS A 1 69 ? -10.104 -5.499 4.127 1.00 0.00 69 HIS A O 16
ATOM 25727 N N . THR A 1 70 ? -8.606 -6.879 5.082 1.00 0.00 70 THR A N 16
ATOM 25728 C CA . THR A 1 70 ? -9.043 -8.050 4.332 1.00 0.00 70 THR A CA 16
ATOM 25729 C C . THR A 1 70 ? -9.198 -9.261 5.244 1.00 0.00 70 THR A C 16
ATOM 25730 O O . THR A 1 70 ? -8.214 -9.902 5.617 1.00 0.00 70 THR A O 16
ATOM 25741 N N . THR A 1 71 ? -10.440 -9.573 5.601 1.00 0.00 71 THR A N 16
ATOM 25742 C CA . THR A 1 71 ? -10.724 -10.708 6.470 1.00 0.00 71 THR A CA 16
ATOM 25743 C C . THR A 1 71 ? -10.209 -12.008 5.864 1.00 0.00 71 THR A C 16
ATOM 25744 O O . THR A 1 71 ? -9.715 -12.882 6.574 1.00 0.00 71 THR A O 16
ATOM 25755 N N . ALA A 1 72 ? -10.327 -12.127 4.545 1.00 0.00 72 ALA A N 16
ATOM 25756 C CA . ALA A 1 72 ? -9.870 -13.320 3.843 1.00 0.00 72 ALA A CA 16
ATOM 25757 C C . ALA A 1 72 ? -8.894 -12.960 2.728 1.00 0.00 72 ALA A C 16
ATOM 25758 O O . ALA A 1 72 ? -9.268 -12.322 1.744 1.00 0.00 72 ALA A O 16
ATOM 25765 N N . SER A 1 73 ? -7.641 -13.373 2.890 1.00 0.00 73 SER A N 16
ATOM 25766 C CA . SER A 1 73 ? -6.609 -13.090 1.899 1.00 0.00 73 SER A CA 16
ATOM 25767 C C . SER A 1 73 ? -6.292 -14.334 1.074 1.00 0.00 73 SER A C 16
ATOM 25768 O O . SER A 1 73 ? -5.658 -15.271 1.561 1.00 0.00 73 SER A O 16
ATOM 25776 N N . THR A 1 74 ? -6.738 -14.336 -0.178 1.00 0.00 74 THR A N 16
ATOM 25777 C CA . THR A 1 74 ? -6.503 -15.463 -1.071 1.00 0.00 74 THR A CA 16
ATOM 25778 C C . THR A 1 74 ? -5.286 -15.221 -1.956 1.00 0.00 74 THR A C 16
ATOM 25779 O O . THR A 1 74 ? -4.940 -14.077 -2.254 1.00 0.00 74 THR A O 16
ATOM 25790 N N . LEU A 1 75 ? -4.639 -16.303 -2.373 1.00 0.00 75 LEU A N 16
ATOM 25791 C CA . LEU A 1 75 ? -3.459 -16.208 -3.226 1.00 0.00 75 LEU A CA 16
ATOM 25792 C C . LEU A 1 75 ? -3.606 -15.074 -4.235 1.00 0.00 75 LEU A C 16
ATOM 25793 O O . LEU A 1 75 ? -2.633 -14.401 -4.575 1.00 0.00 75 LEU A O 16
ATOM 25809 N N . ASP A 1 76 ? -4.830 -14.866 -4.709 1.00 0.00 76 ASP A N 16
ATOM 25810 C CA . ASP A 1 76 ? -5.106 -13.812 -5.677 1.00 0.00 76 ASP A CA 16
ATOM 25811 C C . ASP A 1 76 ? -4.749 -12.443 -5.106 1.00 0.00 76 ASP A C 16
ATOM 25812 O O . ASP A 1 76 ? -4.097 -11.634 -5.768 1.00 0.00 76 ASP A O 16
ATOM 25821 N N . ASP A 1 77 ? -5.181 -12.190 -3.876 1.00 0.00 77 ASP A N 16
ATOM 25822 C CA . ASP A 1 77 ? -4.907 -10.919 -3.216 1.00 0.00 77 ASP A CA 16
ATOM 25823 C C . ASP A 1 77 ? -3.443 -10.525 -3.382 1.00 0.00 77 ASP A C 16
ATOM 25824 O O . ASP A 1 77 ? -3.131 -9.377 -3.702 1.00 0.00 77 ASP A O 16
ATOM 25833 N N . ASP A 1 78 ? -2.549 -11.482 -3.162 1.00 0.00 78 ASP A N 16
ATOM 25834 C CA . ASP A 1 78 ? -1.117 -11.236 -3.288 1.00 0.00 78 ASP A CA 16
ATOM 25835 C C . ASP A 1 78 ? -0.826 -10.311 -4.466 1.00 0.00 78 ASP A C 16
ATOM 25836 O O . ASP A 1 78 ? -1.554 -10.306 -5.458 1.00 0.00 78 ASP A O 16
ATOM 25845 N N . GLY A 1 79 ? 0.243 -9.529 -4.348 1.00 0.00 79 GLY A N 16
ATOM 25846 C CA . GLY A 1 79 ? 0.610 -8.610 -5.410 1.00 0.00 79 GLY A CA 16
ATOM 25847 C C . GLY A 1 79 ? 1.250 -7.341 -4.882 1.00 0.00 79 GLY A C 16
ATOM 25848 O O . GLY A 1 79 ? 2.107 -7.390 -4.002 1.00 0.00 79 GLY A O 16
ATOM 25852 N N . ASN A 1 80 ? 0.833 -6.201 -5.424 1.00 0.00 80 ASN A N 16
ATOM 25853 C CA . ASN A 1 80 ? 1.373 -4.913 -5.004 1.00 0.00 80 ASN A CA 16
ATOM 25854 C C . ASN A 1 80 ? 0.300 -3.830 -5.060 1.00 0.00 80 ASN A C 16
ATOM 25855 O O . ASN A 1 80 ? -0.078 -3.370 -6.137 1.00 0.00 80 ASN A O 16
ATOM 25866 N N . TYR A 1 81 ? -0.186 -3.426 -3.891 1.00 0.00 81 TYR A N 16
ATOM 25867 C CA . TYR A 1 81 ? -1.216 -2.398 -3.805 1.00 0.00 81 TYR A CA 16
ATOM 25868 C C . TYR A 1 81 ? -0.619 -1.010 -4.011 1.00 0.00 81 TYR A C 16
ATOM 25869 O O . TYR A 1 81 ? 0.442 -0.691 -3.474 1.00 0.00 81 TYR A O 16
ATOM 25887 N N . THR A 1 82 ? -1.309 -0.185 -4.793 1.00 0.00 82 THR A N 16
ATOM 25888 C CA . THR A 1 82 ? -0.849 1.169 -5.071 1.00 0.00 82 THR A CA 16
ATOM 25889 C C . THR A 1 82 ? -1.949 2.190 -4.804 1.00 0.00 82 THR A C 16
ATOM 25890 O O . THR A 1 82 ? -3.020 2.134 -5.409 1.00 0.00 82 THR A O 16
ATOM 25901 N N . ILE A 1 83 ? -1.679 3.122 -3.897 1.00 0.00 83 ILE A N 16
ATOM 25902 C CA . ILE A 1 83 ? -2.646 4.156 -3.553 1.00 0.00 83 ILE A CA 16
ATOM 25903 C C . ILE A 1 83 ? -2.207 5.518 -4.081 1.00 0.00 83 ILE A C 16
ATOM 25904 O O . ILE A 1 83 ? -1.078 5.950 -3.849 1.00 0.00 83 ILE A O 16
ATOM 25920 N N . MET A 1 84 ? -3.108 6.189 -4.791 1.00 0.00 84 MET A N 16
ATOM 25921 C CA . MET A 1 84 ? -2.814 7.504 -5.349 1.00 0.00 84 MET A CA 16
ATOM 25922 C C . MET A 1 84 ? -3.792 8.549 -4.823 1.00 0.00 84 MET A C 16
ATOM 25923 O O . MET A 1 84 ? -4.993 8.297 -4.728 1.00 0.00 84 MET A O 16
ATOM 25937 N N . ALA A 1 85 ? -3.270 9.723 -4.482 1.00 0.00 85 ALA A N 16
ATOM 25938 C CA . ALA A 1 85 ? -4.098 10.807 -3.967 1.00 0.00 85 ALA A CA 16
ATOM 25939 C C . ALA A 1 85 ? -4.098 11.998 -4.919 1.00 0.00 85 ALA A C 16
ATOM 25940 O O . ALA A 1 85 ? -3.072 12.329 -5.513 1.00 0.00 85 ALA A O 16
ATOM 25947 N N . ALA A 1 86 ? -5.254 12.638 -5.059 1.00 0.00 86 ALA A N 16
ATOM 25948 C CA . ALA A 1 86 ? -5.386 13.793 -5.937 1.00 0.00 86 ALA A CA 16
ATOM 25949 C C . ALA A 1 86 ? -5.621 15.069 -5.136 1.00 0.00 86 ALA A C 16
ATOM 25950 O O . ALA A 1 86 ? -6.489 15.115 -4.266 1.00 0.00 86 ALA A O 16
ATOM 25957 N N . ASN A 1 87 ? -4.840 16.102 -5.434 1.00 0.00 87 ASN A N 16
ATOM 25958 C CA . ASN A 1 87 ? -4.962 17.379 -4.740 1.00 0.00 87 ASN A CA 16
ATOM 25959 C C . ASN A 1 87 ? -4.642 18.540 -5.676 1.00 0.00 87 ASN A C 16
ATOM 25960 O O . ASN A 1 87 ? -3.759 18.456 -6.530 1.00 0.00 87 ASN A O 16
ATOM 25971 N N . PRO A 1 88 ? -5.375 19.651 -5.512 1.00 0.00 88 PRO A N 16
ATOM 25972 C CA . PRO A 1 88 ? -5.187 20.852 -6.332 1.00 0.00 88 PRO A CA 16
ATOM 25973 C C . PRO A 1 88 ? -3.870 21.559 -6.031 1.00 0.00 88 PRO A C 16
ATOM 25974 O O . PRO A 1 88 ? -3.592 22.629 -6.571 1.00 0.00 88 PRO A O 16
ATOM 25985 N N . GLN A 1 89 ? -3.063 20.953 -5.166 1.00 0.00 89 GLN A N 16
ATOM 25986 C CA . GLN A 1 89 ? -1.775 21.527 -4.793 1.00 0.00 89 GLN A CA 16
ATOM 25987 C C . GLN A 1 89 ? -0.649 20.521 -5.010 1.00 0.00 89 GLN A C 16
ATOM 25988 O O . GLN A 1 89 ? 0.528 20.851 -4.864 1.00 0.00 89 GLN A O 16
ATOM 26002 N N . GLY A 1 90 ? -1.018 19.292 -5.358 1.00 0.00 90 GLY A N 16
ATOM 26003 C CA . GLY A 1 90 ? -0.027 18.257 -5.589 1.00 0.00 90 GLY A CA 16
ATOM 26004 C C . GLY A 1 90 ? -0.597 16.862 -5.430 1.00 0.00 90 GLY A C 16
ATOM 26005 O O . GLY A 1 90 ? -1.457 16.629 -4.580 1.00 0.00 90 GLY A O 16
ATOM 26009 N N . ARG A 1 91 ? -0.120 15.933 -6.252 1.00 0.00 91 ARG A N 16
ATOM 26010 C CA . ARG A 1 91 ? -0.591 14.554 -6.201 1.00 0.00 91 ARG A CA 16
ATOM 26011 C C . ARG A 1 91 ? 0.573 13.589 -5.996 1.00 0.00 91 ARG A C 16
ATOM 26012 O O . ARG A 1 91 ? 1.560 13.627 -6.731 1.00 0.00 91 ARG A O 16
ATOM 26033 N N . ILE A 1 92 ? 0.450 12.727 -4.992 1.00 0.00 92 ILE A N 16
ATOM 26034 C CA . ILE A 1 92 ? 1.492 11.753 -4.691 1.00 0.00 92 ILE A CA 16
ATOM 26035 C C . ILE A 1 92 ? 0.977 10.327 -4.860 1.00 0.00 92 ILE A C 16
ATOM 26036 O O . ILE A 1 92 ? -0.209 10.110 -5.108 1.00 0.00 92 ILE A O 16
ATOM 26052 N N . SER A 1 93 ? 1.877 9.358 -4.723 1.00 0.00 93 SER A N 16
ATOM 26053 C CA . SER A 1 93 ? 1.514 7.953 -4.863 1.00 0.00 93 SER A CA 16
ATOM 26054 C C . SER A 1 93 ? 2.385 7.076 -3.968 1.00 0.00 93 SER A C 16
ATOM 26055 O O . SER A 1 93 ? 3.447 7.499 -3.510 1.00 0.00 93 SER A O 16
ATOM 26063 N N . CYS A 1 94 ? 1.927 5.853 -3.724 1.00 0.00 94 CYS A N 16
ATOM 26064 C CA . CYS A 1 94 ? 2.663 4.915 -2.884 1.00 0.00 94 CYS A CA 16
ATOM 26065 C C . CYS A 1 94 ? 2.587 3.501 -3.452 1.00 0.00 94 CYS A C 16
ATOM 26066 O O . CYS A 1 94 ? 1.909 3.257 -4.450 1.00 0.00 94 CYS A O 16
ATOM 26074 N N . THR A 1 95 ? 3.288 2.572 -2.809 1.00 0.00 95 THR A N 16
ATOM 26075 C CA . THR A 1 95 ? 3.302 1.184 -3.251 1.00 0.00 95 THR A CA 16
ATOM 26076 C C . THR A 1 95 ? 3.447 0.232 -2.069 1.00 0.00 95 THR A C 16
ATOM 26077 O O . THR A 1 95 ? 4.134 0.537 -1.094 1.00 0.00 95 THR A O 16
ATOM 26088 N N . GLY A 1 96 ? 2.796 -0.924 -2.161 1.00 0.00 96 GLY A N 16
ATOM 26089 C CA . GLY A 1 96 ? 2.866 -1.903 -1.092 1.00 0.00 96 GLY A CA 16
ATOM 26090 C C . GLY A 1 96 ? 3.125 -3.305 -1.607 1.00 0.00 96 GLY A C 16
ATOM 26091 O O . GLY A 1 96 ? 3.079 -3.550 -2.812 1.00 0.00 96 GLY A O 16
ATOM 26095 N N . ARG A 1 97 ? 3.401 -4.228 -0.691 1.00 0.00 97 ARG A N 16
ATOM 26096 C CA . ARG A 1 97 ? 3.671 -5.612 -1.059 1.00 0.00 97 ARG A CA 16
ATOM 26097 C C . ARG A 1 97 ? 2.971 -6.575 -0.104 1.00 0.00 97 ARG A C 16
ATOM 26098 O O . ARG A 1 97 ? 2.981 -6.378 1.112 1.00 0.00 97 ARG A O 16
ATOM 26119 N N . LEU A 1 98 ? 2.365 -7.617 -0.663 1.00 0.00 98 LEU A N 16
ATOM 26120 C CA . LEU A 1 98 ? 1.659 -8.611 0.138 1.00 0.00 98 LEU A CA 16
ATOM 26121 C C . LEU A 1 98 ? 2.141 -10.020 -0.193 1.00 0.00 98 LEU A C 16
ATOM 26122 O O . LEU A 1 98 ? 1.795 -10.575 -1.235 1.00 0.00 98 LEU A O 16
ATOM 26138 N N . MET A 1 99 ? 2.940 -10.592 0.701 1.00 0.00 99 MET A N 16
ATOM 26139 C CA . MET A 1 99 ? 3.467 -11.938 0.504 1.00 0.00 99 MET A CA 16
ATOM 26140 C C . MET A 1 99 ? 2.539 -12.980 1.120 1.00 0.00 99 MET A C 16
ATOM 26141 O O . MET A 1 99 ? 2.525 -13.172 2.336 1.00 0.00 99 MET A O 16
ATOM 26155 N N . VAL A 1 100 ? 1.765 -13.651 0.272 1.00 0.00 100 VAL A N 16
ATOM 26156 C CA . VAL A 1 100 ? 0.834 -14.674 0.733 1.00 0.00 100 VAL A CA 16
ATOM 26157 C C . VAL A 1 100 ? 1.329 -16.070 0.372 1.00 0.00 100 VAL A C 16
ATOM 26158 O O . VAL A 1 100 ? 1.650 -16.345 -0.784 1.00 0.00 100 VAL A O 16
ATOM 26171 N N . GLN A 1 101 ? 1.388 -16.948 1.368 1.00 0.00 101 GLN A N 16
ATOM 26172 C CA . GLN A 1 101 ? 1.844 -18.316 1.155 1.00 0.00 101 GLN A CA 16
ATOM 26173 C C . GLN A 1 101 ? 0.669 -19.288 1.155 1.00 0.00 101 GLN A C 16
ATOM 26174 O O . GLN A 1 101 ? -0.204 -19.222 2.020 1.00 0.00 101 GLN A O 16
ATOM 26188 N N . ALA A 1 102 ? 0.653 -20.190 0.178 1.00 0.00 102 ALA A N 16
ATOM 26189 C CA . ALA A 1 102 ? -0.414 -21.176 0.067 1.00 0.00 102 ALA A CA 16
ATOM 26190 C C . ALA A 1 102 ? -0.370 -22.166 1.226 1.00 0.00 102 ALA A C 16
ATOM 26191 O O . ALA A 1 102 ? 0.698 -22.650 1.602 1.00 0.00 102 ALA A O 16
ATOM 26198 N N . VAL A 1 103 ? -1.536 -22.464 1.789 1.00 0.00 103 VAL A N 16
ATOM 26199 C CA . VAL A 1 103 ? -1.630 -23.396 2.906 1.00 0.00 103 VAL A CA 16
ATOM 26200 C C . VAL A 1 103 ? -2.964 -24.135 2.894 1.00 0.00 103 VAL A C 16
ATOM 26201 O O . VAL A 1 103 ? -4.022 -23.529 3.051 1.00 0.00 103 VAL A O 16
ATOM 26214 N N . ASN A 1 104 ? -2.904 -25.450 2.706 1.00 0.00 104 ASN A N 16
ATOM 26215 C CA . ASN A 1 104 ? -4.107 -26.273 2.673 1.00 0.00 104 ASN A CA 16
ATOM 26216 C C . ASN A 1 104 ? -4.751 -26.350 4.054 1.00 0.00 104 ASN A C 16
ATOM 26217 O O . ASN A 1 104 ? -4.187 -26.930 4.982 1.00 0.00 104 ASN A O 16
ATOM 26228 N N . SER A 1 105 ? -5.937 -25.763 4.182 1.00 0.00 105 SER A N 16
ATOM 26229 C CA . SER A 1 105 ? -6.657 -25.763 5.450 1.00 0.00 105 SER A CA 16
ATOM 26230 C C . SER A 1 105 ? -8.068 -25.210 5.273 1.00 0.00 105 SER A C 16
ATOM 26231 O O . SER A 1 105 ? -8.251 -24.044 4.925 1.00 0.00 105 SER A O 16
ATOM 26239 N N . GLY A 1 106 ? -9.063 -26.058 5.516 1.00 0.00 106 GLY A N 16
ATOM 26240 C CA . GLY A 1 106 ? -10.445 -25.637 5.379 1.00 0.00 106 GLY A CA 16
ATOM 26241 C C . GLY A 1 106 ? -11.417 -26.634 5.979 1.00 0.00 106 GLY A C 16
ATOM 26242 O O . GLY A 1 106 ? -11.122 -27.823 6.102 1.00 0.00 106 GLY A O 16
ATOM 26246 N N . PRO A 1 107 ? -12.606 -26.149 6.365 1.00 0.00 107 PRO A N 16
ATOM 26247 C CA . PRO A 1 107 ? -13.648 -26.989 6.963 1.00 0.00 107 PRO A CA 16
ATOM 26248 C C . PRO A 1 107 ? -14.260 -27.957 5.956 1.00 0.00 107 PRO A C 16
ATOM 26249 O O . PRO A 1 107 ? -14.532 -29.114 6.278 1.00 0.00 107 PRO A O 16
ATOM 26260 N N . SER A 1 108 ? -14.475 -27.477 4.735 1.00 0.00 108 SER A N 16
ATOM 26261 C CA . SER A 1 108 ? -15.059 -28.299 3.682 1.00 0.00 108 SER A CA 16
ATOM 26262 C C . SER A 1 108 ? -14.048 -29.319 3.166 1.00 0.00 108 SER A C 16
ATOM 26263 O O . SER A 1 108 ? -12.856 -29.032 3.066 1.00 0.00 108 SER A O 16
ATOM 26271 N N . SER A 1 109 ? -14.535 -30.512 2.841 1.00 0.00 109 SER A N 16
ATOM 26272 C CA . SER A 1 109 ? -13.675 -31.578 2.339 1.00 0.00 109 SER A CA 16
ATOM 26273 C C . SER A 1 109 ? -14.483 -32.598 1.543 1.00 0.00 109 SER A C 16
ATOM 26274 O O . SER A 1 109 ? -15.710 -32.525 1.482 1.00 0.00 109 SER A O 16
ATOM 26282 N N . GLY A 1 110 ? -13.784 -33.551 0.933 1.00 0.00 110 GLY A N 16
ATOM 26283 C CA . GLY A 1 110 ? -14.452 -34.573 0.148 1.00 0.00 110 GLY A CA 16
ATOM 26284 C C . GLY A 1 110 ? -14.893 -34.064 -1.211 1.00 0.00 110 GLY A C 16
ATOM 26285 O O . GLY A 1 110 ? -14.835 -34.792 -2.202 1.00 0.00 110 GLY A O 16
ATOM 26289 N N . GLY A 1 1 ? 17.065 25.669 -7.752 1.00 0.00 1 GLY A N 17
ATOM 26290 C CA . GLY A 1 1 ? 16.284 25.199 -6.623 1.00 0.00 1 GLY A CA 17
ATOM 26291 C C . GLY A 1 1 ? 15.115 26.110 -6.307 1.00 0.00 1 GLY A C 17
ATOM 26292 O O . GLY A 1 1 ? 15.299 27.298 -6.040 1.00 0.00 1 GLY A O 17
ATOM 26296 N N . SER A 1 2 ? 13.908 25.554 -6.338 1.00 0.00 2 SER A N 17
ATOM 26297 C CA . SER A 1 2 ? 12.703 26.326 -6.059 1.00 0.00 2 SER A CA 17
ATOM 26298 C C . SER A 1 2 ? 12.641 26.721 -4.586 1.00 0.00 2 SER A C 17
ATOM 26299 O O . SER A 1 2 ? 13.368 26.178 -3.755 1.00 0.00 2 SER A O 17
ATOM 26307 N N . SER A 1 3 ? 11.766 27.671 -4.271 1.00 0.00 3 SER A N 17
ATOM 26308 C CA . SER A 1 3 ? 11.609 28.142 -2.900 1.00 0.00 3 SER A CA 17
ATOM 26309 C C . SER A 1 3 ? 11.209 26.998 -1.974 1.00 0.00 3 SER A C 17
ATOM 26310 O O . SER A 1 3 ? 11.918 26.678 -1.021 1.00 0.00 3 SER A O 17
ATOM 26318 N N . GLY A 1 4 ? 10.066 26.384 -2.263 1.00 0.00 4 GLY A N 17
ATOM 26319 C CA . GLY A 1 4 ? 9.589 25.281 -1.448 1.00 0.00 4 GLY A CA 17
ATOM 26320 C C . GLY A 1 4 ? 8.419 25.674 -0.568 1.00 0.00 4 GLY A C 17
ATOM 26321 O O . GLY A 1 4 ? 8.519 26.606 0.230 1.00 0.00 4 GLY A O 17
ATOM 26325 N N . SER A 1 5 ? 7.306 24.964 -0.715 1.00 0.00 5 SER A N 17
ATOM 26326 C CA . SER A 1 5 ? 6.109 25.247 0.069 1.00 0.00 5 SER A CA 17
ATOM 26327 C C . SER A 1 5 ? 5.519 23.962 0.643 1.00 0.00 5 SER A C 17
ATOM 26328 O O . SER A 1 5 ? 5.786 22.868 0.148 1.00 0.00 5 SER A O 17
ATOM 26336 N N . SER A 1 6 ? 4.715 24.105 1.692 1.00 0.00 6 SER A N 17
ATOM 26337 C CA . SER A 1 6 ? 4.090 22.957 2.338 1.00 0.00 6 SER A CA 17
ATOM 26338 C C . SER A 1 6 ? 2.571 23.020 2.206 1.00 0.00 6 SER A C 17
ATOM 26339 O O . SER A 1 6 ? 1.878 23.501 3.102 1.00 0.00 6 SER A O 17
ATOM 26347 N N . GLY A 1 7 ? 2.060 22.531 1.080 1.00 0.00 7 GLY A N 17
ATOM 26348 C CA . GLY A 1 7 ? 0.627 22.541 0.850 1.00 0.00 7 GLY A CA 17
ATOM 26349 C C . GLY A 1 7 ? 0.140 21.279 0.166 1.00 0.00 7 GLY A C 17
ATOM 26350 O O . GLY A 1 7 ? -0.971 20.816 0.420 1.00 0.00 7 GLY A O 17
ATOM 26354 N N . ALA A 1 8 ? 0.974 20.721 -0.706 1.00 0.00 8 ALA A N 17
ATOM 26355 C CA . ALA A 1 8 ? 0.623 19.505 -1.428 1.00 0.00 8 ALA A CA 17
ATOM 26356 C C . ALA A 1 8 ? 0.532 18.312 -0.483 1.00 0.00 8 ALA A C 17
ATOM 26357 O O . ALA A 1 8 ? 1.048 18.334 0.634 1.00 0.00 8 ALA A O 17
ATOM 26364 N N . PRO A 1 9 ? -0.140 17.244 -0.940 1.00 0.00 9 PRO A N 17
ATOM 26365 C CA . PRO A 1 9 ? -0.314 16.022 -0.150 1.00 0.00 9 PRO A CA 17
ATOM 26366 C C . PRO A 1 9 ? 0.990 15.251 0.020 1.00 0.00 9 PRO A C 17
ATOM 26367 O O . PRO A 1 9 ? 1.810 15.188 -0.897 1.00 0.00 9 PRO A O 17
ATOM 26378 N N . PHE A 1 10 ? 1.177 14.665 1.198 1.00 0.00 10 PHE A N 17
ATOM 26379 C CA . PHE A 1 10 ? 2.382 13.898 1.488 1.00 0.00 10 PHE A CA 17
ATOM 26380 C C . PHE A 1 10 ? 2.084 12.765 2.466 1.00 0.00 10 PHE A C 17
ATOM 26381 O O . PHE A 1 10 ? 1.487 12.981 3.521 1.00 0.00 10 PHE A O 17
ATOM 26398 N N . PHE A 1 11 ? 2.505 11.556 2.108 1.00 0.00 11 PHE A N 17
ATOM 26399 C CA . PHE A 1 11 ? 2.282 10.388 2.952 1.00 0.00 11 PHE A CA 17
ATOM 26400 C C . PHE A 1 11 ? 3.126 10.465 4.221 1.00 0.00 11 PHE A C 17
ATOM 26401 O O . PHE A 1 11 ? 4.352 10.377 4.168 1.00 0.00 11 PHE A O 17
ATOM 26418 N N . GLU A 1 12 ? 2.460 10.630 5.359 1.00 0.00 12 GLU A N 17
ATOM 26419 C CA . GLU A 1 12 ? 3.149 10.720 6.641 1.00 0.00 12 GLU A CA 17
ATOM 26420 C C . GLU A 1 12 ? 3.646 9.349 7.089 1.00 0.00 12 GLU A C 17
ATOM 26421 O O . GLU A 1 12 ? 4.764 9.215 7.587 1.00 0.00 12 GLU A O 17
ATOM 26433 N N . MET A 1 13 ? 2.808 8.334 6.909 1.00 0.00 13 MET A N 17
ATOM 26434 C CA . MET A 1 13 ? 3.162 6.973 7.294 1.00 0.00 13 MET A CA 17
ATOM 26435 C C . MET A 1 13 ? 3.073 6.029 6.098 1.00 0.00 13 MET A C 17
ATOM 26436 O O . MET A 1 13 ? 1.997 5.533 5.765 1.00 0.00 13 MET A O 17
ATOM 26450 N N . LYS A 1 14 ? 4.211 5.785 5.456 1.00 0.00 14 LYS A N 17
ATOM 26451 C CA . LYS A 1 14 ? 4.262 4.901 4.299 1.00 0.00 14 LYS A CA 17
ATOM 26452 C C . LYS A 1 14 ? 3.754 3.507 4.655 1.00 0.00 14 LYS A C 17
ATOM 26453 O O . LYS A 1 14 ? 3.744 3.120 5.824 1.00 0.00 14 LYS A O 17
ATOM 26472 N N . LEU A 1 15 ? 3.335 2.758 3.642 1.00 0.00 15 LEU A N 17
ATOM 26473 C CA . LEU A 1 15 ? 2.827 1.406 3.848 1.00 0.00 15 LEU A CA 17
ATOM 26474 C C . LEU A 1 15 ? 3.939 0.472 4.316 1.00 0.00 15 LEU A C 17
ATOM 26475 O O . LEU A 1 15 ? 5.112 0.680 4.003 1.00 0.00 15 LEU A O 17
ATOM 26491 N N . LYS A 1 16 ? 3.563 -0.558 5.065 1.00 0.00 16 LYS A N 17
ATOM 26492 C CA . LYS A 1 16 ? 4.527 -1.527 5.574 1.00 0.00 16 LYS A CA 17
ATOM 26493 C C . LYS A 1 16 ? 4.314 -2.894 4.931 1.00 0.00 16 LYS A C 17
ATOM 26494 O O . LYS A 1 16 ? 3.229 -3.195 4.433 1.00 0.00 16 LYS A O 17
ATOM 26513 N N . HIS A 1 17 ? 5.357 -3.719 4.947 1.00 0.00 17 HIS A N 17
ATOM 26514 C CA . HIS A 1 17 ? 5.283 -5.055 4.367 1.00 0.00 17 HIS A CA 17
ATOM 26515 C C . HIS A 1 17 ? 4.806 -6.070 5.401 1.00 0.00 17 HIS A C 17
ATOM 26516 O O . HIS A 1 17 ? 5.415 -6.225 6.460 1.00 0.00 17 HIS A O 17
ATOM 26530 N N . TYR A 1 18 ? 3.714 -6.758 5.087 1.00 0.00 18 TYR A N 17
ATOM 26531 C CA . TYR A 1 18 ? 3.154 -7.757 5.991 1.00 0.00 18 TYR A CA 17
ATOM 26532 C C . TYR A 1 18 ? 3.206 -9.147 5.366 1.00 0.00 18 TYR A C 17
ATOM 26533 O O . TYR A 1 18 ? 2.750 -9.354 4.241 1.00 0.00 18 TYR A O 17
ATOM 26551 N N . LYS A 1 19 ? 3.765 -10.100 6.104 1.00 0.00 19 LYS A N 17
ATOM 26552 C CA . LYS A 1 19 ? 3.877 -11.473 5.627 1.00 0.00 19 LYS A CA 17
ATOM 26553 C C . LYS A 1 19 ? 2.952 -12.399 6.411 1.00 0.00 19 LYS A C 17
ATOM 26554 O O . LYS A 1 19 ? 3.170 -12.649 7.597 1.00 0.00 19 LYS A O 17
ATOM 26573 N N . ILE A 1 20 ? 1.922 -12.905 5.741 1.00 0.00 20 ILE A N 17
ATOM 26574 C CA . ILE A 1 20 ? 0.967 -13.805 6.375 1.00 0.00 20 ILE A CA 17
ATOM 26575 C C . ILE A 1 20 ? 0.735 -15.049 5.524 1.00 0.00 20 ILE A C 17
ATOM 26576 O O . ILE A 1 20 ? 1.292 -15.181 4.434 1.00 0.00 20 ILE A O 17
ATOM 26592 N N . PHE A 1 21 ? -0.092 -15.958 6.029 1.00 0.00 21 PHE A N 17
ATOM 26593 C CA . PHE A 1 21 ? -0.399 -17.192 5.315 1.00 0.00 21 PHE A CA 17
ATOM 26594 C C . PHE A 1 21 ? -1.783 -17.121 4.676 1.00 0.00 21 PHE A C 17
ATOM 26595 O O . PHE A 1 21 ? -2.716 -16.565 5.254 1.00 0.00 21 PHE A O 17
ATOM 26612 N N . GLU A 1 22 ? -1.905 -17.687 3.480 1.00 0.00 22 GLU A N 17
ATOM 26613 C CA . GLU A 1 22 ? -3.174 -17.686 2.761 1.00 0.00 22 GLU A CA 17
ATOM 26614 C C . GLU A 1 22 ? -4.347 -17.819 3.729 1.00 0.00 22 GLU A C 17
ATOM 26615 O O . GLU A 1 22 ? -4.376 -18.719 4.567 1.00 0.00 22 GLU A O 17
ATOM 26627 N N . GLY A 1 23 ? -5.313 -16.913 3.606 1.00 0.00 23 GLY A N 17
ATOM 26628 C CA . GLY A 1 23 ? -6.475 -16.946 4.476 1.00 0.00 23 GLY A CA 17
ATOM 26629 C C . GLY A 1 23 ? -6.382 -15.938 5.605 1.00 0.00 23 GLY A C 17
ATOM 26630 O O . GLY A 1 23 ? -7.366 -15.281 5.941 1.00 0.00 23 GLY A O 17
ATOM 26634 N N . MET A 1 24 ? -5.196 -15.818 6.192 1.00 0.00 24 MET A N 17
ATOM 26635 C CA . MET A 1 24 ? -4.979 -14.883 7.290 1.00 0.00 24 MET A CA 17
ATOM 26636 C C . MET A 1 24 ? -5.351 -13.463 6.877 1.00 0.00 24 MET A C 17
ATOM 26637 O O . MET A 1 24 ? -5.104 -13.034 5.750 1.00 0.00 24 MET A O 17
ATOM 26651 N N . PRO A 1 25 ? -5.959 -12.714 7.809 1.00 0.00 25 PRO A N 17
ATOM 26652 C CA . PRO A 1 25 ? -6.378 -11.331 7.565 1.00 0.00 25 PRO A CA 17
ATOM 26653 C C . PRO A 1 25 ? -5.192 -10.381 7.435 1.00 0.00 25 PRO A C 17
ATOM 26654 O O . PRO A 1 25 ? -4.091 -10.678 7.900 1.00 0.00 25 PRO A O 17
ATOM 26665 N N . VAL A 1 26 ? -5.423 -9.236 6.800 1.00 0.00 26 VAL A N 17
ATOM 26666 C CA . VAL A 1 26 ? -4.374 -8.241 6.611 1.00 0.00 26 VAL A CA 17
ATOM 26667 C C . VAL A 1 26 ? -4.911 -6.830 6.821 1.00 0.00 26 VAL A C 17
ATOM 26668 O O . VAL A 1 26 ? -6.101 -6.572 6.637 1.00 0.00 26 VAL A O 17
ATOM 26681 N N . THR A 1 27 ? -4.025 -5.917 7.209 1.00 0.00 27 THR A N 17
ATOM 26682 C CA . THR A 1 27 ? -4.409 -4.532 7.445 1.00 0.00 27 THR A CA 17
ATOM 26683 C C . THR A 1 27 ? -3.368 -3.569 6.887 1.00 0.00 27 THR A C 17
ATOM 26684 O O . THR A 1 27 ? -2.167 -3.836 6.946 1.00 0.00 27 THR A O 17
ATOM 26695 N N . PHE A 1 28 ? -3.834 -2.449 6.345 1.00 0.00 28 PHE A N 17
ATOM 26696 C CA . PHE A 1 28 ? -2.941 -1.447 5.775 1.00 0.00 28 PHE A CA 17
ATOM 26697 C C . PHE A 1 28 ? -3.304 -0.050 6.272 1.00 0.00 28 PHE A C 17
ATOM 26698 O O . PHE A 1 28 ? -4.290 0.542 5.833 1.00 0.00 28 PHE A O 17
ATOM 26715 N N . THR A 1 29 ? -2.499 0.471 7.194 1.00 0.00 29 THR A N 17
ATOM 26716 C CA . THR A 1 29 ? -2.735 1.796 7.753 1.00 0.00 29 THR A CA 17
ATOM 26717 C C . THR A 1 29 ? -1.755 2.815 7.184 1.00 0.00 29 THR A C 17
ATOM 26718 O O . THR A 1 29 ? -0.541 2.611 7.222 1.00 0.00 29 THR A O 17
ATOM 26729 N N . CYS A 1 30 ? -2.289 3.911 6.657 1.00 0.00 30 CYS A N 17
ATOM 26730 C CA . CYS A 1 30 ? -1.460 4.963 6.079 1.00 0.00 30 CYS A CA 17
ATOM 26731 C C . CYS A 1 30 ? -2.148 6.320 6.190 1.00 0.00 30 CYS A C 17
ATOM 26732 O O . CYS A 1 30 ? -3.292 6.484 5.764 1.00 0.00 30 CYS A O 17
ATOM 26740 N N . ARG A 1 31 ? -1.445 7.289 6.766 1.00 0.00 31 ARG A N 17
ATOM 26741 C CA . ARG A 1 31 ? -1.989 8.631 6.936 1.00 0.00 31 ARG A CA 17
ATOM 26742 C C . ARG A 1 31 ? -1.566 9.539 5.785 1.00 0.00 31 ARG A C 17
ATOM 26743 O O . ARG A 1 31 ? -0.376 9.712 5.522 1.00 0.00 31 ARG A O 17
ATOM 26764 N N . VAL A 1 32 ? -2.549 10.116 5.101 1.00 0.00 32 VAL A N 17
ATOM 26765 C CA . VAL A 1 32 ? -2.279 11.007 3.979 1.00 0.00 32 VAL A CA 17
ATOM 26766 C C . VAL A 1 32 ? -2.460 12.466 4.379 1.00 0.00 32 VAL A C 17
ATOM 26767 O O . VAL A 1 32 ? -3.402 12.813 5.092 1.00 0.00 32 VAL A O 17
ATOM 26780 N N . ALA A 1 33 ? -1.552 13.319 3.915 1.00 0.00 33 ALA A N 17
ATOM 26781 C CA . ALA A 1 33 ? -1.613 14.742 4.223 1.00 0.00 33 ALA A CA 17
ATOM 26782 C C . ALA A 1 33 ? -2.117 15.542 3.026 1.00 0.00 33 ALA A C 17
ATOM 26783 O O . ALA A 1 33 ? -2.210 15.022 1.915 1.00 0.00 33 ALA A O 17
ATOM 26790 N N . GLY A 1 34 ? -2.441 16.810 3.261 1.00 0.00 34 GLY A N 17
ATOM 26791 C CA . GLY A 1 34 ? -2.932 17.660 2.192 1.00 0.00 34 GLY A CA 17
ATOM 26792 C C . GLY A 1 34 ? -4.285 18.265 2.508 1.00 0.00 34 GLY A C 17
ATOM 26793 O O . GLY A 1 34 ? -5.041 17.725 3.314 1.00 0.00 34 GLY A O 17
ATOM 26797 N N . ASN A 1 35 ? -4.591 19.392 1.872 1.00 0.00 35 ASN A N 17
ATOM 26798 C CA . ASN A 1 35 ? -5.862 20.073 2.091 1.00 0.00 35 ASN A CA 17
ATOM 26799 C C . ASN A 1 35 ? -6.302 20.820 0.836 1.00 0.00 35 ASN A C 17
ATOM 26800 O O . ASN A 1 35 ? -5.517 21.513 0.189 1.00 0.00 35 ASN A O 17
ATOM 26811 N N . PRO A 1 36 ? -7.588 20.677 0.483 1.00 0.00 36 PRO A N 17
ATOM 26812 C CA . PRO A 1 36 ? -8.532 19.854 1.246 1.00 0.00 36 PRO A CA 17
ATOM 26813 C C . PRO A 1 36 ? -8.231 18.364 1.124 1.00 0.00 36 PRO A C 17
ATOM 26814 O O . PRO A 1 36 ? -7.230 17.969 0.526 1.00 0.00 36 PRO A O 17
ATOM 26825 N N . LYS A 1 37 ? -9.104 17.540 1.694 1.00 0.00 37 LYS A N 17
ATOM 26826 C CA . LYS A 1 37 ? -8.934 16.093 1.648 1.00 0.00 37 LYS A CA 17
ATOM 26827 C C . LYS A 1 37 ? -8.797 15.607 0.209 1.00 0.00 37 LYS A C 17
ATOM 26828 O O . LYS A 1 37 ? -9.720 15.716 -0.599 1.00 0.00 37 LYS A O 17
ATOM 26847 N N . PRO A 1 38 ? -7.620 15.056 -0.122 1.00 0.00 38 PRO A N 17
ATOM 26848 C CA . PRO A 1 38 ? -7.336 14.540 -1.464 1.00 0.00 38 PRO A CA 17
ATOM 26849 C C . PRO A 1 38 ? -8.127 13.275 -1.778 1.00 0.00 38 PRO A C 17
ATOM 26850 O O . PRO A 1 38 ? -8.508 12.528 -0.876 1.00 0.00 38 PRO A O 17
ATOM 26861 N N . LYS A 1 39 ? -8.370 13.039 -3.063 1.00 0.00 39 LYS A N 17
ATOM 26862 C CA . LYS A 1 39 ? -9.115 11.863 -3.497 1.00 0.00 39 LYS A CA 17
ATOM 26863 C C . LYS A 1 39 ? -8.253 10.608 -3.403 1.00 0.00 39 LYS A C 17
ATOM 26864 O O . LYS A 1 39 ? -7.296 10.442 -4.160 1.0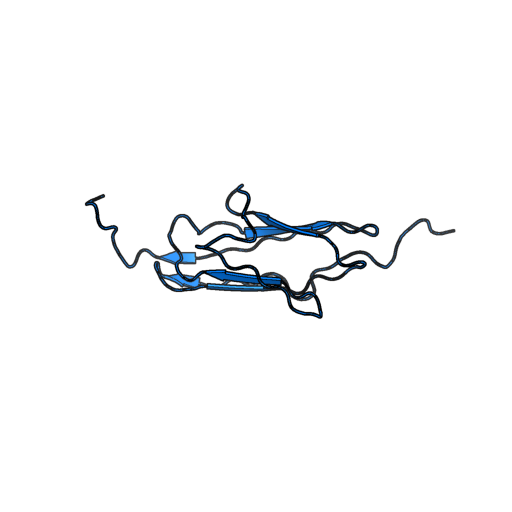0 0.00 39 LYS A O 17
ATOM 26883 N N . ILE A 1 40 ? -8.599 9.726 -2.471 1.00 0.00 40 ILE A N 17
ATOM 26884 C CA . ILE A 1 40 ? -7.858 8.486 -2.280 1.00 0.00 40 ILE A CA 17
ATOM 26885 C C . ILE A 1 40 ? -8.385 7.385 -3.195 1.00 0.00 40 ILE A C 17
ATOM 26886 O O . ILE A 1 40 ? -9.593 7.259 -3.399 1.00 0.00 40 ILE A O 17
ATOM 26902 N N . TYR A 1 41 ? -7.472 6.589 -3.740 1.00 0.00 41 TYR A N 17
ATOM 26903 C CA . TYR A 1 41 ? -7.845 5.499 -4.633 1.00 0.00 41 TYR A CA 17
ATOM 26904 C C . TYR A 1 41 ? -6.905 4.309 -4.462 1.00 0.00 41 TYR A C 17
ATOM 26905 O O . TYR A 1 41 ? -5.693 4.431 -4.641 1.00 0.00 41 TYR A O 17
ATOM 26923 N N . TRP A 1 42 ? -7.473 3.160 -4.115 1.00 0.00 42 TRP A N 17
ATOM 26924 C CA . TRP A 1 42 ? -6.687 1.947 -3.919 1.00 0.00 42 TRP A CA 17
ATOM 26925 C C . TRP A 1 42 ? -6.658 1.107 -5.191 1.00 0.00 42 TRP A C 17
ATOM 26926 O O . TRP A 1 42 ? -7.703 0.724 -5.718 1.00 0.00 42 TRP A O 17
ATOM 26947 N N . PHE A 1 43 ? -5.456 0.822 -5.680 1.00 0.00 43 PHE A N 17
ATOM 26948 C CA . PHE A 1 43 ? -5.291 0.027 -6.891 1.00 0.00 43 PHE A CA 17
ATOM 26949 C C . PHE A 1 43 ? -4.667 -1.328 -6.572 1.00 0.00 43 PHE A C 17
ATOM 26950 O O . PHE A 1 43 ? -3.826 -1.442 -5.679 1.00 0.00 43 PHE A O 17
ATOM 26967 N N . LYS A 1 44 ? -5.083 -2.353 -7.307 1.00 0.00 44 LYS A N 17
ATOM 26968 C CA . LYS A 1 44 ? -4.566 -3.701 -7.105 1.00 0.00 44 LYS A CA 17
ATOM 26969 C C . LYS A 1 44 ? -3.846 -4.200 -8.353 1.00 0.00 44 LYS A C 17
ATOM 26970 O O . LYS A 1 44 ? -4.481 -4.578 -9.338 1.00 0.00 44 LYS A O 17
ATOM 26989 N N . ASP A 1 45 ? -2.519 -4.201 -8.305 1.00 0.00 45 ASP A N 17
ATOM 26990 C CA . ASP A 1 45 ? -1.713 -4.658 -9.431 1.00 0.00 45 ASP A CA 17
ATOM 26991 C C . ASP A 1 45 ? -2.307 -4.182 -10.753 1.00 0.00 45 ASP A C 17
ATOM 26992 O O . ASP A 1 45 ? -2.387 -4.940 -11.718 1.00 0.00 45 ASP A O 17
ATOM 27001 N N . GLY A 1 46 ? -2.725 -2.920 -10.788 1.00 0.00 46 GLY A N 17
ATOM 27002 C CA . GLY A 1 46 ? -3.308 -2.365 -11.996 1.00 0.00 46 GLY A CA 17
ATOM 27003 C C . GLY A 1 46 ? -4.797 -2.631 -12.096 1.00 0.00 46 GLY A C 17
ATOM 27004 O O . GLY A 1 46 ? -5.324 -2.851 -13.186 1.00 0.00 46 GLY A O 17
ATOM 27008 N N . LYS A 1 47 ? -5.477 -2.613 -10.955 1.00 0.00 47 LYS A N 17
ATOM 27009 C CA . LYS A 1 47 ? -6.915 -2.855 -10.917 1.00 0.00 47 LYS A CA 17
ATOM 27010 C C . LYS A 1 47 ? -7.618 -1.818 -10.047 1.00 0.00 47 LYS A C 17
ATOM 27011 O O . LYS A 1 47 ? -7.021 -1.259 -9.127 1.00 0.00 47 LYS A O 17
ATOM 27030 N N . GLN A 1 48 ? -8.889 -1.568 -10.344 1.00 0.00 48 GLN A N 17
ATOM 27031 C CA . GLN A 1 48 ? -9.673 -0.598 -9.588 1.00 0.00 48 GLN A CA 17
ATOM 27032 C C . GLN A 1 48 ? -10.500 -1.289 -8.509 1.00 0.00 48 GLN A C 17
ATOM 27033 O O . GLN A 1 48 ? -11.291 -2.187 -8.800 1.00 0.00 48 GLN A O 17
ATOM 27047 N N . ILE A 1 49 ? -10.312 -0.866 -7.264 1.00 0.00 49 ILE A N 17
ATOM 27048 C CA . ILE A 1 49 ? -11.042 -1.444 -6.142 1.00 0.00 49 ILE A CA 17
ATOM 27049 C C . ILE A 1 49 ? -12.143 -0.506 -5.661 1.00 0.00 49 ILE A C 17
ATOM 27050 O O . ILE A 1 49 ? -11.996 0.715 -5.704 1.00 0.00 49 ILE A O 17
ATOM 27066 N N . SER A 1 50 ? -13.247 -1.086 -5.200 1.00 0.00 50 SER A N 17
ATOM 27067 C CA . SER A 1 50 ? -14.376 -0.301 -4.712 1.00 0.00 50 SER A CA 17
ATOM 27068 C C . SER A 1 50 ? -14.345 -0.195 -3.190 1.00 0.00 50 SER A C 17
ATOM 27069 O O . SER A 1 50 ? -13.919 -1.111 -2.487 1.00 0.00 50 SER A O 17
ATOM 27077 N N . PRO A 1 51 ? -14.807 0.952 -2.669 1.00 0.00 51 PRO A N 17
ATOM 27078 C CA . PRO A 1 51 ? -14.844 1.207 -1.226 1.00 0.00 51 PRO A CA 17
ATOM 27079 C C . PRO A 1 51 ? -15.883 0.349 -0.512 1.00 0.00 51 PRO A C 17
ATOM 27080 O O . PRO A 1 51 ? -15.788 0.115 0.693 1.00 0.00 51 PRO A O 17
ATOM 27091 N N . LYS A 1 52 ? -16.874 -0.118 -1.263 1.00 0.00 52 LYS A N 17
ATOM 27092 C CA . LYS A 1 52 ? -17.931 -0.952 -0.703 1.00 0.00 52 LYS A CA 17
ATOM 27093 C C . LYS A 1 52 ? -17.742 -2.412 -1.103 1.00 0.00 52 LYS A C 17
ATOM 27094 O O . LYS A 1 52 ? -18.706 -3.174 -1.182 1.00 0.00 52 LYS A O 17
ATOM 27113 N N . SER A 1 53 ? -16.494 -2.796 -1.354 1.00 0.00 53 SER A N 17
ATOM 27114 C CA . SER A 1 53 ? -16.180 -4.164 -1.748 1.00 0.00 53 SER A CA 17
ATOM 27115 C C . SER A 1 53 ? -16.217 -5.099 -0.543 1.00 0.00 53 SER A C 17
ATOM 27116 O O . SER A 1 53 ? -15.490 -4.903 0.431 1.00 0.00 53 SER A O 17
ATOM 27124 N N . ASP A 1 54 ? -17.068 -6.115 -0.618 1.00 0.00 54 ASP A N 17
ATOM 27125 C CA . ASP A 1 54 ? -17.201 -7.083 0.466 1.00 0.00 54 ASP A CA 17
ATOM 27126 C C . ASP A 1 54 ? -15.848 -7.691 0.819 1.00 0.00 54 ASP A C 17
ATOM 27127 O O . ASP A 1 54 ? -15.582 -8.010 1.979 1.00 0.00 54 ASP A O 17
ATOM 27136 N N . HIS A 1 55 ? -14.995 -7.852 -0.188 1.00 0.00 55 HIS A N 17
ATOM 27137 C CA . HIS A 1 55 ? -13.669 -8.423 0.017 1.00 0.00 55 HIS A CA 17
ATOM 27138 C C . HIS A 1 55 ? -12.772 -7.454 0.781 1.00 0.00 55 HIS A C 17
ATOM 27139 O O . HIS A 1 55 ? -12.319 -7.752 1.886 1.00 0.00 55 HIS A O 17
ATOM 27153 N N . TYR A 1 56 ? -12.519 -6.294 0.184 1.00 0.00 56 TYR A N 17
ATOM 27154 C CA . TYR A 1 56 ? -11.673 -5.283 0.807 1.00 0.00 56 TYR A CA 17
ATOM 27155 C C . TYR A 1 56 ? -12.518 -4.215 1.494 1.00 0.00 56 TYR A C 17
ATOM 27156 O O . TYR A 1 56 ? -13.396 -3.608 0.879 1.00 0.00 56 TYR A O 17
ATOM 27174 N N . THR A 1 57 ? -12.246 -3.989 2.776 1.00 0.00 57 THR A N 17
ATOM 27175 C CA . THR A 1 57 ? -12.980 -2.995 3.549 1.00 0.00 57 THR A CA 17
ATOM 27176 C C . THR A 1 57 ? -12.166 -1.716 3.715 1.00 0.00 57 THR A C 17
ATOM 27177 O O . THR A 1 57 ? -11.122 -1.715 4.367 1.00 0.00 57 THR A O 17
ATOM 27188 N N . ILE A 1 58 ? -12.650 -0.631 3.121 1.00 0.00 58 ILE A N 17
ATOM 27189 C CA . ILE A 1 58 ? -11.968 0.654 3.205 1.00 0.00 58 ILE A CA 17
ATOM 27190 C C . ILE A 1 58 ? -12.728 1.622 4.105 1.00 0.00 58 ILE A C 17
ATOM 27191 O O . ILE A 1 58 ? -13.771 2.151 3.722 1.00 0.00 58 ILE A O 17
ATOM 27207 N N . GLN A 1 59 ? -12.197 1.851 5.301 1.00 0.00 59 GLN A N 17
ATOM 27208 C CA . GLN A 1 59 ? -12.825 2.757 6.256 1.00 0.00 59 GLN A CA 17
ATOM 27209 C C . GLN A 1 59 ? -12.130 4.114 6.255 1.00 0.00 59 GLN A C 17
ATOM 27210 O O . GLN A 1 59 ? -10.942 4.215 5.949 1.00 0.00 59 GLN A O 17
ATOM 27224 N N . ARG A 1 60 ? -12.879 5.157 6.600 1.00 0.00 60 ARG A N 17
ATOM 27225 C CA . ARG A 1 60 ? -12.335 6.509 6.638 1.00 0.00 60 ARG A CA 17
ATOM 27226 C C . ARG A 1 60 ? -12.641 7.180 7.974 1.00 0.00 60 ARG A C 17
ATOM 27227 O O . ARG A 1 60 ? -13.798 7.449 8.295 1.00 0.00 60 ARG A O 17
ATOM 27248 N N . ASP A 1 61 ? -11.595 7.449 8.748 1.00 0.00 61 ASP A N 17
ATOM 27249 C CA . ASP A 1 61 ? -11.750 8.089 10.049 1.00 0.00 61 ASP A CA 17
ATOM 27250 C C . ASP A 1 61 ? -12.147 9.554 9.889 1.00 0.00 61 ASP A C 17
ATOM 27251 O O . ASP A 1 61 ? -12.037 10.123 8.802 1.00 0.00 61 ASP A O 17
ATOM 27260 N N . LEU A 1 62 ? -12.608 10.158 10.978 1.00 0.00 62 LEU A N 17
ATOM 27261 C CA . LEU A 1 62 ? -13.022 11.557 10.960 1.00 0.00 62 LEU A CA 17
ATOM 27262 C C . LEU A 1 62 ? -11.817 12.479 10.805 1.00 0.00 62 LEU A C 17
ATOM 27263 O O . LEU A 1 62 ? -11.953 13.631 10.391 1.00 0.00 62 LEU A O 17
ATOM 27279 N N . ASP A 1 63 ? -10.639 11.965 11.139 1.00 0.00 63 ASP A N 17
ATOM 27280 C CA . ASP A 1 63 ? -9.409 12.742 11.034 1.00 0.00 63 ASP A CA 17
ATOM 27281 C C . ASP A 1 63 ? -8.924 12.799 9.589 1.00 0.00 63 ASP A C 17
ATOM 27282 O O . ASP A 1 63 ? -8.321 13.784 9.164 1.00 0.00 63 ASP A O 17
ATOM 27291 N N . GLY A 1 64 ? -9.190 11.735 8.837 1.00 0.00 64 GLY A N 17
ATOM 27292 C CA . GLY A 1 64 ? -8.773 11.684 7.448 1.00 0.00 64 GLY A CA 17
ATOM 27293 C C . GLY A 1 64 ? -7.727 10.616 7.196 1.00 0.00 64 GLY A C 17
ATOM 27294 O O . GLY A 1 64 ? -6.819 10.804 6.385 1.00 0.00 64 GLY A O 17
ATOM 27298 N N . THR A 1 65 ? -7.852 9.491 7.893 1.00 0.00 65 THR A N 17
ATOM 27299 C CA . THR A 1 65 ? -6.909 8.390 7.742 1.00 0.00 65 THR A CA 17
ATOM 27300 C C . THR A 1 65 ? -7.561 7.197 7.055 1.00 0.00 65 THR A C 17
ATOM 27301 O O . THR A 1 65 ? -8.696 6.833 7.366 1.00 0.00 65 THR A O 17
ATOM 27312 N N . CYS A 1 66 ? -6.838 6.590 6.121 1.00 0.00 66 CYS A N 17
ATOM 27313 C CA . CYS A 1 66 ? -7.348 5.436 5.389 1.00 0.00 66 CYS A CA 17
ATOM 27314 C C . CYS A 1 66 ? -6.900 4.134 6.046 1.00 0.00 66 CYS A C 17
ATOM 27315 O O . CYS A 1 66 ? -5.860 4.084 6.702 1.00 0.00 66 CYS A O 17
ATOM 27323 N N . SER A 1 67 ? -7.694 3.083 5.866 1.00 0.00 67 SER A N 17
ATOM 27324 C CA . SER A 1 67 ? -7.382 1.782 6.447 1.00 0.00 67 SER A CA 17
ATOM 27325 C C . SER A 1 67 ? -8.041 0.660 5.649 1.00 0.00 67 SER A C 17
ATOM 27326 O O . SER A 1 67 ? -9.267 0.564 5.587 1.00 0.00 67 SER A O 17
ATOM 27334 N N . LEU A 1 68 ? -7.217 -0.187 5.041 1.00 0.00 68 LEU A N 17
ATOM 27335 C CA . LEU A 1 68 ? -7.718 -1.303 4.247 1.00 0.00 68 LEU A CA 17
ATOM 27336 C C . LEU A 1 68 ? -7.633 -2.610 5.030 1.00 0.00 68 LEU A C 17
ATOM 27337 O O . LEU A 1 68 ? -6.582 -2.953 5.573 1.00 0.00 68 LEU A O 17
ATOM 27353 N N . HIS A 1 69 ? -8.746 -3.335 5.083 1.00 0.00 69 HIS A N 17
ATOM 27354 C CA . HIS A 1 69 ? -8.796 -4.606 5.797 1.00 0.00 69 HIS A CA 17
ATOM 27355 C C . HIS A 1 69 ? -9.292 -5.723 4.884 1.00 0.00 69 HIS A C 17
ATOM 27356 O O . HIS A 1 69 ? -10.202 -5.524 4.079 1.00 0.00 69 HIS A O 17
ATOM 27370 N N . THR A 1 70 ? -8.686 -6.900 5.014 1.00 0.00 70 THR A N 17
ATOM 27371 C CA . THR A 1 70 ? -9.064 -8.048 4.200 1.00 0.00 70 THR A CA 17
ATOM 27372 C C . THR A 1 70 ? -9.291 -9.284 5.063 1.00 0.00 70 THR A C 17
ATOM 27373 O O . THR A 1 70 ? -8.339 -9.931 5.502 1.00 0.00 70 THR A O 17
ATOM 27384 N N . THR A 1 71 ? -10.557 -9.608 5.304 1.00 0.00 71 THR A N 17
ATOM 27385 C CA . THR A 1 71 ? -10.909 -10.766 6.115 1.00 0.00 71 THR A CA 17
ATOM 27386 C C . THR A 1 71 ? -10.389 -12.055 5.489 1.00 0.00 71 THR A C 17
ATOM 27387 O O . THR A 1 71 ? -9.978 -12.976 6.193 1.00 0.00 71 THR A O 17
ATOM 27398 N N . ALA A 1 72 ? -10.409 -12.112 4.161 1.00 0.00 72 ALA A N 17
ATOM 27399 C CA . ALA A 1 72 ? -9.937 -13.287 3.440 1.00 0.00 72 ALA A CA 17
ATOM 27400 C C . ALA A 1 72 ? -8.918 -12.903 2.373 1.00 0.00 72 ALA A C 17
ATOM 27401 O O . ALA A 1 72 ? -9.238 -12.189 1.423 1.00 0.00 72 ALA A O 17
ATOM 27408 N N . SER A 1 73 ? -7.688 -13.381 2.536 1.00 0.00 73 SER A N 17
ATOM 27409 C CA . SER A 1 73 ? -6.620 -13.084 1.589 1.00 0.00 73 SER A CA 17
ATOM 27410 C C . SER A 1 73 ? -6.235 -14.329 0.796 1.00 0.00 73 SER A C 17
ATOM 27411 O O . SER A 1 73 ? -5.895 -15.365 1.369 1.00 0.00 73 SER A O 17
ATOM 27419 N N . THR A 1 74 ? -6.292 -14.221 -0.528 1.00 0.00 74 THR A N 17
ATOM 27420 C CA . THR A 1 74 ? -5.952 -15.337 -1.401 1.00 0.00 74 THR A CA 17
ATOM 27421 C C . THR A 1 74 ? -4.724 -15.019 -2.247 1.00 0.00 74 THR A C 17
ATOM 27422 O O . THR A 1 74 ? -4.335 -13.858 -2.383 1.00 0.00 74 THR A O 17
ATOM 27433 N N . LEU A 1 75 ? -4.117 -16.055 -2.814 1.00 0.00 75 LEU A N 17
ATOM 27434 C CA . LEU A 1 75 ? -2.932 -15.886 -3.648 1.00 0.00 75 LEU A CA 17
ATOM 27435 C C . LEU A 1 75 ? -3.173 -14.837 -4.729 1.00 0.00 75 LEU A C 17
ATOM 27436 O O . LEU A 1 75 ? -2.230 -14.252 -5.262 1.00 0.00 75 LEU A O 17
ATOM 27452 N N . ASP A 1 76 ? -4.442 -14.602 -5.046 1.00 0.00 76 ASP A N 17
ATOM 27453 C CA . ASP A 1 76 ? -4.807 -13.621 -6.061 1.00 0.00 76 ASP A CA 17
ATOM 27454 C C . ASP A 1 76 ? -4.772 -12.207 -5.488 1.00 0.00 76 ASP A C 17
ATOM 27455 O O . ASP A 1 76 ? -4.289 -11.277 -6.134 1.00 0.00 76 ASP A O 17
ATOM 27464 N N . ASP A 1 77 ? -5.287 -12.054 -4.273 1.00 0.00 77 ASP A N 17
ATOM 27465 C CA . ASP A 1 77 ? -5.315 -10.754 -3.613 1.00 0.00 77 ASP A CA 17
ATOM 27466 C C . ASP A 1 77 ? -3.922 -10.133 -3.578 1.00 0.00 77 ASP A C 17
ATOM 27467 O O . ASP A 1 77 ? -3.760 -8.935 -3.811 1.00 0.00 77 ASP A O 17
ATOM 27476 N N . ASP A 1 78 ? -2.921 -10.955 -3.284 1.00 0.00 78 ASP A N 17
ATOM 27477 C CA . ASP A 1 78 ? -1.541 -10.486 -3.218 1.00 0.00 78 ASP A CA 17
ATOM 27478 C C . ASP A 1 78 ? -1.205 -9.615 -4.425 1.00 0.00 78 ASP A C 17
ATOM 27479 O O . ASP A 1 78 ? -1.938 -9.596 -5.413 1.00 0.00 78 ASP A O 17
ATOM 27488 N N . GLY A 1 79 ? -0.091 -8.895 -4.336 1.00 0.00 79 GLY A N 17
ATOM 27489 C CA . GLY A 1 79 ? 0.322 -8.031 -5.427 1.00 0.00 79 GLY A CA 17
ATOM 27490 C C . GLY A 1 79 ? 0.891 -6.713 -4.939 1.00 0.00 79 GLY A C 17
ATOM 27491 O O . GLY A 1 79 ? 1.539 -6.658 -3.895 1.00 0.00 79 GLY A O 17
ATOM 27495 N N . ASN A 1 80 ? 0.650 -5.649 -5.698 1.00 0.00 80 ASN A N 17
ATOM 27496 C CA . ASN A 1 80 ? 1.146 -4.326 -5.338 1.00 0.00 80 ASN A CA 17
ATOM 27497 C C . ASN A 1 80 ? -0.007 -3.340 -5.171 1.00 0.00 80 ASN A C 17
ATOM 27498 O O . ASN A 1 80 ? -0.596 -2.886 -6.152 1.00 0.00 80 ASN A O 17
ATOM 27509 N N . TYR A 1 81 ? -0.323 -3.014 -3.923 1.00 0.00 81 TYR A N 17
ATOM 27510 C CA . TYR A 1 81 ? -1.406 -2.083 -3.627 1.00 0.00 81 TYR A CA 17
ATOM 27511 C C . TYR A 1 81 ? -0.921 -0.639 -3.708 1.00 0.00 81 TYR A C 17
ATOM 27512 O O . TYR A 1 81 ? -0.404 -0.089 -2.735 1.00 0.00 81 TYR A O 17
ATOM 27530 N N . THR A 1 82 ? -1.092 -0.029 -4.877 1.00 0.00 82 THR A N 17
ATOM 27531 C CA . THR A 1 82 ? -0.672 1.351 -5.087 1.00 0.00 82 THR A CA 17
ATOM 27532 C C . THR A 1 82 ? -1.827 2.319 -4.852 1.00 0.00 82 THR A C 17
ATOM 27533 O O . THR A 1 82 ? -2.902 2.170 -5.433 1.00 0.00 82 THR A O 17
ATOM 27544 N N . ILE A 1 83 ? -1.597 3.310 -3.998 1.00 0.00 83 ILE A N 17
ATOM 27545 C CA . ILE A 1 83 ? -2.618 4.304 -3.689 1.00 0.00 83 ILE A CA 17
ATOM 27546 C C . ILE A 1 83 ? -2.264 5.661 -4.288 1.00 0.00 83 ILE A C 17
ATOM 27547 O O . ILE A 1 83 ? -1.118 6.103 -4.213 1.00 0.00 83 ILE A O 17
ATOM 27563 N N . MET A 1 84 ? -3.256 6.317 -4.880 1.00 0.00 84 MET A N 17
ATOM 27564 C CA . MET A 1 84 ? -3.050 7.626 -5.489 1.00 0.00 84 MET A CA 17
ATOM 27565 C C . MET A 1 84 ? -3.861 8.696 -4.765 1.00 0.00 84 MET A C 17
ATOM 27566 O O . MET A 1 84 ? -4.949 8.426 -4.257 1.00 0.00 84 MET A O 17
ATOM 27580 N N . ALA A 1 85 ? -3.325 9.911 -4.723 1.00 0.00 85 ALA A N 17
ATOM 27581 C CA . ALA A 1 85 ? -4.000 11.022 -4.063 1.00 0.00 85 ALA A CA 17
ATOM 27582 C C . ALA A 1 85 ? -4.097 12.231 -4.986 1.00 0.00 85 ALA A C 17
ATOM 27583 O O . ALA A 1 85 ? -3.111 12.634 -5.603 1.00 0.00 85 ALA A O 17
ATOM 27590 N N . ALA A 1 86 ? -5.292 12.806 -5.076 1.00 0.00 86 ALA A N 17
ATOM 27591 C CA . ALA A 1 86 ? -5.517 13.971 -5.923 1.00 0.00 86 ALA A CA 17
ATOM 27592 C C . ALA A 1 86 ? -5.679 15.236 -5.086 1.00 0.00 86 ALA A C 17
ATOM 27593 O O . ALA A 1 86 ? -6.485 15.278 -4.159 1.00 0.00 86 ALA A O 17
ATOM 27600 N N . ASN A 1 87 ? -4.905 16.264 -5.420 1.00 0.00 87 ASN A N 17
ATOM 27601 C CA . ASN A 1 87 ? -4.962 17.529 -4.698 1.00 0.00 87 ASN A CA 17
ATOM 27602 C C . ASN A 1 87 ? -4.695 18.703 -5.635 1.00 0.00 87 ASN A C 17
ATOM 27603 O O . ASN A 1 87 ? -3.864 18.630 -6.540 1.00 0.00 87 ASN A O 17
ATOM 27614 N N . PRO A 1 88 ? -5.416 19.812 -5.414 1.00 0.00 88 PRO A N 17
ATOM 27615 C CA . PRO A 1 88 ? -5.274 21.024 -6.228 1.00 0.00 88 PRO A CA 17
ATOM 27616 C C . PRO A 1 88 ? -3.941 21.726 -5.994 1.00 0.00 88 PRO A C 17
ATOM 27617 O O . PRO A 1 88 ? -3.697 22.807 -6.529 1.00 0.00 88 PRO A O 17
ATOM 27628 N N . GLN A 1 89 ? -3.082 21.103 -5.194 1.00 0.00 89 GLN A N 17
ATOM 27629 C CA . GLN A 1 89 ? -1.773 21.670 -4.890 1.00 0.00 89 GLN A CA 17
ATOM 27630 C C . GLN A 1 89 ? -0.660 20.685 -5.235 1.00 0.00 89 GLN A C 17
ATOM 27631 O O . GLN A 1 89 ? 0.522 21.020 -5.168 1.00 0.00 89 GLN A O 17
ATOM 27645 N N . GLY A 1 90 ? -1.047 19.467 -5.603 1.00 0.00 90 GLY A N 17
ATOM 27646 C CA . GLY A 1 90 ? -0.070 18.452 -5.952 1.00 0.00 90 GLY A CA 17
ATOM 27647 C C . GLY A 1 90 ? -0.588 17.046 -5.722 1.00 0.00 90 GLY A C 17
ATOM 27648 O O . GLY A 1 90 ? -1.334 16.800 -4.775 1.00 0.00 90 GLY A O 17
ATOM 27652 N N . ARG A 1 91 ? -0.192 16.122 -6.591 1.00 0.00 91 ARG A N 17
ATOM 27653 C CA . ARG A 1 91 ? -0.623 14.734 -6.480 1.00 0.00 91 ARG A CA 17
ATOM 27654 C C . ARG A 1 91 ? 0.548 13.829 -6.107 1.00 0.00 91 ARG A C 17
ATOM 27655 O O . ARG A 1 91 ? 1.700 14.129 -6.419 1.00 0.00 91 ARG A O 17
ATOM 27676 N N . ILE A 1 92 ? 0.244 12.723 -5.437 1.00 0.00 92 ILE A N 17
ATOM 27677 C CA . ILE A 1 92 ? 1.270 11.775 -5.023 1.00 0.00 92 ILE A CA 17
ATOM 27678 C C . ILE A 1 92 ? 0.780 10.338 -5.163 1.00 0.00 92 ILE A C 17
ATOM 27679 O O . ILE A 1 92 ? -0.399 10.095 -5.418 1.00 0.00 92 ILE A O 17
ATOM 27695 N N . SER A 1 93 ? 1.694 9.387 -4.993 1.00 0.00 93 SER A N 17
ATOM 27696 C CA . SER A 1 93 ? 1.356 7.973 -5.102 1.00 0.00 93 SER A CA 17
ATOM 27697 C C . SER A 1 93 ? 2.230 7.133 -4.176 1.00 0.00 93 SER A C 17
ATOM 27698 O O . SER A 1 93 ? 3.312 7.557 -3.770 1.00 0.00 93 SER A O 17
ATOM 27706 N N . CYS A 1 94 ? 1.751 5.938 -3.845 1.00 0.00 94 CYS A N 17
ATOM 27707 C CA . CYS A 1 94 ? 2.487 5.037 -2.965 1.00 0.00 94 CYS A CA 17
ATOM 27708 C C . CYS A 1 94 ? 2.532 3.627 -3.546 1.00 0.00 94 CYS A C 17
ATOM 27709 O O . CYS A 1 94 ? 1.924 3.350 -4.581 1.00 0.00 94 CYS A O 17
ATOM 27717 N N . THR A 1 95 ? 3.257 2.739 -2.874 1.00 0.00 95 THR A N 17
ATOM 27718 C CA . THR A 1 95 ? 3.384 1.358 -3.324 1.00 0.00 95 THR A CA 17
ATOM 27719 C C . THR A 1 95 ? 3.524 0.405 -2.143 1.00 0.00 95 THR A C 17
ATOM 27720 O O . THR A 1 95 ? 4.094 0.759 -1.111 1.00 0.00 95 THR A O 17
ATOM 27731 N N . GLY A 1 96 ? 3.001 -0.807 -2.301 1.00 0.00 96 GLY A N 17
ATOM 27732 C CA . GLY A 1 96 ? 3.079 -1.793 -1.239 1.00 0.00 96 GLY A CA 17
ATOM 27733 C C . GLY A 1 96 ? 3.306 -3.196 -1.766 1.00 0.00 96 GLY A C 17
ATOM 27734 O O . GLY A 1 96 ? 3.118 -3.458 -2.954 1.00 0.00 96 GLY A O 17
ATOM 27738 N N . ARG A 1 97 ? 3.712 -4.100 -0.880 1.00 0.00 97 ARG A N 17
ATOM 27739 C CA . ARG A 1 97 ? 3.968 -5.483 -1.264 1.00 0.00 97 ARG A CA 17
ATOM 27740 C C . ARG A 1 97 ? 3.368 -6.449 -0.246 1.00 0.00 97 ARG A C 17
ATOM 27741 O O . ARG A 1 97 ? 3.416 -6.206 0.960 1.00 0.00 97 ARG A O 17
ATOM 27762 N N . LEU A 1 98 ? 2.802 -7.545 -0.740 1.00 0.00 98 LEU A N 17
ATOM 27763 C CA . LEU A 1 98 ? 2.191 -8.548 0.125 1.00 0.00 98 LEU A CA 17
ATOM 27764 C C . LEU A 1 98 ? 2.803 -9.924 -0.120 1.00 0.00 98 LEU A C 17
ATOM 27765 O O . LEU A 1 98 ? 3.229 -10.235 -1.232 1.00 0.00 98 LEU A O 17
ATOM 27781 N N . MET A 1 99 ? 2.839 -10.744 0.925 1.00 0.00 99 MET A N 17
ATOM 27782 C CA . MET A 1 99 ? 3.395 -12.088 0.821 1.00 0.00 99 MET A CA 17
ATOM 27783 C C . MET A 1 99 ? 2.386 -13.132 1.290 1.00 0.00 99 MET A C 17
ATOM 27784 O O . MET A 1 99 ? 2.204 -13.339 2.490 1.00 0.00 99 MET A O 17
ATOM 27798 N N . VAL A 1 100 ? 1.731 -13.786 0.336 1.00 0.00 100 VAL A N 17
ATOM 27799 C CA . VAL A 1 100 ? 0.740 -14.808 0.651 1.00 0.00 100 VAL A CA 17
ATOM 27800 C C . VAL A 1 100 ? 1.286 -16.205 0.377 1.00 0.00 100 VAL A C 17
ATOM 27801 O O . VAL A 1 100 ? 1.567 -16.558 -0.768 1.00 0.00 100 VAL A O 17
ATOM 27814 N N . GLN A 1 101 ? 1.432 -16.996 1.436 1.00 0.00 101 GLN A N 17
ATOM 27815 C CA . GLN A 1 101 ? 1.944 -18.355 1.308 1.00 0.00 101 GLN A CA 17
ATOM 27816 C C . GLN A 1 101 ? 0.802 -19.361 1.216 1.00 0.00 101 GLN A C 17
ATOM 27817 O O . GLN A 1 101 ? -0.013 -19.475 2.132 1.00 0.00 101 GLN A O 17
ATOM 27831 N N . ALA A 1 102 ? 0.748 -20.088 0.105 1.00 0.00 102 ALA A N 17
ATOM 27832 C CA . ALA A 1 102 ? -0.294 -21.085 -0.106 1.00 0.00 102 ALA A CA 17
ATOM 27833 C C . ALA A 1 102 ? -0.532 -21.906 1.158 1.00 0.00 102 ALA A C 17
ATOM 27834 O O . ALA A 1 102 ? 0.410 -22.403 1.774 1.00 0.00 102 ALA A O 17
ATOM 27841 N N . VAL A 1 103 ? -1.798 -22.043 1.539 1.00 0.00 103 VAL A N 17
ATOM 27842 C CA . VAL A 1 103 ? -2.160 -22.803 2.729 1.00 0.00 103 VAL A CA 17
ATOM 27843 C C . VAL A 1 103 ? -3.338 -23.730 2.451 1.00 0.00 103 VAL A C 17
ATOM 27844 O O . VAL A 1 103 ? -4.464 -23.277 2.249 1.00 0.00 103 VAL A O 17
ATOM 27857 N N . ASN A 1 104 ? -3.071 -25.032 2.444 1.00 0.00 104 ASN A N 17
ATOM 27858 C CA . ASN A 1 104 ? -4.110 -26.024 2.191 1.00 0.00 104 ASN A CA 17
ATOM 27859 C C . ASN A 1 104 ? -4.767 -26.468 3.494 1.00 0.00 104 ASN A C 17
ATOM 27860 O O . ASN A 1 104 ? -4.214 -26.275 4.577 1.00 0.00 104 ASN A O 17
ATOM 27871 N N . SER A 1 105 ? -5.949 -27.064 3.381 1.00 0.00 105 SER A N 17
ATOM 27872 C CA . SER A 1 105 ? -6.684 -27.533 4.550 1.00 0.00 105 SER A CA 17
ATOM 27873 C C . SER A 1 105 ? -7.177 -28.962 4.345 1.00 0.00 105 SER A C 17
ATOM 27874 O O . SER A 1 105 ? -8.290 -29.185 3.871 1.00 0.00 105 SER A O 17
ATOM 27882 N N . GLY A 1 106 ? -6.338 -29.928 4.707 1.00 0.00 106 GLY A N 17
ATOM 27883 C CA . GLY A 1 106 ? -6.705 -31.324 4.555 1.00 0.00 106 GLY A CA 17
ATOM 27884 C C . GLY A 1 106 ? -6.457 -32.129 5.816 1.00 0.00 106 GLY A C 17
ATOM 27885 O O . GLY A 1 106 ? -5.736 -31.703 6.718 1.00 0.00 106 GLY A O 17
ATOM 27889 N N . PRO A 1 107 ? -7.066 -33.321 5.890 1.00 0.00 107 PRO A N 17
ATOM 27890 C CA . PRO A 1 107 ? -6.924 -34.212 7.046 1.00 0.00 107 PRO A CA 17
ATOM 27891 C C . PRO A 1 107 ? -5.526 -34.811 7.148 1.00 0.00 107 PRO A C 17
ATOM 27892 O O . PRO A 1 107 ? -5.245 -35.606 8.044 1.00 0.00 107 PRO A O 17
ATOM 27903 N N . SER A 1 108 ? -4.652 -34.423 6.224 1.00 0.00 108 SER A N 17
ATOM 27904 C CA . SER A 1 108 ? -3.283 -34.924 6.209 1.00 0.00 108 SER A CA 17
ATOM 27905 C C . SER A 1 108 ? -2.361 -34.011 7.012 1.00 0.00 108 SER A C 17
ATOM 27906 O O . SER A 1 108 ? -1.360 -34.458 7.571 1.00 0.00 108 SER A O 17
ATOM 27914 N N . SER A 1 109 ? -2.707 -32.728 7.064 1.00 0.00 109 SER A N 17
ATOM 27915 C CA . SER A 1 109 ? -1.910 -31.750 7.795 1.00 0.00 109 SER A CA 17
ATOM 27916 C C . SER A 1 109 ? -2.709 -30.475 8.044 1.00 0.00 109 SER A C 17
ATOM 27917 O O . SER A 1 109 ? -3.767 -30.266 7.452 1.00 0.00 109 SER A O 17
ATOM 27925 N N . GLY A 1 110 ? -2.194 -29.624 8.927 1.00 0.00 110 GLY A N 17
ATOM 27926 C CA . GLY A 1 110 ? -2.872 -28.380 9.240 1.00 0.00 110 GLY A CA 17
ATOM 27927 C C . GLY A 1 110 ? -2.045 -27.479 10.135 1.00 0.00 110 GLY A C 17
ATOM 27928 O O . GLY A 1 110 ? -1.062 -27.919 10.732 1.00 0.00 110 GLY A O 17
ATOM 27932 N N . GLY A 1 1 ? 5.162 39.109 5.220 1.00 0.00 1 GLY A N 18
ATOM 27933 C CA . GLY A 1 1 ? 4.420 37.862 5.235 1.00 0.00 1 GLY A CA 18
ATOM 27934 C C . GLY A 1 1 ? 4.044 37.394 3.843 1.00 0.00 1 GLY A C 18
ATOM 27935 O O . GLY A 1 1 ? 2.941 37.662 3.367 1.00 0.00 1 GLY A O 18
ATOM 27939 N N . SER A 1 2 ? 4.964 36.695 3.186 1.00 0.00 2 SER A N 18
ATOM 27940 C CA . SER A 1 2 ? 4.726 36.194 1.838 1.00 0.00 2 SER A CA 18
ATOM 27941 C C . SER A 1 2 ? 3.398 35.447 1.763 1.00 0.00 2 SER A C 18
ATOM 27942 O O . SER A 1 2 ? 3.105 34.594 2.600 1.00 0.00 2 SER A O 18
ATOM 27950 N N . SER A 1 3 ? 2.598 35.776 0.753 1.00 0.00 3 SER A N 18
ATOM 27951 C CA . SER A 1 3 ? 1.298 35.140 0.570 1.00 0.00 3 SER A CA 18
ATOM 27952 C C . SER A 1 3 ? 1.419 33.904 -0.317 1.00 0.00 3 SER A C 18
ATOM 27953 O O . SER A 1 3 ? 0.611 33.694 -1.221 1.00 0.00 3 SER A O 18
ATOM 27961 N N . GLY A 1 4 ? 2.435 33.089 -0.051 1.00 0.00 4 GLY A N 18
ATOM 27962 C CA . GLY A 1 4 ? 2.644 31.884 -0.832 1.00 0.00 4 GLY A CA 18
ATOM 27963 C C . GLY A 1 4 ? 1.601 30.821 -0.549 1.00 0.00 4 GLY A C 18
ATOM 27964 O O . GLY A 1 4 ? 1.054 30.756 0.552 1.00 0.00 4 GLY A O 18
ATOM 27968 N N . SER A 1 5 ? 1.324 29.987 -1.546 1.00 0.00 5 SER A N 18
ATOM 27969 C CA . SER A 1 5 ? 0.335 28.924 -1.400 1.00 0.00 5 SER A CA 18
ATOM 27970 C C . SER A 1 5 ? 0.988 27.552 -1.536 1.00 0.00 5 SER A C 18
ATOM 27971 O O . SER A 1 5 ? 1.250 27.084 -2.644 1.00 0.00 5 SER A O 18
ATOM 27979 N N . SER A 1 6 ? 1.249 26.913 -0.400 1.00 0.00 6 SER A N 18
ATOM 27980 C CA . SER A 1 6 ? 1.875 25.596 -0.390 1.00 0.00 6 SER A CA 18
ATOM 27981 C C . SER A 1 6 ? 1.238 24.700 0.668 1.00 0.00 6 SER A C 18
ATOM 27982 O O . SER A 1 6 ? 1.008 25.124 1.800 1.00 0.00 6 SER A O 18
ATOM 27990 N N . GLY A 1 7 ? 0.956 23.457 0.290 1.00 0.00 7 GLY A N 18
ATOM 27991 C CA . GLY A 1 7 ? 0.348 22.520 1.217 1.00 0.00 7 GLY A CA 18
ATOM 27992 C C . GLY A 1 7 ? -0.138 21.259 0.531 1.00 0.00 7 GLY A C 18
ATOM 27993 O O . GLY A 1 7 ? -1.207 20.742 0.853 1.00 0.00 7 GLY A O 18
ATOM 27997 N N . ALA A 1 8 ? 0.648 20.763 -0.419 1.00 0.00 8 ALA A N 18
ATOM 27998 C CA . ALA A 1 8 ? 0.292 19.554 -1.152 1.00 0.00 8 ALA A CA 18
ATOM 27999 C C . ALA A 1 8 ? 0.223 18.348 -0.222 1.00 0.00 8 ALA A C 18
ATOM 28000 O O . ALA A 1 8 ? 0.704 18.379 0.911 1.00 0.00 8 ALA A O 18
ATOM 28007 N N . PRO A 1 9 ? -0.390 17.259 -0.709 1.00 0.00 9 PRO A N 18
ATOM 28008 C CA . PRO A 1 9 ? -0.537 16.022 0.063 1.00 0.00 9 PRO A CA 18
ATOM 28009 C C . PRO A 1 9 ? 0.793 15.303 0.265 1.00 0.00 9 PRO A C 18
ATOM 28010 O O . PRO A 1 9 ? 1.676 15.359 -0.591 1.00 0.00 9 PRO A O 18
ATOM 28021 N N . PHE A 1 10 ? 0.929 14.628 1.402 1.00 0.00 10 PHE A N 18
ATOM 28022 C CA . PHE A 1 10 ? 2.152 13.899 1.716 1.00 0.00 10 PHE A CA 18
ATOM 28023 C C . PHE A 1 10 ? 1.855 12.698 2.609 1.00 0.00 10 PHE A C 18
ATOM 28024 O O . PHE A 1 10 ? 1.067 12.790 3.550 1.00 0.00 10 PHE A O 18
ATOM 28041 N N . PHE A 1 11 ? 2.491 11.571 2.306 1.00 0.00 11 PHE A N 18
ATOM 28042 C CA . PHE A 1 11 ? 2.294 10.350 3.079 1.00 0.00 11 PHE A CA 18
ATOM 28043 C C . PHE A 1 11 ? 3.071 10.406 4.391 1.00 0.00 11 PHE A C 18
ATOM 28044 O O . PHE A 1 11 ? 4.296 10.284 4.404 1.00 0.00 11 PHE A O 18
ATOM 28061 N N . GLU A 1 12 ? 2.350 10.593 5.492 1.00 0.00 12 GLU A N 18
ATOM 28062 C CA . GLU A 1 12 ? 2.972 10.667 6.809 1.00 0.00 12 GLU A CA 18
ATOM 28063 C C . GLU A 1 12 ? 3.435 9.288 7.270 1.00 0.00 12 GLU A C 18
ATOM 28064 O O . GLU A 1 12 ? 4.458 9.158 7.941 1.00 0.00 12 GLU A O 18
ATOM 28076 N N . MET A 1 13 ? 2.673 8.262 6.905 1.00 0.00 13 MET A N 18
ATOM 28077 C CA . MET A 1 13 ? 3.005 6.893 7.280 1.00 0.00 13 MET A CA 18
ATOM 28078 C C . MET A 1 13 ? 2.955 5.969 6.067 1.00 0.00 13 MET A C 18
ATOM 28079 O O . MET A 1 13 ? 1.932 5.340 5.795 1.00 0.00 13 MET A O 18
ATOM 28093 N N . LYS A 1 14 ? 4.065 5.892 5.342 1.00 0.00 14 LYS A N 18
ATOM 28094 C CA . LYS A 1 14 ? 4.149 5.045 4.158 1.00 0.00 14 LYS A CA 18
ATOM 28095 C C . LYS A 1 14 ? 3.624 3.643 4.454 1.00 0.00 14 LYS A C 18
ATOM 28096 O O . LYS A 1 14 ? 3.531 3.236 5.613 1.00 0.00 14 LYS A O 18
ATOM 28115 N N . LEU A 1 15 ? 3.284 2.909 3.400 1.00 0.00 15 LEU A N 18
ATOM 28116 C CA . LEU A 1 15 ? 2.770 1.552 3.547 1.00 0.00 15 LEU A CA 18
ATOM 28117 C C . LEU A 1 15 ? 3.885 0.586 3.935 1.00 0.00 15 LEU A C 18
ATOM 28118 O O . LEU A 1 15 ? 4.925 0.525 3.278 1.00 0.00 15 LEU A O 18
ATOM 28134 N N . LYS A 1 16 ? 3.661 -0.169 5.004 1.00 0.00 16 LYS A N 18
ATOM 28135 C CA . LYS A 1 16 ? 4.644 -1.135 5.479 1.00 0.00 16 LYS A CA 18
ATOM 28136 C C . LYS A 1 16 ? 4.402 -2.508 4.859 1.00 0.00 16 LYS A C 18
ATOM 28137 O O . LYS A 1 16 ? 3.296 -2.810 4.408 1.00 0.00 16 LYS A O 18
ATOM 28156 N N . HIS A 1 17 ? 5.441 -3.336 4.840 1.00 0.00 17 HIS A N 18
ATOM 28157 C CA . HIS A 1 17 ? 5.340 -4.678 4.277 1.00 0.00 17 HIS A CA 18
ATOM 28158 C C . HIS A 1 17 ? 4.866 -5.675 5.330 1.00 0.00 17 HIS A C 18
ATOM 28159 O O . HIS A 1 17 ? 5.370 -5.692 6.453 1.00 0.00 17 HIS A O 18
ATOM 28173 N N . TYR A 1 18 ? 3.895 -6.502 4.960 1.00 0.00 18 TYR A N 18
ATOM 28174 C CA . TYR A 1 18 ? 3.352 -7.500 5.874 1.00 0.00 18 TYR A CA 18
ATOM 28175 C C . TYR A 1 18 ? 3.434 -8.897 5.268 1.00 0.00 18 TYR A C 18
ATOM 28176 O O . TYR A 1 18 ? 3.163 -9.089 4.082 1.00 0.00 18 TYR A O 18
ATOM 28194 N N . LYS A 1 19 ? 3.811 -9.870 6.090 1.00 0.00 19 LYS A N 18
ATOM 28195 C CA . LYS A 1 19 ? 3.928 -11.252 5.638 1.00 0.00 19 LYS A CA 18
ATOM 28196 C C . LYS A 1 19 ? 2.996 -12.164 6.429 1.00 0.00 19 LYS A C 18
ATOM 28197 O O . LYS A 1 19 ? 3.159 -12.336 7.637 1.00 0.00 19 LYS A O 18
ATOM 28216 N N . ILE A 1 20 ? 2.021 -12.747 5.740 1.00 0.00 20 ILE A N 18
ATOM 28217 C CA . ILE A 1 20 ? 1.066 -13.644 6.378 1.00 0.00 20 ILE A CA 18
ATOM 28218 C C . ILE A 1 20 ? 0.803 -14.872 5.514 1.00 0.00 20 ILE A C 18
ATOM 28219 O O . ILE A 1 20 ? 1.313 -14.981 4.399 1.00 0.00 20 ILE A O 18
ATOM 28235 N N . PHE A 1 21 ? 0.001 -15.795 6.036 1.00 0.00 21 PHE A N 18
ATOM 28236 C CA . PHE A 1 21 ? -0.331 -17.017 5.312 1.00 0.00 21 PHE A CA 18
ATOM 28237 C C . PHE A 1 21 ? -1.673 -16.879 4.600 1.00 0.00 21 PHE A C 18
ATOM 28238 O O . PHE A 1 21 ? -2.384 -15.890 4.779 1.00 0.00 21 PHE A O 18
ATOM 28255 N N . GLU A 1 22 ? -2.013 -17.878 3.791 1.00 0.00 22 GLU A N 18
ATOM 28256 C CA . GLU A 1 22 ? -3.269 -17.867 3.050 1.00 0.00 22 GLU A CA 18
ATOM 28257 C C . GLU A 1 22 ? -4.461 -17.960 3.999 1.00 0.00 22 GLU A C 18
ATOM 28258 O O . GLU A 1 22 ? -4.501 -18.817 4.881 1.00 0.00 22 GLU A O 18
ATOM 28270 N N . GLY A 1 23 ? -5.430 -17.070 3.811 1.00 0.00 23 GLY A N 18
ATOM 28271 C CA . GLY A 1 23 ? -6.609 -17.067 4.657 1.00 0.00 23 GLY A CA 18
ATOM 28272 C C . GLY A 1 23 ? -6.528 -16.031 5.761 1.00 0.00 23 GLY A C 18
ATOM 28273 O O . GLY A 1 23 ? -7.524 -15.387 6.091 1.00 0.00 23 GLY A O 18
ATOM 28277 N N . MET A 1 24 ? -5.340 -15.871 6.334 1.00 0.00 24 MET A N 18
ATOM 28278 C CA . MET A 1 24 ? -5.134 -14.906 7.408 1.00 0.00 24 MET A CA 18
ATOM 28279 C C . MET A 1 24 ? -5.476 -13.494 6.943 1.00 0.00 24 MET A C 18
ATOM 28280 O O . MET A 1 24 ? -5.182 -13.098 5.815 1.00 0.00 24 MET A O 18
ATOM 28294 N N . PRO A 1 25 ? -6.112 -12.716 7.831 1.00 0.00 25 PRO A N 18
ATOM 28295 C CA . PRO A 1 25 ? -6.508 -11.336 7.534 1.00 0.00 25 PRO A CA 18
ATOM 28296 C C . PRO A 1 25 ? -5.309 -10.400 7.425 1.00 0.00 25 PRO A C 18
ATOM 28297 O O . PRO A 1 25 ? -4.215 -10.720 7.889 1.00 0.00 25 PRO A O 18
ATOM 28308 N N . VAL A 1 26 ? -5.522 -9.242 6.808 1.00 0.00 26 VAL A N 18
ATOM 28309 C CA . VAL A 1 26 ? -4.459 -8.258 6.639 1.00 0.00 26 VAL A CA 18
ATOM 28310 C C . VAL A 1 26 ? -4.983 -6.842 6.850 1.00 0.00 26 VAL A C 18
ATOM 28311 O O . VAL A 1 26 ? -6.160 -6.562 6.620 1.00 0.00 26 VAL A O 18
ATOM 28324 N N . THR A 1 27 ? -4.100 -5.950 7.288 1.00 0.00 27 THR A N 18
ATOM 28325 C CA . THR A 1 27 ? -4.472 -4.562 7.531 1.00 0.00 27 THR A CA 18
ATOM 28326 C C . THR A 1 27 ? -3.428 -3.606 6.965 1.00 0.00 27 THR A C 18
ATOM 28327 O O . THR A 1 27 ? -2.226 -3.811 7.136 1.00 0.00 27 THR A O 18
ATOM 28338 N N . PHE A 1 28 ? -3.895 -2.560 6.291 1.00 0.00 28 PHE A N 18
ATOM 28339 C CA . PHE A 1 28 ? -3.000 -1.571 5.700 1.00 0.00 28 PHE A CA 18
ATOM 28340 C C . PHE A 1 28 ? -3.337 -0.168 6.195 1.00 0.00 28 PHE A C 18
ATOM 28341 O O . PHE A 1 28 ? -4.326 0.433 5.772 1.00 0.00 28 PHE A O 18
ATOM 28358 N N . THR A 1 29 ? -2.507 0.351 7.095 1.00 0.00 29 THR A N 18
ATOM 28359 C CA . THR A 1 29 ? -2.717 1.682 7.650 1.00 0.00 29 THR A CA 18
ATOM 28360 C C . THR A 1 29 ? -1.749 2.690 7.040 1.00 0.00 29 THR A C 18
ATOM 28361 O O . THR A 1 29 ? -0.541 2.458 6.999 1.00 0.00 29 THR A O 18
ATOM 28372 N N . CYS A 1 30 ? -2.288 3.810 6.570 1.00 0.00 30 CYS A N 18
ATOM 28373 C CA . CYS A 1 30 ? -1.472 4.854 5.962 1.00 0.00 30 CYS A CA 18
ATOM 28374 C C . CYS A 1 30 ? -2.076 6.232 6.212 1.00 0.00 30 CYS A C 18
ATOM 28375 O O . CYS A 1 30 ? -3.289 6.416 6.110 1.00 0.00 30 CYS A O 18
ATOM 28383 N N . ARG A 1 31 ? -1.223 7.196 6.541 1.00 0.00 31 ARG A N 18
ATOM 28384 C CA . ARG A 1 31 ? -1.674 8.556 6.809 1.00 0.00 31 ARG A CA 18
ATOM 28385 C C . ARG A 1 31 ? -1.358 9.475 5.632 1.00 0.00 31 ARG A C 18
ATOM 28386 O O . ARG A 1 31 ? -0.204 9.604 5.224 1.00 0.00 31 ARG A O 18
ATOM 28407 N N . VAL A 1 32 ? -2.392 10.112 5.091 1.00 0.00 32 VAL A N 18
ATOM 28408 C CA . VAL A 1 32 ? -2.226 11.019 3.962 1.00 0.00 32 VAL A CA 18
ATOM 28409 C C . VAL A 1 32 ? -2.562 12.453 4.355 1.00 0.00 32 VAL A C 18
ATOM 28410 O O . VAL A 1 32 ? -3.503 12.696 5.110 1.00 0.00 32 VAL A O 18
ATOM 28423 N N . ALA A 1 33 ? -1.786 13.400 3.838 1.00 0.00 33 ALA A N 18
ATOM 28424 C CA . ALA A 1 33 ? -2.003 14.811 4.132 1.00 0.00 33 ALA A CA 18
ATOM 28425 C C . ALA A 1 33 ? -2.599 15.537 2.931 1.00 0.00 33 ALA A C 18
ATOM 28426 O O . ALA A 1 33 ? -2.763 14.955 1.860 1.00 0.00 33 ALA A O 18
ATOM 28433 N N . GLY A 1 34 ? -2.922 16.814 3.118 1.00 0.00 34 GLY A N 18
ATOM 28434 C CA . GLY A 1 34 ? -3.497 17.598 2.041 1.00 0.00 34 GLY A CA 18
ATOM 28435 C C . GLY A 1 34 ? -4.765 18.316 2.460 1.00 0.00 34 GLY A C 18
ATOM 28436 O O . GLY A 1 34 ? -5.457 17.881 3.379 1.00 0.00 34 GLY A O 18
ATOM 28440 N N . ASN A 1 35 ? -5.068 19.420 1.785 1.00 0.00 35 ASN A N 18
ATOM 28441 C CA . ASN A 1 35 ? -6.260 20.201 2.094 1.00 0.00 35 ASN A CA 18
ATOM 28442 C C . ASN A 1 35 ? -6.735 20.978 0.869 1.00 0.00 35 ASN A C 18
ATOM 28443 O O . ASN A 1 35 ? -5.996 21.766 0.279 1.00 0.00 35 ASN A O 18
ATOM 28454 N N . PRO A 1 36 ? -7.997 20.751 0.477 1.00 0.00 36 PRO A N 18
ATOM 28455 C CA . PRO A 1 36 ? -8.885 19.814 1.171 1.00 0.00 36 PRO A CA 18
ATOM 28456 C C . PRO A 1 36 ? -8.461 18.362 0.979 1.00 0.00 36 PRO A C 18
ATOM 28457 O O . PRO A 1 36 ? -7.632 18.055 0.121 1.00 0.00 36 PRO A O 18
ATOM 28468 N N . LYS A 1 37 ? -9.034 17.471 1.781 1.00 0.00 37 LYS A N 18
ATOM 28469 C CA . LYS A 1 37 ? -8.717 16.051 1.699 1.00 0.00 37 LYS A CA 18
ATOM 28470 C C . LYS A 1 37 ? -8.674 15.586 0.246 1.00 0.00 37 LYS A C 18
ATOM 28471 O O . LYS A 1 37 ? -9.657 15.678 -0.489 1.00 0.00 37 LYS A O 18
ATOM 28490 N N . PRO A 1 38 ? -7.509 15.074 -0.178 1.00 0.00 38 PRO A N 18
ATOM 28491 C CA . PRO A 1 38 ? -7.311 14.583 -1.545 1.00 0.00 38 PRO A CA 18
ATOM 28492 C C . PRO A 1 38 ? -8.088 13.299 -1.818 1.00 0.00 38 PRO A C 18
ATOM 28493 O O . PRO A 1 38 ? -8.353 12.516 -0.906 1.00 0.00 38 PRO A O 18
ATOM 28504 N N . LYS A 1 39 ? -8.449 13.089 -3.079 1.00 0.00 39 LYS A N 18
ATOM 28505 C CA . LYS A 1 39 ? -9.194 11.899 -3.473 1.00 0.00 39 LYS A CA 18
ATOM 28506 C C . LYS A 1 39 ? -8.295 10.666 -3.463 1.00 0.00 39 LYS A C 18
ATOM 28507 O O . LYS A 1 39 ? -7.343 10.574 -4.239 1.00 0.00 39 LYS A O 18
ATOM 28526 N N . ILE A 1 40 ? -8.603 9.722 -2.581 1.00 0.00 40 ILE A N 18
ATOM 28527 C CA . ILE A 1 40 ? -7.825 8.494 -2.472 1.00 0.00 40 ILE A CA 18
ATOM 28528 C C . ILE A 1 40 ? -8.383 7.407 -3.384 1.00 0.00 40 ILE A C 18
ATOM 28529 O O . ILE A 1 40 ? -9.597 7.221 -3.474 1.00 0.00 40 ILE A O 18
ATOM 28545 N N . TYR A 1 41 ? -7.490 6.690 -4.056 1.00 0.00 41 TYR A N 18
ATOM 28546 C CA . TYR A 1 41 ? -7.893 5.620 -4.961 1.00 0.00 41 TYR A CA 18
ATOM 28547 C C . TYR A 1 41 ? -6.989 4.402 -4.802 1.00 0.00 41 TYR A C 18
ATOM 28548 O O . TYR A 1 41 ? -5.773 4.492 -4.971 1.00 0.00 41 TYR A O 18
ATOM 28566 N N . TRP A 1 42 ? -7.591 3.264 -4.476 1.00 0.00 42 TRP A N 18
ATOM 28567 C CA . TRP A 1 42 ? -6.841 2.027 -4.295 1.00 0.00 42 TRP A CA 18
ATOM 28568 C C . TRP A 1 42 ? -6.712 1.270 -5.613 1.00 0.00 42 TRP A C 18
ATOM 28569 O O . TRP A 1 42 ? -7.709 0.988 -6.278 1.00 0.00 42 TRP A O 18
ATOM 28590 N N . PHE A 1 43 ? -5.478 0.944 -5.984 1.00 0.00 43 PHE A N 18
ATOM 28591 C CA . PHE A 1 43 ? -5.220 0.221 -7.224 1.00 0.00 43 PHE A CA 18
ATOM 28592 C C . PHE A 1 43 ? -4.680 -1.177 -6.935 1.00 0.00 43 PHE A C 18
ATOM 28593 O O . PHE A 1 43 ? -3.696 -1.339 -6.214 1.00 0.00 43 PHE A O 18
ATOM 28610 N N . LYS A 1 44 ? -5.334 -2.186 -7.502 1.00 0.00 44 LYS A N 18
ATOM 28611 C CA . LYS A 1 44 ? -4.922 -3.571 -7.308 1.00 0.00 44 LYS A CA 18
ATOM 28612 C C . LYS A 1 44 ? -4.307 -4.139 -8.583 1.00 0.00 44 LYS A C 18
ATOM 28613 O O . LYS A 1 44 ? -5.020 -4.518 -9.512 1.00 0.00 44 LYS A O 18
ATOM 28632 N N . ASP A 1 45 ? -2.980 -4.198 -8.619 1.00 0.00 45 ASP A N 18
ATOM 28633 C CA . ASP A 1 45 ? -2.270 -4.723 -9.779 1.00 0.00 45 ASP A CA 18
ATOM 28634 C C . ASP A 1 45 ? -2.821 -4.127 -11.071 1.00 0.00 45 ASP A C 18
ATOM 28635 O O . ASP A 1 45 ? -2.725 -4.732 -12.137 1.00 0.00 45 ASP A O 18
ATOM 28644 N N . GLY A 1 46 ? -3.401 -2.934 -10.966 1.00 0.00 46 GLY A N 18
ATOM 28645 C CA . GLY A 1 46 ? -3.960 -2.276 -12.132 1.00 0.00 46 GLY A CA 18
ATOM 28646 C C . GLY A 1 46 ? -5.453 -2.504 -12.265 1.00 0.00 46 GLY A C 18
ATOM 28647 O O . GLY A 1 46 ? -6.008 -2.408 -13.360 1.00 0.00 46 GLY A O 18
ATOM 28651 N N . LYS A 1 47 ? -6.106 -2.808 -11.149 1.00 0.00 47 LYS A N 18
ATOM 28652 C CA . LYS A 1 47 ? -7.543 -3.051 -11.144 1.00 0.00 47 LYS A CA 18
ATOM 28653 C C . LYS A 1 47 ? -8.233 -2.212 -10.073 1.00 0.00 47 LYS A C 18
ATOM 28654 O O . LYS A 1 47 ? -8.087 -2.473 -8.879 1.00 0.00 47 LYS A O 18
ATOM 28673 N N . GLN A 1 48 ? -8.986 -1.207 -10.508 1.00 0.00 48 GLN A N 18
ATOM 28674 C CA . GLN A 1 48 ? -9.699 -0.332 -9.585 1.00 0.00 48 GLN A CA 18
ATOM 28675 C C . GLN A 1 48 ? -10.560 -1.143 -8.621 1.00 0.00 48 GLN A C 18
ATOM 28676 O O . GLN A 1 48 ? -11.395 -1.943 -9.043 1.00 0.00 48 GLN A O 18
ATOM 28690 N N . ILE A 1 49 ? -10.350 -0.931 -7.326 1.00 0.00 49 ILE A N 18
ATOM 28691 C CA . ILE A 1 49 ? -11.108 -1.642 -6.304 1.00 0.00 49 ILE A CA 18
ATOM 28692 C C . ILE A 1 49 ? -12.308 -0.823 -5.841 1.00 0.00 49 ILE A C 18
ATOM 28693 O O . ILE A 1 49 ? -12.208 0.387 -5.642 1.00 0.00 49 ILE A O 18
ATOM 28709 N N . SER A 1 50 ? -13.443 -1.493 -5.669 1.00 0.00 50 SER A N 18
ATOM 28710 C CA . SER A 1 50 ? -14.665 -0.828 -5.231 1.00 0.00 50 SER A CA 18
ATOM 28711 C C . SER A 1 50 ? -14.683 -0.670 -3.713 1.00 0.00 50 SER A C 18
ATOM 28712 O O . SER A 1 50 ? -14.262 -1.554 -2.967 1.00 0.00 50 SER A O 18
ATOM 28720 N N . PRO A 1 51 ? -15.183 0.483 -3.245 1.00 0.00 51 PRO A N 18
ATOM 28721 C CA . PRO A 1 51 ? -15.269 0.785 -1.813 1.00 0.00 51 PRO A CA 18
ATOM 28722 C C . PRO A 1 51 ? -16.313 -0.070 -1.102 1.00 0.00 51 PRO A C 18
ATOM 28723 O O . PRO A 1 51 ? -16.105 -0.510 0.028 1.00 0.00 51 PRO A O 18
ATOM 28734 N N . LYS A 1 52 ? -17.437 -0.301 -1.772 1.00 0.00 52 LYS A N 18
ATOM 28735 C CA . LYS A 1 52 ? -18.514 -1.105 -1.206 1.00 0.00 52 LYS A CA 18
ATOM 28736 C C . LYS A 1 52 ? -18.209 -2.593 -1.339 1.00 0.00 52 LYS A C 18
ATOM 28737 O O . LYS A 1 52 ? -19.071 -3.437 -1.092 1.00 0.00 52 LYS A O 18
ATOM 28756 N N . SER A 1 53 ? -16.978 -2.909 -1.727 1.00 0.00 53 SER A N 18
ATOM 28757 C CA . SER A 1 53 ? -16.561 -4.296 -1.895 1.00 0.00 53 SER A CA 18
ATOM 28758 C C . SER A 1 53 ? -16.489 -5.008 -0.547 1.00 0.00 53 SER A C 18
ATOM 28759 O O . SER A 1 53 ? -16.047 -4.433 0.448 1.00 0.00 53 SER A O 18
ATOM 28767 N N . ASP A 1 54 ? -16.926 -6.262 -0.524 1.00 0.00 54 ASP A N 18
ATOM 28768 C CA . ASP A 1 54 ? -16.911 -7.054 0.700 1.00 0.00 54 ASP A CA 18
ATOM 28769 C C . ASP A 1 54 ? -15.518 -7.619 0.965 1.00 0.00 54 ASP A C 18
ATOM 28770 O O . ASP A 1 54 ? -15.051 -7.639 2.104 1.00 0.00 54 ASP A O 18
ATOM 28779 N N . HIS A 1 55 ? -14.860 -8.078 -0.095 1.00 0.00 55 HIS A N 18
ATOM 28780 C CA . HIS A 1 55 ? -13.521 -8.643 0.023 1.00 0.00 55 HIS A CA 18
ATOM 28781 C C . HIS A 1 55 ? -12.586 -7.679 0.746 1.00 0.00 55 HIS A C 18
ATOM 28782 O O . HIS A 1 55 ? -11.706 -8.099 1.499 1.00 0.00 55 HIS A O 18
ATOM 28796 N N . TYR A 1 56 ? -12.781 -6.386 0.512 1.00 0.00 56 TYR A N 18
ATOM 28797 C CA . TYR A 1 56 ? -11.952 -5.363 1.139 1.00 0.00 56 TYR A CA 18
ATOM 28798 C C . TYR A 1 56 ? -12.816 -4.308 1.824 1.00 0.00 56 TYR A C 18
ATOM 28799 O O . TYR A 1 56 ? -13.867 -3.921 1.314 1.00 0.00 56 TYR A O 18
ATOM 28817 N N . THR A 1 57 ? -12.363 -3.846 2.986 1.00 0.00 57 THR A N 18
ATOM 28818 C CA . THR A 1 57 ? -13.092 -2.836 3.743 1.00 0.00 57 THR A CA 18
ATOM 28819 C C . THR A 1 57 ? -12.310 -1.529 3.812 1.00 0.00 57 THR A C 18
ATOM 28820 O O . THR A 1 57 ? -11.318 -1.426 4.534 1.00 0.00 57 THR A O 18
ATOM 28831 N N . ILE A 1 58 ? -12.764 -0.534 3.058 1.00 0.00 58 ILE A N 18
ATOM 28832 C CA . ILE A 1 58 ? -12.107 0.767 3.036 1.00 0.00 58 ILE A CA 18
ATOM 28833 C C . ILE A 1 58 ? -12.838 1.767 3.925 1.00 0.00 58 ILE A C 18
ATOM 28834 O O . ILE A 1 58 ? -13.906 2.265 3.568 1.00 0.00 58 ILE A O 18
ATOM 28850 N N . GLN A 1 59 ? -12.254 2.058 5.083 1.00 0.00 59 GLN A N 18
ATOM 28851 C CA . GLN A 1 59 ? -12.850 3.000 6.023 1.00 0.00 59 GLN A CA 18
ATOM 28852 C C . GLN A 1 59 ? -11.803 3.969 6.561 1.00 0.00 59 GLN A C 18
ATOM 28853 O O . GLN A 1 59 ? -10.702 3.564 6.934 1.00 0.00 59 GLN A O 18
ATOM 28867 N N . ARG A 1 60 ? -12.152 5.251 6.596 1.00 0.00 60 ARG A N 18
ATOM 28868 C CA . ARG A 1 60 ? -11.241 6.278 7.087 1.00 0.00 60 ARG A CA 18
ATOM 28869 C C . ARG A 1 60 ? -11.686 6.793 8.453 1.00 0.00 60 ARG A C 18
ATOM 28870 O O . ARG A 1 60 ? -12.832 7.207 8.628 1.00 0.00 60 ARG A O 18
ATOM 28891 N N . ASP A 1 61 ? -10.773 6.763 9.417 1.00 0.00 61 ASP A N 18
ATOM 28892 C CA . ASP A 1 61 ? -11.071 7.227 10.767 1.00 0.00 61 ASP A CA 18
ATOM 28893 C C . ASP A 1 61 ? -11.449 8.705 10.763 1.00 0.00 61 ASP A C 18
ATOM 28894 O O . ASP A 1 61 ? -10.991 9.471 9.914 1.00 0.00 61 ASP A O 18
ATOM 28903 N N . LEU A 1 62 ? -12.287 9.098 11.715 1.00 0.00 62 LEU A N 18
ATOM 28904 C CA . LEU A 1 62 ? -12.728 10.484 11.821 1.00 0.00 62 LEU A CA 18
ATOM 28905 C C . LEU A 1 62 ? -11.600 11.444 11.458 1.00 0.00 62 LEU A C 18
ATOM 28906 O O . LEU A 1 62 ? -11.696 12.191 10.484 1.00 0.00 62 LEU A O 18
ATOM 28922 N N . ASP A 1 63 ? -10.531 11.417 12.246 1.00 0.00 63 ASP A N 18
ATOM 28923 C CA . ASP A 1 63 ? -9.382 12.283 12.005 1.00 0.00 63 ASP A CA 18
ATOM 28924 C C . ASP A 1 63 ? -9.068 12.368 10.515 1.00 0.00 63 ASP A C 18
ATOM 28925 O O . ASP A 1 63 ? -8.717 13.431 10.004 1.00 0.00 63 ASP A O 18
ATOM 28934 N N . GLY A 1 64 ? -9.197 11.240 9.822 1.00 0.00 64 GLY A N 18
ATOM 28935 C CA . GLY A 1 64 ? -8.923 11.209 8.397 1.00 0.00 64 GLY A CA 18
ATOM 28936 C C . GLY A 1 64 ? -7.779 10.278 8.047 1.00 0.00 64 GLY A C 18
ATOM 28937 O O . GLY A 1 64 ? -6.885 10.640 7.282 1.00 0.00 64 GLY A O 18
ATOM 28941 N N . THR A 1 65 ? -7.805 9.074 8.610 1.00 0.00 65 THR A N 18
ATOM 28942 C CA . THR A 1 65 ? -6.761 8.089 8.356 1.00 0.00 65 THR A CA 18
ATOM 28943 C C . THR A 1 65 ? -7.301 6.910 7.554 1.00 0.00 65 THR A C 18
ATOM 28944 O O . THR A 1 65 ? -8.060 6.090 8.072 1.00 0.00 65 THR A O 18
ATOM 28955 N N . CYS A 1 66 ? -6.905 6.830 6.289 1.00 0.00 66 CYS A N 18
ATOM 28956 C CA . CYS A 1 66 ? -7.350 5.751 5.415 1.00 0.00 66 CYS A CA 18
ATOM 28957 C C . CYS A 1 66 ? -6.678 4.434 5.792 1.00 0.00 66 CYS A C 18
ATOM 28958 O O . CYS A 1 66 ? -5.497 4.405 6.136 1.00 0.00 66 CYS A O 18
ATOM 28966 N N . SER A 1 67 ? -7.440 3.347 5.725 1.00 0.00 67 SER A N 18
ATOM 28967 C CA . SER A 1 67 ? -6.920 2.028 6.065 1.00 0.00 67 SER A CA 18
ATOM 28968 C C . SER A 1 67 ? -7.717 0.932 5.362 1.00 0.00 67 SER A C 18
ATOM 28969 O O . SER A 1 67 ? -8.948 0.955 5.350 1.00 0.00 67 SER A O 18
ATOM 28977 N N . LEU A 1 68 ? -7.005 -0.025 4.777 1.00 0.00 68 LEU A N 18
ATOM 28978 C CA . LEU A 1 68 ? -7.644 -1.130 4.072 1.00 0.00 68 LEU A CA 18
ATOM 28979 C C . LEU A 1 68 ? -7.585 -2.411 4.898 1.00 0.00 68 LEU A C 18
ATOM 28980 O O . LEU A 1 68 ? -6.608 -2.662 5.605 1.00 0.00 68 LEU A O 18
ATOM 28996 N N . HIS A 1 69 ? -8.636 -3.219 4.804 1.00 0.00 69 HIS A N 18
ATOM 28997 C CA . HIS A 1 69 ? -8.703 -4.476 5.541 1.00 0.00 69 HIS A CA 18
ATOM 28998 C C . HIS A 1 69 ? -9.095 -5.627 4.619 1.00 0.00 69 HIS A C 18
ATOM 28999 O O . HIS A 1 69 ? -9.909 -5.459 3.710 1.00 0.00 69 HIS A O 18
ATOM 29013 N N . THR A 1 70 ? -8.509 -6.796 4.857 1.00 0.00 70 THR A N 18
ATOM 29014 C CA . THR A 1 70 ? -8.796 -7.974 4.048 1.00 0.00 70 THR A CA 18
ATOM 29015 C C . THR A 1 70 ? -9.157 -9.168 4.923 1.00 0.00 70 THR A C 18
ATOM 29016 O O . THR A 1 70 ? -8.282 -9.821 5.493 1.00 0.00 70 THR A O 18
ATOM 29027 N N . THR A 1 71 ? -10.452 -9.451 5.025 1.00 0.00 71 THR A N 18
ATOM 29028 C CA . THR A 1 71 ? -10.928 -10.568 5.832 1.00 0.00 71 THR A CA 18
ATOM 29029 C C . THR A 1 71 ? -10.399 -11.895 5.301 1.00 0.00 71 THR A C 18
ATOM 29030 O O . THR A 1 71 ? -10.049 -12.787 6.073 1.00 0.00 71 THR A O 18
ATOM 29041 N N . ALA A 1 72 ? -10.343 -12.018 3.979 1.00 0.00 72 ALA A N 18
ATOM 29042 C CA . ALA A 1 72 ? -9.853 -13.236 3.345 1.00 0.00 72 ALA A CA 18
ATOM 29043 C C . ALA A 1 72 ? -8.781 -12.922 2.308 1.00 0.00 72 ALA A C 18
ATOM 29044 O O . ALA A 1 72 ? -9.057 -12.292 1.287 1.00 0.00 72 ALA A O 18
ATOM 29051 N N . SER A 1 73 ? -7.557 -13.365 2.576 1.00 0.00 73 SER A N 18
ATOM 29052 C CA . SER A 1 73 ? -6.442 -13.127 1.667 1.00 0.00 73 SER A CA 18
ATOM 29053 C C . SER A 1 73 ? -6.044 -14.412 0.947 1.00 0.00 73 SER A C 18
ATOM 29054 O O . SER A 1 73 ? -5.550 -15.357 1.564 1.00 0.00 73 SER A O 18
ATOM 29062 N N . THR A 1 74 ? -6.262 -14.441 -0.364 1.00 0.00 74 THR A N 18
ATOM 29063 C CA . THR A 1 74 ? -5.928 -15.608 -1.169 1.00 0.00 74 THR A CA 18
ATOM 29064 C C . THR A 1 74 ? -4.662 -15.371 -1.984 1.00 0.00 74 THR A C 18
ATOM 29065 O O . THR A 1 74 ? -4.217 -14.233 -2.141 1.00 0.00 74 THR A O 18
ATOM 29076 N N . LEU A 1 75 ? -4.087 -16.450 -2.503 1.00 0.00 75 LEU A N 18
ATOM 29077 C CA . LEU A 1 75 ? -2.871 -16.359 -3.304 1.00 0.00 75 LEU A CA 18
ATOM 29078 C C . LEU A 1 75 ? -2.984 -15.246 -4.341 1.00 0.00 75 LEU A C 18
ATOM 29079 O O . LEU A 1 75 ? -2.053 -14.464 -4.531 1.00 0.00 75 LEU A O 18
ATOM 29095 N N . ASP A 1 76 ? -4.132 -15.180 -5.006 1.00 0.00 76 ASP A N 18
ATOM 29096 C CA . ASP A 1 76 ? -4.369 -14.160 -6.022 1.00 0.00 76 ASP A CA 18
ATOM 29097 C C . ASP A 1 76 ? -4.260 -12.761 -5.423 1.00 0.00 76 ASP A C 18
ATOM 29098 O O . ASP A 1 76 ? -3.646 -11.870 -6.010 1.00 0.00 76 ASP A O 18
ATOM 29107 N N . ASP A 1 77 ? -4.862 -12.576 -4.253 1.00 0.00 77 ASP A N 18
ATOM 29108 C CA . ASP A 1 77 ? -4.833 -11.285 -3.575 1.00 0.00 77 ASP A CA 18
ATOM 29109 C C . ASP A 1 77 ? -3.407 -10.752 -3.483 1.00 0.00 77 ASP A C 18
ATOM 29110 O O . ASP A 1 77 ? -3.192 -9.551 -3.318 1.00 0.00 77 ASP A O 18
ATOM 29119 N N . ASP A 1 78 ? -2.436 -11.652 -3.588 1.00 0.00 78 ASP A N 18
ATOM 29120 C CA . ASP A 1 78 ? -1.029 -11.272 -3.517 1.00 0.00 78 ASP A CA 18
ATOM 29121 C C . ASP A 1 78 ? -0.639 -10.407 -4.712 1.00 0.00 78 ASP A C 18
ATOM 29122 O O . ASP A 1 78 ? -1.202 -10.540 -5.797 1.00 0.00 78 ASP A O 18
ATOM 29131 N N . GLY A 1 79 ? 0.330 -9.521 -4.502 1.00 0.00 79 GLY A N 18
ATOM 29132 C CA . GLY A 1 79 ? 0.778 -8.646 -5.570 1.00 0.00 79 GLY A CA 18
ATOM 29133 C C . GLY A 1 79 ? 1.373 -7.353 -5.050 1.00 0.00 79 GLY A C 18
ATOM 29134 O O . GLY A 1 79 ? 2.133 -7.357 -4.083 1.00 0.00 79 GLY A O 18
ATOM 29138 N N . ASN A 1 80 ? 1.028 -6.243 -5.694 1.00 0.00 80 ASN A N 18
ATOM 29139 C CA . ASN A 1 80 ? 1.536 -4.937 -5.292 1.00 0.00 80 ASN A CA 18
ATOM 29140 C C . ASN A 1 80 ? 0.448 -3.873 -5.402 1.00 0.00 80 ASN A C 18
ATOM 29141 O O . ASN A 1 80 ? 0.057 -3.482 -6.502 1.00 0.00 80 ASN A O 18
ATOM 29152 N N . TYR A 1 81 ? -0.036 -3.408 -4.256 1.00 0.00 81 TYR A N 18
ATOM 29153 C CA . TYR A 1 81 ? -1.080 -2.391 -4.223 1.00 0.00 81 TYR A CA 18
ATOM 29154 C C . TYR A 1 81 ? -0.494 -1.001 -4.455 1.00 0.00 81 TYR A C 18
ATOM 29155 O O . TYR A 1 81 ? 0.675 -0.750 -4.161 1.00 0.00 81 TYR A O 18
ATOM 29173 N N . THR A 1 82 ? -1.316 -0.100 -4.983 1.00 0.00 82 THR A N 18
ATOM 29174 C CA . THR A 1 82 ? -0.881 1.265 -5.255 1.00 0.00 82 THR A CA 18
ATOM 29175 C C . THR A 1 82 ? -1.967 2.270 -4.890 1.00 0.00 82 THR A C 18
ATOM 29176 O O . THR A 1 82 ? -3.098 2.177 -5.368 1.00 0.00 82 THR A O 18
ATOM 29187 N N . ILE A 1 83 ? -1.615 3.232 -4.043 1.00 0.00 83 ILE A N 18
ATOM 29188 C CA . ILE A 1 83 ? -2.560 4.256 -3.616 1.00 0.00 83 ILE A CA 18
ATOM 29189 C C . ILE A 1 83 ? -2.106 5.642 -4.059 1.00 0.00 83 ILE A C 18
ATOM 29190 O O . ILE A 1 83 ? -1.006 6.083 -3.724 1.00 0.00 83 ILE A O 18
ATOM 29206 N N . MET A 1 84 ? -2.960 6.326 -4.814 1.00 0.00 84 MET A N 18
ATOM 29207 C CA . MET A 1 84 ? -2.647 7.665 -5.300 1.00 0.00 84 MET A CA 18
ATOM 29208 C C . MET A 1 84 ? -3.665 8.680 -4.792 1.00 0.00 84 MET A C 18
ATOM 29209 O O . MET A 1 84 ? -4.866 8.413 -4.774 1.00 0.00 84 MET A O 18
ATOM 29223 N N . ALA A 1 85 ? -3.177 9.845 -4.379 1.00 0.00 85 ALA A N 18
ATOM 29224 C CA . ALA A 1 85 ? -4.045 10.901 -3.872 1.00 0.00 85 ALA A CA 18
ATOM 29225 C C . ALA A 1 85 ? -4.087 12.085 -4.831 1.00 0.00 85 ALA A C 18
ATOM 29226 O O . ALA A 1 85 ? -3.067 12.470 -5.402 1.00 0.00 85 ALA A O 18
ATOM 29233 N N . ALA A 1 86 ? -5.273 12.659 -5.005 1.00 0.00 86 ALA A N 18
ATOM 29234 C CA . ALA A 1 86 ? -5.447 13.800 -5.894 1.00 0.00 86 ALA A CA 18
ATOM 29235 C C . ALA A 1 86 ? -5.679 15.083 -5.102 1.00 0.00 86 ALA A C 18
ATOM 29236 O O . ALA A 1 86 ? -6.532 15.131 -4.216 1.00 0.00 86 ALA A O 18
ATOM 29243 N N . ASN A 1 87 ? -4.914 16.120 -5.427 1.00 0.00 87 ASN A N 18
ATOM 29244 C CA . ASN A 1 87 ? -5.036 17.403 -4.745 1.00 0.00 87 ASN A CA 18
ATOM 29245 C C . ASN A 1 87 ? -4.748 18.557 -5.701 1.00 0.00 87 ASN A C 18
ATOM 29246 O O . ASN A 1 87 ? -3.876 18.476 -6.566 1.00 0.00 87 ASN A O 18
ATOM 29257 N N . PRO A 1 88 ? -5.497 19.658 -5.541 1.00 0.00 88 PRO A N 18
ATOM 29258 C CA . PRO A 1 88 ? -5.340 20.850 -6.380 1.00 0.00 88 PRO A CA 18
ATOM 29259 C C . PRO A 1 88 ? -4.031 21.583 -6.107 1.00 0.00 88 PRO A C 18
ATOM 29260 O O . PRO A 1 88 ? -3.775 22.646 -6.671 1.00 0.00 88 PRO A O 18
ATOM 29271 N N . GLN A 1 89 ? -3.205 21.006 -5.239 1.00 0.00 89 GLN A N 18
ATOM 29272 C CA . GLN A 1 89 ? -1.922 21.605 -4.892 1.00 0.00 89 GLN A CA 18
ATOM 29273 C C . GLN A 1 89 ? -0.781 20.620 -5.121 1.00 0.00 89 GLN A C 18
ATOM 29274 O O . GLN A 1 89 ? 0.390 20.967 -4.980 1.00 0.00 89 GLN A O 18
ATOM 29288 N N . GLY A 1 90 ? -1.132 19.387 -5.475 1.00 0.00 90 GLY A N 18
ATOM 29289 C CA . GLY A 1 90 ? -0.126 18.370 -5.717 1.00 0.00 90 GLY A CA 18
ATOM 29290 C C . GLY A 1 90 ? -0.655 16.967 -5.495 1.00 0.00 90 GLY A C 18
ATOM 29291 O O . GLY A 1 90 ? -1.435 16.729 -4.573 1.00 0.00 90 GLY A O 18
ATOM 29295 N N . ARG A 1 91 ? -0.231 16.035 -6.342 1.00 0.00 91 ARG A N 18
ATOM 29296 C CA . ARG A 1 91 ? -0.669 14.649 -6.235 1.00 0.00 91 ARG A CA 18
ATOM 29297 C C . ARG A 1 91 ? 0.515 13.723 -5.972 1.00 0.00 91 ARG A C 18
ATOM 29298 O O . ARG A 1 91 ? 1.568 13.854 -6.596 1.00 0.00 91 ARG A O 18
ATOM 29319 N N . ILE A 1 92 ? 0.334 12.788 -5.045 1.00 0.00 92 ILE A N 18
ATOM 29320 C CA . ILE A 1 92 ? 1.387 11.841 -4.701 1.00 0.00 92 ILE A CA 18
ATOM 29321 C C . ILE A 1 92 ? 0.909 10.403 -4.870 1.00 0.00 92 ILE A C 18
ATOM 29322 O O . ILE A 1 92 ? -0.277 10.153 -5.088 1.00 0.00 92 ILE A O 18
ATOM 29338 N N . SER A 1 93 ? 1.840 9.460 -4.766 1.00 0.00 93 SER A N 18
ATOM 29339 C CA . SER A 1 93 ? 1.515 8.045 -4.909 1.00 0.00 93 SER A CA 18
ATOM 29340 C C . SER A 1 93 ? 2.432 7.187 -4.044 1.00 0.00 93 SER A C 18
ATOM 29341 O O . SER A 1 93 ? 3.546 7.592 -3.709 1.00 0.00 93 SER A O 18
ATOM 29349 N N . CYS A 1 94 ? 1.957 5.999 -3.687 1.00 0.00 94 CYS A N 18
ATOM 29350 C CA . CYS A 1 94 ? 2.733 5.082 -2.860 1.00 0.00 94 CYS A CA 18
ATOM 29351 C C . CYS A 1 94 ? 2.729 3.677 -3.455 1.00 0.00 94 CYS A C 18
ATOM 29352 O O . CYS A 1 94 ? 2.079 3.422 -4.469 1.00 0.00 94 CYS A O 18
ATOM 29360 N N . THR A 1 95 ? 3.460 2.768 -2.817 1.00 0.00 95 THR A N 18
ATOM 29361 C CA . THR A 1 95 ? 3.543 1.390 -3.285 1.00 0.00 95 THR A CA 18
ATOM 29362 C C . THR A 1 95 ? 3.562 0.413 -2.115 1.00 0.00 95 THR A C 18
ATOM 29363 O O . THR A 1 95 ? 4.054 0.733 -1.034 1.00 0.00 95 THR A O 18
ATOM 29374 N N . GLY A 1 96 ? 3.023 -0.782 -2.338 1.00 0.00 96 GLY A N 18
ATOM 29375 C CA . GLY A 1 96 ? 2.989 -1.788 -1.293 1.00 0.00 96 GLY A CA 18
ATOM 29376 C C . GLY A 1 96 ? 3.138 -3.195 -1.837 1.00 0.00 96 GLY A C 18
ATOM 29377 O O . GLY A 1 96 ? 2.862 -3.446 -3.010 1.00 0.00 96 GLY A O 18
ATOM 29381 N N . ARG A 1 97 ? 3.577 -4.114 -0.984 1.00 0.00 97 ARG A N 18
ATOM 29382 C CA . ARG A 1 97 ? 3.765 -5.503 -1.387 1.00 0.00 97 ARG A CA 18
ATOM 29383 C C . ARG A 1 97 ? 3.182 -6.454 -0.346 1.00 0.00 97 ARG A C 18
ATOM 29384 O O . ARG A 1 97 ? 3.222 -6.179 0.854 1.00 0.00 97 ARG A O 18
ATOM 29405 N N . LEU A 1 98 ? 2.640 -7.573 -0.813 1.00 0.00 98 LEU A N 18
ATOM 29406 C CA . LEU A 1 98 ? 2.048 -8.567 0.077 1.00 0.00 98 LEU A CA 18
ATOM 29407 C C . LEU A 1 98 ? 2.685 -9.936 -0.136 1.00 0.00 98 LEU A C 18
ATOM 29408 O O . LEU A 1 98 ? 3.218 -10.225 -1.207 1.00 0.00 98 LEU A O 18
ATOM 29424 N N . MET A 1 99 ? 2.624 -10.777 0.892 1.00 0.00 99 MET A N 18
ATOM 29425 C CA . MET A 1 99 ? 3.192 -12.118 0.816 1.00 0.00 99 MET A CA 18
ATOM 29426 C C . MET A 1 99 ? 2.204 -13.157 1.338 1.00 0.00 99 MET A C 18
ATOM 29427 O O . MET A 1 99 ? 1.975 -13.260 2.543 1.00 0.00 99 MET A O 18
ATOM 29441 N N . VAL A 1 100 ? 1.622 -13.925 0.422 1.00 0.00 100 VAL A N 18
ATOM 29442 C CA . VAL A 1 100 ? 0.659 -14.957 0.790 1.00 0.00 100 VAL A CA 18
ATOM 29443 C C . VAL A 1 100 ? 1.230 -16.350 0.552 1.00 0.00 100 VAL A C 18
ATOM 29444 O O . VAL A 1 100 ? 1.677 -16.668 -0.549 1.00 0.00 100 VAL A O 18
ATOM 29457 N N . GLN A 1 101 ? 1.209 -17.178 1.592 1.00 0.00 101 GLN A N 18
ATOM 29458 C CA . GLN A 1 101 ? 1.724 -18.538 1.496 1.00 0.00 101 GLN A CA 18
ATOM 29459 C C . GLN A 1 101 ? 0.584 -19.550 1.450 1.00 0.00 101 GLN A C 18
ATOM 29460 O O . GLN A 1 101 ? -0.254 -19.597 2.350 1.00 0.00 101 GLN A O 18
ATOM 29474 N N . ALA A 1 102 ? 0.559 -20.359 0.396 1.00 0.00 102 ALA A N 18
ATOM 29475 C CA . ALA A 1 102 ? -0.477 -21.372 0.234 1.00 0.00 102 ALA A CA 18
ATOM 29476 C C . ALA A 1 102 ? -0.425 -22.396 1.363 1.00 0.00 102 ALA A C 18
ATOM 29477 O O . ALA A 1 102 ? 0.537 -23.155 1.482 1.00 0.00 102 ALA A O 18
ATOM 29484 N N . VAL A 1 103 ? -1.465 -22.411 2.191 1.00 0.00 103 VAL A N 18
ATOM 29485 C CA . VAL A 1 103 ? -1.537 -23.342 3.310 1.00 0.00 103 VAL A CA 18
ATOM 29486 C C . VAL A 1 103 ? -2.828 -24.152 3.268 1.00 0.00 103 VAL A C 18
ATOM 29487 O O . VAL A 1 103 ? -3.901 -23.647 3.595 1.00 0.00 103 VAL A O 18
ATOM 29500 N N . ASN A 1 104 ? -2.716 -25.413 2.863 1.00 0.00 104 ASN A N 18
ATOM 29501 C CA . ASN A 1 104 ? -3.874 -26.295 2.778 1.00 0.00 104 ASN A CA 18
ATOM 29502 C C . ASN A 1 104 ? -4.002 -27.148 4.036 1.00 0.00 104 ASN A C 18
ATOM 29503 O O . ASN A 1 104 ? -3.302 -28.148 4.195 1.00 0.00 104 ASN A O 18
ATOM 29514 N N . SER A 1 105 ? -4.902 -26.746 4.928 1.00 0.00 105 SER A N 18
ATOM 29515 C CA . SER A 1 105 ? -5.121 -27.471 6.174 1.00 0.00 105 SER A CA 18
ATOM 29516 C C . SER A 1 105 ? -6.612 -27.639 6.451 1.00 0.00 105 SER A C 18
ATOM 29517 O O . SER A 1 105 ? -7.324 -26.664 6.686 1.00 0.00 105 SER A O 18
ATOM 29525 N N . GLY A 1 106 ? -7.076 -28.885 6.421 1.00 0.00 106 GLY A N 18
ATOM 29526 C CA . GLY A 1 106 ? -8.479 -29.159 6.670 1.00 0.00 106 GLY A CA 18
ATOM 29527 C C . GLY A 1 106 ? -8.721 -30.587 7.117 1.00 0.00 106 GLY A C 18
ATOM 29528 O O . GLY A 1 106 ? -7.845 -31.447 7.018 1.00 0.00 106 GLY A O 18
ATOM 29532 N N . PRO A 1 107 ? -9.933 -30.856 7.624 1.00 0.00 107 PRO A N 18
ATOM 29533 C CA . PRO A 1 107 ? -10.314 -32.189 8.099 1.00 0.00 107 PRO A CA 18
ATOM 29534 C C . PRO A 1 107 ? -10.461 -33.191 6.959 1.00 0.00 107 PRO A C 18
ATOM 29535 O O . PRO A 1 107 ? -10.381 -34.401 7.169 1.00 0.00 107 PRO A O 18
ATOM 29546 N N . SER A 1 108 ? -10.675 -32.679 5.751 1.00 0.00 108 SER A N 18
ATOM 29547 C CA . SER A 1 108 ? -10.836 -33.530 4.578 1.00 0.00 108 SER A CA 18
ATOM 29548 C C . SER A 1 108 ? -9.526 -33.640 3.803 1.00 0.00 108 SER A C 18
ATOM 29549 O O . SER A 1 108 ? -8.801 -32.658 3.645 1.00 0.00 108 SER A O 18
ATOM 29557 N N . SER A 1 109 ? -9.230 -34.843 3.323 1.00 0.00 109 SER A N 18
ATOM 29558 C CA . SER A 1 109 ? -8.006 -35.085 2.568 1.00 0.00 109 SER A CA 18
ATOM 29559 C C . SER A 1 109 ? -8.255 -34.942 1.069 1.00 0.00 109 SER A C 18
ATOM 29560 O O . SER A 1 109 ? -7.494 -34.283 0.362 1.00 0.00 109 SER A O 18
ATOM 29568 N N . GLY A 1 110 ? -9.328 -35.567 0.592 1.00 0.00 110 GLY A N 18
ATOM 29569 C CA . GLY A 1 110 ? -9.659 -35.498 -0.819 1.00 0.00 110 GLY A CA 18
ATOM 29570 C C . GLY A 1 110 ? -10.781 -34.519 -1.105 1.00 0.00 110 GLY A C 18
ATOM 29571 O O . GLY A 1 110 ? -11.881 -34.919 -1.483 1.00 0.00 110 GLY A O 18
ATOM 29575 N N . GLY A 1 1 ? -8.766 28.099 -1.838 1.00 0.00 1 GLY A N 19
ATOM 29576 C CA . GLY A 1 1 ? -7.442 28.164 -2.428 1.00 0.00 1 GLY A CA 19
ATOM 29577 C C . GLY A 1 1 ? -6.792 29.521 -2.247 1.00 0.00 1 GLY A C 19
ATOM 29578 O O . GLY A 1 1 ? -7.463 30.551 -2.306 1.00 0.00 1 GLY A O 19
ATOM 29582 N N . SER A 1 2 ? -5.482 29.523 -2.023 1.00 0.00 2 SER A N 19
ATOM 29583 C CA . SER A 1 2 ? -4.742 30.764 -1.827 1.00 0.00 2 SER A CA 19
ATOM 29584 C C . SER A 1 2 ? -3.244 30.540 -2.014 1.00 0.00 2 SER A C 19
ATOM 29585 O O . SER A 1 2 ? -2.740 29.436 -1.807 1.00 0.00 2 SER A O 19
ATOM 29593 N N . SER A 1 3 ? -2.539 31.595 -2.408 1.00 0.00 3 SER A N 19
ATOM 29594 C CA . SER A 1 3 ? -1.099 31.513 -2.628 1.00 0.00 3 SER A CA 19
ATOM 29595 C C . SER A 1 3 ? -0.371 31.161 -1.335 1.00 0.00 3 SER A C 19
ATOM 29596 O O . SER A 1 3 ? -0.269 31.982 -0.424 1.00 0.00 3 SER A O 19
ATOM 29604 N N . GLY A 1 4 ? 0.133 29.933 -1.262 1.00 0.00 4 GLY A N 19
ATOM 29605 C CA . GLY A 1 4 ? 0.845 29.492 -0.077 1.00 0.00 4 GLY A CA 19
ATOM 29606 C C . GLY A 1 4 ? 1.908 28.458 -0.390 1.00 0.00 4 GLY A C 19
ATOM 29607 O O . GLY A 1 4 ? 2.016 27.993 -1.525 1.00 0.00 4 GLY A O 19
ATOM 29611 N N . SER A 1 5 ? 2.696 28.097 0.618 1.00 0.00 5 SER A N 19
ATOM 29612 C CA . SER A 1 5 ? 3.759 27.115 0.444 1.00 0.00 5 SER A CA 19
ATOM 29613 C C . SER A 1 5 ? 3.240 25.702 0.692 1.00 0.00 5 SER A C 19
ATOM 29614 O O . SER A 1 5 ? 3.394 24.815 -0.148 1.00 0.00 5 SER A O 19
ATOM 29622 N N . SER A 1 6 ? 2.623 25.500 1.852 1.00 0.00 6 SER A N 19
ATOM 29623 C CA . SER A 1 6 ? 2.084 24.195 2.215 1.00 0.00 6 SER A CA 19
ATOM 29624 C C . SER A 1 6 ? 0.636 24.058 1.754 1.00 0.00 6 SER A C 19
ATOM 29625 O O . SER A 1 6 ? -0.170 24.973 1.922 1.00 0.00 6 SER A O 19
ATOM 29633 N N . GLY A 1 7 ? 0.313 22.908 1.171 1.00 0.00 7 GLY A N 19
ATOM 29634 C CA . GLY A 1 7 ? -1.037 22.671 0.694 1.00 0.00 7 GLY A CA 19
ATOM 29635 C C . GLY A 1 7 ? -1.184 21.326 0.012 1.00 0.00 7 GLY A C 19
ATOM 29636 O O . GLY A 1 7 ? -2.210 20.660 0.151 1.00 0.00 7 GLY A O 19
ATOM 29640 N N . ALA A 1 8 ? -0.157 20.925 -0.729 1.00 0.00 8 ALA A N 19
ATOM 29641 C CA . ALA A 1 8 ? -0.176 19.650 -1.436 1.00 0.00 8 ALA A CA 19
ATOM 29642 C C . ALA A 1 8 ? -0.193 18.480 -0.457 1.00 0.00 8 ALA A C 19
ATOM 29643 O O . ALA A 1 8 ? 0.264 18.586 0.681 1.00 0.00 8 ALA A O 19
ATOM 29650 N N . PRO A 1 9 ? -0.732 17.338 -0.908 1.00 0.00 9 PRO A N 19
ATOM 29651 C CA . PRO A 1 9 ? -0.822 16.127 -0.088 1.00 0.00 9 PRO A CA 19
ATOM 29652 C C . PRO A 1 9 ? 0.543 15.497 0.166 1.00 0.00 9 PRO A C 19
ATOM 29653 O O . PRO A 1 9 ? 1.476 15.674 -0.617 1.00 0.00 9 PRO A O 19
ATOM 29664 N N . PHE A 1 10 ? 0.654 14.759 1.266 1.00 0.00 10 PHE A N 19
ATOM 29665 C CA . PHE A 1 10 ? 1.906 14.103 1.624 1.00 0.00 10 PHE A CA 19
ATOM 29666 C C . PHE A 1 10 ? 1.652 12.909 2.540 1.00 0.00 10 PHE A C 19
ATOM 29667 O O . PHE A 1 10 ? 0.853 12.987 3.474 1.00 0.00 10 PHE A O 19
ATOM 29684 N N . PHE A 1 11 ? 2.336 11.803 2.265 1.00 0.00 11 PHE A N 19
ATOM 29685 C CA . PHE A 1 11 ? 2.184 10.592 3.062 1.00 0.00 11 PHE A CA 19
ATOM 29686 C C . PHE A 1 11 ? 2.997 10.683 4.350 1.00 0.00 11 PHE A C 19
ATOM 29687 O O . PHE A 1 11 ? 4.221 10.552 4.334 1.00 0.00 11 PHE A O 19
ATOM 29704 N N . GLU A 1 12 ? 2.308 10.908 5.464 1.00 0.00 12 GLU A N 19
ATOM 29705 C CA . GLU A 1 12 ? 2.966 11.018 6.760 1.00 0.00 12 GLU A CA 19
ATOM 29706 C C . GLU A 1 12 ? 3.545 9.673 7.192 1.00 0.00 12 GLU A C 19
ATOM 29707 O O . GLU A 1 12 ? 4.526 9.618 7.933 1.00 0.00 12 GLU A O 19
ATOM 29719 N N . MET A 1 13 ? 2.930 8.593 6.723 1.00 0.00 13 MET A N 19
ATOM 29720 C CA . MET A 1 13 ? 3.384 7.249 7.060 1.00 0.00 13 MET A CA 19
ATOM 29721 C C . MET A 1 13 ? 3.349 6.340 5.835 1.00 0.00 13 MET A C 19
ATOM 29722 O O . MET A 1 13 ? 2.279 5.953 5.366 1.00 0.00 13 MET A O 19
ATOM 29736 N N . LYS A 1 14 ? 4.527 6.003 5.320 1.00 0.00 14 LYS A N 19
ATOM 29737 C CA . LYS A 1 14 ? 4.633 5.139 4.150 1.00 0.00 14 LYS A CA 19
ATOM 29738 C C . LYS A 1 14 ? 4.088 3.746 4.452 1.00 0.00 14 LYS A C 19
ATOM 29739 O O . LYS A 1 14 ? 4.066 3.313 5.604 1.00 0.00 14 LYS A O 19
ATOM 29758 N N . LEU A 1 15 ? 3.651 3.049 3.409 1.00 0.00 15 LEU A N 19
ATOM 29759 C CA . LEU A 1 15 ? 3.108 1.704 3.562 1.00 0.00 15 LEU A CA 19
ATOM 29760 C C . LEU A 1 15 ? 4.205 0.713 3.939 1.00 0.00 15 LEU A C 19
ATOM 29761 O O . LEU A 1 15 ? 5.314 0.765 3.406 1.00 0.00 15 LEU A O 19
ATOM 29777 N N . LYS A 1 16 ? 3.888 -0.191 4.860 1.00 0.00 16 LYS A N 19
ATOM 29778 C CA . LYS A 1 16 ? 4.845 -1.196 5.307 1.00 0.00 16 LYS A CA 19
ATOM 29779 C C . LYS A 1 16 ? 4.565 -2.543 4.648 1.00 0.00 16 LYS A C 19
ATOM 29780 O O . LYS A 1 16 ? 3.562 -2.710 3.954 1.00 0.00 16 LYS A O 19
ATOM 29799 N N . HIS A 1 17 ? 5.458 -3.503 4.873 1.00 0.00 17 HIS A N 19
ATOM 29800 C CA . HIS A 1 17 ? 5.305 -4.837 4.302 1.00 0.00 17 HIS A CA 19
ATOM 29801 C C . HIS A 1 17 ? 4.785 -5.818 5.348 1.00 0.00 17 HIS A C 19
ATOM 29802 O O . HIS A 1 17 ? 5.217 -5.800 6.501 1.00 0.00 17 HIS A O 19
ATOM 29816 N N . TYR A 1 18 ? 3.855 -6.674 4.938 1.00 0.00 18 TYR A N 19
ATOM 29817 C CA . TYR A 1 18 ? 3.273 -7.660 5.840 1.00 0.00 18 TYR A CA 19
ATOM 29818 C C . TYR A 1 18 ? 3.260 -9.044 5.198 1.00 0.00 18 TYR A C 19
ATOM 29819 O O . TYR A 1 18 ? 3.080 -9.179 3.987 1.00 0.00 18 TYR A O 19
ATOM 29837 N N . LYS A 1 19 ? 3.451 -10.072 6.019 1.00 0.00 19 LYS A N 19
ATOM 29838 C CA . LYS A 1 19 ? 3.460 -11.447 5.534 1.00 0.00 19 LYS A CA 19
ATOM 29839 C C . LYS A 1 19 ? 2.489 -12.311 6.332 1.00 0.00 19 LYS A C 19
ATOM 29840 O O . LYS A 1 19 ? 2.534 -12.338 7.562 1.00 0.00 19 LYS A O 19
ATOM 29859 N N . ILE A 1 20 ? 1.613 -13.016 5.624 1.00 0.00 20 ILE A N 19
ATOM 29860 C CA . ILE A 1 20 ? 0.633 -13.883 6.267 1.00 0.00 20 ILE A CA 19
ATOM 29861 C C . ILE A 1 20 ? 0.343 -15.113 5.414 1.00 0.00 20 ILE A C 19
ATOM 29862 O O . ILE A 1 20 ? 0.890 -15.267 4.322 1.00 0.00 20 ILE A O 19
ATOM 29878 N N . PHE A 1 21 ? -0.522 -15.986 5.919 1.00 0.00 21 PHE A N 19
ATOM 29879 C CA . PHE A 1 21 ? -0.885 -17.203 5.203 1.00 0.00 21 PHE A CA 19
ATOM 29880 C C . PHE A 1 21 ? -2.258 -17.061 4.551 1.00 0.00 21 PHE A C 19
ATOM 29881 O O . PHE A 1 21 ? -3.153 -16.420 5.100 1.00 0.00 21 PHE A O 19
ATOM 29898 N N . GLU A 1 22 ? -2.413 -17.664 3.377 1.00 0.00 22 GLU A N 19
ATOM 29899 C CA . GLU A 1 22 ? -3.676 -17.604 2.649 1.00 0.00 22 GLU A CA 19
ATOM 29900 C C . GLU A 1 22 ? -4.858 -17.785 3.596 1.00 0.00 22 GLU A C 19
ATOM 29901 O O . GLU A 1 22 ? -4.950 -18.784 4.308 1.00 0.00 22 GLU A O 19
ATOM 29913 N N . GLY A 1 23 ? -5.763 -16.810 3.598 1.00 0.00 23 GLY A N 19
ATOM 29914 C CA . GLY A 1 23 ? -6.927 -16.880 4.461 1.00 0.00 23 GLY A CA 19
ATOM 29915 C C . GLY A 1 23 ? -6.845 -15.915 5.626 1.00 0.00 23 GLY A C 19
ATOM 29916 O O . GLY A 1 23 ? -7.852 -15.341 6.038 1.00 0.00 23 GLY A O 19
ATOM 29920 N N . MET A 1 24 ? -5.641 -15.736 6.160 1.00 0.00 24 MET A N 19
ATOM 29921 C CA . MET A 1 24 ? -5.431 -14.833 7.286 1.00 0.00 24 MET A CA 19
ATOM 29922 C C . MET A 1 24 ? -5.731 -13.391 6.889 1.00 0.00 24 MET A C 19
ATOM 29923 O O . MET A 1 24 ? -5.429 -12.951 5.779 1.00 0.00 24 MET A O 19
ATOM 29937 N N . PRO A 1 25 ? -6.339 -12.635 7.815 1.00 0.00 25 PRO A N 19
ATOM 29938 C CA . PRO A 1 25 ? -6.693 -11.231 7.585 1.00 0.00 25 PRO A CA 19
ATOM 29939 C C . PRO A 1 25 ? -5.466 -10.329 7.514 1.00 0.00 25 PRO A C 19
ATOM 29940 O O . PRO A 1 25 ? -4.417 -10.645 8.074 1.00 0.00 25 PRO A O 19
ATOM 29951 N N . VAL A 1 26 ? -5.605 -9.203 6.821 1.00 0.00 26 VAL A N 19
ATOM 29952 C CA . VAL A 1 26 ? -4.508 -8.253 6.678 1.00 0.00 26 VAL A CA 19
ATOM 29953 C C . VAL A 1 26 ? -4.995 -6.820 6.856 1.00 0.00 26 VAL A C 19
ATOM 29954 O O . VAL A 1 26 ? -6.159 -6.511 6.599 1.00 0.00 26 VAL A O 19
ATOM 29967 N N . THR A 1 27 ? -4.096 -5.945 7.299 1.00 0.00 27 THR A N 19
ATOM 29968 C CA . THR A 1 27 ? -4.434 -4.544 7.512 1.00 0.00 27 THR A CA 19
ATOM 29969 C C . THR A 1 27 ? -3.333 -3.627 6.990 1.00 0.00 27 THR A C 19
ATOM 29970 O O . THR A 1 27 ? -2.146 -3.914 7.146 1.00 0.00 27 THR A O 19
ATOM 29981 N N . PHE A 1 28 ? -3.735 -2.523 6.369 1.00 0.00 28 PHE A N 19
ATOM 29982 C CA . PHE A 1 28 ? -2.782 -1.564 5.823 1.00 0.00 28 PHE A CA 19
ATOM 29983 C C . PHE A 1 28 ? -3.154 -0.139 6.223 1.00 0.00 28 PHE A C 19
ATOM 29984 O O . PHE A 1 28 ? -4.104 0.439 5.695 1.00 0.00 28 PHE A O 19
ATOM 30001 N N . THR A 1 29 ? -2.398 0.422 7.163 1.00 0.00 29 THR A N 19
ATOM 30002 C CA . THR A 1 29 ? -2.648 1.777 7.637 1.00 0.00 29 THR A CA 19
ATOM 30003 C C . THR A 1 29 ? -1.702 2.773 6.977 1.00 0.00 29 THR A C 19
ATOM 30004 O O . THR A 1 29 ? -0.518 2.489 6.789 1.00 0.00 29 THR A O 19
ATOM 30015 N N . CYS A 1 30 ? -2.229 3.942 6.629 1.00 0.00 30 CYS A N 19
ATOM 30016 C CA . CYS A 1 30 ? -1.430 4.981 5.990 1.00 0.00 30 CYS A CA 19
ATOM 30017 C C . CYS A 1 30 ? -2.036 6.360 6.234 1.00 0.00 30 CYS A C 19
ATOM 30018 O O . CYS A 1 30 ? -3.253 6.532 6.178 1.00 0.00 30 CYS A O 19
ATOM 30026 N N . ARG A 1 31 ? -1.178 7.337 6.506 1.00 0.00 31 ARG A N 19
ATOM 30027 C CA . ARG A 1 31 ? -1.628 8.700 6.762 1.00 0.00 31 ARG A CA 19
ATOM 30028 C C . ARG A 1 31 ? -1.466 9.569 5.518 1.00 0.00 31 ARG A C 19
ATOM 30029 O O . ARG A 1 31 ? -0.371 9.685 4.967 1.00 0.00 31 ARG A O 19
ATOM 30050 N N . VAL A 1 32 ? -2.563 10.177 5.080 1.00 0.00 32 VAL A N 19
ATOM 30051 C CA . VAL A 1 32 ? -2.543 11.036 3.901 1.00 0.00 32 VAL A CA 19
ATOM 30052 C C . VAL A 1 32 ? -2.924 12.468 4.259 1.00 0.00 32 VAL A C 19
ATOM 30053 O O . VAL A 1 32 ? -3.883 12.701 4.994 1.00 0.00 32 VAL A O 19
ATOM 30066 N N . ALA A 1 33 ? -2.167 13.425 3.732 1.00 0.00 33 ALA A N 19
ATOM 30067 C CA . ALA A 1 33 ? -2.427 14.835 3.993 1.00 0.00 33 ALA A CA 19
ATOM 30068 C C . ALA A 1 33 ? -2.937 15.541 2.741 1.00 0.00 33 ALA A C 19
ATOM 30069 O O . ALA A 1 33 ? -3.025 14.940 1.671 1.00 0.00 33 ALA A O 19
ATOM 30076 N N . GLY A 1 34 ? -3.274 16.819 2.883 1.00 0.00 34 GLY A N 19
ATOM 30077 C CA . GLY A 1 34 ? -3.772 17.585 1.755 1.00 0.00 34 GLY A CA 19
ATOM 30078 C C . GLY A 1 34 ? -5.116 18.226 2.039 1.00 0.00 34 GLY A C 19
ATOM 30079 O O . GLY A 1 34 ? -5.989 17.610 2.647 1.00 0.00 34 GLY A O 19
ATOM 30083 N N . ASN A 1 35 ? -5.281 19.469 1.597 1.00 0.00 35 ASN A N 19
ATOM 30084 C CA . ASN A 1 35 ? -6.527 20.196 1.809 1.00 0.00 35 ASN A CA 19
ATOM 30085 C C . ASN A 1 35 ? -6.978 20.888 0.526 1.00 0.00 35 ASN A C 19
ATOM 30086 O O . ASN A 1 35 ? -6.243 21.669 -0.079 1.00 0.00 35 ASN A O 19
ATOM 30097 N N . PRO A 1 36 ? -8.216 20.596 0.100 1.00 0.00 36 PRO A N 19
ATOM 30098 C CA . PRO A 1 36 ? -9.100 19.667 0.812 1.00 0.00 36 PRO A CA 19
ATOM 30099 C C . PRO A 1 36 ? -8.620 18.223 0.716 1.00 0.00 36 PRO A C 19
ATOM 30100 O O . PRO A 1 36 ? -7.656 17.923 0.012 1.00 0.00 36 PRO A O 19
ATOM 30111 N N . LYS A 1 37 ? -9.300 17.330 1.428 1.00 0.00 37 LYS A N 19
ATOM 30112 C CA . LYS A 1 37 ? -8.945 15.916 1.423 1.00 0.00 37 LYS A CA 19
ATOM 30113 C C . LYS A 1 37 ? -8.959 15.357 0.004 1.00 0.00 37 LYS A C 19
ATOM 30114 O O . LYS A 1 37 ? -9.985 15.352 -0.677 1.00 0.00 37 LYS A O 19
ATOM 30133 N N . PRO A 1 38 ? -7.795 14.872 -0.454 1.00 0.00 38 PRO A N 19
ATOM 30134 C CA . PRO A 1 38 ? -7.649 14.300 -1.795 1.00 0.00 38 PRO A CA 19
ATOM 30135 C C . PRO A 1 38 ? -8.373 12.965 -1.938 1.00 0.00 38 PRO A C 19
ATOM 30136 O O . PRO A 1 38 ? -8.512 12.216 -0.971 1.00 0.00 38 PRO A O 19
ATOM 30147 N N . LYS A 1 39 ? -8.833 12.674 -3.150 1.00 0.00 39 LYS A N 19
ATOM 30148 C CA . LYS A 1 39 ? -9.542 11.429 -3.421 1.00 0.00 39 LYS A CA 19
ATOM 30149 C C . LYS A 1 39 ? -8.588 10.239 -3.379 1.00 0.00 39 LYS A C 19
ATOM 30150 O O . LYS A 1 39 ? -7.636 10.168 -4.157 1.00 0.00 39 LYS A O 19
ATOM 30169 N N . ILE A 1 40 ? -8.850 9.309 -2.467 1.00 0.00 40 ILE A N 19
ATOM 30170 C CA . ILE A 1 40 ? -8.016 8.122 -2.327 1.00 0.00 40 ILE A CA 19
ATOM 30171 C C . ILE A 1 40 ? -8.438 7.034 -3.309 1.00 0.00 40 ILE A C 19
ATOM 30172 O O . ILE A 1 40 ? -9.620 6.887 -3.619 1.00 0.00 40 ILE A O 19
ATOM 30188 N N . TYR A 1 41 ? -7.463 6.273 -3.793 1.00 0.00 41 TYR A N 19
ATOM 30189 C CA . TYR A 1 41 ? -7.733 5.198 -4.741 1.00 0.00 41 TYR A CA 19
ATOM 30190 C C . TYR A 1 41 ? -6.763 4.037 -4.539 1.00 0.00 41 TYR A C 19
ATOM 30191 O O . TYR A 1 41 ? -5.547 4.225 -4.526 1.00 0.00 41 TYR A O 19
ATOM 30209 N N . TRP A 1 42 ? -7.311 2.838 -4.382 1.00 0.00 42 TRP A N 19
ATOM 30210 C CA . TRP A 1 42 ? -6.496 1.645 -4.181 1.00 0.00 42 TRP A CA 19
ATOM 30211 C C . TRP A 1 42 ? -6.338 0.868 -5.483 1.00 0.00 42 TRP A C 19
ATOM 30212 O O . TRP A 1 42 ? -7.322 0.543 -6.147 1.00 0.00 42 TRP A O 19
ATOM 30233 N N . PHE A 1 43 ? -5.093 0.573 -5.844 1.00 0.00 43 PHE A N 19
ATOM 30234 C CA . PHE A 1 43 ? -4.807 -0.166 -7.068 1.00 0.00 43 PHE A CA 19
ATOM 30235 C C . PHE A 1 43 ? -3.933 -1.383 -6.777 1.00 0.00 43 PHE A C 19
ATOM 30236 O O . PHE A 1 43 ? -2.983 -1.307 -5.998 1.00 0.00 43 PHE A O 19
ATOM 30253 N N . LYS A 1 44 ? -4.263 -2.505 -7.408 1.00 0.00 44 LYS A N 19
ATOM 30254 C CA . LYS A 1 44 ? -3.510 -3.739 -7.219 1.00 0.00 44 LYS A CA 19
ATOM 30255 C C . LYS A 1 44 ? -2.891 -4.205 -8.533 1.00 0.00 44 LYS A C 19
ATOM 30256 O O . LYS A 1 44 ? -3.589 -4.709 -9.414 1.00 0.00 44 LYS A O 19
ATOM 30275 N N . ASP A 1 45 ? -1.579 -4.036 -8.657 1.00 0.00 45 ASP A N 19
ATOM 30276 C CA . ASP A 1 45 ? -0.867 -4.443 -9.863 1.00 0.00 45 ASP A CA 19
ATOM 30277 C C . ASP A 1 45 ? -1.702 -4.162 -11.108 1.00 0.00 45 ASP A C 19
ATOM 30278 O O . ASP A 1 45 ? -1.747 -4.972 -12.033 1.00 0.00 45 ASP A O 19
ATOM 30287 N N . GLY A 1 46 ? -2.364 -3.009 -11.124 1.00 0.00 46 GLY A N 19
ATOM 30288 C CA . GLY A 1 46 ? -3.190 -2.644 -12.259 1.00 0.00 46 GLY A CA 19
ATOM 30289 C C . GLY A 1 46 ? -4.600 -3.190 -12.151 1.00 0.00 46 GLY A C 19
ATOM 30290 O O . GLY A 1 46 ? -5.230 -3.508 -13.160 1.00 0.00 46 GLY A O 19
ATOM 30294 N N . LYS A 1 47 ? -5.096 -3.303 -10.924 1.00 0.00 47 LYS A N 19
ATOM 30295 C CA . LYS A 1 47 ? -6.440 -3.815 -10.686 1.00 0.00 47 LYS A CA 19
ATOM 30296 C C . LYS A 1 47 ? -7.243 -2.855 -9.815 1.00 0.00 47 LYS A C 19
ATOM 30297 O O . LYS A 1 47 ? -7.372 -3.058 -8.608 1.00 0.00 47 LYS A O 19
ATOM 30316 N N . GLN A 1 48 ? -7.780 -1.809 -10.435 1.00 0.00 48 GLN A N 19
ATOM 30317 C CA . GLN A 1 48 ? -8.571 -0.818 -9.714 1.00 0.00 48 GLN A CA 19
ATOM 30318 C C . GLN A 1 48 ? -9.533 -1.491 -8.742 1.00 0.00 48 GLN A C 19
ATOM 30319 O O . GLN A 1 48 ? -10.191 -2.474 -9.085 1.00 0.00 48 GLN A O 19
ATOM 30333 N N . ILE A 1 49 ? -9.610 -0.957 -7.528 1.00 0.00 49 ILE A N 19
ATOM 30334 C CA . ILE A 1 49 ? -10.493 -1.506 -6.506 1.00 0.00 49 ILE A CA 19
ATOM 30335 C C . ILE A 1 49 ? -11.629 -0.541 -6.185 1.00 0.00 49 ILE A C 19
ATOM 30336 O O . ILE A 1 49 ? -11.402 0.646 -5.951 1.00 0.00 49 ILE A O 19
ATOM 30352 N N . SER A 1 50 ? -12.853 -1.060 -6.173 1.00 0.00 50 SER A N 19
ATOM 30353 C CA . SER A 1 50 ? -14.026 -0.244 -5.882 1.00 0.00 50 SER A CA 19
ATOM 30354 C C . SER A 1 50 ? -14.197 -0.055 -4.378 1.00 0.00 50 SER A C 19
ATOM 30355 O O . SER A 1 50 ? -13.958 -0.963 -3.581 1.00 0.00 50 SER A O 19
ATOM 30363 N N . PRO A 1 51 ? -14.620 1.153 -3.979 1.00 0.00 51 PRO A N 19
ATOM 30364 C CA . PRO A 1 51 ? -14.833 1.491 -2.568 1.00 0.00 51 PRO A CA 19
ATOM 30365 C C . PRO A 1 51 ? -16.035 0.765 -1.973 1.00 0.00 51 PRO A C 19
ATOM 30366 O O . PRO A 1 51 ? -16.075 0.488 -0.774 1.00 0.00 51 PRO A O 19
ATOM 30377 N N . LYS A 1 52 ? -17.013 0.458 -2.819 1.00 0.00 52 LYS A N 19
ATOM 30378 C CA . LYS A 1 52 ? -18.216 -0.238 -2.378 1.00 0.00 52 LYS A CA 19
ATOM 30379 C C . LYS A 1 52 ? -18.038 -1.750 -2.479 1.00 0.00 52 LYS A C 19
ATOM 30380 O O . LYS A 1 52 ? -18.989 -2.478 -2.763 1.00 0.00 52 LYS A O 19
ATOM 30399 N N . SER A 1 53 ? -16.815 -2.214 -2.244 1.00 0.00 53 SER A N 19
ATOM 30400 C CA . SER A 1 53 ? -16.513 -3.639 -2.310 1.00 0.00 53 SER A CA 19
ATOM 30401 C C . SER A 1 53 ? -16.663 -4.291 -0.939 1.00 0.00 53 SER A C 19
ATOM 30402 O O . SER A 1 53 ? -16.160 -3.780 0.062 1.00 0.00 53 SER A O 19
ATOM 30410 N N . ASP A 1 54 ? -17.357 -5.423 -0.902 1.00 0.00 54 ASP A N 19
ATOM 30411 C CA . ASP A 1 54 ? -17.574 -6.147 0.345 1.00 0.00 54 ASP A CA 19
ATOM 30412 C C . ASP A 1 54 ? -16.285 -6.813 0.817 1.00 0.00 54 ASP A C 19
ATOM 30413 O O . ASP A 1 54 ? -15.979 -6.820 2.010 1.00 0.00 54 ASP A O 19
ATOM 30422 N N . HIS A 1 55 ? -15.534 -7.373 -0.126 1.00 0.00 55 HIS A N 19
ATOM 30423 C CA . HIS A 1 55 ? -14.278 -8.042 0.194 1.00 0.00 55 HIS A CA 19
ATOM 30424 C C . HIS A 1 55 ? -13.305 -7.079 0.865 1.00 0.00 55 HIS A C 19
ATOM 30425 O O . HIS A 1 55 ? -12.805 -7.347 1.958 1.00 0.00 55 HIS A O 19
ATOM 30439 N N . TYR A 1 56 ? -13.040 -5.957 0.205 1.00 0.00 56 TYR A N 19
ATOM 30440 C CA . TYR A 1 56 ? -12.123 -4.955 0.737 1.00 0.00 56 TYR A CA 19
ATOM 30441 C C . TYR A 1 56 ? -12.878 -3.895 1.533 1.00 0.00 56 TYR A C 19
ATOM 30442 O O . TYR A 1 56 ? -13.992 -3.508 1.177 1.00 0.00 56 TYR A O 19
ATOM 30460 N N . THR A 1 57 ? -12.262 -3.426 2.614 1.00 0.00 57 THR A N 19
ATOM 30461 C CA . THR A 1 57 ? -12.874 -2.411 3.462 1.00 0.00 57 THR A CA 19
ATOM 30462 C C . THR A 1 57 ? -11.990 -1.173 3.562 1.00 0.00 57 THR A C 19
ATOM 30463 O O . THR A 1 57 ? -10.928 -1.206 4.184 1.00 0.00 57 THR A O 19
ATOM 30474 N N . ILE A 1 58 ? -12.436 -0.083 2.948 1.00 0.00 58 ILE A N 19
ATOM 30475 C CA . ILE A 1 58 ? -11.686 1.167 2.970 1.00 0.00 58 ILE A CA 19
ATOM 30476 C C . ILE A 1 58 ? -12.401 2.223 3.806 1.00 0.00 58 ILE A C 19
ATOM 30477 O O . ILE A 1 58 ? -13.416 2.778 3.385 1.00 0.00 58 ILE A O 19
ATOM 30493 N N . GLN A 1 59 ? -11.864 2.497 4.990 1.00 0.00 59 GLN A N 19
ATOM 30494 C CA . GLN A 1 59 ? -12.451 3.488 5.884 1.00 0.00 59 GLN A CA 19
ATOM 30495 C C . GLN A 1 59 ? -11.368 4.222 6.669 1.00 0.00 59 GLN A C 19
ATOM 30496 O O . GLN A 1 59 ? -10.253 3.723 6.822 1.00 0.00 59 GLN A O 19
ATOM 30510 N N . ARG A 1 60 ? -11.705 5.408 7.164 1.00 0.00 60 ARG A N 19
ATOM 30511 C CA . ARG A 1 60 ? -10.761 6.212 7.931 1.00 0.00 60 ARG A CA 19
ATOM 30512 C C . ARG A 1 60 ? -11.065 6.128 9.424 1.00 0.00 60 ARG A C 19
ATOM 30513 O O . ARG A 1 60 ? -12.212 5.929 9.825 1.00 0.00 60 ARG A O 19
ATOM 30534 N N . ASP A 1 61 ? -10.030 6.281 10.243 1.00 0.00 61 ASP A N 19
ATOM 30535 C CA . ASP A 1 61 ? -10.186 6.223 11.692 1.00 0.00 61 ASP A CA 19
ATOM 30536 C C . ASP A 1 61 ? -10.864 7.485 12.216 1.00 0.00 61 ASP A C 19
ATOM 30537 O O . ASP A 1 61 ? -10.930 8.501 11.522 1.00 0.00 61 ASP A O 19
ATOM 30546 N N . LEU A 1 62 ? -11.367 7.414 13.443 1.00 0.00 62 LEU A N 19
ATOM 30547 C CA . LEU A 1 62 ? -12.041 8.550 14.061 1.00 0.00 62 LEU A CA 19
ATOM 30548 C C . LEU A 1 62 ? -11.277 9.844 13.801 1.00 0.00 62 LEU A C 19
ATOM 30549 O O . LEU A 1 62 ? -11.870 10.919 13.707 1.00 0.00 62 LEU A O 19
ATOM 30565 N N . ASP A 1 63 ? -9.958 9.733 13.684 1.00 0.00 63 ASP A N 19
ATOM 30566 C CA . ASP A 1 63 ? -9.112 10.893 13.431 1.00 0.00 63 ASP A CA 19
ATOM 30567 C C . ASP A 1 63 ? -9.067 11.218 11.941 1.00 0.00 63 ASP A C 19
ATOM 30568 O O . ASP A 1 63 ? -8.919 12.376 11.552 1.00 0.00 63 ASP A O 19
ATOM 30577 N N . GLY A 1 64 ? -9.193 10.187 11.111 1.00 0.00 64 GLY A N 19
ATOM 30578 C CA . GLY A 1 64 ? -9.162 10.383 9.674 1.00 0.00 64 GLY A CA 19
ATOM 30579 C C . GLY A 1 64 ? -7.915 9.803 9.036 1.00 0.00 64 GLY A C 19
ATOM 30580 O O . GLY A 1 64 ? -7.233 10.476 8.263 1.00 0.00 64 GLY A O 19
ATOM 30584 N N . THR A 1 65 ? -7.615 8.549 9.361 1.00 0.00 65 THR A N 19
ATOM 30585 C CA . THR A 1 65 ? -6.441 7.879 8.817 1.00 0.00 65 THR A CA 19
ATOM 30586 C C . THR A 1 65 ? -6.839 6.721 7.910 1.00 0.00 65 THR A C 19
ATOM 30587 O O . THR A 1 65 ? -7.268 5.668 8.384 1.00 0.00 65 THR A O 19
ATOM 30598 N N . CYS A 1 66 ? -6.695 6.920 6.605 1.00 0.00 66 CYS A N 19
ATOM 30599 C CA . CYS A 1 66 ? -7.041 5.891 5.631 1.00 0.00 66 CYS A CA 19
ATOM 30600 C C . CYS A 1 66 ? -6.392 4.559 5.994 1.00 0.00 66 CYS A C 19
ATOM 30601 O O . CYS A 1 66 ? -5.215 4.507 6.351 1.00 0.00 66 CYS A O 19
ATOM 30609 N N . SER A 1 67 ? -7.169 3.484 5.903 1.00 0.00 67 SER A N 19
ATOM 30610 C CA . SER A 1 67 ? -6.672 2.152 6.228 1.00 0.00 67 SER A CA 19
ATOM 30611 C C . SER A 1 67 ? -7.481 1.080 5.506 1.00 0.00 67 SER A C 19
ATOM 30612 O O . SER A 1 67 ? -8.713 1.099 5.521 1.00 0.00 67 SER A O 19
ATOM 30620 N N . LEU A 1 68 ? -6.781 0.145 4.873 1.00 0.00 68 LEU A N 19
ATOM 30621 C CA . LEU A 1 68 ? -7.433 -0.938 4.144 1.00 0.00 68 LEU A CA 19
ATOM 30622 C C . LEU A 1 68 ? -7.424 -2.227 4.960 1.00 0.00 68 LEU A C 19
ATOM 30623 O O . LEU A 1 68 ? -6.508 -2.469 5.747 1.00 0.00 68 LEU A O 19
ATOM 30639 N N . HIS A 1 69 ? -8.448 -3.052 4.765 1.00 0.00 69 HIS A N 19
ATOM 30640 C CA . HIS A 1 69 ? -8.556 -4.318 5.481 1.00 0.00 69 HIS A CA 19
ATOM 30641 C C . HIS A 1 69 ? -9.038 -5.428 4.552 1.00 0.00 69 HIS A C 19
ATOM 30642 O O . HIS A 1 69 ? -9.917 -5.215 3.715 1.00 0.00 69 HIS A O 19
ATOM 30656 N N . THR A 1 70 ? -8.456 -6.614 4.703 1.00 0.00 70 THR A N 19
ATOM 30657 C CA . THR A 1 70 ? -8.825 -7.756 3.876 1.00 0.00 70 THR A CA 19
ATOM 30658 C C . THR A 1 70 ? -9.128 -8.980 4.733 1.00 0.00 70 THR A C 19
ATOM 30659 O O . THR A 1 70 ? -8.218 -9.657 5.212 1.00 0.00 70 THR A O 19
ATOM 30670 N N . THR A 1 71 ? -10.414 -9.260 4.923 1.00 0.00 71 THR A N 19
ATOM 30671 C CA . THR A 1 71 ? -10.837 -10.402 5.724 1.00 0.00 71 THR A CA 19
ATOM 30672 C C . THR A 1 71 ? -10.334 -11.710 5.124 1.00 0.00 71 THR A C 19
ATOM 30673 O O . THR A 1 71 ? -9.964 -12.634 5.848 1.00 0.00 71 THR A O 19
ATOM 30684 N N . ALA A 1 72 ? -10.324 -11.782 3.797 1.00 0.00 72 ALA A N 19
ATOM 30685 C CA . ALA A 1 72 ? -9.863 -12.976 3.100 1.00 0.00 72 ALA A CA 19
ATOM 30686 C C . ALA A 1 72 ? -8.742 -12.643 2.122 1.00 0.00 72 ALA A C 19
ATOM 30687 O O . ALA A 1 72 ? -8.931 -11.867 1.186 1.00 0.00 72 ALA A O 19
ATOM 30694 N N . SER A 1 73 ? -7.573 -13.235 2.346 1.00 0.00 73 SER A N 19
ATOM 30695 C CA . SER A 1 73 ? -6.419 -12.998 1.487 1.00 0.00 73 SER A CA 19
ATOM 30696 C C . SER A 1 73 ? -6.10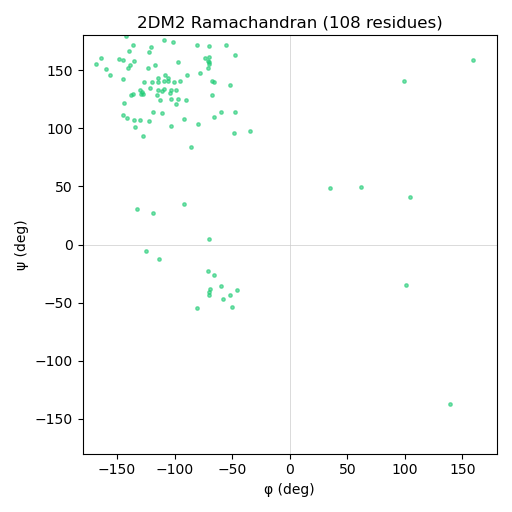7 -14.230 0.643 1.00 0.00 73 SER A C 19
ATOM 30697 O O . SER A 1 73 ? -5.973 -15.337 1.165 1.00 0.00 73 SER A O 19
ATOM 30705 N N . THR A 1 74 ? -5.991 -14.029 -0.666 1.00 0.00 74 THR A N 19
ATOM 30706 C CA . THR A 1 74 ? -5.696 -15.123 -1.584 1.00 0.00 74 THR A CA 19
ATOM 30707 C C . THR A 1 74 ? -4.436 -14.837 -2.393 1.00 0.00 74 THR A C 19
ATOM 30708 O O . THR A 1 74 ? -3.819 -13.780 -2.248 1.00 0.00 74 THR A O 19
ATOM 30719 N N . LEU A 1 75 ? -4.058 -15.783 -3.244 1.00 0.00 75 LEU A N 19
ATOM 30720 C CA . LEU A 1 75 ? -2.871 -15.633 -4.078 1.00 0.00 75 LEU A CA 19
ATOM 30721 C C . LEU A 1 75 ? -3.057 -14.510 -5.094 1.00 0.00 75 LEU A C 19
ATOM 30722 O O . LEU A 1 75 ? -2.130 -13.747 -5.366 1.00 0.00 75 LEU A O 19
ATOM 30738 N N . ASP A 1 76 ? -4.260 -14.415 -5.648 1.00 0.00 76 ASP A N 19
ATOM 30739 C CA . ASP A 1 76 ? -4.569 -13.383 -6.631 1.00 0.00 76 ASP A CA 19
ATOM 30740 C C . ASP A 1 76 ? -4.579 -12.002 -5.984 1.00 0.00 76 ASP A C 19
ATOM 30741 O O . ASP A 1 76 ? -4.561 -10.982 -6.674 1.00 0.00 76 ASP A O 19
ATOM 30750 N N . ASP A 1 77 ? -4.608 -11.976 -4.657 1.00 0.00 77 ASP A N 19
ATOM 30751 C CA . ASP A 1 77 ? -4.620 -10.720 -3.916 1.00 0.00 77 ASP A CA 19
ATOM 30752 C C . ASP A 1 77 ? -3.204 -10.185 -3.729 1.00 0.00 77 ASP A C 19
ATOM 30753 O O . ASP A 1 77 ? -2.988 -8.974 -3.677 1.00 0.00 77 ASP A O 19
ATOM 30762 N N . ASP A 1 78 ? -2.242 -11.096 -3.629 1.00 0.00 78 ASP A N 19
ATOM 30763 C CA . ASP A 1 78 ? -0.845 -10.717 -3.448 1.00 0.00 78 ASP A CA 19
ATOM 30764 C C . ASP A 1 78 ? -0.331 -9.943 -4.658 1.00 0.00 78 ASP A C 19
ATOM 30765 O O . ASP A 1 78 ? -0.907 -10.013 -5.743 1.00 0.00 78 ASP A O 19
ATOM 30774 N N . GLY A 1 79 ? 0.756 -9.203 -4.463 1.00 0.00 79 GLY A N 19
ATOM 30775 C CA . GLY A 1 79 ? 1.329 -8.426 -5.546 1.00 0.00 79 GLY A CA 19
ATOM 30776 C C . GLY A 1 79 ? 1.923 -7.115 -5.069 1.00 0.00 79 GLY A C 19
ATOM 30777 O O . GLY A 1 79 ? 2.734 -7.094 -4.145 1.00 0.00 79 GLY A O 19
ATOM 30781 N N . ASN A 1 80 ? 1.518 -6.019 -5.702 1.00 0.00 80 ASN A N 19
ATOM 30782 C CA . ASN A 1 80 ? 2.017 -4.698 -5.337 1.00 0.00 80 ASN A CA 19
ATOM 30783 C C . ASN A 1 80 ? 0.880 -3.682 -5.287 1.00 0.00 80 ASN A C 19
ATOM 30784 O O . ASN A 1 80 ? 0.257 -3.380 -6.305 1.00 0.00 80 ASN A O 19
ATOM 30795 N N . TYR A 1 81 ? 0.616 -3.157 -4.096 1.00 0.00 81 TYR A N 19
ATOM 30796 C CA . TYR A 1 81 ? -0.447 -2.176 -3.912 1.00 0.00 81 TYR A CA 19
ATOM 30797 C C . TYR A 1 81 ? 0.079 -0.758 -4.115 1.00 0.00 81 TYR A C 19
ATOM 30798 O O . TYR A 1 81 ? 1.217 -0.448 -3.760 1.00 0.00 81 TYR A O 19
ATOM 30816 N N . THR A 1 82 ? -0.759 0.100 -4.689 1.00 0.00 82 THR A N 19
ATOM 30817 C CA . THR A 1 82 ? -0.380 1.485 -4.940 1.00 0.00 82 THR A CA 19
ATOM 30818 C C . THR A 1 82 ? -1.560 2.426 -4.723 1.00 0.00 82 THR A C 19
ATOM 30819 O O . THR A 1 82 ? -2.560 2.357 -5.439 1.00 0.00 82 THR A O 19
ATOM 30830 N N . ILE A 1 83 ? -1.436 3.304 -3.734 1.00 0.00 83 ILE A N 19
ATOM 30831 C CA . ILE A 1 83 ? -2.493 4.259 -3.425 1.00 0.00 83 ILE A CA 19
ATOM 30832 C C . ILE A 1 83 ? -2.130 5.657 -3.916 1.00 0.00 83 ILE A C 19
ATOM 30833 O O . ILE A 1 83 ? -1.198 6.281 -3.410 1.00 0.00 83 ILE A O 19
ATOM 30849 N N . MET A 1 84 ? -2.875 6.143 -4.903 1.00 0.00 84 MET A N 19
ATOM 30850 C CA . MET A 1 84 ? -2.634 7.469 -5.461 1.00 0.00 84 MET A CA 19
ATOM 30851 C C . MET A 1 84 ? -3.673 8.467 -4.958 1.00 0.00 84 MET A C 19
ATOM 30852 O O . MET A 1 84 ? -4.868 8.173 -4.933 1.00 0.00 84 MET A O 19
ATOM 30866 N N . ALA A 1 85 ? -3.209 9.646 -4.559 1.00 0.00 85 ALA A N 19
ATOM 30867 C CA . ALA A 1 85 ? -4.098 10.688 -4.059 1.00 0.00 85 ALA A CA 19
ATOM 30868 C C . ALA A 1 85 ? -4.200 11.844 -5.048 1.00 0.00 85 ALA A C 19
ATOM 30869 O O . ALA A 1 85 ? -3.226 12.191 -5.714 1.00 0.00 85 ALA A O 19
ATOM 30876 N N . ALA A 1 86 ? -5.387 12.435 -5.139 1.00 0.00 86 ALA A N 19
ATOM 30877 C CA . ALA A 1 86 ? -5.616 13.553 -6.046 1.00 0.00 86 ALA A CA 19
ATOM 30878 C C . ALA A 1 86 ? -5.920 14.832 -5.274 1.00 0.00 86 ALA A C 19
ATOM 30879 O O . ALA A 1 86 ? -6.798 14.855 -4.413 1.00 0.00 86 ALA A O 19
ATOM 30886 N N . ASN A 1 87 ? -5.189 15.897 -5.590 1.00 0.00 87 ASN A N 19
ATOM 30887 C CA . ASN A 1 87 ? -5.381 17.180 -4.925 1.00 0.00 87 ASN A CA 19
ATOM 30888 C C . ASN A 1 87 ? -5.105 18.336 -5.882 1.00 0.00 87 ASN A C 19
ATOM 30889 O O . ASN A 1 87 ? -4.214 18.273 -6.730 1.00 0.00 87 ASN A O 19
ATOM 30900 N N . PRO A 1 88 ? -5.887 19.417 -5.745 1.00 0.00 88 PRO A N 19
ATOM 30901 C CA . PRO A 1 88 ? -5.745 20.608 -6.589 1.00 0.00 88 PRO A CA 19
ATOM 30902 C C . PRO A 1 88 ? -4.462 21.377 -6.295 1.00 0.00 88 PRO A C 19
ATOM 30903 O O . PRO A 1 88 ? -4.229 22.449 -6.853 1.00 0.00 88 PRO A O 19
ATOM 30914 N N . GLN A 1 89 ? -3.633 20.823 -5.416 1.00 0.00 89 GLN A N 19
ATOM 30915 C CA . GLN A 1 89 ? -2.373 21.458 -5.049 1.00 0.00 89 GLN A CA 19
ATOM 30916 C C . GLN A 1 89 ? -1.206 20.493 -5.222 1.00 0.00 89 GLN A C 19
ATOM 30917 O O . GLN A 1 89 ? -0.050 20.856 -5.009 1.00 0.00 89 GLN A O 19
ATOM 30931 N N . GLY A 1 90 ? -1.516 19.260 -5.611 1.00 0.00 90 GLY A N 19
ATOM 30932 C CA . GLY A 1 90 ? -0.482 18.261 -5.806 1.00 0.00 90 GLY A CA 19
ATOM 30933 C C . GLY A 1 90 ? -0.985 16.851 -5.570 1.00 0.00 90 GLY A C 19
ATOM 30934 O O . GLY A 1 90 ? -1.864 16.630 -4.737 1.00 0.00 90 GLY A O 19
ATOM 30938 N N . ARG A 1 91 ? -0.429 15.894 -6.306 1.00 0.00 91 ARG A N 19
ATOM 30939 C CA . ARG A 1 91 ? -0.829 14.499 -6.175 1.00 0.00 91 ARG A CA 19
ATOM 30940 C C . ARG A 1 91 ? 0.364 13.624 -5.801 1.00 0.00 91 ARG A C 19
ATOM 30941 O O . ARG A 1 91 ? 1.473 13.825 -6.295 1.00 0.00 91 ARG A O 19
ATOM 30962 N N . ILE A 1 92 ? 0.127 12.653 -4.925 1.00 0.00 92 ILE A N 19
ATOM 30963 C CA . ILE A 1 92 ? 1.182 11.748 -4.485 1.00 0.00 92 ILE A CA 19
ATOM 30964 C C . ILE A 1 92 ? 0.777 10.292 -4.691 1.00 0.00 92 ILE A C 19
ATOM 30965 O O . ILE A 1 92 ? -0.381 9.994 -4.984 1.00 0.00 92 ILE A O 19
ATOM 30981 N N . SER A 1 93 ? 1.740 9.388 -4.535 1.00 0.00 93 SER A N 19
ATOM 30982 C CA . SER A 1 93 ? 1.485 7.963 -4.705 1.00 0.00 93 SER A CA 19
ATOM 30983 C C . SER A 1 93 ? 2.343 7.139 -3.750 1.00 0.00 93 SER A C 19
ATOM 30984 O O . SER A 1 93 ? 3.358 7.617 -3.241 1.00 0.00 93 SER A O 19
ATOM 30992 N N . CYS A 1 94 ? 1.928 5.900 -3.511 1.00 0.00 94 CYS A N 19
ATOM 30993 C CA . CYS A 1 94 ? 2.657 5.009 -2.615 1.00 0.00 94 CYS A CA 19
ATOM 30994 C C . CYS A 1 94 ? 2.711 3.594 -3.182 1.00 0.00 94 CYS A C 19
ATOM 30995 O O . CYS A 1 94 ? 2.032 3.278 -4.160 1.00 0.00 94 CYS A O 19
ATOM 31003 N N . THR A 1 95 ? 3.523 2.744 -2.561 1.00 0.00 95 THR A N 19
ATOM 31004 C CA . THR A 1 95 ? 3.668 1.363 -3.005 1.00 0.00 95 THR A CA 19
ATOM 31005 C C . THR A 1 95 ? 3.701 0.405 -1.819 1.00 0.00 95 THR A C 19
ATOM 31006 O O . THR A 1 95 ? 4.148 0.765 -0.731 1.00 0.00 95 THR A O 19
ATOM 31017 N N . GLY A 1 96 ? 3.224 -0.817 -2.038 1.00 0.00 96 GLY A N 19
ATOM 31018 C CA . GLY A 1 96 ? 3.209 -1.808 -0.978 1.00 0.00 96 GLY A CA 19
ATOM 31019 C C . GLY A 1 96 ? 3.425 -3.215 -1.497 1.00 0.00 96 GLY A C 19
ATOM 31020 O O . GLY A 1 96 ? 3.385 -3.452 -2.704 1.00 0.00 96 GLY A O 19
ATOM 31024 N N . ARG A 1 97 ? 3.655 -4.152 -0.583 1.00 0.00 97 ARG A N 19
ATOM 31025 C CA . ARG A 1 97 ? 3.881 -5.544 -0.955 1.00 0.00 97 ARG A CA 19
ATOM 31026 C C . ARG A 1 97 ? 3.130 -6.486 -0.019 1.00 0.00 97 ARG A C 19
ATOM 31027 O O . ARG A 1 97 ? 2.939 -6.185 1.160 1.00 0.00 97 ARG A O 19
ATOM 31048 N N . LEU A 1 98 ? 2.705 -7.626 -0.552 1.00 0.00 98 LEU A N 19
ATOM 31049 C CA . LEU A 1 98 ? 1.974 -8.613 0.235 1.00 0.00 98 LEU A CA 19
ATOM 31050 C C . LEU A 1 98 ? 2.440 -10.027 -0.096 1.00 0.00 98 LEU A C 19
ATOM 31051 O O . LEU A 1 98 ? 2.540 -10.401 -1.264 1.00 0.00 98 LEU A O 19
ATOM 31067 N N . MET A 1 99 ? 2.721 -10.809 0.941 1.00 0.00 99 MET A N 19
ATOM 31068 C CA . MET A 1 99 ? 3.174 -12.184 0.760 1.00 0.00 99 MET A CA 19
ATOM 31069 C C . MET A 1 99 ? 2.123 -13.172 1.258 1.00 0.00 99 MET A C 19
ATOM 31070 O O . MET A 1 99 ? 1.812 -13.215 2.449 1.00 0.00 99 MET A O 19
ATOM 31084 N N . VAL A 1 100 ? 1.580 -13.964 0.340 1.00 0.00 100 VAL A N 19
ATOM 31085 C CA . VAL A 1 100 ? 0.565 -14.952 0.686 1.00 0.00 100 VAL A CA 19
ATOM 31086 C C . VAL A 1 100 ? 1.032 -16.363 0.346 1.00 0.00 100 VAL A C 19
ATOM 31087 O O . VAL A 1 100 ? 1.522 -16.616 -0.754 1.00 0.00 100 VAL A O 19
ATOM 31100 N N . GLN A 1 101 ? 0.877 -17.277 1.298 1.00 0.00 101 GLN A N 19
ATOM 31101 C CA . GLN A 1 101 ? 1.284 -18.663 1.099 1.00 0.00 101 GLN A CA 19
ATOM 31102 C C . GLN A 1 101 ? 0.069 -19.567 0.921 1.00 0.00 101 GLN A C 19
ATOM 31103 O O . GLN A 1 101 ? -0.760 -19.694 1.821 1.00 0.00 101 GLN A O 19
ATOM 31117 N N . ALA A 1 102 ? -0.031 -20.192 -0.248 1.00 0.00 102 ALA A N 19
ATOM 31118 C CA . ALA A 1 102 ? -1.144 -21.085 -0.544 1.00 0.00 102 ALA A CA 19
ATOM 31119 C C . ALA A 1 102 ? -1.439 -22.005 0.636 1.00 0.00 102 ALA A C 19
ATOM 31120 O O . ALA A 1 102 ? -0.634 -22.871 0.978 1.00 0.00 102 ALA A O 19
ATOM 31127 N N . VAL A 1 103 ? -2.598 -21.810 1.257 1.00 0.00 103 VAL A N 19
ATOM 31128 C CA . VAL A 1 103 ? -3.000 -22.622 2.399 1.00 0.00 103 VAL A CA 19
ATOM 31129 C C . VAL A 1 103 ? -4.232 -23.458 2.073 1.00 0.00 103 VAL A C 19
ATOM 31130 O O . VAL A 1 103 ? -5.219 -23.441 2.808 1.00 0.00 103 VAL A O 19
ATOM 31143 N N . ASN A 1 104 ? -4.168 -24.191 0.966 1.00 0.00 104 ASN A N 19
ATOM 31144 C CA . ASN A 1 104 ? -5.279 -25.034 0.542 1.00 0.00 104 ASN A CA 19
ATOM 31145 C C . ASN A 1 104 ? -4.779 -26.395 0.067 1.00 0.00 104 ASN A C 19
ATOM 31146 O O . ASN A 1 104 ? -3.581 -26.590 -0.140 1.00 0.00 104 ASN A O 19
ATOM 31157 N N . SER A 1 105 ? -5.705 -27.333 -0.105 1.00 0.00 105 SER A N 19
ATOM 31158 C CA . SER A 1 105 ? -5.358 -28.676 -0.553 1.00 0.00 105 SER A CA 19
ATOM 31159 C C . SER A 1 105 ? -6.261 -29.116 -1.702 1.00 0.00 105 SER A C 19
ATOM 31160 O O . SER A 1 105 ? -5.804 -29.729 -2.666 1.00 0.00 105 SER A O 19
ATOM 31168 N N . GLY A 1 106 ? -7.547 -28.799 -1.590 1.00 0.00 106 GLY A N 19
ATOM 31169 C CA . GLY A 1 106 ? -8.495 -29.169 -2.624 1.00 0.00 106 GLY A CA 19
ATOM 31170 C C . GLY A 1 106 ? -9.646 -29.996 -2.087 1.00 0.00 106 GLY A C 19
ATOM 31171 O O . GLY A 1 106 ? -9.587 -30.538 -0.983 1.00 0.00 106 GLY A O 19
ATOM 31175 N N . PRO A 1 107 ? -10.725 -30.100 -2.878 1.00 0.00 107 PRO A N 19
ATOM 31176 C CA . PRO A 1 107 ? -11.916 -30.864 -2.496 1.00 0.00 107 PRO A CA 19
ATOM 31177 C C . PRO A 1 107 ? -11.660 -32.368 -2.481 1.00 0.00 107 PRO A C 19
ATOM 31178 O O . PRO A 1 107 ? -10.570 -32.825 -2.825 1.00 0.00 107 PRO A O 19
ATOM 31189 N N . SER A 1 108 ? -12.671 -33.131 -2.080 1.00 0.00 108 SER A N 19
ATOM 31190 C CA . SER A 1 108 ? -12.554 -34.584 -2.018 1.00 0.00 108 SER A CA 19
ATOM 31191 C C . SER A 1 108 ? -13.835 -35.253 -2.506 1.00 0.00 108 SER A C 19
ATOM 31192 O O . SER A 1 108 ? -14.915 -34.663 -2.458 1.00 0.00 108 SER A O 19
ATOM 31200 N N . SER A 1 109 ? -13.707 -36.490 -2.975 1.00 0.00 109 SER A N 19
ATOM 31201 C CA . SER A 1 109 ? -14.853 -37.240 -3.476 1.00 0.00 109 SER A CA 19
ATOM 31202 C C . SER A 1 109 ? -15.373 -38.208 -2.417 1.00 0.00 109 SER A C 19
ATOM 31203 O O . SER A 1 109 ? -16.581 -38.365 -2.244 1.00 0.00 109 SER A O 19
ATOM 31211 N N . GLY A 1 110 ? -14.451 -38.855 -1.711 1.00 0.00 110 GLY A N 19
ATOM 31212 C CA . GLY A 1 110 ? -14.835 -39.800 -0.679 1.00 0.00 110 GLY A CA 19
ATOM 31213 C C . GLY A 1 110 ? -14.731 -39.211 0.714 1.00 0.00 110 GLY A C 19
ATOM 31214 O O . GLY A 1 110 ? -15.720 -38.727 1.266 1.00 0.00 110 GLY A O 19
ATOM 31218 N N . GLY A 1 1 ? -7.852 24.176 6.684 1.00 0.00 1 GLY A N 20
ATOM 31219 C CA . GLY A 1 1 ? -6.795 23.966 7.656 1.00 0.00 1 GLY A CA 20
ATOM 31220 C C . GLY A 1 1 ? -5.769 25.081 7.647 1.00 0.00 1 GLY A C 20
ATOM 31221 O O . GLY A 1 1 ? -5.932 26.078 6.945 1.00 0.00 1 GLY A O 20
ATOM 31225 N N . SER A 1 2 ? -4.709 24.913 8.432 1.00 0.00 2 SER A N 20
ATOM 31226 C CA . SER A 1 2 ? -3.654 25.917 8.516 1.00 0.00 2 SER A CA 20
ATOM 31227 C C . SER A 1 2 ? -2.732 25.839 7.304 1.00 0.00 2 SER A C 20
ATOM 31228 O O . SER A 1 2 ? -1.939 24.906 7.172 1.00 0.00 2 SER A O 20
ATOM 31236 N N . SER A 1 3 ? -2.841 26.825 6.420 1.00 0.00 3 SER A N 20
ATOM 31237 C CA . SER A 1 3 ? -2.020 26.868 5.215 1.00 0.00 3 SER A CA 20
ATOM 31238 C C . SER A 1 3 ? -0.633 27.423 5.523 1.00 0.00 3 SER A C 20
ATOM 31239 O O . SER A 1 3 ? -0.351 28.593 5.272 1.00 0.00 3 SER A O 20
ATOM 31247 N N . GLY A 1 4 ? 0.231 26.571 6.069 1.00 0.00 4 GLY A N 20
ATOM 31248 C CA . GLY A 1 4 ? 1.579 26.994 6.402 1.00 0.00 4 GLY A CA 20
ATOM 31249 C C . GLY A 1 4 ? 2.543 26.822 5.246 1.00 0.00 4 GLY A C 20
ATOM 31250 O O . GLY A 1 4 ? 2.275 27.276 4.133 1.00 0.00 4 GLY A O 20
ATOM 31254 N N . SER A 1 5 ? 3.669 26.167 5.508 1.00 0.00 5 SER A N 20
ATOM 31255 C CA . SER A 1 5 ? 4.680 25.941 4.481 1.00 0.00 5 SER A CA 20
ATOM 31256 C C . SER A 1 5 ? 4.301 24.756 3.598 1.00 0.00 5 SER A C 20
ATOM 31257 O O . SER A 1 5 ? 4.467 24.799 2.379 1.00 0.00 5 SER A O 20
ATOM 31265 N N . SER A 1 6 ? 3.792 23.699 4.222 1.00 0.00 6 SER A N 20
ATOM 31266 C CA . SER A 1 6 ? 3.394 22.500 3.495 1.00 0.00 6 SER A CA 20
ATOM 31267 C C . SER A 1 6 ? 1.883 22.472 3.280 1.00 0.00 6 SER A C 20
ATOM 31268 O O . SER A 1 6 ? 1.108 22.526 4.233 1.00 0.00 6 SER A O 20
ATOM 31276 N N . GLY A 1 7 ? 1.473 22.387 2.018 1.00 0.00 7 GLY A N 20
ATOM 31277 C CA . GLY A 1 7 ? 0.058 22.354 1.699 1.00 0.00 7 GLY A CA 20
ATOM 31278 C C . GLY A 1 7 ? -0.313 21.168 0.830 1.00 0.00 7 GLY A C 20
ATOM 31279 O O . GLY A 1 7 ? -1.474 20.762 0.785 1.00 0.00 7 GLY A O 20
ATOM 31283 N N . ALA A 1 8 ? 0.675 20.612 0.137 1.00 0.00 8 ALA A N 20
ATOM 31284 C CA . ALA A 1 8 ? 0.447 19.466 -0.734 1.00 0.00 8 ALA A CA 20
ATOM 31285 C C . ALA A 1 8 ? 0.373 18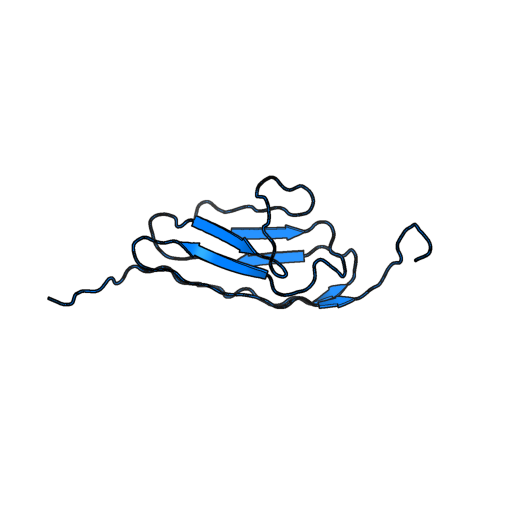.172 0.069 1.00 0.00 8 ALA A C 20
ATOM 31286 O O . ALA A 1 8 ? 0.822 18.097 1.213 1.00 0.00 8 ALA A O 20
ATOM 31293 N N . PRO A 1 9 ? -0.207 17.128 -0.541 1.00 0.00 9 PRO A N 20
ATOM 31294 C CA . PRO A 1 9 ? -0.353 15.818 0.099 1.00 0.00 9 PRO A CA 20
ATOM 31295 C C . PRO A 1 9 ? 0.983 15.102 0.268 1.00 0.00 9 PRO A C 20
ATOM 31296 O O . PRO A 1 9 ? 1.828 15.126 -0.627 1.00 0.00 9 PRO A O 20
ATOM 31307 N N . PHE A 1 10 ? 1.167 14.466 1.420 1.00 0.00 10 PHE A N 20
ATOM 31308 C CA . PHE A 1 10 ? 2.401 13.744 1.705 1.00 0.00 10 PHE A CA 20
ATOM 31309 C C . PHE A 1 10 ? 2.135 12.554 2.623 1.00 0.00 10 PHE A C 20
ATOM 31310 O O . PHE A 1 10 ? 1.612 12.711 3.726 1.00 0.00 10 PHE A O 20
ATOM 31327 N N . PHE A 1 11 ? 2.499 11.363 2.158 1.00 0.00 11 PHE A N 20
ATOM 31328 C CA . PHE A 1 11 ? 2.298 10.145 2.935 1.00 0.00 11 PHE A CA 20
ATOM 31329 C C . PHE A 1 11 ? 3.186 10.140 4.176 1.00 0.00 11 PHE A C 20
ATOM 31330 O O . PHE A 1 11 ? 4.411 10.176 4.075 1.00 0.00 11 PHE A O 20
ATOM 31347 N N . GLU A 1 12 ? 2.556 10.095 5.346 1.00 0.00 12 GLU A N 20
ATOM 31348 C CA . GLU A 1 12 ? 3.289 10.087 6.607 1.00 0.00 12 GLU A CA 20
ATOM 31349 C C . GLU A 1 12 ? 3.734 8.673 6.968 1.00 0.00 12 GLU A C 20
ATOM 31350 O O . GLU A 1 12 ? 4.832 8.470 7.485 1.00 0.00 12 GLU A O 20
ATOM 31362 N N . MET A 1 13 ? 2.874 7.699 6.691 1.00 0.00 13 MET A N 20
ATOM 31363 C CA . MET A 1 13 ? 3.179 6.303 6.985 1.00 0.00 13 MET A CA 20
ATOM 31364 C C . MET A 1 13 ? 3.157 5.462 5.713 1.00 0.00 13 MET A C 20
ATOM 31365 O O . MET A 1 13 ? 2.129 4.886 5.354 1.00 0.00 13 MET A O 20
ATOM 31379 N N . LYS A 1 14 ? 4.297 5.395 5.034 1.00 0.00 14 LYS A N 20
ATOM 31380 C CA . LYS A 1 14 ? 4.410 4.623 3.802 1.00 0.00 14 LYS A CA 20
ATOM 31381 C C . LYS A 1 14 ? 3.996 3.172 4.029 1.00 0.00 14 LYS A C 20
ATOM 31382 O O . LYS A 1 14 ? 4.534 2.492 4.904 1.00 0.00 14 LYS A O 20
ATOM 31401 N N . LEU A 1 15 ? 3.040 2.704 3.235 1.00 0.00 15 LEU A N 20
ATOM 31402 C CA . LEU A 1 15 ? 2.555 1.333 3.348 1.00 0.00 15 LEU A CA 20
ATOM 31403 C C . LEU A 1 15 ? 3.687 0.385 3.730 1.00 0.00 15 LEU A C 20
ATOM 31404 O O . LEU A 1 15 ? 4.672 0.250 3.003 1.00 0.00 15 LEU A O 20
ATOM 31420 N N . LYS A 1 16 ? 3.540 -0.273 4.876 1.00 0.00 16 LYS A N 20
ATOM 31421 C CA . LYS A 1 16 ? 4.548 -1.212 5.354 1.00 0.00 16 LYS A CA 20
ATOM 31422 C C . LYS A 1 16 ? 4.337 -2.594 4.745 1.00 0.00 16 LYS A C 20
ATOM 31423 O O . LYS A 1 16 ? 3.250 -2.910 4.260 1.00 0.00 16 LYS A O 20
ATOM 31442 N N . HIS A 1 17 ? 5.382 -3.414 4.774 1.00 0.00 17 HIS A N 20
ATOM 31443 C CA . HIS A 1 17 ? 5.310 -4.764 4.226 1.00 0.00 17 HIS A CA 20
ATOM 31444 C C . HIS A 1 17 ? 4.847 -5.758 5.287 1.00 0.00 17 HIS A C 20
ATOM 31445 O O . HIS A 1 17 ? 5.477 -5.899 6.336 1.00 0.00 17 HIS A O 20
ATOM 31459 N N . TYR A 1 18 ? 3.744 -6.443 5.008 1.00 0.00 18 TYR A N 20
ATOM 31460 C CA . TYR A 1 18 ? 3.195 -7.420 5.940 1.00 0.00 18 TYR A CA 20
ATOM 31461 C C . TYR A 1 18 ? 3.292 -8.832 5.369 1.00 0.00 18 TYR A C 20
ATOM 31462 O O . TYR A 1 18 ? 2.779 -9.113 4.285 1.00 0.00 18 TYR A O 20
ATOM 31480 N N . LYS A 1 19 ? 3.952 -9.718 6.107 1.00 0.00 19 LYS A N 20
ATOM 31481 C CA . LYS A 1 19 ? 4.116 -11.101 5.678 1.00 0.00 19 LYS A CA 20
ATOM 31482 C C . LYS A 1 19 ? 3.191 -12.027 6.461 1.00 0.00 19 LYS A C 20
ATOM 31483 O O . LYS A 1 19 ? 3.371 -12.227 7.663 1.00 0.00 19 LYS A O 20
ATOM 31502 N N . ILE A 1 20 ? 2.204 -12.591 5.773 1.00 0.00 20 ILE A N 20
ATOM 31503 C CA . ILE A 1 20 ? 1.254 -13.498 6.405 1.00 0.00 20 ILE A CA 20
ATOM 31504 C C . ILE A 1 20 ? 1.019 -14.735 5.545 1.00 0.00 20 ILE A C 20
ATOM 31505 O O . ILE A 1 20 ? 1.633 -14.896 4.489 1.00 0.00 20 ILE A O 20
ATOM 31521 N N . PHE A 1 21 ? 0.126 -15.606 6.002 1.00 0.00 21 PHE A N 20
ATOM 31522 C CA . PHE A 1 21 ? -0.191 -16.829 5.274 1.00 0.00 21 PHE A CA 20
ATOM 31523 C C . PHE A 1 21 ? -1.566 -16.731 4.620 1.00 0.00 21 PHE A C 20
ATOM 31524 O O . PHE A 1 21 ? -2.344 -15.827 4.920 1.00 0.00 21 PHE A O 20
ATOM 31541 N N . GLU A 1 22 ? -1.856 -17.669 3.723 1.00 0.00 22 GLU A N 20
ATOM 31542 C CA . GLU A 1 22 ? -3.136 -17.688 3.025 1.00 0.00 22 GLU A CA 20
ATOM 31543 C C . GLU A 1 22 ? -4.291 -17.835 4.011 1.00 0.00 22 GLU A C 20
ATOM 31544 O O . GLU A 1 22 ? -4.261 -18.687 4.898 1.00 0.00 22 GLU A O 20
ATOM 31556 N N . GLY A 1 23 ? -5.310 -16.995 3.849 1.00 0.00 23 GLY A N 20
ATOM 31557 C CA . GLY A 1 23 ? -6.461 -17.047 4.732 1.00 0.00 23 GLY A CA 20
ATOM 31558 C C . GLY A 1 23 ? -6.358 -16.059 5.877 1.00 0.00 23 GLY A C 20
ATOM 31559 O O . GLY A 1 23 ? -7.371 -15.564 6.372 1.00 0.00 23 GLY A O 20
ATOM 31563 N N . MET A 1 24 ? -5.131 -15.771 6.300 1.00 0.00 24 MET A N 20
ATOM 31564 C CA . MET A 1 24 ? -4.901 -14.836 7.395 1.00 0.00 24 MET A CA 20
ATOM 31565 C C . MET A 1 24 ? -5.316 -13.423 6.999 1.00 0.00 24 MET A C 20
ATOM 31566 O O . MET A 1 24 ? -5.122 -12.988 5.864 1.00 0.00 24 MET A O 20
ATOM 31580 N N . PRO A 1 25 ? -5.903 -12.688 7.956 1.00 0.00 25 PRO A N 20
ATOM 31581 C CA . PRO A 1 25 ? -6.358 -11.313 7.730 1.00 0.00 25 PRO A CA 20
ATOM 31582 C C . PRO A 1 25 ? -5.197 -10.339 7.556 1.00 0.00 25 PRO A C 20
ATOM 31583 O O . PRO A 1 25 ? -4.095 -10.578 8.049 1.00 0.00 25 PRO A O 20
ATOM 31594 N N . VAL A 1 26 ? -5.453 -9.240 6.853 1.00 0.00 26 VAL A N 20
ATOM 31595 C CA . VAL A 1 26 ? -4.429 -8.229 6.616 1.00 0.00 26 VAL A CA 20
ATOM 31596 C C . VAL A 1 26 ? -4.998 -6.824 6.775 1.00 0.00 26 VAL A C 20
ATOM 31597 O O . VAL A 1 26 ? -6.144 -6.560 6.410 1.00 0.00 26 VAL A O 20
ATOM 31610 N N . THR A 1 27 ? -4.189 -5.923 7.323 1.00 0.00 27 THR A N 20
ATOM 31611 C CA . THR A 1 27 ? -4.611 -4.543 7.532 1.00 0.00 27 THR A CA 20
ATOM 31612 C C . THR A 1 27 ? -3.589 -3.564 6.965 1.00 0.00 27 THR A C 20
ATOM 31613 O O . THR A 1 27 ? -2.388 -3.697 7.203 1.00 0.00 27 THR A O 20
ATOM 31624 N N . PHE A 1 28 ? -4.073 -2.580 6.215 1.00 0.00 28 PHE A N 20
ATOM 31625 C CA . PHE A 1 28 ? -3.201 -1.577 5.614 1.00 0.00 28 PHE A CA 20
ATOM 31626 C C . PHE A 1 28 ? -3.622 -0.171 6.030 1.00 0.00 28 PHE A C 20
ATOM 31627 O O . PHE A 1 28 ? -4.654 0.337 5.592 1.00 0.00 28 PHE A O 20
ATOM 31644 N N . THR A 1 29 ? -2.813 0.454 6.881 1.00 0.00 29 THR A N 20
ATOM 31645 C CA . THR A 1 29 ? -3.101 1.801 7.359 1.00 0.00 29 THR A CA 20
ATOM 31646 C C . THR A 1 29 ? -2.074 2.800 6.838 1.00 0.00 29 THR A C 20
ATOM 31647 O O . THR A 1 29 ? -0.869 2.547 6.884 1.00 0.00 29 THR A O 20
ATOM 31658 N N . CYS A 1 30 ? -2.557 3.935 6.345 1.00 0.00 30 CYS A N 20
ATOM 31659 C CA . CYS A 1 30 ? -1.680 4.973 5.815 1.00 0.00 30 CYS A CA 20
ATOM 31660 C C . CYS A 1 30 ? -2.269 6.359 6.058 1.00 0.00 30 CYS A C 20
ATOM 31661 O O . CYS A 1 30 ? -3.427 6.618 5.731 1.00 0.00 30 CYS A O 20
ATOM 31669 N N . ARG A 1 31 ? -1.464 7.245 6.635 1.00 0.00 31 ARG A N 20
ATOM 31670 C CA . ARG A 1 31 ? -1.907 8.604 6.925 1.00 0.00 31 ARG A CA 20
ATOM 31671 C C . ARG A 1 31 ? -1.583 9.540 5.765 1.00 0.00 31 ARG A C 20
ATOM 31672 O O . ARG A 1 31 ? -0.428 9.913 5.558 1.00 0.00 31 ARG A O 20
ATOM 31693 N N . VAL A 1 32 ? -2.610 9.916 5.010 1.00 0.00 32 VAL A N 20
ATOM 31694 C CA . VAL A 1 32 ? -2.435 10.809 3.871 1.00 0.00 32 VAL A CA 20
ATOM 31695 C C . VAL A 1 32 ? -2.710 12.257 4.261 1.00 0.00 32 VAL A C 20
ATOM 31696 O O . VAL A 1 32 ? -3.737 12.564 4.865 1.00 0.00 32 VAL A O 20
ATOM 31709 N N . ALA A 1 33 ? -1.785 13.145 3.910 1.00 0.00 33 ALA A N 20
ATOM 31710 C CA . ALA A 1 33 ? -1.928 14.561 4.221 1.00 0.00 33 ALA A CA 20
ATOM 31711 C C . ALA A 1 33 ? -2.497 15.329 3.032 1.00 0.00 33 ALA A C 20
ATOM 31712 O O . ALA A 1 33 ? -2.709 14.765 1.960 1.00 0.00 33 ALA A O 20
ATOM 31719 N N . GLY A 1 34 ? -2.745 16.620 3.231 1.00 0.00 34 GLY A N 20
ATOM 31720 C CA . GLY A 1 34 ? -3.288 17.444 2.168 1.00 0.00 34 GLY A CA 20
ATOM 31721 C C . GLY A 1 34 ? -4.623 18.062 2.537 1.00 0.00 34 GLY A C 20
ATOM 31722 O O . GLY A 1 34 ? -5.487 17.395 3.105 1.00 0.00 34 GLY A O 20
ATOM 31726 N N . ASN A 1 35 ? -4.790 19.341 2.215 1.00 0.00 35 ASN A N 20
ATOM 31727 C CA . ASN A 1 35 ? -6.028 20.049 2.519 1.00 0.00 35 ASN A CA 20
ATOM 31728 C C . ASN A 1 35 ? -6.497 20.864 1.318 1.00 0.00 35 ASN A C 20
ATOM 31729 O O . ASN A 1 35 ? -5.749 21.654 0.742 1.00 0.00 35 ASN A O 20
ATOM 31740 N N . PRO A 1 36 ? -7.766 20.670 0.930 1.00 0.00 36 PRO A N 20
ATOM 31741 C CA . PRO A 1 36 ? -8.666 19.732 1.608 1.00 0.00 36 PRO A CA 20
ATOM 31742 C C . PRO A 1 36 ? -8.270 18.278 1.376 1.00 0.00 36 PRO A C 20
ATOM 31743 O O . PRO A 1 36 ? -7.315 17.992 0.653 1.00 0.00 36 PRO A O 20
ATOM 31754 N N . LYS A 1 37 ? -9.009 17.363 1.993 1.00 0.00 37 LYS A N 20
ATOM 31755 C CA . LYS A 1 37 ? -8.736 15.937 1.853 1.00 0.00 37 LYS A CA 20
ATOM 31756 C C . LYS A 1 37 ? -8.606 15.550 0.384 1.00 0.00 37 LYS A C 20
ATOM 31757 O O . LYS A 1 37 ? -9.530 15.720 -0.412 1.00 0.00 37 LYS A O 20
ATOM 31776 N N . PRO A 1 38 ? -7.433 15.016 0.013 1.00 0.00 38 PRO A N 20
ATOM 31777 C CA . PRO A 1 38 ? -7.155 14.591 -1.362 1.00 0.00 38 PRO A CA 20
ATOM 31778 C C . PRO A 1 38 ? -7.955 13.356 -1.760 1.00 0.00 38 PRO A C 20
ATOM 31779 O O . PRO A 1 38 ? -8.306 12.532 -0.915 1.00 0.00 38 PRO A O 20
ATOM 31790 N N . LYS A 1 39 ? -8.241 13.232 -3.052 1.00 0.00 39 LYS A N 20
ATOM 31791 C CA . LYS A 1 39 ? -8.998 12.096 -3.563 1.00 0.00 39 LYS A CA 20
ATOM 31792 C C . LYS A 1 39 ? -8.133 10.840 -3.604 1.00 0.00 39 LYS A C 20
ATOM 31793 O O . LYS A 1 39 ? -7.286 10.687 -4.485 1.00 0.00 39 LYS A O 20
ATOM 31812 N N . ILE A 1 40 ? -8.354 9.943 -2.649 1.00 0.00 40 ILE A N 20
ATOM 31813 C CA . ILE A 1 40 ? -7.596 8.700 -2.578 1.00 0.00 40 ILE A CA 20
ATOM 31814 C C . ILE A 1 40 ? -8.246 7.612 -3.426 1.00 0.00 40 ILE A C 20
ATOM 31815 O O . ILE A 1 40 ? -9.462 7.602 -3.617 1.00 0.00 40 ILE A O 20
ATOM 31831 N N . TYR A 1 41 ? -7.427 6.696 -3.931 1.00 0.00 41 TYR A N 20
ATOM 31832 C CA . TYR A 1 41 ? -7.921 5.602 -4.760 1.00 0.00 41 TYR A CA 20
ATOM 31833 C C . TYR A 1 41 ? -7.052 4.359 -4.597 1.00 0.00 41 TYR A C 20
ATOM 31834 O O . TYR A 1 41 ? -5.834 4.415 -4.762 1.00 0.00 41 TYR A O 20
ATOM 31852 N N . TRP A 1 42 ? -7.688 3.240 -4.273 1.00 0.00 42 TRP A N 20
ATOM 31853 C CA . TRP A 1 42 ? -6.974 1.981 -4.088 1.00 0.00 42 TRP A CA 20
ATOM 31854 C C . TRP A 1 42 ? -6.956 1.171 -5.379 1.00 0.00 42 TRP A C 20
ATOM 31855 O O . TRP A 1 42 ? -7.966 1.073 -6.076 1.00 0.00 42 TRP A O 20
ATOM 31876 N N . PHE A 1 43 ? -5.803 0.590 -5.692 1.00 0.00 43 PHE A N 20
ATOM 31877 C CA . PHE A 1 43 ? -5.654 -0.212 -6.901 1.00 0.00 43 PHE A CA 20
ATOM 31878 C C . PHE A 1 43 ? -4.921 -1.517 -6.601 1.00 0.00 43 PHE A C 20
ATOM 31879 O O . PHE A 1 43 ? -4.046 -1.566 -5.737 1.00 0.00 43 PHE A O 20
ATOM 31896 N N . LYS A 1 44 ? -5.285 -2.572 -7.321 1.00 0.00 44 LYS A N 20
ATOM 31897 C CA . LYS A 1 44 ? -4.664 -3.878 -7.135 1.00 0.00 44 LYS A CA 20
ATOM 31898 C C . LYS A 1 44 ? -4.244 -4.476 -8.474 1.00 0.00 44 LYS A C 20
ATOM 31899 O O . LYS A 1 44 ? -5.082 -4.741 -9.336 1.00 0.00 44 LYS A O 20
ATOM 31918 N N . ASP A 1 45 ? -2.944 -4.689 -8.640 1.00 0.00 45 ASP A N 20
ATOM 31919 C CA . ASP A 1 45 ? -2.414 -5.260 -9.873 1.00 0.00 45 ASP A CA 20
ATOM 31920 C C . ASP A 1 45 ? -3.054 -4.606 -11.093 1.00 0.00 45 ASP A C 20
ATOM 31921 O O . ASP A 1 45 ? -3.421 -5.284 -12.052 1.00 0.00 45 ASP A O 20
ATOM 31930 N N . GLY A 1 46 ? -3.186 -3.284 -11.050 1.00 0.00 46 GLY A N 20
ATOM 31931 C CA . GLY A 1 46 ? -3.783 -2.561 -12.157 1.00 0.00 46 GLY A CA 20
ATOM 31932 C C . GLY A 1 46 ? -5.275 -2.802 -12.269 1.00 0.00 46 GLY A C 20
ATOM 31933 O O . GLY A 1 46 ? -5.826 -2.837 -13.370 1.00 0.00 46 GLY A O 20
ATOM 31937 N N . LYS A 1 47 ? -5.933 -2.970 -11.127 1.00 0.00 47 LYS A N 20
ATOM 31938 C CA . LYS A 1 47 ? -7.371 -3.209 -11.100 1.00 0.00 47 LYS A CA 20
ATOM 31939 C C . LYS A 1 47 ? -8.033 -2.423 -9.973 1.00 0.00 47 LYS A C 20
ATOM 31940 O O . LYS A 1 47 ? -7.681 -2.582 -8.804 1.00 0.00 47 LYS A O 20
ATOM 31959 N N . GLN A 1 48 ? -8.992 -1.576 -10.332 1.00 0.00 48 GLN A N 20
ATOM 31960 C CA . GLN A 1 48 ? -9.703 -0.767 -9.350 1.00 0.00 48 GLN A CA 20
ATOM 31961 C C . GLN A 1 48 ? -10.454 -1.649 -8.358 1.00 0.00 48 GLN A C 20
ATOM 31962 O O . GLN A 1 48 ? -10.687 -2.830 -8.616 1.00 0.00 48 GLN A O 20
ATOM 31976 N N . ILE A 1 49 ? -10.829 -1.068 -7.223 1.00 0.00 49 ILE A N 20
ATOM 31977 C CA . ILE A 1 49 ? -11.554 -1.801 -6.193 1.00 0.00 49 ILE A CA 20
ATOM 31978 C C . ILE A 1 49 ? -12.872 -1.114 -5.854 1.00 0.00 49 ILE A C 20
ATOM 31979 O O . ILE A 1 49 ? -12.925 0.105 -5.694 1.00 0.00 49 ILE A O 20
ATOM 31995 N N . SER A 1 50 ? -13.934 -1.906 -5.743 1.00 0.00 50 SER A N 20
ATOM 31996 C CA . SER A 1 50 ? -15.254 -1.374 -5.424 1.00 0.00 50 SER A CA 20
ATOM 31997 C C . SER A 1 50 ? -15.440 -1.251 -3.915 1.00 0.00 50 SER A C 20
ATOM 31998 O O . SER A 1 50 ? -15.200 -2.190 -3.156 1.00 0.00 50 SER A O 20
ATOM 32006 N N . PRO A 1 51 ? -15.880 -0.066 -3.468 1.00 0.00 51 PRO A N 20
ATOM 32007 C CA . PRO A 1 51 ? -16.109 0.209 -2.046 1.00 0.00 51 PRO A CA 20
ATOM 32008 C C . PRO A 1 51 ? -17.309 -0.554 -1.495 1.00 0.00 51 PRO A C 20
ATOM 32009 O O . PRO A 1 51 ? -17.382 -0.836 -0.298 1.00 0.00 51 PRO A O 20
ATOM 32020 N N . LYS A 1 52 ? -18.248 -0.886 -2.374 1.00 0.00 52 LYS A N 20
ATOM 32021 C CA . LYS A 1 52 ? -19.444 -1.618 -1.976 1.00 0.00 52 LYS A CA 20
ATOM 32022 C C . LYS A 1 52 ? -19.154 -3.111 -1.856 1.00 0.00 52 LYS A C 20
ATOM 32023 O O . LYS A 1 52 ? -20.072 -3.926 -1.762 1.00 0.00 52 LYS A O 20
ATOM 32042 N N . SER A 1 53 ? -17.872 -3.462 -1.859 1.00 0.00 53 SER A N 20
ATOM 32043 C CA . SER A 1 53 ? -17.461 -4.857 -1.752 1.00 0.00 53 SER A CA 20
ATOM 32044 C C . SER A 1 53 ? -17.352 -5.281 -0.291 1.00 0.00 53 SER A C 20
ATOM 32045 O O . SER A 1 53 ? -17.023 -4.474 0.578 1.00 0.00 53 SER A O 20
ATOM 32053 N N . ASP A 1 54 ? -17.629 -6.554 -0.029 1.00 0.00 54 ASP A N 20
ATOM 32054 C CA . ASP A 1 54 ? -17.561 -7.088 1.326 1.00 0.00 54 ASP A CA 20
ATOM 32055 C C . ASP A 1 54 ? -16.147 -7.559 1.655 1.00 0.00 54 ASP A C 20
ATOM 32056 O O . ASP A 1 54 ? -15.668 -7.385 2.776 1.00 0.00 54 ASP A O 20
ATOM 32065 N N . HIS A 1 55 ? -15.485 -8.157 0.670 1.00 0.00 55 HIS A N 20
ATOM 32066 C CA . HIS A 1 55 ? -14.126 -8.654 0.854 1.00 0.00 55 HIS A CA 20
ATOM 32067 C C . HIS A 1 55 ? -13.238 -7.587 1.488 1.00 0.00 55 HIS A C 20
ATOM 32068 O O . HIS A 1 55 ? -12.704 -7.779 2.581 1.00 0.00 55 HIS A O 20
ATOM 32082 N N . TYR A 1 56 ? -13.085 -6.464 0.795 1.00 0.00 56 TYR A N 20
ATOM 32083 C CA . TYR A 1 56 ? -12.260 -5.368 1.289 1.00 0.00 56 TYR A CA 20
ATOM 32084 C C . TYR A 1 56 ? -13.100 -4.362 2.069 1.00 0.00 56 TYR A C 20
ATOM 32085 O O . TYR A 1 56 ? -14.181 -3.966 1.632 1.00 0.00 56 TYR A O 20
ATOM 32103 N N . THR A 1 57 ? -12.595 -3.951 3.228 1.00 0.00 57 THR A N 20
ATOM 32104 C CA . THR A 1 57 ? -13.297 -2.992 4.071 1.00 0.00 57 THR A CA 20
ATOM 32105 C C . THR A 1 57 ? -12.525 -1.681 4.173 1.00 0.00 57 THR A C 20
ATOM 32106 O O . THR A 1 57 ? -11.533 -1.590 4.896 1.00 0.00 57 THR A O 20
ATOM 32117 N N . ILE A 1 58 ? -12.987 -0.670 3.446 1.00 0.00 58 ILE A N 20
ATOM 32118 C CA . ILE A 1 58 ? -12.341 0.636 3.457 1.00 0.00 58 ILE A CA 20
ATOM 32119 C C . ILE A 1 58 ? -13.059 1.598 4.398 1.00 0.00 58 ILE A C 20
ATOM 32120 O O . ILE A 1 58 ? -14.255 1.848 4.249 1.00 0.00 58 ILE A O 20
ATOM 32136 N N . GLN A 1 59 ? -12.321 2.134 5.364 1.00 0.00 59 GLN A N 20
ATOM 32137 C CA . GLN A 1 59 ? -12.889 3.069 6.328 1.00 0.00 59 GLN A CA 20
ATOM 32138 C C . GLN A 1 59 ? -12.017 4.314 6.457 1.00 0.00 59 GLN A C 20
ATOM 32139 O O . GLN A 1 59 ? -10.812 4.218 6.691 1.00 0.00 59 GLN A O 20
ATOM 32153 N N . ARG A 1 60 ? -12.634 5.481 6.303 1.00 0.00 60 ARG A N 20
ATOM 32154 C CA . ARG A 1 60 ? -11.914 6.745 6.401 1.00 0.00 60 ARG A CA 20
ATOM 32155 C C . ARG A 1 60 ? -12.328 7.511 7.653 1.00 0.00 60 ARG A C 20
ATOM 32156 O O . ARG A 1 60 ? -13.484 7.457 8.072 1.00 0.00 60 ARG A O 20
ATOM 32177 N N . ASP A 1 61 ? -11.376 8.224 8.246 1.00 0.00 61 ASP A N 20
ATOM 32178 C CA . ASP A 1 61 ? -11.641 9.002 9.451 1.00 0.00 61 ASP A CA 20
ATOM 32179 C C . ASP A 1 61 ? -11.709 10.492 9.131 1.00 0.00 61 ASP A C 20
ATOM 32180 O O . ASP A 1 61 ? -11.122 10.955 8.152 1.00 0.00 61 ASP A O 20
ATOM 32189 N N . LEU A 1 62 ? -12.430 11.238 9.961 1.00 0.00 62 LEU A N 20
ATOM 32190 C CA . LEU A 1 62 ? -12.575 12.676 9.767 1.00 0.00 62 LEU A CA 20
ATOM 32191 C C . LEU A 1 62 ? -11.229 13.323 9.456 1.00 0.00 62 LEU A C 20
ATOM 32192 O O . LEU A 1 62 ? -11.154 14.289 8.697 1.00 0.00 62 LEU A O 20
ATOM 32208 N N . ASP A 1 63 ? -10.169 12.782 10.044 1.00 0.00 63 ASP A N 20
ATOM 32209 C CA . ASP A 1 63 ? -8.824 13.303 9.827 1.00 0.00 63 ASP A CA 20
ATOM 32210 C C . ASP A 1 63 ? -8.345 12.999 8.411 1.00 0.00 63 ASP A C 20
ATOM 32211 O O . ASP A 1 63 ? -7.636 13.797 7.800 1.00 0.00 63 ASP A O 20
ATOM 32220 N N . GLY A 1 64 ? -8.737 11.837 7.896 1.00 0.00 64 GLY A N 20
ATOM 32221 C CA . GLY A 1 64 ? -8.337 11.447 6.557 1.00 0.00 64 GLY A CA 20
ATOM 32222 C C . GLY A 1 64 ? -7.372 10.278 6.557 1.00 0.00 64 GLY A C 20
ATOM 32223 O O . GLY A 1 64 ? -6.404 10.262 5.796 1.00 0.00 64 GLY A O 20
ATOM 32227 N N . THR A 1 65 ? -7.633 9.297 7.415 1.00 0.00 65 THR A N 20
ATOM 32228 C CA . THR A 1 65 ? -6.778 8.121 7.514 1.00 0.00 65 THR A CA 20
ATOM 32229 C C . THR A 1 65 ? -7.451 6.899 6.900 1.00 0.00 65 THR A C 20
ATOM 32230 O O . THR A 1 65 ? -8.401 6.353 7.463 1.00 0.00 65 THR A O 20
ATOM 32241 N N . CYS A 1 66 ? -6.955 6.474 5.744 1.00 0.00 66 CYS A N 20
ATOM 32242 C CA . CYS A 1 66 ? -7.509 5.315 5.053 1.00 0.00 66 CYS A CA 20
ATOM 32243 C C . CYS A 1 66 ? -7.007 4.018 5.678 1.00 0.00 66 CYS A C 20
ATOM 32244 O O . CYS A 1 66 ? -5.857 3.927 6.106 1.00 0.00 66 CYS A O 20
ATOM 32252 N N . SER A 1 67 ? -7.880 3.016 5.730 1.00 0.00 67 SER A N 20
ATOM 32253 C CA . SER A 1 67 ? -7.527 1.725 6.309 1.00 0.00 67 SER A CA 20
ATOM 32254 C C . SER A 1 67 ? -8.220 0.588 5.564 1.00 0.00 67 SER A C 20
ATOM 32255 O O . SER A 1 67 ? -9.448 0.542 5.481 1.00 0.00 67 SER A O 20
ATOM 32263 N N . LEU A 1 68 ? -7.424 -0.327 5.023 1.00 0.00 68 LEU A N 20
ATOM 32264 C CA . LEU A 1 68 ? -7.960 -1.466 4.284 1.00 0.00 68 LEU A CA 20
ATOM 32265 C C . LEU A 1 68 ? -7.850 -2.747 5.103 1.00 0.00 68 LEU A C 20
ATOM 32266 O O . LEU A 1 68 ? -6.776 -3.090 5.599 1.00 0.00 68 LEU A O 20
ATOM 32282 N N . HIS A 1 69 ? -8.968 -3.454 5.240 1.00 0.00 69 HIS A N 20
ATOM 32283 C CA . HIS A 1 69 ? -8.997 -4.700 5.997 1.00 0.00 69 HIS A CA 20
ATOM 32284 C C . HIS A 1 69 ? -9.551 -5.839 5.147 1.00 0.00 69 HIS A C 20
ATOM 32285 O O . HIS A 1 69 ? -10.503 -5.656 4.387 1.00 0.00 69 HIS A O 20
ATOM 32299 N N . THR A 1 70 ? -8.950 -7.017 5.280 1.00 0.00 70 THR A N 20
ATOM 32300 C CA . THR A 1 70 ? -9.382 -8.186 4.523 1.00 0.00 70 THR A CA 20
ATOM 32301 C C . THR A 1 70 ? -9.507 -9.409 5.424 1.00 0.00 70 THR A C 20
ATOM 32302 O O . THR A 1 70 ? -8.506 -10.000 5.830 1.00 0.00 70 THR A O 20
ATOM 32313 N N . THR A 1 71 ? -10.744 -9.785 5.735 1.00 0.00 71 THR A N 20
ATOM 32314 C CA . THR A 1 71 ? -11.001 -10.938 6.588 1.00 0.00 71 THR A CA 20
ATOM 32315 C C . THR A 1 71 ? -10.468 -12.219 5.957 1.00 0.00 71 THR A C 20
ATOM 32316 O O . THR A 1 71 ? -10.079 -13.153 6.658 1.00 0.00 71 THR A O 20
ATOM 32327 N N . ALA A 1 72 ? -10.453 -12.257 4.628 1.00 0.00 72 ALA A N 20
ATOM 32328 C CA . ALA A 1 72 ? -9.966 -13.423 3.903 1.00 0.00 72 ALA A CA 20
ATOM 32329 C C . ALA A 1 72 ? -9.038 -13.013 2.764 1.00 0.00 72 ALA A C 20
ATOM 32330 O O . ALA A 1 72 ? -9.466 -12.379 1.800 1.00 0.00 72 ALA A O 20
ATOM 32337 N N . SER A 1 73 ? -7.765 -13.378 2.884 1.00 0.00 73 SER A N 20
ATOM 32338 C CA . SER A 1 73 ? -6.775 -13.043 1.866 1.00 0.00 73 SER A CA 20
ATOM 32339 C C . SER A 1 73 ? -6.273 -14.300 1.163 1.00 0.00 73 SER A C 20
ATOM 32340 O O . SER A 1 73 ? -5.550 -15.108 1.748 1.00 0.00 73 SER A O 20
ATOM 32348 N N . THR A 1 74 ? -6.662 -14.461 -0.098 1.00 0.00 74 THR A N 20
ATOM 32349 C CA . THR A 1 74 ? -6.254 -15.619 -0.883 1.00 0.00 74 THR A CA 20
ATOM 32350 C C . THR A 1 74 ? -4.991 -15.323 -1.684 1.00 0.00 74 THR A C 20
ATOM 32351 O O . THR A 1 74 ? -4.652 -14.163 -1.922 1.00 0.00 74 THR A O 20
ATOM 32362 N N . LEU A 1 75 ? -4.298 -16.378 -2.098 1.00 0.00 75 LEU A N 20
ATOM 32363 C CA . LEU A 1 75 ? -3.072 -16.231 -2.874 1.00 0.00 75 LEU A CA 20
ATOM 32364 C C . LEU A 1 75 ? -3.198 -15.092 -3.881 1.00 0.00 75 LEU A C 20
ATOM 32365 O O . LEU A 1 75 ? -2.241 -14.356 -4.124 1.00 0.00 75 LEU A O 20
ATOM 32381 N N . ASP A 1 76 ? -4.384 -14.951 -4.462 1.00 0.00 76 ASP A N 20
ATOM 32382 C CA . ASP A 1 76 ? -4.636 -13.899 -5.440 1.00 0.00 76 ASP A CA 20
ATOM 32383 C C . ASP A 1 76 ? -4.414 -12.521 -4.825 1.00 0.00 76 ASP A C 20
ATOM 32384 O O . ASP A 1 76 ? -3.753 -11.666 -5.416 1.00 0.00 76 ASP A O 20
ATOM 32393 N N . ASP A 1 77 ? -4.970 -12.312 -3.637 1.00 0.00 77 ASP A N 20
ATOM 32394 C CA . ASP A 1 77 ? -4.832 -11.038 -2.942 1.00 0.00 77 ASP A CA 20
ATOM 32395 C C . ASP A 1 77 ? -3.405 -10.510 -3.053 1.00 0.00 77 ASP A C 20
ATOM 32396 O O . ASP A 1 77 ? -3.189 -9.319 -3.281 1.00 0.00 77 ASP A O 20
ATOM 32405 N N . ASP A 1 78 ? -2.435 -11.402 -2.888 1.00 0.00 78 ASP A N 20
ATOM 32406 C CA . ASP A 1 78 ? -1.028 -11.026 -2.969 1.00 0.00 78 ASP A CA 20
ATOM 32407 C C . ASP A 1 78 ? -0.739 -10.283 -4.269 1.00 0.00 78 ASP A C 20
ATOM 32408 O O . ASP A 1 78 ? -1.429 -10.470 -5.270 1.00 0.00 78 ASP A O 20
ATOM 32417 N N . GLY A 1 79 ? 0.287 -9.437 -4.246 1.00 0.00 79 GLY A N 20
ATOM 32418 C CA . GLY A 1 79 ? 0.649 -8.676 -5.427 1.00 0.00 79 GLY A CA 20
ATOM 32419 C C . GLY A 1 79 ? 1.302 -7.352 -5.087 1.00 0.00 79 GLY A C 20
ATOM 32420 O O . GLY A 1 79 ? 2.213 -7.295 -4.263 1.00 0.00 79 GLY A O 20
ATOM 32424 N N . ASN A 1 80 ? 0.836 -6.283 -5.725 1.00 0.00 80 ASN A N 20
ATOM 32425 C CA . ASN A 1 80 ? 1.382 -4.952 -5.487 1.00 0.00 80 ASN A CA 20
ATOM 32426 C C . ASN A 1 80 ? 0.270 -3.909 -5.430 1.00 0.00 80 ASN A C 20
ATOM 32427 O O . ASN A 1 80 ? -0.405 -3.652 -6.427 1.00 0.00 80 ASN A O 20
ATOM 32438 N N . TYR A 1 81 ? 0.086 -3.311 -4.258 1.00 0.00 81 TYR A N 20
ATOM 32439 C CA . TYR A 1 81 ? -0.945 -2.298 -4.071 1.00 0.00 81 TYR A CA 20
ATOM 32440 C C . TYR A 1 81 ? -0.448 -0.926 -4.519 1.00 0.00 81 TYR A C 20
ATOM 32441 O O . TYR A 1 81 ? 0.721 -0.585 -4.335 1.00 0.00 81 TYR A O 20
ATOM 32459 N N . THR A 1 82 ? -1.346 -0.142 -5.108 1.00 0.00 82 THR A N 20
ATOM 32460 C CA . THR A 1 82 ? -1.002 1.192 -5.583 1.00 0.00 82 THR A CA 20
ATOM 32461 C C . THR A 1 82 ? -2.094 2.197 -5.237 1.00 0.00 82 THR A C 20
ATOM 32462 O O . THR A 1 82 ? -3.225 2.087 -5.711 1.00 0.00 82 THR A O 20
ATOM 32473 N N . ILE A 1 83 ? -1.748 3.178 -4.409 1.00 0.00 83 ILE A N 20
ATOM 32474 C CA . ILE A 1 83 ? -2.699 4.204 -4.002 1.00 0.00 83 ILE A CA 20
ATOM 32475 C C . ILE A 1 83 ? -2.325 5.563 -4.584 1.00 0.00 83 ILE A C 20
ATOM 32476 O O . ILE A 1 83 ? -1.159 5.957 -4.565 1.00 0.00 83 ILE A O 20
ATOM 32492 N N . MET A 1 84 ? -3.321 6.275 -5.100 1.00 0.00 84 MET A N 20
ATOM 32493 C CA . MET A 1 84 ? -3.097 7.591 -5.685 1.00 0.00 84 MET A CA 20
ATOM 32494 C C . MET A 1 84 ? -3.852 8.667 -4.910 1.00 0.00 84 MET A C 20
ATOM 32495 O O . MET A 1 84 ? -4.866 8.388 -4.271 1.00 0.00 84 MET A O 20
ATOM 32509 N N . ALA A 1 85 ? -3.349 9.896 -4.970 1.00 0.00 85 ALA A N 20
ATOM 32510 C CA . ALA A 1 85 ? -3.978 11.013 -4.275 1.00 0.00 85 ALA A CA 20
ATOM 32511 C C . ALA A 1 85 ? -3.965 12.272 -5.135 1.00 0.00 85 ALA A C 20
ATOM 32512 O O . ALA A 1 85 ? -2.918 12.682 -5.636 1.00 0.00 85 ALA A O 20
ATOM 32519 N N . ALA A 1 86 ? -5.134 12.880 -5.303 1.00 0.00 86 ALA A N 20
ATOM 32520 C CA . ALA A 1 86 ? -5.256 14.093 -6.102 1.00 0.00 86 ALA A CA 20
ATOM 32521 C C . ALA A 1 86 ? -5.532 15.306 -5.219 1.00 0.00 86 ALA A C 20
ATOM 32522 O O . ALA A 1 86 ? -6.511 15.335 -4.475 1.00 0.00 86 ALA A O 20
ATOM 32529 N N . ASN A 1 87 ? -4.660 16.306 -5.307 1.00 0.00 87 ASN A N 20
ATOM 32530 C CA . ASN A 1 87 ? -4.809 17.522 -4.515 1.00 0.00 87 ASN A CA 20
ATOM 32531 C C . ASN A 1 87 ? -4.505 18.759 -5.355 1.00 0.00 87 ASN A C 20
ATOM 32532 O O . ASN A 1 87 ? -3.605 18.763 -6.194 1.00 0.00 87 ASN A O 20
ATOM 32543 N N . PRO A 1 88 ? -5.272 19.834 -5.123 1.00 0.00 88 PRO A N 20
ATOM 32544 C CA . PRO A 1 88 ? -5.103 21.098 -5.847 1.00 0.00 88 PRO A CA 20
ATOM 32545 C C . PRO A 1 88 ? -3.813 21.815 -5.467 1.00 0.00 88 PRO A C 20
ATOM 32546 O O . PRO A 1 88 ? -3.557 22.932 -5.917 1.00 0.00 88 PRO A O 20
ATOM 32557 N N . GLN A 1 89 ? -3.003 21.167 -4.636 1.00 0.00 89 GLN A N 20
ATOM 32558 C CA . GLN A 1 89 ? -1.739 21.744 -4.195 1.00 0.00 89 GLN A CA 20
ATOM 32559 C C . GLN A 1 89 ? -0.576 20.807 -4.502 1.00 0.00 89 GLN A C 20
ATOM 32560 O O . GLN A 1 89 ? 0.588 21.169 -4.334 1.00 0.00 89 GLN A O 20
ATOM 32574 N N . GLY A 1 90 ? -0.899 19.599 -4.954 1.00 0.00 90 GLY A N 20
ATOM 32575 C CA . GLY A 1 90 ? 0.130 18.628 -5.277 1.00 0.00 90 GLY A CA 20
ATOM 32576 C C . GLY A 1 90 ? -0.403 17.209 -5.318 1.00 0.00 90 GLY A C 20
ATOM 32577 O O . GLY A 1 90 ? -1.303 16.855 -4.556 1.00 0.00 90 GLY A O 20
ATOM 32581 N N . ARG A 1 91 ? 0.152 16.396 -6.210 1.00 0.00 91 ARG A N 20
ATOM 32582 C CA . ARG A 1 91 ? -0.276 15.009 -6.350 1.00 0.00 91 ARG A CA 20
ATOM 32583 C C . ARG A 1 91 ? 0.864 14.052 -6.014 1.00 0.00 91 ARG A C 20
ATOM 32584 O O . ARG A 1 91 ? 2.003 14.257 -6.434 1.00 0.00 91 ARG A O 20
ATOM 32605 N N . ILE A 1 92 ? 0.549 13.008 -5.256 1.00 0.00 92 ILE A N 20
ATOM 32606 C CA . ILE A 1 92 ? 1.547 12.019 -4.865 1.00 0.00 92 ILE A CA 20
ATOM 32607 C C . ILE A 1 92 ? 1.028 10.601 -5.076 1.00 0.00 92 ILE A C 20
ATOM 32608 O O . ILE A 1 92 ? -0.151 10.397 -5.365 1.00 0.00 92 ILE A O 20
ATOM 32624 N N . SER A 1 93 ? 1.916 9.624 -4.928 1.00 0.00 93 SER A N 20
ATOM 32625 C CA . SER A 1 93 ? 1.549 8.224 -5.104 1.00 0.00 93 SER A CA 20
ATOM 32626 C C . SER A 1 93 ? 2.346 7.330 -4.159 1.00 0.00 93 SER A C 20
ATOM 32627 O O . SER A 1 93 ? 3.345 7.756 -3.578 1.00 0.00 93 SER A O 20
ATOM 32635 N N . CYS A 1 94 ? 1.897 6.088 -4.010 1.00 0.00 94 CYS A N 20
ATOM 32636 C CA . CYS A 1 94 ? 2.567 5.133 -3.135 1.00 0.00 94 CYS A CA 20
ATOM 32637 C C . CYS A 1 94 ? 2.376 3.707 -3.639 1.00 0.00 94 CYS A C 20
ATOM 32638 O O . CYS A 1 94 ? 1.537 3.448 -4.503 1.00 0.00 94 CYS A O 20
ATOM 32646 N N . THR A 1 95 ? 3.162 2.782 -3.096 1.00 0.00 95 THR A N 20
ATOM 32647 C CA . THR A 1 95 ? 3.082 1.382 -3.493 1.00 0.00 95 THR A CA 20
ATOM 32648 C C . THR A 1 95 ? 3.370 0.459 -2.315 1.00 0.00 95 THR A C 20
ATOM 32649 O O . THR A 1 95 ? 3.951 0.877 -1.314 1.00 0.00 95 THR A O 20
ATOM 32660 N N . GLY A 1 96 ? 2.960 -0.800 -2.440 1.00 0.00 96 GLY A N 20
ATOM 32661 C CA . GLY A 1 96 ? 3.184 -1.762 -1.377 1.00 0.00 96 GLY A CA 20
ATOM 32662 C C . GLY A 1 96 ? 3.388 -3.169 -1.903 1.00 0.00 96 GLY A C 20
ATOM 32663 O O . GLY A 1 96 ? 3.143 -3.441 -3.079 1.00 0.00 96 GLY A O 20
ATOM 32667 N N . ARG A 1 97 ? 3.838 -4.066 -1.032 1.00 0.00 97 ARG A N 20
ATOM 32668 C CA . ARG A 1 97 ? 4.078 -5.452 -1.416 1.00 0.00 97 ARG A CA 20
ATOM 32669 C C . ARG A 1 97 ? 3.529 -6.410 -0.363 1.00 0.00 97 ARG A C 20
ATOM 32670 O O . ARG A 1 97 ? 3.809 -6.268 0.828 1.00 0.00 97 ARG A O 20
ATOM 32691 N N . LEU A 1 98 ? 2.746 -7.386 -0.809 1.00 0.00 98 LEU A N 20
ATOM 32692 C CA . LEU A 1 98 ? 2.157 -8.368 0.094 1.00 0.00 98 LEU A CA 20
ATOM 32693 C C . LEU A 1 98 ? 2.749 -9.753 -0.147 1.00 0.00 98 LEU A C 20
ATOM 32694 O O . LEU A 1 98 ? 2.972 -10.153 -1.290 1.00 0.00 98 LEU A O 20
ATOM 32710 N N . MET A 1 99 ? 2.999 -10.481 0.936 1.00 0.00 99 MET A N 20
ATOM 32711 C CA . MET A 1 99 ? 3.561 -11.823 0.842 1.00 0.00 99 MET A CA 20
ATOM 32712 C C . MET A 1 99 ? 2.626 -12.851 1.471 1.00 0.00 99 MET A C 20
ATOM 32713 O O . MET A 1 99 ? 2.529 -12.949 2.695 1.00 0.00 99 MET A O 20
ATOM 32727 N N . VAL A 1 100 ? 1.938 -13.614 0.628 1.00 0.00 100 VAL A N 20
ATOM 32728 C CA . VAL A 1 100 ? 1.010 -14.634 1.102 1.00 0.00 100 VAL A CA 20
ATOM 32729 C C . VAL A 1 100 ? 1.511 -16.033 0.760 1.00 0.00 100 VAL A C 20
ATOM 32730 O O . VAL A 1 100 ? 1.783 -16.338 -0.400 1.00 0.00 100 VAL A O 20
ATOM 32743 N N . GLN A 1 101 ? 1.628 -16.878 1.779 1.00 0.00 101 GLN A N 20
ATOM 32744 C CA . GLN A 1 101 ? 2.096 -18.246 1.586 1.00 0.00 101 GLN A CA 20
ATOM 32745 C C . GLN A 1 101 ? 0.934 -19.232 1.645 1.00 0.00 101 GLN A C 20
ATOM 32746 O O . GLN A 1 101 ? 0.216 -19.302 2.642 1.00 0.00 101 GLN A O 20
ATOM 32760 N N . ALA A 1 102 ? 0.755 -19.993 0.570 1.00 0.00 102 ALA A N 20
ATOM 32761 C CA . ALA A 1 102 ? -0.319 -20.976 0.501 1.00 0.00 102 ALA A CA 20
ATOM 32762 C C . ALA A 1 102 ? -0.289 -21.908 1.708 1.00 0.00 102 ALA A C 20
ATOM 32763 O O . ALA A 1 102 ? 0.766 -22.418 2.085 1.00 0.00 102 ALA A O 20
ATOM 32770 N N . VAL A 1 103 ? -1.453 -22.126 2.311 1.00 0.00 103 VAL A N 20
ATOM 32771 C CA . VAL A 1 103 ? -1.560 -22.996 3.475 1.00 0.00 103 VAL A CA 20
ATOM 32772 C C . VAL A 1 103 ? -2.767 -23.921 3.361 1.00 0.00 103 VAL A C 20
ATOM 32773 O O . VAL A 1 103 ? -3.911 -23.481 3.466 1.00 0.00 103 VAL A O 20
ATOM 32786 N N . ASN A 1 104 ? -2.502 -25.206 3.146 1.00 0.00 104 ASN A N 20
ATOM 32787 C CA . ASN A 1 104 ? -3.567 -26.194 3.018 1.00 0.00 104 ASN A CA 20
ATOM 32788 C C . ASN A 1 104 ? -3.818 -26.900 4.347 1.00 0.00 104 ASN A C 20
ATOM 32789 O O . ASN A 1 104 ? -2.904 -27.477 4.937 1.00 0.00 104 ASN A O 20
ATOM 32800 N N . SER A 1 105 ? -5.062 -26.850 4.812 1.00 0.00 105 SER A N 20
ATOM 32801 C CA . SER A 1 105 ? -5.433 -27.482 6.073 1.00 0.00 105 SER A CA 20
ATOM 32802 C C . SER A 1 105 ? -6.942 -27.423 6.286 1.00 0.00 105 SER A C 20
ATOM 32803 O O . SER A 1 105 ? -7.628 -26.570 5.724 1.00 0.00 105 SER A O 20
ATOM 32811 N N . GLY A 1 106 ? -7.454 -28.338 7.104 1.00 0.00 106 GLY A N 20
ATOM 32812 C CA . GLY A 1 106 ? -8.878 -28.375 7.378 1.00 0.00 106 GLY A CA 20
ATOM 32813 C C . GLY A 1 106 ? -9.183 -28.368 8.863 1.00 0.00 106 GLY A C 20
ATOM 32814 O O . GLY A 1 106 ? -8.398 -28.845 9.682 1.00 0.00 106 GLY A O 20
ATOM 32818 N N . PRO A 1 107 ? -10.349 -27.814 9.229 1.00 0.00 107 PRO A N 20
ATOM 32819 C CA . PRO A 1 107 ? -10.782 -27.733 10.627 1.00 0.00 107 PRO A CA 20
ATOM 32820 C C . PRO A 1 107 ? -11.137 -29.098 11.205 1.00 0.00 107 PRO A C 20
ATOM 32821 O O . PRO A 1 107 ? -11.888 -29.863 10.600 1.00 0.00 107 PRO A O 20
ATOM 32832 N N . SER A 1 108 ? -10.592 -29.399 12.380 1.00 0.00 108 SER A N 20
ATOM 32833 C CA . SER A 1 108 ? -10.849 -30.674 13.038 1.00 0.00 108 SER A CA 20
ATOM 32834 C C . SER A 1 108 ? -11.931 -30.528 14.103 1.00 0.00 108 SER A C 20
ATOM 32835 O O . SER A 1 108 ? -11.638 -30.268 15.270 1.00 0.00 108 SER A O 20
ATOM 32843 N N . SER A 1 109 ? -13.184 -30.697 13.692 1.00 0.00 109 SER A N 20
ATOM 32844 C CA . SER A 1 109 ? -14.312 -30.580 14.609 1.00 0.00 109 SER A CA 20
ATOM 32845 C C . SER A 1 109 ? -14.259 -29.258 15.369 1.00 0.00 109 SER A C 20
ATOM 32846 O O . SER A 1 109 ? -14.502 -29.211 16.574 1.00 0.00 109 SER A O 20
ATOM 32854 N N . GLY A 1 110 ? -13.941 -28.183 14.653 1.00 0.00 110 GLY A N 20
ATOM 32855 C CA . GLY A 1 110 ? -13.862 -26.874 15.275 1.00 0.00 110 GLY A CA 20
ATOM 32856 C C . GLY A 1 110 ? -15.012 -25.972 14.875 1.00 0.00 110 GLY A C 20
ATOM 32857 O O . GLY A 1 110 ? -15.816 -25.570 15.715 1.00 0.00 110 GLY A O 20
#

InterPro domains:
  IPR003598 Immunoglobulin subtype 2 [SM00408] (283-351)
  IPR003598 Immunoglobulin subtype 2 [SM00408] (453-528)
  IPR003598 Immunoglobulin subtype 2 [SM00408] (1013-1082)
  IPR003598 Immunoglobulin subtype 2 [SM00408] (1147-1215)
  IPR003598 Immunoglobulin subtype 2 [SM00408] (1246-1315)
  IPR003599 Immunoglobulin domain subtype [SM00409] (277-362)
  IPR003599 Immunoglobulin domain subtype [SM00409] (447-539)
  IPR003599 Immunoglobulin domain subtype [SM00409] (1007-1093)
  IPR003599 Immunoglobulin domain subtype [SM00409] (1141-1226)
  IPR003599 Immunoglobulin domain subtype [SM00409] (1240-1326)
  IPR007110 Immunoglobulin-like domain [PS50835] (271-360)
  IPR007110 Immunoglobulin-like domain [PS50835] (440-539)
  IPR007110 Immunoglobulin-like domain [PS50835] (1001-1085)
  IPR007110 Immunoglobulin-like domain [PS50835] (1135-1226)
  IPR007110 Immunoglobulin-like domain [PS50835] (1233-1324)
  IPR013098 Immunoglobulin I-set [PF07679] (271-360)
  IPR013098 Immunoglobulin I-set [PF07679] (441-538)
  IPR013098 Immunoglobulin I-set [PF07679] (1001-1092)
  IPR013098 Immunoglobulin I-set [PF07679] (1135-1225)
  IPR013098 Immunoglobulin I-set [PF07679] (1234-1325)

GO terms:
  GO:0005634 nucleus (C, IDA)
  GO:0005884 actin filament (C, IDA)
  GO:0051371 muscle alpha-actinin binding (F, TAS)
  GO:0005515 protein binding (F, IPI)
  GO:0005829 cytosol (C, IDA)
  GO:0015629 actin cytoskeleton (C, IDA)
  GO:0005925 focal adhesion (C, HDA)
  GO:0001725 stress fiber (C, IDA)
  GO:0005925 focal adhesion (C, IDA)
  GO:0030018 Z disc (C, IDA)
  GO:0030027 lamellipodium (C, IDA)

Foldseek 3Di:
DDPDDDAAKDKPDAWDEDEDAFFAKDKTKIQIDHPPAWDKFKAFPNHGDDCPDPQWHWDADPNGMTMIMGNGQHPRNFDKMKMWTHYPRDTDIHMYGYHYHYDDDDDDVD

Sequence (110 aa):
GSSGSSGAPFFEMKLKHYKIFEGMPVTFTCRVAGNPKPKIYWFKDGKQISPKSDHYTIQRDLDGTCSLHTTASTLDDDGNYTIMAANPQGRISCTGRLMVQAVNSGPSSGGSSGSSGAPFFEMKLKHYKIFEGMPVTFTCRVAGNPKPKIYWFKDGKQISPKSDHYTIQRDLDGTCSLHTTASTLDDDGNYTIMAANPQGRISCTGRLMVQAVNSGPSSGGSSGSSGAPFFEMKLKHYKIFEGMPVTFTCRVAGNPKPKIYWFKDGKQISPKSDHYTIQRDLDGTCSLHTTASTLDDDGNYTIMAANPQGRISCTGRLMVQAVNSGPSSGGSSGSSGAPFFEMKLKHYKIFEGMPVTFTCRVAGNPKPKIYWFKDGKQISPKSDHYTIQRDLDGTCSLHTTASTLDDDGNYTIMAANPQGRISCTGRLMVQAVNSGPSSGGSSGSSGAPFFEMKLKHYKIFEGMPVTFTCRVAGNPKPKIYWFKDGKQISPKSDHYTIQRDLDGTCSLHTTASTLDDDGNYTIMAANPQGRISCTGRLMVQAVNSGPSSGGSSGSSGAPFFEMKLKHYKIFEGMPVTFTCRVAGNPKPKIYWFKDGKQISPKSDHYTIQRDLDGTCSLHTTASTLDDDGNYTIMAANPQGRISCTGRLMVQAVNSGPSSGGSSGSSGAPFFEMKLKHYKIFEGMPVTFTCRVAGNPKPKIYWFKDGKQISPKSDHYTIQRDLDGTCSLHTTASTLDDDGNYTIMAANPQGRISCTGRLMVQAVNSGPSSGGSSGSSGAPFFEMKLKHYKIFEGMPVTFTCRVAGNPKPKIYWFKDGKQISPKSDHYTIQRDLDGTCSLHTTASTLDDDGNYTIMAANPQGRISCTGRLMVQAVNSGPSSGGSSGSSGAPFFEMKLKHYKIFEGMPVTFTCRVAGNPKPKIYWFKDGKQISPKSDHYTIQRDLDGTCSLHTTASTLDDDGNYTIMAANPQGRISCTGRLMVQAVNSGPSSGGSSGSSGAPFFEMKLKHYKIFEGMPVTFTCRVAGNPKPKIYWFKDGKQISPKSDHYTIQRDLDGTCSLHTTASTLDDDGNYTIMAANPQGRISCTGRLMVQAVNSGPSSGGSSGSSGAPFFEMKLKHYKIFEGMPVTFTCRVAGNPKPKIYWFKDGKQISPKSDHYTIQRDLDGTCSLHTTASTLDDDGNYTIMAANPQGRISCTGRLMVQAVNSGPSSGGSSGSSGAPFFEMKLKHYKIFEGMPVTFTCRVAGNPKPKIYWFKDGKQISPKSDHYTIQRDLDGTCSLHTTASTLDDDGNYTIMAANPQGRISCTGRLMVQAVNSGPSSGGSSGSSGAPFFEMKLKHYKIFEGMPVTFTCRVAGNPKPKIYWFKDGKQISPKSDHYTIQRDLDGTCSLHTTASTLDDDGNYTIMAANPQGRISCTGRLMVQAVNSGPSSGGSSGSSGAPFFEMKLKHYKIFEGMPVTFTCRVAGNPKPKIYWFKDGKQISPKSDHYTIQRDLDGTCSLHTTASTLDDDGNYTIMAANPQGRISCTGRLMVQAVNSGPSSGGSSGSSGAPFFEMKLKHYKIFEGMPVTFTCRVAGNPKPKIYWFKDGKQISPKSDHYTIQRDLDGTCSLHTTASTLDDDGNYTIMAANPQGRISCTGRLMVQAVNSGPSSGGSSGSSGAPFFEMKLKHYKIFEGMPVTFTCRVAGNPKPKIYWFKDGKQISPKSDHYTIQRDLDGTCSLHTTASTLDDDGNYTIMAANPQGRISCTGRLMVQAVNSGPSSGGSSGSSGAPFFEMKLKHYKIFEGMPVTFTCRVAGNPKPKIYWFKDGKQISPKSDHYTIQRDLDGTCSLHTTASTLDDDGNYTIMAANPQGRISCTGRLMVQAVNSGPSSGGSSGSSGAPFFEMKLKHYKIFEGMPVTFTCRVAGNPKPKIYWFKDGKQISPKSDHYTIQRDLDGTCSLHTTASTLDDDGNYTIMAANPQGRISCTGRLMVQAVNSGPSSGGSSGSSGAPFFEMKLKHYKIFEGMPVTFTCRVAGNPKPKIYWFKDGKQISPKSDHYTIQRDLDGTCSLHTTASTLDDDGNYTIMAANPQGRISCTGRLMVQAVNSGPSSGGSSGSSGAPFFEMKLKHYKIFEGMPVTFTCRVAGNPKPKIYWFKDGKQISPKSDHYTIQRDLDGTCSLHTTASTLDDDGNYTIMAANPQGRISCTGRLMVQAVNSGPSSG

CATH classification: 2.60.40.10

Nearest PDB structures (foldseek):
  2dm2-assembly1_A  TM=9.497E-01  e=8.723E-20  Homo sapiens
  2kkq-assembly1_A  TM=8.348E-01  e=1.572E-10  Homo sapiens
  2nzi-assembly2_B  TM=9.270E-01  e=3.302E-09  Homo sapiens
  1ya5-assembly1_B  TM=8.914E-01  e=4.864E-09  Homo sapiens
  2ill-assembly1_A  TM=9.360E-01  e=1.836E-08  Homo sapiens

Solvent-accessible surface area: 7370 Å² total; per-residue (Å²): 124,116,124,72,62,124,27,38,5,113,20,82,67,144,8,134,106,86,108,27,80,26,36,102,66,13,74,2,50,0,106,21,11,19,102,92,152,17,133,40,89,8,70,23,64,71,132,150,19,50,78,181,39,137,68,20,55,36,122,162,88,170,128,13,27,3,32,1,72,1,90,41,5,56,84,108,14,56,19,79,6,42,0,55,0,38,19,102,70,25,171,39,75,25,72,6,156,13,95,25,86,71,92,76,106,44,149,86,128,109

Radius of gyration: 16.36 Å; Cα contacts (8 Å, |Δi|>4): 228; chains: 1; bounding box: 26×66×23 Å

Organism: Homo sapiens (NCBI:txid9606)